Protein AF-0000000067825046 (afdb_homodimer)

Sequence (2154 aa):
MVASDDSVNEFTPQAIYGTEKEALDESQYNVYDDKKDDSGIEKPEPKSNLWRKAYSFFYPDWILKHTSRSDLKLVLQTWVQVWSTIFLCIVPRTDEWLGIACFLFQIMGFIMANGGLSVVINVSLAFMCSFYVCVAWLFIVVASAISAHLRGWPTQESVARSLIADGICTSENVSKCYQEQVTDGRFLDTRCTVIWVFAGLIAFTAFGMTRRYHPLMRLPFVAGAITTVIMTVNFVTLPTFIGAEVSMVIIKPFLLAFVFKIVCAFVVFPFTSSHTYLKAIIGIHDSLAATCEKNANFFKTIKPSLDNFNNHNQLASDVQASRVKLGPSEMFLISSRWEVSFSRFDTGDLAEIRSKIKPLLTVLAGFKYLYDLLDERKDVARDAYAPLKRKGSLSNQSFSDSHNKLLASFRHTYAKVGVFETQMRVQKLKDHFKETGKAISLHDLDVICSFMKEHYGEFLEEVPKTLKAVSAWLKAANSFRTYSLLRWSKHVNEQKKQNENLLHHVKKLRAEVQKLDEANETIKSLANRFDGEEQKLCLVSQSSLVVFFCKEIAQQIFSLCSVLSDLDETRPTPKVITMFSSTRHDKRVTINRDMYNDDPVGNAEGSSPNIVRHRDPDVLDPENLYQVVVINLFSFYRNLYESENLWFWVRSSMLLQFCCFPYYFRPSTGFFTRHRLLWLPITCAVSISEYTAETVYSFLSKIIYSFIGCLAGMIGWYISTGSGNGNPYGYAIVTAVIYFLTAYYRQFAVHITKVPGIMVSVTPVLVLGTSWSDSRSSFPSNIGVGWRVAVTRFVSVVIGLFVSLLASSFPKPRSSKVAVRMILSGVLESSNDMFSKISEFALKRIENSNIHIKVRHDEASDKMRSLLISLANARAMMNFIRYETAWTGNWPTETYRTLQTLVNDLIQLYYLIYISINQVQDTKEWMPIILDRLGWTNADLVAEVLALTGMSAGALRRKSPMPKITNANLTAKHFESVSEQWGVSSATLNERFYDEVESSSIRSDENHDDCAITQRHGKTVNYQKLLSHDGQINIVCLLLMHLAYQKIDDIVITVKSLVGEKYDVSEELFELRKWERMVASDDSVNEFTPQAIYGTEKEALDESQYNVYDDKKDDSGIEKPEPKSNLWRKAYSFFYPDWILKHTSRSDLKLVLQTWVQVWSTIFLCIVPRTDEWLGIACFLFQIMGFIMANGGLSVVINVSLAFMCSFYVCVAWLFIVVASAISAHLRGWPTQESVARSLIADGICTSENVSKCYQEQVTDGRFLDTRCTVIWVFAGLIAFTAFGMTRRYHPLMRLPFVAGAITTVIMTVNFVTLPTFIGAEVSMVIIKPFLLAFVFKIVCAFVVFPFTSSHTYLKAIIGIHDSLAATCEKNANFFKTIKPSLDNFNNHNQLASDVQASRVKLGPSEMFLISSRWEVSFSRFDTGDLAEIRSKIKPLLTVLAGFKYLYDLLDERKDVARDAYAPLKRKGSLSNQSFSDSHNKLLASFRHTYAKVGVFETQMRVQKLKDHFKETGKAISLHDLDVICSFMKEHYGEFLEEVPKTLKAVSAWLKAANSFRTYSLLRWSKHVNEQKKQNENLLHHVKKLRAEVQKLDEANETIKSLANRFDGEEQKLCLVSQSSLVVFFCKEIAQQIFSLCSVLSDLDETRPTPKVITMFSSTRHDKRVTINRDMYNDDPVGNAEGSSPNIVRHRDPDVLDPENLYQVVVINLFSFYRNLYESENLWFWVRSSMLLQFCCFPYYFRPSTGFFTRHRLLWLPITCAVSISEYTAETVYSFLSKIIYSFIGCLAGMIGWYISTGSGNGNPYGYAIVTAVIYFLTAYYRQFAVHITKVPGIMVSVTPVLVLGTSWSDSRSSFPSNIGVGWRVAVTRFVSVVIGLFVSLLASSFPKPRSSKVAVRMILSGVLESSNDMFSKISEFALKRIENSNIHIKVRHDEASDKMRSLLISLANARAMMNFIRYETAWTGNWPTETYRTLQTLVNDLIQLYYLIYISINQVQDTKEWMPIILDRLGWTNADLVAEVLALTGMSAGALRRKSPMPKITNANLTAKHFESVSEQWGVSSATLNERFYDEVESSSIRSDENHDDCAITQRHGKTVNYQKLLSHDGQINIVCLLLMHLAYQKIDDIVITVKSLVGEKYDVSEELFELRKWER

Radius of gyration: 43.3 Å; Cα contacts (8 Å, |Δi|>4): 2712; chains: 2; bounding box: 131×111×86 Å

InterPro domains:
  IPR018820 Brefeldin A sensitivity protein-related, domain of unknown function DUF2421 [PF10334] (815-1063)
  IPR018823 Putative ER transporter, 6TM, N-terminal [PF10337] (57-520)
  IPR049453 Integral membrane bound transporter domain [PF13515] (672-806)

Secondary structure (DSSP, 8-state):
-----GGGGTT----S----------S-S----S-----SS-PPPP---HHHHHHHHHS-HHHHT--SHHHHHHHHHHHHHHHHHHHHHHSHHHHHHH-TTTHHHHHHHHHT--TTS-HHHHHHHHHHHHHHHHHHHHHHHHHHHHHHHHHT---HHHHHHHHHHHTSS-STTHHHHHHHHHHTTTT--HHHHHHHHHHHHHHHHHHHHGGGT-GGGHHHHHHHHHHHHHHHHHHTT--S---HHHHHHHHHHHHHHHHHHHHHHHHSS---HHHHHHHHHHHHHHHHHHHHHHHHHHHHT--TTSGGGGGGHHHHHHHHHHHHTHHHHHHHHHHGGG--EEES--HHHHHHHHHHHHHHHHHHHTHHHHHHHHHHHHHHHTT--THHHHTTS-----------HHHHHH---PPP-SHHHHHHHHHHHHHHHHTSSSPPPHHHHHHHHHHHHHHHHHHHHHHHHHHHHHHHHHHHHHHSSGGGGGGHHHHHHHHHHHHHHHHHHHHHHHHHHHHHHHHHHHHHHHHTT-S-HHHHHHHHHHHHHHHHHHHHHHHHHHHHHHHHHHHHHH-SS-EEE-TTS--SS-------GGGG-S-TTTT--SS---SS-B--TT-PPP-SHHHHHHHHHHHHHHHHHS-HHHHHHHHHHHHHHHHTGGGTSHHHHHHHHHTTTTHHHHHHHHH--SSHHHHHHHHHHHHHHHHHHHHHHHHHHHHHHTTSS--HHHHHHHHHHHHHHHHHHHHH---SSSHHHHHHHHHHHHHHHHHHHHHH---TT---STHHHHHHHHHHHHHHHHHHHHHHHSSS---HHHHHHHHHHHHHHHHHHHHHHHHHHHHHHHH-TT----SSS-HHHHHHHHHHHHHHHHHHHHTTGGGS--SS----HHHHHHHHHHHHHHHHHHHHHHHHHHT-S-HHHHHHHHHHHHT-S-HHHHHHHHHHHHHHHHHHHHTPPEESS----HHHHHHHHHHHHHT-SS--SS---B------S----S--SSHHHHGGGGPPB-HHHHSSHHHHHHHHHHHHHHHHHHHHHHHHHHHHHHHBEE----THHHHT--TT-/-----GGGGGG----S----------S-S----------SS-PPPP---HHHHHHHHHS-HHHHT--SHHHHHHHHHHHHHHHHHHHHHHSHHHHHHH-TTTHHHHHHHHHT--TTS-HHHHHHHHHHHHHHHHHHHHHHHHHHHHHHHHHT---HHHHHHHHHHTTSS-STTHHHHHHHHHHTTTT--HHHHHHHHHHHHHHHHHHHHGGGT-GGGHHHHHHHHHHHHHHHHHHTT--S---HHHHHHHHHHHHHHHHHHHHHHHHSS---HHHHHHHHHHHHHHHHHHHHHHHHHHHHT--TTSGGGGGGHHHHHHHHHHHHTHHHHHHHHHHGGG--EEES--HHHHHHHHHHHHHHHHHHHTHHHHHHHHHHHHHHHTT--THHHHHH-------TT---HHHHHH---PPP-SHHHHHHHHHHHHHHHHTSSSPPPHHHHHHHHHHHHHHHHHHHHHHHHHHHHHHHHHHHHHHSSGGGGGGHHHHHHHHHHHHHHHHHHHHHHHHHHHHHHTHHHHHHHHHTT-S-HHHHHHHHHHHHHHHHHHHHHHHHHHHHHHHHHHHHHH-SS-EEE-TTS--SS-------GGGG-S-TTTT--SS---S--B--TT-PPP-SHHHHHHHHHHHHHHHHHS-HHHHHHHHHHHHHHHHTGGGGSHHHHHHHHHTTTTHHHHHHHHT--SSHHHHHHHHHHHHHHHHHHHHHHHHHHHHHHTTSS--HHHHHHHHHHHHHHHHHHHHH---SSSHHHHHHHHHHHHHHHHHHHHHH---TT---STHHHHHHHHHHHHHHHHHHHHHHHSSS---HHHHHHHHHHHHHHHHHHHHHHHHHHHHHHHH-TT----SSS-HHHHHHHHHHHHHHHHHHHHTTGGGS--SS----HHHHHHHHHHHHHHHHHHHHHHHHHHT-S-HHHHHHHHHHHTT-S-HHHHHHHHHHHHHHHHHHHHTPPEESS----HHHHHHHHHHHHHT-SS--SS---B------S----S--SSHHHHGGGGPPB-HHHHSSHHHHHHHHHHHHHHHHHHHHHHHHHHHHHHHBEE----THHHHT--TT-

Organism: Candidozyma auris (NCBI:txid498019)

Structure (mmCIF, N/CA/C/O backbone):
data_AF-0000000067825046-model_v1
#
loop_
_entity.id
_entity.type
_entity.pdbx_description
1 polymer 'ER transporter 6TM N-terminal domain-containing protein'
#
loop_
_atom_site.group_PDB
_atom_site.id
_atom_site.type_symbol
_atom_site.label_atom_id
_atom_site.label_alt_id
_atom_site.label_comp_id
_atom_site.label_asym_id
_atom_site.label_entity_id
_atom_site.label_seq_id
_atom_site.pdbx_PDB_ins_code
_atom_site.Cartn_x
_atom_site.Cartn_y
_atom_site.Cartn_z
_atom_site.occupancy
_atom_site.B_iso_or_equiv
_atom_site.auth_seq_id
_atom_site.auth_comp_id
_atom_site.auth_asym_id
_atom_site.auth_atom_id
_atom_site.pdbx_PDB_model_num
ATOM 1 N N . MET A 1 1 ? -15.859 47.656 -21.734 1 18 1 MET A N 1
ATOM 2 C CA . MET A 1 1 ? -15.383 46.406 -21.156 1 18 1 MET A CA 1
ATOM 3 C C . MET A 1 1 ? -14.867 46.625 -19.75 1 18 1 MET A C 1
ATOM 5 O O . MET A 1 1 ? -13.781 47.156 -19.547 1 18 1 MET A O 1
ATOM 9 N N . VAL A 1 2 ? -15.75 46.875 -18.641 1 19.94 2 VAL A N 1
ATOM 10 C CA . VAL A 1 2 ? -15.672 47.438 -17.297 1 19.94 2 VAL A CA 1
ATOM 11 C C . VAL A 1 2 ? -15.008 46.438 -16.359 1 19.94 2 VAL A C 1
ATOM 13 O O . VAL A 1 2 ? -15.523 45.312 -16.156 1 19.94 2 VAL A O 1
ATOM 16 N N . ALA A 1 3 ? -13.562 46.375 -16.266 1 20.47 3 ALA A N 1
ATOM 17 C CA . ALA A 1 3 ? -12.5 45.562 -15.664 1 20.47 3 ALA A CA 1
ATOM 18 C C . ALA A 1 3 ? -12.727 45.375 -14.164 1 20.47 3 ALA A C 1
ATOM 20 O O . ALA A 1 3 ? -12.664 46.375 -13.414 1 20.47 3 ALA A O 1
ATOM 21 N N . SER A 1 4 ? -13.641 44.438 -13.789 1 22.12 4 SER A N 1
ATOM 22 C CA . SER A 1 4 ? -14.172 44.25 -12.445 1 22.12 4 SER A CA 1
ATOM 23 C C . SER A 1 4 ? -13.062 43.875 -11.461 1 22.12 4 SER A C 1
ATOM 25 O O . SER A 1 4 ? -12.305 42.938 -11.688 1 22.12 4 SER A O 1
ATOM 27 N N . ASP A 1 5 ? -12.508 44.781 -10.633 1 21.42 5 ASP A N 1
ATOM 28 C CA . ASP A 1 5 ? -11.461 45.031 -9.648 1 21.42 5 ASP A CA 1
ATOM 29 C C . ASP A 1 5 ? -11.555 44.062 -8.484 1 21.42 5 ASP A C 1
ATOM 31 O O . ASP A 1 5 ? -10.828 44.188 -7.5 1 21.42 5 ASP A O 1
ATOM 35 N N . ASP A 1 6 ? -12.656 43.25 -8.352 1 24.12 6 ASP A N 1
ATOM 36 C CA . ASP A 1 6 ? -12.938 42.656 -7.055 1 24.12 6 ASP A CA 1
ATOM 37 C C . ASP A 1 6 ? -12.039 41.438 -6.801 1 24.12 6 ASP A C 1
ATOM 39 O O . ASP A 1 6 ? -12.055 40.875 -5.707 1 24.12 6 ASP A O 1
ATOM 43 N N . SER A 1 7 ? -11.539 40.719 -7.797 1 23.55 7 SER A N 1
ATOM 44 C CA . SER A 1 7 ? -11.031 39.375 -7.555 1 23.55 7 SER A CA 1
ATOM 45 C C . SER A 1 7 ? -9.68 39.406 -6.84 1 23.55 7 SER A C 1
ATOM 47 O O . SER A 1 7 ? -9.094 38.375 -6.555 1 23.55 7 SER A O 1
ATOM 49 N N . VAL A 1 8 ? -8.953 40.531 -6.91 1 23.2 8 VAL A N 1
ATOM 50 C CA . VAL A 1 8 ? -7.531 40.469 -6.586 1 23.2 8 VAL A CA 1
ATOM 51 C C . VAL A 1 8 ? -7.352 40.344 -5.078 1 23.2 8 VAL A C 1
ATOM 53 O O . VAL A 1 8 ? -6.227 40.188 -4.594 1 23.2 8 VAL A O 1
ATOM 56 N N . ASN A 1 9 ? -8.359 40.781 -4.266 1 23.2 9 ASN A N 1
ATOM 57 C CA . ASN A 1 9 ? -7.957 41.062 -2.893 1 23.2 9 ASN A CA 1
ATOM 58 C C . ASN A 1 9 ? -7.746 39.781 -2.088 1 23.2 9 ASN A C 1
ATOM 60 O O . ASN A 1 9 ? -7.621 39.844 -0.862 1 23.2 9 ASN A O 1
ATOM 64 N N . GLU A 1 10 ? -8.031 38.656 -2.705 1 23.16 10 GLU A N 1
ATOM 65 C CA . GLU A 1 10 ? -8.258 37.594 -1.725 1 23.16 10 GLU A CA 1
ATOM 66 C C . GLU A 1 10 ? -6.949 37.125 -1.092 1 23.16 10 GLU A C 1
ATOM 68 O O . GLU A 1 10 ? -6.934 36.688 0.056 1 23.16 10 GLU A O 1
ATOM 73 N N . PHE A 1 11 ? -5.844 37 -1.888 1 23.14 11 PHE A N 1
ATOM 74 C CA . PHE A 1 11 ? -4.902 36 -1.382 1 23.14 11 PHE A CA 1
ATOM 75 C C . PHE A 1 11 ? -3.953 36.625 -0.363 1 23.14 11 PHE A C 1
ATOM 77 O O . PHE A 1 11 ? -2.873 36.094 -0.105 1 23.14 11 PHE A O 1
ATOM 84 N N . THR A 1 12 ? -4.211 37.906 0.02 1 21.86 12 THR A N 1
ATOM 85 C CA . THR A 1 12 ? -3.066 38.375 0.793 1 21.86 12 THR A CA 1
ATOM 86 C C . THR A 1 12 ? -2.926 37.594 2.088 1 21.86 12 THR A C 1
ATOM 88 O O . THR A 1 12 ? -3.906 37.375 2.809 1 21.86 12 THR A O 1
ATOM 91 N N . PRO A 1 13 ? -1.894 36.812 2.191 1 23.33 13 PRO A N 1
ATOM 92 C CA . PRO A 1 13 ? -1.661 36.031 3.41 1 23.33 13 PRO A CA 1
ATOM 93 C C . PRO A 1 13 ? -1.636 36.906 4.668 1 23.33 13 PRO A C 1
ATOM 95 O O . PRO A 1 13 ? -0.717 37.688 4.848 1 23.33 13 PRO A O 1
ATOM 98 N N . GLN A 1 14 ? -2.686 37.625 5.07 1 24.77 14 GLN A N 1
ATOM 99 C CA . GLN A 1 14 ? -2.832 38.5 6.23 1 24.77 14 GLN A CA 1
ATOM 100 C C . GLN A 1 14 ? -2.523 37.75 7.523 1 24.77 14 GLN A C 1
ATOM 102 O O . GLN A 1 14 ? -3.35 37 8.016 1 24.77 14 GLN A O 1
ATOM 107 N N . ALA A 1 15 ? -1.364 37.281 7.711 1 24.45 15 ALA A N 1
ATOM 108 C CA . ALA A 1 15 ? -1.246 36.531 8.953 1 24.45 15 ALA A CA 1
ATOM 109 C C . ALA A 1 15 ? -1.831 37.312 10.125 1 24.45 15 ALA A C 1
ATOM 111 O O . ALA A 1 15 ? -2.719 36.812 10.828 1 24.45 15 ALA A O 1
ATOM 112 N N . ILE A 1 16 ? -0.792 37.938 11.148 1 24.08 16 ILE A N 1
ATOM 113 C CA . ILE A 1 16 ? -1.169 38.062 12.555 1 24.08 16 ILE A CA 1
ATOM 114 C C . ILE A 1 16 ? -2.246 39.125 12.703 1 24.08 16 ILE A C 1
ATOM 116 O O . ILE A 1 16 ? -3.309 38.875 13.273 1 24.08 16 ILE A O 1
ATOM 120 N N . TYR A 1 17 ? -1.862 40.438 13.523 1 24.53 17 TYR A N 1
ATOM 121 C CA . TYR A 1 17 ? -2.688 41.406 14.25 1 24.53 17 TYR A CA 1
ATOM 122 C C . TYR A 1 17 ? -3.27 42.438 13.297 1 24.53 17 TYR A C 1
ATOM 124 O O . TYR A 1 17 ? -3.814 43.469 13.742 1 24.53 17 TYR A O 1
ATOM 132 N N . GLY A 1 18 ? -2.971 42.625 12.086 1 23.67 18 GLY A N 1
ATOM 133 C CA . GLY A 1 18 ? -3.322 43.938 11.539 1 23.67 18 GLY A CA 1
ATOM 134 C C . GLY A 1 18 ? -4.809 44.219 11.602 1 23.67 18 GLY A C 1
ATOM 135 O O . GLY A 1 18 ? -5.633 43.344 11.336 1 23.67 18 GLY A O 1
ATOM 136 N N . THR A 1 19 ? -5.16 45.281 12.5 1 24.69 19 THR A N 1
ATOM 137 C CA . THR A 1 19 ? -6.488 45.875 12.648 1 24.69 19 THR A CA 1
ATOM 138 C C . THR A 1 19 ? -7.039 46.312 11.297 1 24.69 19 THR A C 1
ATOM 140 O O . THR A 1 19 ? -6.613 47.344 10.75 1 24.69 19 THR A O 1
ATOM 143 N N . GLU A 1 20 ? -6.949 45.75 10.273 1 26.86 20 GLU A N 1
ATOM 144 C CA . GLU A 1 20 ? -7.562 46.375 9.102 1 26.86 20 GLU A CA 1
ATOM 145 C C . GLU A 1 20 ? -8.984 46.844 9.406 1 26.86 20 GLU A C 1
ATOM 147 O O . GLU A 1 20 ? -9.812 46.062 9.867 1 26.86 20 GLU A O 1
ATOM 152 N N . LYS A 1 21 ? -9.102 48.219 9.617 1 29.97 21 LYS A N 1
ATOM 153 C CA . LYS A 1 21 ? -10.398 48.875 9.641 1 29.97 21 LYS A CA 1
ATOM 154 C C . LYS A 1 21 ? -11.25 48.469 8.445 1 29.97 21 LYS A C 1
ATOM 156 O O . LYS A 1 21 ? -10.914 48.781 7.301 1 29.97 21 LYS A O 1
ATOM 161 N N . GLU A 1 22 ? -11.703 47.406 8.453 1 28.17 22 GLU A N 1
ATOM 162 C CA . GLU A 1 22 ? -12.727 47.125 7.457 1 28.17 22 GLU A CA 1
ATOM 163 C C . GLU A 1 22 ? -13.766 48.25 7.422 1 28.17 22 GLU A C 1
ATOM 165 O O . GLU A 1 22 ? -14.43 48.531 8.43 1 28.17 22 GLU A O 1
ATOM 170 N N . ALA A 1 23 ? -13.484 49.375 6.766 1 27.06 23 ALA A N 1
ATOM 171 C CA . ALA A 1 23 ? -14.617 50.25 6.473 1 27.06 23 ALA A CA 1
ATOM 172 C C . ALA A 1 23 ? -15.867 49.438 6.152 1 27.06 23 ALA A C 1
ATOM 174 O O . ALA A 1 23 ? -15.812 48.5 5.352 1 27.06 23 ALA A O 1
ATOM 175 N N . LEU A 1 24 ? -16.672 49.469 7.082 1 26.86 24 LEU A N 1
ATOM 176 C CA . LEU A 1 24 ? -18.047 49 7.004 1 26.86 24 LEU A CA 1
ATOM 177 C C . LEU A 1 24 ? -18.719 49.5 5.719 1 26.86 24 LEU A C 1
ATOM 179 O O . LEU A 1 24 ? -19.047 50.656 5.59 1 26.86 24 LEU A O 1
ATOM 183 N N . ASP A 1 25 ? -18.109 49.281 4.551 1 25.67 25 ASP A N 1
ATOM 184 C CA . ASP A 1 25 ? -19.031 49.656 3.479 1 25.67 25 ASP A CA 1
ATOM 185 C C . ASP A 1 25 ? -20.453 49.188 3.812 1 25.67 25 ASP A C 1
ATOM 187 O O . ASP A 1 25 ? -20.703 48 4.008 1 25.67 25 ASP A O 1
ATOM 191 N N . GLU A 1 26 ? -21.281 49.938 4.477 1 26.14 26 GLU A N 1
ATOM 192 C CA . GLU A 1 26 ? -22.703 49.938 4.785 1 26.14 26 GLU A CA 1
ATOM 193 C C . GLU A 1 26 ? -23.531 49.438 3.604 1 26.14 26 GLU A C 1
ATOM 195 O O . GLU A 1 26 ? -24.75 49.344 3.691 1 26.14 26 GLU A O 1
ATOM 200 N N . SER A 1 27 ? -23.094 49.938 2.365 1 25.41 27 SER A N 1
ATOM 201 C CA . SER A 1 27 ? -24.094 49.719 1.336 1 25.41 27 SER A CA 1
ATOM 202 C C . SER A 1 27 ? -24.625 48.281 1.356 1 25.41 27 SER A C 1
ATOM 204 O O . SER A 1 27 ? -24.031 47.438 1.998 1 25.41 27 SER A O 1
ATOM 206 N N . GLN A 1 28 ? -25.078 47.781 -0.028 1 26.53 28 GLN A N 1
ATOM 207 C CA . GLN A 1 28 ? -26 46.781 -0.54 1 26.53 28 GLN A CA 1
ATOM 208 C C . GLN A 1 28 ? -25.531 45.375 -0.178 1 26.53 28 GLN A C 1
ATOM 210 O O . GLN A 1 28 ? -24.484 44.906 -0.645 1 26.53 28 GLN A O 1
ATOM 215 N N . TYR A 1 29 ? -25.625 44.812 0.942 1 26.77 29 TYR A N 1
ATOM 216 C CA . TYR A 1 29 ? -25.828 43.438 1.443 1 26.77 29 TYR A CA 1
ATOM 217 C C . TYR A 1 29 ? -26.359 42.531 0.345 1 26.77 29 TYR A C 1
ATOM 219 O O . TYR A 1 29 ? -26.219 41.312 0.428 1 26.77 29 TYR A O 1
ATOM 227 N N . ASN A 1 30 ? -27.516 42.969 -0.264 1 27.66 30 ASN A N 1
ATOM 228 C CA . ASN A 1 30 ? -28.359 42.125 -1.122 1 27.66 30 ASN A CA 1
ATOM 229 C C . ASN A 1 30 ? -27.625 41.688 -2.383 1 27.66 30 ASN A C 1
ATOM 231 O O . ASN A 1 30 ? -28.234 41.25 -3.352 1 27.66 30 ASN A O 1
ATOM 235 N N . VAL A 1 31 ? -26.719 42.469 -2.895 1 27.55 31 VAL A N 1
ATOM 236 C CA . VAL A 1 31 ? -26.484 42.312 -4.332 1 27.55 31 VAL A CA 1
ATOM 237 C C . VAL A 1 31 ? -25.938 40.938 -4.645 1 27.55 31 VAL A C 1
ATOM 239 O O . VAL A 1 31 ? -24.875 40.562 -4.141 1 27.55 31 VAL A O 1
ATOM 242 N N . TYR A 1 32 ? -26.875 40.125 -5.141 1 28.47 32 TYR A N 1
ATOM 243 C CA . TYR A 1 32 ? -26.891 38.844 -5.844 1 28.47 32 TYR A CA 1
ATOM 244 C C . TYR A 1 32 ? -25.781 38.812 -6.895 1 28.47 32 TYR A C 1
ATOM 246 O O . TYR A 1 32 ? -25.969 39.281 -8.016 1 28.47 32 TYR A O 1
ATOM 254 N N . ASP A 1 33 ? -24.688 39.562 -6.824 1 28.72 33 ASP A N 1
ATOM 255 C CA . ASP A 1 33 ? -24.031 39.5 -8.125 1 28.72 33 ASP A CA 1
ATOM 256 C C . ASP A 1 33 ? -24.078 38.094 -8.703 1 28.72 33 ASP A C 1
ATOM 258 O O . ASP A 1 33 ? -24.391 37.125 -7.984 1 28.72 33 ASP A O 1
ATOM 262 N N . ASP A 1 34 ? -23.156 37.906 -9.891 1 29.62 34 ASP A N 1
ATOM 263 C CA . ASP A 1 34 ? -23.172 36.938 -10.984 1 29.62 34 ASP A CA 1
ATOM 264 C C . ASP A 1 34 ? -23.078 35.5 -10.453 1 29.62 34 ASP A C 1
ATOM 266 O O . ASP A 1 34 ? -22.5 35.25 -9.398 1 29.62 34 ASP A O 1
ATOM 270 N N . LYS A 1 35 ? -23.906 34.656 -11.016 1 32.5 35 LYS A N 1
ATOM 271 C CA . LYS A 1 35 ? -23.984 33.219 -11.055 1 32.5 35 LYS A CA 1
ATOM 272 C C . LYS A 1 35 ? -22.609 32.562 -10.906 1 32.5 35 LYS A C 1
ATOM 274 O O . LYS A 1 35 ? -21.797 32.625 -11.82 1 32.5 35 LYS A O 1
ATOM 279 N N . LYS A 1 36 ? -21.969 32.75 -9.875 1 35.94 36 LYS A N 1
ATOM 280 C CA . LYS A 1 36 ? -20.844 31.812 -9.875 1 35.94 36 LYS A CA 1
ATOM 281 C C . LYS A 1 36 ? -21.281 30.438 -10.383 1 35.94 36 LYS A C 1
ATOM 283 O O . LYS A 1 36 ? -22.188 29.828 -9.828 1 35.94 36 LYS A O 1
ATOM 288 N N . ASP A 1 37 ? -21.344 30.266 -11.625 1 33.66 37 ASP A N 1
ATOM 289 C CA . ASP A 1 37 ? -21.562 28.984 -12.266 1 33.66 37 ASP A CA 1
ATOM 290 C C . ASP A 1 37 ? -20.828 27.859 -11.523 1 33.66 37 ASP A C 1
ATOM 292 O O . ASP A 1 37 ? -19.609 27.781 -11.562 1 33.66 37 ASP A O 1
ATOM 296 N N . ASP A 1 38 ? -21.062 27.656 -10.344 1 38.75 38 ASP A N 1
ATOM 297 C CA . ASP A 1 38 ? -20.594 26.5 -9.578 1 38.75 38 ASP A CA 1
ATOM 298 C C . ASP A 1 38 ? -20.609 25.234 -10.422 1 38.75 38 ASP A C 1
ATOM 300 O O . ASP A 1 38 ? -21.375 24.312 -10.156 1 38.75 38 ASP A O 1
ATOM 304 N N . SER A 1 39 ? -20.484 25.406 -11.664 1 36.25 39 SER A N 1
ATOM 305 C CA . SER A 1 39 ? -20.422 24.125 -12.383 1 36.25 39 SER A CA 1
ATOM 306 C C . SER A 1 39 ? -19.297 23.25 -11.859 1 36.25 39 SER A C 1
ATOM 308 O O . SER A 1 39 ? -18.25 23.75 -11.453 1 36.25 39 SER A O 1
ATOM 310 N N . GLY A 1 40 ? -19.531 22.406 -10.914 1 41.72 40 GLY A N 1
ATOM 311 C CA . GLY A 1 40 ? -18.688 21.312 -10.438 1 41.72 40 GLY A CA 1
ATOM 312 C C . GLY A 1 40 ? -17.469 21.094 -11.305 1 41.72 40 GLY A C 1
ATOM 313 O O . GLY A 1 40 ? -16.812 20.062 -11.203 1 41.72 40 GLY A O 1
ATOM 314 N N . ILE A 1 41 ? -17.391 21.922 -12.383 1 47.41 41 ILE A N 1
ATOM 315 C CA . ILE A 1 41 ? -16.281 21.703 -13.305 1 47.41 41 ILE A CA 1
ATOM 316 C C . ILE A 1 41 ? -15.039 22.422 -12.797 1 47.41 41 ILE A C 1
ATOM 318 O O . ILE A 1 41 ? -15.133 23.531 -12.273 1 47.41 41 ILE A O 1
ATOM 322 N N . GLU A 1 42 ? -14.008 21.625 -12.664 1 55.38 42 GLU A N 1
ATOM 323 C CA . GLU A 1 42 ? -12.711 22.234 -12.383 1 55.38 42 GLU A CA 1
ATOM 324 C C . GLU A 1 42 ? -12.492 23.5 -13.219 1 55.38 42 GLU A C 1
ATOM 326 O O . GLU A 1 42 ? -12.547 23.438 -14.453 1 55.38 42 GLU A O 1
ATOM 331 N N . LYS A 1 43 ? -12.711 24.766 -12.719 1 54.12 43 LYS A N 1
ATOM 332 C CA . LYS A 1 43 ? -12.523 26.016 -13.445 1 54.12 43 LYS A CA 1
ATOM 333 C C . LYS A 1 43 ? -11.039 26.312 -13.664 1 54.12 43 LYS A C 1
ATOM 335 O O . LYS A 1 43 ? -10.211 26 -12.82 1 54.12 43 LYS A O 1
ATOM 340 N N . PRO A 1 44 ? -10.664 26.531 -14.945 1 54.56 44 PRO A N 1
ATOM 341 C CA . PRO A 1 44 ? -9.273 26.922 -15.164 1 54.56 44 PRO A CA 1
ATOM 342 C C . PRO A 1 44 ? -8.859 28.125 -14.32 1 54.56 44 PRO A C 1
ATOM 344 O O . PRO A 1 44 ? -9.688 29 -14.047 1 54.56 44 PRO A O 1
ATOM 347 N N . GLU A 1 45 ? -7.801 28.062 -13.625 1 55.06 45 GLU A N 1
ATOM 348 C CA . GLU A 1 45 ? -7.309 29.172 -12.805 1 55.06 45 GLU A CA 1
ATOM 349 C C . GLU A 1 45 ? -7.242 30.469 -13.609 1 55.06 45 GLU A C 1
ATOM 351 O O . GLU A 1 45 ? -6.75 30.469 -14.742 1 55.06 45 GLU A O 1
ATOM 356 N N . PRO A 1 46 ? -7.977 31.438 -13.219 1 52.75 46 PRO A N 1
ATOM 357 C CA . PRO A 1 46 ? -7.891 32.688 -13.984 1 52.75 46 PRO A CA 1
ATOM 358 C C . PRO A 1 46 ? -6.453 33.156 -14.156 1 52.75 46 PRO A C 1
ATOM 360 O O . PRO A 1 46 ? -5.664 33.125 -13.211 1 52.75 46 PRO A O 1
ATOM 363 N N . LYS A 1 47 ? -5.902 33.406 -15.297 1 56.47 47 LYS A N 1
ATOM 364 C CA . LYS A 1 47 ? -4.566 33.906 -15.586 1 56.47 47 LYS A CA 1
ATOM 365 C C . LYS A 1 47 ? -4.434 35.375 -15.188 1 56.47 47 LYS A C 1
ATOM 367 O O . LYS A 1 47 ? -5.191 36.219 -15.656 1 56.47 47 LYS A O 1
ATOM 372 N N . SER A 1 48 ? -3.889 35.594 -14.047 1 61.28 48 SER A N 1
ATOM 373 C CA . SER A 1 48 ? -3.67 37 -13.633 1 61.28 48 SER A CA 1
ATOM 374 C C . SER A 1 48 ? -2.635 37.656 -14.523 1 61.28 48 SER A C 1
ATOM 376 O O . SER A 1 48 ? -1.739 37 -15.062 1 61.28 48 SER A O 1
ATOM 378 N N . ASN A 1 49 ? -2.848 38.969 -14.945 1 69.19 49 ASN A N 1
ATOM 379 C CA . ASN A 1 49 ? -1.942 39.781 -15.758 1 69.19 49 ASN A CA 1
ATOM 380 C C . ASN A 1 49 ? -0.566 39.906 -15.109 1 69.19 49 ASN A C 1
ATOM 382 O O . ASN A 1 49 ? -0.46 40.062 -13.891 1 69.19 49 ASN A O 1
ATOM 386 N N . LEU A 1 50 ? 0.448 39.531 -15.688 1 74.19 50 LEU A N 1
ATOM 387 C CA . LEU A 1 50 ? 1.837 39.531 -15.242 1 74.19 50 LEU A CA 1
ATOM 388 C C . LEU A 1 50 ? 2.213 40.875 -14.617 1 74.19 50 LEU A C 1
ATOM 390 O O . LEU A 1 50 ? 2.959 40.938 -13.641 1 74.19 50 LEU A O 1
ATOM 394 N N . TRP A 1 51 ? 1.677 41.969 -15.281 1 68.5 51 TRP A N 1
ATOM 395 C CA . TRP A 1 51 ? 2.053 43.281 -14.789 1 68.5 51 TRP A CA 1
ATOM 396 C C . TRP A 1 51 ? 1.447 43.562 -13.406 1 68.5 51 TRP A C 1
ATOM 398 O O . TRP A 1 51 ? 2.09 44.156 -12.547 1 68.5 51 TRP A O 1
ATOM 408 N N . ARG A 1 52 ? 0.39 43.125 -13.195 1 70.88 52 ARG A N 1
ATOM 409 C CA . ARG A 1 52 ? -0.24 43.312 -11.891 1 70.88 52 ARG A CA 1
ATOM 410 C C . ARG A 1 52 ? 0.435 42.438 -10.828 1 70.88 52 ARG A C 1
ATOM 412 O O . ARG A 1 52 ? 0.59 42.875 -9.68 1 70.88 52 ARG A O 1
ATOM 419 N N . LYS A 1 53 ? 0.833 41.406 -11.32 1 74.19 53 LYS A N 1
ATOM 420 C CA . LYS A 1 53 ? 1.57 40.531 -10.398 1 74.19 53 LYS A CA 1
ATOM 421 C C . LYS A 1 53 ? 2.924 41.156 -10.039 1 74.19 53 LYS A C 1
ATOM 423 O O . LYS A 1 53 ? 3.348 41.094 -8.883 1 74.19 53 LYS A O 1
ATOM 428 N N . ALA A 1 54 ? 3.508 41.75 -11.07 1 72.5 54 ALA A N 1
ATOM 429 C CA . ALA A 1 54 ? 4.793 42.406 -10.828 1 72.5 54 ALA A CA 1
ATOM 430 C C . ALA A 1 54 ? 4.633 43.625 -9.945 1 72.5 54 ALA A C 1
ATOM 432 O O . ALA A 1 54 ? 5.449 43.844 -9.047 1 72.5 54 ALA A O 1
ATOM 433 N N . TYR A 1 55 ? 3.613 44.375 -10.18 1 72.31 55 TYR A N 1
ATOM 434 C CA . TYR A 1 55 ? 3.363 45.562 -9.352 1 72.31 55 TYR A CA 1
ATOM 435 C C . TYR A 1 55 ? 3.096 45.156 -7.906 1 72.31 55 TYR A C 1
ATOM 437 O O . TYR A 1 55 ? 3.605 45.781 -6.977 1 72.31 55 TYR A O 1
ATOM 445 N N . SER A 1 56 ? 2.416 44.188 -7.746 1 74 56 SER A N 1
ATOM 446 C CA . SER A 1 56 ? 2.104 43.75 -6.391 1 74 56 SER A CA 1
ATOM 447 C C . SER A 1 56 ? 3.34 43.188 -5.695 1 74 56 SER A C 1
ATOM 449 O O . SER A 1 56 ? 3.453 43.25 -4.469 1 74 56 SER A O 1
ATOM 451 N N . PHE A 1 57 ? 4.172 42.812 -6.52 1 71.88 57 PHE A N 1
ATOM 452 C CA . PHE A 1 57 ? 5.402 42.25 -5.969 1 71.88 57 PHE A CA 1
ATOM 453 C C . PHE A 1 57 ? 6.336 43.344 -5.492 1 71.88 57 PHE A C 1
ATOM 455 O O . PHE A 1 57 ? 6.973 43.219 -4.445 1 71.88 57 PHE A O 1
ATOM 462 N N . PHE A 1 58 ? 6.301 44.5 -6.25 1 73.94 58 PHE A N 1
ATOM 463 C CA . PHE A 1 58 ? 7.285 45.531 -5.949 1 73.94 58 PHE A CA 1
ATOM 464 C C . PHE A 1 58 ? 6.688 46.594 -5.043 1 73.94 58 PHE A C 1
ATOM 466 O O . PHE A 1 58 ? 7.418 47.375 -4.434 1 73.94 58 PHE A O 1
ATOM 473 N N . TYR A 1 59 ? 5.375 46.594 -4.879 1 78.06 59 TYR A N 1
ATOM 474 C CA . TYR A 1 59 ? 4.773 47.594 -4 1 78.06 59 TYR A CA 1
ATOM 475 C C . TYR A 1 59 ? 5.109 47.312 -2.541 1 78.06 59 TYR A C 1
ATOM 477 O O . TYR A 1 59 ? 4.91 46.188 -2.059 1 78.06 59 TYR A O 1
ATOM 485 N N . PRO A 1 60 ? 5.785 48.281 -1.864 1 81.94 60 PRO A N 1
ATOM 486 C CA . PRO A 1 60 ? 6.266 48 -0.505 1 81.94 60 PRO A CA 1
ATOM 487 C C . PRO A 1 60 ? 5.148 48.062 0.537 1 81.94 60 PRO A C 1
ATOM 489 O O . PRO A 1 60 ? 5.191 48.875 1.454 1 81.94 60 PRO A O 1
ATOM 492 N N . ASP A 1 61 ? 4.324 47.219 0.474 1 82.5 61 ASP A N 1
ATOM 493 C CA . ASP A 1 61 ? 3.24 47.094 1.444 1 82.5 61 ASP A CA 1
ATOM 494 C C . ASP A 1 61 ? 3.768 46.688 2.814 1 82.5 61 ASP A C 1
ATOM 496 O O . ASP A 1 61 ? 3.17 47 3.842 1 82.5 61 ASP A O 1
ATOM 500 N N . TRP A 1 62 ? 4.945 46.188 2.764 1 86.06 62 TRP A N 1
ATOM 501 C CA . TRP A 1 62 ? 5.508 45.656 3.998 1 86.06 62 TRP A CA 1
ATOM 502 C C . TRP A 1 62 ? 6 46.781 4.906 1 86.06 62 TRP A C 1
ATOM 504 O O . TRP A 1 62 ? 6.105 46.625 6.121 1 86.06 62 TRP A O 1
ATOM 514 N N . ILE A 1 63 ? 6.16 47.969 4.375 1 87.38 63 ILE A N 1
ATOM 515 C CA . ILE A 1 63 ? 6.598 49.094 5.199 1 87.38 63 ILE A CA 1
ATOM 516 C C . ILE A 1 63 ? 5.461 50.094 5.336 1 87.38 63 ILE A C 1
ATOM 518 O O . ILE A 1 63 ? 5.23 50.625 6.418 1 87.38 63 ILE A O 1
ATOM 522 N N . LEU A 1 64 ? 4.656 50.25 4.34 1 86.81 64 LEU A N 1
ATOM 523 C CA . LEU A 1 64 ? 3.676 51.312 4.301 1 86.81 64 LEU A CA 1
ATOM 524 C C . LEU A 1 64 ? 2.455 50.969 5.148 1 86.81 64 LEU A C 1
ATOM 526 O O . LEU A 1 64 ? 1.839 51.844 5.742 1 86.81 64 LEU A O 1
ATOM 530 N N . LYS A 1 65 ? 2.225 49.781 5.234 1 86.44 65 LYS A N 1
ATOM 531 C CA . LYS A 1 65 ? 1.037 49.406 5.988 1 86.44 65 LYS A CA 1
ATOM 532 C C . LYS A 1 65 ? 1.385 49.094 7.449 1 86.44 65 LYS A C 1
ATOM 534 O O . LYS A 1 65 ? 0.493 48.938 8.281 1 86.44 65 LYS A O 1
ATOM 539 N N . HIS A 1 66 ? 2.621 49.094 7.801 1 88.56 66 HIS A N 1
ATOM 540 C CA . HIS A 1 66 ? 3.033 48.719 9.148 1 88.56 66 HIS A CA 1
ATOM 541 C C . HIS A 1 66 ? 3.871 49.812 9.789 1 88.56 66 HIS A C 1
ATOM 543 O O . HIS A 1 66 ? 5.027 49.594 10.148 1 88.56 66 HIS A O 1
ATOM 549 N N . THR A 1 67 ? 3.285 50.969 9.922 1 88.62 67 THR A N 1
ATOM 550 C CA . THR A 1 67 ? 3.992 52.094 10.508 1 88.62 67 THR A CA 1
ATOM 551 C C . THR A 1 67 ? 3.504 52.375 11.93 1 88.62 67 THR A C 1
ATOM 553 O O . THR A 1 67 ? 3.902 53.344 12.555 1 88.62 67 THR A O 1
ATOM 556 N N . SER A 1 68 ? 2.861 51.469 12.508 1 89.75 68 SER A N 1
ATOM 557 C CA . SER A 1 68 ? 2.352 51.625 13.859 1 89.75 68 SER A CA 1
ATOM 558 C C . SER A 1 68 ? 3.455 51.438 14.898 1 89.75 68 SER A C 1
ATOM 560 O O . SER A 1 68 ? 4.496 50.844 14.594 1 89.75 68 SER A O 1
ATOM 562 N N . ARG A 1 69 ? 3.24 51.906 16.094 1 90.06 69 ARG A N 1
ATOM 563 C CA . ARG A 1 69 ? 4.215 51.812 17.188 1 90.06 69 ARG A CA 1
ATOM 564 C C . ARG A 1 69 ? 4.477 50.344 17.562 1 90.06 69 ARG A C 1
ATOM 566 O O . ARG A 1 69 ? 5.613 49.969 17.859 1 90.06 69 ARG A O 1
ATOM 573 N N . SER A 1 70 ? 3.467 49.656 17.562 1 87.19 70 SER A N 1
ATOM 574 C CA . SER A 1 70 ? 3.643 48.25 17.922 1 87.19 70 SER A CA 1
ATOM 575 C C . SER A 1 70 ? 4.473 47.5 16.875 1 87.19 70 SER A C 1
ATOM 577 O O . SER A 1 70 ? 5.285 46.656 17.219 1 87.19 70 SER A O 1
ATOM 579 N N . ASP A 1 71 ? 4.266 47.875 15.656 1 91.31 71 ASP A N 1
ATOM 580 C CA . ASP A 1 71 ? 5.039 47.25 14.586 1 91.31 71 ASP A CA 1
ATOM 581 C C . ASP A 1 71 ? 6.5 47.688 14.641 1 91.31 71 ASP A C 1
ATOM 583 O O . ASP A 1 71 ? 7.402 46.875 14.398 1 91.31 71 ASP A O 1
ATOM 587 N N . LEU A 1 72 ? 6.691 48.875 14.984 1 92.38 72 LEU A N 1
ATOM 588 C CA . LEU A 1 72 ? 8.055 49.375 15.07 1 92.38 72 LEU A CA 1
ATOM 589 C C . LEU A 1 72 ? 8.812 48.719 16.219 1 92.38 72 LEU A C 1
ATOM 591 O O . LEU A 1 72 ? 10.016 48.5 16.109 1 92.38 72 LEU A O 1
ATOM 595 N N . LYS A 1 73 ? 8.117 48.469 17.281 1 91.38 73 LYS A N 1
ATOM 596 C CA . LYS A 1 73 ? 8.766 47.812 18.406 1 91.38 73 LYS A CA 1
ATOM 597 C C . LYS A 1 73 ? 9.242 46.406 18.016 1 91.38 73 LYS A C 1
ATOM 599 O O . LYS A 1 73 ? 10.32 45.969 18.438 1 91.38 73 LYS A O 1
ATOM 604 N N . LEU A 1 74 ? 8.461 45.812 17.281 1 91.69 74 LEU A N 1
ATOM 605 C CA . LEU A 1 74 ? 8.828 44.469 16.844 1 91.69 74 LEU A CA 1
ATOM 606 C C . LEU A 1 74 ? 10.047 44.5 15.922 1 91.69 74 LEU A C 1
ATOM 608 O O . LEU A 1 74 ? 10.922 43.625 16.016 1 91.69 74 LEU A O 1
ATOM 612 N N . VAL A 1 75 ? 10.07 45.469 15.062 1 94 75 VAL A N 1
ATOM 613 C CA . VAL A 1 75 ? 11.188 45.594 14.125 1 94 75 VAL A CA 1
ATOM 614 C C . VAL A 1 75 ? 12.445 46 14.883 1 94 75 VAL A C 1
ATOM 616 O O . VAL A 1 75 ? 13.539 45.531 14.578 1 94 75 VAL A O 1
ATOM 619 N N . LEU A 1 76 ? 12.328 46.812 15.906 1 94.56 76 LEU A N 1
ATOM 620 C CA . LEU A 1 76 ? 13.469 47.312 16.672 1 94.56 76 LEU A CA 1
ATOM 621 C C . LEU A 1 76 ? 14.117 46.188 17.469 1 94.56 76 LEU A C 1
ATOM 623 O O . LEU A 1 76 ? 15.328 46.219 17.703 1 94.56 76 LEU A O 1
ATOM 627 N N . GLN A 1 77 ? 13.391 45.281 17.859 1 94.69 77 GLN A N 1
ATOM 628 C CA . GLN A 1 77 ? 13.969 44.156 18.578 1 94.69 77 GLN A CA 1
ATOM 629 C C . GLN A 1 77 ? 14.992 43.406 17.719 1 94.69 77 GLN A C 1
ATOM 631 O O . GLN A 1 77 ? 16.094 43.125 18.188 1 94.69 77 GLN A O 1
ATOM 636 N N . THR A 1 78 ? 14.617 43.156 16.484 1 94.44 78 THR A N 1
ATOM 637 C CA . THR A 1 78 ? 15.531 42.469 15.586 1 94.44 78 THR A CA 1
ATOM 638 C C . THR A 1 78 ? 16.656 43.375 15.125 1 94.44 78 THR A C 1
ATOM 640 O O . THR A 1 78 ? 17.812 42.969 15.039 1 94.44 78 THR A O 1
ATOM 643 N N . TRP A 1 79 ? 16.328 44.625 14.883 1 95.88 79 TRP A N 1
ATOM 644 C CA . TRP A 1 79 ? 17.312 45.594 14.391 1 95.88 79 TRP A CA 1
ATOM 645 C C . TRP A 1 79 ? 18.406 45.844 15.43 1 95.88 79 TRP A C 1
ATOM 647 O O . TRP A 1 79 ? 19.594 45.844 15.094 1 95.88 79 TRP A O 1
ATOM 657 N N . VAL A 1 80 ? 18.047 46 16.672 1 95.56 80 VAL A N 1
ATOM 658 C CA . VAL A 1 80 ? 19.016 46.281 17.719 1 95.56 80 VAL A CA 1
ATOM 659 C C . VAL A 1 80 ? 19.875 45.031 17.953 1 95.56 80 VAL A C 1
ATOM 661 O O . VAL A 1 80 ? 21.078 45.125 18.219 1 95.56 80 VAL A O 1
ATOM 664 N N . GLN A 1 81 ? 19.266 43.906 17.891 1 95.25 81 GLN A N 1
ATOM 665 C CA . GLN A 1 81 ? 20 42.688 18.078 1 95.25 81 GLN A CA 1
ATOM 666 C C . GLN A 1 81 ? 21.125 42.531 17.062 1 95.25 81 GLN A C 1
ATOM 668 O O . GLN A 1 81 ? 22.25 42.156 17.406 1 95.25 81 GLN A O 1
ATOM 673 N N . VAL A 1 82 ? 20.859 42.875 15.789 1 94.94 82 VAL A N 1
ATOM 674 C CA . VAL A 1 82 ? 21.812 42.562 14.727 1 94.94 82 VAL A CA 1
ATOM 675 C C . VAL A 1 82 ? 22.75 43.781 14.539 1 94.94 82 VAL A C 1
ATOM 677 O O . VAL A 1 82 ? 23.969 43.594 14.414 1 94.94 82 VAL A O 1
ATOM 680 N N . TRP A 1 83 ? 22.203 44.969 14.594 1 94.75 83 TRP A N 1
ATOM 681 C CA . TRP A 1 83 ? 23.031 46.156 14.297 1 94.75 83 TRP A CA 1
ATOM 682 C C . TRP A 1 83 ? 24.031 46.406 15.414 1 94.75 83 TRP A C 1
ATOM 684 O O . TRP A 1 83 ? 25.141 46.875 15.164 1 94.75 83 TRP A O 1
ATOM 694 N N . SER A 1 84 ? 23.75 46.062 16.656 1 92.44 84 SER A N 1
ATOM 695 C CA . SER A 1 84 ? 24.688 46.25 17.75 1 92.44 84 SER A CA 1
ATOM 696 C C . SER A 1 84 ? 25.953 45.406 17.547 1 92.44 84 SER A C 1
ATOM 698 O O . SER A 1 84 ? 27.031 45.75 18.047 1 92.44 84 SER A O 1
ATOM 700 N N . THR A 1 85 ? 25.812 44.406 16.812 1 91.94 85 THR A N 1
ATOM 701 C CA . THR A 1 85 ? 26.953 43.531 16.594 1 91.94 85 THR A CA 1
ATOM 702 C C . THR A 1 85 ? 27.938 44.156 15.609 1 91.94 85 THR A C 1
ATOM 704 O O . THR A 1 85 ? 29.109 43.781 15.562 1 91.94 85 THR A O 1
ATOM 707 N N . ILE A 1 86 ? 27.516 45.125 14.812 1 92.12 86 ILE A N 1
ATOM 708 C CA . ILE A 1 86 ? 28.375 45.812 13.852 1 92.12 86 ILE A CA 1
ATOM 709 C C . ILE A 1 86 ? 29.422 46.625 14.602 1 92.12 86 ILE A C 1
ATOM 711 O O . ILE A 1 86 ? 30.562 46.75 14.156 1 92.12 86 ILE A O 1
ATOM 715 N N . PHE A 1 87 ? 29.094 47.062 15.758 1 90.19 87 PHE A N 1
ATOM 716 C CA . PHE A 1 87 ? 30.031 47.812 16.562 1 90.19 87 PHE A CA 1
ATOM 717 C C . PHE A 1 87 ? 31.188 46.938 17.031 1 90.19 87 PHE A C 1
ATOM 719 O O . PHE A 1 87 ? 32.344 47.406 17.078 1 90.19 87 PHE A O 1
ATOM 726 N N . LEU A 1 88 ? 30.812 45.75 17.312 1 88.56 88 LEU A N 1
ATOM 727 C CA . LEU A 1 88 ? 31.859 44.812 17.766 1 88.56 88 LEU A CA 1
ATOM 728 C C . LEU A 1 88 ? 32.781 44.438 16.625 1 88.56 88 LEU A C 1
ATOM 730 O O . LEU A 1 88 ? 33.938 44.062 16.828 1 88.56 88 LEU A O 1
ATOM 734 N N . CYS A 1 89 ? 32.281 44.562 15.391 1 87.81 89 CYS A N 1
ATOM 735 C CA . CYS A 1 89 ? 33.094 44.156 14.234 1 87.81 89 CYS A CA 1
ATOM 736 C C . CYS A 1 89 ? 33.938 45.312 13.742 1 87.81 89 CYS A C 1
ATOM 738 O O . CYS A 1 89 ? 34.969 45.094 13.086 1 87.81 89 CYS A O 1
ATOM 740 N N . ILE A 1 90 ? 33.594 46.594 14.008 1 86.94 90 ILE A N 1
ATOM 741 C CA . ILE A 1 90 ? 34.312 47.75 13.461 1 86.94 90 ILE A CA 1
ATOM 742 C C . ILE A 1 90 ? 35.438 48.156 14.406 1 86.94 90 ILE A C 1
ATOM 744 O O . ILE A 1 90 ? 36.469 48.625 13.961 1 86.94 90 ILE A O 1
ATOM 748 N N . VAL A 1 91 ? 35.312 47.844 15.688 1 88.88 91 VAL A N 1
ATOM 749 C CA . VAL A 1 91 ? 36.344 48.188 16.641 1 88.88 91 VAL A CA 1
ATOM 750 C C . VAL A 1 91 ? 37.531 47.219 16.516 1 88.88 91 VAL A C 1
ATOM 752 O O . VAL A 1 91 ? 37.375 46 16.594 1 88.88 91 VAL A O 1
ATOM 755 N N . PRO A 1 92 ? 38.75 47.719 16.266 1 86.06 92 PRO A N 1
ATOM 756 C CA . PRO A 1 92 ? 39.906 46.906 15.938 1 86.06 92 PRO A CA 1
ATOM 757 C C . PRO A 1 92 ? 40.25 45.906 17.047 1 86.06 92 PRO A C 1
ATOM 759 O O . PRO A 1 92 ? 40.594 44.75 16.766 1 86.06 92 PRO A O 1
ATOM 762 N N . ARG A 1 93 ? 40.125 46.25 18.312 1 89.38 93 ARG A N 1
ATOM 763 C CA . ARG A 1 93 ? 40.469 45.312 19.391 1 89.38 93 ARG A CA 1
ATOM 764 C C . ARG A 1 93 ? 39.531 44.125 19.422 1 89.38 93 ARG A C 1
ATOM 766 O O . ARG A 1 93 ? 39.938 43 19.594 1 89.38 93 ARG A O 1
ATOM 773 N N . THR A 1 94 ? 38.281 44.406 19.297 1 87.94 94 THR A N 1
ATOM 774 C CA . THR A 1 94 ? 37.281 43.344 19.328 1 87.94 94 THR A CA 1
ATOM 775 C C . THR A 1 94 ? 37.281 42.562 18.016 1 87.94 94 THR A C 1
ATOM 777 O O . THR A 1 94 ? 37.031 41.344 18 1 87.94 94 THR A O 1
ATOM 780 N N . ASP A 1 95 ? 37.594 43.219 16.984 1 85.31 95 ASP A N 1
ATOM 781 C CA . ASP A 1 95 ? 37.688 42.562 15.68 1 85.31 95 ASP A CA 1
ATOM 782 C C . ASP A 1 95 ? 38.781 41.5 15.656 1 85.31 95 ASP A C 1
ATOM 784 O O . ASP A 1 95 ? 38.625 40.438 15.102 1 85.31 95 ASP A O 1
ATOM 788 N N . GLU A 1 96 ? 39.906 41.906 16.281 1 83 96 GLU A N 1
ATOM 789 C CA . GLU A 1 96 ? 41.031 40.969 16.344 1 83 96 GLU A CA 1
ATOM 790 C C . GLU A 1 96 ? 40.719 39.781 17.25 1 83 96 GLU A C 1
ATOM 792 O O . GLU A 1 96 ? 41.125 38.656 16.984 1 83 96 GLU A O 1
ATOM 797 N N . TRP A 1 97 ? 39.844 40.125 18.203 1 86.31 97 TRP A N 1
ATOM 798 C CA . TRP A 1 97 ? 39.438 39.062 19.109 1 86.31 97 TRP A CA 1
ATOM 799 C C . TRP A 1 97 ? 38.438 38.094 18.453 1 86.31 97 TRP A C 1
ATOM 801 O O . TRP A 1 97 ? 38.5 36.906 18.672 1 86.31 97 TRP A O 1
ATOM 811 N N . LEU A 1 98 ? 37.594 38.5 17.672 1 85.25 98 LEU A N 1
ATOM 812 C CA . LEU A 1 98 ? 36.562 37.688 17 1 85.25 98 LEU A CA 1
ATOM 813 C C . LEU A 1 98 ? 37.156 36.938 15.805 1 85.25 98 LEU A C 1
ATOM 815 O O . LEU A 1 98 ? 36.75 35.812 15.508 1 85.25 98 LEU A O 1
ATOM 819 N N . GLY A 1 99 ? 38.094 37.562 15.25 1 77.44 99 GLY A N 1
ATOM 820 C CA . GLY A 1 99 ? 38.719 36.906 14.125 1 77.44 99 GLY A CA 1
ATOM 821 C C . GLY A 1 99 ? 38.188 37.344 12.781 1 77.44 99 GLY A C 1
ATOM 822 O O . GLY A 1 99 ? 37.406 38.281 12.703 1 77.44 99 GLY A O 1
ATOM 823 N N . ILE A 1 100 ? 38.375 36.5 11.758 1 75.38 100 ILE A N 1
ATOM 824 C CA . ILE A 1 100 ? 38.125 36.875 10.367 1 75.38 100 ILE A CA 1
ATOM 825 C C . ILE A 1 100 ? 36.656 36.625 10.031 1 75.38 100 ILE A C 1
ATOM 827 O O . ILE A 1 100 ? 36.125 37.25 9.109 1 75.38 100 ILE A O 1
ATOM 831 N N . ALA A 1 101 ? 35.969 35.906 10.789 1 81.94 101 ALA A N 1
ATOM 832 C CA . ALA A 1 101 ? 34.562 35.562 10.453 1 81.94 101 ALA A CA 1
ATOM 833 C C . ALA A 1 101 ? 33.594 36.281 11.391 1 81.94 101 ALA A C 1
ATOM 835 O O . ALA A 1 101 ? 32.625 35.688 11.844 1 81.94 101 ALA A O 1
ATOM 836 N N . CYS A 1 102 ? 33.75 37.562 11.602 1 86 102 CYS A N 1
ATOM 837 C CA . CYS A 1 102 ? 32.906 38.312 12.5 1 86 102 CYS A CA 1
ATOM 838 C C . CYS A 1 102 ? 31.5 38.469 11.914 1 86 102 CYS A C 1
ATOM 840 O O . CYS A 1 102 ? 30.531 38.656 12.648 1 86 102 CYS A O 1
ATOM 842 N N . PHE A 1 103 ? 31.406 38.375 10.578 1 88.5 103 PHE A N 1
ATOM 843 C CA . PHE A 1 103 ? 30.125 38.562 9.93 1 88.5 103 PHE A CA 1
ATOM 844 C C . PHE A 1 103 ? 29.172 37.406 10.25 1 88.5 103 PHE A C 1
ATOM 846 O O . PHE A 1 103 ? 27.969 37.531 10.055 1 88.5 103 PHE A O 1
ATOM 853 N N . LEU A 1 104 ? 29.625 36.281 10.742 1 90.06 104 LEU A N 1
ATOM 854 C CA . LEU A 1 104 ? 28.781 35.156 11.125 1 90.06 104 LEU A CA 1
ATOM 855 C C . LEU A 1 104 ? 27.875 35.531 12.289 1 90.06 104 LEU A C 1
ATOM 857 O O . LEU A 1 104 ? 26.797 34.969 12.445 1 90.06 104 LEU A O 1
ATOM 861 N N . PHE A 1 105 ? 28.375 36.562 13 1 91.56 105 PHE A N 1
ATOM 862 C CA . PHE A 1 105 ? 27.578 37.094 14.094 1 91.56 105 PHE A CA 1
ATOM 863 C C . PHE A 1 105 ? 26.266 37.688 13.586 1 91.56 105 PHE A C 1
ATOM 865 O O . PHE A 1 105 ? 25.203 37.375 14.117 1 91.56 105 PHE A O 1
ATOM 872 N N . GLN A 1 106 ? 26.344 38.375 12.555 1 92.94 106 GLN A N 1
ATOM 873 C CA . GLN A 1 106 ? 25.172 39.031 11.984 1 92.94 106 GLN A CA 1
ATOM 874 C C . GLN A 1 106 ? 24.297 38.031 11.219 1 92.94 106 GLN A C 1
ATOM 876 O O . GLN A 1 106 ? 23.078 38.125 11.242 1 92.94 106 GLN A O 1
ATOM 881 N N . ILE A 1 107 ? 24.891 37.062 10.562 1 93.31 107 ILE A N 1
ATOM 882 C CA . ILE A 1 107 ? 24.141 36.062 9.812 1 93.31 107 ILE A CA 1
ATOM 883 C C . ILE A 1 107 ? 23.25 35.25 10.766 1 93.31 107 ILE A C 1
ATOM 885 O O . ILE A 1 107 ? 22.047 35.094 10.523 1 93.31 107 ILE A O 1
ATOM 889 N N . MET A 1 108 ? 23.781 34.812 11.805 1 92.81 108 MET A N 1
ATOM 890 C CA . MET A 1 108 ? 23.016 34.031 12.766 1 92.81 108 MET A CA 1
ATOM 891 C C . MET A 1 108 ? 21.969 34.906 13.469 1 92.81 108 MET A C 1
ATOM 893 O O . MET A 1 108 ? 20.906 34.438 13.859 1 92.81 108 MET A O 1
ATOM 897 N N . GLY A 1 109 ? 22.266 36.188 13.57 1 92.31 109 GLY A N 1
ATOM 898 C CA . GLY A 1 109 ? 21.312 37.094 14.156 1 92.31 109 GLY A CA 1
ATOM 899 C C . GLY A 1 109 ? 20.047 37.25 13.328 1 92.31 109 GLY A C 1
ATOM 900 O O . GLY A 1 109 ? 18.938 37.281 13.875 1 92.31 109 GLY A O 1
ATOM 901 N N . PHE A 1 110 ? 20.25 37.25 12.055 1 93.06 110 PHE A N 1
ATOM 902 C CA . PHE A 1 110 ? 19.094 37.406 11.188 1 93.06 110 PHE A CA 1
ATOM 903 C C . PHE A 1 110 ? 18.359 36.062 11.023 1 93.06 110 PHE A C 1
ATOM 905 O O . PHE A 1 110 ? 17.141 36.062 10.836 1 93.06 110 PHE A O 1
ATOM 912 N N . ILE A 1 111 ? 19.078 34.969 11.07 1 92.19 111 ILE A N 1
ATOM 913 C CA . ILE A 1 111 ? 18.422 33.688 10.977 1 92.19 111 ILE A CA 1
ATOM 914 C C . ILE A 1 111 ? 17.578 33.438 12.219 1 92.19 111 ILE A C 1
ATOM 916 O O . ILE A 1 111 ? 16.438 32.969 12.125 1 92.19 111 ILE A O 1
ATOM 920 N N . MET A 1 112 ? 18.156 33.812 13.344 1 93.06 112 MET A N 1
ATOM 921 C CA . MET A 1 112 ? 17.453 33.656 14.609 1 93.06 112 MET A CA 1
ATOM 922 C C . MET A 1 112 ? 16.984 35 15.148 1 93.06 112 MET A C 1
ATOM 924 O O . MET A 1 112 ? 17.422 35.438 16.234 1 93.06 112 MET A O 1
ATOM 928 N N . ALA A 1 113 ? 16 35.5 14.484 1 92.69 113 ALA A N 1
ATOM 929 C CA . ALA A 1 113 ? 15.539 36.812 14.836 1 92.69 113 ALA A CA 1
ATOM 930 C C . ALA A 1 113 ? 14.695 36.781 16.109 1 92.69 113 ALA A C 1
ATOM 932 O O . ALA A 1 113 ? 13.969 35.812 16.359 1 92.69 113 ALA A O 1
ATOM 933 N N . ASN A 1 114 ? 14.789 37.812 16.859 1 93.06 114 ASN A N 1
ATOM 934 C CA . ASN A 1 114 ? 14.047 37.938 18.109 1 93.06 114 ASN A CA 1
ATOM 935 C C . ASN A 1 114 ? 12.633 38.469 17.875 1 93.06 114 ASN A C 1
ATOM 937 O O . ASN A 1 114 ? 11.727 38.188 18.641 1 93.06 114 ASN A O 1
ATOM 941 N N . GLY A 1 115 ? 12.508 39.125 16.812 1 88.75 115 GLY A N 1
ATOM 942 C CA . GLY A 1 115 ? 11.234 39.812 16.609 1 88.75 115 GLY A CA 1
ATOM 943 C C . GLY A 1 115 ? 10.07 38.844 16.469 1 88.75 115 GLY A C 1
ATOM 944 O O . GLY A 1 115 ? 10.141 37.875 15.719 1 88.75 115 GLY A O 1
ATOM 945 N N . GLY A 1 116 ? 9.031 39.125 17.312 1 85.31 116 GLY A N 1
ATOM 946 C CA . GLY A 1 116 ? 7.777 38.375 17.203 1 85.31 116 GLY A CA 1
ATOM 947 C C . GLY A 1 116 ? 7.707 37.188 18.125 1 85.31 116 GLY A C 1
ATOM 948 O O . GLY A 1 116 ? 6.66 36.531 18.234 1 85.31 116 GLY A O 1
ATOM 949 N N . LEU A 1 117 ? 8.766 36.812 18.766 1 91.69 117 LEU A N 1
ATOM 950 C CA . LEU A 1 117 ? 8.781 35.688 19.688 1 91.69 117 LEU A CA 1
ATOM 951 C C . LEU A 1 117 ? 8.906 36.125 21.125 1 91.69 117 LEU A C 1
ATOM 953 O O . LEU A 1 117 ? 9.438 37.219 21.391 1 91.69 117 LEU A O 1
ATOM 957 N N . SER A 1 118 ? 8.422 35.375 22.016 1 93.44 118 SER A N 1
ATOM 958 C CA . SER A 1 118 ? 8.469 35.688 23.438 1 93.44 118 SER A CA 1
ATOM 959 C C . SER A 1 118 ? 9.859 35.438 24.016 1 93.44 118 SER A C 1
ATOM 961 O O . SER A 1 118 ? 10.695 34.812 23.375 1 93.44 118 SER A O 1
ATOM 963 N N . VAL A 1 119 ? 10.07 35.969 25.203 1 94.38 119 VAL A N 1
ATOM 964 C CA . VAL A 1 119 ? 11.367 35.844 25.859 1 94.38 119 VAL A CA 1
ATOM 965 C C . VAL A 1 119 ? 11.688 34.375 26.094 1 94.38 119 VAL A C 1
ATOM 967 O O . VAL A 1 119 ? 12.805 33.938 25.828 1 94.38 119 VAL A O 1
ATOM 970 N N . VAL A 1 120 ? 10.742 33.656 26.516 1 93.56 120 VAL A N 1
ATOM 971 C CA . VAL A 1 120 ? 10.992 32.25 26.844 1 93.56 120 VAL A CA 1
ATOM 972 C C . VAL A 1 120 ? 11.281 31.469 25.562 1 93.56 120 VAL A C 1
ATOM 974 O O . VAL A 1 120 ? 12.156 30.594 25.547 1 93.56 120 VAL A O 1
ATOM 977 N N . ILE A 1 121 ? 10.594 31.719 24.5 1 93.31 121 ILE A N 1
ATOM 978 C CA . ILE A 1 121 ? 10.82 31.016 23.234 1 93.31 121 ILE A CA 1
ATOM 979 C C . ILE A 1 121 ? 12.188 31.406 22.672 1 93.31 121 ILE A C 1
ATOM 981 O O . ILE A 1 121 ? 12.914 30.547 22.156 1 93.31 121 ILE A O 1
ATOM 985 N N . ASN A 1 122 ? 12.562 32.656 22.781 1 95.5 122 ASN A N 1
ATOM 986 C CA . ASN A 1 122 ? 13.867 33.094 22.297 1 95.5 122 ASN A CA 1
ATOM 987 C C . ASN A 1 122 ? 15 32.438 23.094 1 95.5 122 ASN A C 1
ATOM 989 O O . ASN A 1 122 ? 16.016 32.031 22.5 1 95.5 122 ASN A O 1
ATOM 993 N N . VAL A 1 123 ? 14.828 32.344 24.359 1 94.75 123 VAL A N 1
ATOM 994 C CA . VAL A 1 123 ? 15.859 31.734 25.203 1 94.75 123 VAL A CA 1
ATOM 995 C C . VAL A 1 123 ? 15.953 30.25 24.891 1 94.75 123 VAL A C 1
ATOM 997 O O . VAL A 1 123 ? 17.047 29.703 24.766 1 94.75 123 VAL A O 1
ATOM 1000 N N . SER A 1 124 ? 14.852 29.625 24.812 1 93.56 124 SER A N 1
ATOM 1001 C CA . SER A 1 124 ? 14.859 28.203 24.516 1 93.56 124 SER A CA 1
ATOM 1002 C C . SER A 1 124 ? 15.453 27.922 23.141 1 93.56 124 SER A C 1
ATOM 1004 O O . SER A 1 124 ? 16.203 26.953 22.969 1 93.56 124 SER A O 1
ATOM 1006 N N . LEU A 1 125 ? 15.117 28.703 22.188 1 94.38 125 LEU A N 1
ATOM 1007 C CA . LEU A 1 125 ? 15.656 28.531 20.844 1 94.38 125 LEU A CA 1
ATOM 1008 C C . LEU A 1 125 ? 17.156 28.781 20.828 1 94.38 125 LEU A C 1
ATOM 1010 O O . LEU A 1 125 ? 17.906 28.078 20.141 1 94.38 125 LEU A O 1
ATOM 1014 N N . ALA A 1 126 ? 17.609 29.781 21.516 1 96 126 ALA A N 1
ATOM 1015 C CA . ALA A 1 126 ? 19.047 30.062 21.578 1 96 126 ALA A CA 1
ATOM 1016 C C . ALA A 1 126 ? 19.797 28.906 22.234 1 96 126 ALA A C 1
ATOM 1018 O O . ALA A 1 126 ? 20.891 28.547 21.781 1 96 126 ALA A O 1
ATOM 1019 N N . PHE A 1 127 ? 19.234 28.375 23.188 1 95.25 127 PHE A N 1
ATOM 1020 C CA . PHE A 1 127 ? 19.859 27.25 23.859 1 95.25 127 PHE A CA 1
ATOM 1021 C C . PHE A 1 127 ? 19.906 26.031 22.953 1 95.25 127 PHE A C 1
ATOM 1023 O O . PHE A 1 127 ? 20.922 25.312 22.906 1 95.25 127 PHE A O 1
ATOM 1030 N N . MET A 1 128 ? 18.875 25.734 22.266 1 95.31 128 MET A N 1
ATOM 1031 C CA . MET A 1 128 ? 18.859 24.594 21.359 1 95.31 128 MET A CA 1
ATOM 1032 C C . MET A 1 128 ? 19.828 24.797 20.203 1 95.31 128 MET A C 1
ATOM 1034 O O . MET A 1 128 ? 20.484 23.859 19.766 1 95.31 128 MET A O 1
ATOM 1038 N N . CYS A 1 129 ? 19.844 25.969 19.688 1 95.69 129 CYS A N 1
ATOM 1039 C CA . CYS A 1 129 ? 20.797 26.25 18.609 1 95.69 129 CYS A CA 1
ATOM 1040 C C . CYS A 1 129 ? 22.234 26.094 19.094 1 95.69 129 CYS A C 1
ATOM 1042 O O . CYS A 1 129 ? 23.062 25.531 18.391 1 95.69 129 CYS A O 1
ATOM 1044 N N . SER A 1 130 ? 22.547 26.562 20.359 1 95.81 130 SER A N 1
ATOM 1045 C CA . SER A 1 130 ? 23.875 26.406 20.938 1 95.81 130 SER A CA 1
ATOM 1046 C C . SER A 1 130 ? 24.219 24.922 21.125 1 95.81 130 SER A C 1
ATOM 1048 O O . SER A 1 130 ? 25.344 24.516 20.875 1 95.81 130 SER A O 1
ATOM 1050 N N . PHE A 1 131 ? 23.234 24.25 21.453 1 95.5 131 PHE A N 1
ATOM 1051 C CA . PHE A 1 131 ? 23.438 22.812 21.641 1 95.5 131 PHE A CA 1
ATOM 1052 C C . PHE A 1 131 ? 23.766 22.141 20.312 1 95.5 131 PHE A C 1
ATOM 1054 O O . PHE A 1 131 ? 24.688 21.312 20.234 1 95.5 131 PHE A O 1
ATOM 1061 N N . TYR A 1 132 ? 23.109 22.438 19.25 1 95.88 132 TYR A N 1
ATOM 1062 C CA . TYR A 1 132 ? 23.359 21.828 17.953 1 95.88 132 TYR A CA 1
ATOM 1063 C C . TYR A 1 132 ? 24.734 22.234 17.422 1 95.88 132 TYR A C 1
ATOM 1065 O O . TYR A 1 132 ? 25.438 21.406 16.828 1 95.88 132 TYR A O 1
ATOM 1073 N N . VAL A 1 133 ? 25.125 23.422 17.656 1 95.19 133 VAL A N 1
ATOM 1074 C CA . VAL A 1 133 ? 26.438 23.891 17.219 1 95.19 133 VAL A CA 1
ATOM 1075 C C . VAL A 1 133 ? 27.531 23.156 17.969 1 95.19 133 VAL A C 1
ATOM 1077 O O . VAL A 1 133 ? 28.531 22.734 17.391 1 95.19 133 VAL A O 1
ATOM 1080 N N . CYS A 1 134 ? 27.266 22.938 19.25 1 94.56 134 CYS A N 1
ATOM 1081 C CA . CYS A 1 134 ? 28.25 22.219 20.062 1 94.56 134 CYS A CA 1
ATOM 1082 C C . CYS A 1 134 ? 28.328 20.75 19.641 1 94.56 134 CYS A C 1
ATOM 1084 O O . CYS A 1 134 ? 29.422 20.172 19.641 1 94.56 134 CYS A O 1
ATOM 1086 N N . VAL A 1 135 ? 27.266 20.219 19.281 1 95.19 135 VAL A N 1
ATOM 1087 C CA . VAL A 1 135 ? 27.266 18.828 18.844 1 95.19 135 VAL A CA 1
ATOM 1088 C C . VAL A 1 135 ? 27.969 18.719 17.484 1 95.19 135 VAL A C 1
ATOM 1090 O O . VAL A 1 135 ? 28.703 17.766 17.25 1 95.19 135 VAL A O 1
ATOM 1093 N N . ALA A 1 136 ? 27.703 19.656 16.609 1 95.06 136 ALA A N 1
ATOM 1094 C CA . ALA A 1 136 ? 28.406 19.672 15.336 1 95.06 136 ALA A CA 1
ATOM 1095 C C . ALA A 1 136 ? 29.922 19.781 15.555 1 95.06 136 ALA A C 1
ATOM 1097 O O . ALA A 1 136 ? 30.703 19.094 14.898 1 95.06 136 ALA A O 1
ATOM 1098 N N . TRP A 1 137 ? 30.312 20.594 16.516 1 93.19 137 TRP A N 1
ATOM 1099 C CA . TRP A 1 137 ? 31.719 20.766 16.875 1 93.19 137 TRP A CA 1
ATOM 1100 C C . TRP A 1 137 ? 32.312 19.469 17.422 1 93.19 137 TRP A C 1
ATOM 1102 O O . TRP A 1 137 ? 33.438 19.109 17.094 1 93.19 137 TRP A O 1
ATOM 1112 N N . LEU A 1 138 ? 31.516 18.75 18.125 1 93.5 138 LEU A N 1
ATOM 1113 C CA . LEU A 1 138 ? 31.953 17.484 18.688 1 93.5 138 LEU A CA 1
ATOM 1114 C C . LEU A 1 138 ? 32.219 16.453 17.594 1 93.5 138 LEU A C 1
ATOM 1116 O O . LEU A 1 138 ? 33.219 15.742 17.609 1 93.5 138 LEU A O 1
ATOM 1120 N N . PHE A 1 139 ? 31.375 16.359 16.609 1 94 139 PHE A N 1
ATOM 1121 C CA . PHE A 1 139 ? 31.562 15.406 15.508 1 94 139 PHE A CA 1
ATOM 1122 C C . PHE A 1 139 ? 32.844 15.719 14.727 1 94 139 PHE A C 1
ATOM 1124 O O . PHE A 1 139 ? 33.562 14.805 14.328 1 94 139 PHE A O 1
ATOM 1131 N N . ILE A 1 140 ? 33.125 16.953 14.578 1 90.25 140 ILE A N 1
ATOM 1132 C CA . ILE A 1 140 ? 34.281 17.359 13.781 1 90.25 140 ILE A CA 1
ATOM 1133 C C . ILE A 1 140 ? 35.562 17.125 14.57 1 90.25 140 ILE A C 1
ATOM 1135 O O . ILE A 1 140 ? 36.562 16.703 14.016 1 90.25 140 ILE A O 1
ATOM 1139 N N . VAL A 1 141 ? 35.5 17.344 15.883 1 91.44 141 VAL A N 1
ATOM 1140 C CA . VAL A 1 141 ? 36.688 17.125 16.734 1 91.44 141 VAL A CA 1
ATOM 1141 C C . VAL A 1 141 ? 37 15.633 16.781 1 91.44 141 VAL A C 1
ATOM 1143 O O . VAL A 1 141 ? 38.188 15.25 16.719 1 91.44 141 VAL A O 1
ATOM 1146 N N . VAL A 1 142 ? 36 14.875 16.828 1 92.62 142 VAL A N 1
ATOM 1147 C CA . VAL A 1 142 ? 36.188 13.43 16.859 1 92.62 142 VAL A CA 1
ATOM 1148 C C . VAL A 1 142 ? 36.75 12.969 15.516 1 92.62 142 VAL A C 1
ATOM 1150 O O . VAL A 1 142 ? 37.656 12.125 15.461 1 92.62 142 VAL A O 1
ATOM 1153 N N . ALA A 1 143 ? 36.312 13.492 14.422 1 93.81 143 ALA A N 1
ATOM 1154 C CA . ALA A 1 143 ? 36.812 13.148 13.102 1 93.81 143 ALA A CA 1
ATOM 1155 C C . ALA A 1 143 ? 38.281 13.578 12.945 1 93.81 143 ALA A C 1
ATOM 1157 O O . ALA A 1 143 ? 39.094 12.844 12.383 1 93.81 143 ALA A O 1
ATOM 1158 N N . SER A 1 144 ? 38.656 14.742 13.523 1 92.19 144 SER A N 1
ATOM 1159 C CA . SER A 1 144 ? 40.031 15.234 13.477 1 92.19 144 SER A CA 1
ATOM 1160 C C . SER A 1 144 ? 40.969 14.383 14.344 1 92.19 144 SER A C 1
ATOM 1162 O O . SER A 1 144 ? 42.094 14.125 13.977 1 92.19 144 SER A O 1
ATOM 1164 N N . ALA A 1 145 ? 40.406 13.906 15.43 1 92.38 145 ALA A N 1
ATOM 1165 C CA . ALA A 1 145 ? 41.219 13.07 16.312 1 92.38 145 ALA A CA 1
ATOM 1166 C C . ALA A 1 145 ? 41.469 11.703 15.688 1 92.38 145 ALA A C 1
ATOM 1168 O O . ALA A 1 145 ? 42.594 11.188 15.781 1 92.38 145 ALA A O 1
ATOM 1169 N N . ILE A 1 146 ? 40.531 11.188 15 1 94.12 146 ILE A N 1
ATOM 1170 C CA . ILE A 1 146 ? 40.688 9.898 14.352 1 94.12 146 ILE A CA 1
ATOM 1171 C C . ILE A 1 146 ? 41.656 10.031 13.172 1 94.12 146 ILE A C 1
ATOM 1173 O O . ILE A 1 146 ? 42.531 9.18 12.969 1 94.12 146 ILE A O 1
ATOM 1177 N N . SER A 1 147 ? 41.594 11.094 12.43 1 92.62 147 SER A N 1
ATOM 1178 C CA . SER A 1 147 ? 42.5 11.336 11.297 1 92.62 147 SER A CA 1
ATOM 1179 C C . SER A 1 147 ? 43.906 11.586 11.75 1 92.62 147 SER A C 1
ATOM 1181 O O . SER A 1 147 ? 44.875 11.133 11.109 1 92.62 147 SER A O 1
ATOM 1183 N N . ALA A 1 148 ? 44.094 12.336 12.844 1 90.12 148 ALA A N 1
ATOM 1184 C CA . ALA A 1 148 ? 45.438 12.602 13.375 1 90.12 148 ALA A CA 1
ATOM 1185 C C . ALA A 1 148 ? 46.094 11.32 13.891 1 90.12 148 ALA A C 1
ATOM 1187 O O . ALA A 1 148 ? 47.281 11.117 13.734 1 90.12 148 ALA A O 1
ATOM 1188 N N . HIS A 1 149 ? 45.25 10.469 14.422 1 91.94 149 HIS A N 1
ATOM 1189 C CA . HIS A 1 149 ? 45.75 9.195 14.898 1 91.94 149 HIS A CA 1
ATOM 1190 C C . HIS A 1 149 ? 46.219 8.32 13.742 1 91.94 149 HIS A C 1
ATOM 1192 O O . HIS A 1 149 ? 47.25 7.629 13.836 1 91.94 149 HIS A O 1
ATOM 1198 N N . LEU A 1 150 ? 45.531 8.414 12.664 1 90.25 150 LEU A N 1
ATOM 1199 C CA . LEU A 1 150 ? 45.875 7.609 11.5 1 90.25 150 LEU A CA 1
ATOM 1200 C C . LEU A 1 150 ? 47.156 8.117 10.859 1 90.25 150 LEU A C 1
ATOM 1202 O O . LEU A 1 150 ? 47.906 7.332 10.273 1 90.25 150 LEU A O 1
ATOM 1206 N N . ARG A 1 151 ? 47.5 9.445 10.992 1 88.69 151 ARG A N 1
ATOM 1207 C CA . ARG A 1 151 ? 48.719 10.047 10.43 1 88.69 151 ARG A CA 1
ATOM 1208 C C . ARG A 1 151 ? 49.875 10.008 11.422 1 88.69 151 ARG A C 1
ATOM 1210 O O . ARG A 1 151 ? 51 10.391 11.094 1 88.69 151 ARG A O 1
ATOM 1217 N N . GLY A 1 152 ? 49.719 9.516 12.594 1 88.5 152 GLY A N 1
ATOM 1218 C CA . GLY A 1 152 ? 50.75 9.438 13.602 1 88.5 152 GLY A CA 1
ATOM 1219 C C . GLY A 1 152 ? 50.906 10.719 14.414 1 88.5 152 GLY A C 1
ATOM 1220 O O . GLY A 1 152 ? 52 11.078 14.82 1 88.5 152 GLY A O 1
ATOM 1221 N N . TRP A 1 153 ? 49.906 11.609 14.594 1 88.25 153 TRP A N 1
ATOM 1222 C CA . TRP A 1 153 ? 49.844 12.844 15.375 1 88.25 153 TRP A CA 1
ATOM 1223 C C . TRP A 1 153 ? 50.969 13.797 14.961 1 88.25 153 TRP A C 1
ATOM 1225 O O . TRP A 1 153 ? 51.781 14.188 15.781 1 88.25 153 TRP A O 1
ATOM 1235 N N . PRO A 1 154 ? 50.906 14.172 13.781 1 88.69 154 PRO A N 1
ATOM 1236 C CA . PRO A 1 154 ? 51.938 15.125 13.344 1 88.69 154 PRO A CA 1
ATOM 1237 C C . PRO A 1 154 ? 51.75 16.516 13.961 1 88.69 154 PRO A C 1
ATOM 1239 O O . PRO A 1 154 ? 50.625 16.953 14.18 1 88.69 154 PRO A O 1
ATOM 1242 N N . THR A 1 155 ? 52.906 17.172 14.312 1 84.81 155 THR A N 1
ATOM 1243 C CA . THR A 1 155 ? 52.844 18.562 14.781 1 84.81 155 THR A CA 1
ATOM 1244 C C . THR A 1 155 ? 53.125 19.516 13.633 1 84.81 155 THR A C 1
ATOM 1246 O O . THR A 1 155 ? 53.625 19.125 12.578 1 84.81 155 THR A O 1
ATOM 1249 N N . GLN A 1 156 ? 52.719 20.766 13.75 1 85 156 GLN A N 1
ATOM 1250 C CA . GLN A 1 156 ? 52.938 21.766 12.711 1 85 156 GLN A CA 1
ATOM 1251 C C . GLN A 1 156 ? 54.438 21.922 12.398 1 85 156 GLN A C 1
ATOM 1253 O O . GLN A 1 156 ? 54.812 22.109 11.242 1 85 156 GLN A O 1
ATOM 1258 N N . GLU A 1 157 ? 55.25 21.719 13.336 1 83.94 157 GLU A N 1
ATOM 1259 C CA . GLU A 1 157 ? 56.719 21.859 13.164 1 83.94 157 GLU A CA 1
ATOM 1260 C C . GLU A 1 157 ? 57.281 20.688 12.391 1 83.94 157 GLU A C 1
ATOM 1262 O O . GLU A 1 157 ? 58.156 20.859 11.531 1 83.94 157 GLU A O 1
ATOM 1267 N N . SER A 1 158 ? 56.688 19.625 12.758 1 87.62 158 SER A N 1
ATOM 1268 C CA . SER A 1 158 ? 57.188 18.453 12.062 1 87.62 158 SER A CA 1
ATOM 1269 C C . SER A 1 158 ? 56.812 18.484 10.578 1 87.62 158 SER A C 1
ATOM 1271 O O . SER A 1 158 ? 57.594 18.078 9.727 1 87.62 158 SER A O 1
ATOM 1273 N N . VAL A 1 159 ? 55.656 19.031 10.305 1 88.31 159 VAL A N 1
ATOM 1274 C CA . VAL A 1 159 ? 55.219 19.094 8.922 1 88.31 159 VAL A CA 1
ATOM 1275 C C . VAL A 1 159 ? 56 20.172 8.172 1 88.31 159 VAL A C 1
ATOM 1277 O O . VAL A 1 159 ? 56.375 19.969 7.016 1 88.31 159 VAL A O 1
ATOM 1280 N N . ALA A 1 160 ? 56.312 21.234 8.828 1 87.38 160 ALA A N 1
ATOM 1281 C CA . ALA A 1 160 ? 57.125 22.297 8.227 1 87.38 160 ALA A CA 1
ATOM 1282 C C . ALA A 1 160 ? 58.531 21.828 7.93 1 87.38 160 ALA A C 1
ATOM 1284 O O . ALA A 1 160 ? 59.094 22.156 6.883 1 87.38 160 ALA A O 1
ATOM 1285 N N . ARG A 1 161 ? 59.094 21.016 8.789 1 86.38 161 ARG A N 1
ATOM 1286 C CA . ARG A 1 161 ? 60.438 20.484 8.594 1 86.38 161 ARG A CA 1
ATOM 1287 C C . ARG A 1 161 ? 60.469 19.531 7.414 1 86.38 161 ARG A C 1
ATOM 1289 O O . ARG A 1 161 ? 61.469 19.516 6.66 1 86.38 161 ARG A O 1
ATOM 1296 N N . SER A 1 162 ? 59.344 18.844 7.344 1 87.31 162 SER A N 1
ATOM 1297 C CA . SER A 1 162 ? 59.312 17.906 6.234 1 87.31 162 SER A CA 1
ATOM 1298 C C . SER A 1 162 ? 59.156 18.641 4.898 1 87.31 162 SER A C 1
ATOM 1300 O O . SER A 1 162 ? 59.719 18.203 3.891 1 87.31 162 SER A O 1
ATOM 1302 N N . LEU A 1 163 ? 58.562 19.797 4.836 1 89.81 163 LEU A N 1
ATOM 1303 C CA . LEU A 1 163 ? 58.406 20.562 3.609 1 89.81 163 LEU A CA 1
ATOM 1304 C C . LEU A 1 163 ? 59.688 21.25 3.205 1 89.81 163 LEU A C 1
ATOM 1306 O O . LEU A 1 163 ? 60 21.375 2.016 1 89.81 163 LEU A O 1
ATOM 1310 N N . ILE A 1 164 ? 60.406 21.547 4.195 1 89.88 164 ILE A N 1
ATOM 1311 C CA . ILE A 1 164 ? 61.719 22.156 3.934 1 89.88 164 ILE A CA 1
ATOM 1312 C C . ILE A 1 164 ? 62.688 21.094 3.416 1 89.88 164 ILE A C 1
ATOM 1314 O O . ILE A 1 164 ? 63.438 21.328 2.475 1 89.88 164 ILE A O 1
ATOM 1318 N N . ALA A 1 165 ? 62.531 19.984 3.947 1 86.56 165 ALA A N 1
ATOM 1319 C CA . ALA A 1 165 ? 63.406 18.891 3.545 1 86.56 165 ALA A CA 1
ATOM 1320 C C . ALA A 1 165 ? 63.125 18.438 2.121 1 86.56 165 ALA A C 1
ATOM 1322 O O . ALA A 1 165 ? 64 18.031 1.383 1 86.56 165 ALA A O 1
ATOM 1323 N N . ASP A 1 166 ? 61.812 18.641 1.759 1 83.81 166 ASP A N 1
ATOM 1324 C CA . ASP A 1 166 ? 61.375 18.234 0.42 1 83.81 166 ASP A CA 1
ATOM 1325 C C . ASP A 1 166 ? 61.719 19.312 -0.609 1 83.81 166 ASP A C 1
ATOM 1327 O O . ASP A 1 166 ? 61.594 19.094 -1.814 1 83.81 166 ASP A O 1
ATOM 1331 N N . GLY A 1 167 ? 62.156 20.547 -0.206 1 79.25 167 GLY A N 1
ATOM 1332 C CA . GLY A 1 167 ? 62.594 21.625 -1.084 1 79.25 167 GLY A CA 1
ATOM 1333 C C . GLY A 1 167 ? 61.438 22.469 -1.578 1 79.25 167 GLY A C 1
ATOM 1334 O O . GLY A 1 167 ? 61.594 23.234 -2.539 1 79.25 167 GLY A O 1
ATOM 1335 N N . ILE A 1 168 ? 60.281 22.297 -1.038 1 83.81 168 ILE A N 1
ATOM 1336 C CA . ILE A 1 168 ? 59.125 23.047 -1.511 1 83.81 168 ILE A CA 1
ATOM 1337 C C . ILE A 1 168 ? 59.094 24.422 -0.847 1 83.81 168 ILE A C 1
ATOM 1339 O O . ILE A 1 168 ? 58.781 25.422 -1.499 1 83.81 168 ILE A O 1
ATOM 1343 N N . CYS A 1 169 ? 59.344 24.406 0.497 1 85.94 169 CYS A N 1
ATOM 1344 C CA . CYS A 1 169 ? 59.312 25.672 1.241 1 85.94 169 CYS A CA 1
ATOM 1345 C C . CYS A 1 169 ? 60.719 26.031 1.727 1 85.94 169 CYS A C 1
ATOM 1347 O O . CYS A 1 169 ? 61.594 25.188 1.812 1 85.94 169 CYS A O 1
ATOM 1349 N N . THR A 1 170 ? 61.031 27.391 1.762 1 85.06 170 THR A N 1
ATOM 1350 C CA . THR A 1 170 ? 62.281 27.891 2.312 1 85.06 170 THR A CA 1
ATOM 1351 C C . THR A 1 170 ? 62.125 28.297 3.77 1 85.06 170 THR A C 1
ATOM 1353 O O . THR A 1 170 ? 61 28.484 4.242 1 85.06 170 THR A O 1
ATOM 1356 N N . SER A 1 171 ? 63.188 28.469 4.598 1 81.38 171 SER A N 1
ATOM 1357 C CA . SER A 1 171 ? 63.156 28.781 6.02 1 81.38 171 SER A CA 1
ATOM 1358 C C . SER A 1 171 ? 62.562 30.188 6.25 1 81.38 171 SER A C 1
ATOM 1360 O O . SER A 1 171 ? 61.969 30.453 7.293 1 81.38 171 SER A O 1
ATOM 1362 N N . GLU A 1 172 ? 62.625 31.125 5.293 1 78.88 172 GLU A N 1
ATOM 1363 C CA . GLU A 1 172 ? 62.188 32.5 5.473 1 78.88 172 GLU A CA 1
ATOM 1364 C C . GLU A 1 172 ? 60.656 32.625 5.227 1 78.88 172 GLU A C 1
ATOM 1366 O O . GLU A 1 172 ? 60 33.375 5.895 1 78.88 172 GLU A O 1
ATOM 1371 N N . ASN A 1 173 ? 60.156 31.797 4.359 1 83.12 173 ASN A N 1
ATOM 1372 C CA . ASN A 1 173 ? 58.75 31.922 3.973 1 83.12 173 ASN A CA 1
ATOM 1373 C C . ASN A 1 173 ? 57.938 30.672 4.371 1 83.12 173 ASN A C 1
ATOM 1375 O O . ASN A 1 173 ? 57 30.297 3.684 1 83.12 173 ASN A O 1
ATOM 1379 N N . VAL A 1 174 ? 58.219 30.156 5.523 1 86.25 174 VAL A N 1
ATOM 1380 C CA . VAL A 1 174 ? 57.656 28.844 5.879 1 86.25 174 VAL A CA 1
ATOM 1381 C C . VAL A 1 174 ? 56.188 28.984 6.211 1 86.25 174 VAL A C 1
ATOM 1383 O O . VAL A 1 174 ? 55.375 28.141 5.84 1 86.25 174 VAL A O 1
ATOM 1386 N N . SER A 1 175 ? 55.781 30.031 6.844 1 82.56 175 SER A N 1
ATOM 1387 C CA . SER A 1 175 ? 54.375 30.156 7.27 1 82.56 175 SER A CA 1
ATOM 1388 C C . SER A 1 175 ? 53.469 30.359 6.074 1 82.56 175 SER A C 1
ATOM 1390 O O . SER A 1 175 ? 52.406 29.719 5.98 1 82.56 175 SER A O 1
ATOM 1392 N N . LYS A 1 176 ? 53.812 31.141 5.156 1 83.12 176 LYS A N 1
ATOM 1393 C CA . LYS A 1 176 ? 53 31.391 3.971 1 83.12 176 LYS A CA 1
ATOM 1394 C C . LYS A 1 176 ? 53 30.188 3.041 1 83.12 176 LYS A C 1
ATOM 1396 O O . LYS A 1 176 ? 51.969 29.828 2.463 1 83.12 176 LYS A O 1
ATOM 1401 N N . CYS A 1 177 ? 54.125 29.656 2.953 1 85.31 177 CYS A N 1
ATOM 1402 C CA . CYS A 1 177 ? 54.219 28.469 2.102 1 85.31 177 CYS A CA 1
ATOM 1403 C C . CYS A 1 177 ? 53.406 27.312 2.668 1 85.31 177 CYS A C 1
ATOM 1405 O O . CYS A 1 177 ? 52.75 26.594 1.92 1 85.31 177 CYS A O 1
ATOM 1407 N N . TYR A 1 178 ? 53.438 27.234 3.977 1 85.25 178 TYR A N 1
ATOM 1408 C CA . TYR A 1 178 ? 52.656 26.203 4.633 1 85.25 178 TYR A CA 1
ATOM 1409 C C . TYR A 1 178 ? 51.156 26.391 4.359 1 85.25 178 TYR A C 1
ATOM 1411 O O . TYR A 1 178 ? 50.469 25.438 4.02 1 85.25 178 TYR A O 1
ATOM 1419 N N . GLN A 1 179 ? 50.656 27.516 4.418 1 83.62 179 GLN A N 1
ATOM 1420 C CA . GLN A 1 179 ? 49.25 27.781 4.207 1 83.62 179 GLN A CA 1
ATOM 1421 C C . GLN A 1 179 ? 48.844 27.547 2.75 1 83.62 179 GLN A C 1
ATOM 1423 O O . GLN A 1 179 ? 47.75 27.078 2.467 1 83.62 179 GLN A O 1
ATOM 1428 N N . GLU A 1 180 ? 49.688 27.781 1.887 1 85 180 GLU A N 1
ATOM 1429 C CA . GLU A 1 180 ? 49.406 27.562 0.472 1 85 180 GLU A CA 1
ATOM 1430 C C . GLU A 1 180 ? 49.344 26.062 0.141 1 85 180 GLU A C 1
ATOM 1432 O O . GLU A 1 180 ? 48.5 25.641 -0.655 1 85 180 GLU A O 1
ATOM 1437 N N . GLN A 1 181 ? 50.188 25.359 0.802 1 87.69 181 GLN A N 1
ATOM 1438 C CA . GLN A 1 181 ? 50.188 23.938 0.535 1 87.69 181 GLN A CA 1
ATOM 1439 C C . GLN A 1 181 ? 48.969 23.25 1.166 1 87.69 181 GLN A C 1
ATOM 1441 O O . GLN A 1 181 ? 48.469 22.266 0.627 1 87.69 181 GLN A O 1
ATOM 1446 N N . VAL A 1 182 ? 48.562 23.719 2.242 1 86.75 182 VAL A N 1
ATOM 1447 C CA . VAL A 1 182 ? 47.375 23.172 2.885 1 86.75 182 VAL A CA 1
ATOM 1448 C C . VAL A 1 182 ? 46.125 23.484 2.041 1 86.75 182 VAL A C 1
ATOM 1450 O O . VAL A 1 182 ? 45.25 22.641 1.879 1 86.75 182 VAL A O 1
ATOM 1453 N N . THR A 1 183 ? 46.125 24.641 1.475 1 87.5 183 THR A N 1
ATOM 1454 C CA . THR A 1 183 ? 45 25.062 0.663 1 87.5 183 THR A CA 1
ATOM 1455 C C . THR A 1 183 ? 44.969 24.281 -0.651 1 87.5 183 THR A C 1
ATOM 1457 O O . THR A 1 183 ? 43.875 24.031 -1.197 1 87.5 183 THR A O 1
ATOM 1460 N N . ASP A 1 184 ? 46.125 23.844 -1.104 1 87.56 184 ASP A N 1
ATOM 1461 C CA . ASP A 1 184 ? 46.188 23.094 -2.352 1 87.56 184 ASP A CA 1
ATOM 1462 C C . ASP A 1 184 ? 45.938 21.609 -2.104 1 87.56 184 ASP A C 1
ATOM 1464 O O . ASP A 1 184 ? 45.781 20.828 -3.051 1 87.56 184 ASP A O 1
ATOM 1468 N N . GLY A 1 185 ? 45.719 21.219 -0.927 1 88.38 185 GLY A N 1
ATOM 1469 C CA . GLY A 1 185 ? 45.312 19.859 -0.599 1 88.38 185 GLY A CA 1
ATOM 1470 C C . GLY A 1 185 ? 46.469 18.875 -0.681 1 88.38 185 GLY A C 1
ATOM 1471 O O . GLY A 1 185 ? 46.281 17.703 -1.021 1 88.38 185 GLY A O 1
ATOM 1472 N N . ARG A 1 186 ? 47.688 19.219 -0.485 1 86.12 186 ARG A N 1
ATOM 1473 C CA . ARG A 1 186 ? 48.844 18.328 -0.572 1 86.12 186 ARG A CA 1
ATOM 1474 C C . ARG A 1 186 ? 48.719 17.203 0.444 1 86.12 186 ARG A C 1
ATOM 1476 O O . ARG A 1 186 ? 49.156 16.078 0.178 1 86.12 186 ARG A O 1
ATOM 1483 N N . PHE A 1 187 ? 48.062 17.469 1.506 1 87.19 187 PHE A N 1
ATOM 1484 C CA . PHE A 1 187 ? 48.062 16.5 2.596 1 87.19 187 PHE A CA 1
ATOM 1485 C C . PHE A 1 187 ? 46.75 15.734 2.617 1 87.19 187 PHE A C 1
ATOM 1487 O O . PHE A 1 187 ? 46.406 15.078 3.609 1 87.19 187 PHE A O 1
ATOM 1494 N N . LEU A 1 188 ? 46 15.812 1.628 1 88.62 188 LEU A N 1
ATOM 1495 C CA . LEU A 1 188 ? 44.75 15.055 1.559 1 88.62 188 LEU A CA 1
ATOM 1496 C C . LEU A 1 188 ? 45.031 13.578 1.328 1 88.62 188 LEU A C 1
ATOM 1498 O O . LEU A 1 188 ? 45.812 13.219 0.439 1 88.62 188 LEU A O 1
ATOM 1502 N N . ASP A 1 189 ? 44.562 12.742 2.346 1 85.5 189 ASP A N 1
ATOM 1503 C CA . ASP A 1 189 ? 44.625 11.289 2.268 1 85.5 189 ASP A CA 1
ATOM 1504 C C . ASP A 1 189 ? 43.219 10.68 2.143 1 85.5 189 ASP A C 1
ATOM 1506 O O . ASP A 1 189 ? 42.281 11.117 2.814 1 85.5 189 ASP A O 1
ATOM 1510 N N . THR A 1 190 ? 43.031 9.742 1.309 1 79.56 190 THR A N 1
ATOM 1511 C CA . THR A 1 190 ? 41.75 9.141 1.031 1 79.56 190 THR A CA 1
ATOM 1512 C C . THR A 1 190 ? 41.156 8.523 2.295 1 79.56 190 THR A C 1
ATOM 1514 O O . THR A 1 190 ? 39.938 8.625 2.535 1 79.56 190 THR A O 1
ATOM 1517 N N . ARG A 1 191 ? 41.969 7.824 3.189 1 81.81 191 ARG A N 1
ATOM 1518 C CA . ARG A 1 191 ? 41.469 7.199 4.414 1 81.81 191 ARG A CA 1
ATOM 1519 C C . ARG A 1 191 ? 40.938 8.25 5.383 1 81.81 191 ARG A C 1
ATOM 1521 O O . ARG A 1 191 ? 39.906 8.031 6.027 1 81.81 191 ARG A O 1
ATOM 1528 N N . CYS A 1 192 ? 41.625 9.328 5.398 1 88.25 192 CYS A N 1
ATOM 1529 C CA . CYS A 1 192 ? 41.188 10.391 6.301 1 88.25 192 CYS A CA 1
ATOM 1530 C C . CYS A 1 192 ? 39.969 11.109 5.746 1 88.25 192 CYS A C 1
ATOM 1532 O O . CYS A 1 192 ? 39.062 11.453 6.5 1 88.25 192 CYS A O 1
ATOM 1534 N N . THR A 1 193 ? 39.906 11.273 4.469 1 89.88 193 THR A N 1
ATOM 1535 C CA . THR A 1 193 ? 38.781 11.961 3.854 1 89.88 193 THR A CA 1
ATOM 1536 C C . THR A 1 193 ? 37.5 11.156 4.043 1 89.88 193 THR A C 1
ATOM 1538 O O . THR A 1 193 ? 36.438 11.734 4.266 1 89.88 193 THR A O 1
ATOM 1541 N N . VAL A 1 194 ? 37.562 9.844 4 1 88.69 194 VAL A N 1
ATOM 1542 C CA . VAL A 1 194 ? 36.406 9.008 4.172 1 88.69 194 VAL A CA 1
ATOM 1543 C C . VAL A 1 194 ? 35.844 9.172 5.582 1 88.69 194 VAL A C 1
ATOM 1545 O O . VAL A 1 194 ? 34.625 9.18 5.785 1 88.69 194 VAL A O 1
ATOM 1548 N N . ILE A 1 195 ? 36.656 9.375 6.488 1 92.69 195 ILE A N 1
ATOM 1549 C CA . ILE A 1 195 ? 36.188 9.555 7.867 1 92.69 195 ILE A CA 1
ATOM 1550 C C . ILE A 1 195 ? 35.469 10.891 8 1 92.69 195 ILE A C 1
ATOM 1552 O O . ILE A 1 195 ? 34.438 10.977 8.672 1 92.69 195 ILE A O 1
ATOM 1556 N N . TRP A 1 196 ? 35.969 11.883 7.355 1 92.94 196 TRP A N 1
ATOM 1557 C CA . TRP A 1 196 ? 35.344 13.188 7.387 1 92.94 196 TRP A CA 1
ATOM 1558 C C . TRP A 1 196 ? 33.969 13.133 6.688 1 92.94 196 TRP A C 1
ATOM 1560 O O . TRP A 1 196 ? 33 13.75 7.148 1 92.94 196 TRP A O 1
ATOM 1570 N N . VAL A 1 197 ? 33.938 12.398 5.688 1 93.5 197 VAL A N 1
ATOM 1571 C CA . VAL A 1 197 ? 32.688 12.266 4.961 1 93.5 197 VAL A CA 1
ATOM 1572 C C . VAL A 1 197 ? 31.672 11.539 5.828 1 93.5 197 VAL A C 1
ATOM 1574 O O . VAL A 1 197 ? 30.516 11.961 5.922 1 93.5 197 VAL A O 1
ATOM 1577 N N . PHE A 1 198 ? 32.094 10.539 6.523 1 93.19 198 PHE A N 1
ATOM 1578 C CA . PHE A 1 198 ? 31.172 9.789 7.367 1 93.19 198 PHE A CA 1
ATOM 1579 C C . PHE A 1 198 ? 30.734 10.617 8.57 1 93.19 198 PHE A C 1
ATOM 1581 O O . PHE A 1 198 ? 29.594 10.531 9.016 1 93.19 198 PHE A O 1
ATOM 1588 N N . ALA A 1 199 ? 31.609 11.391 9.078 1 94.56 199 ALA A N 1
ATOM 1589 C CA . ALA A 1 199 ? 31.234 12.273 10.18 1 94.56 199 ALA A CA 1
ATOM 1590 C C . ALA A 1 199 ? 30.219 13.312 9.727 1 94.56 199 ALA A C 1
ATOM 1592 O O . ALA A 1 199 ? 29.25 13.602 10.445 1 94.56 199 ALA A O 1
ATOM 1593 N N . GLY A 1 200 ? 30.453 13.82 8.586 1 93.38 200 GLY A N 1
ATOM 1594 C CA . GLY A 1 200 ? 29.484 14.773 8.047 1 93.38 200 GLY A CA 1
ATOM 1595 C C . GLY A 1 200 ? 28.141 14.148 7.73 1 93.38 200 GLY A C 1
ATOM 1596 O O . GLY A 1 200 ? 27.094 14.758 7.969 1 93.38 200 GLY A O 1
ATOM 1597 N N . LEU A 1 201 ? 28.219 12.961 7.273 1 94.44 201 LEU A N 1
ATOM 1598 C CA . LEU A 1 201 ? 26.984 12.25 6.938 1 94.44 201 LEU A CA 1
ATOM 1599 C C . LEU A 1 201 ? 26.172 11.953 8.188 1 94.44 201 LEU A C 1
ATOM 1601 O O . LEU A 1 201 ? 24.953 12.18 8.211 1 94.44 201 LEU A O 1
ATOM 1605 N N . ILE A 1 202 ? 26.797 11.562 9.242 1 94.19 202 ILE A N 1
ATOM 1606 C CA . ILE A 1 202 ? 26.094 11.195 10.469 1 94.19 202 ILE A CA 1
ATOM 1607 C C . ILE A 1 202 ? 25.562 12.453 11.156 1 94.19 202 ILE A C 1
ATOM 1609 O O . ILE A 1 202 ? 24.422 12.477 11.641 1 94.19 202 ILE A O 1
ATOM 1613 N N . ALA A 1 203 ? 26.328 13.445 11.141 1 95.06 203 ALA A N 1
ATOM 1614 C CA . ALA A 1 203 ? 25.906 14.68 11.805 1 95.06 203 ALA A CA 1
ATOM 1615 C C . ALA A 1 203 ? 24.703 15.289 11.102 1 95.06 203 ALA A C 1
ATOM 1617 O O . ALA A 1 203 ? 23.688 15.609 11.742 1 95.06 203 ALA A O 1
ATOM 1618 N N . PHE A 1 204 ? 24.766 15.383 9.836 1 94.75 204 PHE A N 1
ATOM 1619 C CA . PHE A 1 204 ? 23.688 16 9.078 1 94.75 204 PHE A CA 1
ATOM 1620 C C . PHE A 1 204 ? 22.422 15.164 9.156 1 94.75 204 PHE A C 1
ATOM 1622 O O . PHE A 1 204 ? 21.312 15.703 9.266 1 94.75 204 PHE A O 1
ATOM 1629 N N . THR A 1 205 ? 22.531 13.82 9.102 1 92.88 205 THR A N 1
ATOM 1630 C CA . THR A 1 205 ? 21.375 12.945 9.203 1 92.88 205 THR A CA 1
ATOM 1631 C C . THR A 1 205 ? 20.75 13.023 10.594 1 92.88 205 THR A C 1
ATOM 1633 O O . THR A 1 205 ? 19.531 13.039 10.734 1 92.88 205 THR A O 1
ATOM 1636 N N . ALA A 1 206 ? 21.594 13.133 11.586 1 92.25 206 ALA A N 1
ATOM 1637 C CA . ALA A 1 206 ? 21.078 13.234 12.945 1 92.25 206 ALA A CA 1
ATOM 1638 C C . ALA A 1 206 ? 20.297 14.531 13.148 1 92.25 206 ALA A C 1
ATOM 1640 O O . ALA A 1 206 ? 19.234 14.531 13.773 1 92.25 206 ALA A O 1
ATOM 1641 N N . PHE A 1 207 ? 20.781 15.602 12.586 1 93.94 207 PHE A N 1
ATOM 1642 C CA . PHE A 1 207 ? 20.094 16.875 12.711 1 93.94 207 PHE A CA 1
ATOM 1643 C C . PHE A 1 207 ? 18.797 16.875 11.914 1 93.94 207 PHE A C 1
ATOM 1645 O O . PHE A 1 207 ? 17.781 17.422 12.359 1 93.94 207 PHE A O 1
ATOM 1652 N N . GLY A 1 208 ? 18.828 16.234 10.797 1 89 208 GLY A N 1
ATOM 1653 C CA . GLY A 1 208 ? 17.641 16.172 9.969 1 89 208 GLY A CA 1
ATOM 1654 C C . GLY A 1 208 ? 16.531 15.336 10.578 1 89 208 GLY A C 1
ATOM 1655 O O . GLY A 1 208 ? 15.352 15.695 10.5 1 89 208 GLY A O 1
ATOM 1656 N N . MET A 1 209 ? 16.797 14.305 11.234 1 87.38 209 MET A N 1
ATOM 1657 C CA . MET A 1 209 ? 15.812 13.414 11.82 1 87.38 209 MET A CA 1
ATOM 1658 C C . MET A 1 209 ? 15.094 14.094 12.984 1 87.38 209 MET A C 1
ATOM 1660 O O . MET A 1 209 ? 13.938 13.781 13.266 1 87.38 209 MET A O 1
ATOM 1664 N N . THR A 1 210 ? 15.641 15.031 13.641 1 84.88 210 THR A N 1
ATOM 1665 C CA . THR A 1 210 ? 15.047 15.68 14.805 1 84.88 210 THR A CA 1
ATOM 1666 C C . THR A 1 210 ? 14.141 16.828 14.375 1 84.88 210 THR A C 1
ATOM 1668 O O . THR A 1 210 ? 13.391 17.375 15.188 1 84.88 210 THR A O 1
ATOM 1671 N N . ARG A 1 211 ? 14.07 17.109 13.117 1 81.5 211 ARG A N 1
ATOM 1672 C CA . ARG A 1 211 ? 13.258 18.219 12.617 1 81.5 211 ARG A CA 1
ATOM 1673 C C . ARG A 1 211 ? 11.773 17.906 12.758 1 81.5 211 ARG A C 1
ATOM 1675 O O . ARG A 1 211 ? 10.953 18.828 12.867 1 81.5 211 ARG A O 1
ATOM 1682 N N . ARG A 1 212 ? 11.414 16.641 12.773 1 73.25 212 ARG A N 1
ATOM 1683 C CA . ARG A 1 212 ? 10.008 16.25 12.766 1 73.25 212 ARG A CA 1
ATOM 1684 C C . ARG A 1 212 ? 9.398 16.359 14.156 1 73.25 212 ARG A C 1
ATOM 1686 O O . ARG A 1 212 ? 8.172 16.344 14.305 1 73.25 212 ARG A O 1
ATOM 1693 N N . TYR A 1 213 ? 10.141 16.625 15.172 1 73.31 213 TYR A N 1
ATOM 1694 C CA . TYR A 1 213 ? 9.609 16.641 16.531 1 73.31 213 TYR A CA 1
ATOM 1695 C C . TYR A 1 213 ? 8.836 17.922 16.797 1 73.31 213 TYR A C 1
ATOM 1697 O O . TYR A 1 213 ? 7.801 17.906 17.469 1 73.31 213 TYR A O 1
ATOM 1705 N N . HIS A 1 214 ? 9.375 19.016 16.281 1 75.44 214 HIS A N 1
ATOM 1706 C CA . HIS A 1 214 ? 8.75 20.328 16.469 1 75.44 214 HIS A CA 1
ATOM 1707 C C . HIS A 1 214 ? 9.047 21.25 15.297 1 75.44 214 HIS A C 1
ATOM 1709 O O . HIS A 1 214 ? 10.148 21.219 14.742 1 75.44 214 HIS A O 1
ATOM 1715 N N . PRO A 1 215 ? 8.102 22 14.922 1 74.88 215 PRO A N 1
ATOM 1716 C CA . PRO A 1 215 ? 8.336 22.906 13.789 1 74.88 215 PRO A CA 1
ATOM 1717 C C . PRO A 1 215 ? 9.43 23.938 14.078 1 74.88 215 PRO A C 1
ATOM 1719 O O . PRO A 1 215 ? 10.086 24.406 13.148 1 74.88 215 PRO A O 1
ATOM 1722 N N . LEU A 1 216 ? 9.758 24.234 15.297 1 81.88 216 LEU A N 1
ATOM 1723 C CA . LEU A 1 216 ? 10.789 25.219 15.625 1 81.88 216 LEU A CA 1
ATOM 1724 C C . LEU A 1 216 ? 12.18 24.594 15.539 1 81.88 216 LEU A C 1
ATOM 1726 O O . LEU A 1 216 ? 13.18 25.312 15.578 1 81.88 216 LEU A O 1
ATOM 1730 N N . MET A 1 217 ? 12.156 23.391 15.32 1 87.62 217 MET A N 1
ATOM 1731 C CA . MET A 1 217 ? 13.445 22.703 15.273 1 87.62 217 MET A CA 1
ATOM 1732 C C . MET A 1 217 ? 14.141 22.938 13.938 1 87.62 217 MET A C 1
ATOM 1734 O O . MET A 1 217 ? 15.289 22.531 13.75 1 87.62 217 MET A O 1
ATOM 1738 N N . ARG A 1 218 ? 13.547 23.719 13.086 1 88.88 218 ARG A N 1
ATOM 1739 C CA . ARG A 1 218 ? 14.18 24.031 11.812 1 88.88 218 ARG A CA 1
ATOM 1740 C C . ARG A 1 218 ? 15.359 24.984 12.008 1 88.88 218 ARG A C 1
ATOM 1742 O O . ARG A 1 218 ? 16.375 24.875 11.32 1 88.88 218 ARG A O 1
ATOM 1749 N N . LEU A 1 219 ? 15.273 25.844 12.953 1 92.12 219 LEU A N 1
ATOM 1750 C CA . LEU A 1 219 ? 16.328 26.828 13.172 1 92.12 219 LEU A CA 1
ATOM 1751 C C . LEU A 1 219 ? 17.578 26.172 13.758 1 92.12 219 LEU A C 1
ATOM 1753 O O . LEU A 1 219 ? 18.688 26.375 13.273 1 92.12 219 LEU A O 1
ATOM 1757 N N . PRO A 1 220 ? 17.344 25.312 14.758 1 93.88 220 PRO A N 1
ATOM 1758 C CA . PRO A 1 220 ? 18.531 24.578 15.211 1 93.88 220 PRO A CA 1
ATOM 1759 C C . PRO A 1 220 ? 19.125 23.688 14.125 1 93.88 220 PRO A C 1
ATOM 1761 O O . PRO A 1 220 ? 20.344 23.484 14.078 1 93.88 220 PRO A O 1
ATOM 1764 N N . PHE A 1 221 ? 18.344 23.219 13.281 1 93.75 221 PHE A N 1
ATOM 1765 C CA . PHE A 1 221 ? 18.828 22.422 12.164 1 93.75 221 PHE A CA 1
ATOM 1766 C C . PHE A 1 221 ? 19.719 23.266 11.25 1 93.75 221 PHE A C 1
ATOM 1768 O O . PHE A 1 221 ? 20.781 22.812 10.828 1 93.75 221 PHE A O 1
ATOM 1775 N N . VAL A 1 222 ? 19.266 24.422 10.984 1 93.12 222 VAL A N 1
ATOM 1776 C CA . VAL A 1 222 ? 20.031 25.281 10.094 1 93.12 222 VAL A CA 1
ATOM 1777 C C . VAL A 1 222 ? 21.375 25.656 10.742 1 93.12 222 VAL A C 1
ATOM 1779 O O . VAL A 1 222 ? 22.422 25.609 10.094 1 93.12 222 VAL A O 1
ATOM 1782 N N . ALA A 1 223 ? 21.375 25.938 12.023 1 94.31 223 ALA A N 1
ATOM 1783 C CA . ALA A 1 223 ? 22.609 26.297 12.727 1 94.31 223 ALA A CA 1
ATOM 1784 C C . ALA A 1 223 ? 23.578 25.125 12.758 1 94.31 223 ALA A C 1
ATOM 1786 O O . ALA A 1 223 ? 24.781 25.312 12.508 1 94.31 223 ALA A O 1
ATOM 1787 N N . GLY A 1 224 ? 23.047 24.016 13.055 1 93.69 224 GLY A N 1
ATOM 1788 C CA . GLY A 1 224 ? 23.906 22.844 13.078 1 93.69 224 GLY A CA 1
ATOM 1789 C C . GLY A 1 224 ? 24.438 22.469 11.711 1 93.69 224 GLY A C 1
ATOM 1790 O O . GLY A 1 224 ? 25.594 22.078 11.578 1 93.69 224 GLY A O 1
ATOM 1791 N N . ALA A 1 225 ? 23.656 22.609 10.695 1 94.06 225 ALA A N 1
ATOM 1792 C CA . ALA A 1 225 ? 24.047 22.25 9.336 1 94.06 225 ALA A CA 1
ATOM 1793 C C . ALA A 1 225 ? 25.125 23.203 8.828 1 94.06 225 ALA A C 1
ATOM 1795 O O . ALA A 1 225 ? 26.109 22.781 8.219 1 94.06 225 ALA A O 1
ATOM 1796 N N . ILE A 1 226 ? 24.984 24.469 9.102 1 94.06 226 ILE A N 1
ATOM 1797 C CA . ILE A 1 226 ? 25.969 25.469 8.656 1 94.06 226 ILE A CA 1
ATOM 1798 C C . ILE A 1 226 ? 27.312 25.203 9.336 1 94.06 226 ILE A C 1
ATOM 1800 O O . ILE A 1 226 ? 28.359 25.203 8.688 1 94.06 226 ILE A O 1
ATOM 1804 N N . THR A 1 227 ? 27.266 24.891 10.586 1 93.88 227 THR A N 1
ATOM 1805 C CA . THR A 1 227 ? 28.5 24.656 11.336 1 93.88 227 THR A CA 1
ATOM 1806 C C . THR A 1 227 ? 29.203 23.391 10.836 1 93.88 227 THR A C 1
ATOM 1808 O O . THR A 1 227 ? 30.422 23.375 10.68 1 93.88 227 THR A O 1
ATOM 1811 N N . THR A 1 228 ? 28.438 22.422 10.562 1 93.88 228 THR A N 1
ATOM 1812 C CA . THR A 1 228 ? 29.016 21.172 10.094 1 93.88 228 THR A CA 1
ATOM 1813 C C . THR A 1 228 ? 29.688 21.375 8.742 1 93.88 228 THR A C 1
ATOM 1815 O O . THR A 1 228 ? 30.797 20.875 8.523 1 93.88 228 THR A O 1
ATOM 1818 N N . VAL A 1 229 ? 29.125 22.141 7.879 1 95.06 229 VAL A N 1
ATOM 1819 C CA . VAL A 1 229 ? 29.672 22.328 6.535 1 95.06 229 VAL A CA 1
ATOM 1820 C C . VAL A 1 229 ? 30.906 23.219 6.594 1 95.06 229 VAL A C 1
ATOM 1822 O O . VAL A 1 229 ? 31.938 22.891 6.004 1 95.06 229 VAL A O 1
ATOM 1825 N N . ILE A 1 230 ? 30.828 24.297 7.367 1 92.62 230 ILE A N 1
ATOM 1826 C CA . ILE A 1 230 ? 31.938 25.234 7.438 1 92.62 230 ILE A CA 1
ATOM 1827 C C . ILE A 1 230 ? 33.156 24.531 8.039 1 92.62 230 ILE A C 1
ATOM 1829 O O . ILE A 1 230 ? 34.281 24.641 7.516 1 92.62 230 ILE A O 1
ATOM 1833 N N . MET A 1 231 ? 32.938 23.766 8.969 1 92.38 231 MET A N 1
ATOM 1834 C CA . MET A 1 231 ? 34.062 23.125 9.656 1 92.38 231 MET A CA 1
ATOM 1835 C C . MET A 1 231 ? 34.625 21.969 8.828 1 92.38 231 MET A C 1
ATOM 1837 O O . MET A 1 231 ? 35.812 21.766 8.781 1 92.38 231 MET A O 1
ATOM 1841 N N . THR A 1 232 ? 33.812 21.266 8.18 1 91.94 232 THR A N 1
ATOM 1842 C CA . THR A 1 232 ? 34.281 20.156 7.371 1 91.94 232 THR A CA 1
ATOM 1843 C C . THR A 1 232 ? 35.094 20.641 6.188 1 91.94 232 THR A C 1
ATOM 1845 O O . THR A 1 232 ? 36.188 20.141 5.934 1 91.94 232 THR A O 1
ATOM 1848 N N . VAL A 1 233 ? 34.656 21.672 5.551 1 90.31 233 VAL A N 1
ATOM 1849 C CA . VAL A 1 233 ? 35.312 22.156 4.336 1 90.31 233 VAL A CA 1
ATOM 1850 C C . VAL A 1 233 ? 36.625 22.844 4.695 1 90.31 233 VAL A C 1
ATOM 1852 O O . VAL A 1 233 ? 37.594 22.734 3.959 1 90.31 233 VAL A O 1
ATOM 1855 N N . ASN A 1 234 ? 36.688 23.484 5.824 1 87.44 234 ASN A N 1
ATOM 1856 C CA . ASN A 1 234 ? 37.875 24.25 6.184 1 87.44 234 ASN A CA 1
ATOM 1857 C C . ASN A 1 234 ? 38.906 23.359 6.852 1 87.44 234 ASN A C 1
ATOM 1859 O O . ASN A 1 234 ? 40.125 23.625 6.75 1 87.44 234 ASN A O 1
ATOM 1863 N N . PHE A 1 235 ? 38.531 22.281 7.434 1 89.69 235 PHE A N 1
ATOM 1864 C CA . PHE A 1 235 ? 39.5 21.562 8.266 1 89.69 235 PHE A CA 1
ATOM 1865 C C . PHE A 1 235 ? 39.875 20.219 7.645 1 89.69 235 PHE A C 1
ATOM 1867 O O . PHE A 1 235 ? 40.781 19.547 8.086 1 89.69 235 PHE A O 1
ATOM 1874 N N . VAL A 1 236 ? 39.219 19.797 6.621 1 90.31 236 VAL A N 1
ATOM 1875 C CA . VAL A 1 236 ? 39.469 18.5 6.02 1 90.31 236 VAL A CA 1
ATOM 1876 C C . VAL A 1 236 ? 40.906 18.469 5.438 1 90.31 236 VAL A C 1
ATOM 1878 O O . VAL A 1 236 ? 41.531 17.422 5.418 1 90.31 236 VAL A O 1
ATOM 1881 N N . THR A 1 237 ? 41.5 19.641 5.059 1 89 237 THR A N 1
ATOM 1882 C CA . THR A 1 237 ? 42.812 19.703 4.395 1 89 237 THR A CA 1
ATOM 1883 C C . THR A 1 237 ? 43.938 19.828 5.414 1 89 237 THR A C 1
ATOM 1885 O O . THR A 1 237 ? 45.094 19.719 5.062 1 89 237 THR A O 1
ATOM 1888 N N . LEU A 1 238 ? 43.562 20.031 6.648 1 87.69 238 LEU A N 1
ATOM 1889 C CA . LEU A 1 238 ? 44.594 20.234 7.668 1 87.69 238 LEU A CA 1
ATOM 1890 C C . LEU A 1 238 ? 45.188 18.891 8.109 1 87.69 238 LEU A C 1
ATOM 1892 O O . LEU A 1 238 ? 44.438 17.969 8.453 1 87.69 238 LEU A O 1
ATOM 1896 N N . PRO A 1 239 ? 46.469 18.812 8.07 1 87.75 239 PRO A N 1
ATOM 1897 C CA . PRO A 1 239 ? 47.094 17.547 8.484 1 87.75 239 PRO A CA 1
ATOM 1898 C C . PRO A 1 239 ? 47.188 17.406 10 1 87.75 239 PRO A C 1
ATOM 1900 O O . PRO A 1 239 ? 47.375 16.297 10.5 1 87.75 239 PRO A O 1
ATOM 1903 N N . THR A 1 240 ? 47.094 18.531 10.75 1 86.25 240 THR A N 1
ATOM 1904 C CA . THR A 1 240 ? 47.25 18.5 12.195 1 86.25 240 THR A CA 1
ATOM 1905 C C . THR A 1 240 ? 45.906 18.438 12.914 1 86.25 240 THR A C 1
ATOM 1907 O O . THR A 1 240 ? 44.875 18.688 12.305 1 86.25 240 THR A O 1
ATOM 1910 N N . PHE A 1 241 ? 46 18 14.156 1 88.31 241 PHE A N 1
ATOM 1911 C CA . PHE A 1 241 ? 44.812 17.984 15.008 1 88.31 241 PHE A CA 1
ATOM 1912 C C . PHE A 1 241 ? 44.281 19.391 15.25 1 88.31 241 PHE A C 1
ATOM 1914 O O . PHE A 1 241 ? 45.094 20.312 15.508 1 88.31 241 PHE A O 1
ATOM 1921 N N . ILE A 1 242 ? 43.062 19.5 14.992 1 75.62 242 ILE A N 1
ATOM 1922 C CA . ILE A 1 242 ? 42.406 20.812 15.156 1 75.62 242 ILE A CA 1
ATOM 1923 C C . ILE A 1 242 ? 42.125 21.047 16.641 1 75.62 242 ILE A C 1
ATOM 1925 O O . ILE A 1 242 ? 41.281 20.375 17.234 1 75.62 242 ILE A O 1
ATOM 1929 N N . GLY A 1 243 ? 43 21.797 17.297 1 69.69 243 GLY A N 1
ATOM 1930 C CA . GLY A 1 243 ? 42.781 22.125 18.688 1 69.69 243 GLY A CA 1
ATOM 1931 C C . GLY A 1 243 ? 41.594 23.031 18.906 1 69.69 243 GLY A C 1
ATOM 1932 O O . GLY A 1 243 ? 40.938 23.453 17.938 1 69.69 243 GLY A O 1
ATOM 1933 N N . ALA A 1 244 ? 41.188 23.281 20.031 1 75.5 244 ALA A N 1
ATOM 1934 C CA . ALA A 1 244 ? 40.094 24.156 20.453 1 75.5 244 ALA A CA 1
ATOM 1935 C C . ALA A 1 244 ? 40.312 25.594 19.984 1 75.5 244 ALA A C 1
ATOM 1937 O O . ALA A 1 244 ? 39.375 26.281 19.625 1 75.5 244 ALA A O 1
ATOM 1938 N N . GLU A 1 245 ? 41.562 26.016 19.703 1 76.38 245 GLU A N 1
ATOM 1939 C CA . GLU A 1 245 ? 41.844 27.406 19.375 1 76.38 245 GLU A CA 1
ATOM 1940 C C . GLU A 1 245 ? 41.5 27.703 17.906 1 76.38 245 GLU A C 1
ATOM 1942 O O . GLU A 1 245 ? 40.969 28.766 17.594 1 76.38 245 GLU A O 1
ATOM 1947 N N . VAL A 1 246 ? 41.719 26.75 17.141 1 76.56 246 VAL A N 1
ATOM 1948 C CA . VAL A 1 246 ? 41.438 26.969 15.727 1 76.56 246 VAL A CA 1
ATOM 1949 C C . VAL A 1 246 ? 39.938 26.922 15.469 1 76.56 246 VAL A C 1
ATOM 1951 O O . VAL A 1 246 ? 39.406 27.703 14.664 1 76.56 246 VAL A O 1
ATOM 1954 N N . SER A 1 247 ? 39.281 26.141 16.172 1 84.12 247 SER A N 1
ATOM 1955 C CA . SER A 1 247 ? 37.844 26 15.969 1 84.12 247 SER A CA 1
ATOM 1956 C C . SER A 1 247 ? 37.062 27.188 16.562 1 84.12 247 SER A C 1
ATOM 1958 O O . SER A 1 247 ? 35.969 27.5 16.141 1 84.12 247 SER A O 1
ATOM 1960 N N . MET A 1 248 ? 37.719 27.938 17.469 1 86.06 248 MET A N 1
ATOM 1961 C CA . MET A 1 248 ? 37.062 29.031 18.172 1 86.06 248 MET A CA 1
ATOM 1962 C C . MET A 1 248 ? 36.875 30.234 17.25 1 86.06 248 MET A C 1
ATOM 1964 O O . MET A 1 248 ? 36.031 31.078 17.5 1 86.06 248 MET A O 1
ATOM 1968 N N . VAL A 1 249 ? 37.562 30.188 16.156 1 81.5 249 VAL A N 1
ATOM 1969 C CA . VAL A 1 249 ? 37.375 31.281 15.203 1 81.5 249 VAL A CA 1
ATOM 1970 C C . VAL A 1 249 ? 35.969 31.234 14.625 1 81.5 249 VAL A C 1
ATOM 1972 O O . VAL A 1 249 ? 35.375 32.281 14.336 1 81.5 249 VAL A O 1
ATOM 1975 N N . ILE A 1 250 ? 35.406 30.078 14.578 1 86.12 250 ILE A N 1
ATOM 1976 C CA . ILE A 1 250 ? 34.094 29.906 13.984 1 86.12 250 ILE A CA 1
ATOM 1977 C C . ILE A 1 250 ? 33.031 29.797 15.094 1 86.12 250 ILE A C 1
ATOM 1979 O O . ILE A 1 250 ? 31.938 30.359 14.984 1 86.12 250 ILE A O 1
ATOM 1983 N N . ILE A 1 251 ? 33.281 29.234 16.219 1 90.12 251 ILE A N 1
ATOM 1984 C CA . ILE A 1 251 ? 32.312 28.922 17.266 1 90.12 251 ILE A CA 1
ATOM 1985 C C . ILE A 1 251 ? 32.031 30.156 18.109 1 90.12 251 ILE A C 1
ATOM 1987 O O . ILE A 1 251 ? 30.906 30.375 18.547 1 90.12 251 ILE A O 1
ATOM 1991 N N . LYS A 1 252 ? 33.031 31.062 18.234 1 90.5 252 LYS A N 1
ATOM 1992 C CA . LYS A 1 252 ? 32.875 32.25 19.078 1 90.5 252 LYS A CA 1
ATOM 1993 C C . LYS A 1 252 ? 31.812 33.188 18.531 1 90.5 252 LYS A C 1
ATOM 1995 O O . LYS A 1 252 ? 30.891 33.562 19.25 1 90.5 252 LYS A O 1
ATOM 2000 N N . PRO A 1 253 ? 31.922 33.406 17.266 1 90.56 253 PRO A N 1
ATOM 2001 C CA . PRO A 1 253 ? 30.859 34.281 16.766 1 90.56 253 PRO A CA 1
ATOM 2002 C C . PRO A 1 253 ? 29.484 33.625 16.844 1 90.56 253 PRO A C 1
ATOM 2004 O O . PRO A 1 253 ? 28.469 34.312 17.062 1 90.56 253 PRO A O 1
ATOM 2007 N N . PHE A 1 254 ? 29.359 32.406 16.688 1 92.06 254 PHE A N 1
ATOM 2008 C CA . PHE A 1 254 ? 28.078 31.703 16.766 1 92.06 254 PHE A CA 1
ATOM 2009 C C . PHE A 1 254 ? 27.531 31.766 18.188 1 92.06 254 PHE A C 1
ATOM 2011 O O . PHE A 1 254 ? 26.375 32.156 18.391 1 92.06 254 PHE A O 1
ATOM 2018 N N . LEU A 1 255 ? 28.312 31.469 19.125 1 92.06 255 LEU A N 1
ATOM 2019 C CA . LEU A 1 255 ? 27.859 31.438 20.516 1 92.06 255 LEU A CA 1
ATOM 2020 C C . LEU A 1 255 ? 27.547 32.844 21.016 1 92.06 255 LEU A C 1
ATOM 2022 O O . LEU A 1 255 ? 26.609 33.031 21.797 1 92.06 255 LEU A O 1
ATOM 2026 N N . LEU A 1 256 ? 28.25 33.812 20.516 1 92.69 256 LEU A N 1
ATOM 2027 C CA . LEU A 1 256 ? 27.984 35.188 20.906 1 92.69 256 LEU A CA 1
ATOM 2028 C C . LEU A 1 256 ? 26.688 35.688 20.297 1 92.69 256 LEU A C 1
ATOM 2030 O O . LEU A 1 256 ? 25.969 36.469 20.906 1 92.69 256 LEU A O 1
ATOM 2034 N N . ALA A 1 257 ? 26.5 35.219 19.141 1 94.06 257 ALA A N 1
ATOM 2035 C CA . ALA A 1 257 ? 25.234 35.594 18.531 1 94.06 257 ALA A CA 1
ATOM 2036 C C . ALA A 1 257 ? 24.062 35.094 19.359 1 94.06 257 ALA A C 1
ATOM 2038 O O . ALA A 1 257 ? 23.047 35.781 19.5 1 94.06 257 ALA A O 1
ATOM 2039 N N . PHE A 1 258 ? 24.188 33.938 19.969 1 95.31 258 PHE A N 1
ATOM 2040 C CA . PHE A 1 258 ? 23.109 33.344 20.766 1 95.31 258 PHE A CA 1
ATOM 2041 C C . PHE A 1 258 ? 23 34.062 22.109 1 95.31 258 PHE A C 1
ATOM 2043 O O . PHE A 1 258 ? 21.906 34.25 22.641 1 95.31 258 PHE A O 1
ATOM 2050 N N . VAL A 1 259 ? 24.078 34.5 22.609 1 94.31 259 VAL A N 1
ATOM 2051 C CA . VAL A 1 259 ? 24.062 35.25 23.859 1 94.31 259 VAL A CA 1
ATOM 2052 C C . VAL A 1 259 ? 23.391 36.625 23.625 1 94.31 259 VAL A C 1
ATOM 2054 O O . VAL A 1 259 ? 22.594 37.062 24.453 1 94.31 259 VAL A O 1
ATOM 2057 N N . PHE A 1 260 ? 23.672 37.188 22.5 1 94.12 260 PHE A N 1
ATOM 2058 C CA . PHE A 1 260 ? 23.047 38.469 22.188 1 94.12 260 PHE A CA 1
ATOM 2059 C C . PHE A 1 260 ? 21.547 38.312 21.984 1 94.12 260 PHE A C 1
ATOM 2061 O O . PHE A 1 260 ? 20.766 39.219 22.297 1 94.12 260 PHE A O 1
ATOM 2068 N N . LYS A 1 261 ? 21.203 37.188 21.453 1 95.81 261 LYS A N 1
ATOM 2069 C CA . LYS A 1 261 ? 19.781 36.938 21.297 1 95.81 261 LYS A CA 1
ATOM 2070 C C . LYS A 1 261 ? 19.094 36.844 22.656 1 95.81 261 LYS A C 1
ATOM 2072 O O . LYS A 1 261 ? 18 37.406 22.844 1 95.81 261 LYS A O 1
ATOM 2077 N N . ILE A 1 262 ? 19.75 36.281 23.625 1 95.56 262 ILE A N 1
ATOM 2078 C CA . ILE A 1 262 ? 19.172 36.156 24.953 1 95.56 262 ILE A CA 1
ATOM 2079 C C . ILE A 1 262 ? 19.141 37.531 25.641 1 95.56 262 ILE A C 1
ATOM 2081 O O . ILE A 1 262 ? 18.109 37.906 26.203 1 95.56 262 ILE A O 1
ATOM 2085 N N . VAL A 1 263 ? 20.141 38.312 25.469 1 95.12 263 VAL A N 1
ATOM 2086 C CA . VAL A 1 263 ? 20.234 39.625 26.141 1 95.12 263 VAL A CA 1
ATOM 2087 C C . VAL A 1 263 ? 19.234 40.594 25.531 1 95.12 263 VAL A C 1
ATOM 2089 O O . VAL A 1 263 ? 18.531 41.312 26.25 1 95.12 263 VAL A O 1
ATOM 2092 N N . CYS A 1 264 ? 19.172 40.562 24.281 1 94.62 264 CYS A N 1
ATOM 2093 C CA . CYS A 1 264 ? 18.25 41.469 23.625 1 94.62 264 CYS A CA 1
ATOM 2094 C C . CYS A 1 264 ? 16.797 41.094 23.891 1 94.62 264 CYS A C 1
ATOM 2096 O O . CYS A 1 264 ? 15.922 41.938 23.969 1 94.62 264 CYS A O 1
ATOM 2098 N N . ALA A 1 265 ? 16.547 39.844 24.062 1 94.94 265 ALA A N 1
ATOM 2099 C CA . ALA A 1 265 ? 15.195 39.406 24.375 1 94.94 265 ALA A CA 1
ATOM 2100 C C . ALA A 1 265 ? 14.758 39.906 25.75 1 94.94 265 ALA A C 1
ATOM 2102 O O . ALA A 1 265 ? 13.578 40.219 25.953 1 94.94 265 ALA A O 1
ATOM 2103 N N . PHE A 1 266 ? 15.742 40.156 26.656 1 93.25 266 PHE A N 1
ATOM 2104 C CA . PHE A 1 266 ? 15.422 40.594 28 1 93.25 266 PHE A CA 1
ATOM 2105 C C . PHE A 1 266 ? 15.406 42.125 28.078 1 93.25 266 PHE A C 1
ATOM 2107 O O . PHE A 1 266 ? 14.672 42.688 28.875 1 93.25 266 PHE A O 1
ATOM 2114 N N . VAL A 1 267 ? 16.078 42.75 27.141 1 93.44 267 VAL A N 1
ATOM 2115 C CA . VAL A 1 267 ? 16.328 44.188 27.344 1 93.44 267 VAL A CA 1
ATOM 2116 C C . VAL A 1 267 ? 15.484 45 26.375 1 93.44 267 VAL A C 1
ATOM 2118 O O . VAL A 1 267 ? 14.969 46.062 26.734 1 93.44 267 VAL A O 1
ATOM 2121 N N . VAL A 1 268 ? 15.336 44.469 25.172 1 95.12 268 VAL A N 1
ATOM 2122 C CA . VAL A 1 268 ? 14.68 45.281 24.141 1 95.12 268 VAL A CA 1
ATOM 2123 C C . VAL A 1 268 ? 13.195 44.938 24.078 1 95.12 268 VAL A C 1
ATOM 2125 O O . VAL A 1 268 ? 12.805 44 23.375 1 95.12 268 VAL A O 1
ATOM 2128 N N . PHE A 1 269 ? 12.422 45.656 24.562 1 91.69 269 PHE A N 1
ATOM 2129 C CA . PHE A 1 269 ? 10.969 45.562 24.594 1 91.69 269 PHE A CA 1
ATOM 2130 C C . PHE A 1 269 ? 10.531 44.125 24.828 1 91.69 269 PHE A C 1
ATOM 2132 O O . PHE A 1 269 ? 9.922 43.5 23.953 1 91.69 269 PHE A O 1
ATOM 2139 N N . PRO A 1 270 ? 10.727 43.562 25.953 1 91.31 270 PRO A N 1
ATOM 2140 C CA . PRO A 1 270 ? 10.352 42.188 26.266 1 91.31 270 PRO A CA 1
ATOM 2141 C C . PRO A 1 270 ? 8.844 42 26.391 1 91.31 270 PRO A C 1
ATOM 2143 O O . PRO A 1 270 ? 8.133 42.938 26.766 1 91.31 270 PRO A O 1
ATOM 2146 N N . PHE A 1 271 ? 8.391 40.875 25.859 1 91.5 271 PHE A N 1
ATOM 2147 C CA . PHE A 1 271 ? 7.008 40.5 26.109 1 91.5 271 PHE A CA 1
ATOM 2148 C C . PHE A 1 271 ? 6.91 39.031 26.469 1 91.5 271 PHE A C 1
ATOM 2150 O O . PHE A 1 271 ? 7.809 38.25 26.156 1 91.5 271 PHE A O 1
ATOM 2157 N N . THR A 1 272 ? 5.863 38.656 27.172 1 92.44 272 THR A N 1
ATOM 2158 C CA . THR A 1 272 ? 5.688 37.281 27.625 1 92.44 272 THR A CA 1
ATOM 2159 C C . THR A 1 272 ? 4.766 36.531 26.688 1 92.44 272 THR A C 1
ATOM 2161 O O . THR A 1 272 ? 4.117 37.125 25.828 1 92.44 272 THR A O 1
ATOM 2164 N N . SER A 1 273 ? 4.816 35.219 26.812 1 93.12 273 SER A N 1
ATOM 2165 C CA . SER A 1 273 ? 3.951 34.344 26.016 1 93.12 273 SER A CA 1
ATOM 2166 C C . SER A 1 273 ? 2.492 34.5 26.438 1 93.12 273 SER A C 1
ATOM 2168 O O . SER A 1 273 ? 1.592 34.406 25.594 1 93.12 273 SER A O 1
ATOM 2170 N N . SER A 1 274 ? 2.227 34.719 27.656 1 93.06 274 SER A N 1
ATOM 2171 C CA . SER A 1 274 ? 0.858 34.938 28.125 1 93.06 274 SER A CA 1
ATOM 2172 C C . SER A 1 274 ? 0.248 36.188 27.516 1 93.06 274 SER A C 1
ATOM 2174 O O . SER A 1 274 ? -0.936 36.219 27.172 1 93.06 274 SER A O 1
ATOM 2176 N N . HIS A 1 275 ? 1.071 37.156 27.406 1 92.56 275 HIS A N 1
ATOM 2177 C CA . HIS A 1 275 ? 0.598 38.406 26.828 1 92.56 275 HIS A CA 1
ATOM 2178 C C . HIS A 1 275 ? 0.207 38.219 25.359 1 92.56 275 HIS A C 1
ATOM 2180 O O . HIS A 1 275 ? -0.855 38.688 24.938 1 92.56 275 HIS A O 1
ATOM 2186 N N . THR A 1 276 ? 1.047 37.594 24.656 1 92.31 276 THR A N 1
ATOM 2187 C CA . THR A 1 276 ? 0.786 37.406 23.234 1 92.31 276 THR A CA 1
ATOM 2188 C C . THR A 1 276 ? -0.378 36.438 23.031 1 92.31 276 THR A C 1
ATOM 2190 O O . THR A 1 276 ? -1.153 36.594 22.078 1 92.31 276 THR A O 1
ATOM 2193 N N . TYR A 1 277 ? -0.488 35.438 23.797 1 92.94 277 TYR A N 1
ATOM 2194 C CA . TYR A 1 277 ? -1.612 34.531 23.703 1 92.94 277 TYR A CA 1
ATOM 2195 C C . TYR A 1 277 ? -2.934 35.25 23.922 1 92.94 277 TYR A C 1
ATOM 2197 O O . TYR A 1 277 ? -3.896 35.031 23.188 1 92.94 277 TYR A O 1
ATOM 2205 N N . LEU A 1 278 ? -2.959 36.094 24.922 1 93.88 278 LEU A N 1
ATOM 2206 C CA . LEU A 1 278 ? -4.184 36.844 25.219 1 93.88 278 LEU A CA 1
ATOM 2207 C C . LEU A 1 278 ? -4.5 37.844 24.125 1 93.88 278 LEU A C 1
ATOM 2209 O O . LEU A 1 278 ? -5.672 38.094 23.812 1 93.88 278 LEU A O 1
ATOM 2213 N N . LYS A 1 279 ? -3.473 38.375 23.594 1 91.81 279 LYS A N 1
ATOM 2214 C CA . LYS A 1 279 ? -3.701 39.281 22.469 1 91.81 279 LYS A CA 1
ATOM 2215 C C . LYS A 1 279 ? -4.336 38.531 21.297 1 91.81 279 LYS A C 1
ATOM 2217 O O . LYS A 1 279 ? -5.211 39.062 20.609 1 91.81 279 LYS A O 1
ATOM 2222 N N . ALA A 1 280 ? -3.891 37.344 21.125 1 91.62 280 ALA A N 1
ATOM 2223 C CA . ALA A 1 280 ? -4.465 36.531 20.078 1 91.62 280 ALA A CA 1
ATOM 2224 C C . ALA A 1 280 ? -5.91 36.156 20.391 1 91.62 280 ALA A C 1
ATOM 2226 O O . ALA A 1 280 ? -6.77 36.156 19.5 1 91.62 280 ALA A O 1
ATOM 2227 N N . ILE A 1 281 ? -6.191 35.844 21.594 1 93.5 281 ILE A N 1
ATOM 2228 C CA . ILE A 1 281 ? -7.539 35.469 22 1 93.5 281 ILE A CA 1
ATOM 2229 C C . ILE A 1 281 ? -8.477 36.656 21.844 1 93.5 281 ILE A C 1
ATOM 2231 O O . ILE A 1 281 ? -9.641 36.5 21.469 1 93.5 281 ILE A O 1
ATOM 2235 N N . ILE A 1 282 ? -7.977 37.844 22.125 1 94 282 ILE A N 1
ATOM 2236 C CA . ILE A 1 282 ? -8.758 39.062 21.938 1 94 282 ILE A CA 1
ATOM 2237 C C . ILE A 1 282 ? -9.094 39.219 20.453 1 94 282 ILE A C 1
ATOM 2239 O O . ILE A 1 282 ? -10.242 39.531 20.109 1 94 282 ILE A O 1
ATOM 2243 N N . GLY A 1 283 ? -8.117 38.938 19.672 1 89.94 283 GLY A N 1
ATOM 2244 C CA . GLY A 1 283 ? -8.367 39 18.234 1 89.94 283 GLY A CA 1
ATOM 2245 C C . GLY A 1 283 ? -9.398 38 17.766 1 89.94 283 GLY A C 1
ATOM 2246 O O . GLY A 1 283 ? -10.211 38.281 16.891 1 89.94 283 GLY A O 1
ATOM 2247 N N . ILE A 1 284 ? -9.438 36.844 18.328 1 91.38 284 ILE A N 1
ATOM 2248 C CA . ILE A 1 284 ? -10.391 35.781 17.969 1 91.38 284 ILE A CA 1
ATOM 2249 C C . ILE A 1 284 ? -11.789 36.188 18.438 1 91.38 284 ILE A C 1
ATOM 2251 O O . ILE A 1 284 ? -12.766 36 17.703 1 91.38 284 ILE A O 1
ATOM 2255 N N . HIS A 1 285 ? -11.891 36.781 19.609 1 93.31 285 HIS A N 1
ATOM 2256 C CA . HIS A 1 285 ? -13.195 37.219 20.109 1 93.31 285 HIS A CA 1
ATOM 2257 C C . HIS A 1 285 ? -13.75 38.375 19.297 1 93.31 285 HIS A C 1
ATOM 2259 O O . HIS A 1 285 ? -14.961 38.469 19.094 1 93.31 285 HIS A O 1
ATOM 2265 N N . ASP A 1 286 ? -12.898 39.188 18.828 1 92.31 286 ASP A N 1
ATOM 2266 C CA . ASP A 1 286 ? -13.344 40.281 17.969 1 92.31 286 ASP A CA 1
ATOM 2267 C C . ASP A 1 286 ? -13.844 39.75 16.625 1 92.31 286 ASP A C 1
ATOM 2269 O O . ASP A 1 286 ? -14.859 40.219 16.109 1 92.31 286 ASP A O 1
ATOM 2273 N N . SER A 1 287 ? -13.125 38.875 16.172 1 90.44 287 SER A N 1
ATOM 2274 C CA . SER A 1 287 ? -13.555 38.281 14.906 1 90.44 287 SER A CA 1
ATOM 2275 C C . SER A 1 287 ? -14.844 37.5 15.078 1 90.44 287 SER A C 1
ATOM 2277 O O . SER A 1 287 ? -15.711 37.531 14.195 1 90.44 287 SER A O 1
ATOM 2279 N N . LEU A 1 288 ? -14.969 36.844 16.156 1 92.5 288 LEU A N 1
ATOM 2280 C CA . LEU A 1 288 ? -16.188 36.094 16.438 1 92.5 288 LEU A CA 1
ATOM 2281 C C . LEU A 1 288 ? -17.375 37.031 16.609 1 92.5 288 LEU A C 1
ATOM 2283 O O . LEU A 1 288 ? -18.484 36.719 16.172 1 92.5 288 LEU A O 1
ATOM 2287 N N . ALA A 1 289 ? -17.141 38.094 17.281 1 94.19 289 ALA A N 1
ATOM 2288 C CA . ALA A 1 289 ? -18.219 39.094 17.453 1 94.19 289 ALA A CA 1
ATOM 2289 C C . ALA A 1 289 ? -18.672 39.656 16.109 1 94.19 289 ALA A C 1
ATOM 2291 O O . ALA A 1 289 ? -19.875 39.812 15.875 1 94.19 289 ALA A O 1
ATOM 2292 N N . ALA A 1 290 ? -17.75 39.844 15.258 1 92.25 290 ALA A N 1
ATOM 2293 C CA . ALA A 1 290 ? -18.094 40.344 13.922 1 92.25 290 ALA A CA 1
ATOM 2294 C C . ALA A 1 290 ? -18.859 39.281 13.133 1 92.25 290 ALA A C 1
ATOM 2296 O O . ALA A 1 290 ? -19.812 39.625 12.414 1 92.25 290 ALA A O 1
ATOM 2297 N N . THR A 1 291 ? -18.469 38.094 13.219 1 92 291 THR A N 1
ATOM 2298 C CA . THR A 1 291 ? -19.156 37 12.531 1 92 291 THR A CA 1
ATOM 2299 C C . THR A 1 291 ? -20.562 36.812 13.07 1 92 291 THR A C 1
ATOM 2301 O O . THR A 1 291 ? -21.5 36.562 12.305 1 92 291 THR A O 1
ATOM 2304 N N . CYS A 1 292 ? -20.688 36.875 14.391 1 93.81 292 CYS A N 1
ATOM 2305 C CA . CYS A 1 292 ? -22 36.719 15 1 93.81 292 CYS A CA 1
ATOM 2306 C C . CYS A 1 292 ? -22.922 37.906 14.609 1 93.81 292 CYS A C 1
ATOM 2308 O O . CYS A 1 292 ? -24.125 37.719 14.461 1 93.81 292 CYS A O 1
ATOM 2310 N N . GLU A 1 293 ? -22.344 39.094 14.414 1 93.25 293 GLU A N 1
ATOM 2311 C CA . GLU A 1 293 ? -23.125 40.25 13.961 1 93.25 293 GLU A CA 1
ATOM 2312 C C . GLU A 1 293 ? -23.625 40.031 12.523 1 93.25 293 GLU A C 1
ATOM 2314 O O . GLU A 1 293 ? -24.766 40.344 12.211 1 93.25 293 GLU A O 1
ATOM 2319 N N . LYS A 1 294 ? -22.797 39.5 11.75 1 90.5 294 LYS A N 1
ATOM 2320 C CA . LYS A 1 294 ? -23.203 39.219 10.383 1 90.5 294 LYS A CA 1
ATOM 2321 C C . LYS A 1 294 ? -24.266 38.125 10.352 1 90.5 294 LYS A C 1
ATOM 2323 O O . LYS A 1 294 ? -25.203 38.188 9.562 1 90.5 294 LYS A O 1
ATOM 2328 N N . ASN A 1 295 ? -24.078 37.156 11.156 1 91.38 295 ASN A N 1
ATOM 2329 C CA . ASN A 1 295 ? -25.062 36.094 11.227 1 91.38 295 ASN A CA 1
ATOM 2330 C C . ASN A 1 295 ? -26.406 36.594 11.727 1 91.38 295 ASN A C 1
ATOM 2332 O O . ASN A 1 295 ? -27.453 36.125 11.266 1 91.38 295 ASN A O 1
ATOM 2336 N N . ALA A 1 296 ? -26.375 37.469 12.75 1 91.75 296 ALA A N 1
ATOM 2337 C CA . ALA A 1 296 ? -27.609 38.062 13.273 1 91.75 296 ALA A CA 1
ATOM 2338 C C . ALA A 1 296 ? -28.344 38.844 12.203 1 91.75 296 ALA A C 1
ATOM 2340 O O . ALA A 1 296 ? -29.562 38.781 12.086 1 91.75 296 ALA A O 1
ATOM 2341 N N . ASN A 1 297 ? -27.609 39.562 11.406 1 89.06 297 ASN A N 1
ATOM 2342 C CA . ASN A 1 297 ? -28.219 40.344 10.32 1 89.06 297 ASN A CA 1
ATOM 2343 C C . ASN A 1 297 ? -28.781 39.406 9.234 1 89.06 297 ASN A C 1
ATOM 2345 O O . ASN A 1 297 ? -29.828 39.688 8.664 1 89.06 297 ASN A O 1
ATOM 2349 N N . PHE A 1 298 ? -28.125 38.406 8.977 1 90.12 298 PHE A N 1
ATOM 2350 C CA . PHE A 1 298 ? -28.609 37.438 8 1 90.12 298 PHE A CA 1
ATOM 2351 C C . PHE A 1 298 ? -29.875 36.75 8.5 1 90.12 298 PHE A C 1
ATOM 2353 O O . PHE A 1 298 ? -30.828 36.562 7.742 1 90.12 298 PHE A O 1
ATOM 2360 N N . PHE A 1 299 ? -29.844 36.344 9.727 1 90.69 299 PHE A N 1
ATOM 2361 C CA . PHE A 1 299 ? -30.984 35.656 10.312 1 90.69 299 PHE A CA 1
ATOM 2362 C C . PHE A 1 299 ? -32.219 36.562 10.297 1 90.69 299 PHE A C 1
ATOM 2364 O O . PHE A 1 299 ? -33.344 36.094 10.07 1 90.69 299 PHE A O 1
ATOM 2371 N N . LYS A 1 300 ? -32.094 37.812 10.422 1 87.44 300 LYS A N 1
ATOM 2372 C CA . LYS A 1 300 ? -33.219 38.75 10.461 1 87.44 300 LYS A CA 1
ATOM 2373 C C . LYS A 1 300 ? -33.812 38.969 9.07 1 87.44 300 LYS A C 1
ATOM 2375 O O . LYS A 1 300 ? -34.969 39.344 8.938 1 87.44 300 LYS A O 1
ATOM 2380 N N . THR A 1 301 ? -33 38.656 8.062 1 86.12 301 THR A N 1
ATOM 2381 C CA . THR A 1 301 ? -33.5 38.875 6.703 1 86.12 301 THR A CA 1
ATOM 2382 C C . THR A 1 301 ? -33.688 37.531 5.988 1 86.12 301 THR A C 1
ATOM 2384 O O . THR A 1 301 ? -33.781 37.5 4.758 1 86.12 301 THR A O 1
ATOM 2387 N N . ILE A 1 302 ? -33.812 36.469 6.691 1 87.69 302 ILE A N 1
ATOM 2388 C CA . ILE A 1 302 ? -33.844 35.156 6.102 1 87.69 302 ILE A CA 1
ATOM 2389 C C . ILE A 1 302 ? -35.156 34.938 5.352 1 87.69 302 ILE A C 1
ATOM 2391 O O . ILE A 1 302 ? -36.219 35.125 5.926 1 87.69 302 ILE A O 1
ATOM 2395 N N . LYS A 1 303 ? -35.094 34.75 4.051 1 87.06 303 LYS A N 1
ATOM 2396 C CA . LYS A 1 303 ? -36.188 34.344 3.18 1 87.06 303 LYS A CA 1
ATOM 2397 C C . LYS A 1 303 ? -35.75 33.312 2.158 1 87.06 303 LYS A C 1
ATOM 2399 O O . LYS A 1 303 ? -35.219 33.656 1.102 1 87.06 303 LYS A O 1
ATOM 2404 N N . PRO A 1 304 ? -36.094 32.062 2.477 1 86.56 304 PRO A N 1
ATOM 2405 C CA . PRO A 1 304 ? -35.625 30.969 1.614 1 86.56 304 PRO A CA 1
ATOM 2406 C C . PRO A 1 304 ? -36.094 31.094 0.173 1 86.56 304 PRO A C 1
ATOM 2408 O O . PRO A 1 304 ? -35.469 30.594 -0.749 1 86.56 304 PRO A O 1
ATOM 2411 N N . SER A 1 305 ? -37.156 31.766 -0.118 1 82 305 SER A N 1
ATOM 2412 C CA . SER A 1 305 ? -37.688 31.891 -1.469 1 82 305 SER A CA 1
ATOM 2413 C C . SER A 1 305 ? -36.844 32.812 -2.314 1 82 305 SER A C 1
ATOM 2415 O O . SER A 1 305 ? -36.844 32.75 -3.545 1 82 305 SER A O 1
ATOM 2417 N N . LEU A 1 306 ? -36 33.594 -1.642 1 81.5 306 LEU A N 1
ATOM 2418 C CA . LEU A 1 306 ? -35.188 34.562 -2.361 1 81.5 306 LEU A CA 1
ATOM 2419 C C . LEU A 1 306 ? -33.812 33.969 -2.648 1 81.5 306 LEU A C 1
ATOM 2421 O O . LEU A 1 306 ? -33.312 33.094 -1.925 1 81.5 306 LEU A O 1
ATOM 2425 N N . ASP A 1 307 ? -33.188 34.406 -3.695 1 74.06 307 ASP A N 1
ATOM 2426 C CA . ASP A 1 307 ? -31.891 33.938 -4.121 1 74.06 307 ASP A CA 1
ATOM 2427 C C . ASP A 1 307 ? -30.797 34.344 -3.133 1 74.06 307 ASP A C 1
ATOM 2429 O O . ASP A 1 307 ? -29.734 33.75 -3.072 1 74.06 307 ASP A O 1
ATOM 2433 N N . ASN A 1 308 ? -31.031 35.344 -2.33 1 77 308 ASN A N 1
ATOM 2434 C CA . ASN A 1 308 ? -30.047 35.844 -1.365 1 77 308 ASN A CA 1
ATOM 2435 C C . ASN A 1 308 ? -29.844 34.812 -0.239 1 77 308 ASN A C 1
ATOM 2437 O O . ASN A 1 308 ? -28.875 34.938 0.525 1 77 308 ASN A O 1
ATOM 2441 N N . PHE A 1 309 ? -30.641 33.844 -0.207 1 81.56 309 PHE A N 1
ATOM 2442 C CA . PHE A 1 309 ? -30.516 32.844 0.83 1 81.56 309 PHE A CA 1
ATOM 2443 C C . PHE A 1 309 ? -29.25 32 0.629 1 81.56 309 PHE A C 1
ATOM 2445 O O . PHE A 1 309 ? -28.688 31.484 1.591 1 81.56 309 PHE A O 1
ATOM 2452 N N . ASN A 1 310 ? -28.672 32 -0.53 1 76.19 310 ASN A N 1
ATOM 2453 C CA . ASN A 1 310 ? -27.484 31.188 -0.814 1 76.19 310 ASN A CA 1
ATOM 2454 C C . ASN A 1 310 ? -26.219 31.812 -0.213 1 76.19 310 ASN A C 1
ATOM 2456 O O . ASN A 1 310 ? -25.188 31.156 -0.117 1 76.19 310 ASN A O 1
ATOM 2460 N N . ASN A 1 311 ? -26.281 32.938 0.449 1 77.62 311 ASN A N 1
ATOM 2461 C CA . ASN A 1 311 ? -25.125 33.625 1.056 1 77.62 311 ASN A CA 1
ATOM 2462 C C . ASN A 1 311 ? -24.797 33.031 2.424 1 77.62 311 ASN A C 1
ATOM 2464 O O . ASN A 1 311 ? -23.812 33.406 3.051 1 77.62 311 ASN A O 1
ATOM 2468 N N . HIS A 1 312 ? -25.562 32.062 2.816 1 81.12 312 HIS A N 1
ATOM 2469 C CA . HIS A 1 312 ? -25.297 31.422 4.105 1 81.12 312 HIS A CA 1
ATOM 2470 C C . HIS A 1 312 ? -23.984 30.656 4.07 1 81.12 312 HIS A C 1
ATOM 2472 O O . HIS A 1 312 ? -23.391 30.375 5.117 1 81.12 312 HIS A O 1
ATOM 2478 N N . ASN A 1 313 ? -23.469 30.438 2.842 1 78 313 ASN A N 1
ATOM 2479 C CA . ASN A 1 313 ? -22.234 29.672 2.713 1 78 313 ASN A CA 1
ATOM 2480 C C . ASN A 1 313 ? -21.031 30.484 3.186 1 78 313 ASN A C 1
ATOM 2482 O O . ASN A 1 313 ? -20 29.922 3.531 1 78 313 ASN A O 1
ATOM 2486 N N . GLN A 1 314 ? -21.109 31.734 3.359 1 80.06 314 GLN A N 1
ATOM 2487 C CA . GLN A 1 314 ? -20.016 32.594 3.805 1 80.06 314 GLN A CA 1
ATOM 2488 C C . GLN A 1 314 ? -19.781 32.469 5.309 1 80.06 314 GLN A C 1
ATOM 2490 O O . GLN A 1 314 ? -18.688 32.688 5.801 1 80.06 314 GLN A O 1
ATOM 2495 N N . LEU A 1 315 ? -20.828 32.031 6.016 1 85.56 315 LEU A N 1
ATOM 2496 C CA . LEU A 1 315 ? -20.703 31.859 7.457 1 85.56 315 LEU A CA 1
ATOM 2497 C C . LEU A 1 315 ? -19.672 30.781 7.777 1 85.56 315 LEU A C 1
ATOM 2499 O O . LEU A 1 315 ? -18.844 30.953 8.672 1 85.56 315 LEU A O 1
ATOM 2503 N N . ALA A 1 316 ? -19.75 29.781 6.961 1 78.25 316 ALA 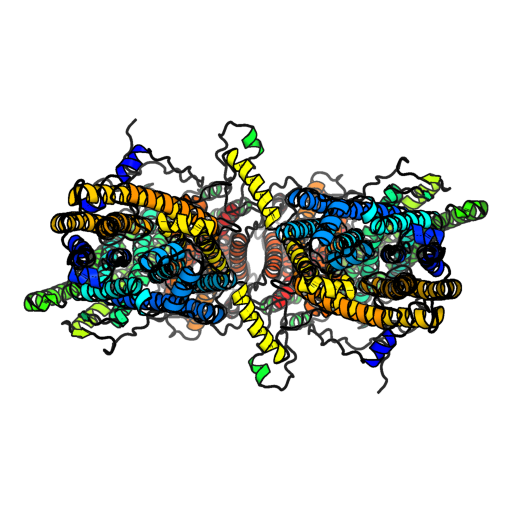A N 1
ATOM 2504 C CA . ALA A 1 316 ? -18.812 28.688 7.199 1 78.25 316 ALA A CA 1
ATOM 2505 C C . ALA A 1 316 ? -17.375 29.125 6.957 1 78.25 316 ALA A C 1
ATOM 2507 O O . ALA A 1 316 ? -16.453 28.734 7.691 1 78.25 316 ALA A O 1
ATOM 2508 N N . SER A 1 317 ? -17.172 29.922 6.055 1 77.19 317 SER A N 1
ATOM 2509 C CA . SER A 1 317 ? -15.82 30.391 5.73 1 77.19 317 SER A CA 1
ATOM 2510 C C . SER A 1 317 ? -15.297 31.344 6.801 1 77.19 317 SER A C 1
ATOM 2512 O O . SER A 1 317 ? -14.109 31.312 7.133 1 77.19 317 SER A O 1
ATOM 2514 N N . ASP A 1 318 ? -16.141 32.156 7.371 1 83.31 318 ASP A N 1
ATOM 2515 C CA . ASP A 1 318 ? -15.719 33.094 8.414 1 83.31 318 ASP A CA 1
ATOM 2516 C C . ASP A 1 318 ? -15.359 32.344 9.703 1 83.31 318 ASP A C 1
ATOM 2518 O O . ASP A 1 318 ? -14.391 32.719 10.375 1 83.31 318 ASP A O 1
ATOM 2522 N N . VAL A 1 319 ? -16.141 31.438 10.031 1 84 319 VAL A N 1
ATOM 2523 C CA . VAL A 1 319 ? -15.867 30.688 11.25 1 84 319 VAL A CA 1
ATOM 2524 C C . VAL A 1 319 ? -14.578 29.875 11.078 1 84 319 VAL A C 1
ATOM 2526 O O . VAL A 1 319 ? -13.773 29.766 12.016 1 84 319 VAL A O 1
ATOM 2529 N N . GLN A 1 320 ? -14.43 29.391 9.906 1 77.06 320 GLN A N 1
ATOM 2530 C CA . GLN A 1 320 ? -13.219 28.625 9.656 1 77.06 320 GLN A CA 1
ATOM 2531 C C . GLN A 1 320 ? -11.977 29.516 9.703 1 77.06 320 GLN A C 1
ATOM 2533 O O . GLN A 1 320 ? -10.914 29.078 10.141 1 77.06 320 GLN A O 1
ATOM 2538 N N . ALA A 1 321 ? -12.109 30.719 9.273 1 75.56 321 ALA A N 1
ATOM 2539 C CA . ALA A 1 321 ? -10.992 31.656 9.328 1 75.56 321 ALA A CA 1
ATOM 2540 C C . ALA A 1 321 ? -10.586 31.938 10.766 1 75.56 321 ALA A C 1
ATOM 2542 O O . ALA A 1 321 ? -9.398 32.125 11.062 1 75.56 321 ALA A O 1
ATOM 2543 N N . SER A 1 322 ? -11.547 32 11.656 1 81.12 322 SER A N 1
ATOM 2544 C CA . SER A 1 322 ? -11.258 32.219 13.07 1 81.12 322 SER A CA 1
ATOM 2545 C C . SER A 1 322 ? -10.641 30.969 13.711 1 81.12 322 SER A C 1
ATOM 2547 O O . SER A 1 322 ? -9.797 31.078 14.594 1 81.12 322 SER A O 1
ATOM 2549 N N . ARG A 1 323 ? -10.953 29.875 13.195 1 79.19 323 ARG A N 1
ATOM 2550 C CA . ARG A 1 323 ? -10.438 28.625 13.734 1 79.19 323 ARG A CA 1
ATOM 2551 C C . ARG A 1 323 ? -8.969 28.438 13.367 1 79.19 323 ARG A C 1
ATOM 2553 O O . ARG A 1 323 ? -8.195 27.906 14.164 1 79.19 323 ARG A O 1
ATOM 2560 N N . VAL A 1 324 ? -8.641 28.828 12.219 1 72.94 324 VAL A N 1
ATOM 2561 C CA . VAL A 1 324 ? -7.273 28.656 11.734 1 72.94 324 VAL A CA 1
ATOM 2562 C C . VAL A 1 324 ? -6.32 29.516 12.562 1 72.94 324 VAL A C 1
ATOM 2564 O O . VAL A 1 324 ? -5.16 29.141 12.766 1 72.94 324 VAL A O 1
ATOM 2567 N N . LYS A 1 325 ? -6.781 30.562 13.164 1 75.19 325 LYS A N 1
ATOM 2568 C CA . LYS A 1 325 ? -5.945 31.453 13.969 1 75.19 325 LYS A CA 1
ATOM 2569 C C . LYS A 1 325 ? -5.609 30.812 15.312 1 75.19 325 LYS A C 1
ATOM 2571 O O . LYS A 1 325 ? -4.641 31.203 15.969 1 75.19 325 LYS A O 1
ATOM 2576 N N . LEU A 1 326 ? -6.297 29.828 15.688 1 78.62 326 LEU A N 1
ATOM 2577 C CA . LEU A 1 326 ? -6.062 29.156 16.969 1 78.62 326 LEU A CA 1
ATOM 2578 C C . LEU A 1 326 ? -4.836 28.266 16.891 1 78.62 326 LEU A C 1
ATOM 2580 O O . LEU A 1 326 ? -4.145 28.062 17.891 1 78.62 326 LEU A O 1
ATOM 2584 N N . GLY A 1 327 ? -4.473 27.781 15.773 1 74.69 327 GLY A N 1
ATOM 2585 C CA . GLY A 1 327 ? -3.361 26.859 15.641 1 74.69 327 GLY A CA 1
ATOM 2586 C C . GLY A 1 327 ? -2.027 27.453 16.047 1 74.69 327 GLY A C 1
ATOM 2587 O O . GLY A 1 327 ? -1.415 27.016 17.016 1 74.69 327 GLY A O 1
ATOM 2588 N N . PRO A 1 328 ? -1.674 28.562 15.469 1 74.81 328 PRO A N 1
ATOM 2589 C CA . PRO A 1 328 ? -0.383 29.156 15.828 1 74.81 328 PRO A CA 1
ATOM 2590 C C . PRO A 1 328 ? -0.366 29.719 17.234 1 74.81 328 PRO A C 1
ATOM 2592 O O . PRO A 1 328 ? 0.698 29.828 17.859 1 74.81 328 PRO A O 1
ATOM 2595 N N . SER A 1 329 ? -1.502 30.062 17.875 1 85.12 329 SER A N 1
ATOM 2596 C CA . SER A 1 329 ? -1.56 30.625 19.219 1 85.12 329 SER A CA 1
ATOM 2597 C C . SER A 1 329 ? -1.326 29.562 20.281 1 85.12 329 SER A C 1
ATOM 2599 O O . SER A 1 329 ? -0.965 29.891 21.422 1 85.12 329 SER A O 1
ATOM 2601 N N . GLU A 1 330 ? -1.367 28.375 19.891 1 82.69 330 GLU A N 1
ATOM 2602 C CA . GLU A 1 330 ? -1.18 27.297 20.859 1 82.69 330 GLU A CA 1
ATOM 2603 C C . GLU A 1 330 ? 0.282 27.188 21.281 1 82.69 330 GLU A C 1
ATOM 2605 O O . GLU A 1 330 ? 0.579 26.781 22.406 1 82.69 330 GLU A O 1
ATOM 2610 N N . MET A 1 331 ? 1.124 27.656 20.453 1 83.44 331 MET A N 1
ATOM 2611 C CA . MET A 1 331 ? 2.541 27.594 20.812 1 83.44 331 MET A CA 1
ATOM 2612 C C . MET A 1 331 ? 2.85 28.547 21.969 1 83.44 331 MET A C 1
ATOM 2614 O O . MET A 1 331 ? 3.668 28.219 22.828 1 83.44 331 MET A O 1
ATOM 2618 N N . PHE A 1 332 ? 2.176 29.578 22 1 89.31 332 PHE A N 1
ATOM 2619 C CA . PHE A 1 332 ? 2.393 30.547 23.078 1 89.31 332 PHE A CA 1
ATOM 2620 C C . PHE A 1 332 ? 1.774 30.047 24.375 1 89.31 332 PHE A C 1
ATOM 2622 O O . PHE A 1 332 ? 2.297 30.312 25.469 1 89.31 332 PHE A O 1
ATOM 2629 N N . LEU A 1 333 ? 0.752 29.312 24.234 1 89.5 333 LEU A N 1
ATOM 2630 C CA . LEU A 1 333 ? 0.136 28.766 25.422 1 89.5 333 LEU A CA 1
ATOM 2631 C C . LEU A 1 333 ? 1.024 27.688 26.047 1 89.5 333 LEU A C 1
ATOM 2633 O O . LEU A 1 333 ? 1.187 27.641 27.266 1 89.5 333 LEU A O 1
ATOM 2637 N N . ILE A 1 334 ? 1.634 26.906 25.297 1 85.06 334 ILE A N 1
ATOM 2638 C CA . ILE A 1 334 ? 2.492 25.844 25.797 1 85.06 334 ILE A CA 1
ATOM 2639 C C . ILE A 1 334 ? 3.727 26.438 26.469 1 85.06 334 ILE A C 1
ATOM 2641 O O . ILE A 1 334 ? 4.16 25.953 27.516 1 85.06 334 ILE A O 1
ATOM 2645 N N . SER A 1 335 ? 4.18 27.469 25.906 1 89.31 335 SER A N 1
ATOM 2646 C CA . SER A 1 335 ? 5.406 28.062 26.438 1 89.31 335 SER A CA 1
ATOM 2647 C C . SER A 1 335 ? 5.129 28.875 27.688 1 89.31 335 SER A C 1
ATOM 2649 O O . SER A 1 335 ? 6.047 29.172 28.453 1 89.31 335 SER A O 1
ATOM 2651 N N . SER A 1 336 ? 3.885 29.219 27.938 1 90.19 336 SER A N 1
ATOM 2652 C CA . SER A 1 336 ? 3.547 30.031 29.109 1 90.19 336 SER A CA 1
ATOM 2653 C C . SER A 1 336 ? 3.758 29.25 30.391 1 90.19 336 SER A C 1
ATOM 2655 O O . SER A 1 336 ? 3.896 29.844 31.469 1 90.19 336 SER A O 1
ATOM 2657 N N . ARG A 1 337 ? 3.928 27.984 30.344 1 88.25 337 ARG A N 1
ATOM 2658 C CA . ARG A 1 337 ? 4.141 27.156 31.516 1 88.25 337 ARG A CA 1
ATOM 2659 C C . ARG A 1 337 ? 5.535 27.375 32.094 1 88.25 337 ARG A C 1
ATOM 2661 O O . ARG A 1 337 ? 5.75 27.203 33.312 1 88.25 337 ARG A O 1
ATOM 2668 N N . TRP A 1 338 ? 6.352 27.938 31.25 1 87.88 338 TRP A N 1
ATOM 2669 C CA . TRP A 1 338 ? 7.742 28.031 31.688 1 87.88 338 TRP A CA 1
ATOM 2670 C C . TRP A 1 338 ? 8.164 29.484 31.859 1 87.88 338 TRP A C 1
ATOM 2672 O O . TRP A 1 338 ? 9.344 29.766 32.094 1 87.88 338 TRP A O 1
ATOM 2682 N N . GLU A 1 339 ? 7.164 30.359 31.844 1 90.5 339 GLU A N 1
ATOM 2683 C CA . GLU A 1 339 ? 7.551 31.766 31.891 1 90.5 339 GLU A CA 1
ATOM 2684 C C . GLU A 1 339 ? 7.293 32.375 33.281 1 90.5 339 GLU A C 1
ATOM 2686 O O . GLU A 1 339 ? 6.574 31.797 34.094 1 90.5 339 GLU A O 1
ATOM 2691 N N . VAL A 1 340 ? 8.031 33.5 33.562 1 87.94 340 VAL A N 1
ATOM 2692 C CA . VAL A 1 340 ? 7.758 34.344 34.688 1 87.94 340 VAL A CA 1
ATOM 2693 C C . VAL A 1 340 ? 6.996 35.594 34.25 1 87.94 340 VAL A C 1
ATOM 2695 O O . VAL A 1 340 ? 7.457 36.312 33.344 1 87.94 340 VAL A O 1
ATOM 2698 N N . SER A 1 341 ? 5.801 35.656 34.75 1 90.12 341 SER A N 1
ATOM 2699 C CA . SER A 1 341 ? 4.984 36.75 34.281 1 90.12 341 SER A CA 1
ATOM 2700 C C . SER A 1 341 ? 4.316 37.5 35.438 1 90.12 341 SER A C 1
ATOM 2702 O O . SER A 1 341 ? 4.105 36.906 36.5 1 90.12 341 SER A O 1
ATOM 2704 N N . PHE A 1 342 ? 4.23 38.781 35.156 1 91.88 342 PHE A N 1
ATOM 2705 C CA . PHE A 1 342 ? 3.418 39.625 36.031 1 91.88 342 PHE A CA 1
ATOM 2706 C C . PHE A 1 342 ? 2.043 39.875 35.438 1 91.88 342 PHE A C 1
ATOM 2708 O O . PHE A 1 342 ? 1.896 40.719 34.531 1 91.88 342 PHE A O 1
ATOM 2715 N N . SER A 1 343 ? 1.126 39.031 35.781 1 91.12 343 SER A N 1
ATOM 2716 C CA . SER A 1 343 ? -0.205 39.062 35.188 1 91.12 343 SER A CA 1
ATOM 2717 C C . SER A 1 343 ? -1.262 38.562 36.156 1 91.12 343 SER A C 1
ATOM 2719 O O . SER A 1 343 ? -0.931 38.062 37.219 1 91.12 343 SER A O 1
ATOM 2721 N N . ARG A 1 344 ? -2.428 38.812 35.75 1 91.5 344 ARG A N 1
ATOM 2722 C CA . ARG A 1 344 ? -3.564 38.312 36.5 1 91.5 344 ARG A CA 1
ATOM 2723 C C . ARG A 1 344 ? -3.863 36.844 36.156 1 91.5 344 ARG A C 1
ATOM 2725 O O . ARG A 1 344 ? -4.586 36.156 36.875 1 91.5 344 ARG A O 1
ATOM 2732 N N . PHE A 1 345 ? -3.221 36.406 35.062 1 91.62 345 PHE A N 1
ATOM 2733 C CA . PHE A 1 345 ? -3.545 35.094 34.531 1 91.62 345 PHE A CA 1
ATOM 2734 C C . PHE A 1 345 ? -2.416 34.094 34.812 1 91.62 345 PHE A C 1
ATOM 2736 O O . PHE A 1 345 ? -1.245 34.406 34.594 1 91.62 345 PHE A O 1
ATOM 2743 N N . ASP A 1 346 ? -2.834 32.969 35.344 1 89.56 346 ASP A N 1
ATOM 2744 C CA . ASP A 1 346 ? -1.902 31.844 35.375 1 89.56 346 ASP A CA 1
ATOM 2745 C C . ASP A 1 346 ? -2.047 30.938 34.156 1 89.56 346 ASP A C 1
ATOM 2747 O O . ASP A 1 346 ? -2.988 31.094 33.375 1 89.56 346 ASP A O 1
ATOM 2751 N N . THR A 1 347 ? -1.117 30.094 34 1 89.69 347 THR A N 1
ATOM 2752 C CA . THR A 1 347 ? -1.15 29.219 32.812 1 89.69 347 THR A CA 1
ATOM 2753 C C . THR A 1 347 ? -2.375 28.312 32.875 1 89.69 347 THR A C 1
ATOM 2755 O O . THR A 1 347 ? -2.91 27.922 31.828 1 89.69 347 THR A O 1
ATOM 2758 N N . GLY A 1 348 ? -2.764 27.891 33.969 1 87.69 348 GLY A N 1
ATOM 2759 C CA . GLY A 1 348 ? -3.971 27.094 34.094 1 87.69 348 GLY A CA 1
ATOM 2760 C C . GLY A 1 348 ? -5.227 27.844 33.719 1 87.69 348 GLY A C 1
ATOM 2761 O O . GLY A 1 348 ? -6.137 27.266 33.094 1 87.69 348 GLY A O 1
ATOM 2762 N N . ASP A 1 349 ? -5.297 29.156 34 1 91.25 349 ASP A N 1
ATOM 2763 C CA . ASP A 1 349 ? -6.438 29.969 33.625 1 91.25 349 ASP A CA 1
ATOM 2764 C C . ASP A 1 349 ? -6.5 30.109 32.094 1 91.25 349 ASP A C 1
ATOM 2766 O O . ASP A 1 349 ? -7.586 30.094 31.516 1 91.25 349 ASP A O 1
ATOM 2770 N N . LEU A 1 350 ? -5.375 30.297 31.562 1 91.56 350 LEU A N 1
ATOM 2771 C CA . LEU A 1 350 ? -5.336 30.438 30.109 1 91.56 350 LEU A CA 1
ATOM 2772 C C . LEU A 1 350 ? -5.781 29.141 29.422 1 91.56 350 LEU A C 1
ATOM 2774 O O . LEU A 1 350 ? -6.469 29.188 28.406 1 91.56 350 LEU A O 1
ATOM 2778 N N . ALA A 1 351 ? -5.352 28.047 30 1 88.5 351 ALA A N 1
ATOM 2779 C CA . ALA A 1 351 ? -5.77 26.766 29.453 1 88.5 351 ALA A CA 1
ATOM 2780 C C . ALA A 1 351 ? -7.273 26.562 29.594 1 88.5 351 ALA A C 1
ATOM 2782 O O . ALA A 1 351 ? -7.914 25.953 28.734 1 88.5 351 ALA A O 1
ATOM 2783 N N . GLU A 1 352 ? -7.824 27.062 30.609 1 89.31 352 GLU A N 1
ATOM 2784 C CA . GLU A 1 352 ? -9.266 26.984 30.828 1 89.31 352 GLU A CA 1
ATOM 2785 C C . GLU A 1 352 ? -10.023 27.859 29.828 1 89.31 352 GLU A C 1
ATOM 2787 O O . GLU A 1 352 ? -11.086 27.469 29.328 1 89.31 352 GLU A O 1
ATOM 2792 N N . ILE A 1 353 ? -9.508 28.984 29.547 1 90 353 ILE A N 1
ATOM 2793 C CA . ILE A 1 353 ? -10.117 29.859 28.562 1 90 353 ILE A CA 1
ATOM 2794 C C . ILE A 1 353 ? -10.078 29.188 27.188 1 90 353 ILE A C 1
ATOM 2796 O O . ILE A 1 353 ? -11.055 29.25 26.438 1 90 353 ILE A O 1
ATOM 2800 N N . ARG A 1 354 ? -9.023 28.578 26.938 1 87.5 354 ARG A N 1
ATOM 2801 C CA . ARG A 1 354 ? -8.883 27.859 25.672 1 87.5 354 ARG A CA 1
ATOM 2802 C C . ARG A 1 354 ? -9.945 26.766 25.547 1 87.5 354 ARG A C 1
ATOM 2804 O O . ARG A 1 354 ? -10.531 26.578 24.484 1 87.5 354 ARG A O 1
ATOM 2811 N N . SER A 1 355 ? -10.188 26.016 26.594 1 84.56 355 SER A N 1
ATOM 2812 C CA . SER A 1 355 ? -11.125 24.891 26.594 1 84.56 355 SER A CA 1
ATOM 2813 C C . SER A 1 355 ? -12.562 25.375 26.391 1 84.56 355 SER A C 1
ATOM 2815 O O . SER A 1 355 ? -13.43 24.609 25.969 1 84.56 355 SER A O 1
ATOM 2817 N N . LYS A 1 356 ? -12.766 26.672 26.641 1 88.62 356 LYS A N 1
ATOM 2818 C CA . LYS A 1 356 ? -14.117 27.203 26.5 1 88.62 356 LYS A CA 1
ATOM 2819 C C . LYS A 1 356 ? -14.32 27.844 25.125 1 88.62 356 LYS A C 1
ATOM 2821 O O . LYS A 1 356 ? -15.438 27.891 24.625 1 88.62 356 LYS A O 1
ATOM 2826 N N . ILE A 1 357 ? -13.32 28.266 24.531 1 88.62 357 ILE A N 1
ATOM 2827 C CA . ILE A 1 357 ? -13.43 28.938 23.234 1 88.62 357 ILE A CA 1
ATOM 2828 C C . ILE A 1 357 ? -13.617 27.906 22.125 1 88.62 357 ILE A C 1
ATOM 2830 O O . ILE A 1 357 ? -14.336 28.156 21.156 1 88.62 357 ILE A O 1
ATOM 2834 N N . LYS A 1 358 ? -13.062 26.781 22.234 1 83.25 358 LYS A N 1
ATOM 2835 C CA . LYS A 1 358 ? -13.086 25.781 21.172 1 83.25 358 LYS A CA 1
ATOM 2836 C C . LYS A 1 358 ? -14.5 25.266 20.938 1 83.25 358 LYS A C 1
ATOM 2838 O O . LYS A 1 358 ? -14.984 25.234 19.812 1 83.25 358 LYS A O 1
ATOM 2843 N N . PRO A 1 359 ? -15.203 24.859 21.984 1 85.44 359 PRO A N 1
ATOM 2844 C CA . PRO A 1 359 ? -16.578 24.438 21.734 1 85.44 359 PRO A CA 1
ATOM 2845 C C . PRO A 1 359 ? -17.469 25.562 21.234 1 85.44 359 PRO A C 1
ATOM 2847 O O . PRO A 1 359 ? -18.406 25.312 20.469 1 85.44 359 PRO A O 1
ATOM 2850 N N . LEU A 1 360 ? -17.141 26.781 21.625 1 90 360 LEU A N 1
ATOM 2851 C CA . LEU A 1 360 ? -17.922 27.922 21.156 1 90 360 LEU A CA 1
ATOM 2852 C C . LEU A 1 360 ? -17.797 28.078 19.641 1 90 360 LEU A C 1
ATOM 2854 O O . LEU A 1 360 ? -18.797 28.312 18.953 1 90 360 LEU A O 1
ATOM 2858 N N . LEU A 1 361 ? -16.656 27.891 19.156 1 88.25 361 LEU A N 1
ATOM 2859 C CA . LEU A 1 361 ? -16.438 27.984 17.719 1 88.25 361 LEU A CA 1
ATOM 2860 C C . LEU A 1 361 ? -17.188 26.875 16.984 1 88.25 361 LEU A C 1
ATOM 2862 O O . LEU A 1 361 ? -17.75 27.109 15.914 1 88.25 361 LEU A O 1
ATOM 2866 N N . THR A 1 362 ? -17.219 25.734 17.531 1 85.69 362 THR A N 1
ATOM 2867 C CA . THR A 1 362 ? -17.859 24.594 16.875 1 85.69 362 THR A CA 1
ATOM 2868 C C . THR A 1 362 ? -19.375 24.75 16.891 1 85.69 362 THR A C 1
ATOM 2870 O O . THR A 1 362 ? -20.047 24.422 15.914 1 85.69 362 THR A O 1
ATOM 2873 N N . VAL A 1 363 ? -19.891 25.234 17.922 1 90.25 363 VAL A N 1
ATOM 2874 C CA . VAL A 1 363 ? -21.328 25.391 18.031 1 90.25 363 VAL A CA 1
ATOM 2875 C C . VAL A 1 363 ? -21.781 26.531 17.125 1 90.25 363 VAL A C 1
ATOM 2877 O O . VAL A 1 363 ? -22.859 26.453 16.516 1 90.25 363 VAL A O 1
ATOM 2880 N N . LEU A 1 364 ? -21.016 27.516 17.016 1 90.62 364 LEU A N 1
ATOM 2881 C CA . LEU A 1 364 ? -21.344 28.609 16.109 1 90.62 364 LEU A CA 1
ATOM 2882 C C . LEU A 1 364 ? -21.328 28.141 14.656 1 90.62 364 LEU A C 1
ATOM 2884 O O . LEU A 1 364 ? -22.125 28.594 13.836 1 90.62 364 LEU A O 1
ATOM 2888 N N . ALA A 1 365 ? -20.469 27.266 14.414 1 88.81 365 ALA A N 1
ATOM 2889 C CA . ALA A 1 365 ? -20.422 26.688 13.07 1 88.81 365 ALA A CA 1
ATOM 2890 C C . ALA A 1 365 ? -21.672 25.844 12.797 1 88.81 365 ALA A C 1
ATOM 2892 O O . ALA A 1 365 ? -22.031 25.594 11.641 1 88.81 365 ALA A O 1
ATOM 2893 N N . GLY A 1 366 ? -22.328 25.484 13.812 1 89.5 366 GLY A N 1
ATOM 2894 C CA . GLY A 1 366 ? -23.531 24.688 13.68 1 89.5 366 GLY A CA 1
ATOM 2895 C C . GLY A 1 366 ? -24.656 25.406 12.969 1 89.5 366 GLY A C 1
ATOM 2896 O O . GLY A 1 366 ? -25.516 24.766 12.359 1 89.5 366 GLY A O 1
ATOM 2897 N N . PHE A 1 367 ? -24.656 26.719 12.891 1 90.94 367 PHE A N 1
ATOM 2898 C CA . PHE A 1 367 ? -25.703 27.453 12.203 1 90.94 367 PHE A CA 1
ATOM 2899 C C . PHE A 1 367 ? -25.656 27.188 10.703 1 90.94 367 PHE A C 1
ATOM 2901 O O . PHE A 1 367 ? -26.672 27.312 10.016 1 90.94 367 PHE A O 1
ATOM 2908 N N . LYS A 1 368 ? -24.531 26.828 10.289 1 91.75 368 LYS A N 1
ATOM 2909 C CA . LYS A 1 368 ? -24.453 26.422 8.883 1 91.75 368 LYS A CA 1
ATOM 2910 C C . LYS A 1 368 ? -25.391 25.25 8.602 1 91.75 368 LYS A C 1
ATOM 2912 O O . LYS A 1 368 ? -26.016 25.203 7.547 1 91.75 368 LYS A O 1
ATOM 2917 N N . TYR A 1 369 ? -25.516 24.391 9.492 1 93.5 369 TYR A N 1
ATOM 2918 C CA . TYR A 1 369 ? -26.328 23.203 9.289 1 93.5 369 TYR A CA 1
ATOM 2919 C C . TYR A 1 369 ? -27.812 23.531 9.391 1 93.5 369 TYR A C 1
ATOM 2921 O O . TYR A 1 369 ? -28.641 22.859 8.781 1 93.5 369 TYR A O 1
ATOM 2929 N N . LEU A 1 370 ? -28.125 24.578 10.164 1 92.94 370 LEU A N 1
ATOM 2930 C CA . LEU A 1 370 ? -29.484 25.078 10.172 1 92.94 370 LEU A CA 1
ATOM 2931 C C . LEU A 1 370 ? -29.891 25.578 8.781 1 92.94 370 LEU A C 1
ATOM 2933 O O . LEU A 1 370 ? -30.969 25.234 8.289 1 92.94 370 LEU A O 1
ATOM 2937 N N . TYR A 1 371 ? -29 26.25 8.156 1 91.75 371 TYR A N 1
ATOM 2938 C CA . TYR A 1 371 ? -29.281 26.797 6.84 1 91.75 371 TYR A CA 1
ATOM 2939 C C . TYR A 1 371 ? -29.25 25.719 5.77 1 91.75 371 TYR A C 1
ATOM 2941 O O . TYR A 1 371 ? -29.984 25.781 4.793 1 91.75 371 TYR A O 1
ATOM 2949 N N . ASP A 1 372 ? -28.391 24.719 5.973 1 90.25 372 ASP A N 1
ATOM 2950 C CA . ASP A 1 372 ? -28.359 23.594 5.039 1 90.25 372 ASP A CA 1
ATOM 2951 C C . ASP A 1 372 ? -29.672 22.828 5.051 1 90.25 372 ASP A C 1
ATOM 2953 O O . ASP A 1 372 ? -30.141 22.359 4.008 1 90.25 372 ASP A O 1
ATOM 2957 N N . LEU A 1 373 ? -30.172 22.656 6.176 1 91.31 373 LEU A N 1
ATOM 2958 C CA . LEU A 1 373 ? -31.438 21.938 6.305 1 91.31 373 LEU A CA 1
ATOM 2959 C C . LEU A 1 373 ? -32.562 22.719 5.656 1 91.31 373 LEU A C 1
ATOM 2961 O O . LEU A 1 373 ? -33.469 22.141 5.031 1 91.31 373 LEU A O 1
ATOM 2965 N N . LEU A 1 374 ? -32.562 24.062 5.812 1 90.06 374 LEU A N 1
ATOM 2966 C CA . LEU A 1 374 ? -33.562 24.891 5.172 1 90.06 374 LEU A CA 1
ATOM 2967 C C . LEU A 1 374 ? -33.406 24.844 3.654 1 90.06 374 LEU A C 1
ATOM 2969 O O . LEU A 1 374 ? -34.406 24.906 2.93 1 90.06 374 LEU A O 1
ATOM 2973 N N . ASP A 1 375 ? -32.219 24.766 3.279 1 86.56 375 ASP A N 1
ATOM 2974 C CA . ASP A 1 375 ? -31.969 24.656 1.847 1 86.56 375 ASP A CA 1
ATOM 2975 C C . ASP A 1 375 ? -32.5 23.328 1.289 1 86.56 375 ASP A C 1
ATOM 2977 O O . ASP A 1 375 ? -33 23.281 0.165 1 86.56 375 ASP A O 1
ATOM 2981 N N . GLU A 1 376 ? -32.312 22.281 1.994 1 83.69 376 GLU A N 1
ATOM 2982 C CA . GLU A 1 376 ? -32.844 20.984 1.569 1 83.69 376 GLU A CA 1
ATOM 2983 C C . GLU A 1 376 ? -34.375 21.016 1.507 1 83.69 376 GLU A C 1
ATOM 2985 O O . GLU A 1 376 ? -34.969 20.438 0.594 1 83.69 376 GLU A O 1
ATOM 2990 N N . ARG A 1 377 ? -35 21.625 2.482 1 84.81 377 ARG A N 1
ATOM 2991 C CA . ARG A 1 377 ? -36.438 21.734 2.5 1 84.81 377 ARG A CA 1
ATOM 2992 C C . ARG A 1 377 ? -36.938 22.594 1.346 1 84.81 377 ARG A C 1
ATOM 2994 O O . ARG A 1 377 ? -38.031 22.344 0.798 1 84.81 377 ARG A O 1
ATOM 3001 N N . LYS A 1 378 ? -36.156 23.625 1.03 1 84.56 378 LYS A N 1
ATOM 3002 C CA . LYS A 1 378 ? -36.469 24.438 -0.136 1 84.56 378 LYS A CA 1
ATOM 3003 C C . LYS A 1 378 ? -36.469 23.609 -1.416 1 84.56 378 LYS A C 1
ATOM 3005 O O . LYS A 1 378 ? -37.344 23.75 -2.268 1 84.56 378 LYS A O 1
ATOM 3010 N N . ASP A 1 379 ? -35.5 22.75 -1.498 1 79.31 379 ASP A N 1
ATOM 3011 C CA . ASP A 1 379 ? -35.375 21.891 -2.682 1 79.31 379 ASP A CA 1
ATOM 3012 C C . ASP A 1 379 ? -36.531 20.891 -2.75 1 79.31 379 ASP A C 1
ATOM 3014 O O . ASP A 1 379 ? -37 20.562 -3.838 1 79.31 379 ASP A O 1
ATOM 3018 N N . VAL A 1 380 ? -36.906 20.375 -1.656 1 77 380 VAL A N 1
ATOM 3019 C CA . VAL A 1 380 ? -38.031 19.453 -1.61 1 77 380 VAL A CA 1
ATOM 3020 C C . VAL A 1 380 ? -39.312 20.172 -1.997 1 77 380 VAL A C 1
ATOM 3022 O O . VAL A 1 380 ? -40.156 19.609 -2.707 1 77 380 VAL A O 1
ATOM 3025 N N . ALA A 1 381 ? -39.438 21.438 -1.552 1 77.62 381 ALA A N 1
ATOM 3026 C CA . ALA A 1 381 ? -40.625 22.219 -1.85 1 77.62 381 ALA A CA 1
ATOM 3027 C C . ALA A 1 381 ? -40.719 22.562 -3.336 1 77.62 381 ALA A C 1
ATOM 3029 O O . ALA A 1 381 ? -41.781 22.641 -3.906 1 77.62 381 ALA A O 1
ATOM 3030 N N . ARG A 1 382 ? -39.594 22.75 -3.955 1 76.44 382 ARG A N 1
ATOM 3031 C CA . ARG A 1 382 ? -39.531 23.078 -5.379 1 76.44 382 ARG A CA 1
ATOM 3032 C C . ARG A 1 382 ? -39.531 21.812 -6.227 1 76.44 382 ARG A C 1
ATOM 3034 O O . ARG A 1 382 ? -39.562 21.875 -7.457 1 76.44 382 ARG A O 1
ATOM 3041 N N . ASP A 1 383 ? -39.688 20.594 -5.707 1 68.5 383 ASP A N 1
ATOM 3042 C CA . ASP A 1 383 ? -39.562 19.312 -6.406 1 68.5 383 ASP A CA 1
ATOM 3043 C C . ASP A 1 383 ? -38.312 19.25 -7.25 1 68.5 383 ASP A C 1
ATOM 3045 O O . ASP A 1 383 ? -38.312 18.75 -8.375 1 68.5 383 ASP A O 1
ATOM 3049 N N . ALA A 1 384 ? -37.406 20.094 -6.945 1 61.19 384 ALA A N 1
ATOM 3050 C CA . ALA A 1 384 ? -36.125 20.109 -7.668 1 61.19 384 ALA A CA 1
ATOM 3051 C C . ALA A 1 384 ? -35.125 19.156 -7.039 1 61.19 384 ALA A C 1
ATOM 3053 O O . ALA A 1 384 ? -34.281 19.562 -6.242 1 61.19 384 ALA A O 1
ATOM 3054 N N . TYR A 1 385 ? -35.562 17.906 -7.078 1 56.56 385 TYR A N 1
ATOM 3055 C CA . TYR A 1 385 ? -34.594 16.953 -6.559 1 56.56 385 TYR A CA 1
ATOM 3056 C C . TYR A 1 385 ? -33.344 16.875 -7.453 1 56.56 385 TYR A C 1
ATOM 3058 O O . TYR A 1 385 ? -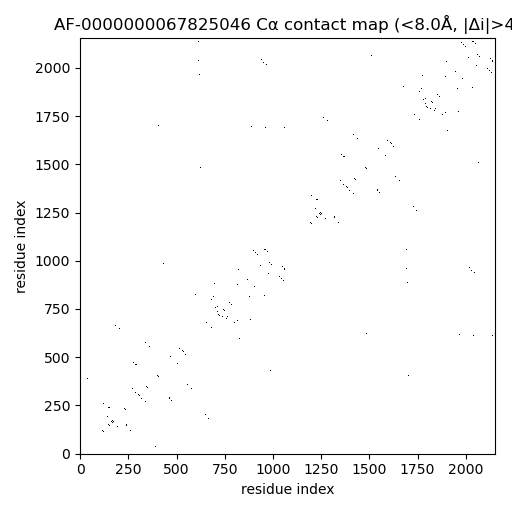32.406 16.125 -7.176 1 56.56 385 TYR A O 1
ATOM 3066 N N . ALA A 1 386 ? -33.375 17.641 -8.688 1 47 386 ALA A N 1
ATOM 3067 C CA . ALA A 1 386 ? -32.5 17.578 -9.844 1 47 386 ALA A CA 1
ATOM 3068 C C . ALA A 1 386 ? -31.062 17.953 -9.469 1 47 386 ALA A C 1
ATOM 3070 O O . ALA A 1 386 ? -30.125 17.578 -10.156 1 47 386 ALA A O 1
ATOM 3071 N N . PRO A 1 387 ? -30.938 18.938 -8.688 1 45.22 387 PRO A N 1
ATOM 3072 C CA . PRO A 1 387 ? -29.562 19.438 -8.766 1 45.22 387 PRO A CA 1
ATOM 3073 C C . PRO A 1 387 ? -28.531 18.375 -8.43 1 45.22 387 PRO A C 1
ATOM 3075 O O . PRO A 1 387 ? -27.328 18.609 -8.602 1 45.22 387 PRO A O 1
ATOM 3078 N N . LEU A 1 388 ? -28.969 17.562 -7.691 1 45.72 388 LEU A N 1
ATOM 3079 C CA . LEU A 1 388 ? -28.078 16.469 -7.309 1 45.72 388 LEU A CA 1
ATOM 3080 C C . LEU A 1 388 ? -27.531 15.758 -8.539 1 45.72 388 LEU A C 1
ATOM 3082 O O . LEU A 1 388 ? -26.516 15.07 -8.461 1 45.72 388 LEU A O 1
ATOM 3086 N N . LYS A 1 389 ? -28.5 15.672 -9.625 1 40.94 389 LYS A N 1
ATOM 3087 C CA . LYS A 1 389 ? -28.219 14.984 -10.883 1 40.94 389 LYS A CA 1
ATOM 3088 C C . LYS A 1 389 ? -26.891 15.461 -11.492 1 40.94 389 LYS A C 1
ATOM 3090 O O . LYS A 1 389 ? -26.156 14.672 -12.078 1 40.94 389 LYS A O 1
ATOM 3095 N N . ARG A 1 390 ? -26.906 16.844 -11.508 1 39.28 390 ARG A N 1
ATOM 3096 C CA . ARG A 1 390 ? -25.859 17.359 -12.375 1 39.28 390 ARG A CA 1
ATOM 3097 C C . ARG A 1 390 ? -24.484 17.188 -11.742 1 39.28 390 ARG A C 1
ATOM 3099 O O . ARG A 1 390 ? -23.453 17.422 -12.383 1 39.28 390 ARG A O 1
ATOM 3106 N N . LYS A 1 391 ? -24.484 17.188 -10.547 1 42.97 391 LYS A N 1
ATOM 3107 C CA . LYS A 1 391 ? -23.172 17.047 -9.906 1 42.97 391 LYS A CA 1
ATOM 3108 C C . LYS A 1 391 ? -22.609 15.648 -10.133 1 42.97 391 LYS A C 1
ATOM 3110 O O . LYS A 1 391 ? -21.453 15.383 -9.781 1 42.97 391 LYS A O 1
ATOM 3115 N N . GLY A 1 392 ? -23.469 14.664 -10.164 1 42.09 392 GLY A N 1
ATOM 3116 C CA . GLY A 1 392 ? -23.094 13.266 -10.227 1 42.09 392 GLY A CA 1
ATOM 3117 C C . GLY A 1 392 ? -22.078 12.969 -11.312 1 42.09 392 GLY A C 1
ATOM 3118 O O . GLY A 1 392 ? -21.141 12.195 -11.102 1 42.09 392 GLY A O 1
ATOM 3119 N N . SER A 1 393 ? -22.625 13.016 -12.578 1 44.97 393 SER A N 1
ATOM 3120 C CA . SER A 1 393 ? -21.734 12.516 -13.625 1 44.97 393 SER A CA 1
ATOM 3121 C C . SER A 1 393 ? -20.469 13.359 -13.711 1 44.97 393 SER A C 1
ATOM 3123 O O . SER A 1 393 ? -20.5 14.516 -14.141 1 44.97 393 SER A O 1
ATOM 3125 N N . LEU A 1 394 ? -19.781 13.43 -12.703 1 47.97 394 LEU A N 1
ATOM 3126 C CA . LEU A 1 394 ? -18.531 14.172 -12.758 1 47.97 394 LEU A CA 1
ATOM 3127 C C . LEU A 1 394 ? -17.703 13.75 -13.969 1 47.97 394 LEU A C 1
ATOM 3129 O O . LEU A 1 394 ? -17.156 12.656 -14 1 47.97 394 LEU A O 1
ATOM 3133 N N . SER A 1 395 ? -18.312 13.867 -15.141 1 47.47 395 SER A N 1
ATOM 3134 C CA . SER A 1 395 ? -17.391 13.742 -16.266 1 47.47 395 SER A CA 1
ATOM 3135 C C . SER A 1 395 ? -16.297 14.812 -16.203 1 47.47 395 SER A C 1
ATOM 3137 O O . SER A 1 395 ? -16.594 15.984 -15.961 1 47.47 395 SER A O 1
ATOM 3139 N N . ASN A 1 396 ? -15.305 14.609 -15.641 1 45.94 396 ASN A N 1
ATOM 3140 C CA . ASN A 1 396 ? -14.266 15.609 -15.859 1 45.94 396 ASN A CA 1
ATOM 3141 C C . ASN A 1 396 ? -14.117 15.945 -17.344 1 45.94 396 ASN A C 1
ATOM 3143 O O . ASN A 1 396 ? -13.547 15.164 -18.109 1 45.94 396 ASN A O 1
ATOM 3147 N N . GLN A 1 397 ? -15.164 16.406 -18.062 1 42.03 397 GLN A N 1
ATOM 3148 C CA . GLN A 1 397 ? -14.867 16.875 -19.406 1 42.03 397 GLN A CA 1
ATOM 3149 C C . GLN A 1 397 ? -13.586 17.719 -19.422 1 42.03 397 GLN A C 1
ATOM 3151 O O . GLN A 1 397 ? -13.531 18.781 -18.812 1 42.03 397 GLN A O 1
ATOM 3156 N N . SER A 1 398 ? -12.586 17.094 -19.281 1 43.44 398 SER A N 1
ATOM 3157 C CA . SER A 1 398 ? -11.461 17.938 -19.672 1 43.44 398 SER A CA 1
ATOM 3158 C C . SER A 1 398 ? -11.797 18.797 -20.875 1 43.44 398 SER A C 1
ATOM 3160 O O . SER A 1 398 ? -12.539 18.359 -21.766 1 43.44 398 SER A O 1
ATOM 3162 N N . PHE A 1 399 ? -11.812 20.125 -20.734 1 40.06 399 PHE A N 1
ATOM 3163 C CA . PHE A 1 399 ? -11.945 21.172 -21.734 1 40.06 399 PHE A CA 1
ATOM 3164 C C . PHE A 1 399 ? -11.32 20.734 -23.062 1 40.06 399 PHE A C 1
ATOM 3166 O O . PHE A 1 399 ? -10.094 20.781 -23.219 1 40.06 399 PHE A O 1
ATOM 3173 N N . SER A 1 400 ? -11.672 19.656 -23.578 1 41.38 400 SER A N 1
ATOM 3174 C CA . SER A 1 400 ? -11.102 19.312 -24.875 1 41.38 400 SER A CA 1
ATOM 3175 C C . SER A 1 400 ? -11.32 20.422 -25.906 1 41.38 400 SER A C 1
ATOM 3177 O O . SER A 1 400 ? -12.109 20.266 -26.828 1 41.38 400 SER A O 1
ATOM 3179 N N . ASP A 1 401 ? -11.734 21.547 -25.578 1 41.19 401 ASP A N 1
ATOM 3180 C CA . ASP A 1 401 ? -11.75 22.344 -26.797 1 41.19 401 ASP A CA 1
ATOM 3181 C C . ASP A 1 401 ? -10.391 22.297 -27.484 1 41.19 401 ASP A C 1
ATOM 3183 O O . ASP A 1 401 ? -10.07 23.188 -28.297 1 41.19 401 ASP A O 1
ATOM 3187 N N . SER A 1 402 ? -9.438 21.656 -26.875 1 43.16 402 SER A N 1
ATOM 3188 C CA . SER A 1 402 ? -8.266 21.906 -27.703 1 43.16 402 SER A CA 1
ATOM 3189 C C . SER A 1 402 ? -8.391 21.203 -29.062 1 43.16 402 SER A C 1
ATOM 3191 O O . SER A 1 402 ? -8.766 20.031 -29.109 1 43.16 402 SER A O 1
ATOM 3193 N N . HIS A 1 403 ? -8.578 21.875 -30.031 1 46.31 403 HIS A N 1
ATOM 3194 C CA . HIS A 1 403 ? -8.617 21.656 -31.469 1 46.31 403 HIS A CA 1
ATOM 3195 C C . HIS A 1 403 ? -7.543 20.656 -31.906 1 46.31 403 HIS A C 1
ATOM 3197 O O . HIS A 1 403 ? -7.422 20.344 -33.094 1 46.31 403 HIS A O 1
ATOM 3203 N N . ASN A 1 404 ? -6.574 20.344 -31.062 1 48.09 404 ASN A N 1
ATOM 3204 C CA . ASN A 1 404 ? -5.598 19.484 -31.734 1 48.09 404 ASN A CA 1
ATOM 3205 C C . ASN A 1 404 ? -6.023 18.031 -31.688 1 48.09 404 ASN A C 1
ATOM 3207 O O . ASN A 1 404 ? -6.297 17.484 -30.609 1 48.09 404 ASN A O 1
ATOM 3211 N N . LYS A 1 405 ? -6.391 17.422 -32.719 1 54.88 405 LYS A N 1
ATOM 3212 C CA . LYS A 1 405 ? -6.867 16.078 -33 1 54.88 405 LYS A CA 1
ATOM 3213 C C . LYS A 1 405 ? -5.992 15.031 -32.312 1 54.88 405 LYS A C 1
ATOM 3215 O O . LYS A 1 405 ? -6.488 14 -31.859 1 54.88 405 LYS A O 1
ATOM 3220 N N . LEU A 1 406 ? -4.734 15.25 -32.281 1 57.84 406 LEU A N 1
ATOM 3221 C CA . LEU A 1 406 ? -3.846 14.258 -31.672 1 57.84 406 LEU A CA 1
ATOM 3222 C C . LEU A 1 406 ? -4.066 14.164 -30.172 1 57.84 406 LEU A C 1
ATOM 3224 O O . LEU A 1 406 ? -4.062 13.07 -29.594 1 57.84 406 LEU A O 1
ATOM 3228 N N . LEU A 1 407 ? -4.246 15.219 -29.594 1 60.75 407 LEU A N 1
ATOM 3229 C CA . LEU A 1 407 ? -4.465 15.25 -28.156 1 60.75 407 LEU A CA 1
ATOM 3230 C C . LEU A 1 407 ? -5.82 14.648 -27.797 1 60.75 407 LEU A C 1
ATOM 3232 O O . LEU A 1 407 ? -5.98 14.055 -26.734 1 60.75 407 LEU A O 1
ATOM 3236 N N . ALA A 1 408 ? -6.688 14.812 -28.719 1 59.06 408 ALA A N 1
ATOM 3237 C CA . ALA A 1 408 ? -8.023 14.266 -28.484 1 59.06 408 ALA A CA 1
ATOM 3238 C C . ALA A 1 408 ? -7.98 12.742 -28.422 1 59.06 408 ALA A C 1
ATOM 3240 O O . ALA A 1 408 ? -8.789 12.117 -27.719 1 59.06 408 ALA A O 1
ATOM 3241 N N . SER A 1 409 ? -7.02 12.195 -29.219 1 55.84 409 SER A N 1
ATOM 3242 C CA . SER A 1 409 ? -6.945 10.734 -29.234 1 55.84 409 SER A CA 1
ATOM 3243 C C . SER A 1 409 ? -6.383 10.188 -27.922 1 55.84 409 SER A C 1
ATOM 3245 O O . SER A 1 409 ? -6.652 9.047 -27.562 1 55.84 409 SER A O 1
ATOM 3247 N N . PHE A 1 410 ? -5.621 11.078 -27.344 1 57.03 410 PHE A N 1
ATOM 3248 C CA . PHE A 1 410 ? -5.02 10.594 -26.109 1 57.03 410 PHE A CA 1
ATOM 3249 C C . PHE A 1 410 ? -5.906 10.922 -24.906 1 57.03 410 PHE A C 1
ATOM 3251 O O . PHE A 1 410 ? -5.703 10.391 -23.812 1 57.03 410 PHE A O 1
ATOM 3258 N N . ARG A 1 411 ? -6.809 11.688 -25.281 1 56.41 411 ARG A N 1
ATOM 3259 C CA . ARG A 1 411 ? -7.672 12.086 -24.188 1 56.41 411 ARG A CA 1
ATOM 3260 C C . ARG A 1 411 ? -8.734 11.031 -23.906 1 56.41 411 ARG A C 1
ATOM 3262 O O . ARG A 1 411 ? -9.43 10.586 -24.828 1 56.41 411 ARG A O 1
ATOM 3269 N N . HIS A 1 412 ? -8.586 10.391 -22.922 1 55.75 412 HIS A N 1
ATOM 3270 C CA . HIS A 1 412 ? -9.617 9.461 -22.484 1 55.75 412 HIS A CA 1
ATOM 3271 C C . HIS A 1 412 ? -10.773 10.188 -21.812 1 55.75 412 HIS A C 1
ATOM 3273 O O . HIS A 1 412 ? -10.547 11.055 -20.953 1 55.75 412 HIS A O 1
ATOM 3279 N N . THR A 1 413 ? -11.898 10.523 -22.531 1 57.97 413 THR A N 1
ATOM 3280 C CA . THR A 1 413 ? -13.086 11.039 -21.859 1 57.97 413 THR A CA 1
ATOM 3281 C C . THR A 1 413 ? -13.508 10.102 -20.719 1 57.97 413 THR A C 1
ATOM 3283 O O . THR A 1 413 ? -13.695 8.906 -20.938 1 57.97 413 THR A O 1
ATOM 3286 N N . TYR A 1 414 ? -13.258 10.672 -19.5 1 65.62 414 TYR A N 1
ATOM 3287 C CA . TYR A 1 414 ? -13.68 9.844 -18.375 1 65.62 414 TYR A CA 1
ATOM 3288 C C . TYR A 1 414 ? -15.195 9.648 -18.375 1 65.62 414 TYR A C 1
ATOM 3290 O O . TYR A 1 414 ? -15.945 10.578 -18.688 1 65.62 414 TYR A O 1
ATOM 3298 N N . ALA A 1 415 ? -15.609 8.445 -18.297 1 70.06 415 ALA A N 1
ATOM 3299 C CA . ALA A 1 415 ? -17.031 8.109 -18.156 1 70.06 415 ALA A CA 1
ATOM 3300 C C . ALA A 1 415 ? -17.625 8.734 -16.891 1 70.06 415 ALA A C 1
ATOM 3302 O O . ALA A 1 415 ? -16.891 9.055 -15.953 1 70.06 415 ALA A O 1
ATOM 3303 N N . LYS A 1 416 ? -18.906 9.141 -16.891 1 75.94 416 LYS A N 1
ATOM 3304 C CA . LYS A 1 416 ? -19.625 9.633 -15.727 1 75.94 416 LYS A CA 1
ATOM 3305 C C . LYS A 1 416 ? -19.578 8.625 -14.586 1 75.94 416 LYS A C 1
ATOM 3307 O O . LYS A 1 416 ? -19.641 7.414 -14.82 1 75.94 416 LYS A O 1
ATOM 3312 N N . VAL A 1 417 ? -19.281 9.141 -13.422 1 83.5 417 VAL A N 1
ATOM 3313 C CA . VAL A 1 417 ? -19.188 8.273 -12.25 1 83.5 417 VAL A CA 1
ATOM 3314 C C . VAL A 1 417 ? -20.328 8.578 -11.289 1 83.5 417 VAL A C 1
ATOM 3316 O O . VAL A 1 417 ? -20.922 9.656 -11.328 1 83.5 417 VAL A O 1
ATOM 3319 N N . GLY A 1 418 ? -20.812 7.691 -10.445 1 81.31 418 GLY A N 1
ATOM 3320 C CA . GLY A 1 418 ? -21.844 7.84 -9.43 1 81.31 418 GLY A CA 1
ATOM 3321 C C . GLY A 1 418 ? -23.234 8.023 -10.016 1 81.31 418 GLY A C 1
ATOM 3322 O O . GLY A 1 418 ? -24.078 8.695 -9.422 1 81.31 418 GLY A O 1
ATOM 3323 N N . VAL A 1 419 ? -23.422 7.512 -11.219 1 80.94 419 VAL A N 1
ATOM 3324 C CA . VAL A 1 419 ? -24.719 7.691 -11.883 1 80.94 419 VAL A CA 1
ATOM 3325 C C . VAL A 1 419 ? -25.766 6.805 -11.219 1 80.94 419 VAL A C 1
ATOM 3327 O O . VAL A 1 419 ? -26.891 7.25 -10.961 1 80.94 419 VAL A O 1
ATOM 3330 N N . PHE A 1 420 ? -25.438 5.656 -10.844 1 84 420 PHE A N 1
ATOM 3331 C CA . PHE A 1 420 ? -26.375 4.727 -10.227 1 84 420 PHE A CA 1
ATOM 3332 C C . PHE A 1 420 ? -26.828 5.238 -8.859 1 84 420 PHE A C 1
ATOM 3334 O O . PHE A 1 420 ? -28.031 5.238 -8.555 1 84 420 PHE A O 1
ATOM 3341 N N . GLU A 1 421 ? -25.922 5.684 -8.109 1 86.44 421 GLU A N 1
ATOM 3342 C CA . GLU A 1 421 ? -26.25 6.141 -6.762 1 86.44 421 GLU A CA 1
ATOM 3343 C C . GLU A 1 421 ? -27.125 7.395 -6.797 1 86.44 421 GLU A C 1
ATOM 3345 O O . GLU A 1 421 ? -28.047 7.531 -6.004 1 86.44 421 GLU A O 1
ATOM 3350 N N . THR A 1 422 ? -26.781 8.25 -7.703 1 81.5 422 THR A N 1
ATOM 3351 C CA . THR A 1 422 ? -27.562 9.477 -7.801 1 81.5 422 THR A CA 1
ATOM 3352 C C . THR A 1 422 ? -28.969 9.195 -8.305 1 81.5 422 THR A C 1
ATOM 3354 O O . THR A 1 422 ? -29.953 9.773 -7.816 1 81.5 422 THR A O 1
ATOM 3357 N N . GLN A 1 423 ? -29.078 8.242 -9.227 1 81.06 423 GLN A N 1
ATOM 3358 C CA . GLN A 1 423 ? -30.391 7.887 -9.742 1 81.06 423 GLN A CA 1
ATOM 3359 C C . GLN A 1 423 ? -31.219 7.16 -8.68 1 81.06 423 GLN A C 1
ATOM 3361 O O . GLN A 1 423 ? -32.406 7.414 -8.539 1 81.06 423 GLN A O 1
ATOM 3366 N N . MET A 1 424 ? -30.562 6.34 -7.945 1 82.25 424 MET A N 1
ATOM 3367 C CA . MET A 1 424 ? -31.266 5.609 -6.895 1 82.25 424 MET A CA 1
ATOM 3368 C C . MET A 1 424 ? -31.703 6.555 -5.781 1 82.25 424 MET A C 1
ATOM 3370 O O . MET A 1 424 ? -32.781 6.395 -5.223 1 82.25 424 MET A O 1
ATOM 3374 N N . ARG A 1 425 ? -30.922 7.516 -5.504 1 78.75 425 ARG A N 1
ATOM 3375 C CA . ARG A 1 425 ? -31.25 8.492 -4.465 1 78.75 425 ARG A CA 1
ATOM 3376 C C . ARG A 1 425 ? -32.438 9.352 -4.883 1 78.75 425 ARG A C 1
ATOM 3378 O O . ARG A 1 425 ? -33.375 9.578 -4.094 1 78.75 425 ARG A O 1
ATOM 3385 N N . VAL A 1 426 ? -32.438 9.75 -6.133 1 75.75 426 VAL A N 1
ATOM 3386 C CA . VAL A 1 426 ? -33.5 10.594 -6.629 1 75.75 426 VAL A CA 1
ATOM 3387 C C . VAL A 1 426 ? -34.812 9.781 -6.695 1 75.75 426 VAL A C 1
ATOM 3389 O O . VAL A 1 426 ? -35.875 10.266 -6.297 1 75.75 426 VAL A O 1
ATOM 3392 N N . GLN A 1 427 ? -34.688 8.578 -7.062 1 76.5 427 GLN A N 1
ATOM 3393 C CA . GLN A 1 427 ? -35.875 7.742 -7.172 1 76.5 427 GLN A CA 1
ATOM 3394 C C . GLN A 1 427 ? -36.438 7.418 -5.797 1 76.5 427 GLN A C 1
ATOM 3396 O O . GLN A 1 427 ? -37.656 7.496 -5.586 1 76.5 427 GLN A O 1
ATOM 3401 N N . LYS A 1 428 ? -35.594 7.086 -4.875 1 76.62 428 LYS A N 1
ATOM 3402 C CA . LYS A 1 428 ? -36.062 6.746 -3.533 1 76.62 428 LYS A CA 1
ATOM 3403 C C . LYS A 1 428 ? -36.625 7.969 -2.826 1 76.62 428 LYS A C 1
ATOM 3405 O O . LYS A 1 428 ? -37.594 7.859 -2.074 1 76.62 428 LYS A O 1
ATOM 3410 N N . LEU A 1 429 ? -36.031 9.125 -3.094 1 72.19 429 LEU A N 1
ATOM 3411 C CA . LEU A 1 429 ? -36.531 10.352 -2.479 1 72.19 429 LEU A CA 1
ATOM 3412 C C . LEU A 1 429 ? -37.875 10.758 -3.096 1 72.19 429 LEU A C 1
ATOM 3414 O O . LEU A 1 429 ? -38.781 11.234 -2.393 1 72.19 429 LEU A O 1
ATOM 3418 N N . LYS A 1 430 ? -38.031 10.539 -4.406 1 70.5 430 LYS A N 1
ATOM 3419 C CA . LYS A 1 430 ? -39.281 10.82 -5.066 1 70.5 430 LYS A CA 1
ATOM 3420 C C . LYS A 1 430 ? -40.406 9.891 -4.57 1 70.5 430 LYS A C 1
ATOM 3422 O O . LYS A 1 430 ? -41.531 10.32 -4.34 1 70.5 430 LYS A O 1
ATOM 3427 N N . ASP A 1 431 ? -40 8.688 -4.418 1 70.38 431 ASP A N 1
ATOM 3428 C CA . ASP A 1 431 ? -40.969 7.711 -3.957 1 70.38 431 ASP A CA 1
ATOM 3429 C C . ASP A 1 431 ? -41.438 8.016 -2.527 1 70.38 431 ASP A C 1
ATOM 3431 O O . ASP A 1 431 ? -42.594 7.84 -2.191 1 70.38 431 ASP A O 1
ATOM 3435 N N . HIS A 1 432 ? -40.5 8.461 -1.806 1 67.12 432 HIS A N 1
ATOM 3436 C CA . HIS A 1 432 ? -40.844 8.719 -0.406 1 67.12 432 HIS A CA 1
ATOM 3437 C C . HIS A 1 432 ? -41.625 10.008 -0.253 1 67.12 432 HIS A C 1
ATOM 3439 O O . HIS A 1 432 ? -42.5 10.102 0.608 1 67.12 432 HIS A O 1
ATOM 3445 N N . PHE A 1 433 ? -41.438 11.016 -1.134 1 62.59 433 PHE A N 1
ATOM 3446 C CA . PHE A 1 433 ? -42.094 12.297 -0.947 1 62.59 433 PHE A CA 1
ATOM 3447 C C . PHE A 1 433 ? -43.375 12.359 -1.763 1 62.59 433 PHE A C 1
ATOM 3449 O O . PHE A 1 433 ? -44.281 13.141 -1.447 1 62.59 433 PHE A O 1
ATOM 3456 N N . LYS A 1 434 ? -43.656 11.664 -2.883 1 58.16 434 LYS A N 1
ATOM 3457 C CA . LYS A 1 434 ? -44.906 11.664 -3.668 1 58.16 434 LYS A CA 1
ATOM 3458 C C . LYS A 1 434 ? -46.094 11.148 -2.848 1 58.16 434 LYS A C 1
ATOM 3460 O O . LYS A 1 434 ? -47.219 11.602 -3.02 1 58.16 434 LYS A O 1
ATOM 3465 N N . GLU A 1 435 ? -45.875 10.078 -2.123 1 52.94 435 GLU A N 1
ATOM 3466 C CA . GLU A 1 435 ? -47.031 9.492 -1.438 1 52.94 435 GLU A CA 1
ATOM 3467 C C . GLU A 1 435 ? -47.625 10.461 -0.418 1 52.94 435 GLU A C 1
ATOM 3469 O O . GLU A 1 435 ? -48.75 10.273 0.055 1 52.94 435 GLU A O 1
ATOM 3474 N N . THR A 1 436 ? -46.844 11.438 -0.024 1 50.38 436 THR A N 1
ATOM 3475 C CA . THR A 1 436 ? -47.406 12.312 0.998 1 50.38 436 THR A CA 1
ATOM 3476 C C . THR A 1 436 ? -48.281 13.398 0.361 1 50.38 436 THR A C 1
ATOM 3478 O O . THR A 1 436 ? -47.844 14.039 -0.609 1 50.38 436 THR A O 1
ATOM 3481 N N . GLY A 1 437 ? -49.469 13.266 0.192 1 48.44 437 GLY A N 1
ATOM 3482 C CA . GLY A 1 437 ? -50.375 14.32 -0.207 1 48.44 437 GLY A CA 1
ATOM 3483 C C . GLY A 1 437 ? -49.75 15.711 -0.107 1 48.44 437 GLY A C 1
ATOM 3484 O O . GLY A 1 437 ? -49.531 16.359 -1.124 1 48.44 437 GLY A O 1
ATOM 3485 N N . LYS A 1 438 ? -50.031 16.531 1.13 1 56.62 438 LYS A N 1
ATOM 3486 C CA . LYS A 1 438 ? -49.906 17.969 1.288 1 56.62 438 LYS A CA 1
ATOM 3487 C C . LYS A 1 438 ? -48.469 18.359 1.625 1 56.62 438 LYS A C 1
ATOM 3489 O O . LYS A 1 438 ? -48.062 18.375 2.797 1 56.62 438 LYS A O 1
ATOM 3494 N N . ALA A 1 439 ? -47.375 18.281 0.74 1 64.56 439 ALA A N 1
ATOM 3495 C CA . ALA A 1 439 ? -46 18.688 0.848 1 64.56 439 ALA A CA 1
ATOM 3496 C C . ALA A 1 439 ? -45.875 20.156 1.236 1 64.56 439 ALA A C 1
ATOM 3498 O O . ALA A 1 439 ? -46.812 20.938 1.027 1 64.56 439 ALA A O 1
ATOM 3499 N N . ILE A 1 440 ? -44.844 20.547 2.127 1 76.69 440 ILE A N 1
ATOM 3500 C CA . ILE A 1 440 ? -44.562 21.922 2.562 1 76.69 440 ILE A CA 1
ATOM 3501 C C . ILE A 1 440 ? -44.25 22.797 1.348 1 76.69 440 ILE A C 1
ATOM 3503 O O . ILE A 1 440 ? -43.469 22.422 0.482 1 76.69 440 ILE A O 1
ATOM 3507 N N . SER A 1 441 ? -45.031 23.906 1.17 1 80.5 441 SER A N 1
ATOM 3508 C CA . SER A 1 441 ? -44.812 24.844 0.076 1 80.5 441 SER A CA 1
ATOM 3509 C C . SER A 1 441 ? -43.75 25.875 0.438 1 80.5 441 SER A C 1
ATOM 3511 O O . SER A 1 441 ? -43.344 25.969 1.597 1 80.5 441 SER A O 1
ATOM 3513 N N . LEU A 1 442 ? -43.25 26.625 -0.542 1 86.12 442 LEU A N 1
ATOM 3514 C CA . LEU A 1 442 ? -42.25 27.672 -0.338 1 86.12 442 LEU A CA 1
ATOM 3515 C C . LEU A 1 442 ? -42.812 28.797 0.522 1 86.12 442 LEU A C 1
ATOM 3517 O O . LEU A 1 442 ? -42.062 29.422 1.298 1 86.12 442 LEU A O 1
ATOM 3521 N N . HIS A 1 443 ? -44.031 29.047 0.371 1 84.69 443 HIS A N 1
ATOM 3522 C CA . HIS A 1 443 ? -44.688 30.094 1.165 1 84.69 443 HIS A CA 1
ATOM 3523 C C . HIS A 1 443 ? -44.75 29.703 2.637 1 84.69 443 HIS A C 1
ATOM 3525 O O . HIS A 1 443 ? -44.594 30.547 3.518 1 84.69 443 HIS A O 1
ATOM 3531 N N . ASP A 1 444 ? -45 28.484 2.873 1 85 444 ASP A N 1
ATOM 3532 C CA . ASP A 1 444 ? -45.031 28 4.254 1 85 444 ASP A CA 1
ATOM 3533 C C . ASP A 1 444 ? -43.656 28.141 4.914 1 85 444 ASP A C 1
ATOM 3535 O O . ASP A 1 444 ? -43.562 28.453 6.105 1 85 444 ASP A O 1
ATOM 3539 N N . LEU A 1 445 ? -42.688 27.922 4.152 1 89.38 445 LEU A N 1
ATOM 3540 C CA . LEU A 1 445 ? -41.312 28.031 4.699 1 89.38 445 LEU A CA 1
ATOM 3541 C C . LEU A 1 445 ? -41 29.469 5.043 1 89.38 445 LEU A C 1
ATOM 3543 O O . LEU A 1 445 ? -40.312 29.734 6.027 1 89.38 445 LEU A O 1
ATOM 3547 N N . ASP A 1 446 ? -41.469 30.406 4.277 1 89.31 446 ASP A N 1
ATOM 3548 C CA . ASP A 1 446 ? -41.219 31.812 4.562 1 89.31 446 ASP A CA 1
ATOM 3549 C C . ASP A 1 446 ? -41.969 32.25 5.824 1 89.31 446 ASP A C 1
ATOM 3551 O O . ASP A 1 446 ? -41.469 33.062 6.598 1 89.31 446 ASP A O 1
ATOM 3555 N N . VAL A 1 447 ? -43.156 31.734 6.031 1 87.81 447 VAL A N 1
ATOM 3556 C CA . VAL A 1 447 ? -43.938 32.062 7.227 1 87.81 447 VAL A CA 1
ATOM 3557 C C . VAL A 1 447 ? -43.219 31.5 8.461 1 87.81 447 VAL A C 1
ATOM 3559 O O . VAL A 1 447 ? -43.156 32.156 9.5 1 87.81 447 VAL A O 1
ATOM 3562 N N . ILE A 1 448 ? -42.719 30.312 8.32 1 88.88 448 ILE A N 1
ATOM 3563 C CA . ILE A 1 448 ? -42 29.703 9.43 1 88.88 448 ILE A CA 1
ATOM 3564 C C . ILE A 1 448 ? -40.75 30.516 9.766 1 88.88 448 ILE A C 1
ATOM 3566 O O . ILE A 1 448 ? -40.469 30.766 10.938 1 88.88 448 ILE A O 1
ATOM 3570 N N . CYS A 1 449 ? -40.062 30.984 8.789 1 90.75 449 CYS A N 1
ATOM 3571 C CA . CYS A 1 449 ? -38.844 31.766 9.008 1 90.75 449 CYS A CA 1
ATOM 3572 C C . CYS A 1 449 ? -39.188 33.125 9.594 1 90.75 449 CYS A C 1
ATOM 3574 O O . CYS A 1 449 ? -38.438 33.656 10.406 1 90.75 449 CYS A O 1
ATOM 3576 N N . SER A 1 450 ? -40.312 33.688 9.211 1 88.94 450 SER A N 1
ATOM 3577 C CA . SER A 1 450 ? -40.719 34.969 9.773 1 88.94 450 SER A CA 1
ATOM 3578 C C . SER A 1 450 ? -41.031 34.844 11.258 1 88.94 450 SER A C 1
ATOM 3580 O O . SER A 1 450 ? -40.719 35.75 12.047 1 88.94 450 SER A O 1
ATOM 3582 N N . PHE A 1 451 ? -41.531 33.719 11.609 1 86.62 451 PHE A N 1
ATOM 3583 C CA . PHE A 1 451 ? -41.812 33.469 13.023 1 86.62 451 PHE A CA 1
ATOM 3584 C C . PHE A 1 451 ? -40.5 33.344 13.797 1 86.62 451 PHE A C 1
ATOM 3586 O O . PHE A 1 451 ? -40.375 33.875 14.898 1 86.62 451 PHE A O 1
ATOM 3593 N N . MET A 1 452 ? -39.688 32.625 13.242 1 88.69 452 MET A N 1
ATOM 3594 C CA . MET A 1 452 ? -38.406 32.406 13.914 1 88.69 452 MET A CA 1
ATOM 3595 C C . MET A 1 452 ? -37.656 33.75 14.086 1 88.69 452 MET A C 1
ATOM 3597 O O . MET A 1 452 ? -37.062 33.969 15.133 1 88.69 452 MET A O 1
ATOM 3601 N N . LYS A 1 453 ? -37.75 34.625 13.141 1 88.69 453 LYS A N 1
ATOM 3602 C CA . LYS A 1 453 ? -37.094 35.938 13.203 1 88.69 453 LYS A CA 1
ATOM 3603 C C . LYS A 1 453 ? -37.656 36.781 14.336 1 88.69 453 LYS A C 1
ATOM 3605 O O . LYS A 1 453 ? -36.906 37.469 15.047 1 88.69 453 LYS A O 1
ATOM 3610 N N . GLU A 1 454 ? -38.844 36.688 14.484 1 84.62 454 GLU A N 1
ATOM 3611 C CA . GLU A 1 454 ? -39.531 37.531 15.453 1 84.62 454 GLU A CA 1
ATOM 3612 C C . GLU A 1 454 ? -39.281 37.062 16.891 1 84.62 454 GLU A C 1
ATOM 3614 O O . GLU A 1 454 ? -39.156 37.875 17.797 1 84.62 454 GLU A O 1
ATOM 3619 N N . HIS A 1 455 ? -39.062 35.812 17.047 1 84 455 HIS A N 1
ATOM 3620 C CA . HIS A 1 455 ? -39 35.281 18.406 1 84 455 HIS A CA 1
ATOM 3621 C C . HIS A 1 455 ? -37.562 35.062 18.828 1 84 455 HIS A C 1
ATOM 3623 O O . HIS A 1 455 ? -37.25 35.062 20.016 1 84 455 HIS A O 1
ATOM 3629 N N . TYR A 1 456 ? -36.719 34.75 17.922 1 88.19 456 TYR A N 1
ATOM 3630 C CA . TYR A 1 456 ? -35.375 34.375 18.297 1 88.19 456 TYR A CA 1
ATOM 3631 C C . TYR A 1 456 ? -34.375 35.438 17.859 1 88.19 456 TYR A C 1
ATOM 3633 O O . TYR A 1 456 ? -33.188 35.344 18.172 1 88.19 456 TYR A O 1
ATOM 3641 N N . GLY A 1 457 ? -34.656 36.469 17.188 1 88.19 457 GLY A N 1
ATOM 3642 C CA . GLY A 1 457 ? -33.781 37.5 16.641 1 88.19 457 GLY A CA 1
ATOM 3643 C C . GLY A 1 457 ? -33.125 38.344 17.703 1 88.19 457 GLY A C 1
ATOM 3644 O O . GLY A 1 457 ? -31.953 38.75 17.562 1 88.19 457 GLY A O 1
ATOM 3645 N N . GLU A 1 458 ? -33.75 38.531 18.859 1 89.56 458 GLU A N 1
ATOM 3646 C CA . GLU A 1 458 ? -33.219 39.375 19.906 1 89.56 458 GLU A CA 1
ATOM 3647 C C . GLU A 1 458 ? -32.031 38.688 20.594 1 89.56 458 GLU A C 1
ATOM 3649 O O . GLU A 1 458 ? -31.062 39.344 20.984 1 89.56 458 GLU A O 1
ATOM 3654 N N . PHE A 1 459 ? -32.156 37.469 20.797 1 93.06 459 PHE A N 1
ATOM 3655 C CA . PHE A 1 459 ? -31.031 36.719 21.375 1 93.06 459 PHE A CA 1
ATOM 3656 C C . PHE A 1 459 ? -29.781 36.844 20.5 1 93.06 459 PHE A C 1
ATOM 3658 O O . PHE A 1 459 ? -28.688 37.094 21 1 93.06 459 PHE A O 1
ATOM 3665 N N . LEU A 1 460 ? -29.953 36.719 19.172 1 93.88 460 LEU A N 1
ATOM 3666 C CA . LEU A 1 460 ? -28.828 36.75 18.234 1 93.88 460 LEU A CA 1
ATOM 3667 C C . LEU A 1 460 ? -28.219 38.156 18.156 1 93.88 460 LEU A C 1
ATOM 3669 O O . LEU A 1 460 ? -27.047 38.281 17.812 1 93.88 460 LEU A O 1
ATOM 3673 N N . GLU A 1 461 ? -28.922 39.125 18.578 1 92.44 461 GLU A N 1
ATOM 3674 C CA . GLU A 1 461 ? -28.391 40.5 18.594 1 92.44 461 GLU A CA 1
ATOM 3675 C C . GLU A 1 461 ? -27.594 40.75 19.859 1 92.44 461 GLU A C 1
ATOM 3677 O O . GLU A 1 461 ? -26.672 41.562 19.859 1 92.44 461 GLU A O 1
ATOM 3682 N N . GLU A 1 462 ? -27.922 40.031 20.906 1 94.56 462 GLU A N 1
ATOM 3683 C CA . GLU A 1 462 ? -27.25 40.281 22.172 1 94.56 462 GLU A CA 1
ATOM 3684 C C . GLU A 1 462 ? -25.938 39.5 22.25 1 94.56 462 GLU A C 1
ATOM 3686 O O . GLU A 1 462 ? -25.031 39.875 23 1 94.56 462 GLU A O 1
ATOM 3691 N N . VAL A 1 463 ? -25.797 38.5 21.484 1 95.5 463 VAL A N 1
ATOM 3692 C CA . VAL A 1 463 ? -24.609 37.656 21.547 1 95.5 463 VAL A CA 1
ATOM 3693 C C . VAL A 1 463 ? -23.375 38.438 21.125 1 95.5 463 VAL A C 1
ATOM 3695 O O . VAL A 1 463 ? -22.375 38.469 21.844 1 95.5 463 VAL A O 1
ATOM 3698 N N . PRO A 1 464 ? -23.422 39.156 19.953 1 95.38 464 PRO A N 1
ATOM 3699 C CA . PRO A 1 464 ? -22.234 39.938 19.578 1 95.38 464 PRO A CA 1
ATOM 3700 C C . PRO A 1 464 ? -21.906 41.031 20.578 1 95.38 464 PRO A C 1
ATOM 3702 O O . PRO A 1 464 ? -20.734 41.344 20.812 1 95.38 464 PRO A O 1
ATOM 3705 N N . LYS A 1 465 ? -22.844 41.562 21.297 1 95.12 465 LYS A N 1
ATOM 3706 C CA . LYS A 1 465 ? -22.594 42.594 22.312 1 95.12 465 LYS A CA 1
ATOM 3707 C C . LYS A 1 465 ? -21.906 42 23.531 1 95.12 465 LYS A C 1
ATOM 3709 O O . LYS A 1 465 ? -21 42.625 24.109 1 95.12 465 LYS A O 1
ATOM 3714 N N . THR A 1 466 ? -22.328 40.875 23.891 1 96.19 466 THR A N 1
ATOM 3715 C CA . THR A 1 466 ? -21.688 40.188 25.016 1 96.19 466 THR A CA 1
ATOM 3716 C C . THR A 1 466 ? -20.25 39.812 24.672 1 96.19 466 THR A C 1
ATOM 3718 O O . THR A 1 466 ? -19.359 39.906 25.5 1 96.19 466 THR A O 1
ATOM 3721 N N . LEU A 1 467 ? -20.062 39.344 23.469 1 95.88 467 LEU A N 1
ATOM 3722 C CA . LEU A 1 467 ? -18.719 38.969 23.047 1 95.88 467 LEU A CA 1
ATOM 3723 C C . LEU A 1 467 ? -17.812 40.188 22.984 1 95.88 467 LEU A C 1
ATOM 3725 O O . LEU A 1 467 ? -16.609 40.094 23.297 1 95.88 467 LEU A O 1
ATOM 3729 N N . LYS A 1 468 ? -18.312 41.312 22.578 1 95.81 468 LYS A N 1
ATOM 3730 C CA . LYS A 1 468 ? -17.531 42.531 22.594 1 95.81 468 LYS A CA 1
ATOM 3731 C C . LYS A 1 468 ? -17.188 42.969 24.031 1 95.81 468 LYS A C 1
ATOM 3733 O O . LYS A 1 468 ? -16.094 43.5 24.281 1 95.81 468 LYS A O 1
ATOM 3738 N N . ALA A 1 469 ? -18.109 42.688 24.938 1 96.5 469 ALA A N 1
ATOM 3739 C CA . ALA A 1 469 ? -17.828 42.938 26.344 1 96.5 469 ALA A CA 1
ATOM 3740 C C . ALA A 1 469 ? -16.719 42.031 26.875 1 96.5 469 ALA A C 1
ATOM 3742 O O . ALA A 1 469 ? -15.875 42.469 27.672 1 96.5 469 ALA A O 1
ATOM 3743 N N . VAL A 1 470 ? -16.75 40.812 26.469 1 96.31 470 VAL A N 1
ATOM 3744 C CA . VAL A 1 470 ? -15.695 39.875 26.859 1 96.31 470 VAL A CA 1
ATOM 3745 C C . VAL A 1 470 ? -14.352 40.344 26.312 1 96.31 470 VAL A C 1
ATOM 3747 O O . VAL A 1 470 ? -13.336 40.312 27 1 96.31 470 VAL A O 1
ATOM 3750 N N . SER A 1 471 ? -14.383 40.781 25.031 1 95.81 471 SER A N 1
ATOM 3751 C CA . SER A 1 471 ? -13.156 41.281 24.422 1 95.81 471 SER A CA 1
ATOM 3752 C C . SER A 1 471 ? -12.625 42.5 25.141 1 95.81 471 SER A C 1
ATOM 3754 O O . SER A 1 471 ? -11.422 42.656 25.359 1 95.81 471 SER A O 1
ATOM 3756 N N . ALA A 1 472 ? -13.484 43.375 25.562 1 95.88 472 ALA A N 1
ATOM 3757 C CA . ALA A 1 472 ? -13.078 44.562 26.297 1 95.88 472 ALA A CA 1
ATOM 3758 C C . ALA A 1 472 ? -12.516 44.188 27.672 1 95.88 472 ALA A C 1
ATOM 3760 O O . ALA A 1 472 ? -11.547 44.812 28.125 1 95.88 472 ALA A O 1
ATOM 3761 N N . TRP A 1 473 ? -13.141 43.281 28.297 1 96.19 473 TRP A N 1
ATOM 3762 C CA . TRP A 1 473 ? -12.648 42.812 29.578 1 96.19 473 TRP A CA 1
ATOM 3763 C C . TRP A 1 473 ? -11.242 42.219 29.438 1 96.19 473 TRP A C 1
ATOM 3765 O O . TRP A 1 473 ? -10.352 42.531 30.234 1 96.19 473 TRP A O 1
ATOM 3775 N N . LEU A 1 474 ? -11.031 41.406 28.438 1 95.94 474 LEU A N 1
ATOM 3776 C CA . LEU A 1 474 ? -9.734 40.781 28.219 1 95.94 474 LEU A CA 1
ATOM 3777 C C . LEU A 1 474 ? -8.68 41.844 27.844 1 95.94 474 LEU A C 1
ATOM 3779 O O . LEU A 1 474 ? -7.52 41.719 28.25 1 95.94 474 LEU A O 1
ATOM 3783 N N . LYS A 1 475 ? -9.086 42.812 27.047 1 94.81 475 LYS A N 1
ATOM 3784 C CA . LYS A 1 475 ? -8.164 43.875 26.688 1 94.81 475 LYS A CA 1
ATOM 3785 C C . LYS A 1 475 ? -7.699 44.656 27.922 1 94.81 475 LYS A C 1
ATOM 3787 O O . LYS A 1 475 ? -6.516 44.969 28.047 1 94.81 475 LYS A O 1
ATOM 3792 N N . ALA A 1 476 ? -8.57 44.906 28.828 1 94.25 476 ALA A N 1
ATOM 3793 C CA . ALA A 1 476 ? -8.234 45.594 30.062 1 94.25 476 ALA A CA 1
ATOM 3794 C C . ALA A 1 476 ? -7.328 44.75 30.953 1 94.25 476 ALA A C 1
ATOM 3796 O O . ALA A 1 476 ? -6.387 45.25 31.562 1 94.25 476 ALA A O 1
ATOM 3797 N N . ALA A 1 477 ? -7.641 43.531 31.031 1 93.94 477 ALA A N 1
ATOM 3798 C CA . ALA A 1 477 ? -6.832 42.625 31.844 1 93.94 477 ALA A CA 1
ATOM 3799 C C . ALA A 1 477 ? -5.434 42.438 31.25 1 93.94 477 ALA A C 1
ATOM 3801 O O . ALA A 1 477 ? -4.457 42.312 31.984 1 93.94 477 ALA A O 1
ATOM 3802 N N . ASN A 1 478 ? -5.355 42.469 29.969 1 93.56 478 ASN A N 1
ATOM 3803 C CA . ASN A 1 478 ? -4.062 42.281 29.328 1 93.56 478 ASN A CA 1
ATOM 3804 C C . ASN A 1 478 ? -3.211 43.562 29.406 1 93.56 478 ASN A C 1
ATOM 3806 O O . ASN A 1 478 ? -1.984 43.5 29.297 1 93.56 478 ASN A O 1
ATOM 3810 N N . SER A 1 479 ? -3.838 44.656 29.547 1 90.62 479 SER A N 1
ATOM 3811 C CA . SER A 1 479 ? -3.092 45.906 29.672 1 90.62 479 SER A CA 1
ATOM 3812 C C . SER A 1 479 ? -2.656 46.125 31.109 1 90.62 479 SER A C 1
ATOM 3814 O O . SER A 1 479 ? -1.752 46.938 31.375 1 90.62 479 SER A O 1
ATOM 3816 N N . PHE A 1 480 ? -3.211 45.438 32.062 1 92.56 480 PHE A N 1
ATOM 3817 C CA . PHE A 1 480 ? -2.879 45.531 33.469 1 92.56 480 PHE A CA 1
ATOM 3818 C C . PHE A 1 480 ? -1.678 44.656 33.812 1 92.56 480 PHE A C 1
ATOM 3820 O O . PHE A 1 480 ? -1.823 43.594 34.438 1 92.56 480 PHE A O 1
ATOM 3827 N N . ARG A 1 481 ? -0.56 45.062 33.375 1 91.5 481 ARG A N 1
ATOM 3828 C CA . ARG A 1 481 ? 0.645 44.25 33.594 1 91.5 481 ARG A CA 1
ATOM 3829 C C . ARG A 1 481 ? 1.751 45.094 34.219 1 91.5 481 ARG A C 1
ATOM 3831 O O . ARG A 1 481 ? 1.481 45.969 35.031 1 91.5 481 ARG A O 1
ATOM 3838 N N . THR A 1 482 ? 2.979 44.875 33.844 1 84.94 482 THR A N 1
ATOM 3839 C CA . THR A 1 482 ? 4.117 45.469 34.531 1 84.94 482 THR A CA 1
ATOM 3840 C C . THR A 1 482 ? 4.133 47 34.344 1 84.94 482 THR A C 1
ATOM 3842 O O . THR A 1 482 ? 4.438 47.75 35.281 1 84.94 482 THR A O 1
ATOM 3845 N N . TYR A 1 483 ? 3.75 47.5 33.188 1 82.06 483 TYR A N 1
ATOM 3846 C CA . TYR A 1 483 ? 3.832 48.906 32.906 1 82.06 483 TYR A CA 1
ATOM 3847 C C . TYR A 1 483 ? 2.719 49.688 33.625 1 82.06 483 TYR A C 1
ATOM 3849 O O . TYR A 1 483 ? 2.75 50.906 33.719 1 82.06 483 TYR A O 1
ATOM 3857 N N . SER A 1 484 ? 1.852 48.938 34.219 1 84.5 484 SER A N 1
ATOM 3858 C CA . SER A 1 484 ? 0.732 49.562 34.906 1 84.5 484 SER A CA 1
ATOM 3859 C C . SER A 1 484 ? 1.14 50.031 36.312 1 84.5 484 SER A C 1
ATOM 3861 O O . SER A 1 484 ? 0.415 50.781 36.969 1 84.5 484 SER A O 1
ATOM 3863 N N . LEU A 1 485 ? 2.291 49.688 36.719 1 86.06 485 LEU A N 1
ATOM 3864 C CA . LEU A 1 485 ? 2.76 50.094 38.031 1 86.06 485 LEU A CA 1
ATOM 3865 C C . LEU A 1 485 ? 2.898 51.625 38.094 1 86.06 485 LEU A C 1
ATOM 3867 O O . LEU A 1 485 ? 2.803 52.219 39.188 1 86.06 485 LEU A O 1
ATOM 3871 N N . LEU A 1 486 ? 3.062 52.344 36.969 1 87.06 486 LEU A N 1
ATOM 3872 C CA . LEU A 1 486 ? 3.182 53.781 36.875 1 87.06 486 LEU A CA 1
ATOM 3873 C C . LEU A 1 486 ? 1.821 54.438 37.062 1 87.06 486 LEU A C 1
ATOM 3875 O O . LEU A 1 486 ? 1.737 55.594 37.5 1 87.06 486 LEU A O 1
ATOM 3879 N N . ARG A 1 487 ? 0.723 53.844 36.688 1 92 487 ARG A N 1
ATOM 3880 C CA . ARG A 1 487 ? -0.649 54.344 36.75 1 92 487 ARG A CA 1
ATOM 3881 C C . ARG A 1 487 ? -1.569 53.281 37.375 1 92 487 ARG A C 1
ATOM 3883 O O . ARG A 1 487 ? -2.57 52.906 36.75 1 92 487 ARG A O 1
ATOM 3890 N N . TRP A 1 488 ? -1.326 52.906 38.5 1 90.38 488 TRP A N 1
ATOM 3891 C CA . TRP A 1 488 ? -1.971 51.781 39.156 1 90.38 488 TRP A CA 1
ATOM 3892 C C . TRP A 1 488 ? -3.455 52.062 39.375 1 90.38 488 TRP A C 1
ATOM 3894 O O . TRP A 1 488 ? -4.297 51.188 39.125 1 90.38 488 TRP A O 1
ATOM 3904 N N . SER A 1 489 ? -3.891 53.312 39.781 1 90.06 489 SER A N 1
ATOM 3905 C CA . SER A 1 489 ? -5.273 53.625 40.125 1 90.06 489 SER A CA 1
ATOM 3906 C C . SER A 1 489 ? -6.156 53.625 38.875 1 90.06 489 SER A C 1
ATOM 3908 O O . SER A 1 489 ? -7.32 53.219 38.938 1 90.06 489 SER A O 1
ATOM 3910 N N . LYS A 1 490 ? -5.609 53.969 37.75 1 91.88 490 LYS A N 1
ATOM 3911 C CA . LYS A 1 490 ? -6.371 53.969 36.5 1 91.88 490 LYS A CA 1
ATOM 3912 C C . LYS A 1 490 ? -6.727 52.562 36.031 1 91.88 490 LYS A C 1
ATOM 3914 O O . LYS A 1 490 ? -7.84 52.312 35.562 1 91.88 490 LYS A O 1
ATOM 3919 N N . HIS A 1 491 ? -5.785 51.719 36.219 1 93.06 491 HIS A N 1
ATOM 3920 C CA . HIS A 1 491 ? -6.023 50.344 35.812 1 93.06 491 HIS A CA 1
ATOM 3921 C C . HIS A 1 491 ? -6.973 49.625 36.75 1 93.06 491 HIS A C 1
ATOM 3923 O O . HIS A 1 491 ? -7.75 48.75 36.312 1 93.06 491 HIS A O 1
ATOM 3929 N N . VAL A 1 492 ? -6.941 49.906 37.969 1 93.44 492 VAL A N 1
ATOM 3930 C CA . VAL A 1 492 ? -7.863 49.312 38.938 1 93.44 492 VAL A CA 1
ATOM 3931 C C . VAL A 1 492 ? -9.289 49.812 38.656 1 93.44 492 VAL A C 1
ATOM 3933 O O . VAL A 1 492 ? -10.234 49.031 38.719 1 93.44 492 VAL A O 1
ATOM 3936 N N . ASN A 1 493 ? -9.438 51.125 38.281 1 93 493 ASN A N 1
ATOM 3937 C CA . ASN A 1 493 ? -10.758 51.656 37.969 1 93 493 ASN A CA 1
ATOM 3938 C C . ASN A 1 493 ? -11.305 51.062 36.656 1 93 493 ASN A C 1
ATOM 3940 O O . ASN A 1 493 ? -12.508 50.844 36.531 1 93 493 ASN A O 1
ATOM 3944 N N . GLU A 1 494 ? -10.438 50.938 35.781 1 93.94 494 GLU A N 1
ATOM 3945 C CA . GLU A 1 494 ? -10.852 50.312 34.5 1 93.94 494 GLU A CA 1
ATOM 3946 C C . GLU A 1 494 ? -11.289 48.875 34.719 1 93.94 494 GLU A C 1
ATOM 3948 O O . GLU A 1 494 ? -12.219 48.406 34.062 1 93.94 494 GLU A O 1
ATOM 3953 N N . GLN A 1 495 ? -10.57 48.125 35.531 1 93.5 495 GLN A N 1
ATOM 3954 C CA . GLN A 1 495 ? -10.945 46.75 35.844 1 93.5 495 GLN A CA 1
ATOM 3955 C C . GLN A 1 495 ? -12.344 46.688 36.469 1 93.5 495 GLN A C 1
ATOM 3957 O O . GLN A 1 495 ? -13.141 45.844 36.094 1 93.5 495 GLN A O 1
ATOM 3962 N N . LYS A 1 496 ? -12.719 47.594 37.312 1 93.5 496 LYS A N 1
ATOM 3963 C CA . LYS A 1 496 ? -14.031 47.594 37.938 1 93.5 496 LYS A CA 1
ATOM 3964 C C . LYS A 1 496 ? -15.125 48 36.969 1 93.5 496 LYS A C 1
ATOM 3966 O O . LYS A 1 496 ? -16.219 47.438 36.969 1 93.5 496 LYS A O 1
ATOM 3971 N N . LYS A 1 497 ? -14.773 48.906 36.125 1 94.5 497 LYS A N 1
ATOM 3972 C CA . LYS A 1 497 ? -15.727 49.344 35.094 1 94.5 497 LYS A CA 1
ATOM 3973 C C . LYS A 1 497 ? -16.062 48.219 34.125 1 94.5 497 LYS A C 1
ATOM 3975 O O . LYS A 1 497 ? -17.219 48.031 33.781 1 94.5 497 LYS A O 1
ATOM 3980 N N . GLN A 1 498 ? -15.039 47.562 33.75 1 95 498 GLN A N 1
ATOM 3981 C CA . GLN A 1 498 ? -15.266 46.469 32.781 1 95 498 GLN A CA 1
ATOM 3982 C C . GLN A 1 498 ? -15.953 45.281 33.438 1 95 498 GLN A C 1
ATOM 3984 O O . GLN A 1 498 ? -16.703 44.562 32.781 1 95 498 GLN A O 1
ATOM 3989 N N . ASN A 1 499 ? -15.688 45.062 34.688 1 94.56 499 ASN A N 1
ATOM 3990 C CA . ASN A 1 499 ? -16.422 44.031 35.406 1 94.56 499 ASN A CA 1
ATOM 3991 C C . ASN A 1 499 ? -17.906 44.344 35.5 1 94.56 499 ASN A C 1
ATOM 3993 O O . ASN A 1 499 ? -18.734 43.438 35.312 1 94.56 499 ASN A O 1
ATOM 3997 N N . GLU A 1 500 ? -18.25 45.594 35.688 1 94.56 500 GLU A N 1
ATOM 3998 C CA . GLU A 1 500 ? -19.656 46 35.75 1 94.56 500 GLU A CA 1
ATOM 3999 C C . GLU A 1 500 ? -20.297 45.875 34.344 1 94.56 500 GLU A C 1
ATOM 4001 O O . GLU A 1 500 ? -21.453 45.469 34.25 1 94.56 500 GLU A O 1
ATOM 4006 N N . ASN A 1 501 ? -19.578 46.25 33.406 1 95.12 501 ASN A N 1
ATOM 4007 C CA . ASN A 1 501 ? -20.078 46.125 32.031 1 95.12 501 ASN A CA 1
ATOM 4008 C C . ASN A 1 501 ? -20.328 44.688 31.641 1 95.12 501 ASN A C 1
ATOM 4010 O O . ASN A 1 501 ? -21.344 44.375 31 1 95.12 501 ASN A O 1
ATOM 4014 N N . LEU A 1 502 ? -19.406 43.781 31.969 1 96.31 502 LEU A N 1
ATOM 4015 C CA . LEU A 1 502 ? -19.562 42.375 31.672 1 96.31 502 LEU A CA 1
ATOM 4016 C C . LEU A 1 502 ? -20.766 41.781 32.375 1 96.31 502 LEU A C 1
ATOM 4018 O O . LEU A 1 502 ? -21.562 41.062 31.797 1 96.31 502 LEU A O 1
ATOM 4022 N N . LEU A 1 503 ? -20.938 42.125 33.656 1 95.31 503 LEU A N 1
ATOM 4023 C CA . LEU A 1 503 ? -22.047 41.594 34.438 1 95.31 503 LEU A CA 1
ATOM 4024 C C . LEU A 1 503 ? -23.375 42.125 33.875 1 95.31 503 LEU A C 1
ATOM 4026 O O . LEU A 1 503 ? -24.391 41.406 33.906 1 95.31 503 LEU A O 1
ATOM 4030 N N . HIS A 1 504 ? -23.375 43.312 33.312 1 95 504 HIS A N 1
ATOM 4031 C CA . HIS A 1 504 ? -24.578 43.875 32.719 1 95 504 HIS A CA 1
ATOM 4032 C C . HIS A 1 504 ? -25 43.094 31.5 1 95 504 HIS A C 1
ATOM 4034 O O . HIS A 1 504 ? -26.172 42.719 31.359 1 95 504 HIS A O 1
ATOM 4040 N N . HIS A 1 505 ? -24.078 42.812 30.656 1 95.44 505 HIS A N 1
ATOM 4041 C CA . HIS A 1 505 ? -24.422 42.094 29.438 1 95.44 505 HIS A CA 1
ATOM 4042 C C . HIS A 1 505 ? -24.719 40.625 29.734 1 95.44 505 HIS A C 1
ATOM 4044 O O . HIS A 1 505 ? -25.547 40 29.047 1 95.44 505 HIS A O 1
ATOM 4050 N N . VAL A 1 506 ? -24.062 40.031 30.703 1 96.44 506 VAL A N 1
ATOM 4051 C CA . VAL A 1 506 ? -24.359 38.656 31.094 1 96.44 506 VAL A CA 1
ATOM 4052 C C . VAL A 1 506 ? -25.781 38.562 31.641 1 96.44 506 VAL A C 1
ATOM 4054 O O . VAL A 1 506 ? -26.5 37.625 31.344 1 96.44 506 VAL A O 1
ATOM 4057 N N . LYS A 1 507 ? -26.203 39.562 32.375 1 95.44 507 LYS A N 1
ATOM 4058 C CA . LYS A 1 507 ? -27.562 39.594 32.906 1 95.44 507 LYS A CA 1
ATOM 4059 C C . LYS A 1 507 ? -28.578 39.719 31.781 1 95.44 507 LYS A C 1
ATOM 4061 O O . LYS A 1 507 ? -29.625 39.094 31.797 1 95.44 507 LYS A O 1
ATOM 4066 N N . LYS A 1 508 ? -28.266 40.531 30.828 1 95.25 508 LYS A N 1
ATOM 4067 C CA . LYS A 1 508 ? -29.172 40.688 29.688 1 95.25 508 LYS A CA 1
ATOM 4068 C C . LYS A 1 508 ? -29.25 39.406 28.875 1 95.25 508 LYS A C 1
ATOM 4070 O O . LYS A 1 508 ? -30.328 39.031 28.391 1 95.25 508 LYS A O 1
ATOM 4075 N N . LEU A 1 509 ? -28.125 38.812 28.688 1 95.88 509 LEU A N 1
ATOM 4076 C CA . LEU A 1 509 ? -28.109 37.562 27.938 1 95.88 509 LEU A CA 1
ATOM 4077 C C . LEU A 1 509 ? -28.891 36.469 28.688 1 95.88 509 LEU A C 1
ATOM 4079 O O . LEU A 1 509 ? -29.578 35.656 28.078 1 95.88 509 LEU A O 1
ATOM 4083 N N . ARG A 1 510 ? -28.734 36.406 29.984 1 95.5 510 ARG A N 1
ATOM 4084 C CA . ARG A 1 510 ? -29.484 35.469 30.797 1 95.5 510 ARG A CA 1
ATOM 4085 C C . ARG A 1 510 ? -30.984 35.688 30.672 1 95.5 510 ARG A C 1
ATOM 4087 O O . ARG A 1 510 ? -31.766 34.75 30.656 1 95.5 510 ARG A O 1
ATOM 4094 N N . ALA A 1 511 ? -31.406 36.938 30.562 1 94.12 511 ALA A N 1
ATOM 4095 C CA . ALA A 1 511 ? -32.812 37.281 30.375 1 94.12 511 ALA A CA 1
ATOM 4096 C C . ALA A 1 511 ? -33.312 36.781 29.016 1 94.12 511 ALA A C 1
ATOM 4098 O O . ALA A 1 511 ? -34.438 36.312 28.906 1 94.12 511 ALA A O 1
ATOM 4099 N N . GLU A 1 512 ? -32.469 36.938 28.031 1 93.94 512 GLU A N 1
ATOM 4100 C CA . GLU A 1 512 ? -32.844 36.438 26.703 1 93.94 512 GLU A CA 1
ATOM 4101 C C . GLU A 1 512 ? -32.938 34.938 26.688 1 93.94 512 GLU A C 1
ATOM 4103 O O . GLU A 1 512 ? -33.75 34.344 25.969 1 93.94 512 GLU A O 1
ATOM 4108 N N . VAL A 1 513 ? -32.094 34.25 27.375 1 94.25 513 VAL A N 1
ATOM 4109 C CA . VAL A 1 513 ? -32.125 32.781 27.438 1 94.25 513 VAL A CA 1
ATOM 4110 C C . VAL A 1 513 ? -33.406 32.312 28.125 1 94.25 513 VAL A C 1
ATOM 4112 O O . VAL A 1 513 ? -34 31.312 27.75 1 94.25 513 VAL A O 1
ATOM 4115 N N . GLN A 1 514 ? -33.875 33.031 29.125 1 90.56 514 GLN A N 1
ATOM 4116 C CA . GLN A 1 514 ? -35.094 32.688 29.812 1 90.56 514 GLN A CA 1
ATOM 4117 C C . GLN A 1 514 ? -36.312 32.875 28.906 1 90.56 514 GLN A C 1
ATOM 4119 O O . GLN A 1 514 ? -37.281 32.094 28.969 1 90.56 514 GLN A O 1
ATOM 4124 N N . LYS A 1 515 ? -36.188 33.812 27.984 1 89.06 515 LYS A N 1
ATOM 4125 C CA . LYS A 1 515 ? -37.25 33.969 27 1 89.06 515 LYS A CA 1
ATOM 4126 C C . LYS A 1 515 ? -37.312 32.781 26.047 1 89.06 515 LYS A C 1
ATOM 4128 O O . LYS A 1 515 ? -38.406 32.406 25.578 1 89.06 515 LYS A O 1
ATOM 4133 N N . LEU A 1 516 ? -36.219 32.25 25.781 1 89 516 LEU A N 1
ATOM 4134 C CA . LEU A 1 516 ? -36.156 31.094 24.891 1 89 516 LEU A CA 1
ATOM 4135 C C . LEU A 1 516 ? -36.812 29.891 25.547 1 89 516 LEU A C 1
ATOM 4137 O O . LEU A 1 516 ? -37.406 29.047 24.875 1 89 516 LEU A O 1
ATOM 4141 N N . ASP A 1 517 ? -36.688 29.781 26.859 1 82 517 ASP A N 1
ATOM 4142 C CA . ASP A 1 517 ? -37.312 28.672 27.562 1 82 517 ASP A CA 1
ATOM 4143 C C . ASP A 1 517 ? -38.844 28.781 27.562 1 82 517 ASP A C 1
ATOM 4145 O O . ASP A 1 517 ? -39.531 27.781 27.562 1 82 517 ASP A O 1
ATOM 4149 N N . GLU A 1 518 ? -39.344 30 27.406 1 80.94 518 GLU A N 1
ATOM 4150 C CA . GLU A 1 518 ? -40.781 30.234 27.406 1 80.94 518 GLU A CA 1
ATOM 4151 C C . GLU A 1 518 ? -41.344 30.172 25.984 1 80.94 518 GLU A C 1
ATOM 4153 O O . GLU A 1 518 ? -42.562 30.188 25.797 1 80.94 518 GLU A O 1
ATOM 4158 N N . ALA A 1 519 ? -40.438 30.031 25.094 1 81.81 519 ALA A N 1
ATOM 4159 C CA . ALA A 1 519 ? -40.844 30.016 23.688 1 81.81 519 ALA A CA 1
ATOM 4160 C C . ALA A 1 519 ? -41.625 28.766 23.344 1 81.81 519 ALA A C 1
ATOM 4162 O O . ALA A 1 519 ? -42.344 28.719 22.359 1 81.81 519 ALA A O 1
ATOM 4163 N N . ASN A 1 520 ? -41.562 27.75 24.234 1 83.56 520 ASN A N 1
ATOM 4164 C CA . ASN A 1 520 ? -42.281 26.516 23.953 1 83.56 520 ASN A CA 1
ATOM 4165 C C . ASN A 1 520 ? -43.781 26.734 23.859 1 83.56 520 ASN A C 1
ATOM 4167 O O . ASN A 1 520 ? -44.469 26.141 23.016 1 83.56 520 ASN A O 1
ATOM 4171 N N . GLU A 1 521 ? -44.281 27.625 24.641 1 81.62 521 GLU A N 1
ATOM 4172 C CA . GLU A 1 521 ? -45.719 27.906 24.609 1 81.62 521 GLU A CA 1
ATOM 4173 C C . GLU A 1 521 ? -46.094 28.672 23.344 1 81.62 521 GLU A C 1
ATOM 4175 O O . GLU A 1 521 ? -47.156 28.453 22.766 1 81.62 521 GLU A O 1
ATOM 4180 N N . THR A 1 522 ? -45.219 29.422 22.953 1 82.88 522 THR A N 1
ATOM 4181 C CA . THR A 1 522 ? -45.469 30.172 21.734 1 82.88 522 THR A CA 1
ATOM 4182 C C . THR A 1 522 ? -45.406 29.25 20.516 1 82.88 522 THR A C 1
ATOM 4184 O O . THR A 1 522 ? -46.188 29.406 19.562 1 82.88 522 THR A O 1
ATOM 4187 N N . ILE A 1 523 ? -44.5 28.359 20.531 1 87.12 523 ILE A N 1
ATOM 4188 C CA . ILE A 1 523 ? -44.375 27.406 19.422 1 87.12 523 ILE A CA 1
ATOM 4189 C C . ILE A 1 523 ? -45.656 26.578 19.312 1 87.12 523 ILE A C 1
ATOM 4191 O O . ILE A 1 523 ? -46.156 26.328 18.219 1 87.12 523 ILE A O 1
ATOM 4195 N N . LYS A 1 524 ? -46.125 26.156 20.469 1 83.69 524 LYS A N 1
ATOM 4196 C CA . LYS A 1 524 ? -47.375 25.375 20.5 1 83.69 524 LYS A CA 1
ATOM 4197 C C . LYS A 1 524 ? -48.531 26.172 19.953 1 83.69 524 LYS A C 1
ATOM 4199 O O . LYS A 1 524 ? -49.344 25.672 19.156 1 83.69 524 LYS A O 1
ATOM 4204 N N . SER A 1 525 ? -48.656 27.391 20.359 1 81.56 525 SER A N 1
ATOM 4205 C CA . SER A 1 525 ? -49.75 28.25 19.938 1 81.56 525 SER A CA 1
ATOM 4206 C C . SER A 1 525 ? -49.688 28.531 18.438 1 81.56 525 SER A C 1
ATOM 4208 O O . SER A 1 525 ? -50.719 28.578 17.766 1 81.56 525 SER A O 1
ATOM 4210 N N . LEU A 1 526 ? -48.562 28.688 17.953 1 79.94 526 LEU A N 1
ATOM 4211 C CA . LEU A 1 526 ? -48.375 28.953 16.531 1 79.94 526 LEU A CA 1
ATOM 4212 C C . LEU A 1 526 ? -48.625 27.703 15.695 1 79.94 526 LEU A C 1
ATOM 4214 O O . LEU A 1 526 ? -49.156 27.781 14.586 1 79.94 526 LEU A O 1
ATOM 4218 N N . ALA A 1 527 ? -48.062 26.641 16.234 1 82.94 527 ALA A N 1
ATOM 4219 C CA . ALA A 1 527 ? -48.25 25.375 15.531 1 82.94 527 ALA A CA 1
ATOM 4220 C C . ALA A 1 527 ? -49.719 25.078 15.32 1 82.94 527 ALA A C 1
ATOM 4222 O O . ALA A 1 527 ? -50.125 24.531 14.289 1 82.94 527 ALA A O 1
ATOM 4223 N N . ASN A 1 528 ? -50.531 25.531 16.234 1 78.38 528 ASN A N 1
ATOM 4224 C CA . ASN A 1 528 ? -51.969 25.266 16.141 1 78.38 528 ASN A CA 1
ATOM 4225 C C . ASN A 1 528 ? -52.656 26.156 15.117 1 78.38 528 ASN A C 1
ATOM 4227 O O . ASN A 1 528 ? -53.781 25.875 14.688 1 78.38 528 ASN A O 1
ATOM 4231 N N . ARG A 1 529 ? -51.938 27.109 14.602 1 76.62 529 ARG A N 1
ATOM 4232 C CA . ARG A 1 529 ? -52.5 28.016 13.594 1 76.62 529 ARG A CA 1
ATOM 4233 C C . ARG A 1 529 ? -52.406 27.391 12.203 1 76.62 529 ARG A C 1
ATOM 4235 O O . ARG A 1 529 ? -53.125 27.797 11.289 1 76.62 529 ARG A O 1
ATOM 4242 N N . PHE A 1 530 ? -51.531 26.516 12.156 1 79.88 530 PHE A N 1
ATOM 4243 C CA . PHE A 1 530 ? -51.344 25.859 10.867 1 79.88 530 PHE A CA 1
ATOM 4244 C C . PHE A 1 530 ? -52.344 24.719 10.711 1 79.88 530 PHE A C 1
ATOM 4246 O O . PHE A 1 530 ? -52.719 24.062 11.688 1 79.88 530 PHE A O 1
ATOM 4253 N N . ASP A 1 531 ? -52.844 24.516 9.5 1 71.88 531 ASP A N 1
ATOM 4254 C CA . ASP A 1 531 ? -53.812 23.453 9.227 1 71.88 531 ASP A CA 1
ATOM 4255 C C . ASP A 1 531 ? -53.094 22.141 8.914 1 71.88 531 ASP A C 1
ATOM 4257 O O . ASP A 1 531 ? -53.531 21.078 9.344 1 71.88 531 ASP A O 1
ATOM 4261 N N . GLY A 1 532 ? -51.938 22.25 8.242 1 75.81 532 GLY A N 1
ATOM 4262 C CA . GLY A 1 532 ? -51.281 21.016 7.836 1 75.81 532 GLY A CA 1
ATOM 4263 C C . GLY A 1 532 ? -50.375 20.453 8.906 1 75.81 532 GLY A C 1
ATOM 4264 O O . GLY A 1 532 ? -49.719 21.188 9.641 1 75.81 532 GLY A O 1
ATOM 4265 N N . GLU A 1 533 ? -50.375 19.125 9.094 1 79.25 533 GLU A N 1
ATOM 4266 C CA . GLU A 1 533 ? -49.531 18.453 10.086 1 79.25 533 GLU A CA 1
ATOM 4267 C C . GLU A 1 533 ? -48.031 18.625 9.758 1 79.25 533 GLU A C 1
ATOM 4269 O O . GLU A 1 533 ? -47.219 18.828 10.664 1 79.25 533 GLU A O 1
ATOM 4274 N N . GLU A 1 534 ? -47.75 18.547 8.484 1 81.06 534 GLU A N 1
ATOM 4275 C CA . GLU A 1 534 ? -46.375 18.672 8.102 1 81.06 534 GLU A CA 1
ATOM 4276 C C . GLU A 1 534 ? -45.844 20.078 8.359 1 81.06 534 GLU A C 1
ATOM 4278 O O . GLU A 1 534 ? -44.688 20.266 8.703 1 81.06 534 GLU A O 1
ATOM 4283 N N . GLN A 1 535 ? -46.656 21.078 8.227 1 83.38 535 GLN A N 1
ATOM 4284 C CA . GLN A 1 535 ? -46.25 22.453 8.508 1 83.38 535 GLN A CA 1
ATOM 4285 C C . GLN A 1 535 ? -46.031 22.656 10.008 1 83.38 535 GLN A C 1
ATOM 4287 O O . GLN A 1 535 ? -45.062 23.328 10.406 1 83.38 535 GLN A O 1
ATOM 4292 N N . LYS A 1 536 ? -46.906 22.031 10.766 1 85.44 536 LYS A N 1
ATOM 4293 C CA . LYS A 1 536 ? -46.75 22.109 12.219 1 85.44 536 LYS A CA 1
ATOM 4294 C C . LYS A 1 536 ? -45.438 21.484 12.68 1 85.44 536 LYS A C 1
ATOM 4296 O O . LYS A 1 536 ? -44.719 22.078 13.469 1 85.44 536 LYS A O 1
ATOM 4301 N N . LEU A 1 537 ? -45.188 20.359 12.133 1 86.88 537 LEU A N 1
ATOM 4302 C CA . LEU A 1 537 ? -44.031 19.594 12.57 1 86.88 537 LEU A CA 1
ATOM 4303 C C . LEU A 1 537 ? -42.75 20.234 12.031 1 86.88 537 LEU A C 1
ATOM 4305 O O . LEU A 1 537 ? -41.688 20.188 12.68 1 86.88 537 LEU A O 1
ATOM 4309 N N . CYS A 1 538 ? -42.812 20.828 10.906 1 88.75 538 CYS A N 1
ATOM 4310 C CA . CYS A 1 538 ? -41.656 21.531 10.367 1 88.75 538 CYS A CA 1
ATOM 4311 C C . CYS A 1 538 ? -41.281 22.734 11.234 1 88.75 538 CYS A C 1
ATOM 4313 O O . CYS A 1 538 ? -40.125 23 11.484 1 88.75 538 CYS A O 1
ATOM 4315 N N . LEU A 1 539 ? -42.281 23.453 11.664 1 89.31 539 LEU A N 1
ATOM 4316 C CA . LEU A 1 539 ? -42.062 24.594 12.555 1 89.31 539 LEU A CA 1
ATOM 4317 C C . LEU A 1 539 ? -41.438 24.125 13.867 1 89.31 539 LEU A C 1
ATOM 4319 O O . LEU A 1 539 ? -40.5 24.75 14.367 1 89.31 539 LEU A O 1
ATOM 4323 N N . VAL A 1 540 ? -41.875 23.031 14.375 1 90 540 VAL A N 1
ATOM 4324 C CA . VAL A 1 540 ? -41.344 22.5 15.625 1 90 540 VAL A CA 1
ATOM 4325 C C . VAL A 1 540 ? -39.906 22.047 15.43 1 90 540 VAL A C 1
ATOM 4327 O O . VAL A 1 540 ? -39.062 22.312 16.266 1 90 540 VAL A O 1
ATOM 4330 N N . SER A 1 541 ? -39.688 21.344 14.367 1 91.69 541 SER A N 1
ATOM 4331 C CA . SER A 1 541 ? -38.344 20.812 14.117 1 91.69 541 SER A CA 1
ATOM 4332 C C . SER A 1 541 ? -37.344 21.938 13.906 1 91.69 541 SER A C 1
ATOM 4334 O O . SER A 1 541 ? -36.281 21.938 14.508 1 91.69 541 SER A O 1
ATOM 4336 N N . GLN A 1 542 ? -37.625 22.922 13.156 1 91.31 542 GLN A N 1
ATOM 4337 C CA . GLN A 1 542 ? -36.719 24.016 12.875 1 91.31 542 GLN A CA 1
ATOM 4338 C C . GLN A 1 542 ? -36.531 24.906 14.102 1 91.31 542 GLN A C 1
ATOM 4340 O O . GLN A 1 542 ? -35.438 25.406 14.359 1 91.31 542 GLN A O 1
ATOM 4345 N N . SER A 1 543 ? -37.562 25.141 14.789 1 91.44 543 SER A N 1
ATOM 4346 C CA . SER A 1 543 ? -37.469 25.953 15.992 1 91.44 543 SER A CA 1
ATOM 4347 C C . SER A 1 543 ? -36.656 25.25 17.078 1 91.44 543 SER A C 1
ATOM 4349 O O . SER A 1 543 ? -35.875 25.891 17.797 1 91.44 543 SER A O 1
ATOM 4351 N N . SER A 1 544 ? -36.875 23.938 17.156 1 92.12 544 SER A N 1
ATOM 4352 C CA . SER A 1 544 ? -36.094 23.203 18.141 1 92.12 544 SER A CA 1
ATOM 4353 C C . SER A 1 544 ? -34.594 23.25 17.812 1 92.12 544 SER A C 1
ATOM 4355 O O . SER A 1 544 ? -33.75 23.297 18.719 1 92.12 544 SER A O 1
ATOM 4357 N N . LEU A 1 545 ? -34.281 23.219 16.609 1 93.81 545 LEU A N 1
ATOM 4358 C CA . LEU A 1 545 ? -32.875 23.281 16.203 1 93.81 545 LEU A CA 1
ATOM 4359 C C . LEU A 1 545 ? -32.281 24.656 16.5 1 93.81 545 LEU A C 1
ATOM 4361 O O . LEU A 1 545 ? -31.156 24.75 17.016 1 93.81 545 LEU A O 1
ATOM 4365 N N . VAL A 1 546 ? -32.938 25.75 16.234 1 93.19 546 VAL A N 1
ATOM 4366 C CA . VAL A 1 546 ? -32.469 27.109 16.516 1 93.19 546 VAL A CA 1
ATOM 4367 C C . VAL A 1 546 ? -32.312 27.312 18.016 1 93.19 546 VAL A C 1
ATOM 4369 O O . VAL A 1 546 ? -31.312 27.859 18.484 1 93.19 546 VAL A O 1
ATOM 4372 N N . VAL A 1 547 ? -33.312 26.844 18.75 1 92.69 547 VAL A N 1
ATOM 4373 C CA . VAL A 1 547 ? -33.25 27 20.188 1 92.69 547 VAL A CA 1
ATOM 4374 C C . VAL A 1 547 ? -32.094 26.234 20.766 1 92.69 547 VAL A C 1
ATOM 4376 O O . VAL A 1 547 ? -31.422 26.703 21.688 1 92.69 547 VAL A O 1
ATOM 4379 N N . PHE A 1 548 ? -31.875 25.125 20.188 1 92.88 548 PHE A N 1
ATOM 4380 C CA . PHE A 1 548 ? -30.734 24.328 20.641 1 92.88 548 PHE A CA 1
ATOM 4381 C C . PHE A 1 548 ? -29.422 25.078 20.438 1 92.88 548 PHE A C 1
ATOM 4383 O O . PHE A 1 548 ? -28.609 25.172 21.344 1 92.88 548 PHE A O 1
ATOM 4390 N N . PHE A 1 549 ? -29.188 25.578 19.281 1 94 549 PHE A N 1
ATOM 4391 C CA . PHE A 1 549 ? -27.938 26.297 18.984 1 94 549 PHE A CA 1
ATOM 4392 C C . PHE A 1 549 ? -27.828 27.562 19.828 1 94 549 PHE A C 1
ATOM 4394 O O . PHE A 1 549 ? -26.75 27.891 20.328 1 94 549 PHE A O 1
ATOM 4401 N N . CYS A 1 550 ? -28.891 28.234 20.031 1 93.62 550 CYS A N 1
ATOM 4402 C CA . CYS A 1 550 ? -28.875 29.453 20.844 1 93.62 550 CYS A CA 1
ATOM 4403 C C . CYS A 1 550 ? -28.547 29.125 22.297 1 93.62 550 CYS A C 1
ATOM 4405 O O . CYS A 1 550 ? -27.703 29.781 22.906 1 93.62 550 CYS A O 1
ATOM 4407 N N . LYS A 1 551 ? -29.141 28.094 22.797 1 93 551 LYS A N 1
ATOM 4408 C CA . LYS A 1 551 ? -28.891 27.734 24.188 1 93 551 LYS A CA 1
ATOM 4409 C C . LYS A 1 551 ? -27.453 27.234 24.375 1 93 551 LYS A C 1
ATOM 4411 O O . LYS A 1 551 ? -26.828 27.531 25.391 1 93 551 LYS A O 1
ATOM 4416 N N . GLU A 1 552 ? -27.016 26.5 23.422 1 93.19 552 GLU A N 1
ATOM 4417 C CA . GLU A 1 552 ? -25.656 26 23.531 1 93.19 552 GLU A CA 1
ATOM 4418 C C . GLU A 1 552 ? -24.641 27.125 23.438 1 93.19 552 GLU A C 1
ATOM 4420 O O . GLU A 1 552 ? -23.609 27.109 24.109 1 93.19 552 GLU A O 1
ATOM 4425 N N . ILE A 1 553 ? -24.844 28.078 22.594 1 94.38 553 ILE A N 1
ATOM 4426 C CA . ILE A 1 553 ? -23.953 29.234 22.484 1 94.38 553 ILE A CA 1
ATOM 4427 C C . ILE A 1 553 ? -23.953 30.016 23.797 1 94.38 553 ILE A C 1
ATOM 4429 O O . ILE A 1 553 ? -22.906 30.406 24.297 1 94.38 553 ILE A O 1
ATOM 4433 N N . ALA A 1 554 ? -25.109 30.172 24.375 1 94.88 554 ALA A N 1
ATOM 4434 C CA . ALA A 1 554 ? -25.234 30.891 25.641 1 94.88 554 ALA A CA 1
ATOM 4435 C C . ALA A 1 554 ? -24.516 30.141 26.75 1 94.88 554 ALA A C 1
ATOM 4437 O O . ALA A 1 554 ? -23.797 30.75 27.562 1 94.88 554 ALA A O 1
ATOM 4438 N N . GLN A 1 555 ? -24.688 28.875 26.734 1 92.81 555 GLN A N 1
ATOM 4439 C CA . GLN A 1 555 ? -24.031 28.094 27.766 1 92.81 555 GLN A CA 1
ATOM 4440 C C . GLN A 1 555 ? -22.516 28.203 27.688 1 92.81 555 GLN A C 1
ATOM 4442 O O . GLN A 1 555 ? -21.828 28.297 28.703 1 92.81 555 GLN A O 1
ATOM 4447 N N . GLN A 1 556 ? -22.031 28.172 26.547 1 93 556 GLN A N 1
ATOM 4448 C CA . GLN A 1 556 ? -20.578 28.297 26.391 1 93 556 GLN A CA 1
ATOM 4449 C C . GLN A 1 556 ? -20.109 29.688 26.766 1 93 556 GLN A C 1
ATOM 4451 O O . GLN A 1 556 ? -19.047 29.844 27.375 1 93 556 GLN A O 1
ATOM 4456 N N . ILE A 1 557 ? -20.828 30.703 26.438 1 95.19 557 ILE A N 1
ATOM 4457 C CA . ILE A 1 557 ? -20.469 32.062 26.797 1 95.19 557 ILE A CA 1
ATOM 4458 C C . ILE A 1 557 ? -20.547 32.25 28.312 1 95.19 557 ILE A C 1
ATOM 4460 O O . ILE A 1 557 ? -19.688 32.906 28.922 1 95.19 557 ILE A O 1
ATOM 4464 N N . PHE A 1 558 ? -21.594 31.641 28.938 1 95.12 558 PHE A N 1
ATOM 4465 C CA . PHE A 1 558 ? -21.734 31.719 30.391 1 95.12 558 PHE A CA 1
ATOM 4466 C C . PHE A 1 558 ? -20.547 31.047 31.078 1 95.12 558 PHE A C 1
ATOM 4468 O O . PHE A 1 558 ? -20.031 31.547 32.062 1 95.12 558 PHE A O 1
ATOM 4475 N N . SER A 1 559 ? -20.203 29.938 30.547 1 92.62 559 SER A N 1
ATOM 4476 C CA . SER A 1 559 ? -19.062 29.234 31.125 1 92.62 559 SER A CA 1
ATOM 4477 C C . SER A 1 559 ? -17.781 30.062 31.016 1 92.62 559 SER A C 1
ATOM 4479 O O . SER A 1 559 ? -16.953 30.062 31.922 1 92.62 559 SER A O 1
ATOM 4481 N N . LEU A 1 560 ? -17.609 30.703 29.922 1 94.25 560 LEU A N 1
ATOM 4482 C CA . LEU A 1 560 ? -16.453 31.578 29.734 1 94.25 560 LEU A CA 1
ATOM 4483 C C . LEU A 1 560 ? -16.516 32.781 30.688 1 94.25 560 LEU A C 1
ATOM 4485 O O . LEU A 1 560 ? -15.516 33.125 31.328 1 94.25 560 LEU A O 1
ATOM 4489 N N . CYS A 1 561 ? -17.656 33.375 30.844 1 95.12 561 CYS A N 1
ATOM 4490 C CA . CYS A 1 561 ? -17.828 34.531 31.703 1 95.12 561 CYS A CA 1
ATOM 4491 C C . CYS A 1 561 ? -17.672 34.156 33.188 1 95.12 561 CYS A C 1
ATOM 4493 O O . CYS A 1 561 ? -17.172 34.938 33.969 1 95.12 561 CYS A O 1
ATOM 4495 N N . SER A 1 562 ? -18.031 32.938 33.469 1 93.06 562 SER A N 1
ATOM 4496 C CA . SER A 1 562 ? -17.828 32.5 34.844 1 93.06 562 SER A CA 1
ATOM 4497 C C . SER A 1 562 ? -16.344 32.406 35.188 1 93.06 562 SER A C 1
ATOM 4499 O O . SER A 1 562 ? -15.953 32.688 36.312 1 93.06 562 SER A O 1
ATOM 4501 N N . VAL A 1 563 ? -15.594 32.031 34.281 1 92.62 563 VAL A N 1
ATOM 4502 C CA . VAL A 1 563 ? -14.156 31.953 34.5 1 92.62 563 VAL A CA 1
ATOM 4503 C C . VAL A 1 563 ? -13.602 33.375 34.688 1 92.62 563 VAL A C 1
ATOM 4505 O O . VAL A 1 563 ? -12.75 33.594 35.562 1 92.62 563 VAL A O 1
ATOM 4508 N N . LEU A 1 564 ? -14.078 34.312 33.938 1 94.81 564 LEU A N 1
ATOM 4509 C CA . LEU A 1 564 ? -13.609 35.688 34.031 1 94.81 564 LEU A CA 1
ATOM 4510 C C . LEU A 1 564 ? -14.047 36.312 35.344 1 94.81 564 LEU A C 1
ATOM 4512 O O . LEU A 1 564 ? -13.266 37.031 35.969 1 94.81 564 LEU A O 1
ATOM 4516 N N . SER A 1 565 ? -15.266 36 35.75 1 92.75 565 SER A N 1
ATOM 4517 C CA . SER A 1 565 ? -15.766 36.531 37 1 92.75 565 SER A CA 1
ATOM 4518 C C . SER A 1 565 ? -15.031 35.938 38.188 1 92.75 565 SER A C 1
ATOM 4520 O O . SER A 1 565 ? -14.805 36.594 39.188 1 92.75 565 SER A O 1
ATOM 4522 N N . ASP A 1 566 ? -14.734 34.75 38.062 1 92 566 ASP A N 1
ATOM 4523 C CA . ASP A 1 566 ? -13.969 34.094 39.125 1 92 566 ASP A CA 1
ATOM 4524 C C . ASP A 1 566 ? -12.578 34.719 39.25 1 92 566 ASP A C 1
ATOM 4526 O O . ASP A 1 566 ? -12.055 34.844 40.375 1 92 566 ASP A O 1
ATOM 4530 N N . LEU A 1 567 ? -12.016 35.094 38.188 1 93.12 567 LEU A N 1
ATOM 4531 C CA . LEU A 1 567 ? -10.711 35.719 38.219 1 93.12 567 LEU A CA 1
ATOM 4532 C C . LEU A 1 567 ? -10.789 37.094 38.844 1 93.12 567 LEU A C 1
ATOM 4534 O O . LEU A 1 567 ? -9.836 37.562 39.5 1 93.12 567 LEU A O 1
ATOM 4538 N N . ASP A 1 568 ? -11.836 37.812 38.656 1 93.69 568 ASP A N 1
ATOM 4539 C CA . ASP A 1 568 ? -12.023 39.156 39.219 1 93.69 568 ASP A CA 1
ATOM 4540 C C . ASP A 1 568 ? -12.195 39.062 40.75 1 93.69 568 ASP A C 1
ATOM 4542 O O . ASP A 1 568 ? -11.844 40 41.469 1 93.69 568 ASP A O 1
ATOM 4546 N N . GLU A 1 569 ? -12.68 37.938 41.219 1 91 569 GLU A N 1
ATOM 4547 C CA . GLU A 1 569 ? -12.875 37.75 42.656 1 91 569 GLU A CA 1
ATOM 4548 C C . GLU A 1 569 ? -11.602 37.25 43.344 1 91 569 GLU A C 1
ATOM 4550 O O . GLU A 1 569 ? -11.234 37.719 44.406 1 91 569 GLU A O 1
ATOM 4555 N N . THR A 1 570 ? -10.867 36.375 42.688 1 90.12 570 THR A N 1
ATOM 4556 C CA . THR A 1 570 ? -9.711 35.75 43.312 1 90.12 570 THR A CA 1
ATOM 4557 C C . THR A 1 570 ? -8.453 36.594 43.125 1 90.12 570 THR A C 1
ATOM 4559 O O . THR A 1 570 ? -7.605 36.656 44.031 1 90.12 570 THR A O 1
ATOM 4562 N N . ARG A 1 571 ? -8.352 37.188 41.906 1 92 571 ARG A N 1
ATOM 4563 C CA . ARG A 1 571 ? -7.148 37.938 41.594 1 92 571 ARG A CA 1
ATOM 4564 C C . ARG A 1 571 ? -7.492 39.25 40.875 1 92 571 ARG A C 1
ATOM 4566 O O . ARG A 1 571 ? -7.156 39.438 39.688 1 92 571 ARG A O 1
ATOM 4573 N N . PRO A 1 572 ? -7.984 40.156 41.5 1 90.19 572 PRO A N 1
ATOM 4574 C CA . PRO A 1 572 ? -8.344 41.438 40.875 1 90.19 572 PRO A CA 1
ATOM 4575 C C . PRO A 1 572 ? -7.121 42.25 40.438 1 90.19 572 PRO A C 1
ATOM 4577 O O . PRO A 1 572 ? -7.219 43.062 39.531 1 90.19 572 PRO A O 1
ATOM 4580 N N . THR A 1 573 ? -5.938 42.062 41.094 1 90.94 573 THR A N 1
ATOM 4581 C CA . THR A 1 573 ? -4.695 42.719 40.75 1 90.94 573 THR A CA 1
ATOM 4582 C C . THR A 1 573 ? -3.637 41.719 40.312 1 90.94 573 THR A C 1
ATOM 4584 O O . THR A 1 573 ? -3.678 40.562 40.75 1 90.94 573 THR A O 1
ATOM 4587 N N . PRO A 1 574 ? -2.75 42.156 39.469 1 93.06 574 PRO A N 1
ATOM 4588 C CA . PRO A 1 574 ? -1.736 41.219 38.969 1 93.06 574 PRO A CA 1
ATOM 4589 C C . PRO A 1 574 ? -0.74 40.812 40.031 1 93.06 574 PRO A C 1
ATOM 4591 O O . PRO A 1 574 ? -0.484 41.562 40.969 1 93.06 574 PRO A O 1
ATOM 4594 N N . LYS A 1 575 ? -0.251 39.625 39.906 1 90.12 575 LYS A N 1
ATOM 4595 C CA . LYS A 1 575 ? 0.775 39.062 40.781 1 90.12 575 LYS A CA 1
ATOM 4596 C C . LYS A 1 575 ? 1.895 38.438 39.938 1 90.12 575 LYS A C 1
ATOM 4598 O O . LYS A 1 575 ? 1.741 38.219 38.75 1 90.12 575 LYS A O 1
ATOM 4603 N N . VAL A 1 576 ? 2.973 38.25 40.625 1 90.69 576 VAL A N 1
ATOM 4604 C CA . VAL A 1 576 ? 4.086 37.562 39.938 1 90.69 576 VAL A CA 1
ATOM 4605 C C . VAL A 1 576 ? 3.82 36.062 39.875 1 90.69 576 VAL A C 1
ATOM 4607 O O . VAL A 1 576 ? 3.617 35.406 40.906 1 90.69 576 VAL A O 1
ATOM 4610 N N . ILE A 1 577 ? 3.699 35.625 38.656 1 90.94 577 ILE A N 1
ATOM 4611 C CA . ILE A 1 577 ? 3.432 34.219 38.406 1 90.94 577 ILE A CA 1
ATOM 4612 C C . ILE A 1 577 ? 4.688 33.531 37.844 1 90.94 577 ILE A C 1
ATOM 4614 O O . ILE A 1 577 ? 5.285 34.031 36.906 1 90.94 577 ILE A O 1
ATOM 4618 N N . THR A 1 578 ? 5.062 32.5 38.531 1 88.25 578 THR A N 1
ATOM 4619 C CA . THR A 1 578 ? 6.215 31.703 38.094 1 88.25 578 THR A CA 1
ATOM 4620 C C . THR A 1 578 ? 5.809 30.266 37.75 1 88.25 578 THR A C 1
ATOM 4622 O O . THR A 1 578 ? 4.641 29.906 37.906 1 88.25 578 THR A O 1
ATOM 4625 N N . MET A 1 579 ? 6.785 29.469 37.281 1 83.69 579 MET A N 1
ATOM 4626 C CA . MET A 1 579 ? 6.559 28.062 36.938 1 83.69 579 MET A CA 1
ATOM 4627 C C . MET A 1 579 ? 6.195 27.25 38.156 1 83.69 579 MET A C 1
ATOM 4629 O O . MET A 1 579 ? 5.551 26.203 38.062 1 83.69 579 MET A O 1
ATOM 4633 N N . PHE A 1 580 ? 6.465 27.766 39.375 1 81.62 580 PHE A N 1
ATOM 4634 C CA . PHE A 1 580 ? 6.262 27.016 40.594 1 81.62 580 PHE A CA 1
ATOM 4635 C C . PHE A 1 580 ? 5.012 27.484 41.312 1 81.62 580 PHE A C 1
ATOM 4637 O O . PHE A 1 580 ? 4.613 26.891 42.344 1 81.62 580 PHE A O 1
ATOM 4644 N N . SER A 1 581 ? 4.414 28.469 40.75 1 84.56 581 SER A N 1
ATOM 4645 C CA . SER A 1 581 ? 3.223 28.984 41.406 1 84.56 581 SER A CA 1
ATOM 4646 C C . SER A 1 581 ? 2.072 28 41.344 1 84.56 581 SER A C 1
ATOM 4648 O O . SER A 1 581 ? 1.95 27.25 40.375 1 84.56 581 SER A O 1
ATOM 4650 N N . SER A 1 582 ? 1.366 27.797 42.406 1 79.62 582 SER A N 1
ATOM 4651 C CA . SER A 1 582 ? 0.214 26.906 42.469 1 79.62 582 SER A CA 1
ATOM 4652 C C . SER A 1 582 ? -0.915 27.406 41.562 1 79.62 582 SER A C 1
ATOM 4654 O O . SER A 1 582 ? -1.181 28.609 41.531 1 79.62 582 SER A O 1
ATOM 4656 N N . THR A 1 583 ? -1.414 26.547 40.75 1 80.38 583 THR A N 1
ATOM 4657 C CA . THR A 1 583 ? -2.475 26.906 39.844 1 80.38 583 THR A CA 1
ATOM 4658 C C . THR A 1 583 ? -3.803 26.281 40.25 1 80.38 583 THR A C 1
ATOM 4660 O O . THR A 1 583 ? -3.828 25.203 40.844 1 80.38 583 THR A O 1
ATOM 4663 N N . ARG A 1 584 ? -4.773 27.031 40.188 1 78.81 584 ARG A N 1
ATOM 4664 C CA . ARG A 1 584 ? -6.113 26.531 40.469 1 78.81 584 ARG A CA 1
ATOM 4665 C C . ARG A 1 584 ? -6.559 25.5 39.438 1 78.81 584 ARG A C 1
ATOM 4667 O O . ARG A 1 584 ? -7.215 24.516 39.781 1 78.81 584 ARG A O 1
ATOM 4674 N N . HIS A 1 585 ? -6.18 25.859 38.25 1 82.94 585 HIS A N 1
ATOM 4675 C CA . HIS A 1 585 ? -6.562 24.969 37.156 1 82.94 585 HIS A CA 1
ATOM 4676 C C . HIS A 1 585 ? -5.359 24.188 36.625 1 82.94 585 HIS A C 1
ATOM 4678 O O . HIS A 1 585 ? -4.219 24.625 36.812 1 82.94 585 HIS A O 1
ATOM 4684 N N . ASP A 1 586 ? -5.645 23 36 1 79.25 586 ASP A N 1
ATOM 4685 C CA . ASP A 1 586 ? -4.582 22.141 35.5 1 79.25 586 ASP A CA 1
ATOM 4686 C C . ASP A 1 586 ? -3.82 22.828 34.375 1 79.25 586 ASP A C 1
ATOM 4688 O O . ASP A 1 586 ? -4.426 23.422 33.469 1 79.25 586 ASP A O 1
ATOM 4692 N N . LYS A 1 587 ? -2.51 22.75 34.438 1 76.06 587 LYS A N 1
ATOM 4693 C CA . LYS A 1 587 ? -1.615 23.438 33.5 1 76.06 587 LYS A CA 1
ATOM 4694 C C . LYS A 1 587 ? -1.393 22.594 32.219 1 76.06 587 LYS A C 1
ATOM 4696 O O . LYS A 1 587 ? -0.92 23.125 31.219 1 76.06 587 LYS A O 1
ATOM 4701 N N . ARG A 1 588 ? -1.739 21.266 32.094 1 74.75 588 ARG A N 1
ATOM 4702 C CA . ARG A 1 588 ? -1.312 20.359 31.031 1 74.75 588 ARG A CA 1
ATOM 4703 C C . ARG A 1 588 ? -2.127 20.578 29.766 1 74.75 588 ARG A C 1
ATOM 4705 O O . ARG A 1 588 ? -3.359 20.578 29.812 1 74.75 588 ARG A O 1
ATOM 4712 N N . VAL A 1 589 ? -1.29 21.141 28.766 1 68.12 589 VAL A N 1
ATOM 4713 C CA . VAL A 1 589 ? -1.902 21.234 27.453 1 68.12 589 VAL A CA 1
ATOM 4714 C C . VAL A 1 589 ? -1.416 20.078 26.578 1 68.12 589 VAL A C 1
ATOM 4716 O O . VAL A 1 589 ? -0.21 19.906 26.391 1 68.12 589 VAL A O 1
ATOM 4719 N N . THR A 1 590 ? -2.238 19 26.328 1 60.16 590 THR A N 1
ATOM 4720 C CA . THR A 1 590 ? -1.846 17.812 25.578 1 60.16 590 THR A CA 1
ATOM 4721 C C . THR A 1 590 ? -1.879 18.062 24.078 1 60.16 590 THR A C 1
ATOM 4723 O O . THR A 1 590 ? -2.873 18.578 23.547 1 60.16 590 THR A O 1
ATOM 4726 N N . ILE A 1 591 ? -0.71 18.438 23.469 1 58.41 591 ILE A N 1
ATOM 4727 C CA . ILE A 1 591 ? -0.695 18.422 22.016 1 58.41 591 ILE A CA 1
ATOM 4728 C C . ILE A 1 591 ? -0.334 17.031 21.516 1 58.41 591 ILE A C 1
ATOM 4730 O O . ILE A 1 591 ? 0.654 16.438 21.953 1 58.41 591 ILE A O 1
ATOM 4734 N N . ASN A 1 592 ? -1.281 16.344 20.797 1 54.81 592 ASN A N 1
ATOM 4735 C CA . ASN A 1 592 ? -0.983 15.016 20.266 1 54.81 592 ASN A CA 1
ATOM 4736 C C . ASN A 1 592 ? 0.225 15.047 19.344 1 54.81 592 ASN A C 1
ATOM 4738 O O . ASN A 1 592 ? 0.331 15.922 18.484 1 54.81 592 ASN A O 1
ATOM 4742 N N . ARG A 1 593 ? 1.271 14.391 19.734 1 53.16 593 ARG A N 1
ATOM 4743 C CA . ARG A 1 593 ? 2.531 14.195 19.016 1 53.16 593 ARG A CA 1
ATOM 4744 C C . ARG A 1 593 ? 2.293 13.945 17.531 1 53.16 593 ARG A C 1
ATOM 4746 O O . ARG A 1 593 ? 3.129 14.297 16.703 1 53.16 593 ARG A O 1
ATOM 4753 N N . ASP A 1 594 ? 1.189 13.32 17.156 1 53.53 594 ASP A N 1
ATOM 4754 C CA . ASP A 1 594 ? 1.036 12.852 15.789 1 53.53 594 ASP A CA 1
ATOM 4755 C C . ASP A 1 594 ? 0.419 13.938 14.906 1 53.53 594 ASP A C 1
ATOM 4757 O O . ASP A 1 594 ? -0.054 13.648 13.805 1 53.53 594 ASP A O 1
ATOM 4761 N N . MET A 1 595 ? 0.431 15.133 15.453 1 52.78 595 MET A N 1
ATOM 4762 C CA . MET A 1 595 ? -0.246 16.203 14.742 1 52.78 595 MET A CA 1
ATOM 4763 C C . MET A 1 595 ? 0.413 16.469 13.391 1 52.78 595 MET A C 1
ATOM 4765 O O . MET A 1 595 ? -0.264 16.812 12.422 1 52.78 595 MET A O 1
ATOM 4769 N N . TYR A 1 596 ? 1.702 16.188 13.375 1 54.69 596 TYR A N 1
ATOM 4770 C CA . TYR A 1 596 ? 2.348 16.625 12.133 1 54.69 596 TYR A CA 1
ATOM 4771 C C . TYR A 1 596 ? 2.719 15.414 11.273 1 54.69 596 TYR A C 1
ATOM 4773 O O . TYR A 1 596 ? 3.463 15.547 10.297 1 54.69 596 TYR A O 1
ATOM 4781 N N . ASN A 1 597 ? 2.07 14.289 11.656 1 56.59 597 ASN A N 1
ATOM 4782 C CA . ASN A 1 597 ? 2.344 13.125 10.828 1 56.59 597 ASN A CA 1
ATOM 4783 C C . ASN A 1 597 ? 1.338 13.008 9.688 1 56.59 597 ASN A C 1
ATOM 4785 O O . ASN A 1 597 ? 0.157 13.312 9.859 1 56.59 597 ASN A O 1
ATOM 4789 N N . ASP A 1 598 ? 1.813 12.914 8.461 1 53.38 598 ASP A N 1
ATOM 4790 C CA . ASP A 1 598 ? 1.004 12.781 7.254 1 53.38 598 ASP A CA 1
ATOM 4791 C C . ASP A 1 598 ? 0.028 11.617 7.367 1 53.38 598 ASP A C 1
ATOM 4793 O O . ASP A 1 598 ? -1.025 11.617 6.727 1 53.38 598 ASP A O 1
ATOM 4797 N N . ASP A 1 599 ? 0.355 10.508 8 1 55 599 ASP A N 1
ATOM 4798 C CA . ASP A 1 599 ? -0.595 9.414 8.141 1 55 599 ASP A CA 1
ATOM 4799 C C . ASP A 1 599 ? -1.02 9.242 9.602 1 55 599 ASP A C 1
ATOM 4801 O O . ASP A 1 599 ? -0.363 8.523 10.359 1 55 599 ASP A O 1
ATOM 4805 N N . PRO A 1 600 ? -2.082 10.031 9.953 1 49.69 600 PRO A N 1
ATOM 4806 C CA . PRO A 1 600 ? -2.504 9.961 11.352 1 49.69 600 PRO A CA 1
ATOM 4807 C C . PRO A 1 600 ? -2.803 8.539 11.812 1 49.69 600 PRO A C 1
ATOM 4809 O O . PRO A 1 600 ? -2.799 8.258 13.008 1 49.69 600 PRO A O 1
ATOM 4812 N N . VAL A 1 601 ? -3.27 7.527 10.977 1 50.59 601 VAL A N 1
ATOM 4813 C CA . VAL A 1 601 ? -3.744 6.207 11.383 1 50.59 601 VAL A CA 1
ATOM 4814 C C . VAL A 1 601 ? -2.559 5.266 11.57 1 50.59 601 VAL A C 1
ATOM 4816 O O . VAL A 1 601 ? -2.588 4.379 12.43 1 50.59 601 VAL A O 1
ATOM 4819 N N . GLY A 1 602 ? -1.582 5.23 10.688 1 47.47 602 GLY A N 1
ATOM 4820 C CA . GLY A 1 602 ? -0.578 4.18 10.727 1 47.47 602 GLY A CA 1
ATOM 4821 C C . GLY A 1 602 ? 0.042 4 12.102 1 47.47 602 GLY A C 1
ATOM 4822 O O . GLY A 1 602 ? 0.46 2.898 12.453 1 47.47 602 GLY A O 1
ATOM 4823 N N . ASN A 1 603 ? 0.36 5.027 12.883 1 45.78 603 ASN A N 1
ATOM 4824 C CA . ASN A 1 603 ? 1.191 4.902 14.07 1 45.78 603 ASN A CA 1
ATOM 4825 C C . ASN A 1 603 ? 0.345 4.758 15.336 1 45.78 603 ASN A C 1
ATOM 4827 O O . ASN A 1 603 ? 0.868 4.82 16.453 1 45.78 603 ASN A O 1
ATOM 4831 N N . ALA A 1 604 ? -0.901 4.621 15.352 1 45.16 604 ALA A N 1
ATOM 4832 C CA . ALA A 1 604 ? -1.627 4.633 16.625 1 45.16 604 ALA A CA 1
ATOM 4833 C C . ALA A 1 604 ? -1.627 3.25 17.266 1 45.16 604 ALA A C 1
ATOM 4835 O O . ALA A 1 604 ? -2.646 2.557 17.266 1 45.16 604 ALA A O 1
ATOM 4836 N N . GLU A 1 605 ? -0.748 2.371 17.188 1 43.88 605 GLU A N 1
ATOM 4837 C CA . GLU A 1 605 ? -0.844 1.074 17.844 1 43.88 605 GLU A CA 1
ATOM 4838 C C . GLU A 1 605 ? -1.243 1.232 19.312 1 43.88 605 GLU A C 1
ATOM 4840 O O . GLU A 1 605 ? -1.603 0.255 19.969 1 43.88 605 GLU A O 1
ATOM 4845 N N . GLY A 1 606 ? -0.72 2.08 20.188 1 38.53 606 GLY A N 1
ATOM 4846 C CA . GLY A 1 606 ? -0.591 1.787 21.609 1 38.53 606 GLY A CA 1
ATOM 4847 C C . GLY A 1 606 ? -1.92 1.786 22.344 1 38.53 606 GLY A C 1
ATOM 4848 O O . GLY A 1 606 ? -1.987 1.418 23.516 1 38.53 606 GLY A O 1
ATOM 4849 N N . SER A 1 607 ? -2.732 2.77 22.297 1 40.91 607 SER A N 1
ATOM 4850 C CA . SER A 1 607 ? -3.227 3.111 23.625 1 40.91 607 SER A CA 1
ATOM 4851 C C . SER A 1 607 ? -4.258 2.098 24.109 1 40.91 607 SER A C 1
ATOM 4853 O O . SER A 1 607 ? -4.242 1.695 25.281 1 40.91 607 SER A O 1
ATOM 4855 N N . SER A 1 608 ? -5.574 2.232 23.688 1 43.19 608 SER A N 1
ATOM 4856 C CA . SER A 1 608 ? -6.645 1.834 24.594 1 43.19 608 SER A CA 1
ATOM 4857 C C . SER A 1 608 ? -6.855 0.323 24.578 1 43.19 608 SER A C 1
ATOM 4859 O O . SER A 1 608 ? -6.719 -0.311 23.531 1 43.19 608 SER A O 1
ATOM 4861 N N . PRO A 1 609 ? -6.809 -0.3 25.656 1 48.78 609 PRO A N 1
ATOM 4862 C CA . PRO A 1 609 ? -7.152 -1.713 25.844 1 48.78 609 PRO A CA 1
ATOM 4863 C C . PRO A 1 609 ? -8.383 -2.133 25.047 1 48.78 609 PRO A C 1
ATOM 4865 O O . PRO A 1 609 ? -9.484 -2.225 25.609 1 48.78 609 PRO A O 1
ATOM 4868 N N . ASN A 1 610 ? -8.438 -1.772 23.766 1 57.41 610 ASN A N 1
ATOM 4869 C CA . ASN A 1 610 ? -9.648 -2.113 23.031 1 57.41 610 ASN A CA 1
ATOM 4870 C C . ASN A 1 610 ? -9.766 -3.617 22.797 1 57.41 610 ASN A C 1
ATOM 4872 O O . ASN A 1 610 ? -8.75 -4.312 22.719 1 57.41 610 ASN A O 1
ATOM 4876 N N . ILE A 1 611 ? -10.898 -4.203 23.016 1 64.81 611 ILE A N 1
ATOM 4877 C CA . ILE A 1 611 ? -11.281 -5.594 22.797 1 64.81 611 ILE A CA 1
ATOM 4878 C C . ILE A 1 611 ? -10.914 -6.012 21.375 1 64.81 611 ILE A C 1
ATOM 4880 O O . ILE A 1 611 ? -10.406 -7.113 21.156 1 64.81 611 ILE A O 1
ATOM 4884 N N . VAL A 1 612 ? -11.031 -4.953 20.453 1 79.5 612 VAL A N 1
ATOM 4885 C CA . VAL A 1 612 ? -10.711 -5.273 19.062 1 79.5 612 VAL A CA 1
ATOM 4886 C C . VAL A 1 612 ? -9.258 -4.906 18.766 1 79.5 612 VAL A C 1
ATOM 4888 O O . VAL A 1 612 ? -8.781 -3.846 19.188 1 79.5 612 VAL A O 1
ATOM 4891 N N . ARG A 1 613 ? -8.5 -5.98 18.344 1 76.62 613 ARG A N 1
ATOM 4892 C CA . ARG A 1 613 ? -7.082 -5.746 18.078 1 76.62 613 ARG A CA 1
ATOM 4893 C C . ARG A 1 613 ? -6.711 -6.137 16.656 1 76.62 613 ARG A C 1
ATOM 4895 O O . ARG A 1 613 ? -7.32 -7.035 16.078 1 76.62 613 ARG A O 1
ATOM 4902 N N . HIS A 1 614 ? -5.762 -5.398 16.109 1 81.31 614 HIS A N 1
ATOM 4903 C CA . HIS A 1 614 ? -5.164 -5.719 14.82 1 81.31 614 HIS A CA 1
ATOM 4904 C C . HIS A 1 614 ? -4.281 -6.957 14.914 1 81.31 614 HIS A C 1
ATOM 4906 O O . HIS A 1 614 ? -3.59 -7.156 15.914 1 81.31 614 HIS A O 1
ATOM 4912 N N . ARG A 1 615 ? -4.441 -7.848 13.992 1 80.62 615 ARG A N 1
ATOM 4913 C CA . ARG A 1 615 ? -3.619 -9.047 13.914 1 80.62 615 ARG A CA 1
ATOM 4914 C C . ARG A 1 615 ? -2.73 -9.023 12.672 1 80.62 615 ARG A C 1
ATOM 4916 O O . ARG A 1 615 ? -3.133 -8.508 11.625 1 80.62 615 ARG A O 1
ATOM 4923 N N . ASP A 1 616 ? -1.496 -9.5 12.852 1 82.88 616 ASP A N 1
ATOM 4924 C CA . ASP A 1 616 ? -0.659 -9.703 11.672 1 82.88 616 ASP A CA 1
ATOM 4925 C C . ASP A 1 616 ? -0.988 -11.023 10.984 1 82.88 616 ASP A C 1
ATOM 4927 O O . ASP A 1 616 ? -0.81 -12.094 11.57 1 82.88 616 ASP A O 1
ATOM 4931 N N . PRO A 1 617 ? -1.48 -10.93 9.766 1 87.94 617 PRO A N 1
ATOM 4932 C CA . PRO A 1 617 ? -1.911 -12.156 9.078 1 87.94 617 PRO A CA 1
ATOM 4933 C C . PRO A 1 617 ? -0.749 -13.086 8.75 1 87.94 617 PRO A C 1
ATOM 4935 O O . PRO A 1 617 ? -0.961 -14.266 8.461 1 87.94 617 PRO A O 1
ATOM 4938 N N . ASP A 1 618 ? 0.472 -12.688 8.781 1 86.38 618 ASP A N 1
ATOM 4939 C CA . ASP A 1 618 ? 1.589 -13.508 8.328 1 86.38 618 ASP A CA 1
ATOM 4940 C C . ASP A 1 618 ? 2.268 -14.219 9.5 1 86.38 618 ASP A C 1
ATOM 4942 O O . ASP A 1 618 ? 3.113 -15.086 9.297 1 86.38 618 ASP A O 1
ATOM 4946 N N . VAL A 1 619 ? 1.945 -13.836 10.758 1 83.5 619 VAL A N 1
ATOM 4947 C CA . VAL A 1 619 ? 2.654 -14.422 11.898 1 83.5 619 VAL A CA 1
ATOM 4948 C C . VAL A 1 619 ? 1.687 -14.633 13.055 1 83.5 619 VAL A C 1
ATOM 4950 O O . VAL A 1 619 ? 0.831 -13.789 13.32 1 83.5 619 VAL A O 1
ATOM 4953 N N . LEU A 1 620 ? 1.743 -15.773 13.633 1 81.44 620 LEU A N 1
ATOM 4954 C CA . LEU A 1 620 ? 1.029 -16.047 14.875 1 81.44 620 LEU A CA 1
ATOM 4955 C C . LEU A 1 620 ? 1.794 -15.508 16.078 1 81.44 620 LEU A C 1
ATOM 4957 O O . LEU A 1 620 ? 2.92 -15.023 15.93 1 81.44 620 LEU A O 1
ATOM 4961 N N . ASP A 1 621 ? 1.228 -15.422 17.203 1 75.19 621 ASP A N 1
ATOM 4962 C CA . ASP A 1 621 ? 1.883 -14.922 18.406 1 75.19 621 ASP A CA 1
ATOM 4963 C C . ASP A 1 621 ? 3.123 -15.75 18.734 1 75.19 621 ASP A C 1
ATOM 4965 O O . ASP A 1 621 ? 3.168 -16.953 18.453 1 75.19 621 ASP A O 1
ATOM 4969 N N . PRO A 1 622 ? 4.113 -15.094 19.219 1 77.38 622 PRO A N 1
ATOM 4970 C CA . PRO A 1 622 ? 5.371 -15.781 19.531 1 77.38 622 PRO A CA 1
ATOM 4971 C C . PRO A 1 622 ? 5.211 -16.875 20.578 1 77.38 622 PRO A C 1
ATOM 4973 O O . PRO A 1 622 ? 4.43 -16.719 21.531 1 77.38 622 PRO A O 1
ATOM 4976 N N . GLU A 1 623 ? 5.77 -18.031 20.359 1 73.25 623 GLU A N 1
ATOM 4977 C CA . GLU A 1 623 ? 5.699 -19.188 21.25 1 73.25 623 GLU A CA 1
ATOM 4978 C C . GLU A 1 623 ? 6.883 -19.219 22.219 1 73.25 623 GLU A C 1
ATOM 4980 O O . GLU A 1 623 ? 6.762 -19.703 23.344 1 73.25 623 GLU A O 1
ATOM 4985 N N . ASN A 1 624 ? 8.07 -18.641 21.719 1 76.38 624 ASN A N 1
ATOM 4986 C CA . ASN A 1 624 ? 9.305 -18.734 22.5 1 76.38 624 ASN A CA 1
ATOM 4987 C C . ASN A 1 624 ? 9.891 -17.359 22.781 1 76.38 624 ASN A C 1
ATOM 4989 O O . ASN A 1 624 ? 9.492 -16.359 22.156 1 76.38 624 ASN A O 1
ATOM 4993 N N . LEU A 1 625 ? 10.719 -17.234 23.828 1 75 625 LEU A N 1
ATOM 4994 C CA . LEU A 1 625 ? 11.383 -15.992 24.203 1 75 625 LEU A CA 1
ATOM 4995 C C . LEU A 1 625 ? 12.281 -15.5 23.062 1 75 625 LEU A C 1
ATOM 4997 O O . LEU A 1 625 ? 12.438 -14.289 22.875 1 75 625 LEU A O 1
ATOM 5001 N N . TYR A 1 626 ? 12.852 -16.469 22.484 1 80.81 626 TYR A N 1
ATOM 5002 C CA . TYR A 1 626 ? 13.688 -16.094 21.344 1 80.81 626 TYR A CA 1
ATOM 5003 C C . TYR A 1 626 ? 12.891 -15.305 20.312 1 80.81 626 TYR A C 1
ATOM 5005 O O . TYR A 1 626 ? 13.367 -14.297 19.781 1 80.81 626 TYR A O 1
ATOM 5013 N N . GLN A 1 627 ? 11.719 -15.758 20.172 1 82.81 627 GLN A N 1
ATOM 5014 C CA . GLN A 1 627 ? 10.898 -15.094 19.172 1 82.81 627 GLN A CA 1
ATOM 5015 C C . GLN A 1 627 ? 10.484 -13.695 19.641 1 82.81 627 GLN A C 1
ATOM 5017 O O . GLN A 1 627 ? 10.336 -12.781 18.812 1 82.81 627 GLN A O 1
ATOM 5022 N N . VAL A 1 628 ? 10.414 -13.516 20.906 1 81.44 628 VAL A N 1
ATOM 5023 C CA . VAL A 1 628 ? 10.023 -12.203 21.422 1 81.44 628 VAL A CA 1
ATOM 5024 C C . VAL A 1 628 ? 11.172 -11.211 21.234 1 81.44 628 VAL A C 1
ATOM 5026 O O . VAL A 1 628 ? 10.953 -10.055 20.875 1 81.44 628 VAL A O 1
ATOM 5029 N N . VAL A 1 629 ? 12.336 -11.617 21.469 1 82.88 629 VAL A N 1
ATOM 5030 C CA . VAL A 1 629 ? 13.492 -10.75 21.297 1 82.88 629 VAL A CA 1
ATOM 5031 C C . VAL A 1 629 ? 13.68 -10.422 19.828 1 82.88 629 VAL A C 1
ATOM 5033 O O . VAL A 1 629 ? 13.992 -9.281 19.469 1 82.88 629 VAL A O 1
ATOM 5036 N N . VAL A 1 630 ? 13.438 -11.438 19.094 1 84.38 630 VAL A N 1
ATOM 5037 C CA . VAL A 1 630 ? 13.625 -11.234 17.656 1 84.38 630 VAL A CA 1
ATOM 5038 C C . VAL A 1 630 ? 12.547 -10.297 17.125 1 84.38 630 VAL A C 1
ATOM 5040 O O . VAL A 1 630 ? 12.805 -9.492 16.234 1 84.38 630 VAL A O 1
ATOM 5043 N N . ILE A 1 631 ? 11.398 -10.352 17.734 1 81.56 631 ILE A N 1
ATOM 5044 C CA . ILE A 1 631 ? 10.328 -9.461 17.312 1 81.56 631 ILE A CA 1
ATOM 5045 C C . ILE A 1 631 ? 10.703 -8.016 17.641 1 81.56 631 ILE A C 1
ATOM 5047 O O . ILE A 1 631 ? 10.484 -7.113 16.828 1 81.56 631 ILE A O 1
ATOM 5051 N N . ASN A 1 632 ? 11.281 -7.82 18.703 1 80.69 632 ASN A N 1
ATOM 5052 C CA . ASN A 1 632 ? 11.672 -6.465 19.078 1 80.69 632 ASN A CA 1
ATOM 5053 C C . ASN A 1 632 ? 12.836 -5.965 18.234 1 80.69 632 ASN A C 1
ATOM 5055 O O . ASN A 1 632 ? 12.891 -4.789 17.875 1 80.69 632 ASN A O 1
ATOM 5059 N N . LEU A 1 633 ? 13.664 -6.855 17.891 1 82.38 633 LEU A N 1
ATOM 5060 C CA . LEU A 1 633 ? 14.797 -6.48 17.047 1 82.38 633 LEU A CA 1
ATOM 5061 C C . LEU A 1 633 ? 14.336 -6.18 15.625 1 82.38 633 LEU A C 1
ATOM 5063 O O . LEU A 1 633 ? 14.797 -5.219 15.008 1 82.38 633 LEU A O 1
ATOM 5067 N N . PHE A 1 634 ? 13.453 -7.008 15.328 1 77.69 634 PHE A N 1
ATOM 5068 C CA . PHE A 1 634 ? 12.938 -6.793 13.984 1 77.69 634 PHE A CA 1
ATOM 5069 C C . PHE A 1 634 ? 12.055 -5.551 13.93 1 77.69 634 PHE A C 1
ATOM 5071 O O . PHE A 1 634 ? 12.023 -4.852 12.914 1 77.69 634 PHE A O 1
ATOM 5078 N N . SER A 1 635 ? 11.375 -5.355 14.953 1 78.62 635 SER A N 1
ATOM 5079 C CA . SER A 1 635 ? 10.57 -4.141 14.984 1 78.62 635 SER A CA 1
ATOM 5080 C C . SER A 1 635 ? 11.445 -2.893 14.984 1 78.62 635 SER A C 1
ATOM 5082 O O . SER A 1 635 ? 11.141 -1.907 14.312 1 78.62 635 SER A O 1
ATOM 5084 N N . PHE A 1 636 ? 12.547 -3.006 15.664 1 77.75 636 PHE A N 1
ATOM 5085 C CA . PHE A 1 636 ? 13.5 -1.907 15.688 1 77.75 636 PHE A CA 1
ATOM 5086 C C . PHE A 1 636 ? 14.141 -1.718 14.312 1 77.75 636 PHE A C 1
ATOM 5088 O O . PHE A 1 636 ? 14.25 -0.591 13.828 1 77.75 636 PHE A O 1
ATOM 5095 N N . TYR A 1 637 ? 14.5 -2.795 13.766 1 77.62 637 TYR A N 1
ATOM 5096 C CA . TYR A 1 637 ? 15.086 -2.758 12.43 1 77.62 637 TYR A CA 1
ATOM 5097 C C . TYR A 1 637 ? 14.086 -2.221 11.414 1 77.62 637 TYR A C 1
ATOM 5099 O O . TYR A 1 637 ? 14.438 -1.403 10.555 1 77.62 637 TYR A O 1
ATOM 5107 N N . ARG A 1 638 ? 12.906 -2.666 11.586 1 74.69 638 ARG A N 1
ATOM 5108 C CA . ARG A 1 638 ? 11.875 -2.24 10.648 1 74.69 638 ARG A CA 1
ATOM 5109 C C . ARG A 1 638 ? 11.555 -0.758 10.82 1 74.69 638 ARG A C 1
ATOM 5111 O O . ARG A 1 638 ? 11.391 -0.038 9.828 1 74.69 638 ARG A O 1
ATOM 5118 N N . ASN A 1 639 ? 11.539 -0.35 11.969 1 74.12 639 ASN A N 1
ATOM 5119 C CA . ASN A 1 639 ? 11.258 1.06 12.219 1 74.12 639 ASN A CA 1
ATOM 5120 C C . ASN A 1 639 ? 12.391 1.954 11.727 1 74.12 639 ASN A C 1
ATOM 5122 O O . ASN A 1 639 ? 12.156 3.078 11.281 1 74.12 639 ASN A O 1
ATOM 5126 N N . LEU A 1 640 ? 13.492 1.403 11.766 1 74.19 640 LEU A N 1
ATOM 5127 C CA . LEU A 1 640 ? 14.641 2.18 11.32 1 74.19 640 LEU A CA 1
ATOM 5128 C C . LEU A 1 640 ? 14.781 2.133 9.805 1 74.19 640 LEU A C 1
ATOM 5130 O O . LEU A 1 640 ? 14.93 3.172 9.156 1 74.19 640 LEU A O 1
ATOM 5134 N N . TYR A 1 641 ? 14.539 0.936 9.297 1 74.56 641 TYR A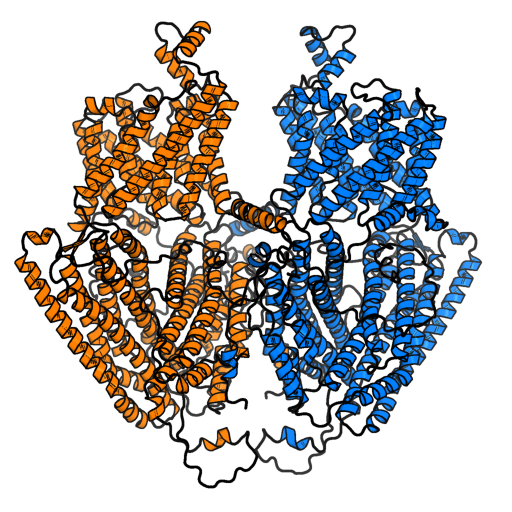 N 1
ATOM 5135 C CA . TYR A 1 641 ? 14.766 0.772 7.867 1 74.56 641 TYR A CA 1
ATOM 5136 C C . TYR A 1 641 ? 13.555 1.241 7.066 1 74.56 641 TYR A C 1
ATOM 5138 O O . TYR A 1 641 ? 13.703 1.742 5.949 1 74.56 641 TYR A O 1
ATOM 5146 N N . GLU A 1 642 ? 12.43 1.013 7.676 1 69.06 642 GLU A N 1
ATOM 5147 C CA . GLU A 1 642 ? 11.234 1.354 6.91 1 69.06 642 GLU A CA 1
ATOM 5148 C C . GLU A 1 642 ? 10.852 2.816 7.113 1 69.06 642 GLU A C 1
ATOM 5150 O O . GLU A 1 642 ? 9.922 3.314 6.473 1 69.06 642 GLU A O 1
ATOM 5155 N N . SER A 1 643 ? 11.688 3.525 7.855 1 76.12 643 SER A N 1
ATOM 5156 C CA . SER A 1 643 ? 11.359 4.934 8.039 1 76.12 643 SER A CA 1
ATOM 5157 C C . SER A 1 643 ? 11.734 5.754 6.805 1 76.12 643 SER A C 1
ATOM 5159 O O . SER A 1 643 ? 12.914 5.824 6.434 1 76.12 643 SER A O 1
ATOM 5161 N N . GLU A 1 644 ? 10.789 6.23 6.074 1 74.56 644 GLU A N 1
ATOM 5162 C CA . GLU A 1 644 ? 11.008 7.07 4.902 1 74.56 644 GLU A CA 1
ATOM 5163 C C . GLU A 1 644 ? 11.773 8.336 5.27 1 74.56 644 GLU A C 1
ATOM 5165 O O . GLU A 1 644 ? 12.516 8.883 4.449 1 74.56 644 GLU A O 1
ATOM 5170 N N . ASN A 1 645 ? 11.68 8.703 6.531 1 79.62 645 ASN A N 1
ATOM 5171 C CA . ASN A 1 645 ? 12.375 9.914 6.98 1 79.62 645 ASN A CA 1
ATOM 5172 C C . ASN A 1 645 ? 13.875 9.688 7.102 1 79.62 645 ASN A C 1
ATOM 5174 O O . ASN A 1 645 ? 14.672 10.547 6.73 1 79.62 645 ASN A O 1
ATOM 5178 N N . LEU A 1 646 ? 14.219 8.57 7.613 1 84.44 646 LEU A N 1
ATOM 5179 C CA . LEU A 1 646 ? 15.641 8.273 7.75 1 84.44 646 LEU A CA 1
ATOM 5180 C C . LEU A 1 646 ? 16.312 8.18 6.387 1 84.44 646 LEU A C 1
ATOM 5182 O O . LEU A 1 646 ? 17.375 8.766 6.172 1 84.44 646 LEU A O 1
ATOM 5186 N N . TRP A 1 647 ? 15.656 7.539 5.504 1 82.38 647 TRP A N 1
ATOM 5187 C CA . TRP A 1 647 ? 16.266 7.363 4.191 1 82.38 647 TRP A CA 1
ATOM 5188 C C . TRP A 1 647 ? 16.297 8.68 3.426 1 82.38 647 TRP A C 1
ATOM 5190 O O . TRP A 1 647 ? 17.203 8.922 2.623 1 82.38 647 TRP A O 1
ATOM 5200 N N . PHE A 1 648 ? 15.406 9.484 3.576 1 85.12 648 PHE A N 1
ATOM 5201 C CA . PHE A 1 648 ? 15.438 10.789 2.932 1 85.12 648 PHE A CA 1
ATOM 5202 C C . PHE A 1 648 ? 16.641 11.602 3.41 1 85.12 648 PHE A C 1
ATOM 5204 O O . PHE A 1 648 ? 17.359 12.203 2.602 1 85.12 648 PHE A O 1
ATOM 5211 N N . TRP A 1 649 ? 16.844 11.555 4.699 1 89.38 649 TRP A N 1
ATOM 5212 C CA . TRP A 1 649 ? 17.922 12.383 5.23 1 89.38 649 TRP A CA 1
ATOM 5213 C C . TRP A 1 649 ? 19.281 11.742 4.965 1 89.38 649 TRP A C 1
ATOM 5215 O O . TRP A 1 649 ? 20.297 12.445 4.832 1 89.38 649 TRP A O 1
ATOM 5225 N N . VAL A 1 650 ? 19.297 10.445 4.871 1 89 650 VAL A N 1
ATOM 5226 C CA . VAL A 1 650 ? 20.547 9.805 4.477 1 89 650 VAL A CA 1
ATOM 5227 C C . VAL A 1 650 ? 20.875 10.164 3.029 1 89 650 VAL A C 1
ATOM 5229 O O . VAL A 1 650 ? 22.016 10.5 2.713 1 89 650 VAL A O 1
ATOM 5232 N N . ARG A 1 651 ? 19.922 10.164 2.234 1 87.94 651 ARG A N 1
ATOM 5233 C CA . ARG A 1 651 ? 20.125 10.555 0.843 1 87.94 651 ARG A CA 1
ATOM 5234 C C . ARG A 1 651 ? 20.484 12.031 0.733 1 87.94 651 ARG A C 1
ATOM 5236 O O . ARG A 1 651 ? 21.328 12.414 -0.076 1 87.94 651 ARG A O 1
ATOM 5243 N N . SER A 1 652 ? 19.812 12.797 1.466 1 89.88 652 SER A N 1
ATOM 5244 C CA . SER A 1 652 ? 20.125 14.227 1.465 1 89.88 652 SER A CA 1
ATOM 5245 C C . SER A 1 652 ? 21.531 14.5 1.966 1 89.88 652 SER A C 1
ATOM 5247 O O . SER A 1 652 ? 22.219 15.398 1.468 1 89.88 652 SER A O 1
ATOM 5249 N N . SER A 1 653 ? 21.906 13.711 2.912 1 92.44 653 SER A N 1
ATOM 5250 C CA . SER A 1 653 ? 23.266 13.875 3.428 1 92.44 653 SER A CA 1
ATOM 5251 C C . SER A 1 653 ? 24.297 13.43 2.406 1 92.44 653 SER A C 1
ATOM 5253 O O . SER A 1 653 ? 25.375 14.031 2.293 1 92.44 653 SER A O 1
ATOM 5255 N N . MET A 1 654 ? 23.969 12.445 1.67 1 90.44 654 MET A N 1
ATOM 5256 C CA . MET A 1 654 ? 24.875 12.016 0.606 1 90.44 654 MET A CA 1
ATOM 5257 C C . MET A 1 654 ? 24.984 13.086 -0.478 1 90.44 654 MET A C 1
ATOM 5259 O O . MET A 1 654 ? 26.062 13.312 -1.021 1 90.44 654 MET A O 1
ATOM 5263 N N . LEU A 1 655 ? 23.953 13.703 -0.718 1 89.88 655 LEU A N 1
ATOM 5264 C CA . LEU A 1 655 ? 23.969 14.766 -1.717 1 89.88 655 LEU A CA 1
ATOM 5265 C C . LEU A 1 655 ? 24.734 15.984 -1.203 1 89.88 655 LEU A C 1
ATOM 5267 O O . LEU A 1 655 ? 25.391 16.672 -1.978 1 89.88 655 LEU A O 1
ATOM 5271 N N . LEU A 1 656 ? 24.594 16.219 0.04 1 92.69 656 LEU A N 1
ATOM 5272 C CA . LEU A 1 656 ? 25.391 17.297 0.631 1 92.69 656 LEU A CA 1
ATOM 5273 C C . LEU A 1 656 ? 26.875 16.984 0.514 1 92.69 656 LEU A C 1
ATOM 5275 O O . LEU A 1 656 ? 27.672 17.875 0.205 1 92.69 656 LEU A O 1
ATOM 5279 N N . GLN A 1 657 ? 27.156 15.75 0.702 1 91.44 657 GLN A N 1
ATOM 5280 C CA . GLN A 1 657 ? 28.562 15.375 0.579 1 91.44 657 GLN A CA 1
ATOM 5281 C C . GLN A 1 657 ? 29.031 15.445 -0.874 1 91.44 657 GLN A C 1
ATOM 5283 O O . GLN A 1 657 ? 30.203 15.719 -1.147 1 91.44 657 GLN A O 1
ATOM 5288 N N . PHE A 1 658 ? 28.062 15.305 -1.695 1 89.31 658 PHE A N 1
ATOM 5289 C CA . PHE A 1 658 ? 28.375 15.492 -3.105 1 89.31 658 PHE A CA 1
ATOM 5290 C C . PHE A 1 658 ? 28.688 16.953 -3.402 1 89.31 658 PHE A C 1
ATOM 5292 O O . PHE A 1 658 ? 29.547 17.25 -4.238 1 89.31 658 PHE A O 1
ATOM 5299 N N . CYS A 1 659 ? 28.031 17.812 -2.73 1 91.5 659 CYS A N 1
ATOM 5300 C CA . CYS A 1 659 ? 28.328 19.234 -2.891 1 91.5 659 CYS A CA 1
ATOM 5301 C C . CYS A 1 659 ? 29.672 19.594 -2.287 1 91.5 659 CYS A C 1
ATOM 5303 O O . CYS A 1 659 ? 30.312 20.562 -2.711 1 91.5 659 CYS A O 1
ATOM 5305 N N . CYS A 1 660 ? 30.141 18.766 -1.378 1 92.75 660 CYS A N 1
ATOM 5306 C CA . CYS A 1 660 ? 31.438 19 -0.738 1 92.75 660 CYS A CA 1
ATOM 5307 C C . CYS A 1 660 ? 32.531 18.25 -1.458 1 92.75 660 CYS A C 1
ATOM 5309 O O . CYS A 1 660 ? 33.719 18.391 -1.106 1 92.75 660 CYS A O 1
ATOM 5311 N N . PHE A 1 661 ? 32.25 17.594 -2.529 1 88.31 661 PHE A N 1
ATOM 5312 C CA . PHE A 1 661 ? 33.156 16.703 -3.217 1 88.31 661 PHE A CA 1
ATOM 5313 C C . PHE A 1 661 ? 34.375 17.453 -3.736 1 88.31 661 PHE A C 1
ATOM 5315 O O . PHE A 1 661 ? 35.5 16.969 -3.664 1 88.31 661 PHE A O 1
ATOM 5322 N N . PRO A 1 662 ? 34.156 18.719 -4.207 1 87.19 662 PRO A N 1
ATOM 5323 C CA . PRO A 1 662 ? 35.344 19.422 -4.734 1 87.19 662 PRO A CA 1
ATOM 5324 C C . PRO A 1 662 ? 36.375 19.734 -3.654 1 87.19 662 PRO A C 1
ATOM 5326 O O . PRO A 1 662 ? 37.531 19.938 -3.961 1 87.19 662 PRO A O 1
ATOM 5329 N N . TYR A 1 663 ? 36.031 19.656 -2.451 1 91.5 663 TYR A N 1
ATOM 5330 C CA . TYR A 1 663 ? 36.938 19.953 -1.358 1 91.5 663 TYR A CA 1
ATOM 5331 C C . TYR A 1 663 ? 37.688 18.703 -0.908 1 91.5 663 TYR A C 1
ATOM 5333 O O . TYR A 1 663 ? 38.656 18.781 -0.166 1 91.5 663 TYR A O 1
ATOM 5341 N N . TYR A 1 664 ? 37.25 17.547 -1.428 1 89.69 664 TYR A N 1
ATOM 5342 C CA . TYR A 1 664 ? 37.844 16.281 -0.978 1 89.69 664 TYR A CA 1
ATOM 5343 C C . TYR A 1 664 ? 38.906 15.812 -1.938 1 89.69 664 TYR A C 1
ATOM 5345 O O . TYR A 1 664 ? 39.656 14.859 -1.646 1 89.69 664 TYR A O 1
ATOM 5353 N N . PHE A 1 665 ? 39.125 16.625 -3.057 1 85.56 665 PHE A N 1
ATOM 5354 C CA . PHE A 1 665 ? 40.094 16.203 -4.051 1 85.56 665 PHE A CA 1
ATOM 5355 C C . PHE A 1 665 ? 41.188 17.25 -4.199 1 85.56 665 PHE A C 1
ATOM 5357 O O . PHE A 1 665 ? 40.906 18.453 -4.164 1 85.56 665 PHE A O 1
ATOM 5364 N N . ARG A 1 666 ? 42.438 16.828 -4.496 1 85.38 666 ARG A N 1
ATOM 5365 C CA . ARG A 1 666 ? 43.625 17.672 -4.539 1 85.38 666 ARG A CA 1
ATOM 5366 C C . ARG A 1 666 ? 43.562 18.641 -5.719 1 85.38 666 ARG A C 1
ATOM 5368 O O . ARG A 1 666 ? 43.781 19.844 -5.559 1 85.38 666 ARG A O 1
ATOM 5375 N N . PRO A 1 667 ? 43.031 18.188 -6.793 1 81.56 667 PRO A N 1
ATOM 5376 C CA . PRO A 1 667 ? 43.094 19.125 -7.918 1 81.56 667 PRO A CA 1
ATOM 5377 C C . PRO A 1 667 ? 42.031 20.219 -7.816 1 81.56 667 PRO A C 1
ATOM 5379 O O . PRO A 1 667 ? 42.156 21.297 -8.406 1 81.56 667 PRO A O 1
ATOM 5382 N N . SER A 1 668 ? 41 20.016 -7.148 1 87.06 668 SER A N 1
ATOM 5383 C CA . SER A 1 668 ? 39.875 20.969 -7.141 1 87.06 668 SER A CA 1
ATOM 5384 C C . SER A 1 668 ? 39.844 21.766 -5.844 1 87.06 668 SER A C 1
ATOM 5386 O O . SER A 1 668 ? 39.219 22.844 -5.785 1 87.06 668 SER A O 1
ATOM 5388 N N . THR A 1 669 ? 40.438 21.328 -4.828 1 89.88 669 THR A N 1
ATOM 5389 C CA . THR A 1 669 ? 40.344 21.969 -3.523 1 89.88 669 THR A CA 1
ATOM 5390 C C . THR A 1 669 ? 40.969 23.375 -3.562 1 89.88 669 THR A C 1
ATOM 5392 O O . THR A 1 669 ? 40.406 24.312 -2.971 1 89.88 669 THR A O 1
ATOM 5395 N N . GLY A 1 670 ? 42.094 23.547 -4.312 1 88.25 670 GLY A N 1
ATOM 5396 C CA . GLY A 1 670 ? 42.719 24.859 -4.402 1 88.25 670 GLY A CA 1
ATOM 5397 C C . GLY A 1 670 ? 41.875 25.891 -5.098 1 88.25 670 GLY A C 1
ATOM 5398 O O . GLY A 1 670 ? 41.75 27.016 -4.625 1 88.25 670 GLY A O 1
ATOM 5399 N N . PHE A 1 671 ? 41.156 25.5 -6.086 1 88.12 671 PHE A N 1
ATOM 5400 C CA . PHE A 1 671 ? 40.312 26.406 -6.84 1 88.12 671 PHE A CA 1
ATOM 5401 C C . PHE A 1 671 ? 39.094 26.812 -6.02 1 88.12 671 PHE A C 1
ATOM 5403 O O . PHE A 1 671 ? 38.719 27.984 -5.961 1 88.12 671 PHE A O 1
ATOM 5410 N N . PHE A 1 672 ? 38.5 25.922 -5.34 1 89.88 672 PHE A N 1
ATOM 5411 C CA . PHE A 1 672 ? 37.25 26.172 -4.602 1 89.88 672 PHE A CA 1
ATOM 5412 C C . PHE A 1 672 ? 37.531 27.016 -3.354 1 89.88 672 PHE A C 1
ATOM 5414 O O . PHE A 1 672 ? 36.719 27.812 -2.938 1 89.88 672 PHE A O 1
ATOM 5421 N N . THR A 1 673 ? 38.688 26.812 -2.783 1 87.88 673 THR A N 1
ATOM 5422 C CA . THR A 1 673 ? 39.062 27.609 -1.607 1 87.88 673 THR A CA 1
ATOM 5423 C C . THR A 1 673 ? 39.469 29.016 -2.01 1 87.88 673 THR A C 1
ATOM 5425 O O . THR A 1 673 ? 39.094 29.984 -1.346 1 87.88 673 THR A O 1
ATOM 5428 N N . ARG A 1 674 ? 40.188 29.156 -3.166 1 86.5 674 ARG A N 1
ATOM 5429 C CA . ARG A 1 674 ? 40.656 30.469 -3.605 1 86.5 674 ARG A CA 1
ATOM 5430 C C . ARG A 1 674 ? 39.469 31.344 -4.07 1 86.5 674 ARG A C 1
ATOM 5432 O O . ARG A 1 674 ? 39.5 32.562 -3.912 1 86.5 674 ARG A O 1
ATOM 5439 N N . HIS A 1 675 ? 38.375 30.672 -4.512 1 88.25 675 HIS A N 1
ATOM 5440 C CA . HIS A 1 675 ? 37.219 31.422 -4.98 1 88.25 675 HIS A CA 1
ATOM 5441 C C . HIS A 1 675 ? 36.094 31.391 -3.955 1 88.25 675 HIS A C 1
ATOM 5443 O O . HIS A 1 675 ? 34.969 31.797 -4.25 1 88.25 675 HIS A O 1
ATOM 5449 N N . ARG A 1 676 ? 36.312 31 -2.777 1 87.75 676 ARG A N 1
ATOM 5450 C CA . ARG A 1 676 ? 35.375 30.969 -1.657 1 87.75 676 ARG A CA 1
ATOM 5451 C C . ARG A 1 676 ? 34.031 30.391 -2.08 1 87.75 676 ARG A C 1
ATOM 5453 O O . ARG A 1 676 ? 32.969 31.031 -1.872 1 87.75 676 ARG A O 1
ATOM 5460 N N . LEU A 1 677 ? 34.031 29.266 -2.621 1 90.88 677 LEU A N 1
ATOM 5461 C CA . LEU A 1 677 ? 32.781 28.625 -3.059 1 90.88 677 LEU A CA 1
ATOM 5462 C C . LEU A 1 677 ? 32.188 27.766 -1.942 1 90.88 677 LEU A C 1
ATOM 5464 O O . LEU A 1 677 ? 31.5 26.781 -2.209 1 90.88 677 LEU A O 1
ATOM 5468 N N . LEU A 1 678 ? 32.469 28.219 -0.733 1 90.38 678 LEU A N 1
ATOM 5469 C CA . LEU A 1 678 ? 31.922 27.547 0.448 1 90.38 678 LEU A CA 1
ATOM 5470 C C . LEU A 1 678 ? 30.422 27.75 0.551 1 90.38 678 LEU A C 1
ATOM 5472 O O . LEU A 1 678 ? 29.719 26.953 1.183 1 90.38 678 LEU A O 1
ATOM 5476 N N . TRP A 1 679 ? 29.922 28.766 -0.054 1 93.31 679 TRP A N 1
ATOM 5477 C CA . TRP A 1 679 ? 28.5 29.078 0.033 1 93.31 679 TRP A CA 1
ATOM 5478 C C . TRP A 1 679 ? 27.656 28.062 -0.719 1 93.31 679 TRP A C 1
ATOM 5480 O O . TRP A 1 679 ? 26.453 27.922 -0.466 1 93.31 679 TRP A O 1
ATOM 5490 N N . LEU A 1 680 ? 28.281 27.328 -1.544 1 93.88 680 LEU A N 1
ATOM 5491 C CA . LEU A 1 680 ? 27.562 26.312 -2.324 1 93.88 680 LEU A CA 1
ATOM 5492 C C . LEU A 1 680 ? 27.094 25.172 -1.433 1 93.88 680 LEU A C 1
ATOM 5494 O O . LEU A 1 680 ? 25.891 24.891 -1.356 1 93.88 680 LEU A O 1
ATOM 5498 N N . PRO A 1 681 ? 27.969 24.531 -0.723 1 94.81 681 PRO A N 1
ATOM 5499 C CA . PRO A 1 681 ? 27.5 23.438 0.141 1 94.81 681 PRO A CA 1
ATOM 5500 C C . PRO A 1 681 ? 26.594 23.938 1.27 1 94.81 681 PRO A C 1
ATOM 5502 O O . PRO A 1 681 ? 25.703 23.219 1.721 1 94.81 681 PRO A O 1
ATOM 5505 N N . ILE A 1 682 ? 26.75 25.172 1.698 1 93.81 682 ILE A N 1
ATOM 5506 C CA . ILE A 1 682 ? 25.906 25.703 2.764 1 93.81 682 ILE A CA 1
ATOM 5507 C C . ILE A 1 682 ? 24.469 25.859 2.264 1 93.81 682 ILE A C 1
ATOM 5509 O O . ILE A 1 682 ? 23.531 25.453 2.943 1 93.81 682 ILE A O 1
ATOM 5513 N N . THR A 1 683 ? 24.375 26.469 1.143 1 92.94 683 THR A N 1
ATOM 5514 C CA . THR A 1 683 ? 23.047 26.656 0.58 1 92.94 683 THR A CA 1
ATOM 5515 C C . THR A 1 683 ? 22.391 25.328 0.275 1 92.94 683 THR A C 1
ATOM 5517 O O . THR A 1 683 ? 21.172 25.172 0.435 1 92.94 683 THR A O 1
ATOM 5520 N N . CYS A 1 684 ? 23.188 24.406 -0.142 1 92.5 684 CYS A N 1
ATOM 5521 C CA . CYS A 1 684 ? 22.656 23.078 -0.402 1 92.5 684 CYS A CA 1
ATOM 5522 C C . CYS A 1 684 ? 22.094 22.453 0.872 1 92.5 684 CYS A C 1
ATOM 5524 O O . CYS A 1 684 ? 20.984 21.906 0.863 1 92.5 684 CYS A O 1
ATOM 5526 N N . ALA A 1 685 ? 22.734 22.594 1.923 1 92.62 685 ALA A N 1
ATOM 5527 C CA . ALA A 1 685 ? 22.344 21.984 3.189 1 92.62 685 ALA A CA 1
ATOM 5528 C C . ALA A 1 685 ? 21.078 22.625 3.742 1 92.62 685 ALA A C 1
ATOM 5530 O O . ALA A 1 685 ? 20.172 21.922 4.223 1 92.62 685 ALA A O 1
ATOM 5531 N N . VAL A 1 686 ? 20.938 23.875 3.598 1 90.31 686 VAL A N 1
ATOM 5532 C CA . VAL A 1 686 ? 19.859 24.594 4.262 1 90.31 686 VAL A CA 1
ATOM 5533 C C . VAL A 1 686 ? 18.594 24.547 3.402 1 90.31 686 VAL A C 1
ATOM 5535 O O . VAL A 1 686 ? 17.484 24.703 3.91 1 90.31 686 VAL A O 1
ATOM 5538 N N . SER A 1 687 ? 18.781 24.25 2.174 1 89.94 687 SER A N 1
ATOM 5539 C CA . SER A 1 687 ? 17.641 24.328 1.267 1 89.94 687 SER A CA 1
ATOM 5540 C C . SER A 1 687 ? 16.984 22.969 1.067 1 89.94 687 SER A C 1
ATOM 5542 O O . SER A 1 687 ? 15.977 22.859 0.363 1 89.94 687 SER A O 1
ATOM 5544 N N . ILE A 1 688 ? 17.406 22 1.653 1 86.56 688 ILE A N 1
ATOM 5545 C CA . ILE A 1 688 ? 16.844 20.672 1.477 1 86.56 688 ILE A CA 1
ATOM 5546 C C . ILE A 1 688 ? 15.531 20.547 2.254 1 86.56 688 ILE A C 1
ATOM 5548 O O . ILE A 1 688 ? 15.477 20.891 3.439 1 86.56 688 ILE A O 1
ATOM 5552 N N . SER A 1 689 ? 14.477 20.312 1.493 1 81 689 SER A N 1
ATOM 5553 C CA . SER A 1 689 ? 13.172 20.062 2.109 1 81 689 SER A CA 1
ATOM 5554 C C . SER A 1 689 ? 12.594 18.734 1.639 1 81 689 SER A C 1
ATOM 5556 O O . SER A 1 689 ? 12.961 18.219 0.579 1 81 689 SER A O 1
ATOM 5558 N N . GLU A 1 690 ? 11.719 18.141 2.453 1 77.75 690 GLU A N 1
ATOM 5559 C CA . GLU A 1 690 ? 11.203 16.797 2.207 1 77.75 690 GLU A CA 1
ATOM 5560 C C . GLU A 1 690 ? 10.18 16.797 1.074 1 77.75 690 GLU A C 1
ATOM 5562 O O . GLU A 1 690 ? 10.148 15.867 0.261 1 77.75 690 GLU A O 1
ATOM 5567 N N . TYR A 1 691 ? 9.367 17.844 0.919 1 77.12 691 TYR A N 1
ATOM 5568 C CA . TYR A 1 691 ? 8.289 17.844 -0.062 1 77.12 691 TYR A CA 1
ATOM 5569 C C . TYR A 1 691 ? 8.672 18.641 -1.305 1 77.12 691 TYR A C 1
ATOM 5571 O O . TYR A 1 691 ? 9.266 19.719 -1.203 1 77.12 691 TYR A O 1
ATOM 5579 N N . THR A 1 692 ? 8.328 18.125 -2.43 1 80.75 692 THR A N 1
ATOM 5580 C CA . THR A 1 692 ? 8.758 18.703 -3.703 1 80.75 692 THR A CA 1
ATOM 5581 C C . THR A 1 692 ? 8.141 20.078 -3.918 1 80.75 692 THR A C 1
ATOM 5583 O O . THR A 1 692 ? 8.805 20.984 -4.438 1 80.75 692 THR A O 1
ATOM 5586 N N . ALA A 1 693 ? 6.855 20.234 -3.58 1 80.62 693 ALA A N 1
ATOM 5587 C CA . ALA A 1 693 ? 6.219 21.531 -3.793 1 80.62 693 ALA A CA 1
ATOM 5588 C C . ALA A 1 693 ? 6.891 22.625 -2.957 1 80.62 693 ALA A C 1
ATOM 5590 O O . ALA A 1 693 ? 7.121 23.734 -3.438 1 80.62 693 ALA A O 1
ATOM 5591 N N . GLU A 1 694 ? 7.242 22.297 -1.793 1 80.56 694 GLU A N 1
ATOM 5592 C CA . GLU A 1 694 ? 7.93 23.25 -0.916 1 80.56 694 GLU A CA 1
ATOM 5593 C C . GLU A 1 694 ? 9.344 23.531 -1.41 1 80.56 694 GLU A C 1
ATOM 5595 O O . GLU A 1 694 ? 9.836 24.656 -1.297 1 80.56 694 GLU A O 1
ATOM 5600 N N . THR A 1 695 ? 9.914 22.547 -1.997 1 84.19 695 THR A N 1
ATOM 5601 C CA . THR A 1 695 ? 11.281 22.703 -2.49 1 84.19 695 THR A CA 1
ATOM 5602 C C . THR A 1 695 ? 11.305 23.594 -3.73 1 84.19 695 THR A C 1
ATOM 5604 O O . THR A 1 695 ? 12.203 24.422 -3.889 1 84.19 695 THR A O 1
ATOM 5607 N N . VAL A 1 696 ? 10.32 23.484 -4.527 1 84.75 696 VAL A N 1
ATOM 5608 C CA . VAL A 1 696 ? 10.281 24.297 -5.738 1 84.75 696 VAL A CA 1
ATOM 5609 C C . VAL A 1 696 ? 9.977 25.75 -5.375 1 84.75 696 VAL A C 1
ATOM 5611 O O . VAL A 1 696 ? 10.57 26.672 -5.934 1 84.75 696 VAL A O 1
ATOM 5614 N N . TYR A 1 697 ? 9.109 25.891 -4.48 1 85.06 697 TYR A N 1
ATOM 5615 C CA . TYR A 1 697 ? 8.828 27.25 -4.012 1 85.06 697 TYR A CA 1
ATOM 5616 C C . TYR A 1 697 ? 10.07 27.875 -3.385 1 85.06 697 TYR A C 1
ATOM 5618 O O . TYR A 1 697 ? 10.398 29.031 -3.664 1 85.06 697 TYR A O 1
ATOM 5626 N N . SER A 1 698 ? 10.68 27.109 -2.57 1 86.25 698 SER A N 1
ATOM 5627 C CA . SER A 1 698 ? 11.875 27.609 -1.902 1 86.25 698 SER A CA 1
ATOM 5628 C C . SER A 1 698 ? 13 27.875 -2.9 1 86.25 698 SER A C 1
ATOM 5630 O O . SER A 1 698 ? 13.773 28.828 -2.74 1 86.25 698 SER A O 1
ATOM 5632 N N . PHE A 1 699 ? 13.055 27.094 -3.965 1 88.88 699 PHE A N 1
ATOM 5633 C CA . PHE A 1 699 ? 14.055 27.266 -5.008 1 88.88 699 PHE A CA 1
ATOM 5634 C C . PHE A 1 699 ? 13.852 28.594 -5.738 1 88.88 699 PHE A C 1
ATOM 5636 O O . PHE A 1 699 ? 14.781 29.391 -5.859 1 88.88 699 PHE A O 1
ATOM 5643 N N . LEU A 1 700 ? 12.633 28.859 -6.062 1 87 700 LEU A N 1
ATOM 5644 C CA . LEU A 1 700 ? 12.328 30.078 -6.805 1 87 700 LEU A CA 1
ATOM 5645 C C . LEU A 1 700 ? 12.469 31.297 -5.91 1 87 700 LEU A C 1
ATOM 5647 O O . LEU A 1 700 ? 12.992 32.344 -6.34 1 87 700 LEU A O 1
ATOM 5651 N N . SER A 1 701 ? 12.062 31.125 -4.75 1 89.62 701 SER A N 1
ATOM 5652 C CA . SER A 1 701 ? 12.141 32.25 -3.811 1 89.62 701 SER A CA 1
ATOM 5653 C C . SER A 1 701 ? 13.586 32.562 -3.447 1 89.62 701 SER A C 1
ATOM 5655 O O . SER A 1 701 ? 13.969 33.719 -3.396 1 89.62 701 SER A O 1
ATOM 5657 N N . LYS A 1 702 ? 14.359 31.562 -3.262 1 92.38 702 LYS A N 1
ATOM 5658 C CA . LYS A 1 702 ? 15.742 31.797 -2.873 1 92.38 702 LYS A CA 1
ATOM 5659 C C . LYS A 1 702 ? 16.531 32.438 -4.02 1 92.38 702 LYS A C 1
ATOM 5661 O O . LYS A 1 702 ? 17.453 33.219 -3.791 1 92.38 702 LYS A O 1
ATOM 5666 N N . ILE A 1 703 ? 16.188 32.062 -5.188 1 92.56 703 ILE A N 1
ATOM 5667 C CA . ILE A 1 703 ? 16.875 32.625 -6.332 1 92.56 703 ILE A CA 1
ATOM 5668 C C . ILE A 1 703 ? 16.531 34.125 -6.457 1 92.56 703 ILE A C 1
ATOM 5670 O O . ILE A 1 703 ? 17.406 34.969 -6.566 1 92.56 703 ILE A O 1
ATOM 5674 N N . ILE A 1 704 ? 15.305 34.438 -6.355 1 89.5 704 ILE A N 1
ATOM 5675 C CA . ILE A 1 704 ? 14.836 35.812 -6.543 1 89.5 704 ILE A CA 1
ATOM 5676 C C . ILE A 1 704 ? 15.312 36.688 -5.383 1 89.5 704 ILE A C 1
ATOM 5678 O O . ILE A 1 704 ? 15.859 37.75 -5.598 1 89.5 704 ILE A O 1
ATOM 5682 N N . TYR A 1 705 ? 15.203 36.188 -4.27 1 92.31 705 TYR A N 1
ATOM 5683 C CA . TYR A 1 705 ? 15.477 37.031 -3.115 1 92.31 705 TYR A CA 1
ATOM 5684 C C . TYR A 1 705 ? 16.969 37.062 -2.807 1 92.31 705 TYR A C 1
ATOM 5686 O O . TYR A 1 705 ? 17.453 38 -2.162 1 92.31 705 TYR A O 1
ATOM 5694 N N . SER A 1 706 ? 17.641 36.031 -3.189 1 93.81 706 SER A N 1
ATOM 5695 C CA . SER A 1 706 ? 19.094 36.156 -3.117 1 93.81 706 SER A CA 1
ATOM 5696 C C . SER A 1 706 ? 19.609 37.188 -4.113 1 93.81 706 SER A C 1
ATOM 5698 O O . SER A 1 706 ? 20.578 37.875 -3.83 1 93.81 706 SER A O 1
ATOM 5700 N N . PHE A 1 707 ? 18.969 37.219 -5.254 1 94.31 707 PHE A N 1
ATOM 5701 C CA . PHE A 1 707 ? 19.375 38.219 -6.242 1 94.31 707 PHE A CA 1
ATOM 5702 C C . PHE A 1 707 ? 19.141 39.625 -5.715 1 94.31 707 PHE A C 1
ATOM 5704 O O . PHE A 1 707 ? 20.016 40.5 -5.82 1 94.31 707 PHE A O 1
ATOM 5711 N N . ILE A 1 708 ? 18 39.812 -5.066 1 91.69 708 ILE A N 1
ATOM 5712 C CA . ILE A 1 708 ? 17.688 41.125 -4.488 1 91.69 708 ILE A CA 1
ATOM 5713 C C . ILE A 1 708 ? 18.625 41.406 -3.334 1 91.69 708 ILE A C 1
ATOM 5715 O O . ILE A 1 708 ? 19.078 42.562 -3.17 1 91.69 708 ILE A O 1
ATOM 5719 N N . GLY A 1 709 ? 18.938 40.469 -2.582 1 94.31 709 GLY A N 1
ATOM 5720 C CA . GLY A 1 709 ? 19.875 40.656 -1.485 1 94.31 709 GLY A CA 1
ATOM 5721 C C . GLY A 1 709 ? 21.281 41 -1.952 1 94.31 709 GLY A C 1
ATOM 5722 O O . GLY A 1 709 ? 21.938 41.844 -1.36 1 94.31 709 GLY A O 1
ATOM 5723 N N . CYS A 1 710 ? 21.672 40.312 -3 1 95.38 710 CYS A N 1
ATOM 5724 C CA . CYS A 1 710 ? 23 40.594 -3.553 1 95.38 710 CYS A CA 1
ATOM 5725 C C . CYS A 1 710 ? 23.062 42.031 -4.09 1 95.38 710 CYS A C 1
ATOM 5727 O O . CYS A 1 710 ? 24.047 42.719 -3.898 1 95.38 710 CYS A O 1
ATOM 5729 N N . LEU A 1 711 ? 21.984 42.438 -4.688 1 94 711 LEU A N 1
ATOM 5730 C CA . LEU A 1 711 ? 21.922 43.781 -5.215 1 94 711 LEU A CA 1
ATOM 5731 C C . LEU A 1 711 ? 21.953 44.812 -4.086 1 94 711 LEU A C 1
ATOM 5733 O O . LEU A 1 711 ? 22.656 45.812 -4.172 1 94 711 LEU A O 1
ATOM 5737 N N . ALA A 1 712 ? 21.266 44.531 -3.02 1 93.69 712 ALA A N 1
ATOM 5738 C CA . ALA A 1 712 ? 21.234 45.438 -1.867 1 93.69 712 ALA A CA 1
ATOM 5739 C C . ALA A 1 712 ? 22.594 45.5 -1.182 1 93.69 712 ALA A C 1
ATOM 5741 O O . ALA A 1 712 ? 23.031 46.562 -0.758 1 93.69 712 ALA A O 1
ATOM 5742 N N . GLY A 1 713 ? 23.219 44.406 -1.038 1 93.5 713 GLY A N 1
ATOM 5743 C CA . GLY A 1 713 ? 24.547 44.375 -0.443 1 93.5 713 GLY A CA 1
ATOM 5744 C C . GLY A 1 713 ? 25.578 45.094 -1.271 1 93.5 713 GLY A C 1
ATOM 5745 O O . GLY A 1 713 ? 26.422 45.812 -0.727 1 93.5 713 GLY A O 1
ATOM 5746 N N . MET A 1 714 ? 25.516 44.938 -2.602 1 92.62 714 MET A N 1
ATOM 5747 C CA . MET A 1 714 ? 26.453 45.594 -3.5 1 92.62 714 MET A CA 1
ATOM 5748 C C . MET A 1 714 ? 26.281 47.125 -3.461 1 92.62 714 MET A C 1
ATOM 5750 O O . MET A 1 714 ? 27.266 47.844 -3.369 1 92.62 714 MET A O 1
ATOM 5754 N N . ILE A 1 715 ? 25.047 47.531 -3.441 1 91.38 715 ILE A N 1
ATOM 5755 C CA . ILE A 1 715 ? 24.75 48.938 -3.383 1 91.38 715 ILE A CA 1
ATOM 5756 C C . ILE A 1 715 ? 25.219 49.5 -2.043 1 91.38 715 ILE A C 1
ATOM 5758 O O . ILE A 1 715 ? 25.781 50.594 -1.987 1 91.38 715 ILE A O 1
ATOM 5762 N N . GLY A 1 716 ? 24.969 48.812 -0.968 1 92.25 716 GLY A N 1
ATOM 5763 C CA . GLY A 1 716 ? 25.406 49.25 0.348 1 92.25 716 GLY A CA 1
ATOM 5764 C C . GLY A 1 716 ? 26.906 49.406 0.448 1 92.25 716 GLY A C 1
ATOM 5765 O O . GLY A 1 716 ? 27.406 50.312 1.095 1 92.25 716 GLY A O 1
ATOM 5766 N N . TRP A 1 717 ? 27.625 48.5 -0.215 1 91.88 717 TRP A N 1
ATOM 5767 C CA . TRP A 1 717 ? 29.078 48.531 -0.172 1 91.88 717 TRP A CA 1
ATOM 5768 C C . TRP A 1 717 ? 29.594 49.781 -0.893 1 91.88 717 TRP A C 1
ATOM 5770 O O . TRP A 1 717 ? 30.453 50.5 -0.364 1 91.88 717 TRP A O 1
ATOM 5780 N N . TYR A 1 718 ? 29.047 50.094 -2.084 1 89.62 718 TYR A N 1
ATOM 5781 C CA . TYR A 1 718 ? 29.562 51.188 -2.881 1 89.62 718 TYR A CA 1
ATOM 5782 C C . TYR A 1 718 ? 29.141 52.531 -2.281 1 89.62 718 TYR A C 1
ATOM 5784 O O . TYR A 1 718 ? 29.859 53.531 -2.424 1 89.62 718 TYR A O 1
ATOM 5792 N N . ILE A 1 719 ? 28.109 52.531 -1.501 1 88.31 719 ILE A N 1
ATOM 5793 C CA . ILE A 1 719 ? 27.703 53.75 -0.814 1 88.31 719 ILE A CA 1
ATOM 5794 C C . ILE A 1 719 ? 28.594 53.969 0.4 1 88.31 719 ILE A C 1
ATOM 5796 O O . ILE A 1 719 ? 28.969 55.094 0.698 1 88.31 719 ILE A O 1
ATOM 5800 N N . SER A 1 720 ? 28.891 53 1.202 1 84.12 720 SER A N 1
ATOM 5801 C CA . SER A 1 720 ? 29.641 53.094 2.451 1 84.12 720 SER A CA 1
ATOM 5802 C C . SER A 1 720 ? 31.125 53.375 2.191 1 84.12 720 SER A C 1
ATOM 5804 O O . SER A 1 720 ? 31.734 54.188 2.881 1 84.12 720 SER A O 1
ATOM 5806 N N . THR A 1 721 ? 31.891 52.562 1.367 1 75.75 721 THR A N 1
ATOM 5807 C CA . THR A 1 721 ? 33.344 52.594 1.29 1 75.75 721 THR A CA 1
ATOM 5808 C C . THR A 1 721 ? 33.781 53.188 -0.05 1 75.75 721 THR A C 1
ATOM 5810 O O . THR A 1 721 ? 35 53.312 -0.295 1 75.75 721 THR A O 1
ATOM 5813 N N . GLY A 1 722 ? 32.875 53.781 -0.82 1 61.06 722 GLY A N 1
ATOM 5814 C CA . GLY A 1 722 ? 33.281 54.281 -2.117 1 61.06 722 GLY A CA 1
ATOM 5815 C C . GLY A 1 722 ? 34.219 53.344 -2.861 1 61.06 722 GLY A C 1
ATOM 5816 O O . GLY A 1 722 ? 34.031 52.125 -2.807 1 61.06 722 GLY A O 1
ATOM 5817 N N . SER A 1 723 ? 35.281 53.688 -3.691 1 59.03 723 SER A N 1
ATOM 5818 C CA . SER A 1 723 ? 36.25 52.875 -4.465 1 59.03 723 SER A CA 1
ATOM 5819 C C . SER A 1 723 ? 37.375 52.375 -3.586 1 59.03 723 SER A C 1
ATOM 5821 O O . SER A 1 723 ? 38.188 51.562 -4.031 1 59.03 723 SER A O 1
ATOM 5823 N N . GLY A 1 724 ? 37.5 52.688 -2.096 1 57.72 724 GLY A N 1
ATOM 5824 C CA . GLY A 1 724 ? 38.75 52.438 -1.395 1 57.72 724 GLY A CA 1
ATOM 5825 C C . GLY A 1 724 ? 38.594 51.562 -0.163 1 57.72 724 GLY A C 1
ATOM 5826 O O . GLY A 1 724 ? 37.656 50.781 -0.077 1 57.72 724 GLY A O 1
ATOM 5827 N N . ASN A 1 725 ? 39.562 51.594 0.999 1 61.22 725 ASN A N 1
ATOM 5828 C CA . ASN A 1 725 ? 39.844 50.781 2.162 1 61.22 725 ASN A CA 1
ATOM 5829 C C . ASN A 1 725 ? 38.781 50.938 3.256 1 61.22 725 ASN A C 1
ATOM 5831 O O . ASN A 1 725 ? 39.125 51.031 4.438 1 61.22 725 ASN A O 1
ATOM 5835 N N . GLY A 1 726 ? 37.5 51.156 3.113 1 62.47 726 GLY A N 1
ATOM 5836 C CA . GLY A 1 726 ? 36.312 51 3.91 1 62.47 726 GLY A CA 1
ATOM 5837 C C . GLY A 1 726 ? 36.281 51.938 5.109 1 62.47 726 GLY A C 1
ATOM 5838 O O . GLY A 1 726 ? 37.219 52 5.887 1 62.47 726 GLY A O 1
ATOM 5839 N N . ASN A 1 727 ? 35.688 53.219 5.18 1 78.62 727 ASN A N 1
ATOM 5840 C CA . ASN A 1 727 ? 35.469 54.062 6.336 1 78.62 727 ASN A CA 1
ATOM 5841 C C . ASN A 1 727 ? 34.562 53.406 7.355 1 78.62 727 ASN A C 1
ATOM 5843 O O . ASN A 1 727 ? 33.406 53.031 7.031 1 78.62 727 ASN A O 1
ATOM 5847 N N . PRO A 1 728 ? 35.094 53.125 8.633 1 84.44 728 PRO A N 1
ATOM 5848 C CA . PRO A 1 728 ? 34.312 52.406 9.641 1 84.44 728 PRO A CA 1
ATOM 5849 C C . PRO A 1 728 ? 33 53.125 9.969 1 84.44 728 PRO A C 1
ATOM 5851 O O . PRO A 1 728 ? 31.969 52.5 10.219 1 84.44 728 PRO A O 1
ATOM 5854 N N . TYR A 1 729 ? 32.938 54.469 9.914 1 85.44 729 TYR A N 1
ATOM 5855 C CA . TYR A 1 729 ? 31.719 55.219 10.234 1 85.44 729 TYR A CA 1
ATOM 5856 C C . TYR A 1 729 ? 30.688 55.094 9.125 1 85.44 729 TYR A C 1
ATOM 5858 O O . TYR A 1 729 ? 29.5 54.938 9.383 1 85.44 729 TYR A O 1
ATOM 5866 N N . GLY A 1 730 ? 31.125 55.188 7.871 1 86.88 730 GLY A N 1
ATOM 5867 C CA . GLY A 1 730 ? 30.219 55 6.758 1 86.88 730 GLY A CA 1
ATOM 5868 C C . GLY A 1 730 ? 29.625 53.594 6.723 1 86.88 730 GLY A C 1
ATOM 5869 O O . GLY A 1 730 ? 28.438 53.438 6.422 1 86.88 730 GLY A O 1
ATOM 5870 N N . TYR A 1 731 ? 30.438 52.656 7.074 1 90.5 731 TYR A N 1
ATOM 5871 C CA . TYR A 1 731 ? 29.984 51.25 7.117 1 90.5 731 TYR A CA 1
ATOM 5872 C C . TYR A 1 731 ? 28.906 51.062 8.188 1 90.5 731 TYR A C 1
ATOM 5874 O O . TYR A 1 731 ? 27.922 50.375 7.965 1 90.5 731 TYR A O 1
ATOM 5882 N N . ALA A 1 732 ? 29.031 51.688 9.32 1 91.38 732 ALA A N 1
ATOM 5883 C CA . ALA A 1 732 ? 28.094 51.562 10.422 1 91.38 732 ALA A CA 1
ATOM 5884 C C . ALA A 1 732 ? 26.75 52.219 10.086 1 91.38 732 ALA A C 1
ATOM 5886 O O . ALA A 1 732 ? 25.688 51.688 10.414 1 91.38 732 ALA A O 1
ATOM 5887 N N . ILE A 1 733 ? 26.75 53.312 9.398 1 92.75 733 ILE A N 1
ATOM 5888 C CA . ILE A 1 733 ? 25.531 54.062 9.086 1 92.75 733 ILE A CA 1
ATOM 5889 C C . ILE A 1 733 ? 24.75 53.344 7.984 1 92.75 733 ILE A C 1
ATOM 5891 O O . ILE A 1 733 ? 23.531 53.188 8.062 1 92.75 733 ILE A O 1
ATOM 5895 N N . VAL A 1 734 ? 25.469 52.938 6.984 1 93.25 734 VAL A N 1
ATOM 5896 C CA . VAL A 1 734 ? 24.797 52.281 5.871 1 93.25 734 VAL A CA 1
ATOM 5897 C C . VAL A 1 734 ? 24.203 50.969 6.34 1 93.25 734 VAL A C 1
ATOM 5899 O O . VAL A 1 734 ? 23.094 50.594 5.953 1 93.25 734 VAL A O 1
ATOM 5902 N N . THR A 1 735 ? 24.938 50.219 7.117 1 93.81 735 THR A N 1
ATOM 5903 C CA . THR A 1 735 ? 24.422 48.969 7.625 1 93.81 735 THR A CA 1
ATOM 5904 C C . THR A 1 735 ? 23.219 49.219 8.539 1 93.81 735 THR A C 1
ATOM 5906 O O . THR A 1 735 ? 22.297 48.406 8.586 1 93.81 735 THR A O 1
ATOM 5909 N N . ALA A 1 736 ? 23.172 50.281 9.242 1 95.19 736 ALA A N 1
ATOM 5910 C CA . ALA A 1 736 ? 22.031 50.594 10.094 1 95.19 736 ALA A CA 1
ATOM 5911 C C . ALA A 1 736 ? 20.766 50.781 9.273 1 95.19 736 ALA A C 1
ATOM 5913 O O . ALA A 1 736 ? 19.703 50.281 9.641 1 95.19 736 ALA A O 1
ATOM 5914 N N . VAL A 1 737 ? 20.906 51.406 8.18 1 94.81 737 VAL A N 1
ATOM 5915 C CA . VAL A 1 737 ? 19.75 51.688 7.336 1 94.81 737 VAL A CA 1
ATOM 5916 C C . VAL A 1 737 ? 19.297 50.406 6.621 1 94.81 737 VAL A C 1
ATOM 5918 O O . VAL A 1 737 ? 18.109 50.094 6.617 1 94.81 737 VAL A O 1
ATOM 5921 N N . ILE A 1 738 ? 20.188 49.688 6.051 1 94.75 738 ILE A N 1
ATOM 5922 C CA . ILE A 1 738 ? 19.859 48.469 5.301 1 94.75 738 ILE A CA 1
ATOM 5923 C C . ILE A 1 738 ? 19.281 47.406 6.25 1 94.75 738 ILE A C 1
ATOM 5925 O O . ILE A 1 738 ? 18.297 46.75 5.93 1 94.75 738 ILE A O 1
ATOM 5929 N N . TYR A 1 739 ? 19.922 47.281 7.414 1 95.56 739 TYR A N 1
ATOM 5930 C CA . TYR A 1 739 ? 19.438 46.281 8.367 1 95.56 739 TYR A CA 1
ATOM 5931 C C . TYR A 1 739 ? 18.078 46.688 8.914 1 95.56 739 TYR A C 1
ATOM 5933 O O . TYR A 1 739 ? 17.266 45.812 9.234 1 95.56 739 TYR A O 1
ATOM 5941 N N . PHE A 1 740 ? 17.797 47.938 8.984 1 94.75 740 PHE A N 1
ATOM 5942 C CA . PHE A 1 740 ? 16.484 48.375 9.414 1 94.75 740 PHE A CA 1
ATOM 5943 C C . PHE A 1 740 ? 15.422 48.062 8.383 1 94.75 740 PHE A C 1
ATOM 5945 O O . PHE A 1 740 ? 14.352 47.531 8.727 1 94.75 740 PHE A O 1
ATOM 5952 N N . LEU A 1 741 ? 15.727 48.219 7.164 1 92.38 741 LEU A N 1
ATOM 5953 C CA . LEU A 1 741 ? 14.789 47.938 6.086 1 92.38 741 LEU A CA 1
ATOM 5954 C C . LEU A 1 741 ? 14.586 46.438 5.941 1 92.38 741 LEU A C 1
ATOM 5956 O O . LEU A 1 741 ? 13.469 45.969 5.688 1 92.38 741 LEU A O 1
ATOM 5960 N N . THR A 1 742 ? 15.633 45.75 6.082 1 92.69 742 THR A N 1
ATOM 5961 C CA . THR A 1 742 ? 15.523 44.281 5.957 1 92.69 742 THR A CA 1
ATOM 5962 C C . THR A 1 742 ? 14.758 43.688 7.141 1 92.69 742 THR A C 1
ATOM 5964 O O . THR A 1 742 ? 14.039 42.719 6.996 1 92.69 742 THR A O 1
ATOM 5967 N N . ALA A 1 743 ? 14.945 44.219 8.281 1 93.31 743 ALA A N 1
ATOM 5968 C CA . ALA A 1 743 ? 14.18 43.75 9.445 1 93.31 743 ALA A CA 1
ATOM 5969 C C . ALA A 1 743 ? 12.688 44 9.242 1 93.31 743 ALA A C 1
ATOM 5971 O O . ALA A 1 743 ? 11.859 43.188 9.641 1 93.31 743 ALA A O 1
ATOM 5972 N N . TYR A 1 744 ? 12.359 45.125 8.594 1 92.38 744 TYR A N 1
ATOM 5973 C CA . TYR A 1 744 ? 10.977 45.438 8.25 1 92.38 744 TYR A CA 1
ATOM 5974 C C . TYR A 1 744 ? 10.43 44.406 7.27 1 92.38 744 TYR A C 1
ATOM 5976 O O . TYR A 1 744 ? 9.305 43.906 7.434 1 92.38 744 TYR A O 1
ATOM 5984 N N . TYR A 1 745 ? 11.227 44.094 6.363 1 90.62 745 TYR A N 1
ATOM 5985 C CA . TYR A 1 745 ? 10.805 43.125 5.34 1 90.62 745 TYR A CA 1
ATOM 5986 C C . TYR A 1 745 ? 10.648 41.719 5.926 1 90.62 745 TYR A C 1
ATOM 5988 O O . TYR A 1 745 ? 9.695 41.031 5.598 1 90.62 745 TYR A O 1
ATOM 5996 N N . ARG A 1 746 ? 11.477 41.281 6.684 1 90.88 746 ARG A N 1
ATOM 5997 C CA . ARG A 1 746 ? 11.453 39.969 7.27 1 90.88 746 ARG A CA 1
ATOM 5998 C C . ARG A 1 746 ? 10.211 39.75 8.141 1 90.88 746 ARG A C 1
ATOM 6000 O O . ARG A 1 746 ? 9.625 38.688 8.148 1 90.88 746 ARG A O 1
ATOM 6007 N N . GLN A 1 747 ? 9.836 40.781 8.766 1 88.69 747 GLN A N 1
ATOM 6008 C CA . GLN A 1 747 ? 8.766 40.656 9.742 1 88.69 747 GLN A CA 1
ATOM 6009 C C . GLN A 1 747 ? 7.395 40.75 9.07 1 88.69 747 GLN A C 1
ATOM 6011 O O . GLN A 1 747 ? 6.465 40.031 9.438 1 88.69 747 GLN A O 1
ATOM 6016 N N . PHE A 1 748 ? 7.273 41.594 8.07 1 88.06 748 PHE A N 1
ATOM 6017 C CA . PHE A 1 748 ? 5.914 41.938 7.652 1 88.06 748 PHE A CA 1
ATOM 6018 C C . PHE A 1 748 ? 5.668 41.469 6.215 1 88.06 748 PHE A C 1
ATOM 6020 O O . PHE A 1 748 ? 4.527 41.5 5.742 1 88.06 748 PHE A O 1
ATOM 6027 N N . ALA A 1 749 ? 6.676 41.062 5.527 1 84.62 749 ALA A N 1
ATOM 6028 C CA . ALA A 1 749 ? 6.426 40.562 4.168 1 84.62 749 ALA A CA 1
ATOM 6029 C C . ALA A 1 749 ? 5.637 39.281 4.18 1 84.62 749 ALA A C 1
ATOM 6031 O O . ALA A 1 749 ? 5.871 38.406 5.023 1 84.62 749 ALA A O 1
ATOM 6032 N N . VAL A 1 750 ? 4.594 39.281 3.371 1 77.06 750 VAL A N 1
ATOM 6033 C CA . VAL A 1 750 ? 3.688 38.156 3.367 1 77.06 750 VAL A CA 1
ATOM 6034 C C . VAL A 1 750 ? 4.164 37.125 2.352 1 77.06 750 VAL A C 1
ATOM 6036 O O . VAL A 1 750 ? 4.141 37.375 1.144 1 77.06 750 VAL A O 1
ATOM 6039 N N . HIS A 1 751 ? 4.836 36.094 2.871 1 80.44 751 HIS A N 1
ATOM 6040 C CA . HIS A 1 751 ? 5.223 34.938 2.066 1 80.44 751 HIS A CA 1
ATOM 6041 C C . HIS A 1 751 ? 4.641 33.656 2.635 1 80.44 751 HIS A C 1
ATOM 6043 O O . HIS A 1 751 ? 4.16 33.656 3.771 1 80.44 751 HIS A O 1
ATOM 6049 N N . ILE A 1 752 ? 4.609 32.625 1.815 1 74.19 752 ILE A N 1
ATOM 6050 C CA . ILE A 1 752 ? 4.086 31.344 2.266 1 74.19 752 ILE A CA 1
ATOM 6051 C C . ILE A 1 752 ? 4.992 30.781 3.354 1 74.19 752 ILE A C 1
ATOM 6053 O O . ILE A 1 752 ? 4.508 30.219 4.34 1 74.19 752 ILE A O 1
ATOM 6057 N N . THR A 1 753 ? 6.281 30.953 3.076 1 78.5 753 THR A N 1
ATOM 6058 C CA . THR A 1 753 ? 7.25 30.5 4.074 1 78.5 753 THR A CA 1
ATOM 6059 C C . THR A 1 753 ? 8.141 31.656 4.516 1 78.5 753 THR A C 1
ATOM 6061 O O . THR A 1 753 ? 8.156 32.719 3.883 1 78.5 753 THR A O 1
ATOM 6064 N N . LYS A 1 754 ? 8.773 31.5 5.629 1 80.81 754 LYS A N 1
ATOM 6065 C CA . LYS A 1 754 ? 9.641 32.531 6.164 1 80.81 754 LYS A CA 1
ATOM 6066 C C . LYS A 1 754 ? 10.992 32.531 5.449 1 80.81 754 LYS A C 1
ATOM 6068 O O . LYS A 1 754 ? 11.797 33.469 5.633 1 80.81 754 LYS A O 1
ATOM 6073 N N . VAL A 1 755 ? 11.188 31.719 4.5 1 84.12 755 VAL A N 1
ATOM 6074 C CA . VAL A 1 755 ? 12.5 31.516 3.893 1 84.12 755 VAL A CA 1
ATOM 6075 C C . VAL A 1 755 ? 12.875 32.75 3.057 1 84.12 755 VAL A C 1
ATOM 6077 O O . VAL A 1 755 ? 14 33.25 3.16 1 84.12 755 VAL A O 1
ATOM 6080 N N . PRO A 1 756 ? 11.953 33.344 2.293 1 85.38 756 PRO A N 1
ATOM 6081 C CA . PRO A 1 756 ? 12.344 34.531 1.531 1 85.38 756 PRO A CA 1
ATOM 6082 C C . PRO A 1 756 ? 12.734 35.688 2.428 1 85.38 756 PRO A C 1
ATOM 6084 O O . PRO A 1 756 ? 13.672 36.438 2.109 1 85.38 756 PRO A O 1
ATOM 6087 N N . GLY A 1 757 ? 12.109 35.844 3.518 1 87.75 757 GLY A N 1
ATOM 6088 C CA . GLY A 1 757 ? 12.453 36.906 4.449 1 87.75 757 GLY A CA 1
ATOM 6089 C C . GLY A 1 757 ? 13.836 36.719 5.059 1 87.75 757 GLY A C 1
ATOM 6090 O O . GLY A 1 757 ? 14.555 37.719 5.258 1 87.75 757 GLY A O 1
ATOM 6091 N N . ILE A 1 758 ? 14.188 35.562 5.238 1 88.62 758 ILE A N 1
ATOM 6092 C CA . ILE A 1 758 ? 15.5 35.281 5.824 1 88.62 758 ILE A CA 1
ATOM 6093 C C . ILE A 1 758 ? 16.594 35.469 4.77 1 88.62 758 ILE A C 1
ATOM 6095 O O . ILE A 1 758 ? 17.656 36 5.066 1 88.62 758 ILE A O 1
ATOM 6099 N N . MET A 1 759 ? 16.266 35.125 3.576 1 89.69 759 MET A N 1
ATOM 6100 C CA . MET A 1 759 ? 17.281 35.219 2.523 1 89.69 759 MET A CA 1
ATOM 6101 C C . MET A 1 759 ? 17.578 36.656 2.154 1 89.69 759 MET A C 1
ATOM 6103 O O . MET A 1 759 ? 18.734 37 1.911 1 89.69 759 MET A O 1
ATOM 6107 N N . VAL A 1 760 ? 16.578 37.469 2.195 1 90.88 760 VAL A N 1
ATOM 6108 C CA . VAL A 1 760 ? 16.766 38.875 1.844 1 90.88 760 VAL A CA 1
ATOM 6109 C C . VAL A 1 760 ? 17.562 39.562 2.939 1 90.88 760 VAL A C 1
ATOM 6111 O O . VAL A 1 760 ? 18.219 40.594 2.686 1 90.88 760 VAL A O 1
ATOM 6114 N N . SER A 1 761 ? 17.594 39 4.066 1 93.06 761 SER A N 1
ATOM 6115 C CA . SER A 1 761 ? 18.312 39.625 5.18 1 93.06 761 SER A CA 1
ATOM 6116 C C . SER A 1 761 ? 19.734 39.062 5.277 1 93.06 761 SER A C 1
ATOM 6118 O O . SER A 1 761 ? 20.672 39.844 5.547 1 93.06 761 SER A O 1
ATOM 6120 N N . VAL A 1 762 ? 19.922 37.844 4.992 1 93.5 762 VAL A N 1
ATOM 6121 C CA . VAL A 1 762 ? 21.219 37.188 5.199 1 93.5 762 VAL A CA 1
ATOM 6122 C C . VAL A 1 762 ? 22.156 37.531 4.043 1 93.5 762 VAL A C 1
ATOM 6124 O O . VAL A 1 762 ? 23.359 37.688 4.246 1 93.5 762 VAL A O 1
ATOM 6127 N N . THR A 1 763 ? 21.656 37.688 2.877 1 95.06 763 THR A N 1
ATOM 6128 C CA . THR A 1 763 ? 22.5 37.844 1.697 1 95.06 763 THR A CA 1
ATOM 6129 C C . THR A 1 763 ? 23.203 39.188 1.71 1 95.06 763 THR A C 1
ATOM 6131 O O . THR A 1 763 ? 24.391 39.281 1.44 1 95.06 763 THR A O 1
ATOM 6134 N N . PRO A 1 764 ? 22.547 40.281 2.051 1 94.75 764 PRO A N 1
ATOM 6135 C CA . PRO A 1 764 ? 23.266 41.531 2.154 1 94.75 764 PRO A CA 1
ATOM 6136 C C . PRO A 1 764 ? 24.359 41.531 3.229 1 94.75 764 PRO A C 1
ATOM 6138 O O . PRO A 1 764 ? 25.406 42.125 3.064 1 94.75 764 PRO A O 1
ATOM 6141 N N . VAL A 1 765 ? 24.109 40.812 4.293 1 94.06 765 VAL A N 1
ATOM 6142 C CA . VAL A 1 765 ? 25.094 40.688 5.363 1 94.06 765 VAL A CA 1
ATOM 6143 C C . VAL A 1 765 ? 26.328 39.969 4.852 1 94.06 765 VAL A C 1
ATOM 6145 O O . VAL A 1 765 ? 27.453 40.344 5.172 1 94.06 765 VAL A O 1
ATOM 6148 N N . LEU A 1 766 ? 26.078 38.969 4.117 1 93.06 766 LEU A N 1
ATOM 6149 C CA . LEU A 1 766 ? 27.188 38.156 3.598 1 93.06 766 LEU A CA 1
ATOM 6150 C C . LEU A 1 766 ? 28.016 38.969 2.598 1 93.06 766 LEU A C 1
ATOM 6152 O O . LEU A 1 766 ? 29.234 38.906 2.6 1 93.06 766 LEU A O 1
ATOM 6156 N N . VAL A 1 767 ? 27.406 39.75 1.769 1 93.19 767 VAL A N 1
ATOM 6157 C CA . VAL A 1 767 ? 28.109 40.531 0.767 1 93.19 767 VAL A CA 1
ATOM 6158 C C . VAL A 1 767 ? 28.859 41.688 1.447 1 93.19 767 VAL A C 1
ATOM 6160 O O . VAL A 1 767 ? 30.047 41.875 1.192 1 93.19 767 VAL A O 1
ATOM 6163 N N . LEU A 1 768 ? 28.266 42.375 2.336 1 91.94 768 LEU A N 1
ATOM 6164 C CA . LEU A 1 768 ? 28.875 43.469 3.043 1 91.94 768 LEU A CA 1
ATOM 6165 C C . LEU A 1 768 ? 29.953 42.969 4.008 1 91.94 768 LEU A C 1
ATOM 6167 O O . LEU A 1 768 ? 31.047 43.562 4.078 1 91.94 768 LEU A O 1
ATOM 6171 N N . GLY A 1 769 ? 29.625 41.969 4.766 1 89.19 769 GLY A N 1
ATOM 6172 C CA . GLY A 1 769 ? 30.562 41.406 5.746 1 89.19 769 GLY A CA 1
ATOM 6173 C C . GLY A 1 769 ? 31.812 40.844 5.125 1 89.19 769 GLY A C 1
ATOM 6174 O O . GLY A 1 769 ? 32.906 41.062 5.625 1 89.19 769 GLY A O 1
ATOM 6175 N N . THR A 1 770 ? 31.625 40.062 4.051 1 88.94 770 THR A N 1
ATOM 6176 C CA . THR A 1 770 ? 32.781 39.5 3.371 1 88.94 770 THR A CA 1
ATOM 6177 C C . THR A 1 770 ? 33.625 40.594 2.711 1 88.94 770 THR A C 1
ATOM 6179 O O . THR A 1 770 ? 34.844 40.531 2.707 1 88.94 770 THR A O 1
ATOM 6182 N N . SER A 1 771 ? 33 41.562 2.156 1 88.5 771 SER A N 1
ATOM 6183 C CA . SER A 1 771 ? 33.719 42.688 1.553 1 88.5 771 SER A CA 1
ATOM 6184 C C . SER A 1 771 ? 34.5 43.469 2.602 1 88.5 771 SER A C 1
ATOM 6186 O O . SER A 1 771 ? 35.625 43.906 2.34 1 88.5 771 SER A O 1
ATOM 6188 N N . TRP A 1 772 ? 33.938 43.562 3.75 1 87.5 772 TRP A N 1
ATOM 6189 C CA . TRP A 1 772 ? 34.594 44.281 4.844 1 87.5 772 TRP A CA 1
ATOM 6190 C C . TRP A 1 772 ? 35.812 43.5 5.344 1 87.5 772 TRP A C 1
ATOM 6192 O O . TRP A 1 772 ? 36.906 44.031 5.535 1 87.5 772 TRP A O 1
ATOM 6202 N N . SER A 1 773 ? 35.656 42.219 5.523 1 83.94 773 SER A N 1
ATOM 6203 C CA . SER A 1 773 ? 36.75 41.375 6.035 1 83.94 773 SER A CA 1
ATOM 6204 C C . SER A 1 773 ? 37.875 41.219 5.012 1 83.94 773 SER A C 1
ATOM 6206 O O . SER A 1 773 ? 39.031 41.188 5.371 1 83.94 773 SER A O 1
ATOM 6208 N N . ASP A 1 774 ? 37.531 41.094 3.752 1 85.69 774 ASP A N 1
ATOM 6209 C CA . ASP A 1 774 ? 38.531 40.875 2.713 1 85.69 774 ASP A CA 1
ATOM 6210 C C . ASP A 1 774 ? 39.312 42.125 2.416 1 85.69 774 ASP A C 1
ATOM 6212 O O . ASP A 1 774 ? 40.438 42.094 1.948 1 85.69 774 ASP A O 1
ATOM 6216 N N . SER A 1 775 ? 38.781 43.25 2.68 1 82.12 775 SER A N 1
ATOM 6217 C CA . SER A 1 775 ? 39.5 44.531 2.471 1 82.12 775 SER A CA 1
ATOM 6218 C C . SER A 1 775 ? 40.562 44.719 3.539 1 82.12 775 SER A C 1
ATOM 6220 O O . SER A 1 775 ? 41.5 45.5 3.332 1 82.12 775 SER A O 1
ATOM 6222 N N . ARG A 1 776 ? 40.594 44.094 4.605 1 77.5 776 ARG A N 1
ATOM 6223 C CA . ARG A 1 776 ? 41.469 44.344 5.73 1 77.5 776 ARG A CA 1
ATOM 6224 C C . ARG A 1 776 ? 42.5 43.219 5.902 1 77.5 776 ARG A C 1
ATOM 6226 O O . ARG A 1 776 ? 43.562 43.406 6.5 1 77.5 776 ARG A O 1
ATOM 6233 N N . SER A 1 777 ? 42.125 42.062 5.535 1 72.62 777 SER A N 1
ATOM 6234 C CA . SER A 1 777 ? 43.031 40.938 5.793 1 72.62 777 SER A CA 1
ATOM 6235 C C . SER A 1 777 ? 43.406 40.219 4.504 1 72.62 777 SER A C 1
ATOM 6237 O O . SER A 1 777 ? 42.625 40.219 3.537 1 72.62 777 SER A O 1
ATOM 6239 N N . SER A 1 778 ? 44.719 39.844 4.445 1 67.31 778 SER A N 1
ATOM 6240 C CA . SER A 1 778 ? 45.188 39.125 3.285 1 67.31 778 SER A CA 1
ATOM 6241 C C . SER A 1 778 ? 45.094 37.594 3.508 1 67.31 778 SER A C 1
ATOM 6243 O O . SER A 1 778 ? 45.969 37 4.152 1 67.31 778 SER A O 1
ATOM 6245 N N . PHE A 1 779 ? 43.906 37.031 3.404 1 71.38 779 PHE A N 1
ATOM 6246 C CA . PHE A 1 779 ? 43.75 35.562 3.51 1 71.38 779 PHE A CA 1
ATOM 6247 C C . PHE A 1 779 ? 43.75 34.938 2.127 1 71.38 779 PHE A C 1
ATOM 6249 O O . PHE A 1 779 ? 43.438 35.594 1.133 1 71.38 779 PHE A O 1
ATOM 6256 N N . PRO A 1 780 ? 44.156 33.719 2.068 1 69.56 780 PRO A N 1
ATOM 6257 C CA . PRO A 1 780 ? 44.219 33.031 0.771 1 69.56 780 PRO A CA 1
ATOM 6258 C C . PRO A 1 780 ? 42.844 33 0.085 1 69.56 780 PRO A C 1
ATOM 6260 O O . PRO A 1 780 ? 42.781 32.906 -1.145 1 69.56 780 PRO A O 1
ATOM 6263 N N . SER A 1 781 ? 41.75 33.125 0.767 1 76.56 781 SER A N 1
ATOM 6264 C CA . SER A 1 781 ? 40.438 33.062 0.172 1 76.56 781 SER A CA 1
ATOM 6265 C C . SER A 1 781 ? 39.875 34.469 -0.083 1 76.56 781 SER A C 1
ATOM 6267 O O . SER A 1 781 ? 38.656 34.656 -0.047 1 76.56 781 SER A O 1
ATOM 6269 N N . ASN A 1 782 ? 40.688 35.406 -0.405 1 78.31 782 ASN A N 1
ATOM 6270 C CA . ASN A 1 782 ? 40.281 36.781 -0.626 1 78.31 782 ASN A CA 1
ATOM 6271 C C . ASN A 1 782 ? 39.75 37 -2.047 1 78.31 782 ASN A C 1
ATOM 6273 O O . ASN A 1 782 ? 40.5 36.781 -3.016 1 78.31 782 ASN A O 1
ATOM 6277 N N . ILE A 1 783 ? 38.469 37.188 -2.234 1 82.81 783 ILE A N 1
ATOM 6278 C CA . ILE A 1 783 ? 37.844 37.312 -3.551 1 82.81 783 ILE A CA 1
ATOM 6279 C C . ILE A 1 783 ? 37.688 38.781 -3.9 1 82.81 783 ILE A C 1
ATOM 6281 O O . ILE A 1 783 ? 37.219 39.125 -4.996 1 82.81 783 ILE A O 1
ATOM 6285 N N . GLY A 1 784 ? 37.969 39.594 -3.121 1 82.06 784 GLY A N 1
ATOM 6286 C CA . GLY A 1 784 ? 37.875 41.031 -3.434 1 82.06 784 GLY A CA 1
ATOM 6287 C C . GLY A 1 784 ? 36.719 41.719 -2.734 1 82.06 784 GLY A C 1
ATOM 6288 O O . GLY A 1 784 ? 36.344 41.344 -1.622 1 82.06 784 GLY A O 1
ATOM 6289 N N . VAL A 1 785 ? 36.25 42.875 -3.451 1 85.94 785 VAL A N 1
ATOM 6290 C CA . VAL A 1 785 ? 35.25 43.656 -2.754 1 85.94 785 VAL A CA 1
ATOM 6291 C C . VAL A 1 785 ? 34.125 44.031 -3.713 1 85.94 785 VAL A C 1
ATOM 6293 O O . VAL A 1 785 ? 34.312 44.031 -4.93 1 85.94 785 VAL A O 1
ATOM 6296 N N . GLY A 1 786 ? 32.812 44.062 -3.18 1 86.69 786 GLY A N 1
ATOM 6297 C CA . GLY A 1 786 ? 31.656 44.625 -3.852 1 86.69 786 GLY A CA 1
ATOM 6298 C C . GLY A 1 786 ? 31.062 43.688 -4.902 1 86.69 786 GLY A C 1
ATOM 6299 O O . GLY A 1 786 ? 30.484 42.656 -4.57 1 86.69 786 GLY A O 1
ATOM 6300 N N . TRP A 1 787 ? 31.406 43.906 -6.195 1 89.69 787 TRP A N 1
ATOM 6301 C CA . TRP A 1 787 ? 30.812 43.188 -7.328 1 89.69 787 TRP A CA 1
ATOM 6302 C C . TRP A 1 787 ? 31.281 41.75 -7.391 1 89.69 787 TRP A C 1
ATOM 6304 O O . TRP A 1 787 ? 30.484 40.844 -7.617 1 89.69 787 TRP A O 1
ATOM 6314 N N . ARG A 1 788 ? 32.469 41.438 -7.164 1 91 788 ARG A N 1
ATOM 6315 C CA . ARG A 1 788 ? 32.969 40.094 -7.25 1 91 788 ARG A CA 1
ATOM 6316 C C . ARG A 1 788 ? 32.406 39.188 -6.16 1 91 788 ARG A C 1
ATOM 6318 O O . ARG A 1 788 ? 32.094 38.031 -6.395 1 91 788 ARG A O 1
ATOM 6325 N N . VAL A 1 789 ? 32.219 39.781 -5.043 1 92 789 VAL A N 1
ATOM 6326 C CA . VAL A 1 789 ? 31.641 39 -3.943 1 92 789 VAL A CA 1
ATOM 6327 C C . VAL A 1 789 ? 30.172 38.688 -4.227 1 92 789 VAL A C 1
ATOM 6329 O O . VAL A 1 789 ? 29.719 37.594 -4.008 1 92 789 VAL A O 1
ATOM 6332 N N . ALA A 1 790 ? 29.438 39.656 -4.75 1 94.81 790 ALA A N 1
ATOM 6333 C CA . ALA A 1 790 ? 28.016 39.469 -5.031 1 94.81 790 ALA A CA 1
ATOM 6334 C C . ALA A 1 790 ? 27.797 38.438 -6.125 1 94.81 790 ALA A C 1
ATOM 6336 O O . ALA A 1 790 ? 26.891 37.594 -6.016 1 94.81 790 ALA A O 1
ATOM 6337 N N . VAL A 1 791 ? 28.578 38.469 -7.121 1 94.38 791 VAL A N 1
ATOM 6338 C CA . VAL A 1 791 ? 28.406 37.531 -8.234 1 94.38 791 VAL A CA 1
ATOM 6339 C C . VAL A 1 791 ? 28.812 36.125 -7.801 1 94.38 791 VAL A C 1
ATOM 6341 O O . VAL A 1 791 ? 28.141 35.156 -8.148 1 94.38 791 VAL A O 1
ATOM 6344 N N . THR A 1 792 ? 29.875 36.031 -7.059 1 93.44 792 THR A N 1
ATOM 6345 C CA . THR A 1 792 ? 30.297 34.719 -6.598 1 93.44 792 THR A CA 1
ATOM 6346 C C . THR A 1 792 ? 29.25 34.125 -5.672 1 93.44 792 THR A C 1
ATOM 6348 O O . THR A 1 792 ? 28.984 32.906 -5.742 1 93.44 792 THR A O 1
ATOM 6351 N N . ARG A 1 793 ? 28.703 34.906 -4.828 1 93.75 793 ARG A N 1
ATOM 6352 C CA . ARG A 1 793 ? 27.672 34.406 -3.926 1 93.75 793 ARG A CA 1
ATOM 6353 C C . ARG A 1 793 ? 26.438 33.969 -4.707 1 93.75 793 ARG A C 1
ATOM 6355 O O . ARG A 1 793 ? 25.891 32.906 -4.453 1 93.75 793 ARG A O 1
ATOM 6362 N N . PHE A 1 794 ? 26.078 34.781 -5.625 1 95 794 PHE A N 1
ATOM 6363 C CA . PHE A 1 794 ? 24.875 34.469 -6.383 1 95 794 PHE A CA 1
ATOM 6364 C C . PHE A 1 794 ? 25.047 33.188 -7.191 1 95 794 PHE A C 1
ATOM 6366 O O . PHE A 1 794 ? 24.172 32.312 -7.215 1 95 794 PHE A O 1
ATOM 6373 N N . VAL A 1 795 ? 26.125 33.031 -7.812 1 93.88 795 VAL A N 1
ATOM 6374 C CA . VAL A 1 795 ? 26.375 31.844 -8.633 1 93.88 795 VAL A CA 1
ATOM 6375 C C . VAL A 1 795 ? 26.469 30.609 -7.734 1 93.88 795 VAL A C 1
ATOM 6377 O O . VAL A 1 795 ? 25.953 29.531 -8.086 1 93.88 795 VAL A O 1
ATOM 6380 N N . SER A 1 796 ? 27.078 30.766 -6.629 1 93.62 796 SER A N 1
ATOM 6381 C CA . SER A 1 796 ? 27.203 29.656 -5.699 1 93.62 796 SER A CA 1
ATOM 6382 C C . SER A 1 796 ? 25.828 29.234 -5.164 1 93.62 796 SER A C 1
ATOM 6384 O O . SER A 1 796 ? 25.578 28.047 -4.984 1 93.62 796 SER A O 1
ATOM 6386 N N . VAL A 1 797 ? 25.078 30.172 -4.93 1 94.19 797 VAL A N 1
ATOM 6387 C CA . VAL A 1 797 ? 23.75 29.891 -4.406 1 94.19 797 VAL A CA 1
ATOM 6388 C C . VAL A 1 797 ? 22.922 29.156 -5.465 1 94.19 797 VAL A C 1
ATOM 6390 O O . VAL A 1 797 ? 22.234 28.188 -5.168 1 94.19 797 VAL A O 1
ATOM 6393 N N . VAL A 1 798 ? 23.031 29.594 -6.664 1 94.31 798 VAL A N 1
ATOM 6394 C CA . VAL A 1 798 ? 22.25 29 -7.746 1 94.31 798 VAL A CA 1
ATOM 6395 C C . VAL A 1 798 ? 22.688 27.547 -7.957 1 94.31 798 VAL A C 1
ATOM 6397 O O . VAL A 1 798 ? 21.844 26.656 -8.102 1 94.31 798 VAL A O 1
ATOM 6400 N N . ILE A 1 799 ? 23.875 27.25 -7.859 1 92.38 799 ILE A N 1
ATOM 6401 C CA . ILE A 1 799 ? 24.359 25.891 -8.055 1 92.38 799 ILE A CA 1
ATOM 6402 C C . ILE A 1 799 ? 23.969 25.016 -6.863 1 92.38 799 ILE A C 1
ATOM 6404 O O . ILE A 1 799 ? 23.531 23.875 -7.043 1 92.38 799 ILE A O 1
ATOM 6408 N N . GLY A 1 800 ? 24.172 25.609 -5.738 1 91.44 800 GLY A N 1
ATOM 6409 C CA . GLY A 1 800 ? 23.766 24.875 -4.559 1 91.44 800 GLY A CA 1
ATOM 6410 C C . GLY A 1 800 ? 22.281 24.531 -4.551 1 91.44 800 GLY A C 1
ATOM 6411 O O . GLY A 1 800 ? 21.891 23.438 -4.145 1 91.44 800 GLY A O 1
ATOM 6412 N N . LEU A 1 801 ? 21.484 25.422 -5.016 1 93 801 LEU A N 1
ATOM 6413 C CA . LEU A 1 801 ? 20.047 25.203 -5.066 1 93 801 LEU A CA 1
ATOM 6414 C C . LEU A 1 801 ? 19.688 24.141 -6.098 1 93 801 LEU A C 1
ATOM 6416 O O . LEU A 1 801 ? 18.75 23.359 -5.883 1 93 801 LEU A O 1
ATOM 6420 N N . PHE A 1 802 ? 20.406 24.109 -7.113 1 90.5 802 PHE A N 1
ATOM 6421 C CA . PHE A 1 802 ? 20.141 23.109 -8.133 1 90.5 802 PHE A CA 1
ATOM 6422 C C . PHE A 1 802 ? 20.438 21.703 -7.605 1 90.5 802 PHE A C 1
ATOM 6424 O O . PHE A 1 802 ? 19.703 20.766 -7.902 1 90.5 802 PHE A O 1
ATOM 6431 N N . VAL A 1 803 ? 21.391 21.578 -6.824 1 87.94 803 VAL A N 1
ATOM 6432 C CA . VAL A 1 803 ? 21.719 20.266 -6.25 1 87.94 803 VAL A CA 1
ATOM 6433 C C . VAL A 1 803 ? 20.672 19.891 -5.207 1 87.94 803 VAL A C 1
ATOM 6435 O O . VAL A 1 803 ? 20.281 18.719 -5.105 1 87.94 803 VAL A O 1
ATOM 6438 N N . SER A 1 804 ? 20.297 20.875 -4.465 1 88.62 804 SER A N 1
ATOM 6439 C CA . SER A 1 804 ? 19.266 20.609 -3.467 1 88.62 804 SER A CA 1
ATOM 6440 C C . SER A 1 804 ? 17.969 20.156 -4.125 1 88.62 804 SER A C 1
ATOM 6442 O O . SER A 1 804 ? 17.25 19.312 -3.592 1 88.62 804 SER A O 1
ATOM 6444 N N . LEU A 1 805 ? 17.641 20.75 -5.223 1 86.44 805 LEU A N 1
ATOM 6445 C CA . LEU A 1 805 ? 16.453 20.375 -5.957 1 86.44 805 LEU A CA 1
ATOM 6446 C C . LEU A 1 805 ? 16.531 18.922 -6.418 1 86.44 805 LEU A C 1
ATOM 6448 O O . LEU A 1 805 ? 15.516 18.203 -6.434 1 86.44 805 LEU A O 1
ATOM 6452 N N . LEU A 1 806 ? 17.672 18.438 -6.676 1 80.81 806 LEU A N 1
ATOM 6453 C CA . LEU A 1 806 ? 17.875 17.062 -7.109 1 80.81 806 LEU A CA 1
ATOM 6454 C C . LEU A 1 806 ? 17.672 16.094 -5.953 1 80.81 806 LEU A C 1
ATOM 6456 O O . LEU A 1 806 ? 17.203 14.969 -6.156 1 80.81 806 LEU A O 1
ATOM 6460 N N . ALA A 1 807 ? 17.969 16.547 -4.824 1 78.69 807 ALA A N 1
ATOM 6461 C CA . ALA A 1 807 ? 17.797 15.688 -3.652 1 78.69 807 ALA A CA 1
ATOM 6462 C C . ALA A 1 807 ? 16.328 15.414 -3.377 1 78.69 807 ALA A C 1
ATOM 6464 O O . ALA A 1 807 ? 15.961 14.328 -2.922 1 78.69 807 ALA A O 1
ATOM 6465 N N . SER A 1 808 ? 15.484 16.344 -3.619 1 78.69 808 SER A N 1
ATOM 6466 C CA . SER A 1 808 ? 14.07 16.188 -3.307 1 78.69 808 SER A CA 1
ATOM 6467 C C . SER A 1 808 ? 13.312 15.555 -4.473 1 78.69 808 SER A C 1
ATOM 6469 O O . SER A 1 808 ? 12.25 14.969 -4.281 1 78.69 808 SER A O 1
ATOM 6471 N N . SER A 1 809 ? 13.883 15.664 -5.688 1 74.88 809 SER A N 1
ATOM 6472 C CA . SER A 1 809 ? 13.164 15.203 -6.867 1 74.88 809 SER A CA 1
ATOM 6473 C C . SER A 1 809 ? 13.609 13.805 -7.273 1 74.88 809 SER A C 1
ATOM 6475 O O . SER A 1 809 ? 12.859 13.07 -7.922 1 74.88 809 SER A O 1
ATOM 6477 N N . PHE A 1 810 ? 14.852 13.367 -6.922 1 73.12 810 PHE A N 1
ATOM 6478 C CA . PHE A 1 810 ? 15.398 12.078 -7.352 1 73.12 810 PHE A CA 1
ATOM 6479 C C . PHE A 1 810 ? 15.797 11.234 -6.148 1 73.12 810 PHE A C 1
ATOM 6481 O O . PHE A 1 810 ? 16.297 11.758 -5.148 1 73.12 810 PHE A O 1
ATOM 6488 N N . PRO A 1 811 ? 15.453 9.953 -6.168 1 69.44 811 PRO A N 1
ATOM 6489 C CA . PRO A 1 811 ? 14.844 9.07 -7.16 1 69.44 811 PRO A CA 1
ATOM 6490 C C . PRO A 1 811 ? 13.328 8.961 -6.996 1 69.44 811 PRO A C 1
ATOM 6492 O O . PRO A 1 811 ? 12.617 8.672 -7.965 1 69.44 811 PRO A O 1
ATOM 6495 N N . LYS A 1 812 ? 12.875 9.094 -5.758 1 73.94 812 LYS A N 1
ATOM 6496 C CA . LYS A 1 812 ? 11.43 9.039 -5.527 1 73.94 812 LYS A CA 1
ATOM 6497 C C . LYS A 1 812 ? 10.922 10.32 -4.887 1 73.94 812 LYS A C 1
ATOM 6499 O O . LYS A 1 812 ? 11.125 10.547 -3.688 1 73.94 812 LYS A O 1
ATOM 6504 N N . PRO A 1 813 ? 10.336 11.156 -5.715 1 73.81 813 PRO A N 1
ATOM 6505 C CA . PRO A 1 813 ? 9.852 12.422 -5.148 1 73.81 813 PRO A CA 1
ATOM 6506 C C . PRO A 1 813 ? 8.648 12.227 -4.227 1 73.81 813 PRO A C 1
ATOM 6508 O O . PRO A 1 813 ? 7.797 11.375 -4.484 1 73.81 813 PRO A O 1
ATOM 6511 N N . ARG A 1 814 ? 8.727 12.844 -3.037 1 77.38 814 ARG A N 1
ATOM 6512 C CA . ARG A 1 814 ? 7.566 12.891 -2.15 1 77.38 814 ARG A CA 1
ATOM 6513 C C . ARG A 1 814 ? 6.645 14.047 -2.51 1 77.38 814 ARG A C 1
ATOM 6515 O O . ARG A 1 814 ? 6.914 15.195 -2.15 1 77.38 814 ARG A O 1
ATOM 6522 N N . SER A 1 815 ? 5.562 13.703 -3.152 1 80 815 SER A N 1
ATOM 6523 C CA . SER A 1 815 ? 4.652 14.727 -3.65 1 80 815 SER A CA 1
ATOM 6524 C C . SER A 1 815 ? 3.688 15.188 -2.561 1 80 815 SER A C 1
ATOM 6526 O O . SER A 1 815 ? 3.271 14.391 -1.717 1 80 815 SER A O 1
ATOM 6528 N N . SER A 1 816 ? 3.434 16.531 -2.488 1 83.06 816 SER A N 1
ATOM 6529 C CA . SER A 1 816 ? 2.438 17.094 -1.583 1 83.06 816 SER A CA 1
ATOM 6530 C C . SER A 1 816 ? 1.035 16.609 -1.937 1 83.06 816 SER A C 1
ATOM 6532 O O . SER A 1 816 ? 0.15 16.578 -1.079 1 83.06 816 SER A O 1
ATOM 6534 N N . LYS A 1 817 ? 0.868 16.266 -3.168 1 87.69 817 LYS A N 1
ATOM 6535 C CA . LYS A 1 817 ? -0.429 15.758 -3.602 1 87.69 817 LYS A CA 1
ATOM 6536 C C . LYS A 1 817 ? -0.781 14.461 -2.873 1 87.69 817 LYS A C 1
ATOM 6538 O O . LYS A 1 817 ? -1.908 14.297 -2.402 1 87.69 817 LYS A O 1
ATOM 6543 N N . VAL A 1 818 ? 0.219 13.648 -2.758 1 87.19 818 VAL A N 1
ATOM 6544 C CA . VAL A 1 818 ? 0.013 12.367 -2.098 1 87.19 818 VAL A CA 1
ATOM 6545 C C . VAL A 1 818 ? -0.198 12.578 -0.601 1 87.19 818 VAL A C 1
ATOM 6547 O O . VAL A 1 818 ? -0.992 11.875 0.027 1 87.19 818 VAL A O 1
ATOM 6550 N N . ALA A 1 819 ? 0.433 13.555 -0.053 1 85.19 819 ALA A N 1
ATOM 6551 C CA . ALA A 1 819 ? 0.29 13.836 1.373 1 85.19 819 ALA A CA 1
ATOM 6552 C C . ALA A 1 819 ? -1.134 14.273 1.707 1 85.19 819 ALA A C 1
ATOM 6554 O O . ALA A 1 819 ? -1.704 13.836 2.711 1 85.19 819 ALA A O 1
ATOM 6555 N N . VAL A 1 820 ? -1.704 15.133 0.903 1 89.94 820 VAL A N 1
ATOM 6556 C CA . VAL A 1 820 ? -3.072 15.594 1.126 1 89.94 820 VAL A CA 1
ATOM 6557 C C . VAL A 1 820 ? -4.035 14.406 1.035 1 89.94 820 VAL A C 1
ATOM 6559 O O . VAL A 1 820 ? -4.938 14.266 1.864 1 89.94 820 VAL A O 1
ATOM 6562 N N . ARG A 1 821 ? -3.842 13.609 0.103 1 91.88 821 ARG A N 1
ATOM 6563 C CA . ARG A 1 821 ? -4.691 12.438 -0.069 1 91.88 821 ARG A CA 1
ATOM 6564 C C . ARG A 1 821 ? -4.594 11.508 1.136 1 91.88 821 ARG A C 1
ATOM 6566 O O . ARG A 1 821 ? -5.605 10.992 1.617 1 91.88 821 ARG A O 1
ATOM 6573 N N . MET A 1 822 ? -3.459 11.344 1.688 1 89.75 822 MET A N 1
ATOM 6574 C CA . MET A 1 822 ? -3.244 10.461 2.826 1 89.75 822 MET A CA 1
ATOM 6575 C C . MET A 1 822 ? -3.873 11.031 4.09 1 89.75 822 MET A C 1
ATOM 6577 O O . MET A 1 822 ? -4.391 10.281 4.926 1 89.75 822 MET A O 1
ATOM 6581 N N . ILE A 1 823 ? -3.848 12.312 4.242 1 89.19 823 ILE A N 1
ATOM 6582 C CA . ILE A 1 823 ? -4.465 12.953 5.402 1 89.19 823 ILE A CA 1
ATOM 6583 C C . ILE A 1 823 ? -5.977 12.766 5.344 1 89.19 823 ILE A C 1
ATOM 6585 O O . ILE A 1 823 ? -6.602 12.398 6.34 1 89.19 823 ILE A O 1
ATOM 6589 N N . LEU A 1 824 ? -6.535 12.992 4.184 1 92.88 824 LEU A N 1
ATOM 6590 C CA . LEU A 1 824 ? -7.98 12.859 4.031 1 92.88 824 LEU A CA 1
ATOM 6591 C C . LEU A 1 824 ? -8.414 11.414 4.258 1 92.88 824 LEU A C 1
ATOM 6593 O O . LEU A 1 824 ? -9.438 11.164 4.902 1 92.88 824 LEU A O 1
ATOM 6597 N N . SER A 1 825 ? -7.664 10.5 3.742 1 92.06 825 SER A N 1
ATOM 6598 C CA . SER A 1 825 ? -7.965 9.086 3.961 1 92.06 825 SER A CA 1
ATOM 6599 C C . SER A 1 825 ? -7.863 8.727 5.438 1 92.06 825 SER A C 1
ATOM 6601 O O . SER A 1 825 ? -8.719 8.008 5.969 1 92.06 825 SER A O 1
ATOM 6603 N N . GLY A 1 826 ? -6.867 9.266 6.082 1 89.38 826 GLY A N 1
ATOM 6604 C CA . GLY A 1 826 ? -6.684 8.992 7.5 1 89.38 826 GLY A CA 1
ATOM 6605 C C . GLY A 1 826 ? -7.793 9.562 8.367 1 89.38 826 GLY A C 1
ATOM 6606 O O . GLY A 1 826 ? -8.242 8.914 9.312 1 89.38 826 GLY A O 1
ATOM 6607 N N . VAL A 1 827 ? -8.305 10.719 8.062 1 91.56 827 VAL A N 1
ATOM 6608 C CA . VAL A 1 827 ? -9.375 11.352 8.828 1 91.56 827 VAL A CA 1
ATOM 6609 C C . VAL A 1 827 ? -10.688 10.609 8.602 1 91.56 827 VAL A C 1
ATOM 6611 O O . VAL A 1 827 ? -11.484 10.445 9.531 1 91.56 827 VAL A O 1
ATOM 6614 N N . LEU A 1 828 ? -10.898 10.156 7.41 1 92.69 828 LEU A N 1
ATOM 6615 C CA . LEU A 1 828 ? -12.109 9.398 7.109 1 92.69 828 LEU A CA 1
ATOM 6616 C C . LEU A 1 828 ? -12.141 8.086 7.883 1 92.69 828 LEU A C 1
ATOM 6618 O O . LEU A 1 828 ? -13.18 7.695 8.414 1 92.69 828 LEU A O 1
ATOM 6622 N N . GLU A 1 829 ? -11.086 7.504 7.953 1 89.19 829 GLU A N 1
ATOM 6623 C CA . GLU A 1 829 ? -11.008 6.273 8.734 1 89.19 829 GLU A CA 1
ATOM 6624 C C . GLU A 1 829 ? -11.203 6.551 10.219 1 89.19 829 GLU A C 1
ATOM 6626 O O . GLU A 1 829 ? -11.859 5.773 10.922 1 89.19 829 GLU A O 1
ATOM 6631 N N . SER A 1 830 ? -10.734 7.633 10.703 1 89.81 830 SER A N 1
ATOM 6632 C CA . SER A 1 830 ? -10.859 7.992 12.109 1 89.81 830 SER A CA 1
ATOM 6633 C C . SER A 1 830 ? -12.273 8.453 12.438 1 89.81 830 SER A C 1
ATOM 6635 O O . SER A 1 830 ? -12.672 8.477 13.602 1 89.81 830 SER A O 1
ATOM 6637 N N . SER A 1 831 ? -13.016 8.844 11.422 1 92.38 831 SER A N 1
ATOM 6638 C CA . SER A 1 831 ? -14.414 9.211 11.648 1 92.38 831 SER A CA 1
ATOM 6639 C C . SER A 1 831 ? -15.219 8.023 12.172 1 92.38 831 SER A C 1
ATOM 6641 O O . SER A 1 831 ? -16.125 8.195 12.977 1 92.38 831 SER A O 1
ATOM 6643 N N . ASN A 1 832 ? -14.859 6.793 11.773 1 91.69 832 ASN A N 1
ATOM 6644 C CA . ASN A 1 832 ? -15.523 5.598 12.273 1 91.69 832 ASN A CA 1
ATOM 6645 C C . ASN A 1 832 ? -15.172 5.32 13.734 1 91.69 832 ASN A C 1
ATOM 6647 O O . ASN A 1 832 ? -16 4.844 14.5 1 91.69 832 ASN A O 1
ATOM 6651 N N . ASP A 1 833 ? -14.008 5.688 14.078 1 88 833 ASP A N 1
ATOM 6652 C CA . ASP A 1 833 ? -13.609 5.566 15.477 1 88 833 ASP A CA 1
ATOM 6653 C C . ASP A 1 833 ? -14.359 6.566 16.359 1 88 833 ASP A C 1
ATOM 6655 O O . ASP A 1 833 ? -14.703 6.258 17.5 1 88 833 ASP A O 1
ATOM 6659 N N . MET A 1 834 ? -14.562 7.676 15.797 1 90.38 834 MET A N 1
ATOM 6660 C CA . MET A 1 834 ? -15.328 8.688 16.516 1 90.38 834 MET A CA 1
ATOM 6661 C C . MET A 1 834 ? -16.766 8.227 16.719 1 90.38 834 MET A C 1
ATOM 6663 O O . MET A 1 834 ? -17.344 8.406 17.797 1 90.38 834 MET A O 1
ATOM 6667 N N . PHE A 1 835 ? -17.359 7.668 15.734 1 92.38 835 PHE A N 1
ATOM 6668 C CA . PHE A 1 835 ? -18.703 7.121 15.836 1 92.38 835 PHE A CA 1
ATOM 6669 C C . PHE A 1 835 ? -18.781 6.074 16.938 1 92.38 835 PHE A C 1
ATOM 6671 O O . PHE A 1 835 ? -19.734 6.07 17.734 1 92.38 835 PHE A O 1
ATOM 6678 N N . SER A 1 836 ? -17.766 5.234 16.984 1 90.81 836 SER A N 1
ATOM 6679 C CA . SER A 1 836 ? -17.75 4.188 18 1 90.81 836 SER A CA 1
ATOM 6680 C C . SER A 1 836 ? -17.641 4.773 19.391 1 90.81 836 SER A C 1
ATOM 6682 O O . SER A 1 836 ? -18.297 4.309 20.328 1 90.81 836 SER A O 1
ATOM 6684 N N . LYS A 1 837 ? -16.875 5.801 19.594 1 90.69 837 LYS A N 1
ATOM 6685 C CA . LYS A 1 837 ? -16.703 6.426 20.906 1 90.69 837 LYS A CA 1
ATOM 6686 C C . LYS A 1 837 ? -17.969 7.156 21.344 1 90.69 837 LYS A C 1
ATOM 6688 O O . LYS A 1 837 ? -18.328 7.137 22.516 1 90.69 837 LYS A O 1
ATOM 6693 N N . ILE A 1 838 ? -18.656 7.773 20.422 1 94.06 838 ILE A N 1
ATOM 6694 C CA . ILE A 1 838 ? -19.891 8.5 20.75 1 94.06 838 ILE A CA 1
ATOM 6695 C C . ILE A 1 838 ? -20.984 7.504 21.109 1 94.06 838 ILE A C 1
ATOM 6697 O O . ILE A 1 838 ? -21.75 7.734 22.062 1 94.06 838 ILE A O 1
ATOM 6701 N N . SER A 1 839 ? -21.031 6.398 20.375 1 93.25 839 SER A N 1
ATOM 6702 C CA . SER A 1 839 ? -22.031 5.383 20.672 1 93.25 839 SER A CA 1
ATOM 6703 C C . SER A 1 839 ? -21.781 4.73 22.031 1 93.25 839 SER A C 1
ATOM 6705 O O . SER A 1 839 ? -22.719 4.406 22.766 1 93.25 839 SER A O 1
ATOM 6707 N N . GLU A 1 840 ? -20.578 4.559 22.375 1 90.94 840 GLU A N 1
ATOM 6708 C CA . GLU A 1 840 ? -20.219 4.008 23.672 1 90.94 840 GLU A CA 1
ATOM 6709 C C . GLU A 1 840 ? -20.578 4.977 24.797 1 90.94 840 GLU A C 1
ATOM 6711 O O . GLU A 1 840 ? -21.047 4.559 25.859 1 90.94 840 GLU A O 1
ATOM 6716 N N . PHE A 1 841 ? -20.359 6.25 24.578 1 93.06 841 PHE A N 1
ATOM 6717 C CA . PHE A 1 841 ? -20.719 7.277 25.547 1 93.06 841 PHE A CA 1
ATOM 6718 C C . PHE A 1 841 ? -22.234 7.273 25.797 1 93.06 841 PHE A C 1
ATOM 6720 O O . PHE A 1 841 ? -22.672 7.379 26.938 1 93.06 841 PHE A O 1
ATOM 6727 N N . ALA A 1 842 ? -22.969 7.094 24.703 1 94.56 842 ALA A N 1
ATOM 6728 C CA . ALA A 1 842 ? -24.422 7.055 24.828 1 94.56 842 ALA A CA 1
ATOM 6729 C C . ALA A 1 842 ? -24.875 5.844 25.656 1 94.56 842 ALA A C 1
ATOM 6731 O O . ALA A 1 842 ? -25.766 5.945 26.484 1 94.56 842 ALA A O 1
ATOM 6732 N N . LEU A 1 843 ? -24.234 4.727 25.484 1 93.5 843 LEU A N 1
ATOM 6733 C CA . LEU A 1 843 ? -24.578 3.512 26.219 1 93.5 843 LEU A CA 1
ATOM 6734 C C . LEU A 1 843 ? -24.188 3.625 27.688 1 93.5 843 LEU A C 1
ATOM 6736 O O . LEU A 1 843 ? -24.922 3.166 28.562 1 93.5 843 LEU A O 1
ATOM 6740 N N . LYS A 1 844 ? -23.094 4.25 27.938 1 92.19 844 LYS A N 1
ATOM 6741 C CA . LYS A 1 844 ? -22.656 4.449 29.312 1 92.19 844 LYS A CA 1
ATOM 6742 C C . LYS A 1 844 ? -23.625 5.375 30.062 1 92.19 844 LYS A C 1
ATOM 6744 O O . LYS A 1 844 ? -23.844 5.207 31.266 1 92.19 844 LYS A O 1
ATOM 6749 N N . ARG A 1 845 ? -24.172 6.301 29.344 1 93.94 845 ARG A N 1
ATOM 6750 C CA . ARG A 1 845 ? -25.094 7.242 29.953 1 93.94 845 ARG A CA 1
ATOM 6751 C C . ARG A 1 845 ? -26.422 6.566 30.281 1 93.94 845 ARG A C 1
ATOM 6753 O O . ARG A 1 845 ? -27.141 6.984 31.188 1 93.94 845 ARG A O 1
ATOM 6760 N N . ILE A 1 846 ? -26.797 5.543 29.484 1 92.69 846 ILE A N 1
ATOM 6761 C CA . ILE A 1 846 ? -28.016 4.789 29.781 1 92.69 846 ILE A CA 1
ATOM 6762 C C . ILE A 1 846 ? -27.844 4.031 31.109 1 92.69 846 ILE A C 1
ATOM 6764 O O . ILE A 1 846 ? -28.766 3.961 31.906 1 92.69 846 ILE A O 1
ATOM 6768 N N . GLU A 1 847 ? -26.656 3.535 31.344 1 90.19 847 GLU A N 1
ATOM 6769 C CA . GLU A 1 847 ? -26.375 2.803 32.594 1 90.19 847 GLU A CA 1
ATOM 6770 C C . GLU A 1 847 ? -26.234 3.748 33.781 1 90.19 847 GLU A C 1
ATOM 6772 O O . GLU A 1 847 ? -26.766 3.473 34.844 1 90.19 847 GLU A O 1
ATOM 6777 N N . ASN A 1 848 ? -25.422 4.828 33.469 1 91.19 848 ASN A N 1
ATOM 6778 C CA . ASN A 1 848 ? -25.203 5.832 34.5 1 91.19 848 ASN A CA 1
ATOM 6779 C C . ASN A 1 848 ? -25.453 7.242 33.969 1 91.19 848 ASN A C 1
ATOM 6781 O O . ASN A 1 848 ? -24.641 7.781 33.219 1 91.19 848 ASN A O 1
ATOM 6785 N N . SER A 1 849 ? -26.5 7.832 34.375 1 87.44 849 SER A N 1
ATOM 6786 C CA . SER A 1 849 ? -26.922 9.156 33.906 1 87.44 849 SER A CA 1
ATOM 6787 C C . SER A 1 849 ? -25.938 10.234 34.375 1 87.44 849 SER A C 1
ATOM 6789 O O . SER A 1 849 ? -25.922 11.336 33.812 1 87.44 849 SER A O 1
ATOM 6791 N N . ASN A 1 850 ? -24.984 9.945 35.312 1 87.25 850 ASN A N 1
ATOM 6792 C CA . ASN A 1 850 ? -24.125 10.977 35.844 1 87.25 850 ASN A CA 1
ATOM 6793 C C . ASN A 1 850 ? -22.828 11.109 35.062 1 87.25 850 ASN A C 1
ATOM 6795 O O . ASN A 1 850 ? -22 11.969 35.344 1 87.25 850 ASN A O 1
ATOM 6799 N N . ILE A 1 851 ? -22.766 10.336 34.031 1 90.75 851 ILE A N 1
ATOM 6800 C CA . ILE A 1 851 ? -21.578 10.445 33.188 1 90.75 851 ILE A CA 1
ATOM 6801 C C . ILE A 1 851 ? -21.75 11.586 32.219 1 90.75 851 ILE A C 1
ATOM 6803 O O . ILE A 1 851 ? -22.719 11.617 31.453 1 90.75 851 ILE A O 1
ATOM 6807 N N . HIS A 1 852 ? -20.906 12.617 32.25 1 90.81 852 HIS A N 1
ATOM 6808 C CA . HIS A 1 852 ? -20.938 13.758 31.359 1 90.81 852 HIS A CA 1
ATOM 6809 C C . HIS A 1 852 ? -19.578 13.961 30.688 1 90.81 852 HIS A C 1
ATOM 6811 O O . HIS A 1 852 ? -18.594 13.328 31.078 1 90.81 852 HIS A O 1
ATOM 6817 N N . ILE A 1 853 ? -19.625 14.75 29.625 1 90.12 853 ILE A N 1
ATOM 6818 C CA . ILE A 1 853 ? -18.391 15.102 28.938 1 90.12 853 ILE A CA 1
ATOM 6819 C C . ILE A 1 853 ? -17.484 15.898 29.859 1 90.12 853 ILE A C 1
ATOM 6821 O O . ILE A 1 853 ? -17.938 16.844 30.531 1 90.12 853 ILE A O 1
ATOM 6825 N N . LYS A 1 854 ? -16.25 15.453 29.953 1 82.69 854 LYS A N 1
ATOM 6826 C CA . LYS A 1 854 ? -15.305 16.172 30.797 1 82.69 854 LYS A CA 1
ATOM 6827 C C . LYS A 1 854 ? -14.938 17.516 30.188 1 82.69 854 LYS A C 1
ATOM 6829 O O . LYS A 1 854 ? -14.836 17.656 28.969 1 82.69 854 LYS A O 1
ATOM 6834 N N . VAL A 1 855 ? -14.859 18.438 31.062 1 73.75 855 VAL A N 1
ATOM 6835 C CA . VAL A 1 855 ? -14.539 19.797 30.609 1 73.75 855 VAL A CA 1
ATOM 6836 C C . VAL A 1 855 ? -13.156 19.812 29.969 1 73.75 855 VAL A C 1
ATOM 6838 O O . VAL A 1 855 ? -12.945 20.484 28.953 1 73.75 855 VAL A O 1
ATOM 6841 N N . ARG A 1 856 ? -12.25 19.016 30.703 1 80.56 856 ARG A N 1
ATOM 6842 C CA . ARG A 1 856 ? -10.891 18.969 30.172 1 80.56 856 ARG A CA 1
ATOM 6843 C C . ARG A 1 856 ? -10.414 17.531 29.984 1 80.56 856 ARG A C 1
ATOM 6845 O O . ARG A 1 856 ? -10.789 16.656 30.766 1 80.56 856 ARG A O 1
ATOM 6852 N N . HIS A 1 857 ? -9.68 17.391 28.906 1 78.75 857 HIS A N 1
ATOM 6853 C CA . HIS A 1 857 ? -8.977 16.141 28.625 1 78.75 857 HIS A CA 1
ATOM 6854 C C . HIS A 1 857 ? -9.961 15.016 28.328 1 78.75 857 HIS A C 1
ATOM 6856 O O . HIS A 1 857 ? -9.797 13.891 28.812 1 78.75 857 HIS A O 1
ATOM 6862 N N . ASP A 1 858 ? -11.07 15.453 27.641 1 85.38 858 ASP A N 1
ATOM 6863 C CA . ASP A 1 858 ? -11.969 14.406 27.172 1 85.38 858 ASP A CA 1
ATOM 6864 C C . ASP A 1 858 ? -11.398 13.711 25.938 1 85.38 858 ASP A C 1
ATOM 6866 O O . ASP A 1 858 ? -10.969 14.367 24.984 1 85.38 858 ASP A O 1
ATOM 6870 N N . GLU A 1 859 ? -11.383 12.438 26.016 1 80 859 GLU A N 1
ATOM 6871 C CA . GLU A 1 859 ? -10.742 11.656 24.953 1 80 859 GLU A CA 1
ATOM 6872 C C . GLU A 1 859 ? -11.414 11.898 23.609 1 80 859 GLU A C 1
ATOM 6874 O O . GLU A 1 859 ? -10.742 12.094 22.594 1 80 859 GLU A O 1
ATOM 6879 N N . ALA A 1 860 ? -12.797 11.852 23.531 1 85.44 860 ALA A N 1
ATOM 6880 C CA . ALA A 1 860 ? -13.523 12.016 22.281 1 85.44 860 ALA A CA 1
ATOM 6881 C C . ALA A 1 860 ? -13.383 13.445 21.75 1 85.44 860 ALA A C 1
ATOM 6883 O O . ALA A 1 860 ? -13.203 13.656 20.547 1 85.44 860 ALA A O 1
ATOM 6884 N N . SER A 1 861 ? -13.43 14.438 22.625 1 85.81 861 SER A N 1
ATOM 6885 C CA . SER A 1 861 ? -13.305 15.828 22.203 1 85.81 861 SER A CA 1
ATOM 6886 C C . SER A 1 861 ? -11.891 16.141 21.734 1 85.81 861 SER A C 1
ATOM 6888 O O . SER A 1 861 ? -11.703 16.891 20.781 1 85.81 861 SER A O 1
ATOM 6890 N N . ASP A 1 862 ? -10.945 15.539 22.391 1 80.44 862 ASP A N 1
ATOM 6891 C CA . ASP A 1 862 ? -9.562 15.766 22 1 80.44 862 ASP A CA 1
ATOM 6892 C C . ASP A 1 862 ? -9.273 15.109 20.641 1 80.44 862 ASP A C 1
ATOM 6894 O O . ASP A 1 862 ? -8.516 15.656 19.844 1 80.44 862 ASP A O 1
ATOM 6898 N N . LYS A 1 863 ? -9.797 13.977 20.453 1 82.38 863 LYS A N 1
ATOM 6899 C CA . LYS A 1 863 ? -9.625 13.328 19.172 1 82.38 863 LYS A CA 1
ATOM 6900 C C . LYS A 1 863 ? -10.258 14.148 18.047 1 82.38 863 LYS A C 1
ATOM 6902 O O . LYS A 1 863 ? -9.672 14.281 16.969 1 82.38 863 LYS A O 1
ATOM 6907 N N . MET A 1 864 ? -11.406 14.68 18.297 1 84.5 864 MET A N 1
ATOM 6908 C CA . MET A 1 864 ? -12.078 15.5 17.297 1 84.5 864 MET A CA 1
ATOM 6909 C C . MET A 1 864 ? -11.25 16.75 16.984 1 84.5 864 MET A C 1
ATOM 6911 O O . MET A 1 864 ? -11.117 17.125 15.812 1 84.5 864 MET A O 1
ATOM 6915 N N . ARG A 1 865 ? -10.656 17.297 17.953 1 79.31 865 ARG A N 1
ATOM 6916 C CA . ARG A 1 865 ? -9.844 18.5 17.75 1 79.31 865 ARG A CA 1
ATOM 6917 C C . ARG A 1 865 ? -8.602 18.188 16.922 1 79.31 865 ARG A C 1
ATOM 6919 O O . ARG A 1 865 ? -8.219 18.953 16.047 1 79.31 865 ARG A O 1
ATOM 6926 N N . SER A 1 866 ? -8.078 17.062 17.25 1 79.31 866 SER A N 1
ATOM 6927 C CA . SER A 1 866 ? -6.887 16.672 16.516 1 79.31 866 SER A CA 1
ATOM 6928 C C . SER A 1 866 ? -7.211 16.406 15.039 1 79.31 866 SER A C 1
ATOM 6930 O O . SER A 1 866 ? -6.41 16.734 14.156 1 79.31 866 SER A O 1
ATOM 6932 N N . LEU A 1 867 ? -8.391 15.883 14.758 1 86.19 867 LEU A N 1
ATOM 6933 C CA . LEU A 1 867 ? -8.797 15.617 13.383 1 86.19 867 LEU A CA 1
ATOM 6934 C C . LEU A 1 867 ? -9.07 16.922 12.641 1 86.19 867 LEU A C 1
ATOM 6936 O O . LEU A 1 867 ? -8.727 17.047 11.461 1 86.19 867 LEU A O 1
ATOM 6940 N N . LEU A 1 868 ? -9.586 17.875 13.312 1 82.44 868 LEU A N 1
ATOM 6941 C CA . LEU A 1 868 ? -9.891 19.156 12.672 1 82.44 868 LEU A CA 1
ATOM 6942 C C . LEU A 1 868 ? -8.609 19.922 12.367 1 82.44 868 LEU A C 1
ATOM 6944 O O . LEU A 1 868 ? -8.523 20.625 11.352 1 82.44 868 LEU A O 1
ATOM 6948 N N . ILE A 1 869 ? -7.625 19.719 13.164 1 75.94 869 ILE A N 1
ATOM 6949 C CA . ILE A 1 869 ? -6.348 20.375 12.922 1 75.94 869 ILE A CA 1
ATOM 6950 C C . ILE A 1 869 ? -5.645 19.719 11.734 1 75.94 869 ILE A C 1
ATOM 6952 O O . ILE A 1 869 ? -5.035 20.406 10.906 1 75.94 869 ILE A O 1
ATOM 6956 N N . SER A 1 870 ? -5.762 18.422 11.703 1 81.94 870 SER A N 1
ATOM 6957 C CA . SER A 1 870 ? -5.18 17.719 10.562 1 81.94 870 SER A CA 1
ATOM 6958 C C . SER A 1 870 ? -5.836 18.156 9.25 1 81.94 870 SER A C 1
ATOM 6960 O O . SER A 1 870 ? -5.164 18.266 8.227 1 81.94 870 SER A O 1
ATOM 6962 N N . LEU A 1 871 ? -7.078 18.438 9.289 1 86.81 871 LEU A N 1
ATOM 6963 C CA . LEU A 1 871 ? -7.797 18.875 8.094 1 86.81 871 LEU A CA 1
ATOM 6964 C C . LEU A 1 871 ? -7.414 20.297 7.723 1 86.81 871 LEU A C 1
ATOM 6966 O O . LEU A 1 871 ? -7.344 20.641 6.539 1 86.81 871 LEU A O 1
ATOM 6970 N N . ALA A 1 872 ? -7.141 21.047 8.688 1 77.06 872 ALA A N 1
ATOM 6971 C CA . ALA A 1 872 ? -6.699 22.422 8.422 1 77.06 872 ALA A CA 1
ATOM 6972 C C . ALA A 1 872 ? -5.305 22.438 7.801 1 77.06 872 ALA A C 1
ATOM 6974 O O . ALA A 1 872 ? -5.02 23.25 6.922 1 77.06 872 ALA A O 1
ATOM 6975 N N . ASN A 1 873 ? -4.516 21.5 8.25 1 75.19 873 ASN A N 1
ATOM 6976 C CA . ASN A 1 873 ? -3.189 21.375 7.66 1 75.19 873 ASN A CA 1
ATOM 6977 C C . ASN A 1 873 ? -3.27 20.922 6.203 1 75.19 873 ASN A C 1
ATOM 6979 O O . ASN A 1 873 ? -2.469 21.359 5.371 1 75.19 873 ASN A O 1
ATOM 6983 N N . ALA A 1 874 ? -4.176 20.062 5.918 1 83.25 874 ALA A N 1
ATOM 6984 C CA . ALA A 1 874 ? -4.367 19.641 4.535 1 83.25 874 ALA A CA 1
ATOM 6985 C C . ALA A 1 874 ? -4.773 20.812 3.645 1 83.25 874 ALA A C 1
ATOM 6987 O O . ALA A 1 874 ? -4.312 20.922 2.508 1 83.25 874 ALA A O 1
ATOM 6988 N N . ARG A 1 875 ? -5.543 21.703 4.145 1 82.38 875 ARG A N 1
ATOM 6989 C CA . ARG A 1 875 ? -5.973 22.859 3.379 1 82.38 875 ARG A CA 1
ATOM 6990 C C . ARG A 1 875 ? -4.809 23.828 3.139 1 82.38 875 ARG A C 1
ATOM 6992 O O . ARG A 1 875 ? -4.691 24.406 2.059 1 82.38 875 ARG A O 1
ATOM 6999 N N . ALA A 1 876 ? -3.945 23.891 4.094 1 74.62 876 ALA A N 1
ATOM 7000 C CA . ALA A 1 876 ? -2.771 24.75 3.949 1 74.62 876 ALA A CA 1
ATOM 7001 C C . ALA A 1 876 ? -1.801 24.188 2.918 1 74.62 876 ALA A C 1
ATOM 7003 O O . ALA A 1 876 ? -1.218 24.922 2.129 1 74.62 876 ALA A O 1
ATOM 7004 N N . MET A 1 877 ? -1.719 22.922 2.9 1 78.06 877 MET A N 1
ATOM 7005 C CA . MET A 1 877 ? -0.811 22.266 1.961 1 78.06 877 MET A CA 1
ATOM 7006 C C . MET A 1 877 ? -1.328 22.391 0.531 1 78.06 877 MET A C 1
ATOM 7008 O O . MET A 1 877 ? -0.543 22.391 -0.419 1 78.06 877 MET A O 1
ATOM 7012 N N . MET A 1 878 ? -2.605 22.469 0.37 1 83.56 878 MET A N 1
ATOM 7013 C CA . MET A 1 878 ? -3.201 22.594 -0.957 1 83.56 878 MET A CA 1
ATOM 7014 C C . MET A 1 878 ? -2.779 23.906 -1.626 1 83.56 878 MET A C 1
ATOM 7016 O O . MET A 1 878 ? -2.684 23.969 -2.854 1 83.56 878 MET A O 1
ATOM 7020 N N . ASN A 1 879 ? -2.369 24.812 -0.821 1 75.56 879 ASN A N 1
ATOM 7021 C CA . ASN A 1 879 ? -1.946 26.094 -1.381 1 75.56 879 ASN A CA 1
ATOM 7022 C C . ASN A 1 879 ? -0.544 26 -1.978 1 75.56 879 ASN A C 1
ATOM 7024 O O . ASN A 1 879 ? -0.203 26.766 -2.885 1 75.56 879 ASN A O 1
ATOM 7028 N N . PHE A 1 880 ? 0.213 25 -1.531 1 77.25 880 PHE A N 1
ATOM 7029 C CA . PHE A 1 880 ? 1.569 24.828 -2.037 1 77.25 880 PHE A CA 1
ATOM 7030 C C . PHE A 1 880 ? 1.565 24 -3.324 1 77.25 880 PHE A C 1
ATOM 7032 O O . PHE A 1 880 ? 2.508 24.078 -4.113 1 77.25 880 PHE A O 1
ATOM 7039 N N . ILE A 1 881 ? 0.576 23.234 -3.59 1 84.19 881 ILE A N 1
ATOM 7040 C CA . ILE A 1 881 ? 0.565 22.266 -4.684 1 84.19 881 ILE A CA 1
ATOM 7041 C C . ILE A 1 881 ? 0.542 23 -6.02 1 84.19 881 ILE A C 1
ATOM 7043 O O . ILE A 1 881 ? 0.993 22.469 -7.039 1 84.19 881 ILE A O 1
ATOM 7047 N N . ARG A 1 882 ? 0.189 24.281 -5.977 1 75.5 882 ARG A N 1
ATOM 7048 C CA . ARG A 1 882 ? 0.135 25.062 -7.215 1 75.5 882 ARG A CA 1
ATOM 7049 C C . ARG A 1 882 ? 1.533 25.281 -7.781 1 75.5 882 ARG A C 1
ATOM 7051 O O . ARG A 1 882 ? 1.692 25.531 -8.977 1 75.5 882 ARG A O 1
ATOM 7058 N N . TYR A 1 883 ? 2.477 25.078 -6.895 1 76.5 883 TYR A N 1
ATOM 7059 C CA . TYR A 1 883 ? 3.842 25.344 -7.34 1 76.5 883 TYR A CA 1
ATOM 7060 C C . TYR A 1 883 ? 4.523 24.047 -7.781 1 76.5 883 TYR A C 1
ATOM 7062 O O . TYR A 1 883 ? 5.621 24.078 -8.344 1 76.5 883 TYR A O 1
ATOM 7070 N N . GLU A 1 884 ? 3.844 22.922 -7.516 1 76.12 884 GLU A N 1
ATOM 7071 C CA . GLU A 1 884 ? 4.379 21.688 -8.055 1 76.12 884 GLU A CA 1
ATOM 7072 C C . GLU A 1 884 ? 4.141 21.594 -9.562 1 76.12 884 GLU A C 1
ATOM 7074 O O . GLU A 1 884 ? 3.023 21.812 -10.031 1 76.12 884 GLU A O 1
ATOM 7079 N N . THR A 1 885 ? 5.227 21.609 -10.367 1 68.81 885 THR A N 1
ATOM 7080 C CA . THR A 1 885 ? 5.098 21.578 -11.82 1 68.81 885 THR A CA 1
ATOM 7081 C C . THR A 1 885 ? 4.254 20.375 -12.258 1 68.81 885 THR A C 1
ATOM 7083 O O . THR A 1 885 ? 4.426 19.266 -11.75 1 68.81 885 THR A O 1
ATOM 7086 N N . ALA A 1 886 ? 3.227 20.797 -12.984 1 73.94 886 ALA A N 1
ATOM 7087 C CA . ALA A 1 886 ? 2.332 19.766 -13.508 1 73.94 886 ALA A CA 1
ATOM 7088 C C . ALA A 1 886 ? 2.963 19.031 -14.695 1 73.94 886 ALA A C 1
ATOM 7090 O O . ALA A 1 886 ? 2.541 19.219 -15.844 1 73.94 886 ALA A O 1
ATOM 7091 N N . TRP A 1 887 ? 3.916 18.188 -14.414 1 74.25 887 TRP A N 1
ATOM 7092 C CA . TRP A 1 887 ? 4.602 17.484 -15.492 1 74.25 887 TRP A CA 1
ATOM 7093 C C . TRP A 1 887 ? 3.646 16.531 -16.219 1 74.25 887 TRP A C 1
ATOM 7095 O O . TRP A 1 887 ? 3.689 16.422 -17.438 1 74.25 887 TRP A O 1
ATOM 7105 N N . THR A 1 888 ? 2.812 15.898 -15.516 1 76.5 888 THR A N 1
ATOM 7106 C CA . THR A 1 888 ? 1.963 14.875 -16.109 1 76.5 888 THR A CA 1
ATOM 7107 C C . THR A 1 888 ? 0.538 15.383 -16.281 1 76.5 888 THR A C 1
ATOM 7109 O O . THR A 1 888 ? -0.228 14.836 -17.078 1 76.5 888 THR A O 1
ATOM 7112 N N . GLY A 1 889 ? 0.098 16.391 -15.508 1 77.88 889 GLY A N 1
ATOM 7113 C CA . GLY A 1 889 ? -1.243 16.953 -15.539 1 77.88 889 GLY A CA 1
ATOM 7114 C C . GLY A 1 889 ? -1.545 17.828 -14.344 1 77.88 889 GLY A C 1
ATOM 7115 O O . GLY A 1 889 ? -0.801 17.828 -13.359 1 77.88 889 GLY A O 1
ATOM 7116 N N . ASN A 1 890 ? -2.65 18.516 -14.5 1 80.62 890 ASN A N 1
ATOM 7117 C CA . ASN A 1 890 ? -3.045 19.422 -13.414 1 80.62 890 ASN A CA 1
ATOM 7118 C C . ASN A 1 890 ? -3.682 18.656 -12.258 1 80.62 890 ASN A C 1
ATOM 7120 O O . ASN A 1 890 ? -4.254 17.578 -12.461 1 80.62 890 ASN A O 1
ATOM 7124 N N . TRP A 1 891 ? -3.447 19.125 -11.055 1 86.56 891 TRP A N 1
ATOM 7125 C CA . TRP A 1 891 ? -4.039 18.562 -9.852 1 86.56 891 TRP A CA 1
ATOM 7126 C C . TRP A 1 891 ? -5.504 18.969 -9.719 1 86.56 891 TRP A C 1
ATOM 7128 O O . TRP A 1 891 ? -5.852 20.141 -9.953 1 86.56 891 TRP A O 1
ATOM 7138 N N . PRO A 1 892 ? -6.422 18.031 -9.477 1 87.44 892 PRO A N 1
ATOM 7139 C CA . PRO A 1 892 ? -7.828 18.375 -9.273 1 87.44 892 PRO A CA 1
ATOM 7140 C C . PRO A 1 892 ? -8.062 19.141 -7.977 1 87.44 892 PRO A C 1
ATOM 7142 O O . PRO A 1 892 ? -8.547 18.578 -6.996 1 87.44 892 PRO A O 1
ATOM 7145 N N . THR A 1 893 ? -7.969 20.438 -7.953 1 86.25 893 THR A N 1
ATOM 7146 C CA . THR A 1 893 ? -8.016 21.266 -6.754 1 86.25 893 THR A CA 1
ATOM 7147 C C . THR A 1 893 ? -9.453 21.422 -6.258 1 86.25 893 THR A C 1
ATOM 7149 O O . THR A 1 893 ? -9.711 21.344 -5.055 1 86.25 893 THR A O 1
ATOM 7152 N N . GLU A 1 894 ? -10.438 21.562 -7.109 1 84.56 894 GLU A N 1
ATOM 7153 C CA . GLU A 1 894 ? -11.82 21.797 -6.707 1 84.56 894 GLU A CA 1
ATOM 7154 C C . GLU A 1 894 ? -12.438 20.547 -6.094 1 84.56 894 GLU A C 1
ATOM 7156 O O . GLU A 1 894 ? -13.164 20.625 -5.102 1 84.56 894 GLU A O 1
ATOM 7161 N N . THR A 1 895 ? -12.094 19.422 -6.707 1 89.06 895 THR A N 1
ATOM 7162 C CA . THR A 1 895 ? -12.656 18.188 -6.164 1 89.06 895 THR A CA 1
ATOM 7163 C C . THR A 1 895 ? -12.07 17.891 -4.785 1 89.06 895 THR A C 1
ATOM 7165 O O . THR A 1 895 ? -12.781 17.422 -3.893 1 89.06 895 THR A O 1
ATOM 7168 N N . TYR A 1 896 ? -10.82 18.172 -4.594 1 91.75 896 TYR A N 1
ATOM 7169 C CA . TYR A 1 896 ? -10.211 17.938 -3.287 1 91.75 896 TYR A CA 1
ATOM 7170 C C . TYR A 1 896 ? -10.703 18.969 -2.273 1 91.75 896 TYR A C 1
ATOM 7172 O O . TYR A 1 896 ? -10.836 18.656 -1.087 1 91.75 896 TYR A O 1
ATOM 7180 N N . ARG A 1 897 ? -11.023 20.188 -2.709 1 89.25 897 ARG A N 1
ATOM 7181 C CA . ARG A 1 897 ? -11.594 21.172 -1.807 1 89.25 897 ARG A CA 1
ATOM 7182 C C . ARG A 1 897 ? -12.992 20.781 -1.358 1 89.25 897 ARG A C 1
ATOM 7184 O O . ARG A 1 897 ? -13.352 20.953 -0.192 1 89.25 897 ARG A O 1
ATOM 7191 N N . THR A 1 898 ? -13.695 20.234 -2.285 1 89.88 898 THR A N 1
ATOM 7192 C CA . THR A 1 898 ? -15.031 19.75 -1.938 1 89.88 898 THR A CA 1
ATOM 7193 C C . THR A 1 898 ? -14.945 18.578 -0.968 1 89.88 898 THR A C 1
ATOM 7195 O O . THR A 1 898 ? -15.703 18.5 0.001 1 89.88 898 THR A O 1
ATOM 7198 N N . LEU A 1 899 ? -14.055 17.672 -1.261 1 94 899 LEU A N 1
ATOM 7199 C CA . LEU A 1 899 ? -13.898 16.516 -0.381 1 94 899 LEU A CA 1
ATOM 7200 C C . LEU A 1 899 ? -13.453 16.953 1.013 1 94 899 LEU A C 1
ATOM 7202 O O . LEU A 1 899 ? -13.945 16.438 2.016 1 94 899 LEU A O 1
ATOM 7206 N N . GLN A 1 900 ? -12.539 17.906 1.11 1 92.81 900 GLN A N 1
ATOM 7207 C CA . GLN A 1 900 ? -12.062 18.406 2.395 1 92.81 900 GLN A CA 1
ATOM 7208 C C . GLN A 1 900 ? -13.188 19.062 3.18 1 92.81 900 GLN A C 1
ATOM 7210 O O . GLN A 1 900 ? -13.281 18.891 4.398 1 92.81 900 GLN A O 1
ATOM 7215 N N . THR A 1 901 ? -14.078 19.75 2.523 1 90.38 901 THR A N 1
ATOM 7216 C CA . THR A 1 901 ? -15.203 20.406 3.186 1 90.38 901 THR A CA 1
ATOM 7217 C C . THR A 1 901 ? -16.219 19.375 3.678 1 90.38 901 THR A C 1
ATOM 7219 O O . THR A 1 901 ? -16.766 19.516 4.773 1 90.38 901 THR A O 1
ATOM 7222 N N . LEU A 1 902 ? -16.375 18.391 2.906 1 94.25 902 LEU A N 1
ATOM 7223 C CA . LEU A 1 902 ? -17.328 17.359 3.291 1 94.25 902 LEU A CA 1
ATOM 7224 C C . LEU A 1 902 ? -16.828 16.578 4.508 1 94.25 902 LEU A C 1
ATOM 7226 O O . LEU A 1 902 ? -17.594 16.297 5.434 1 94.25 902 LEU A O 1
ATOM 7230 N N . VAL A 1 903 ? -15.617 16.25 4.504 1 95.19 903 VAL A N 1
ATOM 7231 C CA . VAL A 1 903 ? -15.055 15.5 5.625 1 95.19 903 VAL A CA 1
ATOM 7232 C C . VAL A 1 903 ? -15.047 16.375 6.875 1 95.19 903 VAL A C 1
ATOM 7234 O O . VAL A 1 903 ? -15.297 15.891 7.98 1 95.19 903 VAL A O 1
ATOM 7237 N N . ASN A 1 904 ? -14.781 17.641 6.73 1 91.56 904 ASN A N 1
ATOM 7238 C CA . ASN A 1 904 ? -14.852 18.578 7.844 1 91.56 904 ASN A CA 1
ATOM 7239 C C . ASN A 1 904 ? -16.266 18.656 8.422 1 91.56 904 ASN A C 1
ATOM 7241 O O . ASN A 1 904 ? -16.438 18.672 9.641 1 91.56 904 ASN A O 1
ATOM 7245 N N . ASP A 1 905 ? -17.203 18.672 7.551 1 93 905 ASP A N 1
ATOM 7246 C CA . ASP A 1 905 ? -18.578 18.719 8 1 93 905 ASP A CA 1
ATOM 7247 C C . ASP A 1 905 ? -18.953 17.453 8.758 1 93 905 ASP A C 1
ATOM 7249 O O . ASP A 1 905 ? -19.672 17.5 9.758 1 93 905 ASP A O 1
ATOM 7253 N N . LEU A 1 906 ? -18.5 16.375 8.305 1 95.94 906 LEU A N 1
ATOM 7254 C CA . LEU A 1 906 ? -18.828 15.102 8.953 1 95.94 906 LEU A CA 1
ATOM 7255 C C . LEU A 1 906 ? -18.281 15.07 10.383 1 95.94 906 LEU A C 1
ATOM 7257 O O . LEU A 1 906 ? -19 14.695 11.312 1 95.94 906 LEU A O 1
ATOM 7261 N N . ILE A 1 907 ? -17.141 15.539 10.578 1 93.62 907 ILE A N 1
ATOM 7262 C CA . ILE A 1 907 ? -16.531 15.523 11.906 1 93.62 907 ILE A CA 1
ATOM 7263 C C . ILE A 1 907 ? -17.234 16.531 12.805 1 93.62 907 ILE A C 1
ATOM 7265 O O . ILE A 1 907 ? -17.5 16.25 13.977 1 93.62 907 ILE A O 1
ATOM 7269 N N . GLN A 1 908 ? -17.641 17.656 12.305 1 92.5 908 GLN A N 1
ATOM 7270 C CA . GLN A 1 908 ? -18.359 18.656 13.086 1 92.5 908 GLN A CA 1
ATOM 7271 C C . GLN A 1 908 ? -19.75 18.172 13.477 1 92.5 908 GLN A C 1
ATOM 7273 O O . GLN A 1 908 ? -20.219 18.422 14.586 1 92.5 908 GLN A O 1
ATOM 7278 N N . LEU A 1 909 ? -20.359 17.484 12.555 1 95.56 909 LEU A N 1
ATOM 7279 C CA . LEU A 1 909 ? -21.688 16.938 12.844 1 95.56 909 LEU A CA 1
ATOM 7280 C C . LEU A 1 909 ? -21.609 15.891 13.945 1 95.56 909 LEU A C 1
ATOM 7282 O O . LEU A 1 909 ? -22.453 15.867 14.844 1 95.56 909 LEU A O 1
ATOM 7286 N N . TYR A 1 910 ? -20.625 15.07 13.922 1 95.69 910 TYR A N 1
ATOM 7287 C CA . TYR A 1 910 ? -20.469 14.07 14.977 1 95.69 910 TYR A CA 1
ATOM 7288 C C . TYR A 1 910 ? -20.219 14.742 16.328 1 95.69 910 TYR A C 1
ATOM 7290 O O . TYR A 1 910 ? -20.703 14.281 17.359 1 95.69 910 TYR A O 1
ATOM 7298 N N . TYR A 1 911 ? -19.516 15.805 16.297 1 93.31 911 TYR A N 1
ATOM 7299 C CA . TYR A 1 911 ? -19.266 16.516 17.547 1 93.31 911 TYR A CA 1
ATOM 7300 C C . TYR A 1 911 ? -20.547 17.125 18.094 1 93.31 911 TYR A C 1
ATOM 7302 O O . TYR A 1 911 ? -20.781 17.109 19.297 1 93.31 911 TYR A O 1
ATOM 7310 N N . LEU A 1 912 ? -21.375 17.672 17.25 1 94.5 912 LEU A N 1
ATOM 7311 C CA . LEU A 1 912 ? -22.625 18.281 17.688 1 94.5 912 LEU A CA 1
ATOM 7312 C C . LEU A 1 912 ? -23.562 17.219 18.266 1 94.5 912 LEU A C 1
ATOM 7314 O O . LEU A 1 912 ? -24.281 17.469 19.234 1 94.5 912 LEU A O 1
ATOM 7318 N N . ILE A 1 913 ? -23.5 16.062 17.656 1 96.06 913 ILE A N 1
ATOM 7319 C CA . ILE A 1 913 ? -24.312 14.977 18.188 1 96.06 913 ILE A CA 1
ATOM 7320 C C . ILE A 1 913 ? -23.781 14.555 19.547 1 96.06 913 ILE A C 1
ATOM 7322 O O . ILE A 1 913 ? -24.547 14.273 20.469 1 96.06 913 ILE A O 1
ATOM 7326 N N . TYR A 1 914 ? -22.484 14.609 19.703 1 95 914 TYR A N 1
ATOM 7327 C CA . TYR A 1 914 ? -21.844 14.273 20.969 1 95 914 TYR A CA 1
ATOM 7328 C C . TYR A 1 914 ? -22.266 15.234 22.062 1 95 914 TYR A C 1
ATOM 7330 O O . TYR A 1 914 ? -22.641 14.805 23.172 1 95 914 TYR A O 1
ATOM 7338 N N . ILE A 1 915 ? -22.391 16.484 21.781 1 93 915 ILE A N 1
ATOM 7339 C CA . ILE A 1 915 ? -22.781 17.5 22.75 1 93 915 ILE A CA 1
ATOM 7340 C C . ILE A 1 915 ? -24.266 17.375 23.047 1 93 915 ILE A C 1
ATOM 7342 O O . ILE A 1 915 ? -24.703 17.594 24.188 1 93 915 ILE A O 1
ATOM 7346 N N . SER A 1 916 ? -25.016 17 22.047 1 95.12 916 SER A N 1
ATOM 7347 C CA . SER A 1 916 ? -26.453 16.844 22.234 1 95.12 916 SER A CA 1
ATOM 7348 C C . SER A 1 916 ? -26.781 15.656 23.125 1 95.12 916 SER A C 1
ATOM 7350 O O . SER A 1 916 ? -27.641 15.75 24 1 95.12 916 SER A O 1
ATOM 7352 N N . ILE A 1 917 ? -26.078 14.625 22.938 1 95.56 917 ILE A N 1
ATOM 7353 C CA . ILE A 1 917 ? -26.312 13.43 23.734 1 95.56 917 ILE A CA 1
ATOM 7354 C C . ILE A 1 917 ? -25.938 13.695 25.188 1 95.56 917 ILE A C 1
ATOM 7356 O O . ILE A 1 917 ? -26.578 13.18 26.109 1 95.56 917 ILE A O 1
ATOM 7360 N N . ASN A 1 918 ? -25.016 14.578 25.375 1 94.06 918 ASN A N 1
ATOM 7361 C CA . ASN A 1 918 ? -24.562 14.914 26.719 1 94.06 918 ASN A CA 1
ATOM 7362 C C . ASN A 1 918 ? -25.641 15.672 27.5 1 94.06 918 ASN A C 1
ATOM 7364 O O . ASN A 1 918 ? -25.672 15.625 28.734 1 94.06 918 ASN A O 1
ATOM 7368 N N . GLN A 1 919 ? -26.641 16.297 26.891 1 94.06 919 GLN A N 1
ATOM 7369 C CA . GLN A 1 919 ? -27.609 17.172 27.531 1 94.06 919 GLN A CA 1
ATOM 7370 C C . GLN A 1 919 ? -28.891 16.406 27.891 1 94.06 919 GLN A C 1
ATOM 7372 O O . GLN A 1 919 ? -29.75 16.938 28.594 1 94.06 919 GLN A O 1
ATOM 7377 N N . VAL A 1 920 ? -28.938 15.156 27.547 1 95.88 920 VAL A N 1
ATOM 7378 C CA . VAL A 1 920 ? -30.141 14.383 27.844 1 95.88 920 VAL A CA 1
ATOM 7379 C C . VAL A 1 920 ? -30.281 14.18 29.344 1 95.88 920 VAL A C 1
ATOM 7381 O O . VAL A 1 920 ? -29.312 13.828 30.016 1 95.88 920 VAL A O 1
ATOM 7384 N N . GLN A 1 921 ? -31.484 14.469 29.922 1 93.69 921 GLN A N 1
ATOM 7385 C CA . GLN A 1 921 ? -31.703 14.391 31.359 1 93.69 921 GLN A CA 1
ATOM 7386 C C . GLN A 1 921 ? -32.25 13.016 31.75 1 93.69 921 GLN A C 1
ATOM 7388 O O . GLN A 1 921 ? -31.625 12.305 32.562 1 93.69 921 GLN A O 1
ATOM 7393 N N . ASP A 1 922 ? -33.406 12.578 31.156 1 93.38 922 ASP A N 1
ATOM 7394 C CA . ASP A 1 922 ? -33.938 11.242 31.406 1 93.38 922 ASP A CA 1
ATOM 7395 C C . ASP A 1 922 ? -33.312 10.219 30.453 1 93.38 922 ASP A C 1
ATOM 7397 O O . ASP A 1 922 ? -33.938 9.836 29.453 1 93.38 922 ASP A O 1
ATOM 7401 N N . THR A 1 923 ? -32.312 9.734 30.828 1 93.44 923 THR A N 1
ATOM 7402 C CA . THR A 1 923 ? -31.516 8.891 29.938 1 93.44 923 THR A CA 1
ATOM 7403 C C . THR A 1 923 ? -32.156 7.527 29.766 1 93.44 923 THR A C 1
ATOM 7405 O O . THR A 1 923 ? -32.031 6.91 28.703 1 93.44 923 THR A O 1
ATOM 7408 N N . LYS A 1 924 ? -32.812 6.977 30.688 1 91.06 924 LYS A N 1
ATOM 7409 C CA . LYS A 1 924 ? -33.375 5.625 30.609 1 91.06 924 LYS A CA 1
ATOM 7410 C C . LYS A 1 924 ? -34.531 5.559 29.625 1 91.06 924 LYS A C 1
ATOM 7412 O O . LYS A 1 924 ? -34.656 4.59 28.875 1 91.06 924 LYS A O 1
ATOM 7417 N N . GLU A 1 925 ? -35.281 6.57 29.484 1 89.62 925 GLU A N 1
ATOM 7418 C CA . GLU A 1 925 ? -36.469 6.547 28.609 1 89.62 925 GLU A CA 1
ATOM 7419 C C . GLU A 1 925 ? -36.125 7.117 27.234 1 89.62 925 GLU A C 1
ATOM 7421 O O . GLU A 1 925 ? -36.5 6.539 26.203 1 89.62 925 GLU A O 1
ATOM 7426 N N . TRP A 1 926 ? -35.406 8.188 27.203 1 92.25 926 TRP A N 1
ATOM 7427 C CA . TRP A 1 926 ? -35.25 8.953 25.969 1 92.25 926 TRP A CA 1
ATOM 7428 C C . TRP A 1 926 ? -34.031 8.492 25.172 1 92.25 926 TRP A C 1
ATOM 7430 O O . TRP A 1 926 ? -34 8.586 23.953 1 92.25 926 TRP A O 1
ATOM 7440 N N . MET A 1 927 ? -33.062 7.957 25.812 1 93.69 927 MET A N 1
ATOM 7441 C CA . MET A 1 927 ? -31.828 7.602 25.094 1 93.69 927 MET A CA 1
ATOM 7442 C C . MET A 1 927 ? -32.094 6.48 24.094 1 93.69 927 MET A C 1
ATOM 7444 O O . MET A 1 927 ? -31.625 6.543 22.953 1 93.69 927 MET A O 1
ATOM 7448 N N . PRO A 1 928 ? -32.781 5.434 24.469 1 92.19 928 PRO A N 1
ATOM 7449 C CA . PRO A 1 928 ? -33.062 4.398 23.469 1 92.19 928 PRO A CA 1
ATOM 7450 C C . PRO A 1 928 ? -33.875 4.926 22.297 1 92.19 928 PRO A C 1
ATOM 7452 O O . PRO A 1 928 ? -33.688 4.492 21.156 1 92.19 928 PRO A O 1
ATOM 7455 N N . ILE A 1 929 ? -34.75 5.875 22.531 1 91.25 929 ILE A N 1
ATOM 7456 C CA . ILE A 1 929 ? -35.562 6.465 21.453 1 91.25 929 ILE A CA 1
ATOM 7457 C C . ILE A 1 929 ? -34.656 7.266 20.516 1 91.25 929 ILE A C 1
ATOM 7459 O O . ILE A 1 929 ? -34.781 7.172 19.297 1 91.25 929 ILE A O 1
ATOM 7463 N N . ILE A 1 930 ? -33.781 8.031 21.125 1 94.19 930 ILE A N 1
ATOM 7464 C CA . ILE A 1 930 ? -32.875 8.859 20.328 1 94.19 930 ILE A CA 1
ATOM 7465 C C . ILE A 1 930 ? -31.969 7.977 19.484 1 94.19 930 ILE A C 1
ATOM 7467 O O . ILE A 1 930 ? -31.797 8.227 18.297 1 94.19 930 ILE A O 1
ATOM 7471 N N . LEU A 1 931 ? -31.438 6.953 20.125 1 94.38 931 LEU A N 1
ATOM 7472 C CA . LEU A 1 931 ? -30.531 6.07 19.406 1 94.38 931 LEU A CA 1
ATOM 7473 C C . LEU A 1 931 ? -31.25 5.336 18.281 1 94.38 931 LEU A C 1
ATOM 7475 O O . LEU A 1 931 ? -30.672 5.059 17.234 1 94.38 931 LEU A O 1
ATOM 7479 N N . ASP A 1 932 ? -32.469 5.031 18.469 1 91.69 932 ASP A N 1
ATOM 7480 C CA . ASP A 1 932 ? -33.25 4.383 17.438 1 91.69 932 ASP A CA 1
ATOM 7481 C C . ASP A 1 932 ? -33.562 5.352 16.297 1 91.69 932 ASP A C 1
ATOM 7483 O O . ASP A 1 932 ? -33.562 4.965 15.117 1 91.69 932 ASP A O 1
ATOM 7487 N N . ARG A 1 933 ? -33.812 6.59 16.672 1 91.31 933 ARG A N 1
ATOM 7488 C CA . ARG A 1 933 ? -34.094 7.598 15.648 1 91.31 933 ARG A CA 1
ATOM 7489 C C . ARG A 1 933 ? -32.844 7.918 14.836 1 91.31 933 ARG A C 1
ATOM 7491 O O . ARG A 1 933 ? -32.938 8.297 13.664 1 91.31 933 ARG A O 1
ATOM 7498 N N . LEU A 1 934 ? -31.703 7.801 15.453 1 94.12 934 LEU A N 1
ATOM 7499 C CA . LEU A 1 934 ? -30.438 8.023 14.758 1 94.12 934 LEU A CA 1
ATOM 7500 C C . LEU A 1 934 ? -30.141 6.871 13.812 1 94.12 934 LEU A C 1
ATOM 7502 O O . LEU A 1 934 ? -29.297 7.004 12.914 1 94.12 934 LEU A O 1
ATOM 7506 N N . GLY A 1 935 ? -30.781 5.82 13.906 1 91.81 935 GLY A N 1
ATOM 7507 C CA . GLY A 1 935 ? -30.531 4.645 13.086 1 91.81 935 GLY A CA 1
ATOM 7508 C C . GLY A 1 935 ? -29.391 3.791 13.602 1 91.81 935 GLY A C 1
ATOM 7509 O O . GLY A 1 935 ? -28.891 2.922 12.883 1 91.81 935 GLY A O 1
ATOM 7510 N N . TRP A 1 936 ? -28.953 3.955 14.883 1 93.25 936 TRP A N 1
ATOM 7511 C CA . TRP A 1 936 ? -27.781 3.256 15.414 1 93.25 936 TRP A CA 1
ATOM 7512 C C . TRP A 1 936 ? -28.172 1.882 15.953 1 93.25 936 TRP A C 1
ATOM 7514 O O . TRP A 1 936 ? -27.312 1.027 16.156 1 93.25 936 TRP A O 1
ATOM 7524 N N . THR A 1 937 ? -29.453 1.651 16.172 1 92 937 THR A N 1
ATOM 7525 C CA . THR A 1 937 ? -29.922 0.362 16.688 1 92 937 THR A CA 1
ATOM 7526 C C . THR A 1 937 ? -30.078 -0.635 15.539 1 92 937 THR A C 1
ATOM 7528 O O . THR A 1 937 ? -30.219 -1.838 15.773 1 92 937 THR A O 1
ATOM 7531 N N . ASN A 1 938 ? -30.125 -0.051 14.312 1 90.19 938 ASN A N 1
ATOM 7532 C CA . ASN A 1 938 ? -30.172 -0.912 13.133 1 90.19 938 ASN A CA 1
ATOM 7533 C C . ASN A 1 938 ? -28.781 -1.382 12.727 1 90.19 938 ASN A C 1
ATOM 7535 O O . ASN A 1 938 ? -28 -0.608 12.18 1 90.19 938 ASN A O 1
ATOM 7539 N N . ALA A 1 939 ? -28.547 -2.609 12.906 1 89.31 939 ALA A N 1
ATOM 7540 C CA . ALA A 1 939 ? -27.219 -3.18 12.656 1 89.31 939 ALA A CA 1
ATOM 7541 C C . ALA A 1 939 ? -26.859 -3.092 11.172 1 89.31 939 ALA A C 1
ATOM 7543 O O . ALA A 1 939 ? -25.688 -2.906 10.828 1 89.31 939 ALA A O 1
ATOM 7544 N N . ASP A 1 940 ? -27.797 -3.238 10.25 1 88.25 940 ASP A N 1
ATOM 7545 C CA . ASP A 1 940 ? -27.531 -3.193 8.812 1 88.25 940 ASP A CA 1
ATOM 7546 C C . ASP A 1 940 ? -27.078 -1.799 8.383 1 88.25 940 ASP A C 1
ATOM 7548 O O . ASP A 1 940 ? -26.172 -1.659 7.562 1 88.25 940 ASP A O 1
ATOM 7552 N N . LEU A 1 941 ? -27.734 -0.813 8.93 1 92.19 941 LEU A N 1
ATOM 7553 C CA . LEU A 1 941 ? -27.375 0.559 8.586 1 92.19 941 LEU A CA 1
ATOM 7554 C C . LEU A 1 941 ? -26 0.916 9.117 1 92.19 941 LEU A C 1
ATOM 7556 O O . LEU A 1 941 ? -25.203 1.566 8.43 1 92.19 941 LEU A O 1
ATOM 7560 N N . VAL A 1 942 ? -25.719 0.514 10.359 1 93.44 942 VAL A N 1
ATOM 7561 C CA . VAL A 1 942 ? -24.422 0.798 10.961 1 93.44 942 VAL A CA 1
ATOM 7562 C C . VAL A 1 942 ? -23.312 0.079 10.172 1 93.44 942 VAL A C 1
ATOM 7564 O O . VAL A 1 942 ? -22.25 0.646 9.922 1 93.44 942 VAL A O 1
ATOM 7567 N N . ALA A 1 943 ? -23.547 -1.144 9.797 1 92.25 943 ALA A N 1
ATOM 7568 C CA . ALA A 1 943 ? -22.578 -1.902 9.008 1 92.25 943 ALA A CA 1
ATOM 7569 C C . ALA A 1 943 ? -22.312 -1.23 7.668 1 92.25 943 ALA A C 1
ATOM 7571 O O . ALA A 1 943 ? -21.172 -1.228 7.18 1 92.25 943 ALA A O 1
ATOM 7572 N N . GLU A 1 944 ? -23.312 -0.698 7.062 1 93.19 944 GLU A N 1
ATOM 7573 C CA . GLU A 1 944 ? -23.156 -0.03 5.773 1 93.19 944 GLU A CA 1
ATOM 7574 C C . GLU A 1 944 ? -22.344 1.255 5.914 1 93.19 944 GLU A C 1
ATOM 7576 O O . GLU A 1 944 ? -21.547 1.585 5.039 1 93.19 944 GLU A O 1
ATOM 7581 N N . VAL A 1 945 ? -22.594 1.989 6.969 1 94.44 945 VAL A N 1
ATOM 7582 C CA . VAL A 1 945 ? -21.844 3.219 7.207 1 94.44 945 VAL A CA 1
ATOM 7583 C C . VAL A 1 945 ? -20.359 2.9 7.355 1 94.44 945 VAL A C 1
ATOM 7585 O O . VAL A 1 945 ? -19.516 3.559 6.746 1 94.44 945 VAL A O 1
ATOM 7588 N N . LEU A 1 946 ? -20.047 1.866 8.141 1 93.44 946 LEU A N 1
ATOM 7589 C CA . LEU A 1 946 ? -18.656 1.48 8.375 1 93.44 946 LEU A CA 1
ATOM 7590 C C . LEU A 1 946 ? -18.016 0.96 7.09 1 93.44 946 LEU A C 1
ATOM 7592 O O . LEU A 1 946 ? -16.844 1.229 6.828 1 93.44 946 LEU A O 1
ATOM 7596 N N . ALA A 1 947 ? -18.766 0.299 6.281 1 92.31 947 ALA A N 1
ATOM 7597 C CA . ALA A 1 947 ? -18.25 -0.243 5.031 1 92.31 947 ALA A CA 1
ATOM 7598 C C . ALA A 1 947 ? -17.984 0.869 4.02 1 92.31 947 ALA A C 1
ATOM 7600 O O . ALA A 1 947 ? -16.922 0.906 3.393 1 92.31 947 ALA A O 1
ATOM 7601 N N . LEU A 1 948 ? -18.906 1.778 3.809 1 94.25 948 LEU A N 1
ATOM 7602 C CA . LEU A 1 948 ? -18.781 2.836 2.812 1 94.25 948 LEU A CA 1
ATOM 7603 C C . LEU A 1 948 ? -17.641 3.791 3.176 1 94.25 948 LEU A C 1
ATOM 7605 O O . LEU A 1 948 ? -16.844 4.164 2.316 1 94.25 948 LEU A O 1
ATOM 7609 N N . THR A 1 949 ? -17.547 4.18 4.41 1 94.12 949 THR A N 1
ATOM 7610 C CA . THR A 1 949 ? -16.469 5.078 4.832 1 94.12 949 THR A CA 1
ATOM 7611 C C . THR A 1 949 ? -15.125 4.367 4.801 1 94.12 949 THR A C 1
ATOM 7613 O O . THR A 1 949 ? -14.109 4.957 4.422 1 94.12 949 THR A O 1
ATOM 7616 N N . GLY A 1 950 ? -15.18 3.115 5.207 1 90.38 950 GLY A N 1
ATOM 7617 C CA . GLY A 1 950 ? -13.953 2.336 5.137 1 90.38 950 GLY A CA 1
ATOM 7618 C C . GLY A 1 950 ? -13.469 2.105 3.717 1 90.38 950 GLY A C 1
ATOM 7619 O O . GLY A 1 950 ? -12.273 2.223 3.432 1 90.38 950 GLY A O 1
ATOM 7620 N N . MET A 1 951 ? -14.344 1.817 2.785 1 91.38 951 MET A N 1
ATOM 7621 C CA . MET A 1 951 ? -14 1.605 1.382 1 91.38 951 MET A CA 1
ATOM 7622 C C . MET A 1 951 ? -13.516 2.9 0.738 1 91.38 951 MET A C 1
ATOM 7624 O O . MET A 1 951 ? -12.594 2.887 -0.079 1 91.38 951 MET A O 1
ATOM 7628 N N . SER A 1 952 ? -14.156 4.012 1.076 1 93.94 952 SER A N 1
ATOM 7629 C CA . SER A 1 952 ? -13.734 5.301 0.535 1 93.94 952 SER A CA 1
ATOM 7630 C C . SER A 1 952 ? -12.344 5.68 1.021 1 93.94 952 SER A C 1
ATOM 7632 O O . SER A 1 952 ? -11.516 6.172 0.246 1 93.94 952 SER A O 1
ATOM 7634 N N . ALA A 1 953 ? -12.109 5.426 2.277 1 93 953 ALA A N 1
ATOM 7635 C CA . ALA A 1 953 ? -10.789 5.703 2.828 1 93 953 ALA A CA 1
ATOM 7636 C C . ALA A 1 953 ? -9.727 4.816 2.186 1 93 953 ALA A C 1
ATOM 7638 O O . ALA A 1 953 ? -8.641 5.289 1.839 1 93 953 ALA A O 1
ATOM 7639 N N . GLY A 1 954 ? -10.062 3.551 2.014 1 89.44 954 GLY A N 1
ATOM 7640 C CA . GLY A 1 954 ? -9.133 2.633 1.375 1 89.44 954 GLY A CA 1
ATOM 7641 C C . GLY A 1 954 ? -8.883 2.957 -0.085 1 89.44 954 GLY A C 1
ATOM 7642 O O . GLY A 1 954 ? -7.758 2.826 -0.572 1 89.44 954 GLY A O 1
ATOM 7643 N N . ALA A 1 955 ? -9.883 3.387 -0.792 1 92 955 ALA A N 1
ATOM 7644 C CA . ALA A 1 955 ? -9.766 3.748 -2.201 1 92 955 ALA A CA 1
ATOM 7645 C C . ALA A 1 955 ? -8.859 4.961 -2.381 1 92 955 ALA A C 1
ATOM 7647 O O . ALA A 1 955 ? -8.07 5.023 -3.33 1 92 955 ALA A O 1
ATOM 7648 N N . LEU A 1 956 ? -8.922 5.898 -1.459 1 93.31 956 LEU A N 1
ATOM 7649 C CA . LEU A 1 956 ? -8.078 7.086 -1.521 1 93.31 956 LEU A CA 1
ATOM 7650 C C . LEU A 1 956 ? -6.625 6.742 -1.198 1 93.31 956 LEU A C 1
ATOM 7652 O O . LEU A 1 956 ? -5.703 7.258 -1.834 1 93.31 956 LEU A O 1
ATOM 7656 N N . ARG A 1 957 ? -6.48 5.887 -0.29 1 89.62 957 ARG A N 1
ATOM 7657 C CA . ARG A 1 957 ? -5.137 5.527 0.147 1 89.62 957 ARG A CA 1
ATOM 7658 C C . ARG A 1 957 ? -4.387 4.773 -0.946 1 89.62 957 ARG A C 1
ATOM 7660 O O . ARG A 1 957 ? -3.205 5.027 -1.186 1 89.62 957 ARG A O 1
ATOM 7667 N N . ARG A 1 958 ? -5.023 3.902 -1.742 1 86.5 958 ARG A N 1
ATOM 7668 C CA . ARG A 1 958 ? -4.363 3.029 -2.709 1 86.5 958 ARG A CA 1
ATOM 7669 C C . ARG A 1 958 ? -4.57 3.535 -4.133 1 86.5 958 ARG A C 1
ATOM 7671 O O . ARG A 1 958 ? -4.031 2.967 -5.082 1 86.5 958 ARG A O 1
ATOM 7678 N N . LYS A 1 959 ? -5.289 4.484 -4.32 1 89.25 959 LYS A N 1
ATOM 7679 C CA . LYS A 1 959 ? -5.645 4.949 -5.66 1 89.25 959 LYS A CA 1
ATOM 7680 C C . LYS A 1 959 ? -6.371 3.859 -6.441 1 89.25 959 LYS A C 1
ATOM 7682 O O . LYS A 1 959 ? -6.066 3.621 -7.613 1 89.25 959 LYS A O 1
ATOM 7687 N N . SER A 1 960 ? -7.207 3.066 -5.727 1 87.81 960 SER A N 1
ATOM 7688 C CA . SER A 1 960 ? -7.973 2.012 -6.387 1 87.81 960 SER A CA 1
ATOM 7689 C C . SER A 1 960 ? -9.406 2.453 -6.648 1 87.81 960 SER A C 1
ATOM 7691 O O . SER A 1 960 ? -10.008 3.152 -5.832 1 87.81 960 SER A O 1
ATOM 7693 N N . PRO A 1 961 ? -9.859 2.096 -7.754 1 90.38 961 PRO A N 1
ATOM 7694 C CA . PRO A 1 961 ? -11.234 2.48 -8.055 1 90.38 961 PRO A CA 1
ATOM 7695 C C . PRO A 1 961 ? -12.25 1.809 -7.125 1 90.38 961 PRO A C 1
ATOM 7697 O O . PRO A 1 961 ? -11.938 0.79 -6.504 1 90.38 961 PRO A O 1
ATOM 7700 N N . MET A 1 962 ? -13.406 2.418 -7.012 1 91.75 962 MET A N 1
ATOM 7701 C CA . MET A 1 962 ? -14.508 1.893 -6.207 1 91.75 962 MET A CA 1
ATOM 7702 C C . MET A 1 962 ? -15.5 1.131 -7.074 1 91.75 962 MET A C 1
ATOM 7704 O O . MET A 1 962 ? -15.555 1.33 -8.289 1 91.75 962 MET A O 1
ATOM 7708 N N . PRO A 1 963 ? -16.203 0.181 -6.453 1 90.5 963 PRO A N 1
ATOM 7709 C CA . PRO A 1 963 ? -17.219 -0.527 -7.238 1 90.5 963 PRO A CA 1
ATOM 7710 C C . PRO A 1 963 ? -18.25 0.413 -7.844 1 90.5 963 PRO A C 1
ATOM 7712 O O . PRO A 1 963 ? -18.625 1.414 -7.223 1 90.5 963 PRO A O 1
ATOM 7715 N N . LYS A 1 964 ? -18.703 0.127 -9.047 1 89.75 964 LYS A N 1
ATOM 7716 C CA . LYS A 1 964 ? -19.688 0.939 -9.75 1 89.75 964 LYS A CA 1
ATOM 7717 C C . LYS A 1 964 ? -21 1.004 -8.977 1 89.75 964 LYS A C 1
ATOM 7719 O O . LYS A 1 964 ? -21.641 2.057 -8.906 1 89.75 964 LYS A O 1
ATOM 7724 N N . ILE A 1 965 ? -21.359 -0.108 -8.336 1 91.25 965 ILE A N 1
ATOM 7725 C CA . ILE A 1 965 ? -22.609 -0.182 -7.578 1 91.25 965 ILE A CA 1
ATOM 7726 C C . ILE A 1 965 ? -22.297 -0.247 -6.086 1 91.25 965 ILE A C 1
ATOM 7728 O O . ILE A 1 965 ? -21.625 -1.167 -5.621 1 91.25 965 ILE A O 1
ATOM 7732 N N . THR A 1 966 ? -22.703 0.807 -5.395 1 90.12 966 THR A N 1
ATOM 7733 C CA . THR A 1 966 ? -22.562 0.864 -3.943 1 90.12 966 THR A CA 1
ATOM 7734 C C . THR A 1 966 ? -23.891 1.23 -3.287 1 90.12 966 THR A C 1
ATOM 7736 O O . THR A 1 966 ? -24.828 1.637 -3.969 1 90.12 966 THR A O 1
ATOM 7739 N N . ASN A 1 967 ? -23.922 0.979 -1.998 1 89.06 967 ASN A N 1
ATOM 7740 C CA . ASN A 1 967 ? -25.109 1.346 -1.229 1 89.06 967 ASN A CA 1
ATOM 7741 C C . ASN A 1 967 ? -24.984 2.748 -0.641 1 89.06 967 ASN A C 1
ATOM 7743 O O . ASN A 1 967 ? -25.297 2.967 0.53 1 89.06 967 ASN A O 1
ATOM 7747 N N . ALA A 1 968 ? -24.562 3.705 -1.508 1 89.19 968 ALA A N 1
ATOM 7748 C CA . ALA A 1 968 ? -24.453 5.082 -1.03 1 89.19 968 ALA A CA 1
ATOM 7749 C C . ALA A 1 968 ? -25.797 5.801 -1.086 1 89.19 968 ALA A C 1
ATOM 7751 O O . ALA A 1 968 ? -25.938 6.805 -1.792 1 89.19 968 ALA A O 1
ATOM 7752 N N . ASN A 1 969 ? -26.75 5.316 -0.496 1 90.06 969 ASN A N 1
ATOM 7753 C CA . ASN A 1 969 ? -28.078 5.875 -0.258 1 90.06 969 ASN A CA 1
ATOM 7754 C C . ASN A 1 969 ? -28.484 5.738 1.205 1 90.06 969 ASN A C 1
ATOM 7756 O O . ASN A 1 969 ? -29.578 5.25 1.505 1 90.06 969 ASN A O 1
ATOM 7760 N N . LEU A 1 970 ? -27.578 6.223 1.994 1 91.88 970 LEU A N 1
ATOM 7761 C CA . LEU A 1 970 ? -27.797 6.09 3.432 1 91.88 970 LEU A CA 1
ATOM 7762 C C . LEU A 1 970 ? -28.922 6.992 3.9 1 91.88 970 LEU A C 1
ATOM 7764 O O . LEU A 1 970 ? -29.656 6.652 4.84 1 91.88 970 LEU A O 1
ATOM 7768 N N . THR A 1 971 ? -29.109 8.125 3.236 1 89 971 THR A N 1
ATOM 7769 C CA . THR A 1 971 ? -30.188 9.055 3.609 1 89 971 THR A CA 1
ATOM 7770 C C . THR A 1 971 ? -31.547 8.398 3.43 1 89 971 THR A C 1
ATOM 7772 O O . THR A 1 971 ? -32.406 8.508 4.305 1 89 971 THR A O 1
ATOM 7775 N N . ALA A 1 972 ? -31.688 7.703 2.336 1 85 972 ALA A N 1
ATOM 7776 C CA . ALA A 1 972 ? -32.969 7.035 2.07 1 85 972 ALA A CA 1
ATOM 7777 C C . ALA A 1 972 ? -33.188 5.871 3.033 1 85 972 ALA A C 1
ATOM 7779 O O . ALA A 1 972 ? -34.312 5.641 3.492 1 85 972 ALA A O 1
ATOM 7780 N N . LYS A 1 973 ? -32.156 5.184 3.365 1 87.56 973 LYS A N 1
ATOM 7781 C CA . LYS A 1 973 ? -32.281 4.059 4.289 1 87.56 973 LYS A CA 1
ATOM 7782 C C . LYS A 1 973 ? -32.562 4.543 5.707 1 87.56 973 LYS A C 1
ATOM 7784 O O . LYS A 1 973 ? -33.281 3.873 6.465 1 87.56 973 LYS A O 1
ATOM 7789 N N . HIS A 1 974 ? -32 5.676 6.035 1 89.56 974 HIS A N 1
ATOM 7790 C CA . HIS A 1 974 ? -32.281 6.266 7.336 1 89.56 974 HIS A CA 1
ATOM 7791 C C . HIS A 1 974 ? -33.75 6.664 7.441 1 89.56 974 HIS A C 1
ATOM 7793 O O . HIS A 1 974 ? -34.406 6.41 8.461 1 89.56 974 HIS A O 1
ATOM 7799 N N . PHE A 1 975 ? -34.312 7.156 6.363 1 84.5 975 PHE A N 1
ATOM 7800 C CA . PHE A 1 975 ? -35.719 7.555 6.348 1 84.5 975 PHE A CA 1
ATOM 7801 C C . PHE A 1 975 ? -36.625 6.336 6.453 1 84.5 975 PHE A C 1
ATOM 7803 O O . PHE A 1 975 ? -37.656 6.383 7.117 1 84.5 975 PHE A O 1
ATOM 7810 N N . GLU A 1 976 ? -36.156 5.273 5.809 1 81.56 976 GLU A N 1
ATOM 7811 C CA . GLU A 1 976 ? -36.938 4.047 5.871 1 81.56 976 GLU A CA 1
ATOM 7812 C C . GLU A 1 976 ? -36.938 3.473 7.285 1 81.56 976 GLU A C 1
ATOM 7814 O O . GLU A 1 976 ? -37.969 3.01 7.766 1 81.56 976 GLU A O 1
ATOM 7819 N N . SER A 1 977 ? -35.844 3.592 7.918 1 83.75 977 SER A N 1
ATOM 7820 C CA . SER A 1 977 ? -35.75 3.066 9.273 1 83.75 977 SER A CA 1
ATOM 7821 C C . SER A 1 977 ? -36.594 3.904 10.242 1 83.75 977 SER A C 1
ATOM 7823 O O . SER A 1 977 ? -37.25 3.365 11.148 1 83.75 977 SER A O 1
ATOM 7825 N N . VAL A 1 978 ? -36.594 5.195 10.086 1 86.06 978 VAL A N 1
ATOM 7826 C CA . VAL A 1 978 ? -37.344 6.082 10.984 1 86.06 978 VAL A CA 1
ATOM 7827 C C . VAL A 1 978 ? -38.844 5.992 10.68 1 86.06 978 VAL A C 1
ATOM 7829 O O . VAL A 1 978 ? -39.656 6.035 11.594 1 86.06 978 VAL A O 1
ATOM 7832 N N . SER A 1 979 ? -39.156 5.793 9.406 1 80.81 979 SER A N 1
ATOM 7833 C CA . SER A 1 979 ? -40.562 5.68 9.031 1 80.81 979 SER A CA 1
ATOM 7834 C C . SER A 1 979 ? -41.188 4.391 9.578 1 80.81 979 SER A C 1
ATOM 7836 O O . SER A 1 979 ? -42.344 4.363 9.945 1 80.81 979 SER A O 1
ATOM 7838 N N . GLU A 1 980 ? -40.406 3.379 9.594 1 76.69 980 GLU A N 1
ATOM 7839 C CA . GLU A 1 980 ? -40.844 2.123 10.172 1 76.69 980 GLU A CA 1
ATOM 7840 C C . GLU A 1 980 ? -41.156 2.277 11.656 1 76.69 980 GLU A C 1
ATOM 7842 O O . GLU A 1 980 ? -42.094 1.65 12.172 1 76.69 980 GLU A O 1
ATOM 7847 N N . GLN A 1 981 ? -40.469 3.156 12.273 1 78.25 981 GLN A N 1
ATOM 7848 C CA . GLN A 1 981 ? -40.688 3.387 13.695 1 78.25 981 GLN A CA 1
ATOM 7849 C C . GLN A 1 981 ? -41.969 4.184 13.93 1 78.25 981 GLN A C 1
ATOM 7851 O O . GLN A 1 981 ? -42.688 3.971 14.93 1 78.25 981 GLN A O 1
ATOM 7856 N N . TRP A 1 982 ? -42.219 5.09 12.969 1 75.88 982 TRP A N 1
ATOM 7857 C CA . TRP A 1 982 ? -43.406 5.926 13.102 1 75.88 982 TRP A CA 1
ATOM 7858 C C . TRP A 1 982 ? -44.656 5.203 12.586 1 75.88 982 TRP A C 1
ATOM 7860 O O . TRP A 1 982 ? -45.781 5.594 12.891 1 75.88 982 TRP A O 1
ATOM 7870 N N . GLY A 1 983 ? -44.438 4.008 11.906 1 64.19 983 GLY A N 1
ATOM 7871 C CA . GLY A 1 983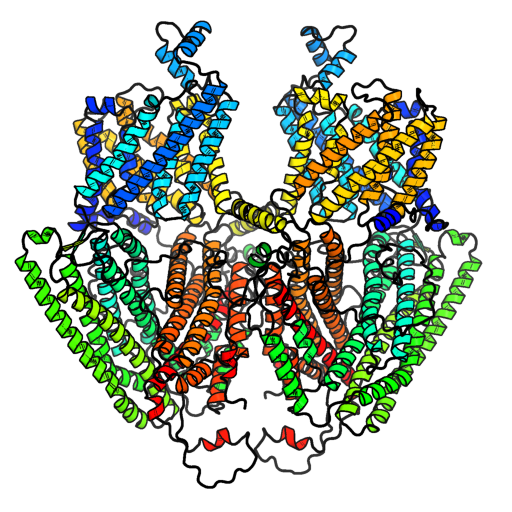 ? -45.562 3.295 11.297 1 64.19 983 GLY A CA 1
ATOM 7872 C C . GLY A 1 983 ? -46.156 4.012 10.094 1 64.19 983 GLY A C 1
ATOM 7873 O O . GLY A 1 983 ? -47.344 3.906 9.82 1 64.19 983 GLY A O 1
ATOM 7874 N N . VAL A 1 984 ? -45.375 5.027 9.562 1 63.72 984 VAL A N 1
ATOM 7875 C CA . VAL A 1 984 ? -45.844 5.789 8.406 1 63.72 984 VAL A CA 1
ATOM 7876 C C . VAL A 1 984 ? -45.094 5.34 7.156 1 63.72 984 VAL A C 1
ATOM 7878 O O . VAL A 1 984 ? -43.938 4.875 7.246 1 63.72 984 VAL A O 1
ATOM 7881 N N . SER A 1 985 ? -45.781 5.18 6.078 1 58.66 985 SER A N 1
ATOM 7882 C CA . SER A 1 985 ? -45.156 4.781 4.828 1 58.66 985 SER A CA 1
ATOM 7883 C C . SER A 1 985 ? -44.312 5.918 4.242 1 58.66 985 SER A C 1
ATOM 7885 O O . SER A 1 985 ? -43.375 5.684 3.465 1 58.66 985 SER A O 1
ATOM 7887 N N . SER A 1 986 ? -44.656 7.238 4.703 1 59.81 986 SER A N 1
ATOM 7888 C CA . SER A 1 986 ? -43.969 8.344 4.035 1 59.81 986 SER A CA 1
ATOM 7889 C C . SER A 1 986 ? -42.781 8.82 4.84 1 59.81 986 SER A C 1
ATOM 7891 O O . SER A 1 986 ? -42.781 8.82 6.074 1 59.81 986 SER A O 1
ATOM 7893 N N . ALA A 1 987 ? -41.625 8.953 4.16 1 62.53 987 ALA A N 1
ATOM 7894 C CA . ALA A 1 987 ? -40.375 9.43 4.777 1 62.53 987 ALA A CA 1
ATOM 7895 C C . ALA A 1 987 ? -40.438 10.93 5.02 1 62.53 987 ALA A C 1
ATOM 7897 O O . ALA A 1 987 ? -40.781 11.703 4.121 1 62.53 987 ALA A O 1
ATOM 7898 N N . THR A 1 988 ? -40.562 11.453 6.297 1 68.75 988 THR A N 1
ATOM 7899 C CA . THR A 1 988 ? -40.5 12.875 6.59 1 68.75 988 THR A CA 1
ATOM 7900 C C . THR A 1 988 ? -39.312 13.195 7.488 1 68.75 988 THR A C 1
ATOM 7902 O O . THR A 1 988 ? -38.75 12.297 8.125 1 68.75 988 THR A O 1
ATOM 7905 N N . LEU A 1 989 ? -38.75 14.367 7.352 1 73.69 989 LEU A N 1
ATOM 7906 C CA . LEU A 1 989 ? -37.625 14.867 8.164 1 73.69 989 LEU A CA 1
ATOM 7907 C C . LEU A 1 989 ? -38.125 15.312 9.531 1 73.69 989 LEU A C 1
ATOM 7909 O O . LEU A 1 989 ? -37.312 15.695 10.391 1 73.69 989 LEU A O 1
ATOM 7913 N N . ASN A 1 990 ? -39.406 15.102 9.773 1 79 990 ASN A N 1
ATOM 7914 C CA . ASN A 1 990 ? -39.969 15.648 11.008 1 79 990 ASN A CA 1
ATOM 7915 C C . ASN A 1 990 ? -40.344 14.539 11.992 1 79 990 ASN A C 1
ATOM 7917 O O . ASN A 1 990 ? -40.906 13.523 11.594 1 79 990 ASN A O 1
ATOM 7921 N N . GLU A 1 991 ? -39.938 14.742 13.18 1 81.19 991 GLU A N 1
ATOM 7922 C CA . GLU A 1 991 ? -40.281 13.805 14.25 1 81.19 991 GLU A CA 1
ATOM 7923 C C . GLU A 1 991 ? -41.781 13.844 14.562 1 81.19 991 GLU A C 1
ATOM 7925 O O . GLU A 1 991 ? -42.438 14.844 14.297 1 81.19 991 GLU A O 1
ATOM 7930 N N . ARG A 1 992 ? -42.281 12.641 15.062 1 80.19 992 ARG A N 1
ATOM 7931 C CA . ARG A 1 992 ? -43.719 12.57 15.375 1 80.19 992 ARG A CA 1
ATOM 7932 C C . ARG A 1 992 ? -43.938 11.711 16.625 1 80.19 992 ARG A C 1
ATOM 7934 O O . ARG A 1 992 ? -43.281 10.703 16.828 1 80.19 992 ARG A O 1
ATOM 7941 N N . PHE A 1 993 ? -44.625 12.344 17.531 1 80.06 993 PHE A N 1
ATOM 7942 C CA . PHE A 1 993 ? -45.188 11.617 18.672 1 80.06 993 PHE A CA 1
ATOM 7943 C C . PHE A 1 993 ? -46.688 11.797 18.75 1 80.06 993 PHE A C 1
ATOM 7945 O O . PHE A 1 993 ? -47.188 12.898 18.531 1 80.06 993 PHE A O 1
ATOM 7952 N N . TYR A 1 994 ? -47.469 10.719 19.016 1 75.62 994 TYR A N 1
ATOM 7953 C CA . TYR A 1 994 ? -48.906 10.812 19.062 1 75.62 994 TYR A CA 1
ATOM 7954 C C . TYR A 1 994 ? -49.438 10.391 20.438 1 75.62 994 TYR A C 1
ATOM 7956 O O . TYR A 1 994 ? -48.781 9.617 21.141 1 75.62 994 TYR A O 1
ATOM 7964 N N . ASP A 1 995 ? -50.594 11.078 21 1 67.12 995 ASP A N 1
ATOM 7965 C CA . ASP A 1 995 ? -51.25 10.766 22.266 1 67.12 995 ASP A CA 1
ATOM 7966 C C . ASP A 1 995 ? -51.969 9.422 22.188 1 67.12 995 ASP A C 1
ATOM 7968 O O . ASP A 1 995 ? -52.5 9.062 21.125 1 67.12 995 ASP A O 1
ATOM 7972 N N . GLU A 1 996 ? -51.688 8.469 23.062 1 57.16 996 GLU A N 1
ATOM 7973 C CA . GLU A 1 996 ? -52.406 7.211 23.172 1 57.16 996 GLU A CA 1
ATOM 7974 C C . GLU A 1 996 ? -53.906 7.461 23.359 1 57.16 996 GLU A C 1
ATOM 7976 O O . GLU A 1 996 ? -54.312 8.148 24.297 1 57.16 996 GLU A O 1
ATOM 7981 N N . VAL A 1 997 ? -54.781 7.703 22.547 1 48.31 997 VAL A N 1
ATOM 7982 C CA . VAL A 1 997 ? -56.219 7.707 22.844 1 48.31 997 VAL A CA 1
ATOM 7983 C C . VAL A 1 997 ? -56.562 6.496 23.719 1 48.31 997 VAL A C 1
ATOM 7985 O O . VAL A 1 997 ? -56 5.414 23.531 1 48.31 997 VAL A O 1
ATOM 7988 N N . GLU A 1 998 ? -57.219 6.719 25 1 40.31 998 GLU A N 1
ATOM 7989 C CA . GLU A 1 998 ? -57.938 5.66 25.703 1 40.31 998 GLU A CA 1
ATOM 7990 C C . GLU A 1 998 ? -58.688 4.738 24.734 1 40.31 998 GLU A C 1
ATOM 7992 O O . GLU A 1 998 ? -59.531 5.188 23.969 1 40.31 998 GLU A O 1
ATOM 7997 N N . SER A 1 999 ? -58.125 3.805 24.219 1 36.41 999 SER A N 1
ATOM 7998 C CA . SER A 1 999 ? -58.875 2.76 23.547 1 36.41 999 SER A CA 1
ATOM 7999 C C . SER A 1 999 ? -60.156 2.418 24.312 1 36.41 999 SER A C 1
ATOM 8001 O O . SER A 1 999 ? -60.094 2.027 25.484 1 36.41 999 SER A O 1
ATOM 8003 N N . SER A 1 1000 ? -61.281 3.018 24.172 1 34.31 1000 SER A N 1
ATOM 8004 C CA . SER A 1 1000 ? -62.438 2.131 24.344 1 34.31 1000 SER A CA 1
ATOM 8005 C C . SER A 1 1000 ? -62.125 0.731 23.828 1 34.31 1000 SER A C 1
ATOM 8007 O O . SER A 1 1000 ? -61.188 0.545 23.031 1 34.31 1000 SER A O 1
ATOM 8009 N N . SER A 1 1001 ? -63.156 -0.311 24.172 1 33.25 1001 SER A N 1
ATOM 8010 C CA . SER A 1 1001 ? -63.312 -1.746 23.953 1 33.25 1001 SER A CA 1
ATOM 8011 C C . SER A 1 1001 ? -62.969 -2.129 22.516 1 33.25 1001 SER A C 1
ATOM 8013 O O . SER A 1 1001 ? -63.75 -2.844 21.875 1 33.25 1001 SER A O 1
ATOM 8015 N N . ILE A 1 1002 ? -62.531 -1.397 21.672 1 32.34 1002 ILE A N 1
ATOM 8016 C CA . ILE A 1 1002 ? -62.5 -2.158 20.438 1 32.34 1002 ILE A CA 1
ATOM 8017 C C . ILE A 1 1002 ? -61.594 -3.373 20.578 1 32.34 1002 ILE A C 1
ATOM 8019 O O . ILE A 1 1002 ? -60.469 -3.248 21.062 1 32.34 1002 ILE A O 1
ATOM 8023 N N . ARG A 1 1003 ? -62.219 -4.559 20.5 1 33.5 1003 ARG A N 1
ATOM 8024 C CA . ARG A 1 1003 ? -61.844 -5.965 20.359 1 33.5 1003 ARG A CA 1
ATOM 8025 C C . ARG A 1 1003 ? -60.562 -6.113 19.531 1 33.5 1003 ARG A C 1
ATOM 8027 O O . ARG A 1 1003 ? -60.375 -5.395 18.547 1 33.5 1003 ARG A O 1
ATOM 8034 N N . SER A 1 1004 ? -59.531 -6.738 20.156 1 32.66 1004 SER A N 1
ATOM 8035 C CA . SER A 1 1004 ? -58.312 -7.387 19.734 1 32.66 1004 SER A CA 1
ATOM 8036 C C . SER A 1 1004 ? -58.469 -8.031 18.359 1 32.66 1004 SER A C 1
ATOM 8038 O O . SER A 1 1004 ? -58.531 -9.258 18.25 1 32.66 1004 SER A O 1
ATOM 8040 N N . ASP A 1 1005 ? -59.438 -7.672 17.484 1 29 1005 ASP A N 1
ATOM 8041 C CA . ASP A 1 1005 ? -59.312 -8.594 16.359 1 29 1005 ASP A CA 1
ATOM 8042 C C . ASP A 1 1005 ? -57.875 -8.609 15.805 1 29 1005 ASP A C 1
ATOM 8044 O O . ASP A 1 1005 ? -57.156 -7.625 15.945 1 29 1005 ASP A O 1
ATOM 8048 N N . GLU A 1 1006 ? -57.375 -9.859 15.383 1 31.86 1006 GLU A N 1
ATOM 8049 C CA . GLU A 1 1006 ? -56.156 -10.562 15.008 1 31.86 1006 GLU A CA 1
ATOM 8050 C C . GLU A 1 1006 ? -55.344 -9.758 14 1 31.86 1006 GLU A C 1
ATOM 8052 O O . GLU A 1 1006 ? -54.188 -10.094 13.711 1 31.86 1006 GLU A O 1
ATOM 8057 N N . ASN A 1 1007 ? -56.031 -9.023 13.055 1 32.94 1007 ASN A N 1
ATOM 8058 C CA . ASN A 1 1007 ? -55.188 -8.773 11.906 1 32.94 1007 ASN A CA 1
ATOM 8059 C C . ASN A 1 1007 ? -54.188 -7.656 12.188 1 32.94 1007 ASN A C 1
ATOM 8061 O O . ASN A 1 1007 ? -54.562 -6.488 12.305 1 32.94 1007 ASN A O 1
ATOM 8065 N N . HIS A 1 1008 ? -53.156 -7.82 12.961 1 33.34 1008 HIS A N 1
ATOM 8066 C CA . HIS A 1 1008 ? -52.062 -7.023 13.547 1 33.34 1008 HIS A CA 1
ATOM 8067 C C . HIS A 1 1008 ? -51.438 -6.125 12.5 1 33.34 1008 HIS A C 1
ATOM 8069 O O . HIS A 1 1008 ? -50.875 -5.078 12.828 1 33.34 1008 HIS A O 1
ATOM 8075 N N . ASP A 1 1009 ? -51.188 -6.637 11.32 1 34.16 1009 ASP A N 1
ATOM 8076 C CA . ASP A 1 1009 ? -50.156 -5.957 10.516 1 34.16 1009 ASP A CA 1
ATOM 8077 C C . ASP A 1 1009 ? -50.688 -4.621 10 1 34.16 1009 ASP A C 1
ATOM 8079 O O . ASP A 1 1009 ? -49.938 -3.633 9.961 1 34.16 1009 ASP A O 1
ATOM 8083 N N . ASP A 1 1010 ? -51.938 -4.59 9.391 1 34.44 1010 ASP A N 1
ATOM 8084 C CA . ASP A 1 1010 ? -52.438 -3.447 8.641 1 34.44 1010 ASP A CA 1
ATOM 8085 C C . ASP A 1 1010 ? -52.844 -2.312 9.578 1 34.44 1010 ASP A C 1
ATOM 8087 O O . ASP A 1 1010 ? -53.125 -1.201 9.125 1 34.44 1010 ASP A O 1
ATOM 8091 N N . CYS A 1 1011 ? -53.156 -2.502 10.812 1 34.19 1011 CYS A N 1
ATOM 8092 C CA . CYS A 1 1011 ? -53.875 -1.598 11.703 1 34.19 1011 CYS A CA 1
ATOM 8093 C C . CYS A 1 1011 ? -52.969 -0.476 12.188 1 34.19 1011 CYS A C 1
ATOM 8095 O O . CYS A 1 1011 ? -53.438 0.505 12.766 1 34.19 1011 CYS A O 1
ATOM 8097 N N . ALA A 1 1012 ? -51.781 -0.675 12.211 1 38.97 1012 ALA A N 1
ATOM 8098 C CA . ALA A 1 1012 ? -50.969 0.412 12.75 1 38.97 1012 ALA A CA 1
ATOM 8099 C C . ALA A 1 1012 ? -51.062 1.657 11.867 1 38.97 1012 ALA A C 1
ATOM 8101 O O . ALA A 1 1012 ? -51.062 2.783 12.375 1 38.97 1012 ALA A O 1
ATOM 8102 N N . ILE A 1 1013 ? -51.25 1.541 10.57 1 38.38 1013 ILE A N 1
ATOM 8103 C CA . ILE A 1 1013 ? -51.344 2.699 9.688 1 38.38 1013 ILE A CA 1
ATOM 8104 C C . ILE A 1 1013 ? -52.688 3.387 9.859 1 38.38 1013 ILE A C 1
ATOM 8106 O O . ILE A 1 1013 ? -52.781 4.617 9.914 1 38.38 1013 ILE A O 1
ATOM 8110 N N . THR A 1 1014 ? -53.844 2.668 9.859 1 36.47 1014 THR A N 1
ATOM 8111 C CA . THR A 1 1014 ? -55.219 3.229 9.836 1 36.47 1014 THR A CA 1
ATOM 8112 C C . THR A 1 1014 ? -55.531 3.926 11.156 1 36.47 1014 THR A C 1
ATOM 8114 O O . THR A 1 1014 ? -56.438 4.766 11.227 1 36.47 1014 THR A O 1
ATOM 8117 N N . GLN A 1 1015 ? -55.031 3.514 12.25 1 40 1015 GLN A N 1
ATOM 8118 C CA . GLN A 1 1015 ? -55.438 4.102 13.523 1 40 1015 GLN A CA 1
ATOM 8119 C C . GLN A 1 1015 ? -54.875 5.512 13.68 1 40 1015 GLN A C 1
ATOM 8121 O O . GLN A 1 1015 ? -55.188 6.195 14.664 1 40 1015 GLN A O 1
ATOM 8126 N N . ARG A 1 1016 ? -54.188 6.055 12.805 1 46.69 1016 ARG A N 1
ATOM 8127 C CA . ARG A 1 1016 ? -53.562 7.371 12.898 1 46.69 1016 ARG A CA 1
ATOM 8128 C C . ARG A 1 1016 ? -54.562 8.469 12.57 1 46.69 1016 ARG A C 1
ATOM 8130 O O . ARG A 1 1016 ? -54.406 9.617 12.992 1 46.69 1016 ARG A O 1
ATOM 8137 N N . HIS A 1 1017 ? -55.594 8.312 11.688 1 43.97 1017 HIS A N 1
ATOM 8138 C CA . HIS A 1 1017 ? -56.469 9.367 11.172 1 43.97 1017 HIS A CA 1
ATOM 8139 C C . HIS A 1 1017 ? -57.281 10.023 12.289 1 43.97 1017 HIS A C 1
ATOM 8141 O O . HIS A 1 1017 ? -57.906 11.055 12.078 1 43.97 1017 HIS A O 1
ATOM 8147 N N . GLY A 1 1018 ? -56.812 9.828 13.555 1 47.66 1018 GLY A N 1
ATOM 8148 C CA . GLY A 1 1018 ? -57.5 10.547 14.625 1 47.66 1018 GLY A CA 1
ATOM 8149 C C . GLY A 1 1018 ? -56.594 10.945 15.758 1 47.66 1018 GLY A C 1
ATOM 8150 O O . GLY A 1 1018 ? -57.031 11.508 16.766 1 47.66 1018 GLY A O 1
ATOM 8151 N N . LYS A 1 1019 ? -55.25 10.633 15.641 1 59.97 1019 LYS A N 1
ATOM 8152 C CA . LYS A 1 1019 ? -54.438 10.875 16.828 1 59.97 1019 LYS A CA 1
ATOM 8153 C C . LYS A 1 1019 ? -53.781 12.266 16.781 1 59.97 1019 LYS A C 1
ATOM 8155 O O . LYS A 1 1019 ? -53.344 12.719 15.711 1 59.97 1019 LYS A O 1
ATOM 8160 N N . THR A 1 1020 ? -54 13.07 17.719 1 66.88 1020 THR A N 1
ATOM 8161 C CA . THR A 1 1020 ? -53.469 14.414 17.859 1 66.88 1020 THR A CA 1
ATOM 8162 C C . THR A 1 1020 ? -52 14.375 18.266 1 66.88 1020 THR A C 1
ATOM 8164 O O . THR A 1 1020 ? -51.562 13.461 18.969 1 66.88 1020 THR A O 1
ATOM 8167 N N . VAL A 1 1021 ? -51.156 15.234 17.625 1 79.12 1021 VAL A N 1
ATOM 8168 C CA . VAL A 1 1021 ? -49.75 15.391 17.891 1 79.12 1021 VAL A CA 1
ATOM 8169 C C . VAL A 1 1021 ? -49.531 15.727 19.359 1 79.12 1021 VAL A C 1
ATOM 8171 O O . VAL A 1 1021 ? -50.25 16.562 19.922 1 79.12 1021 VAL A O 1
ATOM 8174 N N . ASN A 1 1022 ? -48.656 14.953 20.062 1 84.25 1022 ASN A N 1
ATOM 8175 C CA . ASN A 1 1022 ? -48.312 15.195 21.453 1 84.25 1022 ASN A CA 1
ATOM 8176 C C . ASN A 1 1022 ? -47.25 16.281 21.562 1 84.25 1022 ASN A C 1
ATOM 8178 O O . ASN A 1 1022 ? -46.031 15.992 21.609 1 84.25 1022 ASN A O 1
ATOM 8182 N N . TYR A 1 1023 ? -47.688 17.5 21.719 1 85.06 1023 TYR A N 1
ATOM 8183 C CA . TYR A 1 1023 ? -46.781 18.641 21.812 1 85.06 1023 TYR A CA 1
ATOM 8184 C C . TYR A 1 1023 ? -46 18.609 23.125 1 85.06 1023 TYR A C 1
ATOM 8186 O O . TYR A 1 1023 ? -44.875 19.094 23.203 1 85.06 1023 TYR A O 1
ATOM 8194 N N . GLN A 1 1024 ? -46.562 17.984 24.156 1 83.94 1024 GLN A N 1
ATOM 8195 C CA . GLN A 1 1024 ? -45.875 17.953 25.453 1 83.94 1024 GLN A CA 1
ATOM 8196 C C . GLN A 1 1024 ? -44.594 17.109 25.375 1 83.94 1024 GLN A C 1
ATOM 8198 O O . GLN A 1 1024 ? -43.562 17.484 25.922 1 83.94 1024 GLN A O 1
ATOM 8203 N N . LYS A 1 1025 ? -44.688 16.078 24.641 1 87.94 1025 LYS A N 1
ATOM 8204 C CA . LYS A 1 1025 ? -43.531 15.227 24.484 1 87.94 1025 LYS A CA 1
ATOM 8205 C C . LYS A 1 1025 ? -42.531 15.828 23.484 1 87.94 1025 LYS A C 1
ATOM 8207 O O . LYS A 1 1025 ? -41.312 15.773 23.703 1 87.94 1025 LYS A O 1
ATOM 8212 N N . LEU A 1 1026 ? -43.062 16.391 22.516 1 89.62 1026 LEU A N 1
ATOM 8213 C CA . LEU A 1 1026 ? -42.219 16.953 21.469 1 89.62 1026 LEU A CA 1
ATOM 8214 C C . LEU A 1 1026 ? -41.469 18.188 21.969 1 89.62 1026 LEU A C 1
ATOM 8216 O O . LEU A 1 1026 ? -40.312 18.406 21.609 1 89.62 1026 LEU A O 1
ATOM 8220 N N . LEU A 1 1027 ? -42.125 19 22.797 1 90.19 1027 LEU A N 1
ATOM 8221 C CA . LEU A 1 1027 ? -41.531 20.266 23.219 1 90.19 1027 LEU A CA 1
ATOM 8222 C C . LEU A 1 1027 ? -40.906 20.125 24.594 1 90.19 1027 LEU A C 1
ATOM 8224 O O . LEU A 1 1027 ? -40.375 21.109 25.141 1 90.19 1027 LEU A O 1
ATOM 8228 N N . SER A 1 1028 ? -40.844 18.906 25.094 1 90.25 1028 SER A N 1
ATOM 8229 C CA . SER A 1 1028 ? -40.062 18.672 26.297 1 90.25 1028 SER A CA 1
ATOM 8230 C C . SER A 1 1028 ? -38.562 18.844 26.016 1 90.25 1028 SER A C 1
ATOM 8232 O O . SER A 1 1028 ? -38.156 18.844 24.844 1 90.25 1028 SER A O 1
ATOM 8234 N N . HIS A 1 1029 ? -37.812 19.047 27 1 91.38 1029 HIS A N 1
ATOM 8235 C CA . HIS A 1 1029 ? -36.375 19.25 26.812 1 91.38 1029 HIS A CA 1
ATOM 8236 C C . HIS A 1 1029 ? -35.781 18.078 26.062 1 91.38 1029 HIS A C 1
ATOM 8238 O O . HIS A 1 1029 ? -35.031 18.281 25.078 1 91.38 1029 HIS A O 1
ATOM 8244 N N . ASP A 1 1030 ? -36.062 16.875 26.516 1 94.5 1030 ASP A N 1
ATOM 8245 C CA . ASP A 1 1030 ? -35.5 15.703 25.891 1 94.5 1030 ASP A CA 1
ATOM 8246 C C . ASP A 1 1030 ? -36.125 15.445 24.516 1 94.5 1030 ASP A C 1
ATOM 8248 O O . ASP A 1 1030 ? -35.469 14.914 23.625 1 94.5 1030 ASP A O 1
ATOM 8252 N N . GLY A 1 1031 ? -37.344 15.766 24.328 1 92.06 1031 GLY A N 1
ATOM 8253 C CA . GLY A 1 1031 ? -37.969 15.664 23.016 1 92.06 1031 GLY A CA 1
ATOM 8254 C C . GLY A 1 1031 ? -37.344 16.562 21.984 1 92.06 1031 GLY A C 1
ATOM 8255 O O . GLY A 1 1031 ? -37.188 16.188 20.812 1 92.06 1031 GLY A O 1
ATOM 8256 N N . GLN A 1 1032 ? -36.969 17.734 22.406 1 93.19 1032 GLN A N 1
ATOM 8257 C CA . GLN A 1 1032 ? -36.312 18.656 21.484 1 93.19 1032 GLN A CA 1
ATOM 8258 C C . GLN A 1 1032 ? -34.906 18.156 21.141 1 93.19 1032 GLN A C 1
ATOM 8260 O O . GLN A 1 1032 ? -34.469 18.312 20 1 93.19 1032 GLN A O 1
ATOM 8265 N N . ILE A 1 1033 ? -34.25 17.594 22.094 1 95.56 1033 ILE A N 1
ATOM 8266 C CA . ILE A 1 1033 ? -32.906 17.047 21.828 1 95.56 1033 ILE A CA 1
ATOM 8267 C C . ILE A 1 1033 ? -33.031 15.891 20.844 1 95.56 1033 ILE A C 1
ATOM 8269 O O . ILE A 1 1033 ? -32.156 15.719 19.969 1 95.56 1033 ILE A O 1
ATOM 8273 N N . ASN A 1 1034 ? -34.062 15.125 20.969 1 95 1034 ASN A N 1
ATOM 8274 C CA . ASN A 1 1034 ? -34.281 14.039 20.031 1 95 1034 ASN A CA 1
ATOM 8275 C C . ASN A 1 1034 ? -34.469 14.562 18.609 1 95 1034 ASN A C 1
ATOM 8277 O O . ASN A 1 1034 ? -33.938 14 17.656 1 95 1034 ASN A O 1
ATOM 8281 N N . ILE A 1 1035 ? -35.188 15.609 18.484 1 94.5 1035 ILE A N 1
ATOM 8282 C CA . ILE A 1 1035 ? -35.406 16.203 17.172 1 94.5 1035 ILE A CA 1
ATOM 8283 C C . ILE A 1 1035 ? -34.062 16.703 16.594 1 94.5 1035 ILE A C 1
ATOM 8285 O O . ILE A 1 1035 ? -33.781 16.516 15.414 1 94.5 1035 ILE A O 1
ATOM 8289 N N . VAL A 1 1036 ? -33.312 17.344 17.438 1 95.69 1036 VAL A N 1
ATOM 8290 C CA . VAL A 1 1036 ? -32.031 17.891 17 1 95.69 1036 VAL A CA 1
ATOM 8291 C C . VAL A 1 1036 ? -31.125 16.75 16.547 1 95.69 1036 VAL A C 1
ATOM 8293 O O . VAL A 1 1036 ? -30.5 16.844 15.492 1 95.69 1036 VAL A O 1
ATOM 8296 N N . CYS A 1 1037 ? -31.016 15.703 17.281 1 96.12 1037 CYS A N 1
ATOM 8297 C CA . CYS A 1 1037 ? -30.172 14.57 16.922 1 96.12 1037 CYS A CA 1
ATOM 8298 C C . CYS A 1 1037 ? -30.625 13.938 15.625 1 96.12 1037 CYS A C 1
ATOM 8300 O O . CYS A 1 1037 ? -29.797 13.523 14.805 1 96.12 1037 CYS A O 1
ATOM 8302 N N . LEU A 1 1038 ? -31.906 13.836 15.438 1 95.06 1038 LEU A N 1
ATOM 8303 C CA . LEU A 1 1038 ? -32.469 13.266 14.219 1 95.06 1038 LEU A CA 1
ATOM 8304 C C . LEU A 1 1038 ? -32.062 14.094 13 1 95.06 1038 LEU A C 1
ATOM 8306 O O . LEU A 1 1038 ? -31.594 13.547 12 1 95.06 1038 LEU A O 1
ATOM 8310 N N . LEU A 1 1039 ? -32.156 15.352 13.102 1 94.88 1039 LEU A N 1
ATOM 8311 C CA . LEU A 1 1039 ? -31.828 16.234 11.984 1 94.88 1039 LEU A CA 1
ATOM 8312 C C . LEU A 1 1039 ? -30.328 16.25 11.703 1 94.88 1039 LEU A C 1
ATOM 8314 O O . LEU A 1 1039 ? -29.906 16.234 10.547 1 94.88 1039 LEU A O 1
ATOM 8318 N N . LEU A 1 1040 ? -29.562 16.297 12.742 1 95.88 1040 LEU A N 1
ATOM 8319 C CA . LEU A 1 1040 ? -28.109 16.312 12.57 1 95.88 1040 LEU A CA 1
ATOM 8320 C C . LEU A 1 1040 ? -27.625 15 11.969 1 95.88 1040 LEU A C 1
ATOM 8322 O O . LEU A 1 1040 ? -26.719 15 11.133 1 95.88 1040 LEU A O 1
ATOM 8326 N N . MET A 1 1041 ? -28.141 13.906 12.359 1 95.69 1041 MET A N 1
ATOM 8327 C CA . MET A 1 1041 ? -27.719 12.617 11.82 1 95.69 1041 MET A CA 1
ATOM 8328 C C . MET A 1 1041 ? -28.125 12.477 10.359 1 95.69 1041 MET A C 1
ATOM 8330 O O . MET A 1 1041 ? -27.406 11.859 9.57 1 95.69 1041 MET A O 1
ATOM 8334 N N . HIS A 1 1042 ? -29.281 13.008 10.047 1 92.94 1042 HIS A N 1
ATOM 8335 C CA . HIS A 1 1042 ? -29.703 13.016 8.648 1 92.94 1042 HIS A CA 1
ATOM 8336 C C . HIS A 1 1042 ? -28.688 13.742 7.777 1 92.94 1042 HIS A C 1
ATOM 8338 O O . HIS A 1 1042 ? -28.312 13.258 6.707 1 92.94 1042 HIS A O 1
ATOM 8344 N N . LEU A 1 1043 ? -28.234 14.844 8.234 1 94.44 1043 LEU A N 1
ATOM 8345 C CA . LEU A 1 1043 ? -27.234 15.602 7.484 1 94.44 1043 LEU A CA 1
ATOM 8346 C C . LEU A 1 1043 ? -25.922 14.836 7.418 1 94.44 1043 LEU A C 1
ATOM 8348 O O . LEU A 1 1043 ? -25.203 14.906 6.414 1 94.44 1043 LEU A O 1
ATOM 8352 N N . ALA A 1 1044 ? -25.562 14.148 8.5 1 96.12 1044 ALA A N 1
ATOM 8353 C CA . ALA A 1 1044 ? -24.344 13.352 8.5 1 96.12 1044 ALA A CA 1
ATOM 8354 C C . ALA A 1 1044 ? -24.391 12.266 7.438 1 96.12 1044 ALA A C 1
ATOM 8356 O O . ALA A 1 1044 ? -23.422 12.039 6.719 1 96.12 1044 ALA A O 1
ATOM 8357 N N . TYR A 1 1045 ? -25.547 11.578 7.305 1 95.44 1045 TYR A N 1
ATOM 8358 C CA . TYR A 1 1045 ? -25.703 10.539 6.289 1 95.44 1045 TYR A CA 1
ATOM 8359 C C . TYR A 1 1045 ? -25.641 11.133 4.887 1 95.44 1045 TYR A C 1
ATOM 8361 O O . TYR A 1 1045 ? -25.094 10.523 3.971 1 95.44 1045 TYR A O 1
ATOM 8369 N N . GLN A 1 1046 ? -26.172 12.273 4.723 1 92.56 1046 GLN A N 1
ATOM 8370 C CA . GLN A 1 1046 ? -26.094 12.945 3.428 1 92.56 1046 GLN A CA 1
ATOM 8371 C C . GLN A 1 1046 ? -24.656 13.273 3.051 1 92.56 1046 GLN A C 1
ATOM 8373 O O . GLN A 1 1046 ? -24.266 13.133 1.888 1 92.56 1046 GLN A O 1
ATOM 8378 N N . LYS A 1 1047 ? -23.953 13.734 4.004 1 94.94 1047 LYS A N 1
ATOM 8379 C CA . LYS A 1 1047 ? -22.547 14.062 3.736 1 94.94 1047 LYS A CA 1
ATOM 8380 C C . LYS A 1 1047 ? -21.734 12.812 3.41 1 94.94 1047 LYS A C 1
ATOM 8382 O O . LYS A 1 1047 ? -20.828 12.852 2.586 1 94.94 1047 LYS A O 1
ATOM 8387 N N . ILE A 1 1048 ? -22.016 11.68 4.051 1 95.94 1048 ILE A N 1
ATOM 8388 C CA . ILE A 1 1048 ? -21.312 10.43 3.754 1 95.94 1048 ILE A CA 1
ATOM 8389 C C . ILE A 1 1048 ? -21.625 9.992 2.322 1 95.94 1048 ILE A C 1
ATOM 8391 O O . ILE A 1 1048 ? -20.734 9.562 1.593 1 95.94 1048 ILE A O 1
ATOM 8395 N N . ASP A 1 1049 ? -22.844 10.133 1.884 1 93.12 1049 ASP A N 1
ATOM 8396 C CA . ASP A 1 1049 ? -23.219 9.805 0.511 1 93.12 1049 ASP A CA 1
ATOM 8397 C C . ASP A 1 1049 ? -22.469 10.68 -0.487 1 93.12 1049 ASP A C 1
ATOM 8399 O O . ASP A 1 1049 ? -21.953 10.188 -1.497 1 93.12 1049 ASP A O 1
ATOM 8403 N N . ASP A 1 1050 ? -22.344 11.906 -0.161 1 92 1050 ASP A N 1
ATOM 8404 C CA . ASP A 1 1050 ? -21.641 12.82 -1.051 1 92 1050 ASP A CA 1
ATOM 8405 C C . ASP A 1 1050 ? -20.141 12.523 -1.068 1 92 1050 ASP A C 1
ATOM 8407 O O . ASP A 1 1050 ? -19.484 12.711 -2.092 1 92 1050 ASP A O 1
ATOM 8411 N N . ILE A 1 1051 ? -19.656 12.109 0.059 1 95.31 1051 ILE A N 1
ATOM 8412 C CA . ILE A 1 1051 ? -18.234 11.75 0.134 1 95.31 1051 ILE A CA 1
ATOM 8413 C C . ILE A 1 1051 ? -17.953 10.57 -0.792 1 95.31 1051 ILE A C 1
ATOM 8415 O O . ILE A 1 1051 ? -16.969 10.57 -1.527 1 95.31 1051 ILE A O 1
ATOM 8419 N N . VAL A 1 1052 ? -18.844 9.57 -0.806 1 94.06 1052 VAL A N 1
ATOM 8420 C CA . VAL A 1 1052 ? -18.656 8.391 -1.642 1 94.06 1052 VAL A CA 1
ATOM 8421 C C . VAL A 1 1052 ? -18.672 8.789 -3.115 1 94.06 1052 VAL A C 1
ATOM 8423 O O . VAL A 1 1052 ? -17.828 8.352 -3.895 1 94.06 1052 VAL A O 1
ATOM 8426 N N . ILE A 1 1053 ? -19.5 9.672 -3.521 1 91.25 1053 ILE A N 1
ATOM 8427 C CA . ILE A 1 1053 ? -19.625 10.102 -4.91 1 91.25 1053 ILE A CA 1
ATOM 8428 C C . ILE A 1 1053 ? -18.406 10.938 -5.301 1 91.25 1053 ILE A C 1
ATOM 8430 O O . ILE A 1 1053 ? -17.891 10.805 -6.41 1 91.25 1053 ILE A O 1
ATOM 8434 N N . THR A 1 1054 ? -17.969 11.781 -4.418 1 92.44 1054 THR A N 1
ATOM 8435 C CA . THR A 1 1054 ? -16.812 12.609 -4.707 1 92.44 1054 THR A CA 1
ATOM 8436 C C . THR A 1 1054 ? -15.547 11.758 -4.812 1 92.44 1054 THR A C 1
ATOM 8438 O O . THR A 1 1054 ? -14.688 12.016 -5.652 1 92.44 1054 THR A O 1
ATOM 8441 N N . VAL A 1 1055 ? -15.414 10.75 -3.967 1 94.25 1055 VAL A N 1
ATOM 8442 C CA . VAL A 1 1055 ? -14.266 9.859 -4.031 1 94.25 1055 VAL A CA 1
ATOM 8443 C C . VAL A 1 1055 ? -14.312 9.055 -5.328 1 94.25 1055 VAL A C 1
ATOM 8445 O O . VAL A 1 1055 ? -13.273 8.828 -5.961 1 94.25 1055 VAL A O 1
ATOM 8448 N N . LYS A 1 1056 ? -15.5 8.648 -5.781 1 91.5 1056 LYS A N 1
ATOM 8449 C CA . LYS A 1 1056 ? -15.641 7.953 -7.059 1 91.5 1056 LYS A CA 1
ATOM 8450 C C . LYS A 1 1056 ? -15.203 8.844 -8.219 1 91.5 1056 LYS A C 1
ATOM 8452 O O . LYS A 1 1056 ? -14.641 8.367 -9.203 1 91.5 1056 LYS A O 1
ATOM 8457 N N . SER A 1 1057 ? -15.422 10.102 -8.055 1 88.81 1057 SER A N 1
ATOM 8458 C CA . SER A 1 1057 ? -15.023 11.031 -9.109 1 88.81 1057 SER A CA 1
ATOM 8459 C C . SER A 1 1057 ? -13.5 11.164 -9.172 1 88.81 1057 SER A C 1
ATOM 8461 O O . SER A 1 1057 ? -12.945 11.484 -10.227 1 88.81 1057 SER A O 1
ATOM 8463 N N . LEU A 1 1058 ? -12.875 10.906 -8.141 1 91.12 1058 LEU A N 1
ATOM 8464 C CA . LEU A 1 1058 ? -11.422 11.031 -8.086 1 91.12 1058 LEU A CA 1
ATOM 8465 C C . LEU A 1 1058 ? -10.75 9.734 -8.523 1 91.12 1058 LEU A C 1
ATOM 8467 O O . LEU A 1 1058 ? -9.789 9.758 -9.289 1 91.12 1058 LEU A O 1
ATOM 8471 N N . VAL A 1 1059 ? -11.203 8.578 -8.047 1 91.94 1059 VAL A N 1
ATOM 8472 C CA . VAL A 1 1059 ? -10.492 7.316 -8.242 1 91.94 1059 VAL A CA 1
ATOM 8473 C C . VAL A 1 1059 ? -11.094 6.555 -9.414 1 91.94 1059 VAL A C 1
ATOM 8475 O O . VAL A 1 1059 ? -10.461 5.664 -9.984 1 91.94 1059 VAL A O 1
ATOM 8478 N N . GLY A 1 1060 ? -12.266 6.836 -9.805 1 89.12 1060 GLY A N 1
ATOM 8479 C CA . GLY A 1 1060 ? -12.945 6.09 -10.852 1 89.12 1060 GLY A CA 1
ATOM 8480 C C . GLY A 1 1060 ? -13.734 4.906 -10.32 1 89.12 1060 GLY A C 1
ATOM 8481 O O . GLY A 1 1060 ? -13.945 4.781 -9.117 1 89.12 1060 GLY A O 1
ATOM 8482 N N . GLU A 1 1061 ? -14.359 4.105 -11.211 1 89.25 1061 GLU A N 1
ATOM 8483 C CA . GLU A 1 1061 ? -15.188 2.953 -10.859 1 89.25 1061 GLU A CA 1
ATOM 8484 C C . GLU A 1 1061 ? -14.633 1.67 -11.477 1 89.25 1061 GLU A C 1
ATOM 8486 O O . GLU A 1 1061 ? -13.891 1.714 -12.453 1 89.25 1061 GLU A O 1
ATOM 8491 N N . LYS A 1 1062 ? -14.914 0.54 -10.711 1 87.75 1062 LYS A N 1
ATOM 8492 C CA . LYS A 1 1062 ? -14.539 -0.773 -11.227 1 87.75 1062 LYS A CA 1
ATOM 8493 C C . LYS A 1 1062 ? -15.734 -1.72 -11.242 1 87.75 1062 LYS A C 1
ATOM 8495 O O . LYS A 1 1062 ? -16.766 -1.44 -10.617 1 87.75 1062 LYS A O 1
ATOM 8500 N N . TYR A 1 1063 ? -15.797 -2.816 -11.938 1 87.62 1063 TYR A N 1
ATOM 8501 C CA . TYR A 1 1063 ? -16.828 -3.836 -12.102 1 87.62 1063 TYR A CA 1
ATOM 8502 C C . TYR A 1 1063 ? -18.016 -3.291 -12.891 1 87.62 1063 TYR A C 1
ATOM 8504 O O . TYR A 1 1063 ? -18.906 -2.652 -12.328 1 87.62 1063 TYR A O 1
ATOM 8512 N N . ASP A 1 1064 ? -18.062 -3.5 -14.055 1 85.31 1064 ASP A N 1
ATOM 8513 C CA . ASP A 1 1064 ? -19.078 -2.951 -14.945 1 85.31 1064 ASP A CA 1
ATOM 8514 C C . ASP A 1 1064 ? -20.359 -3.779 -14.898 1 85.31 1064 ASP A C 1
ATOM 8516 O O . ASP A 1 1064 ? -20.688 -4.477 -15.859 1 85.31 1064 ASP A O 1
ATOM 8520 N N . VAL A 1 1065 ? -21.094 -3.684 -13.852 1 87.88 1065 VAL A N 1
ATOM 8521 C CA . VAL A 1 1065 ? -22.406 -4.324 -13.734 1 87.88 1065 VAL A CA 1
ATOM 8522 C C . VAL A 1 1065 ? -23.453 -3.492 -14.469 1 87.88 1065 VAL A C 1
ATOM 8524 O O . VAL A 1 1065 ? -23.531 -2.275 -14.273 1 87.88 1065 VAL A O 1
ATOM 8527 N N . SER A 1 1066 ? -24.203 -4.125 -15.312 1 86 1066 SER A N 1
ATOM 8528 C CA . SER A 1 1066 ? -25.203 -3.418 -16.094 1 86 1066 SER A CA 1
ATOM 8529 C C . SER A 1 1066 ? -26.406 -3.031 -15.234 1 86 1066 SER A C 1
ATOM 8531 O O . SER A 1 1066 ? -26.891 -3.838 -14.438 1 86 1066 SER A O 1
ATOM 8533 N N . GLU A 1 1067 ? -26.875 -1.841 -15.461 1 85.06 1067 GLU A N 1
ATOM 8534 C CA . GLU A 1 1067 ? -28.016 -1.329 -14.711 1 85.06 1067 GLU A CA 1
ATOM 8535 C C . GLU A 1 1067 ? -29.312 -1.953 -15.195 1 85.06 1067 GLU A C 1
ATOM 8537 O O . GLU A 1 1067 ? -30.328 -1.897 -14.508 1 85.06 1067 GLU A O 1
ATOM 8542 N N . GLU A 1 1068 ? -29.219 -2.615 -16.328 1 85.38 1068 GLU A N 1
ATOM 8543 C CA . GLU A 1 1068 ? -30.406 -3.273 -16.859 1 85.38 1068 GLU A CA 1
ATOM 8544 C C . GLU A 1 1068 ? -30.828 -4.449 -15.984 1 85.38 1068 GLU A C 1
ATOM 8546 O O . GLU A 1 1068 ? -31.984 -4.852 -16 1 85.38 1068 GLU A O 1
ATOM 8551 N N . LEU A 1 1069 ? -29.953 -4.922 -15.219 1 89.25 1069 LEU A N 1
ATOM 8552 C CA . LEU A 1 1069 ? -30.234 -6.039 -14.328 1 89.25 1069 LEU A CA 1
ATOM 8553 C C . LEU A 1 1069 ? -31.266 -5.645 -13.273 1 89.25 1069 LEU A C 1
ATOM 8555 O O . LEU A 1 1069 ? -32.094 -6.469 -12.867 1 89.25 1069 LEU A O 1
ATOM 8559 N N . PHE A 1 1070 ? -31.281 -4.367 -12.961 1 86.62 1070 PHE A N 1
ATOM 8560 C CA . PHE A 1 1070 ? -32.125 -3.93 -11.859 1 86.62 1070 PHE A CA 1
ATOM 8561 C C . PHE A 1 1070 ? -33.5 -3.512 -12.352 1 86.62 1070 PHE A C 1
ATOM 8563 O O . PHE A 1 1070 ? -34.438 -3.389 -11.57 1 86.62 1070 PHE A O 1
ATOM 8570 N N . GLU A 1 1071 ? -33.625 -3.32 -13.672 1 83.06 1071 GLU A N 1
ATOM 8571 C CA . GLU A 1 1071 ? -34.906 -2.971 -14.258 1 83.06 1071 GLU A CA 1
ATOM 8572 C C . GLU A 1 1071 ? -35.781 -4.207 -14.445 1 83.06 1071 GLU A C 1
ATOM 8574 O O . GLU A 1 1071 ? -37 -4.094 -14.594 1 83.06 1071 GLU A O 1
ATOM 8579 N N . LEU A 1 1072 ? -35.219 -5.32 -14.328 1 79.62 1072 LEU A N 1
ATOM 8580 C CA . LEU A 1 1072 ? -35.938 -6.562 -14.539 1 79.62 1072 LEU A CA 1
ATOM 8581 C C . LEU A 1 1072 ? -36.781 -6.926 -13.312 1 79.62 1072 LEU A C 1
ATOM 8583 O O . LEU A 1 1072 ? -37.625 -7.809 -13.375 1 79.62 1072 LEU A O 1
ATOM 8587 N N . ARG A 1 1073 ? -36.562 -6.25 -12.227 1 71.12 1073 ARG A N 1
ATOM 8588 C CA . ARG A 1 1073 ? -37.281 -6.609 -11.016 1 71.12 1073 ARG A CA 1
ATOM 8589 C C . ARG A 1 1073 ? -38.75 -6.215 -11.133 1 71.12 1073 ARG A C 1
ATOM 8591 O O . ARG A 1 1073 ? -39.094 -5.047 -11.359 1 71.12 1073 ARG A O 1
ATOM 8598 N N . LYS A 1 1074 ? -39.688 -7.121 -11.539 1 55.78 1074 LYS A N 1
ATOM 8599 C CA . LYS A 1 1074 ? -41.125 -6.883 -11.727 1 55.78 1074 LYS A CA 1
ATOM 8600 C C . LYS A 1 1074 ? -41.75 -6.348 -10.445 1 55.78 1074 LYS A C 1
ATOM 8602 O O . LYS A 1 1074 ? -42.719 -5.562 -10.508 1 55.78 1074 LYS A O 1
ATOM 8607 N N . TRP A 1 1075 ? -41.656 -6.918 -9.266 1 42.59 1075 TRP A N 1
ATOM 8608 C CA . TRP A 1 1075 ? -42.719 -6.828 -8.258 1 42.59 1075 TRP A CA 1
ATOM 8609 C C . TRP A 1 1075 ? -42.75 -5.449 -7.613 1 42.59 1075 TRP A C 1
ATOM 8611 O O . TRP A 1 1075 ? -43.531 -5.195 -6.695 1 42.59 1075 TRP A O 1
ATOM 8621 N N . GLU A 1 1076 ? -41.75 -4.68 -7.668 1 40.41 1076 GLU A N 1
ATOM 8622 C CA . GLU A 1 1076 ? -42.156 -3.451 -6.98 1 40.41 1076 GLU A CA 1
ATOM 8623 C C . GLU A 1 1076 ? -43.156 -2.662 -7.797 1 40.41 1076 GLU A C 1
ATOM 8625 O O . GLU A 1 1076 ? -43.688 -1.639 -7.34 1 40.41 1076 GLU A O 1
ATOM 8630 N N . ARG A 1 1077 ? -43.531 -2.904 -9.117 1 34.75 1077 ARG A N 1
ATOM 8631 C CA . ARG A 1 1077 ? -44.688 -2.174 -9.625 1 34.75 1077 ARG A CA 1
ATOM 8632 C C . ARG A 1 1077 ? -45.969 -2.881 -9.25 1 34.75 1077 ARG A C 1
ATOM 8634 O O . ARG A 1 1077 ? -46.062 -4.105 -9.359 1 34.75 1077 ARG A O 1
ATOM 8641 N N . MET B 1 1 ? 0.282 -50.531 23.203 1 18.25 1 MET B N 1
ATOM 8642 C CA . MET B 1 1 ? 0.446 -49.188 22.656 1 18.25 1 MET B CA 1
ATOM 8643 C C . MET B 1 1 ? 0.756 -49.25 21.172 1 18.25 1 MET B C 1
ATOM 8645 O O . MET B 1 1 ? 1.896 -49.5 20.766 1 18.25 1 MET B O 1
ATOM 8649 N N . VAL B 1 2 ? -0.189 -49.719 20.219 1 20.3 2 VAL B N 1
ATOM 8650 C CA . VAL B 1 2 ? -0.171 -50.25 18.859 1 20.3 2 VAL B CA 1
ATOM 8651 C C . VAL B 1 2 ? 0.035 -49.094 17.859 1 20.3 2 VAL B C 1
ATOM 8653 O O . VAL B 1 2 ? -0.764 -48.156 17.812 1 20.3 2 VAL B O 1
ATOM 8656 N N . ALA B 1 3 ? 1.397 -48.719 17.5 1 20.92 3 ALA B N 1
ATOM 8657 C CA . ALA B 1 3 ? 2.09 -47.656 16.734 1 20.92 3 ALA B CA 1
ATOM 8658 C C . ALA B 1 3 ? 1.523 -47.562 15.328 1 20.92 3 ALA B C 1
ATOM 8660 O O . ALA B 1 3 ? 1.637 -48.469 14.523 1 20.92 3 ALA B O 1
ATOM 8661 N N . SER B 1 4 ? 0.349 -46.844 15.195 1 22.08 4 SER B N 1
ATOM 8662 C CA . SER B 1 4 ? -0.491 -46.781 14 1 22.08 4 SER B CA 1
ATOM 8663 C C . SER B 1 4 ? 0.267 -46.219 12.812 1 22.08 4 SER B C 1
ATOM 8665 O O . SER B 1 4 ? 0.84 -45.125 12.914 1 22.08 4 SER B O 1
ATOM 8667 N N . ASP B 1 5 ? 0.802 -46.969 11.844 1 21.5 5 ASP B N 1
ATOM 8668 C CA . ASP B 1 5 ? 1.627 -47 10.641 1 21.5 5 ASP B CA 1
ATOM 8669 C C . ASP B 1 5 ? 1.062 -46.062 9.57 1 21.5 5 ASP B C 1
ATOM 8671 O O . ASP B 1 5 ? 1.526 -46.062 8.43 1 21.5 5 ASP B O 1
ATOM 8675 N N . ASP B 1 6 ? -0.169 -45.5 9.742 1 23.84 6 ASP B N 1
ATOM 8676 C CA . ASP B 1 6 ? -0.881 -44.969 8.578 1 23.84 6 ASP B CA 1
ATOM 8677 C C . ASP B 1 6 ? -0.306 -43.625 8.133 1 23.84 6 ASP B C 1
ATOM 8679 O O . ASP B 1 6 ? -0.707 -43.094 7.098 1 23.84 6 ASP B O 1
ATOM 8683 N N . SER B 1 7 ? 0.269 -42.812 9.023 1 23.3 7 SER B N 1
ATOM 8684 C CA . SER B 1 7 ? 0.417 -41.406 8.688 1 23.3 7 SER B CA 1
ATOM 8685 C C . SER B 1 7 ? 1.521 -41.188 7.66 1 23.3 7 SER B C 1
ATOM 8687 O O . SER B 1 7 ? 1.828 -40.062 7.301 1 23.3 7 SER B O 1
ATOM 8689 N N . VAL B 1 8 ? 2.424 -42.188 7.492 1 22.94 8 VAL B N 1
ATOM 8690 C CA . VAL B 1 8 ? 3.682 -41.844 6.832 1 22.94 8 VAL B CA 1
ATOM 8691 C C . VAL B 1 8 ? 3.443 -41.625 5.34 1 22.94 8 VAL B C 1
ATOM 8693 O O . VAL B 1 8 ? 4.32 -41.125 4.633 1 22.94 8 VAL B O 1
ATOM 8696 N N . ASN B 1 9 ? 2.385 -42.25 4.77 1 23.2 9 ASN B N 1
ATOM 8697 C CA . ASN B 1 9 ? 2.504 -42.469 3.328 1 23.2 9 ASN B CA 1
ATOM 8698 C C . ASN B 1 9 ? 2.223 -41.188 2.559 1 23.2 9 ASN B C 1
ATOM 8700 O O . ASN B 1 9 ? 2.049 -41.188 1.34 1 23.2 9 ASN B O 1
ATOM 8704 N N . GLU B 1 10 ? 1.886 -40.125 3.287 1 23 10 GLU B N 1
ATOM 8705 C CA . GLU B 1 10 ? 1.201 -39.156 2.441 1 23 10 GLU B CA 1
ATOM 8706 C C . GLU B 1 10 ? 2.176 -38.469 1.49 1 23 10 GLU B C 1
ATOM 8708 O O . GLU B 1 10 ? 1.802 -38.062 0.38 1 23 10 GLU B O 1
ATOM 8713 N N . PHE B 1 11 ? 3.365 -38.031 1.981 1 22.77 11 PHE B N 1
ATOM 8714 C CA . PHE B 1 11 ? 3.891 -36.875 1.285 1 22.77 11 PHE B CA 1
ATOM 8715 C C . PHE B 1 11 ? 4.637 -37.281 0.023 1 22.77 11 PHE B C 1
ATOM 8717 O O . PHE B 1 11 ? 5.613 -36.625 -0.365 1 22.77 11 PHE B O 1
ATOM 8724 N N . THR B 1 12 ? 4.48 -38.562 -0.418 1 21.98 12 THR B N 1
ATOM 8725 C CA . THR B 1 12 ? 5.461 -38.781 -1.47 1 21.98 12 THR B CA 1
ATOM 8726 C C . THR B 1 12 ? 5.184 -37.906 -2.684 1 21.98 12 THR B C 1
ATOM 8728 O O . THR B 1 12 ? 4.051 -37.844 -3.166 1 21.98 12 THR B O 1
ATOM 8731 N N . PRO B 1 13 ? 5.996 -36.938 -2.914 1 23.45 13 PRO B N 1
ATOM 8732 C CA . PRO B 1 13 ? 5.816 -36.031 -4.055 1 23.45 13 PRO B CA 1
ATOM 8733 C C . PRO B 1 13 ? 5.723 -36.781 -5.387 1 23.45 13 PRO B C 1
ATOM 8735 O O . PRO B 1 13 ? 6.688 -37.406 -5.809 1 23.45 13 PRO B O 1
ATOM 8738 N N . GLN B 1 14 ? 4.652 -37.5 -5.738 1 25.03 14 GLN B N 1
ATOM 8739 C CA . GLN B 1 14 ? 4.352 -38.312 -6.906 1 25.03 14 GLN B CA 1
ATOM 8740 C C . GLN B 1 14 ? 4.43 -37.5 -8.188 1 25.03 14 GLN B C 1
ATOM 8742 O O . GLN B 1 14 ? 3.496 -36.75 -8.516 1 25.03 14 GLN B O 1
ATOM 8747 N N . ALA B 1 15 ? 5.477 -36.875 -8.508 1 25.45 15 ALA B N 1
ATOM 8748 C CA . ALA B 1 15 ? 5.285 -36.094 -9.734 1 25.45 15 ALA B CA 1
ATOM 8749 C C . ALA B 1 15 ? 4.633 -36.938 -10.82 1 25.45 15 ALA B C 1
ATOM 8751 O O . ALA B 1 15 ? 3.58 -36.594 -11.352 1 25.45 15 ALA B O 1
ATOM 8752 N N . ILE B 1 16 ? 5.547 -37.312 -12.039 1 24.66 16 ILE B N 1
ATOM 8753 C CA . ILE B 1 16 ? 4.93 -37.625 -13.336 1 24.66 16 ILE B CA 1
ATOM 8754 C C . ILE B 1 16 ? 4.117 -38.906 -13.234 1 24.66 16 ILE B C 1
ATOM 8756 O O . ILE B 1 16 ? 2.922 -38.906 -13.547 1 24.66 16 ILE B O 1
ATOM 8760 N N . TYR B 1 17 ? 4.477 -40.094 -14.266 1 24.52 17 TYR B N 1
ATOM 8761 C CA . TYR B 1 17 ? 3.693 -41.25 -14.742 1 24.52 17 TYR B CA 1
ATOM 8762 C C . TYR B 1 17 ? 3.674 -42.375 -13.719 1 24.52 17 TYR B C 1
ATOM 8764 O O . TYR B 1 17 ? 3.275 -43.5 -14.023 1 24.52 17 TYR B O 1
ATOM 8772 N N . GLY B 1 18 ? 4.25 -42.406 -12.609 1 23.78 18 GLY B N 1
ATOM 8773 C CA . GLY B 1 18 ? 4.352 -43.719 -12.023 1 23.78 18 GLY B CA 1
ATOM 8774 C C . GLY B 1 18 ? 3 -44.375 -11.797 1 23.78 18 GLY B C 1
ATOM 8775 O O . GLY B 1 18 ? 2.041 -43.719 -11.398 1 23.78 18 GLY B O 1
ATOM 8776 N N . THR B 1 19 ? 2.775 -45.531 -12.609 1 25 19 THR B N 1
ATOM 8777 C CA . THR B 1 19 ? 1.646 -46.438 -12.492 1 25 19 THR B CA 1
ATOM 8778 C C . THR B 1 19 ? 1.483 -46.938 -11.055 1 25 19 THR B C 1
ATOM 8780 O O . THR B 1 19 ? 2.258 -47.781 -10.578 1 25 19 THR B O 1
ATOM 8783 N N . GLU B 1 20 ? 1.586 -46.281 -10.078 1 26.95 20 GLU B N 1
ATOM 8784 C CA . GLU B 1 20 ? 1.382 -46.938 -8.797 1 26.95 20 GLU B CA 1
ATOM 8785 C C . GLU B 1 20 ? 0.105 -47.781 -8.812 1 26.95 20 GLU B C 1
ATOM 8787 O O . GLU B 1 20 ? -0.976 -47.281 -9.109 1 26.95 20 GLU B O 1
ATOM 8792 N N . LYS B 1 21 ? 0.291 -49.156 -9.023 1 30 21 LYS B N 1
ATOM 8793 C CA . LYS B 1 21 ? -0.766 -50.125 -8.766 1 30 21 LYS B CA 1
ATOM 8794 C C . LYS B 1 21 ? -1.409 -49.875 -7.398 1 30 21 LYS B C 1
ATOM 8796 O O . LYS B 1 21 ? -0.763 -50.031 -6.363 1 30 21 LYS B O 1
ATOM 8801 N N . GLU B 1 22 ? -2.109 -48.938 -7.32 1 27.89 22 GLU B N 1
ATOM 8802 C CA . GLU B 1 22 ? -2.932 -48.875 -6.117 1 27.89 22 GLU B CA 1
ATOM 8803 C C . GLU B 1 22 ? -3.604 -50.219 -5.84 1 27.89 22 GLU B C 1
ATOM 8805 O O . GLU B 1 22 ? -4.387 -50.719 -6.656 1 27.89 22 GLU B O 1
ATOM 8810 N N . ALA B 1 23 ? -2.889 -51.188 -5.297 1 27.2 23 ALA B N 1
ATOM 8811 C CA . ALA B 1 23 ? -3.672 -52.312 -4.746 1 27.2 23 ALA B CA 1
ATOM 8812 C C . ALA B 1 23 ? -4.957 -51.781 -4.102 1 27.2 23 ALA B C 1
ATOM 8814 O O . ALA B 1 23 ? -4.934 -50.844 -3.309 1 27.2 23 ALA B O 1
ATOM 8815 N N . LEU B 1 24 ? -5.922 -52.031 -4.824 1 27.14 24 LEU B N 1
ATOM 8816 C CA . LEU B 1 24 ? -7.305 -51.875 -4.371 1 27.14 24 LEU B CA 1
ATOM 8817 C C . LEU B 1 24 ? -7.48 -52.469 -2.977 1 27.14 24 LEU B C 1
ATOM 8819 O O . LEU B 1 24 ? -7.426 -53.688 -2.803 1 27.14 24 LEU B O 1
ATOM 8823 N N . ASP B 1 25 ? -6.684 -52.062 -2 1 25.77 25 ASP B N 1
ATOM 8824 C CA . ASP B 1 25 ? -7.199 -52.625 -0.743 1 25.77 25 ASP B CA 1
ATOM 8825 C C . ASP B 1 25 ? -8.727 -52.594 -0.719 1 25.77 25 ASP B C 1
ATOM 8827 O O . ASP B 1 25 ? -9.336 -51.531 -0.827 1 25.77 25 ASP B O 1
ATOM 8831 N N . GLU B 1 26 ? -9.422 -53.531 -1.188 1 26.69 26 GLU B N 1
ATOM 8832 C CA . GLU B 1 26 ? -10.836 -53.938 -1.126 1 26.69 26 GLU B CA 1
ATOM 8833 C C . GLU B 1 26 ? -11.438 -53.594 0.234 1 26.69 26 GLU B C 1
ATOM 8835 O O . GLU B 1 26 ? -12.633 -53.781 0.451 1 26.69 26 GLU B O 1
ATOM 8840 N N . SER B 1 27 ? -10.617 -53.969 1.317 1 25.88 27 SER B N 1
ATOM 8841 C CA . SER B 1 27 ? -11.406 -54 2.547 1 25.88 27 SER B CA 1
ATOM 8842 C C . SER B 1 27 ? -12.242 -52.719 2.707 1 25.88 27 SER B C 1
ATOM 8844 O O . SER B 1 27 ? -12.07 -51.781 1.961 1 25.88 27 SER B O 1
ATOM 8846 N N . GLN B 1 28 ? -12.273 -52.219 4.176 1 26.47 28 GLN B N 1
ATOM 8847 C CA . GLN B 1 28 ? -13.164 -51.406 5 1 26.47 28 GLN B CA 1
ATOM 8848 C C . GLN B 1 28 ? -13.195 -49.969 4.504 1 26.47 28 GLN B C 1
ATOM 8850 O O . GLN B 1 28 ? -12.188 -49.25 4.566 1 26.47 28 GLN B O 1
ATOM 8855 N N . TYR B 1 29 ? -13.797 -49.5 3.49 1 26.91 29 TYR B N 1
ATOM 8856 C CA . TYR B 1 29 ? -14.578 -48.312 3.164 1 26.91 29 TYR B CA 1
ATOM 8857 C C . TYR B 1 29 ? -14.984 -47.562 4.426 1 26.91 29 TYR B C 1
ATOM 8859 O O . TYR B 1 29 ? -15.141 -46.344 4.402 1 26.91 29 TYR B O 1
ATOM 8867 N N . ASN B 1 30 ? -15.758 -48.312 5.328 1 27.84 30 ASN B N 1
ATOM 8868 C CA . ASN B 1 30 ? -16.516 -47.719 6.426 1 27.84 30 ASN B CA 1
ATOM 8869 C C . ASN B 1 30 ? -15.602 -47.062 7.441 1 27.84 30 ASN B C 1
ATOM 8871 O O . ASN B 1 30 ? -16.031 -46.719 8.555 1 27.84 30 ASN B O 1
ATOM 8875 N N . VAL B 1 31 ? -14.406 -47.438 7.609 1 28.41 31 VAL B N 1
ATOM 8876 C CA . VAL B 1 31 ? -13.867 -47.25 8.945 1 28.41 31 VAL B CA 1
ATOM 8877 C C . VAL B 1 31 ? -13.766 -45.75 9.25 1 28.41 31 VAL B C 1
ATOM 8879 O O . VAL B 1 31 ? -13.156 -45 8.484 1 28.41 31 VAL B O 1
ATOM 8882 N N . TYR B 1 32 ? -14.703 -45.406 10.141 1 28.06 32 TYR B N 1
ATOM 8883 C CA . TYR B 1 32 ? -14.844 -44.188 10.938 1 28.06 32 TYR B CA 1
ATOM 8884 C C . TYR B 1 32 ? -13.508 -43.75 11.5 1 28.06 32 TYR B C 1
ATOM 8886 O O . TYR B 1 32 ? -13.008 -44.312 12.477 1 28.06 32 TYR B O 1
ATOM 8894 N N . ASP B 1 33 ? -12.43 -43.938 10.836 1 29.3 33 ASP B N 1
ATOM 8895 C CA . ASP B 1 33 ? -11.352 -43.5 11.719 1 29.3 33 ASP B CA 1
ATOM 8896 C C . ASP B 1 33 ? -11.773 -42.281 12.531 1 29.3 33 ASP B C 1
ATOM 8898 O O . ASP B 1 33 ? -12.695 -41.562 12.148 1 29.3 33 ASP B O 1
ATOM 8902 N N . ASP B 1 34 ? -11.117 -42.094 13.727 1 28.88 34 ASP B N 1
ATOM 8903 C CA . ASP B 1 34 ? -11.273 -41.094 14.766 1 28.88 34 ASP B CA 1
ATOM 8904 C C . ASP B 1 34 ? -11.469 -39.719 14.156 1 28.88 34 ASP B C 1
ATOM 8906 O O . ASP B 1 34 ? -10.984 -39.438 13.055 1 28.88 34 ASP B O 1
ATOM 8910 N N . LYS B 1 35 ? -12.375 -38.969 14.695 1 34.12 35 LYS B N 1
ATOM 8911 C CA . LYS B 1 35 ? -12.75 -37.562 14.641 1 34.12 35 LYS B CA 1
ATOM 8912 C C . LYS B 1 35 ? -11.531 -36.688 14.352 1 34.12 35 LYS B C 1
ATOM 8914 O O . LYS B 1 35 ? -10.625 -36.594 15.18 1 34.12 35 LYS B O 1
ATOM 8919 N N . LYS B 1 36 ? -10.906 -36.844 13.25 1 35.44 36 LYS B N 1
ATOM 8920 C CA . LYS B 1 36 ? -10.008 -35.688 13.125 1 35.44 36 LYS B CA 1
ATOM 8921 C C . LYS B 1 36 ? -10.648 -34.438 13.703 1 35.44 36 LYS B C 1
ATOM 8923 O O . LYS B 1 36 ? -11.734 -34.031 13.289 1 35.44 36 LYS B O 1
ATOM 8928 N N . ASP B 1 37 ? -10.539 -34.312 14.914 1 33.62 37 ASP B N 1
ATOM 8929 C CA . ASP B 1 37 ? -10.969 -33.062 15.57 1 33.62 37 ASP B CA 1
ATOM 8930 C C . ASP B 1 37 ? -10.641 -31.844 14.711 1 33.62 37 ASP B C 1
ATOM 8932 O O . ASP B 1 37 ? -9.469 -31.484 14.555 1 33.62 37 ASP B O 1
ATOM 8936 N N . ASP B 1 38 ? -11.078 -31.766 13.562 1 38.75 38 ASP B N 1
ATOM 8937 C CA . ASP B 1 38 ? -11.008 -30.547 12.758 1 38.75 38 ASP B CA 1
ATOM 8938 C C . ASP B 1 38 ? -11.219 -29.312 13.609 1 38.75 38 ASP B C 1
ATOM 8940 O O . ASP B 1 38 ? -12.289 -28.688 13.562 1 38.75 38 ASP B O 1
ATOM 8944 N N . SER B 1 39 ? -10.844 -29.375 14.797 1 37.31 39 SER B N 1
ATOM 8945 C CA . SER B 1 39 ? -10.969 -28.109 15.523 1 37.31 39 SER B CA 1
ATOM 8946 C C . SER B 1 39 ? -10.203 -27 14.82 1 37.31 39 SER B C 1
ATOM 8948 O O . SER B 1 39 ? -9.18 -27.25 14.18 1 37.31 39 SER B O 1
ATOM 8950 N N . GLY B 1 40 ? -10.82 -26.234 13.914 1 42.75 40 GLY B N 1
ATOM 8951 C CA . GLY B 1 40 ? -10.336 -25 13.328 1 42.75 40 GLY B CA 1
ATOM 8952 C C . GLY B 1 40 ? -9.062 -24.484 13.977 1 42.75 40 GLY B C 1
ATOM 8953 O O . GLY B 1 40 ? -8.688 -23.328 13.789 1 42.75 40 GLY B O 1
ATOM 8954 N N . ILE B 1 41 ? -8.617 -25.266 14.984 1 48.19 41 ILE B N 1
ATOM 8955 C CA . ILE B 1 41 ? -7.441 -24.797 15.703 1 48.19 41 ILE B CA 1
ATOM 8956 C C . ILE B 1 41 ? -6.176 -25.219 14.961 1 48.19 41 ILE B C 1
ATOM 8958 O O . ILE B 1 41 ? -6.098 -26.328 14.445 1 48.19 41 ILE B O 1
ATOM 8962 N N . GLU B 1 42 ? -5.391 -24.219 14.625 1 56.25 42 GLU B N 1
ATOM 8963 C CA . GLU B 1 42 ? -4.066 -24.516 14.086 1 56.25 42 GLU B CA 1
ATOM 8964 C C . GLU B 1 42 ? -3.389 -25.641 14.844 1 56.25 42 GLU B C 1
ATOM 8966 O O . GLU B 1 42 ? -3.203 -25.562 16.062 1 56.25 42 GLU B O 1
ATOM 8971 N N . LYS B 1 43 ? -3.406 -26.984 14.383 1 54.75 43 LYS B N 1
ATOM 8972 C CA . LYS B 1 43 ? -2.787 -28.125 15.047 1 54.75 43 LYS B CA 1
ATOM 8973 C C . LYS B 1 43 ? -1.268 -28.094 14.898 1 54.75 43 LYS B C 1
ATOM 8975 O O . LYS B 1 43 ? -0.749 -27.625 13.883 1 54.75 43 LYS B O 1
ATOM 8980 N N . PRO B 1 44 ? -0.551 -28.172 16.047 1 54.72 44 PRO B N 1
ATOM 8981 C CA . PRO B 1 44 ? 0.906 -28.25 15.922 1 54.72 44 PRO B CA 1
ATOM 8982 C C . PRO B 1 44 ? 1.356 -29.359 14.977 1 54.72 44 PRO B C 1
ATOM 8984 O O . PRO B 1 44 ? 0.705 -30.406 14.891 1 54.72 44 PRO B O 1
ATOM 8987 N N . GLU B 1 45 ? 2.201 -29.094 14.062 1 55.47 45 GLU B N 1
ATOM 8988 C CA . GLU B 1 45 ? 2.723 -30.094 13.125 1 55.47 45 GLU B CA 1
ATOM 8989 C C . GLU B 1 45 ? 3.256 -31.312 13.867 1 55.47 45 GLU B C 1
ATOM 8991 O O . GLU B 1 45 ? 3.982 -31.172 14.859 1 55.47 45 GLU B O 1
ATOM 8996 N N . PRO B 1 46 ? 2.668 -32.438 13.648 1 53.31 46 PRO B N 1
ATOM 8997 C CA . PRO B 1 46 ? 3.205 -33.594 14.344 1 53.31 46 PRO B CA 1
ATOM 8998 C C . PRO B 1 46 ? 4.715 -33.75 14.172 1 53.31 46 PRO B C 1
ATOM 9000 O O . PRO B 1 46 ? 5.234 -33.562 13.062 1 53.31 46 PRO B O 1
ATOM 9003 N N . LYS B 1 47 ? 5.523 -33.812 15.141 1 56.81 47 LYS B N 1
ATOM 9004 C CA . LYS B 1 47 ? 6.973 -34 15.109 1 56.81 47 LYS B CA 1
ATOM 9005 C C . LYS B 1 47 ? 7.344 -35.406 14.641 1 56.81 47 LYS B C 1
ATOM 9007 O O . LYS B 1 47 ? 6.926 -36.406 15.242 1 56.81 47 LYS B O 1
ATOM 9012 N N . SER B 1 48 ? 7.664 -35.531 13.398 1 61.91 48 SER B N 1
ATOM 9013 C CA . SER B 1 48 ? 8.094 -36.844 12.906 1 61.91 48 SER B CA 1
ATOM 9014 C C . SER B 1 48 ? 9.43 -37.25 13.523 1 61.91 48 SER B C 1
ATOM 9016 O O . SER B 1 48 ? 10.242 -36.406 13.867 1 61.91 48 SER B O 1
ATOM 9018 N N . ASN B 1 49 ? 9.617 -38.562 13.922 1 69.31 49 ASN B N 1
ATOM 9019 C CA . ASN B 1 49 ? 10.836 -39.125 14.492 1 69.31 49 ASN B CA 1
ATOM 9020 C C . ASN B 1 49 ? 12.031 -38.938 13.555 1 69.31 49 ASN B C 1
ATOM 9022 O O . ASN B 1 49 ? 11.898 -39.125 12.344 1 69.31 49 ASN B O 1
ATOM 9026 N N . LEU B 1 50 ? 13.023 -38.344 13.914 1 74.12 50 LEU B N 1
ATOM 9027 C CA . LEU B 1 50 ? 14.242 -38.031 13.18 1 74.12 50 LEU B CA 1
ATOM 9028 C C . LEU B 1 50 ? 14.773 -39.25 12.453 1 74.12 50 LEU B C 1
ATOM 9030 O O . LEU B 1 50 ? 15.273 -39.156 11.328 1 74.12 50 LEU B O 1
ATOM 9034 N N . TRP B 1 51 ? 14.672 -40.406 13.188 1 68.5 51 TRP B N 1
ATOM 9035 C CA . TRP B 1 51 ? 15.219 -41.625 12.586 1 68.5 51 TRP B CA 1
ATOM 9036 C C . TRP B 1 51 ? 14.398 -42.031 11.375 1 68.5 51 TRP B C 1
ATOM 9038 O O . TRP B 1 51 ? 14.953 -42.5 10.375 1 68.5 51 TRP B O 1
ATOM 9048 N N . ARG B 1 52 ? 13.25 -41.906 11.406 1 70.62 52 ARG B N 1
ATOM 9049 C CA . ARG B 1 52 ? 12.406 -42.25 10.266 1 70.62 52 ARG B CA 1
ATOM 9050 C C . ARG B 1 52 ? 12.617 -41.281 9.109 1 70.62 52 ARG B C 1
ATOM 9052 O O . ARG B 1 52 ? 12.609 -41.688 7.945 1 70.62 52 ARG B O 1
ATOM 9059 N N . LYS B 1 53 ? 12.875 -40.156 9.539 1 74.62 53 LYS B N 1
ATOM 9060 C CA . LYS B 1 53 ? 13.172 -39.156 8.5 1 74.62 53 LYS B CA 1
ATOM 9061 C C . LYS B 1 53 ? 14.523 -39.438 7.836 1 74.62 53 LYS B C 1
ATOM 9063 O O . LYS B 1 53 ? 14.656 -39.344 6.617 1 74.62 53 LYS B O 1
ATOM 9068 N N . ALA B 1 54 ? 15.438 -39.875 8.68 1 72.88 54 ALA B N 1
ATOM 9069 C CA . ALA B 1 54 ? 16.75 -40.219 8.148 1 72.88 54 ALA B CA 1
ATOM 9070 C C . ALA B 1 54 ? 16.688 -41.469 7.285 1 72.88 54 ALA B C 1
ATOM 9072 O O . ALA B 1 54 ? 17.312 -41.531 6.227 1 72.88 54 ALA B O 1
ATOM 9073 N N . TYR B 1 55 ? 15.953 -42.438 7.734 1 72.31 55 TYR B N 1
ATOM 9074 C CA . TYR B 1 55 ? 15.805 -43.656 6.957 1 72.31 55 TYR B CA 1
ATOM 9075 C C . TYR B 1 55 ? 15.141 -43.375 5.617 1 72.31 55 TYR B C 1
ATOM 9077 O O . TYR B 1 55 ? 15.57 -43.906 4.582 1 72.31 55 TYR B O 1
ATOM 9085 N N . SER B 1 56 ? 14.219 -42.594 5.629 1 73.88 56 SER B N 1
ATOM 9086 C CA . SER B 1 56 ? 13.516 -42.281 4.387 1 73.88 56 SER B CA 1
ATOM 9087 C C . SER B 1 56 ? 14.398 -41.469 3.447 1 73.88 56 SER B C 1
ATOM 9089 O O . SER B 1 56 ? 14.258 -41.531 2.227 1 73.88 56 SER B O 1
ATOM 9091 N N . PHE B 1 57 ? 15.273 -40.875 4.062 1 71.81 57 PHE B N 1
ATOM 9092 C CA . PHE B 1 57 ? 16.188 -40.062 3.271 1 71.81 57 PHE B CA 1
ATOM 9093 C C . PHE B 1 57 ? 17.219 -40.906 2.57 1 71.81 57 PHE B C 1
ATOM 9095 O O . PHE B 1 57 ? 17.562 -40.688 1.41 1 71.81 57 PHE B O 1
ATOM 9102 N N . PHE B 1 58 ? 17.625 -42.031 3.285 1 73.81 58 PHE B N 1
ATOM 9103 C CA . PHE B 1 58 ? 18.734 -42.812 2.748 1 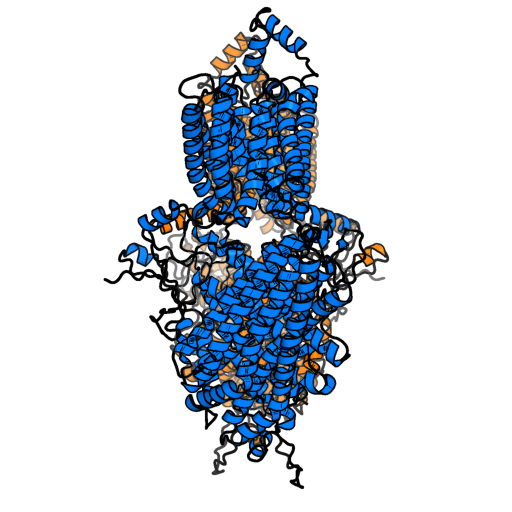73.81 58 PHE B CA 1
ATOM 9104 C C . PHE B 1 58 ? 18.219 -44.031 1.967 1 73.81 58 PHE B C 1
ATOM 9106 O O . PHE B 1 58 ? 18.953 -44.625 1.198 1 73.81 58 PHE B O 1
ATOM 9113 N N . TYR B 1 59 ? 16.922 -44.312 2.104 1 77.56 59 TYR B N 1
ATOM 9114 C CA . TYR B 1 59 ? 16.375 -45.438 1.354 1 77.56 59 TYR B CA 1
ATOM 9115 C C . TYR B 1 59 ? 16.312 -45.125 -0.135 1 77.56 59 TYR B C 1
ATOM 9117 O O . TYR B 1 59 ? 15.75 -44.094 -0.532 1 77.56 59 TYR B O 1
ATOM 9125 N N . PRO B 1 60 ? 17.047 -45.906 -0.976 1 81.94 60 PRO B N 1
ATOM 9126 C CA . PRO B 1 60 ? 17.141 -45.594 -2.4 1 81.94 60 PRO B CA 1
ATOM 9127 C C . PRO B 1 60 ? 15.859 -45.938 -3.17 1 81.94 60 PRO B C 1
ATOM 9129 O O . PRO B 1 60 ? 15.883 -46.75 -4.078 1 81.94 60 PRO B O 1
ATOM 9132 N N . ASP B 1 61 ? 14.891 -45.25 -2.908 1 82.56 61 ASP B N 1
ATOM 9133 C CA . ASP B 1 61 ? 13.625 -45.438 -3.609 1 82.56 61 ASP B CA 1
ATOM 9134 C C . ASP B 1 61 ? 13.719 -44.938 -5.051 1 82.56 61 ASP B C 1
ATOM 9136 O O . ASP B 1 61 ? 12.992 -45.406 -5.926 1 82.56 61 ASP B O 1
ATOM 9140 N N . TRP B 1 62 ? 14.75 -44.188 -5.254 1 85.94 62 TRP B N 1
ATOM 9141 C CA . TRP B 1 62 ? 14.883 -43.594 -6.57 1 85.94 62 TRP B CA 1
ATOM 9142 C C . TRP B 1 62 ? 15.414 -44.594 -7.59 1 85.94 62 TRP B C 1
ATOM 9144 O O . TRP B 1 62 ? 15.203 -44.406 -8.797 1 85.94 62 TRP B O 1
ATOM 9154 N N . ILE B 1 63 ? 15.938 -45.688 -7.137 1 87.5 63 ILE B N 1
ATOM 9155 C CA . ILE B 1 63 ? 16.422 -46.688 -8.062 1 87.5 63 ILE B CA 1
ATOM 9156 C C . ILE B 1 63 ? 15.555 -47.938 -7.969 1 87.5 63 ILE B C 1
ATOM 9158 O O . ILE B 1 63 ? 15.211 -48.531 -8.992 1 87.5 63 ILE B O 1
ATOM 9162 N N . LEU B 1 64 ? 15.055 -48.25 -6.824 1 86.75 64 LEU B N 1
ATOM 9163 C CA . LEU B 1 64 ? 14.383 -49.531 -6.598 1 86.75 64 LEU B CA 1
ATOM 9164 C C . LEU B 1 64 ? 12.961 -49.5 -7.141 1 86.75 64 LEU B C 1
ATOM 9166 O O . LEU B 1 64 ? 12.438 -50.5 -7.602 1 86.75 64 LEU B O 1
ATOM 9170 N N . LYS B 1 65 ? 12.445 -48.375 -7.148 1 86.12 65 LYS B N 1
ATOM 9171 C CA . LYS B 1 65 ? 11.062 -48.312 -7.613 1 86.12 65 LYS B CA 1
ATOM 9172 C C . LYS B 1 65 ? 11 -47.969 -9.102 1 86.12 65 LYS B C 1
ATOM 9174 O O . LYS B 1 65 ? 9.93 -48.031 -9.719 1 86.12 65 LYS B O 1
ATOM 9179 N N . HIS B 1 66 ? 12.094 -47.688 -9.711 1 88.38 66 HIS B N 1
ATOM 9180 C CA . HIS B 1 66 ? 12.102 -47.281 -11.109 1 88.38 66 HIS B CA 1
ATOM 9181 C C . HIS B 1 66 ? 13.008 -48.188 -11.945 1 88.38 66 HIS B C 1
ATOM 9183 O O . HIS B 1 66 ? 13.969 -47.688 -12.547 1 88.38 66 HIS B O 1
ATOM 9189 N N . THR B 1 67 ? 12.703 -49.406 -11.953 1 88.5 67 THR B N 1
ATOM 9190 C CA . THR B 1 67 ? 13.516 -50.375 -12.711 1 88.5 67 THR B CA 1
ATOM 9191 C C . THR B 1 67 ? 12.797 -50.781 -13.992 1 88.5 67 THR B C 1
ATOM 9193 O O . THR B 1 67 ? 13.258 -51.656 -14.703 1 88.5 67 THR B O 1
ATOM 9196 N N . SER B 1 68 ? 11.852 -50.094 -14.391 1 89.69 68 SER B N 1
ATOM 9197 C CA . SER B 1 68 ? 11.102 -50.406 -15.602 1 89.69 68 SER B CA 1
ATOM 9198 C C . SER B 1 68 ? 11.875 -49.969 -16.844 1 89.69 68 SER B C 1
ATOM 9200 O O . SER B 1 68 ? 12.789 -49.156 -16.781 1 89.69 68 SER B O 1
ATOM 9202 N N . ARG B 1 69 ? 11.516 -50.531 -18 1 90.31 69 ARG B N 1
ATOM 9203 C CA . ARG B 1 69 ? 12.18 -50.25 -19.266 1 90.31 69 ARG B CA 1
ATOM 9204 C C . ARG B 1 69 ? 11.992 -48.781 -19.656 1 90.31 69 ARG B C 1
ATOM 9206 O O . ARG B 1 69 ? 12.914 -48.156 -20.203 1 90.31 69 ARG B O 1
ATOM 9213 N N . SER B 1 70 ? 10.867 -48.312 -19.422 1 87.12 70 SER B N 1
ATOM 9214 C CA . SER B 1 70 ? 10.625 -46.938 -19.766 1 87.12 70 SER B CA 1
ATOM 9215 C C . SER B 1 70 ? 11.469 -46 -18.922 1 87.12 70 SER B C 1
ATOM 9217 O O . SER B 1 70 ? 11.961 -44.969 -19.406 1 87.12 70 SER B O 1
ATOM 9219 N N . ASP B 1 71 ? 11.641 -46.375 -17.688 1 91.25 71 ASP B N 1
ATOM 9220 C CA . ASP B 1 71 ? 12.461 -45.531 -16.812 1 91.25 71 ASP B CA 1
ATOM 9221 C C . ASP B 1 71 ? 13.938 -45.625 -17.203 1 91.25 71 ASP B C 1
ATOM 9223 O O . ASP B 1 71 ? 14.648 -44.625 -17.156 1 91.25 71 ASP B O 1
ATOM 9227 N N . LEU B 1 72 ? 14.312 -46.75 -17.609 1 92.31 72 LEU B N 1
ATOM 9228 C CA . LEU B 1 72 ? 15.703 -46.906 -18 1 92.31 72 LEU B CA 1
ATOM 9229 C C . LEU B 1 72 ? 16.016 -46.156 -19.281 1 92.31 72 LEU B C 1
ATOM 9231 O O . LEU B 1 72 ? 17.125 -45.625 -19.438 1 92.31 72 LEU B O 1
ATOM 9235 N N . LYS B 1 73 ? 15.055 -46.062 -20.156 1 91.31 73 LYS B N 1
ATOM 9236 C CA . LYS B 1 73 ? 15.258 -45.312 -21.391 1 91.31 73 LYS B CA 1
ATOM 9237 C C . LYS B 1 73 ? 15.477 -43.844 -21.078 1 91.31 73 LYS B C 1
ATOM 9239 O O . LYS B 1 73 ? 16.297 -43.188 -21.719 1 91.31 73 LYS B O 1
ATOM 9244 N N . LEU B 1 74 ? 14.758 -43.406 -20.156 1 91.56 74 LEU B N 1
ATOM 9245 C CA . LEU B 1 74 ? 14.891 -42 -19.781 1 91.56 74 LEU B CA 1
ATOM 9246 C C . LEU B 1 74 ? 16.266 -41.75 -19.156 1 91.56 74 LEU B C 1
ATOM 9248 O O . LEU B 1 74 ? 16.875 -40.688 -19.438 1 91.56 74 LEU B O 1
ATOM 9252 N N . VAL B 1 75 ? 16.703 -42.656 -18.344 1 93.94 75 VAL B N 1
ATOM 9253 C CA . VAL B 1 75 ? 18 -42.5 -17.688 1 93.94 75 VAL B CA 1
ATOM 9254 C C . VAL B 1 75 ? 19.109 -42.625 -18.719 1 93.94 75 VAL B C 1
ATOM 9256 O O . VAL B 1 75 ? 20.109 -41.906 -18.656 1 93.94 75 VAL B O 1
ATOM 9259 N N . LEU B 1 76 ? 18.969 -43.469 -19.703 1 94.56 76 LEU B N 1
ATOM 9260 C CA . LEU B 1 76 ? 19.984 -43.719 -20.719 1 94.56 76 LEU B CA 1
ATOM 9261 C C . LEU B 1 76 ? 20.156 -42.5 -21.609 1 94.56 76 LEU B C 1
ATOM 9263 O O . LEU B 1 76 ? 21.25 -42.25 -22.125 1 94.56 76 LEU B O 1
ATOM 9267 N N . GLN B 1 77 ? 19.172 -41.781 -21.812 1 94.62 77 GLN B N 1
ATOM 9268 C CA . GLN B 1 77 ? 19.297 -40.562 -22.609 1 94.62 77 GLN B CA 1
ATOM 9269 C C . GLN B 1 77 ? 20.297 -39.594 -21.984 1 94.62 77 GLN B C 1
ATOM 9271 O O . GLN B 1 77 ? 21.172 -39.062 -22.672 1 94.62 77 GLN B O 1
ATOM 9276 N N . THR B 1 78 ? 20.141 -39.375 -20.688 1 94.31 78 THR B N 1
ATOM 9277 C CA . THR B 1 78 ? 21.047 -38.469 -20 1 94.31 78 THR B CA 1
ATOM 9278 C C . THR B 1 78 ? 22.422 -39.094 -19.828 1 94.31 78 THR B C 1
ATOM 9280 O O . THR B 1 78 ? 23.453 -38.438 -19.984 1 94.31 78 THR B O 1
ATOM 9283 N N . TRP B 1 79 ? 22.469 -40.406 -19.547 1 95.81 79 TRP B N 1
ATOM 9284 C CA . TRP B 1 79 ? 23.734 -41.094 -19.312 1 95.81 79 TRP B CA 1
ATOM 9285 C C . TRP B 1 79 ? 24.594 -41.094 -20.578 1 95.81 79 TRP B C 1
ATOM 9287 O O . TRP B 1 79 ? 25.781 -40.812 -20.516 1 95.81 79 TRP B O 1
ATOM 9297 N N . VAL B 1 80 ? 24 -41.375 -21.719 1 95.56 80 VAL B N 1
ATOM 9298 C CA . VAL B 1 80 ? 24.766 -41.438 -22.969 1 95.56 80 VAL B CA 1
ATOM 9299 C C . VAL B 1 80 ? 25.219 -40.031 -23.344 1 95.56 80 VAL B C 1
ATOM 9301 O O . VAL B 1 80 ? 26.328 -39.844 -23.859 1 95.56 80 VAL B O 1
ATOM 9304 N N . GLN B 1 81 ? 24.406 -39.094 -23.109 1 95.12 81 GLN B N 1
ATOM 9305 C CA . GLN B 1 81 ? 24.781 -37.719 -23.422 1 95.12 81 GLN B CA 1
ATOM 9306 C C . GLN B 1 81 ? 26.031 -37.312 -22.672 1 95.12 81 GLN B C 1
ATOM 9308 O O . GLN B 1 81 ? 26.938 -36.688 -23.266 1 95.12 81 GLN B O 1
ATOM 9313 N N . VAL B 1 82 ? 26.141 -37.656 -21.391 1 94.88 82 VAL B N 1
ATOM 9314 C CA . VAL B 1 82 ? 27.219 -37.125 -20.562 1 94.88 82 VAL B CA 1
ATOM 9315 C C . VAL B 1 82 ? 28.422 -38.062 -20.609 1 94.88 82 VAL B C 1
ATOM 9317 O O . VAL B 1 82 ? 29.562 -37.594 -20.781 1 94.88 82 VAL B O 1
ATOM 9320 N N . TRP B 1 83 ? 28.172 -39.375 -20.562 1 94.69 83 TRP B N 1
ATOM 9321 C CA . TRP B 1 83 ? 29.297 -40.312 -20.5 1 94.69 83 TRP B CA 1
ATOM 9322 C C . TRP B 1 83 ? 30.047 -40.344 -21.812 1 94.69 83 TRP B C 1
ATOM 9324 O O . TRP B 1 83 ? 31.266 -40.531 -21.828 1 94.69 83 TRP B O 1
ATOM 9334 N N . SER B 1 84 ? 29.438 -40.125 -22.953 1 92.38 84 SER B N 1
ATOM 9335 C CA . SER B 1 84 ? 30.125 -40.125 -24.25 1 92.38 84 SER B CA 1
ATOM 9336 C C . SER B 1 84 ? 31.172 -39.031 -24.312 1 92.38 84 SER B C 1
ATOM 9338 O O . SER B 1 84 ? 32.156 -39.125 -25.047 1 92.38 84 SER B O 1
ATOM 9340 N N . THR B 1 85 ? 30.969 -38.031 -23.547 1 91.88 85 THR B N 1
ATOM 9341 C CA . THR B 1 85 ? 31.906 -36.938 -23.562 1 91.88 85 THR B CA 1
ATOM 9342 C C . THR B 1 85 ? 33.188 -37.281 -22.844 1 91.88 85 THR B C 1
ATOM 9344 O O . THR B 1 85 ? 34.25 -36.656 -23.047 1 91.88 85 THR B O 1
ATOM 9347 N N . ILE B 1 86 ? 33.188 -38.281 -21.984 1 92.06 86 ILE B N 1
ATOM 9348 C CA . ILE B 1 86 ? 34.375 -38.719 -21.266 1 92.06 86 ILE B CA 1
ATOM 9349 C C . ILE B 1 86 ? 35.406 -39.312 -22.234 1 92.06 86 ILE B C 1
ATOM 9351 O O . ILE B 1 86 ? 36.625 -39.156 -22.062 1 92.06 86 ILE B O 1
ATOM 9355 N N . PHE B 1 87 ? 34.938 -39.844 -23.328 1 90.25 87 PHE B N 1
ATOM 9356 C CA . PHE B 1 87 ? 35.844 -40.375 -24.344 1 90.25 87 PHE B CA 1
ATOM 9357 C C . PHE B 1 87 ? 36.625 -39.281 -25.031 1 90.25 87 PHE B C 1
ATOM 9359 O O . PHE B 1 87 ? 37.781 -39.438 -25.344 1 90.25 87 PHE B O 1
ATOM 9366 N N . LEU B 1 88 ? 35.906 -38.188 -25.188 1 88.56 88 LEU B N 1
ATOM 9367 C CA . LEU B 1 88 ? 36.594 -37.062 -25.828 1 88.56 88 LEU B CA 1
ATOM 9368 C C . LEU B 1 88 ? 37.625 -36.438 -24.891 1 88.56 88 LEU B C 1
ATOM 9370 O O . LEU B 1 88 ? 38.594 -35.844 -25.359 1 88.56 88 LEU B O 1
ATOM 9374 N N . CYS B 1 89 ? 37.469 -36.656 -23.594 1 87.81 89 CYS B N 1
ATOM 9375 C CA . CYS B 1 89 ? 38.375 -36.062 -22.625 1 87.81 89 CYS B CA 1
ATOM 9376 C C . CYS B 1 89 ? 39.562 -36.969 -22.375 1 87.81 89 CYS B C 1
ATOM 9378 O O . CYS B 1 89 ? 40.625 -36.5 -21.953 1 87.81 89 CYS B O 1
ATOM 9380 N N . ILE B 1 90 ? 39.469 -38.312 -22.594 1 87.06 90 ILE B N 1
ATOM 9381 C CA . ILE B 1 90 ? 40.531 -39.25 -22.266 1 87.06 90 ILE B CA 1
ATOM 9382 C C . ILE B 1 90 ? 41.5 -39.406 -23.438 1 87.06 90 ILE B C 1
ATOM 9384 O O . ILE B 1 90 ? 42.688 -39.594 -23.25 1 87.06 90 ILE B O 1
ATOM 9388 N N . VAL B 1 91 ? 41.031 -39.156 -24.656 1 88.75 91 VAL B N 1
ATOM 9389 C CA . VAL B 1 91 ? 41.875 -39.281 -25.828 1 88.75 91 VAL B CA 1
ATOM 9390 C C . VAL B 1 91 ? 42.812 -38.062 -25.922 1 88.75 91 VAL B C 1
ATOM 9392 O O . VAL B 1 91 ? 42.344 -36.938 -25.938 1 88.75 91 VAL B O 1
ATOM 9395 N N . PRO B 1 92 ? 44.156 -38.25 -25.969 1 86.19 92 PRO B N 1
ATOM 9396 C CA . PRO B 1 92 ? 45.125 -37.156 -25.891 1 86.19 92 PRO B CA 1
ATOM 9397 C C . PRO B 1 92 ? 44.969 -36.156 -27.016 1 86.19 92 PRO B C 1
ATOM 9399 O O . PRO B 1 92 ? 45.094 -34.938 -26.781 1 86.19 92 PRO B O 1
ATOM 9402 N N . ARG B 1 93 ? 44.625 -36.531 -28.203 1 88.69 93 ARG B N 1
ATOM 9403 C CA . ARG B 1 93 ? 44.5 -35.594 -29.297 1 88.69 93 ARG B CA 1
ATOM 9404 C C . ARG B 1 93 ? 43.312 -34.656 -29.109 1 88.69 93 ARG B C 1
ATOM 9406 O O . ARG B 1 93 ? 43.438 -33.438 -29.312 1 88.69 93 ARG B O 1
ATOM 9413 N N . THR B 1 94 ? 42.25 -35.219 -28.719 1 87.94 94 THR B N 1
ATOM 9414 C CA . THR B 1 94 ? 41.031 -34.406 -28.5 1 87.94 94 THR B CA 1
ATOM 9415 C C . THR B 1 94 ? 41.156 -33.594 -27.203 1 87.94 94 THR B C 1
ATOM 9417 O O . THR B 1 94 ? 40.656 -32.5 -27.109 1 87.94 94 THR B O 1
ATOM 9420 N N . ASP B 1 95 ? 41.844 -34.156 -26.281 1 85.38 95 ASP B N 1
ATOM 9421 C CA . ASP B 1 95 ? 42.031 -33.469 -25.031 1 85.38 95 ASP B CA 1
ATOM 9422 C C . ASP B 1 95 ? 42.875 -32.188 -25.219 1 85.38 95 ASP B C 1
ATOM 9424 O O . ASP B 1 95 ? 42.594 -31.156 -24.625 1 85.38 95 ASP B O 1
ATOM 9428 N N . GLU B 1 96 ? 43.875 -32.312 -26.078 1 82.75 96 GLU B N 1
ATOM 9429 C CA . GLU B 1 96 ? 44.719 -31.156 -26.375 1 82.75 96 GLU B CA 1
ATOM 9430 C C . GLU B 1 96 ? 43.938 -30.109 -27.141 1 82.75 96 GLU B C 1
ATOM 9432 O O . GLU B 1 96 ? 44.125 -28.906 -26.953 1 82.75 96 GLU B O 1
ATOM 9437 N N . TRP B 1 97 ? 42.969 -30.656 -27.906 1 86.19 97 TRP B N 1
ATOM 9438 C CA . TRP B 1 97 ? 42.156 -29.734 -28.672 1 86.19 97 TRP B CA 1
ATOM 9439 C C . TRP B 1 97 ? 41.125 -29.016 -27.781 1 86.19 97 TRP B C 1
ATOM 9441 O O . TRP B 1 97 ? 40.844 -27.828 -27.984 1 86.19 97 TRP B O 1
ATOM 9451 N N . LEU B 1 98 ? 40.562 -29.594 -26.844 1 85.19 98 LEU B N 1
ATOM 9452 C CA . LEU B 1 98 ? 39.562 -29.016 -25.938 1 85.19 98 LEU B CA 1
ATOM 9453 C C . LEU B 1 98 ? 40.219 -28.125 -24.891 1 85.19 98 LEU B C 1
ATOM 9455 O O . LEU B 1 98 ? 39.656 -27.125 -24.469 1 85.19 98 LEU B O 1
ATOM 9459 N N . GLY B 1 99 ? 41.375 -28.484 -24.562 1 77.38 99 GLY B N 1
ATOM 9460 C CA . GLY B 1 99 ? 42.062 -27.656 -23.594 1 77.38 99 GLY B CA 1
ATOM 9461 C C . GLY B 1 99 ? 41.938 -28.188 -22.172 1 77.38 99 GLY B C 1
ATOM 9462 O O . GLY B 1 99 ? 41.469 -29.297 -21.953 1 77.38 99 GLY B O 1
ATOM 9463 N N . ILE B 1 100 ? 42.188 -27.312 -21.203 1 75.06 100 ILE B N 1
ATOM 9464 C CA . ILE B 1 100 ? 42.312 -27.688 -19.797 1 75.06 100 ILE B CA 1
ATOM 9465 C C . ILE B 1 100 ? 40.938 -27.797 -19.141 1 75.06 100 ILE B C 1
ATOM 9467 O O . ILE B 1 100 ? 40.781 -28.516 -18.156 1 75.06 100 ILE B O 1
ATOM 9471 N N . ALA B 1 101 ? 39.969 -27.266 -19.703 1 81.69 101 ALA B N 1
ATOM 9472 C CA . ALA B 1 101 ? 38.656 -27.25 -19.078 1 81.69 101 ALA B CA 1
ATOM 9473 C C . ALA B 1 101 ? 37.688 -28.188 -19.781 1 81.69 101 ALA B C 1
ATOM 9475 O O . ALA B 1 101 ? 36.531 -27.844 -20 1 81.69 101 ALA B O 1
ATOM 9476 N N . CYS B 1 102 ? 38.094 -29.422 -20.047 1 86.06 102 CYS B N 1
ATOM 9477 C CA . CYS B 1 102 ? 37.25 -30.391 -20.75 1 86.06 102 CYS B CA 1
ATOM 9478 C C . CYS B 1 102 ? 36.094 -30.844 -19.875 1 86.06 102 CYS B C 1
ATOM 9480 O O . CYS B 1 102 ? 35.062 -31.281 -20.391 1 86.06 102 CYS B O 1
ATOM 9482 N N . PHE B 1 103 ? 36.281 -30.719 -18.547 1 88.44 103 PHE B N 1
ATOM 9483 C CA . PHE B 1 103 ? 35.219 -31.188 -17.641 1 88.44 103 PHE B CA 1
ATOM 9484 C C . PHE B 1 103 ? 34 -30.297 -17.719 1 88.44 103 PHE B C 1
ATOM 9486 O O . PHE B 1 103 ? 32.906 -30.672 -17.266 1 88.44 103 PHE B O 1
ATOM 9493 N N . LEU B 1 104 ? 34.062 -29.109 -18.266 1 90.12 104 LEU B N 1
ATOM 9494 C CA . LEU B 1 104 ? 32.906 -28.219 -18.422 1 90.12 104 LEU B CA 1
ATOM 9495 C C . LEU B 1 104 ? 31.875 -28.828 -19.375 1 90.12 104 LEU B C 1
ATOM 9497 O O . LEU B 1 104 ? 30.688 -28.516 -19.281 1 90.12 104 LEU B O 1
ATOM 9501 N N . PHE B 1 105 ? 32.438 -29.719 -20.203 1 91.5 105 PHE B N 1
ATOM 9502 C CA . PHE B 1 105 ? 31.547 -30.438 -21.109 1 91.5 105 PHE B CA 1
ATOM 9503 C C . PHE B 1 105 ? 30.562 -31.297 -20.328 1 91.5 105 PHE B C 1
ATOM 9505 O O . PHE B 1 105 ? 29.359 -31.25 -20.594 1 91.5 105 PHE B O 1
ATOM 9512 N N . GLN B 1 106 ? 31.016 -31.922 -19.359 1 92.88 106 GLN B N 1
ATOM 9513 C CA . GLN B 1 106 ? 30.188 -32.812 -18.562 1 92.88 106 GLN B CA 1
ATOM 9514 C C . GLN B 1 106 ? 29.312 -32.031 -17.594 1 92.88 106 GLN B C 1
ATOM 9516 O O . GLN B 1 106 ? 28.156 -32.406 -17.344 1 92.88 106 GLN B O 1
ATOM 9521 N N . ILE B 1 107 ? 29.781 -30.922 -17.078 1 93.19 107 ILE B N 1
ATOM 9522 C CA . ILE B 1 107 ? 29.016 -30.109 -16.156 1 93.19 107 ILE B CA 1
ATOM 9523 C C . ILE B 1 107 ? 27.781 -29.547 -16.859 1 93.19 107 ILE B C 1
ATOM 9525 O O . ILE B 1 107 ? 26.656 -29.672 -16.359 1 93.19 107 ILE B O 1
ATOM 9529 N N . MET B 1 108 ? 27.953 -29.031 -17.984 1 92.81 108 MET B N 1
ATOM 9530 C CA . MET B 1 108 ? 26.828 -28.469 -18.734 1 92.81 108 MET B CA 1
ATOM 9531 C C . MET B 1 108 ? 25.891 -29.578 -19.203 1 92.81 108 MET B C 1
ATOM 9533 O O . MET B 1 108 ? 24.672 -29.359 -19.328 1 92.81 108 MET B O 1
ATOM 9537 N N . GLY B 1 109 ? 26.422 -30.75 -19.391 1 92.25 109 GLY B N 1
ATOM 9538 C CA . GLY B 1 109 ? 25.594 -31.875 -19.781 1 92.25 109 GLY B CA 1
ATOM 9539 C C . GLY B 1 109 ? 24.625 -32.281 -18.688 1 92.25 109 GLY B C 1
ATOM 9540 O O . GLY B 1 109 ? 23.453 -32.594 -18.969 1 92.25 109 GLY B O 1
ATOM 9541 N N . PHE B 1 110 ? 25.094 -32.219 -17.484 1 93 110 PHE B N 1
ATOM 9542 C CA . PHE B 1 110 ? 24.219 -32.594 -16.391 1 93 110 PHE B CA 1
ATOM 9543 C C . PHE B 1 110 ? 23.266 -31.469 -16.031 1 93 110 PHE B C 1
ATOM 9545 O O . PHE B 1 110 ? 22.141 -31.719 -15.586 1 93 110 PHE B O 1
ATOM 9552 N N . ILE B 1 111 ? 23.672 -30.25 -16.219 1 92.12 111 ILE B N 1
ATOM 9553 C CA . ILE B 1 111 ? 22.781 -29.125 -15.953 1 92.12 111 ILE B CA 1
ATOM 9554 C C . ILE B 1 111 ? 21.641 -29.109 -16.969 1 92.12 111 ILE B C 1
ATOM 9556 O O . ILE B 1 111 ? 20.484 -28.906 -16.625 1 92.12 111 ILE B O 1
ATOM 9560 N N . MET B 1 112 ? 22.031 -29.391 -18.203 1 92.94 112 MET B N 1
ATOM 9561 C CA . MET B 1 112 ? 21.047 -29.438 -19.281 1 92.94 112 MET B CA 1
ATOM 9562 C C . MET B 1 112 ? 20.797 -30.859 -19.734 1 92.94 112 MET B C 1
ATOM 9564 O O . MET B 1 112 ? 21.078 -31.203 -20.891 1 92.94 112 MET B O 1
ATOM 9568 N N . ALA B 1 113 ? 20.125 -31.547 -18.875 1 92.56 113 ALA B N 1
ATOM 9569 C CA . ALA B 1 113 ? 19.922 -32.969 -19.141 1 92.56 113 ALA B CA 1
ATOM 9570 C C . ALA B 1 113 ? 18.828 -33.156 -20.188 1 92.56 113 ALA B C 1
ATOM 9572 O O . ALA B 1 113 ? 17.859 -32.406 -20.25 1 92.56 113 ALA B O 1
ATOM 9573 N N . ASN B 1 114 ? 19 -34.156 -20.969 1 92.94 114 ASN B N 1
ATOM 9574 C CA . ASN B 1 114 ? 18.047 -34.5 -22.016 1 92.94 114 ASN B CA 1
ATOM 9575 C C . ASN B 1 114 ? 16.875 -35.312 -21.484 1 92.94 114 ASN B C 1
ATOM 9577 O O . ASN B 1 114 ? 15.773 -35.25 -22.016 1 92.94 114 ASN B O 1
ATOM 9581 N N . GLY B 1 115 ? 17.141 -35.969 -20.438 1 88.5 115 GLY B N 1
ATOM 9582 C CA . GLY B 1 115 ? 16.141 -36.906 -19.984 1 88.5 115 GLY B CA 1
ATOM 9583 C C . GLY B 1 115 ? 14.844 -36.25 -19.562 1 88.5 115 GLY B C 1
ATOM 9584 O O . GLY B 1 115 ? 14.859 -35.25 -18.812 1 88.5 115 GLY B O 1
ATOM 9585 N N . GLY B 1 116 ? 13.734 -36.781 -20.141 1 85.38 116 GLY B N 1
ATOM 9586 C CA . GLY B 1 116 ? 12.406 -36.344 -19.734 1 85.38 116 GLY B CA 1
ATOM 9587 C C . GLY B 1 116 ? 11.852 -35.219 -20.578 1 85.38 116 GLY B C 1
ATOM 9588 O O . GLY B 1 116 ? 10.688 -34.844 -20.438 1 85.38 116 GLY B O 1
ATOM 9589 N N . LEU B 1 117 ? 12.633 -34.625 -21.438 1 91.75 117 LEU B N 1
ATOM 9590 C CA . LEU B 1 117 ? 12.172 -33.531 -22.297 1 91.75 117 LEU B CA 1
ATOM 9591 C C . LEU B 1 117 ? 12.07 -34 -23.75 1 91.75 117 LEU B C 1
ATOM 9593 O O . LEU B 1 117 ? 12.766 -34.938 -24.156 1 91.75 117 LEU B O 1
ATOM 9597 N N . SER B 1 118 ? 11.227 -33.406 -24.5 1 93.38 118 SER B N 1
ATOM 9598 C CA . SER B 1 118 ? 11.023 -33.75 -25.906 1 93.38 118 SER B CA 1
ATOM 9599 C C . SER B 1 118 ? 12.148 -33.188 -26.766 1 93.38 118 SER B C 1
ATOM 9601 O O . SER B 1 118 ? 12.93 -32.344 -26.312 1 93.38 118 SER B O 1
ATOM 9603 N N . VAL B 1 119 ? 12.211 -33.688 -27.984 1 94.31 119 VAL B N 1
ATOM 9604 C CA . VAL B 1 119 ? 13.266 -33.312 -28.922 1 94.31 119 VAL B CA 1
ATOM 9605 C C . VAL B 1 119 ? 13.172 -31.797 -29.188 1 94.31 119 VAL B C 1
ATOM 9607 O O . VAL B 1 119 ? 14.18 -31.094 -29.156 1 94.31 119 VAL B O 1
ATOM 9610 N N . VAL B 1 120 ? 12.008 -31.312 -29.359 1 93.44 120 VAL B N 1
ATOM 9611 C CA . VAL B 1 120 ? 11.852 -29.906 -29.688 1 93.44 120 VAL B CA 1
ATOM 9612 C C . VAL B 1 120 ? 12.227 -29.047 -28.484 1 93.44 120 VAL B C 1
ATOM 9614 O O . VAL B 1 120 ? 12.852 -28 -28.641 1 93.44 120 VAL B O 1
ATOM 9617 N N . ILE B 1 121 ? 11.883 -29.422 -27.297 1 93.31 121 ILE B N 1
ATOM 9618 C CA . ILE B 1 121 ? 12.219 -28.656 -26.109 1 93.31 121 ILE B CA 1
ATOM 9619 C C . ILE B 1 121 ? 13.727 -28.703 -25.875 1 93.31 121 ILE B C 1
ATOM 9621 O O . ILE B 1 121 ? 14.336 -27.688 -25.516 1 93.31 121 ILE B O 1
ATOM 9625 N N . ASN B 1 122 ? 14.344 -29.812 -26.094 1 95.44 122 ASN B N 1
ATOM 9626 C CA . ASN B 1 122 ? 15.797 -29.922 -25.938 1 95.44 122 ASN B CA 1
ATOM 9627 C C . ASN B 1 122 ? 16.531 -29.047 -26.938 1 95.44 122 ASN B C 1
ATOM 9629 O O . ASN B 1 122 ? 17.516 -28.391 -26.594 1 95.44 122 ASN B O 1
ATOM 9633 N N . VAL B 1 123 ? 16.062 -29.047 -28.141 1 94.75 123 VAL B N 1
ATOM 9634 C CA . VAL B 1 123 ? 16.703 -28.234 -29.172 1 94.75 123 VAL B CA 1
ATOM 9635 C C . VAL B 1 123 ? 16.516 -26.75 -28.859 1 94.75 123 VAL B C 1
ATOM 9637 O O . VAL B 1 123 ? 17.469 -25.969 -28.969 1 94.75 123 VAL B O 1
ATOM 9640 N N . SER B 1 124 ? 15.352 -26.406 -28.516 1 93.62 124 SER B N 1
ATOM 9641 C CA . SER B 1 124 ? 15.094 -25.016 -28.188 1 93.62 124 SER B CA 1
ATOM 9642 C C . SER B 1 124 ? 15.906 -24.562 -26.984 1 93.62 124 SER B C 1
ATOM 9644 O O . SER B 1 124 ? 16.422 -23.453 -26.953 1 93.62 124 SER B O 1
ATOM 9646 N N . LEU B 1 125 ? 15.977 -25.375 -25.984 1 94.44 125 LEU B N 1
ATOM 9647 C CA . LEU B 1 125 ? 16.75 -25.047 -24.797 1 94.44 125 LEU B CA 1
ATOM 9648 C C . LEU B 1 125 ? 18.234 -24.938 -25.125 1 94.44 125 LEU B C 1
ATOM 9650 O O . LEU B 1 125 ? 18.922 -24.062 -24.609 1 94.44 125 LEU B O 1
ATOM 9654 N N . ALA B 1 126 ? 18.75 -25.812 -25.922 1 96.06 126 ALA B N 1
ATOM 9655 C CA . ALA B 1 126 ? 20.156 -25.766 -26.312 1 96.06 126 ALA B CA 1
ATOM 9656 C C . ALA B 1 126 ? 20.453 -24.484 -27.094 1 96.06 126 ALA B C 1
ATOM 9658 O O . ALA B 1 126 ? 21.5 -23.859 -26.891 1 96.06 126 ALA B O 1
ATOM 9659 N N . PHE B 1 127 ? 19.578 -24.125 -27.875 1 95.31 127 PHE B N 1
ATOM 9660 C CA . PHE B 1 127 ? 19.766 -22.891 -28.656 1 95.31 127 PHE B CA 1
ATOM 9661 C C . PHE B 1 127 ? 19.734 -21.672 -27.734 1 95.31 127 PHE B C 1
ATOM 9663 O O . PHE B 1 127 ? 20.531 -20.75 -27.906 1 95.31 127 PHE B O 1
ATOM 9670 N N . MET B 1 128 ? 18.844 -21.609 -26.828 1 95.38 128 MET B N 1
ATOM 9671 C CA . MET B 1 128 ? 18.766 -20.484 -25.922 1 95.38 128 MET B CA 1
ATOM 9672 C C . MET B 1 128 ? 19.984 -20.422 -25 1 95.38 128 MET B C 1
ATOM 9674 O O . MET B 1 128 ? 20.5 -19.344 -24.703 1 95.38 128 MET B O 1
ATOM 9678 N N . CYS B 1 129 ? 20.406 -21.547 -24.547 1 95.81 129 CYS B N 1
ATOM 9679 C CA . CYS B 1 129 ? 21.609 -21.578 -23.719 1 95.81 129 CYS B CA 1
ATOM 9680 C C . CYS B 1 129 ? 22.812 -21.094 -24.516 1 95.81 129 CYS B C 1
ATOM 9682 O O . CYS B 1 129 ? 23.641 -20.328 -23.984 1 95.81 129 CYS B O 1
ATOM 9684 N N . SER B 1 130 ? 22.938 -21.516 -25.812 1 95.81 130 SER B N 1
ATOM 9685 C CA . SER B 1 130 ? 24.031 -21.062 -26.672 1 95.81 130 SER B CA 1
ATOM 9686 C C . SER B 1 130 ? 23.969 -19.562 -26.891 1 95.81 130 SER B C 1
ATOM 9688 O O . SER B 1 130 ? 25 -18.891 -26.891 1 95.81 130 SER B O 1
ATOM 9690 N N . PHE B 1 131 ? 22.812 -19.125 -26.969 1 95.62 131 PHE B N 1
ATOM 9691 C CA . PHE B 1 131 ? 22.641 -17.688 -27.156 1 95.62 131 PHE B CA 1
ATOM 9692 C C . PHE B 1 131 ? 23.094 -16.922 -25.922 1 95.62 131 PHE B C 1
ATOM 9694 O O . PHE B 1 131 ? 23.781 -15.906 -26.031 1 95.62 131 PHE B O 1
ATOM 9701 N N . TYR B 1 132 ? 22.766 -17.344 -24.75 1 95.94 132 TYR B N 1
ATOM 9702 C CA . TYR B 1 132 ? 23.172 -16.672 -23.531 1 95.94 132 TYR B CA 1
ATOM 9703 C C . TYR B 1 132 ? 24.672 -16.719 -23.328 1 95.94 132 TYR B C 1
ATOM 9705 O O . TYR B 1 132 ? 25.297 -15.75 -22.891 1 95.94 132 TYR B O 1
ATOM 9713 N N . VAL B 1 133 ? 25.281 -17.797 -23.672 1 95.25 133 VAL B N 1
ATOM 9714 C CA . VAL B 1 133 ? 26.719 -17.938 -23.562 1 95.25 133 VAL B CA 1
ATOM 9715 C C . VAL B 1 133 ? 27.422 -16.984 -24.531 1 95.25 133 VAL B C 1
ATOM 9717 O O . VAL B 1 133 ? 28.406 -16.328 -24.172 1 95.25 133 VAL B O 1
ATOM 9720 N N . CYS B 1 134 ? 26.828 -16.875 -25.703 1 94.56 134 CYS B N 1
ATOM 9721 C CA . CYS B 1 134 ? 27.406 -15.977 -26.703 1 94.56 134 CYS B CA 1
ATOM 9722 C C . CYS B 1 134 ? 27.25 -14.523 -26.281 1 94.56 134 CYS B C 1
ATOM 9724 O O . CYS B 1 134 ? 28.141 -13.703 -26.5 1 94.56 134 CYS B O 1
ATOM 9726 N N . VAL B 1 135 ? 26.188 -14.242 -25.672 1 95.12 135 VAL B N 1
ATOM 9727 C CA . VAL B 1 135 ? 25.969 -12.875 -25.203 1 95.12 135 VAL B CA 1
ATOM 9728 C C . VAL B 1 135 ? 26.922 -12.578 -24.031 1 95.12 135 VAL B C 1
ATOM 9730 O O . VAL B 1 135 ? 27.453 -11.469 -23.938 1 95.12 135 VAL B O 1
ATOM 9733 N N . ALA B 1 136 ? 27.078 -13.523 -23.141 1 95 136 ALA B N 1
ATOM 9734 C CA . ALA B 1 136 ? 28.031 -13.344 -22.062 1 95 136 ALA B CA 1
ATOM 9735 C C . ALA B 1 136 ? 29.438 -13.102 -22.609 1 95 136 ALA B C 1
ATOM 9737 O O . ALA B 1 136 ? 30.156 -12.219 -22.141 1 95 136 ALA B O 1
ATOM 9738 N N . TRP B 1 137 ? 29.797 -13.82 -23.672 1 93.12 137 TRP B N 1
ATOM 9739 C CA . TRP B 1 137 ? 31.094 -13.664 -24.328 1 93.12 137 TRP B CA 1
ATOM 9740 C C . TRP B 1 137 ? 31.219 -12.281 -24.953 1 93.12 137 TRP B C 1
ATOM 9742 O O . TRP B 1 137 ? 32.281 -11.664 -24.891 1 93.12 137 TRP B O 1
ATOM 9752 N N . LEU B 1 138 ? 30.141 -11.781 -25.453 1 93.12 138 LEU B N 1
ATOM 9753 C CA . LEU B 1 138 ? 30.141 -10.461 -26.062 1 93.12 138 LEU B CA 1
ATOM 9754 C C . LEU B 1 138 ? 30.406 -9.383 -25.016 1 93.12 138 LEU B C 1
ATOM 9756 O O . LEU B 1 138 ? 31.188 -8.453 -25.25 1 93.12 138 LEU B O 1
ATOM 9760 N N . PHE B 1 139 ? 29.812 -9.445 -23.859 1 93.88 139 PHE B N 1
ATOM 9761 C CA . PHE B 1 139 ? 30.016 -8.461 -22.812 1 93.88 139 PHE B CA 1
ATOM 9762 C C . PHE B 1 139 ? 31.469 -8.453 -22.344 1 93.88 139 PHE B C 1
ATOM 9764 O O . PHE B 1 139 ? 32.031 -7.383 -22.094 1 93.88 139 PHE B O 1
ATOM 9771 N N . ILE B 1 140 ? 32.062 -9.578 -22.297 1 90.31 140 ILE B N 1
ATOM 9772 C CA . ILE B 1 140 ? 33.406 -9.68 -21.781 1 90.31 140 ILE B CA 1
ATOM 9773 C C . ILE B 1 140 ? 34.406 -9.18 -22.844 1 90.31 140 ILE B C 1
ATOM 9775 O O . ILE B 1 140 ? 35.375 -8.523 -22.516 1 90.31 140 ILE B O 1
ATOM 9779 N N . VAL B 1 141 ? 34.094 -9.422 -24.109 1 91.44 141 VAL B N 1
ATOM 9780 C CA . VAL B 1 141 ? 34.969 -8.961 -25.188 1 91.44 141 VAL B CA 1
ATOM 9781 C C . VAL B 1 141 ? 34.938 -7.438 -25.281 1 91.44 141 VAL B C 1
ATOM 9783 O O . VAL B 1 141 ? 35.969 -6.785 -25.469 1 91.44 141 VAL B O 1
ATOM 9786 N N . VAL B 1 142 ? 33.781 -6.941 -25.078 1 92.5 142 VAL B N 1
ATOM 9787 C CA . VAL B 1 142 ? 33.625 -5.492 -25.109 1 92.5 142 VAL B CA 1
ATOM 9788 C C . VAL B 1 142 ? 34.344 -4.875 -23.922 1 92.5 142 VAL B C 1
ATOM 9790 O O . VAL B 1 142 ? 35.031 -3.85 -24.047 1 92.5 142 VAL B O 1
ATOM 9793 N N . ALA B 1 143 ? 34.281 -5.473 -22.766 1 93.88 143 ALA B N 1
ATOM 9794 C CA . ALA B 1 143 ? 35 -4.973 -21.578 1 93.88 143 ALA B CA 1
ATOM 9795 C C . ALA B 1 143 ? 36.5 -5.051 -21.766 1 93.88 143 ALA B C 1
ATOM 9797 O O . ALA B 1 143 ? 37.219 -4.133 -21.391 1 93.88 143 ALA B O 1
ATOM 9798 N N . SER B 1 144 ? 37 -6.113 -22.453 1 92.12 144 SER B N 1
ATOM 9799 C CA . SER B 1 144 ? 38.438 -6.27 -22.719 1 92.12 144 SER B CA 1
ATOM 9800 C C . SER B 1 144 ? 38.906 -5.254 -23.75 1 92.12 144 SER B C 1
ATOM 9802 O O . SER B 1 144 ? 40.031 -4.73 -23.641 1 92.12 144 SER B O 1
ATOM 9804 N N . ALA B 1 145 ? 38.062 -4.934 -24.672 1 92.38 145 ALA B N 1
ATOM 9805 C CA . ALA B 1 145 ? 38.406 -3.955 -25.688 1 92.38 145 ALA B CA 1
ATOM 9806 C C . ALA B 1 145 ? 38.5 -2.549 -25.094 1 92.38 145 ALA B C 1
ATOM 9808 O O . ALA B 1 145 ? 39.406 -1.791 -25.422 1 92.38 145 ALA B O 1
ATOM 9809 N N . ILE B 1 146 ? 37.625 -2.26 -24.188 1 94.12 146 ILE B N 1
ATOM 9810 C CA . ILE B 1 146 ? 37.625 -0.944 -23.562 1 94.12 146 ILE B CA 1
ATOM 9811 C C . ILE B 1 146 ? 38.844 -0.832 -22.625 1 94.12 146 ILE B C 1
ATOM 9813 O O . ILE B 1 146 ? 39.5 0.203 -22.594 1 94.12 146 ILE B O 1
ATOM 9817 N N . SER B 1 147 ? 39.188 -1.869 -21.922 1 92.56 147 SER B N 1
ATOM 9818 C CA . SER B 1 147 ? 40.312 -1.87 -21.016 1 92.56 147 SER B CA 1
ATOM 9819 C C . SER B 1 147 ? 41.656 -1.793 -21.781 1 92.56 147 SER B C 1
ATOM 9821 O O . SER B 1 147 ? 42.562 -1.113 -21.344 1 92.56 147 SER B O 1
ATOM 9823 N N . ALA B 1 148 ? 41.75 -2.486 -22.906 1 90.06 148 ALA B N 1
ATOM 9824 C CA . ALA B 1 148 ? 42.969 -2.447 -23.719 1 90.06 148 ALA B CA 1
ATOM 9825 C C . ALA B 1 148 ? 43.188 -1.064 -24.328 1 90.06 148 ALA B C 1
ATOM 9827 O O . ALA B 1 148 ? 44.312 -0.59 -24.453 1 90.06 148 ALA B O 1
ATOM 9828 N N . HIS B 1 149 ? 42.062 -0.454 -24.641 1 92 149 HIS B N 1
ATOM 9829 C CA . HIS B 1 149 ? 42.156 0.897 -25.188 1 92 149 HIS B CA 1
ATOM 9830 C C . HIS B 1 149 ? 42.625 1.883 -24.125 1 92 149 HIS B C 1
ATOM 9832 O O . HIS B 1 149 ? 43.406 2.785 -24.438 1 92 149 HIS B O 1
ATOM 9838 N N . LEU B 1 150 ? 42.219 1.646 -22.922 1 90.19 150 LEU B N 1
ATOM 9839 C CA . LEU B 1 150 ? 42.656 2.531 -21.844 1 90.19 150 LEU B CA 1
ATOM 9840 C C . LEU B 1 150 ? 44.125 2.352 -21.516 1 90.19 150 LEU B C 1
ATOM 9842 O O . LEU B 1 150 ? 44.781 3.301 -21.094 1 90.19 150 LEU B O 1
ATOM 9846 N N . ARG B 1 151 ? 44.719 1.136 -21.766 1 88.62 151 ARG B N 1
ATOM 9847 C CA . ARG B 1 151 ? 46.125 0.84 -21.5 1 88.62 151 ARG B CA 1
ATOM 9848 C C . ARG B 1 151 ? 47 1.12 -22.719 1 88.62 151 ARG B C 1
ATOM 9850 O O . ARG B 1 151 ? 48.219 1.009 -22.672 1 88.62 151 ARG B O 1
ATOM 9857 N N . GLY B 1 152 ? 46.5 1.542 -23.812 1 88.5 152 GLY B N 1
ATOM 9858 C CA . GLY B 1 152 ? 47.25 1.831 -25.031 1 88.5 152 GLY B CA 1
ATOM 9859 C C . GLY B 1 152 ? 47.5 0.603 -25.875 1 88.5 152 GLY B C 1
ATOM 9860 O O . GLY B 1 152 ? 48.531 0.499 -26.531 1 88.5 152 GLY B O 1
ATOM 9861 N N . TRP B 1 153 ? 46.688 -0.5 -25.859 1 88.44 153 TRP B N 1
ATOM 9862 C CA . TRP B 1 153 ? 46.75 -1.733 -26.641 1 88.44 153 TRP B CA 1
ATOM 9863 C C . TRP B 1 153 ? 48.125 -2.395 -26.516 1 88.44 153 TRP B C 1
ATOM 9865 O O . TRP B 1 153 ? 48.812 -2.6 -27.516 1 88.44 153 TRP B O 1
ATOM 9875 N N . PRO B 1 154 ? 48.438 -2.732 -25.359 1 88.75 154 PRO B N 1
ATOM 9876 C CA . PRO B 1 154 ? 49.719 -3.406 -25.188 1 88.75 154 PRO B CA 1
ATOM 9877 C C . PRO B 1 154 ? 49.719 -4.812 -25.781 1 88.75 154 PRO B C 1
ATOM 9879 O O . PRO B 1 154 ? 48.719 -5.512 -25.75 1 88.75 154 PRO B O 1
ATOM 9882 N N . THR B 1 155 ? 50.875 -5.199 -26.406 1 84.69 155 THR B N 1
ATOM 9883 C CA . THR B 1 155 ? 51.062 -6.566 -26.875 1 84.69 155 THR B CA 1
ATOM 9884 C C . THR B 1 155 ? 51.781 -7.418 -25.844 1 84.69 155 THR B C 1
ATOM 9886 O O . THR B 1 155 ? 52.406 -6.883 -24.922 1 84.69 155 THR B O 1
ATOM 9889 N N . GLN B 1 156 ? 51.719 -8.719 -25.922 1 85 156 GLN B N 1
ATOM 9890 C CA . GLN B 1 156 ? 52.375 -9.617 -24.984 1 85 156 GLN B CA 1
ATOM 9891 C C . GLN B 1 156 ? 53.875 -9.406 -25 1 85 156 GLN B C 1
ATOM 9893 O O . GLN B 1 156 ? 54.531 -9.477 -23.953 1 85 156 GLN B O 1
ATOM 9898 N N . GLU B 1 157 ? 54.438 -9.039 -26.109 1 83.94 157 GLU B N 1
ATOM 9899 C CA . GLU B 1 157 ? 55.875 -8.836 -26.25 1 83.94 157 GLU B CA 1
ATOM 9900 C C . GLU B 1 157 ? 56.312 -7.535 -25.594 1 83.94 157 GLU B C 1
ATOM 9902 O O . GLU B 1 157 ? 57.375 -7.488 -24.953 1 83.94 157 GLU B O 1
ATOM 9907 N N . SER B 1 158 ? 55.438 -6.656 -25.766 1 87.31 158 SER B N 1
ATOM 9908 C CA . SER B 1 158 ? 55.781 -5.375 -25.172 1 87.31 158 SER B CA 1
ATOM 9909 C C . SER B 1 158 ? 55.75 -5.457 -23.641 1 87.31 158 SER B C 1
ATOM 9911 O O . SER B 1 158 ? 56.594 -4.863 -22.969 1 87.31 158 SER B O 1
ATOM 9913 N N . VAL B 1 159 ? 54.875 -6.266 -23.125 1 88.44 159 VAL B N 1
ATOM 9914 C CA . VAL B 1 159 ? 54.75 -6.41 -21.688 1 88.44 159 VAL B CA 1
ATOM 9915 C C . VAL B 1 159 ? 55.938 -7.25 -21.156 1 88.44 159 VAL B C 1
ATOM 9917 O O . VAL B 1 159 ? 56.5 -6.953 -20.109 1 88.44 159 VAL B O 1
ATOM 9920 N N . ALA B 1 160 ? 56.312 -8.219 -21.891 1 87.38 160 ALA B N 1
ATOM 9921 C CA . ALA B 1 160 ? 57.438 -9.062 -21.5 1 87.38 160 ALA B CA 1
ATOM 9922 C C . ALA B 1 160 ? 58.75 -8.273 -21.516 1 87.38 160 ALA B C 1
ATOM 9924 O O . ALA B 1 160 ? 59.594 -8.422 -20.625 1 87.38 160 ALA B O 1
ATOM 9925 N N . ARG B 1 161 ? 58.906 -7.348 -22.453 1 86.19 161 ARG B N 1
ATOM 9926 C CA . ARG B 1 161 ? 60.094 -6.52 -22.547 1 86.19 161 ARG B CA 1
ATOM 9927 C C . ARG B 1 161 ? 60.188 -5.547 -21.375 1 86.19 161 ARG B C 1
ATOM 9929 O O . ARG B 1 161 ? 61.281 -5.293 -20.844 1 86.19 161 ARG B O 1
ATOM 9936 N N . SER B 1 162 ? 58.969 -5.168 -21.031 1 87.31 162 SER B N 1
ATOM 9937 C CA . SER B 1 162 ? 58.938 -4.242 -19.906 1 87.31 162 SER B CA 1
ATOM 9938 C C . SER B 1 162 ? 59.25 -4.949 -18.594 1 87.31 162 SER B C 1
ATOM 9940 O O . SER B 1 162 ? 59.906 -4.371 -17.719 1 87.31 162 SER B O 1
ATOM 9942 N N . LEU B 1 163 ? 58.969 -6.219 -18.438 1 89.81 163 LEU B N 1
ATOM 9943 C CA . LEU B 1 163 ? 59.25 -6.984 -17.219 1 89.81 163 LEU B CA 1
ATOM 9944 C C . LEU B 1 163 ? 60.75 -7.332 -17.141 1 89.81 163 LEU B C 1
ATOM 9946 O O . LEU B 1 163 ? 61.312 -7.363 -16.047 1 89.81 163 LEU B O 1
ATOM 9950 N N . ILE B 1 164 ? 61.281 -7.473 -18.281 1 89.81 164 ILE B N 1
ATOM 9951 C CA . ILE B 1 164 ? 62.719 -7.75 -18.328 1 89.81 164 ILE B CA 1
ATOM 9952 C C . ILE B 1 164 ? 63.5 -6.477 -18 1 89.81 164 ILE B C 1
ATOM 9954 O O . ILE B 1 164 ? 64.5 -6.516 -17.25 1 89.81 164 ILE B O 1
ATOM 9958 N N . ALA B 1 165 ? 63 -5.449 -18.453 1 86.81 165 ALA B N 1
ATOM 9959 C CA . ALA B 1 165 ? 63.656 -4.168 -18.203 1 86.81 165 ALA B CA 1
ATOM 9960 C C . ALA B 1 165 ? 63.562 -3.77 -16.734 1 86.81 165 ALA B C 1
ATOM 9962 O O . ALA B 1 165 ? 64.5 -3.156 -16.203 1 86.81 165 ALA B O 1
ATOM 9963 N N . ASP B 1 166 ? 62.469 -4.277 -16.109 1 84 166 ASP B N 1
ATOM 9964 C CA . ASP B 1 166 ? 62.281 -3.951 -14.703 1 84 166 ASP B CA 1
ATOM 9965 C C . ASP B 1 166 ? 63.062 -4.902 -13.805 1 84 166 ASP B C 1
ATOM 9967 O O . ASP B 1 166 ? 63.156 -4.688 -12.594 1 84 166 ASP B O 1
ATOM 9971 N N . GLY B 1 167 ? 63.719 -5.988 -14.328 1 78.69 167 GLY B N 1
ATOM 9972 C CA . GLY B 1 167 ? 64.562 -6.918 -13.602 1 78.69 167 GLY B CA 1
ATOM 9973 C C . GLY B 1 167 ? 63.781 -8.016 -12.891 1 78.69 167 GLY B C 1
ATOM 9974 O O . GLY B 1 167 ? 64.312 -8.703 -12.023 1 78.69 167 GLY B O 1
ATOM 9975 N N . ILE B 1 168 ? 62.531 -8.141 -13.156 1 84.31 168 ILE B N 1
ATOM 9976 C CA . ILE B 1 168 ? 61.688 -9.117 -12.461 1 84.31 168 ILE B CA 1
ATOM 9977 C C . ILE B 1 168 ? 61.812 -10.477 -13.141 1 84.31 168 ILE B C 1
ATOM 9979 O O . ILE B 1 168 ? 61.906 -11.508 -12.477 1 84.31 168 ILE B O 1
ATOM 9983 N N . CYS B 1 169 ? 61.75 -10.461 -14.516 1 85.94 169 CYS B N 1
ATOM 9984 C CA . CYS B 1 169 ? 61.844 -11.703 -15.273 1 85.94 169 CYS B CA 1
ATOM 9985 C C . CYS B 1 169 ? 63.156 -11.758 -16.062 1 85.94 169 CYS B C 1
ATOM 9987 O O . CYS B 1 169 ? 63.75 -10.719 -16.344 1 85.94 169 CYS B O 1
ATOM 9989 N N . THR B 1 170 ? 63.75 -13 -16.203 1 85.12 170 THR B N 1
ATOM 9990 C CA . THR B 1 170 ? 64.938 -13.211 -17.031 1 85.12 170 THR B CA 1
ATOM 9991 C C . THR B 1 170 ? 64.562 -13.68 -18.422 1 85.12 170 THR B C 1
ATOM 9993 O O . THR B 1 170 ? 63.406 -14.109 -18.641 1 85.12 170 THR B O 1
ATOM 9996 N N . SER B 1 171 ? 65.438 -13.594 -19.484 1 81.56 171 SER B N 1
ATOM 9997 C CA . SER B 1 171 ? 65.125 -13.945 -20.875 1 81.56 171 SER B CA 1
ATOM 9998 C C . SER B 1 171 ? 64.875 -15.438 -21.016 1 81.56 171 SER B C 1
ATOM 10000 O O . SER B 1 171 ? 64.125 -15.852 -21.922 1 81.56 171 SER B O 1
ATOM 10002 N N . GLU B 1 172 ? 65.375 -16.328 -20.125 1 78.94 172 GLU B N 1
ATOM 10003 C CA . GLU B 1 172 ? 65.188 -17.781 -20.234 1 78.94 172 GLU B CA 1
ATOM 10004 C C . GLU B 1 172 ? 63.844 -18.234 -19.672 1 78.94 172 GLU B C 1
ATOM 10006 O O . GLU B 1 172 ? 63.219 -19.156 -20.203 1 78.94 172 GLU B O 1
ATOM 10011 N N . ASN B 1 173 ? 63.344 -17.547 -18.703 1 83.06 173 ASN B N 1
ATOM 10012 C CA . ASN B 1 173 ? 62.125 -17.969 -18.016 1 83.06 173 ASN B CA 1
ATOM 10013 C C . ASN B 1 173 ? 61 -16.953 -18.188 1 83.06 173 ASN B C 1
ATOM 10015 O O . ASN B 1 173 ? 60.156 -16.781 -17.297 1 83.06 173 ASN B O 1
ATOM 10019 N N . VAL B 1 174 ? 60.906 -16.406 -19.359 1 85.75 174 VAL B N 1
ATOM 10020 C CA . VAL B 1 174 ? 60 -15.273 -19.547 1 85.75 174 VAL B CA 1
ATOM 10021 C C . VAL B 1 174 ? 58.562 -15.758 -19.547 1 85.75 174 VAL B C 1
ATOM 10023 O O . VAL B 1 174 ? 57.656 -15.102 -18.984 1 85.75 174 VAL B O 1
ATOM 10026 N N . SER B 1 175 ? 58.25 -16.875 -20.109 1 82.62 175 SER B N 1
ATOM 10027 C CA . SER B 1 175 ? 56.875 -17.312 -20.219 1 82.62 175 SER B CA 1
ATOM 10028 C C . SER B 1 175 ? 56.312 -17.703 -18.859 1 82.62 175 SER B C 1
ATOM 10030 O O . SER B 1 175 ? 55.188 -17.312 -18.5 1 82.62 175 SER B O 1
ATOM 10032 N N . LYS B 1 176 ? 57.031 -18.375 -18.062 1 83 176 LYS B N 1
ATOM 10033 C CA . LYS B 1 176 ? 56.562 -18.766 -16.734 1 83 176 LYS B CA 1
ATOM 10034 C C . LYS B 1 176 ? 56.5 -17.562 -15.789 1 83 176 LYS B C 1
ATOM 10036 O O . LYS B 1 176 ? 55.562 -17.438 -14.992 1 83 176 LYS B O 1
ATOM 10041 N N . CYS B 1 177 ? 57.469 -16.781 -15.945 1 85.31 177 CYS B N 1
ATOM 10042 C CA . CYS B 1 177 ? 57.469 -15.594 -15.102 1 85.31 177 CYS B CA 1
ATOM 10043 C C . CYS B 1 177 ? 56.312 -14.672 -15.438 1 85.31 177 CYS B C 1
ATOM 10045 O O . CYS B 1 177 ? 55.688 -14.086 -14.547 1 85.31 177 CYS B O 1
ATOM 10047 N N . TYR B 1 178 ? 56.031 -14.617 -16.719 1 85.12 178 TYR B N 1
ATOM 10048 C CA . TYR B 1 178 ? 54.906 -13.805 -17.156 1 85.12 178 TYR B CA 1
ATOM 10049 C C . TYR B 1 178 ? 53.594 -14.32 -16.562 1 85.12 178 TYR B C 1
ATOM 10051 O O . TYR B 1 178 ? 52.781 -13.547 -16.047 1 85.12 178 TYR B O 1
ATOM 10059 N N . GLN B 1 179 ? 53.375 -15.531 -16.531 1 83.62 179 GLN B N 1
ATOM 10060 C CA . GLN B 1 179 ? 52.125 -16.125 -16.016 1 83.62 179 GLN B CA 1
ATOM 10061 C C . GLN B 1 179 ? 52.031 -15.953 -14.508 1 83.62 179 GLN B C 1
ATOM 10063 O O . GLN B 1 179 ? 50.938 -15.742 -13.969 1 83.62 179 GLN B O 1
ATOM 10068 N N . GLU B 1 180 ? 53.062 -15.953 -13.867 1 85.19 180 GLU B N 1
ATOM 10069 C CA . GLU B 1 180 ? 53.062 -15.773 -12.414 1 85.19 180 GLU B CA 1
ATOM 10070 C C . GLU B 1 180 ? 52.75 -14.328 -12.039 1 85.19 180 GLU B C 1
ATOM 10072 O O . GLU B 1 180 ? 52.031 -14.078 -11.07 1 85.19 180 GLU B O 1
ATOM 10077 N N . GLN B 1 181 ? 53.219 -13.461 -12.859 1 87.62 181 GLN B N 1
ATOM 10078 C CA . GLN B 1 181 ? 52.969 -12.055 -12.562 1 87.62 181 GLN B CA 1
ATOM 10079 C C . GLN B 1 181 ? 51.531 -11.68 -12.883 1 87.62 181 GLN B C 1
ATOM 10081 O O . GLN B 1 181 ? 50.938 -10.828 -12.219 1 87.62 181 GLN B O 1
ATOM 10086 N N . VAL B 1 182 ? 51 -12.273 -13.852 1 86.62 182 VAL B N 1
ATOM 10087 C CA . VAL B 1 182 ? 49.594 -12.031 -14.195 1 86.62 182 VAL B CA 1
ATOM 10088 C C . VAL B 1 182 ? 48.688 -12.602 -13.102 1 86.62 182 VAL B C 1
ATOM 10090 O O . VAL B 1 182 ? 47.719 -11.969 -12.727 1 86.62 182 VAL B O 1
ATOM 10093 N N . THR B 1 183 ? 49.094 -13.711 -12.594 1 87.38 183 THR B N 1
ATOM 10094 C CA . THR B 1 183 ? 48.281 -14.359 -11.555 1 87.38 183 THR B CA 1
ATOM 10095 C C . THR B 1 183 ? 48.344 -13.578 -10.25 1 87.38 183 THR B C 1
ATOM 10097 O O . THR B 1 183 ? 47.406 -13.562 -9.469 1 87.38 183 THR B O 1
ATOM 10100 N N . ASP B 1 184 ? 49.469 -12.875 -10.055 1 87.56 184 ASP B N 1
ATOM 10101 C CA . ASP B 1 184 ? 49.625 -12.094 -8.828 1 87.56 184 ASP B CA 1
ATOM 10102 C C . ASP B 1 184 ? 49 -10.711 -8.977 1 87.56 184 ASP B C 1
ATOM 10104 O O . ASP B 1 184 ? 48.875 -9.969 -7.996 1 87.56 184 ASP B O 1
ATOM 10108 N N . GLY B 1 185 ? 48.438 -10.422 -10.062 1 88.38 185 GLY B N 1
ATOM 10109 C CA . GLY B 1 185 ? 47.656 -9.195 -10.258 1 88.38 185 GLY B CA 1
ATOM 10110 C C . GLY B 1 185 ? 48.531 -7.965 -10.406 1 88.38 185 GLY B C 1
ATOM 10111 O O . GLY B 1 185 ? 48.156 -6.867 -10 1 88.38 185 GLY B O 1
ATOM 10112 N N . ARG B 1 186 ? 49.719 -8.039 -10.875 1 86.12 186 ARG B N 1
ATOM 10113 C CA . ARG B 1 186 ? 50.625 -6.902 -11.023 1 86.12 186 ARG B CA 1
ATOM 10114 C C . ARG B 1 186 ? 50.031 -5.852 -11.961 1 86.12 186 ARG B C 1
ATOM 10116 O O . ARG B 1 186 ? 50.25 -4.652 -11.773 1 86.12 186 ARG B O 1
ATOM 10123 N N . PHE B 1 187 ? 49.25 -6.293 -12.867 1 87.06 187 PHE B N 1
ATOM 10124 C CA . PHE B 1 187 ? 48.75 -5.383 -13.898 1 87.06 187 PHE B CA 1
ATOM 10125 C C . PHE B 1 187 ? 47.312 -4.941 -13.609 1 87.06 187 PHE B C 1
ATOM 10127 O O . PHE B 1 187 ? 46.656 -4.406 -14.492 1 87.06 187 PHE B O 1
ATOM 10134 N N . LEU B 1 188 ? 46.875 -5.164 -12.484 1 88.62 188 LEU B N 1
ATOM 10135 C CA . LEU B 1 188 ? 45.531 -4.711 -12.125 1 88.62 188 LEU B CA 1
ATOM 10136 C C . LEU B 1 188 ? 45.5 -3.197 -11.93 1 88.62 188 LEU B C 1
ATOM 10138 O O . LEU B 1 188 ? 46.344 -2.643 -11.227 1 88.62 188 LEU B O 1
ATOM 10142 N N . ASP B 1 189 ? 44.625 -2.521 -12.805 1 85.62 189 ASP B N 1
ATOM 10143 C CA . ASP B 1 189 ? 44.375 -1.087 -12.711 1 85.62 189 ASP B CA 1
ATOM 10144 C C . ASP B 1 189 ? 42.938 -0.811 -12.258 1 85.62 189 ASP B C 1
ATOM 10146 O O . ASP B 1 189 ? 42 -1.473 -12.711 1 85.62 189 ASP B O 1
ATOM 10150 N N . THR B 1 190 ? 42.75 0.073 -11.383 1 79.69 190 THR B N 1
ATOM 10151 C CA . THR B 1 190 ? 41.438 0.364 -10.797 1 79.69 190 THR B CA 1
ATOM 10152 C C . THR B 1 190 ? 40.438 0.796 -11.883 1 79.69 190 THR B C 1
ATOM 10154 O O . THR B 1 190 ? 39.281 0.409 -11.852 1 79.69 190 THR B O 1
ATOM 10157 N N . ARG B 1 191 ? 40.844 1.653 -12.922 1 81.94 191 ARG B N 1
ATOM 10158 C CA . ARG B 1 191 ? 39.969 2.113 -13.984 1 81.94 191 ARG B CA 1
ATOM 10159 C C . ARG B 1 191 ? 39.469 0.943 -14.836 1 81.94 191 ARG B C 1
ATOM 10161 O O . ARG B 1 191 ? 38.312 0.889 -15.219 1 81.94 191 ARG B O 1
ATOM 10168 N N . CYS B 1 192 ? 40.375 0.047 -15.031 1 88.38 192 CYS B N 1
ATOM 10169 C CA . CYS B 1 192 ? 40.031 -1.109 -15.836 1 88.38 192 CYS B CA 1
ATOM 10170 C C . CYS B 1 192 ? 39.156 -2.078 -15.047 1 88.38 192 CYS B C 1
ATOM 10172 O O . CYS B 1 192 ? 38.188 -2.646 -15.586 1 88.38 192 CYS B O 1
ATOM 10174 N N . THR B 1 193 ? 39.406 -2.215 -13.797 1 90 193 THR B N 1
ATOM 10175 C CA . THR B 1 193 ? 38.625 -3.127 -12.961 1 90 193 THR B CA 1
ATOM 10176 C C . THR B 1 193 ? 37.188 -2.648 -12.836 1 90 193 THR B C 1
ATOM 10178 O O . THR B 1 193 ? 36.25 -3.457 -12.836 1 90 193 THR B O 1
ATOM 10181 N N . VAL B 1 194 ? 36.969 -1.35 -12.789 1 88.81 194 VAL B N 1
ATOM 10182 C CA . VAL B 1 194 ? 35.625 -0.809 -12.664 1 88.81 194 VAL B CA 1
ATOM 10183 C C . VAL B 1 194 ? 34.844 -1.131 -13.93 1 88.81 194 VAL B C 1
ATOM 10185 O O . VAL B 1 194 ? 33.625 -1.417 -13.852 1 88.81 194 VAL B O 1
ATOM 10188 N N . ILE B 1 195 ? 35.438 -1.17 -15 1 92.69 195 ILE B N 1
ATOM 10189 C CA . ILE B 1 195 ? 34.75 -1.486 -16.25 1 92.69 195 ILE B CA 1
ATOM 10190 C C . ILE B 1 195 ? 34.344 -2.955 -16.25 1 92.69 195 ILE B C 1
ATOM 10192 O O . ILE B 1 195 ? 33.219 -3.293 -16.672 1 92.69 195 ILE B O 1
ATOM 10196 N N . TRP B 1 196 ? 35.188 -3.781 -15.758 1 93 196 TRP B N 1
ATOM 10197 C CA . TRP B 1 196 ? 34.875 -5.199 -15.68 1 93 196 TRP B CA 1
ATOM 10198 C C . TRP B 1 196 ? 33.719 -5.445 -14.695 1 93 196 TRP B C 1
ATOM 10200 O O . TRP B 1 196 ? 32.844 -6.273 -14.953 1 93 196 TRP B O 1
ATOM 10210 N N . VAL B 1 197 ? 33.781 -4.719 -13.703 1 93.5 197 VAL B N 1
ATOM 10211 C CA . VAL B 1 197 ? 32.719 -4.859 -12.711 1 93.5 197 VAL B CA 1
ATOM 10212 C C . VAL B 1 197 ? 31.375 -4.41 -13.305 1 93.5 197 VAL B C 1
ATOM 10214 O O . VAL B 1 197 ? 30.359 -5.094 -13.148 1 93.5 197 VAL B O 1
ATOM 10217 N N . PHE B 1 198 ? 31.375 -3.35 -14.047 1 93.25 198 PHE B N 1
ATOM 10218 C CA . PHE B 1 198 ? 30.141 -2.854 -14.641 1 93.25 198 PHE B CA 1
ATOM 10219 C C . PHE B 1 198 ? 29.656 -3.793 -15.742 1 93.25 198 PHE B C 1
ATOM 10221 O O . PHE B 1 198 ? 28.453 -3.988 -15.906 1 93.25 198 PHE B O 1
ATOM 10228 N N . ALA B 1 199 ? 30.547 -4.363 -16.453 1 94.56 199 ALA B N 1
ATOM 10229 C CA . ALA B 1 199 ? 30.141 -5.336 -17.469 1 94.56 199 ALA B CA 1
ATOM 10230 C C . ALA B 1 199 ? 29.531 -6.574 -16.828 1 94.56 199 ALA B C 1
ATOM 10232 O O . ALA B 1 199 ? 28.516 -7.09 -17.312 1 94.56 199 ALA B O 1
ATOM 10233 N N . GLY B 1 200 ? 30.125 -6.988 -15.781 1 93.31 200 GLY B N 1
ATOM 10234 C CA . GLY B 1 200 ? 29.547 -8.125 -15.07 1 93.31 200 GLY B CA 1
ATOM 10235 C C . GLY B 1 200 ? 28.203 -7.82 -14.445 1 93.31 200 GLY B C 1
ATOM 10236 O O . GLY B 1 200 ? 27.297 -8.656 -14.461 1 93.31 200 GLY B O 1
ATOM 10237 N N . LEU B 1 201 ? 28.094 -6.625 -13.977 1 94.38 201 LEU B N 1
ATOM 10238 C CA . LEU B 1 201 ? 26.828 -6.215 -13.352 1 94.38 201 LEU B CA 1
ATOM 10239 C C . LEU B 1 201 ? 25.703 -6.148 -14.383 1 94.38 201 LEU B C 1
ATOM 10241 O O . LEU B 1 201 ? 24.609 -6.652 -14.148 1 94.38 201 LEU B O 1
ATOM 10245 N N . ILE B 1 202 ? 25.984 -5.656 -15.539 1 94.12 202 ILE B N 1
ATOM 10246 C CA . ILE B 1 202 ? 24.953 -5.492 -16.562 1 94.12 202 ILE B CA 1
ATOM 10247 C C . ILE B 1 202 ? 24.594 -6.855 -17.156 1 94.12 202 ILE B C 1
ATOM 10249 O O . ILE B 1 202 ? 23.422 -7.152 -17.375 1 94.12 202 ILE B O 1
ATOM 10253 N N . ALA B 1 203 ? 25.547 -7.637 -17.344 1 95 203 ALA B N 1
ATOM 10254 C CA . ALA B 1 203 ? 25.297 -8.953 -17.922 1 95 203 ALA B CA 1
ATOM 10255 C C . ALA B 1 203 ? 24.453 -9.812 -16.984 1 95 203 ALA B C 1
ATOM 10257 O O . ALA B 1 203 ? 23.422 -10.367 -17.391 1 95 203 ALA B O 1
ATOM 10258 N N . PHE B 1 204 ? 24.812 -9.852 -15.766 1 94.75 204 PHE B N 1
ATOM 10259 C CA . PHE B 1 204 ? 24.109 -10.688 -14.812 1 94.75 204 PHE B CA 1
ATOM 10260 C C . PHE B 1 204 ? 22.688 -10.156 -14.57 1 94.75 204 PHE B C 1
ATOM 10262 O O . PHE B 1 204 ? 21.75 -10.938 -14.453 1 94.75 204 PHE B O 1
ATOM 10269 N N . THR B 1 205 ? 22.5 -8.828 -14.523 1 93.06 205 THR B N 1
ATOM 10270 C CA . THR B 1 205 ? 21.172 -8.242 -14.336 1 93.06 205 THR B CA 1
ATOM 10271 C C . THR B 1 205 ? 20.297 -8.5 -15.555 1 93.06 205 THR B C 1
ATOM 10273 O O . THR B 1 205 ? 19.109 -8.805 -15.414 1 93.06 205 THR B O 1
ATOM 10276 N N . ALA B 1 206 ? 20.891 -8.445 -16.703 1 92.44 206 ALA B N 1
ATOM 10277 C CA . ALA B 1 206 ? 20.125 -8.695 -17.922 1 92.44 206 ALA B CA 1
ATOM 10278 C C . ALA B 1 206 ? 19.641 -10.141 -17.969 1 92.44 206 ALA B C 1
ATOM 10280 O O . ALA B 1 206 ? 18.5 -10.406 -18.344 1 92.44 206 ALA B O 1
ATOM 10281 N N . PHE B 1 207 ? 20.469 -11.055 -17.562 1 93.94 207 PHE B N 1
ATOM 10282 C CA . PHE B 1 207 ? 20.078 -12.461 -17.562 1 93.94 207 PHE B CA 1
ATOM 10283 C C . PHE B 1 207 ? 19.031 -12.734 -16.5 1 93.94 207 PHE B C 1
ATOM 10285 O O . PHE B 1 207 ? 18.094 -13.508 -16.719 1 93.94 207 PHE B O 1
ATOM 10292 N N . GLY B 1 208 ? 19.172 -12.07 -15.398 1 89.19 208 GLY B N 1
ATOM 10293 C CA . GLY B 1 208 ? 18.203 -12.258 -14.32 1 89.19 208 GLY B CA 1
ATOM 10294 C C . GLY B 1 208 ? 16.828 -11.719 -14.648 1 89.19 208 GLY B C 1
ATOM 10295 O O . GLY B 1 208 ? 15.82 -12.344 -14.32 1 89.19 208 GLY B O 1
ATOM 10296 N N . MET B 1 209 ? 16.719 -10.672 -15.328 1 87.62 209 MET B N 1
ATOM 10297 C CA . MET B 1 209 ? 15.438 -10.055 -15.664 1 87.62 209 MET B CA 1
ATOM 10298 C C . MET B 1 209 ? 14.648 -10.914 -16.641 1 87.62 209 MET B C 1
ATOM 10300 O O . MET B 1 209 ? 13.422 -10.891 -16.656 1 87.62 209 MET B O 1
ATOM 10304 N N . THR B 1 210 ? 15.242 -11.734 -17.438 1 85.38 210 THR B N 1
ATOM 10305 C CA . THR B 1 210 ? 14.57 -12.539 -18.438 1 85.38 210 THR B CA 1
ATOM 10306 C C . THR B 1 210 ? 14.062 -13.844 -17.844 1 85.38 210 THR B C 1
ATOM 10308 O O . THR B 1 210 ? 13.297 -14.57 -18.484 1 85.38 210 THR B O 1
ATOM 10311 N N . ARG B 1 211 ? 14.336 -14.078 -16.609 1 82.31 211 ARG B N 1
ATOM 10312 C CA . ARG B 1 211 ? 13.93 -15.328 -15.969 1 82.31 211 ARG B CA 1
ATOM 10313 C C . ARG B 1 211 ? 12.422 -15.375 -15.758 1 82.31 211 ARG B C 1
ATOM 10315 O O . ARG B 1 211 ? 11.828 -16.453 -15.688 1 82.31 211 ARG B O 1
ATOM 10322 N N . ARG B 1 212 ? 11.805 -14.242 -15.672 1 74.06 212 ARG B N 1
ATOM 10323 C CA . ARG B 1 212 ? 10.391 -14.18 -15.336 1 74.06 212 ARG B CA 1
ATOM 10324 C C . ARG B 1 212 ? 9.523 -14.469 -16.562 1 74.06 212 ARG B C 1
ATOM 10326 O O . ARG B 1 212 ? 8.328 -14.742 -16.438 1 74.06 212 ARG B O 1
ATOM 10333 N N . TYR B 1 213 ? 10.055 -14.578 -17.719 1 74.06 213 TYR B N 1
ATOM 10334 C CA . TYR B 1 213 ? 9.258 -14.75 -18.922 1 74.06 213 TYR B CA 1
ATOM 10335 C C . TYR B 1 213 ? 8.758 -16.188 -19.047 1 74.06 213 TYR B C 1
ATOM 10337 O O . TYR B 1 213 ? 7.617 -16.422 -19.453 1 74.06 213 TYR B O 1
ATOM 10345 N N . HIS B 1 214 ? 9.633 -17.125 -18.688 1 75.69 214 HIS B N 1
ATOM 10346 C CA . HIS B 1 214 ? 9.289 -18.547 -18.75 1 75.69 214 HIS B CA 1
ATOM 10347 C C . HIS B 1 214 ? 10.055 -19.344 -17.703 1 75.69 214 HIS B C 1
ATOM 10349 O O . HIS B 1 214 ? 11.211 -19.031 -17.391 1 75.69 214 HIS B O 1
ATOM 10355 N N . PRO B 1 215 ? 9.406 -20.297 -17.156 1 75.12 215 PRO B N 1
ATOM 10356 C CA . PRO B 1 215 ? 10.094 -21.078 -16.125 1 75.12 215 PRO B CA 1
ATOM 10357 C C . PRO B 1 215 ? 11.305 -21.844 -16.672 1 75.12 215 PRO B C 1
ATOM 10359 O O . PRO B 1 215 ? 12.242 -22.125 -15.922 1 75.12 215 PRO B O 1
ATOM 10362 N N . LEU B 1 216 ? 11.422 -22.078 -17.938 1 82.31 216 LEU B N 1
ATOM 10363 C CA . LEU B 1 216 ? 12.547 -22.797 -18.516 1 82.31 216 LEU B CA 1
ATOM 10364 C C . LEU B 1 216 ? 13.742 -21.875 -18.734 1 82.31 216 LEU B C 1
ATOM 10366 O O . LEU B 1 216 ? 14.844 -22.328 -19.031 1 82.31 216 LEU B O 1
ATOM 10370 N N . MET B 1 217 ? 13.477 -20.688 -18.484 1 87.88 217 MET B N 1
ATOM 10371 C CA . MET B 1 217 ? 14.555 -19.734 -18.719 1 87.88 217 MET B CA 1
ATOM 10372 C C . MET B 1 217 ? 15.562 -19.75 -17.578 1 87.88 217 MET B C 1
ATOM 10374 O O . MET B 1 217 ? 16.594 -19.094 -17.641 1 87.88 217 MET B O 1
ATOM 10378 N N . ARG B 1 218 ? 15.375 -20.641 -16.625 1 89.06 218 ARG B N 1
ATOM 10379 C CA . ARG B 1 218 ? 16.344 -20.766 -15.539 1 89.06 218 ARG B CA 1
ATOM 10380 C C . ARG B 1 218 ? 17.625 -21.422 -16.031 1 89.06 218 ARG B C 1
ATOM 10382 O O . ARG B 1 218 ? 18.719 -21.062 -15.578 1 89.06 218 ARG B O 1
ATOM 10389 N N . LEU B 1 219 ? 17.531 -22.297 -16.953 1 92.12 219 LEU B N 1
ATOM 10390 C CA . LEU B 1 219 ? 18.703 -23.016 -17.438 1 92.12 219 LEU B CA 1
ATOM 10391 C C . LEU B 1 219 ? 19.594 -22.094 -18.266 1 92.12 219 LEU B C 1
ATOM 10393 O O . LEU B 1 219 ? 20.812 -22.031 -18.047 1 92.12 219 LEU B O 1
ATOM 10397 N N . PRO B 1 220 ? 18.969 -21.344 -19.172 1 93.88 220 PRO B N 1
ATOM 10398 C CA . PRO B 1 220 ? 19.812 -20.375 -19.859 1 93.88 220 PRO B CA 1
ATOM 10399 C C . PRO B 1 220 ? 20.406 -19.328 -18.906 1 93.88 220 PRO B C 1
ATOM 10401 O O . PRO B 1 220 ? 21.531 -18.859 -19.125 1 93.88 220 PRO B O 1
ATOM 10404 N N . PHE B 1 221 ? 19.766 -19.047 -17.906 1 93.75 221 PHE B N 1
ATOM 10405 C CA . PHE B 1 221 ? 20.297 -18.125 -16.906 1 93.75 221 PHE B CA 1
ATOM 10406 C C . PHE B 1 221 ? 21.531 -18.719 -16.234 1 93.75 221 PHE B C 1
ATOM 10408 O O . PHE B 1 221 ? 22.531 -18.016 -16.047 1 93.75 221 PHE B O 1
ATOM 10415 N N . VAL B 1 222 ? 21.438 -19.938 -15.914 1 93.12 222 VAL B N 1
ATOM 10416 C CA . VAL B 1 222 ? 22.562 -20.578 -15.242 1 93.12 222 VAL B CA 1
ATOM 10417 C C . VAL B 1 222 ? 23.766 -20.641 -16.188 1 93.12 222 VAL B C 1
ATOM 10419 O O . VAL B 1 222 ? 24.891 -20.344 -15.789 1 93.12 222 VAL B O 1
ATOM 10422 N N . ALA B 1 223 ? 23.547 -20.938 -17.438 1 94.44 223 ALA B N 1
ATOM 10423 C CA . ALA B 1 223 ? 24.641 -21.031 -18.406 1 94.44 223 ALA B CA 1
ATOM 10424 C C . ALA B 1 223 ? 25.297 -19.672 -18.625 1 94.44 223 ALA B C 1
ATOM 10426 O O . ALA B 1 223 ? 26.516 -19.562 -18.641 1 94.44 223 ALA B O 1
ATOM 10427 N N . GLY B 1 224 ? 24.469 -18.719 -18.766 1 93.75 224 GLY B N 1
ATOM 10428 C CA . GLY B 1 224 ? 25 -17.391 -18.938 1 93.75 224 GLY B CA 1
ATOM 10429 C C . GLY B 1 224 ? 25.719 -16.859 -17.719 1 93.75 224 GLY B C 1
ATOM 10430 O O . GLY B 1 224 ? 26.766 -16.203 -17.828 1 93.75 224 GLY B O 1
ATOM 10431 N N . ALA B 1 225 ? 25.234 -17.156 -16.547 1 94.19 225 ALA B N 1
ATOM 10432 C CA . ALA B 1 225 ? 25.828 -16.688 -15.312 1 94.19 225 ALA B CA 1
ATOM 10433 C C . ALA B 1 225 ? 27.188 -17.344 -15.078 1 94.19 225 ALA B C 1
ATOM 10435 O O . ALA B 1 225 ? 28.156 -16.688 -14.703 1 94.19 225 ALA B O 1
ATOM 10436 N N . ILE B 1 226 ? 27.281 -18.625 -15.352 1 94 226 ILE B N 1
ATOM 10437 C CA . ILE B 1 226 ? 28.547 -19.344 -15.164 1 94 226 ILE B CA 1
ATOM 10438 C C . ILE B 1 226 ? 29.609 -18.797 -16.109 1 94 226 ILE B C 1
ATOM 10440 O O . ILE B 1 226 ? 30.734 -18.547 -15.711 1 94 226 ILE B O 1
ATOM 10444 N N . THR B 1 227 ? 29.219 -18.531 -17.312 1 94 227 THR B N 1
ATOM 10445 C CA . THR B 1 227 ? 30.172 -18.031 -18.297 1 94 227 THR B CA 1
ATOM 10446 C C . THR B 1 227 ? 30.656 -16.641 -17.953 1 94 227 THR B C 1
ATOM 10448 O O . THR B 1 227 ? 31.844 -16.328 -18.062 1 94 227 THR B O 1
ATOM 10451 N N . THR B 1 228 ? 29.75 -15.867 -17.484 1 93.81 228 THR B N 1
ATOM 10452 C CA . THR B 1 228 ? 30.125 -14.5 -17.125 1 93.81 228 THR B CA 1
ATOM 10453 C C . THR B 1 228 ? 31.109 -14.492 -15.961 1 93.81 228 THR B C 1
ATOM 10455 O O . THR B 1 228 ? 32.094 -13.758 -15.984 1 93.81 228 THR B O 1
ATOM 10458 N N . VAL B 1 229 ? 30.938 -15.344 -15.016 1 95 229 VAL B N 1
ATOM 10459 C CA . VAL B 1 229 ? 31.781 -15.367 -13.828 1 95 229 VAL B CA 1
ATOM 10460 C C . VAL B 1 229 ? 33.156 -15.938 -14.18 1 95 229 VAL B C 1
ATOM 10462 O O . VAL B 1 229 ? 34.188 -15.367 -13.828 1 95 229 VAL B O 1
ATOM 10465 N N . ILE B 1 230 ? 33.156 -17.047 -14.945 1 92.62 230 ILE B N 1
ATOM 10466 C CA . ILE B 1 230 ? 34.438 -17.688 -15.281 1 92.62 230 ILE B CA 1
ATOM 10467 C C . ILE B 1 230 ? 35.281 -16.75 -16.125 1 92.62 230 ILE B C 1
ATOM 10469 O O . ILE B 1 230 ? 36.469 -16.578 -15.867 1 92.62 230 ILE B O 1
ATOM 10473 N N . MET B 1 231 ? 34.688 -16.078 -16.953 1 92.31 231 MET B N 1
ATOM 10474 C CA . MET B 1 231 ? 35.438 -15.203 -17.859 1 92.31 231 MET B CA 1
ATOM 10475 C C . MET B 1 231 ? 35.875 -13.93 -17.141 1 92.31 231 MET B C 1
ATOM 10477 O O . MET B 1 231 ? 37 -13.453 -17.359 1 92.31 231 MET B O 1
ATOM 10481 N N . THR B 1 232 ? 35.094 -13.422 -16.312 1 91.94 232 THR B N 1
ATOM 10482 C CA . THR B 1 232 ? 35.469 -12.203 -15.609 1 91.94 232 THR B CA 1
ATOM 10483 C C . THR B 1 232 ? 36.625 -12.453 -14.648 1 91.94 232 THR B C 1
ATOM 10485 O O . THR B 1 232 ? 37.594 -11.703 -14.641 1 91.94 232 THR B O 1
ATOM 10488 N N . VAL B 1 233 ? 36.594 -13.531 -13.953 1 90.25 233 VAL B N 1
ATOM 10489 C CA . VAL B 1 233 ? 37.594 -13.82 -12.93 1 90.25 233 VAL B CA 1
ATOM 10490 C C . VAL B 1 233 ? 38.906 -14.195 -13.586 1 90.25 233 VAL B C 1
ATOM 10492 O O . VAL B 1 233 ? 39.969 -13.844 -13.086 1 90.25 233 VAL B O 1
ATOM 10495 N N . ASN B 1 234 ? 38.875 -14.836 -14.727 1 87.38 234 ASN B N 1
ATOM 10496 C CA . ASN B 1 234 ? 40.094 -15.312 -15.359 1 87.38 234 ASN B CA 1
ATOM 10497 C C . ASN B 1 234 ? 40.719 -14.227 -16.219 1 87.38 234 ASN B C 1
ATOM 10499 O O . ASN B 1 234 ? 41.938 -14.203 -16.391 1 87.38 234 ASN B O 1
ATOM 10503 N N . PHE B 1 235 ? 40 -13.281 -16.672 1 89.75 235 PHE B N 1
ATOM 10504 C CA . PHE B 1 235 ? 40.562 -12.391 -17.672 1 89.75 235 PHE B CA 1
ATOM 10505 C C . PHE B 1 235 ? 40.719 -10.984 -17.125 1 89.75 235 PHE B C 1
ATOM 10507 O O . PHE B 1 235 ? 41.344 -10.133 -17.75 1 89.75 235 PHE B O 1
ATOM 10514 N N . VAL B 1 236 ? 40.25 -10.703 -15.961 1 90.44 236 VAL B N 1
ATOM 10515 C CA . VAL B 1 236 ? 40.344 -9.359 -15.398 1 90.44 236 VAL B CA 1
ATOM 10516 C C . VAL B 1 236 ? 41.781 -9 -15.141 1 90.44 236 VAL B C 1
ATOM 10518 O O . VAL B 1 236 ? 42.188 -7.836 -15.242 1 90.44 236 VAL B O 1
ATOM 10521 N N . THR B 1 237 ? 42.719 -9.984 -14.938 1 89.06 237 THR B N 1
ATOM 10522 C CA . THR B 1 237 ? 44.094 -9.734 -14.578 1 89.06 237 THR B CA 1
ATOM 10523 C C . THR B 1 237 ? 44.969 -9.633 -15.82 1 89.06 237 THR B C 1
ATOM 10525 O O . THR B 1 237 ? 46.156 -9.25 -15.742 1 89.06 237 THR B O 1
ATOM 10528 N N . LEU B 1 238 ? 44.406 -9.938 -16.953 1 87.62 238 LEU B N 1
ATOM 10529 C CA . LEU B 1 238 ? 45.188 -9.93 -18.172 1 87.62 238 LEU B CA 1
ATOM 10530 C C . LEU B 1 238 ? 45.344 -8.508 -18.703 1 87.62 238 LEU B C 1
ATOM 10532 O O . LEU B 1 238 ? 44.375 -7.781 -18.859 1 87.62 238 LEU B O 1
ATOM 10536 N N . PRO B 1 239 ? 46.562 -8.117 -18.953 1 87.81 239 PRO B N 1
ATOM 10537 C CA . PRO B 1 239 ? 46.781 -6.766 -19.469 1 87.81 239 PRO B CA 1
ATOM 10538 C C . PRO B 1 239 ? 46.5 -6.641 -20.953 1 87.81 239 PRO B C 1
ATOM 10540 O O . PRO B 1 239 ? 46.312 -5.531 -21.469 1 87.81 239 PRO B O 1
ATOM 10543 N N . THR B 1 240 ? 46.469 -7.801 -21.688 1 86.12 240 THR B N 1
ATOM 10544 C CA . THR B 1 240 ? 46.344 -7.766 -23.141 1 86.12 240 THR B CA 1
ATOM 10545 C C . THR B 1 240 ? 44.875 -8.039 -23.547 1 86.12 240 THR B C 1
ATOM 10547 O O . THR B 1 240 ? 44.094 -8.508 -22.719 1 86.12 240 THR B O 1
ATOM 10550 N N . PHE B 1 241 ? 44.562 -7.625 -24.75 1 88.12 241 PHE B N 1
ATOM 10551 C CA . PHE B 1 241 ? 43.25 -7.898 -25.328 1 88.12 241 PHE B CA 1
ATOM 10552 C C . PHE B 1 241 ? 43.062 -9.398 -25.5 1 88.12 241 PHE B C 1
ATOM 10554 O O . PHE B 1 241 ? 43.938 -10.109 -25.953 1 88.12 241 PHE B O 1
ATOM 10561 N N . ILE B 1 242 ? 41.969 -9.781 -24.938 1 75.19 242 ILE B N 1
ATOM 10562 C CA . ILE B 1 242 ? 41.594 -11.195 -25 1 75.19 242 ILE B CA 1
ATOM 10563 C C . ILE B 1 242 ? 41.031 -11.531 -26.375 1 75.19 242 ILE B C 1
ATOM 10565 O O . ILE B 1 242 ? 39.938 -11.07 -26.734 1 75.19 242 ILE B O 1
ATOM 10569 N N . GLY B 1 243 ? 41.906 -12 -27.281 1 69.12 243 GLY B N 1
ATOM 10570 C CA . GLY B 1 243 ? 41.406 -12.398 -28.609 1 69.12 243 GLY B CA 1
ATOM 10571 C C . GLY B 1 243 ? 40.438 -13.57 -28.562 1 69.12 243 GLY B C 1
ATOM 10572 O O . GLY B 1 243 ? 40.156 -14.094 -27.484 1 69.12 243 GLY B O 1
ATOM 10573 N N . ALA B 1 244 ? 39.875 -13.977 -29.578 1 75.06 244 ALA B N 1
ATOM 10574 C CA . ALA B 1 244 ? 38.938 -15.086 -29.766 1 75.06 244 ALA B CA 1
ATOM 10575 C C . ALA B 1 244 ? 39.594 -16.422 -29.391 1 75.06 244 ALA B C 1
ATOM 10577 O O . ALA B 1 244 ? 38.938 -17.297 -28.844 1 75.06 244 ALA B O 1
ATOM 10578 N N . GLU B 1 245 ? 40.906 -16.547 -29.422 1 76.19 245 GLU B N 1
ATOM 10579 C CA . GLU B 1 245 ? 41.594 -17.828 -29.203 1 76.19 245 GLU B CA 1
ATOM 10580 C C . GLU B 1 245 ? 41.688 -18.156 -27.703 1 76.19 245 GLU B C 1
ATOM 10582 O O . GLU B 1 245 ? 41.5 -19.297 -27.312 1 76.19 245 GLU B O 1
ATOM 10587 N N . VAL B 1 246 ? 41.812 -17.141 -26.984 1 76.44 246 VAL B N 1
ATOM 10588 C CA . VAL B 1 246 ? 41.938 -17.391 -25.547 1 76.44 246 VAL B CA 1
ATOM 10589 C C . VAL B 1 246 ? 40.594 -17.703 -24.953 1 76.44 246 VAL B C 1
ATOM 10591 O O . VAL B 1 246 ? 40.469 -18.562 -24.078 1 76.44 246 VAL B O 1
ATOM 10594 N N . SER B 1 247 ? 39.594 -17.109 -25.469 1 83.75 247 SER B N 1
ATOM 10595 C CA . SER B 1 247 ? 38.25 -17.312 -24.922 1 83.75 247 SER B CA 1
ATOM 10596 C C . SER B 1 247 ? 37.688 -18.656 -25.375 1 83.75 247 SER B C 1
ATOM 10598 O O . SER B 1 247 ? 36.781 -19.203 -24.734 1 83.75 247 SER B O 1
ATOM 10600 N N . MET B 1 248 ? 38.281 -19.25 -26.406 1 85.88 248 MET B N 1
ATOM 10601 C CA . MET B 1 248 ? 37.75 -20.5 -26.969 1 85.88 248 MET B CA 1
ATOM 10602 C C . MET B 1 248 ? 38.062 -21.688 -26.062 1 85.88 248 MET B C 1
ATOM 10604 O O . MET B 1 248 ? 37.375 -22.719 -26.141 1 85.88 248 MET B O 1
ATOM 10608 N N . VAL B 1 249 ? 38.938 -21.469 -25.156 1 80.88 249 VAL B N 1
ATOM 10609 C CA . VAL B 1 249 ? 39.25 -22.547 -24.219 1 80.88 249 VAL B CA 1
ATOM 10610 C C . VAL B 1 249 ? 38.031 -22.797 -23.328 1 80.88 249 VAL B C 1
ATOM 10612 O O . VAL B 1 249 ? 37.75 -23.953 -22.953 1 80.88 249 VAL B O 1
ATOM 10615 N N . ILE B 1 250 ? 37.25 -21.812 -23.125 1 86 250 ILE B N 1
ATOM 10616 C CA . ILE B 1 250 ? 36.094 -21.938 -22.25 1 86 250 ILE B CA 1
ATOM 10617 C C . ILE B 1 250 ? 34.812 -22.094 -23.094 1 86 250 ILE B C 1
ATOM 10619 O O . ILE B 1 250 ? 33.938 -22.891 -22.766 1 86 250 ILE B O 1
ATOM 10623 N N . ILE B 1 251 ? 34.688 -21.531 -24.234 1 90.06 251 ILE B N 1
ATOM 10624 C CA . ILE B 1 251 ? 33.438 -21.484 -25.016 1 90.06 251 ILE B CA 1
ATOM 10625 C C . ILE B 1 251 ? 33.281 -22.781 -25.812 1 90.06 251 ILE B C 1
ATOM 10627 O O . ILE B 1 251 ? 32.156 -23.266 -26 1 90.06 251 ILE B O 1
ATOM 10631 N N . LYS B 1 252 ? 34.406 -23.438 -26.188 1 90.5 252 LYS B N 1
ATOM 10632 C CA . LYS B 1 252 ? 34.344 -24.641 -27.016 1 90.5 252 LYS B CA 1
ATOM 10633 C C . LYS B 1 252 ? 33.688 -25.781 -26.266 1 90.5 252 LYS B C 1
ATOM 10635 O O . LYS B 1 252 ? 32.719 -26.375 -26.766 1 90.5 252 LYS B O 1
ATOM 10640 N N . PRO B 1 253 ? 34.094 -25.953 -25.062 1 90.62 253 PRO B N 1
ATOM 10641 C CA . PRO B 1 253 ? 33.406 -27.031 -24.359 1 90.62 253 PRO B CA 1
ATOM 10642 C C . PRO B 1 253 ? 31.938 -26.703 -24.109 1 90.62 253 PRO B C 1
ATOM 10644 O O . PRO B 1 253 ? 31.078 -27.594 -24.125 1 90.62 253 PRO B O 1
ATOM 10647 N N . PHE B 1 254 ? 31.562 -25.516 -23.891 1 92.25 254 PHE B N 1
ATOM 10648 C CA . PHE B 1 254 ? 30.172 -25.141 -23.672 1 92.25 254 PHE B CA 1
ATOM 10649 C C . PHE B 1 254 ? 29.344 -25.375 -24.938 1 92.25 254 PHE B C 1
ATOM 10651 O O . PHE B 1 254 ? 28.297 -26.016 -24.891 1 92.25 254 PHE B O 1
ATOM 10658 N N . LEU B 1 255 ? 29.812 -24.922 -26.031 1 92.12 255 LEU B N 1
ATOM 10659 C CA . LEU B 1 255 ? 29.062 -25.031 -27.281 1 92.12 255 LEU B CA 1
ATOM 10660 C C . LEU B 1 255 ? 28.984 -26.484 -27.75 1 92.12 255 LEU B C 1
ATOM 10662 O O . LEU B 1 255 ? 27.969 -26.906 -28.297 1 92.12 255 LEU B O 1
ATOM 10666 N N . LEU B 1 256 ? 29.984 -27.234 -27.422 1 92.56 256 LEU B N 1
ATOM 10667 C CA . LEU B 1 256 ? 29.969 -28.641 -27.797 1 92.56 256 LEU B CA 1
ATOM 10668 C C . LEU B 1 256 ? 28.984 -29.422 -26.922 1 92.56 256 LEU B C 1
ATOM 10670 O O . LEU B 1 256 ? 28.359 -30.375 -27.375 1 92.56 256 LEU B O 1
ATOM 10674 N N . ALA B 1 257 ? 28.969 -29 -25.75 1 94 257 ALA B N 1
ATOM 10675 C CA . ALA B 1 257 ? 27.984 -29.641 -24.875 1 94 257 ALA B CA 1
ATOM 10676 C C . ALA B 1 257 ? 26.562 -29.438 -25.406 1 94 257 ALA B C 1
ATOM 10678 O O . ALA B 1 257 ? 25.734 -30.344 -25.344 1 94 257 ALA B O 1
ATOM 10679 N N . PHE B 1 258 ? 26.281 -28.297 -25.984 1 95.25 258 PHE B N 1
ATOM 10680 C CA . PHE B 1 258 ? 24.953 -28.016 -26.516 1 95.25 258 PHE B CA 1
ATOM 10681 C C . PHE B 1 258 ? 24.719 -28.766 -27.828 1 95.25 258 PHE B C 1
ATOM 10683 O O . PHE B 1 258 ? 23.594 -29.219 -28.078 1 95.25 258 PHE B O 1
ATOM 10690 N N . VAL B 1 259 ? 25.734 -28.953 -28.562 1 94.25 259 VAL B N 1
ATOM 10691 C CA . VAL B 1 259 ? 25.609 -29.734 -29.797 1 94.25 259 VAL B CA 1
ATOM 10692 C C . VAL B 1 259 ? 25.344 -31.188 -29.469 1 94.25 259 VAL B C 1
ATOM 10694 O O . VAL B 1 259 ? 24.5 -31.844 -30.094 1 94.25 259 VAL B O 1
ATOM 10697 N N . PHE B 1 260 ? 25.984 -31.656 -28.438 1 94.06 260 PHE B N 1
ATOM 10698 C CA . PHE B 1 260 ? 25.766 -33.031 -28.031 1 94.06 260 PHE B CA 1
ATOM 10699 C C . PHE B 1 260 ? 24.359 -33.219 -27.484 1 94.06 260 PHE B C 1
ATOM 10701 O O . PHE B 1 260 ? 23.766 -34.312 -27.641 1 94.06 260 PHE B O 1
ATOM 10708 N N . LYS B 1 261 ? 23.891 -32.219 -26.844 1 95.69 261 LYS B N 1
ATOM 10709 C CA . LYS B 1 261 ? 22.516 -32.281 -26.375 1 95.69 261 LYS B CA 1
ATOM 10710 C C . LYS B 1 261 ? 21.531 -32.406 -27.547 1 95.69 261 LYS B C 1
ATOM 10712 O O . LYS B 1 261 ? 20.594 -33.188 -27.5 1 95.69 261 LYS B O 1
ATOM 10717 N N . ILE B 1 262 ? 21.797 -31.719 -28.625 1 95.56 262 ILE B N 1
ATOM 10718 C CA . ILE B 1 262 ? 20.938 -31.766 -29.797 1 95.56 262 ILE B CA 1
ATOM 10719 C C . ILE B 1 262 ? 21.062 -33.125 -30.484 1 95.56 262 ILE B C 1
ATOM 10721 O O . ILE B 1 262 ? 20.062 -33.75 -30.812 1 95.56 262 ILE B O 1
ATOM 10725 N N . VAL B 1 263 ? 22.25 -33.656 -30.547 1 95.06 263 VAL B N 1
ATOM 10726 C CA . VAL B 1 263 ? 22.5 -34.906 -31.25 1 95.06 263 VAL B CA 1
ATOM 10727 C C . VAL B 1 263 ? 21.906 -36.062 -30.453 1 95.06 263 VAL B C 1
ATOM 10729 O O . VAL B 1 263 ? 21.25 -36.938 -31.031 1 95.06 263 VAL B O 1
ATOM 10732 N N . CYS B 1 264 ? 22.109 -36.031 -29.219 1 94.69 264 CYS B N 1
ATOM 10733 C CA . CYS B 1 264 ? 21.578 -37.094 -28.391 1 94.69 264 CYS B CA 1
ATOM 10734 C C . CYS B 1 264 ? 20.062 -37.062 -28.344 1 94.69 264 CYS B C 1
ATOM 10736 O O . CYS B 1 264 ? 19.406 -38.094 -28.234 1 94.69 264 CYS B O 1
ATOM 10738 N N . ALA B 1 265 ? 19.5 -35.906 -28.422 1 94.88 265 ALA B N 1
ATOM 10739 C CA . ALA B 1 265 ? 18.047 -35.812 -28.422 1 94.88 265 ALA B CA 1
ATOM 10740 C C . ALA B 1 265 ? 17.438 -36.438 -29.672 1 94.88 265 ALA B C 1
ATOM 10742 O O . ALA B 1 265 ? 16.344 -37 -29.609 1 94.88 265 ALA B O 1
ATOM 10743 N N . PHE B 1 266 ? 18.234 -36.5 -30.781 1 93.19 266 PHE B N 1
ATOM 10744 C CA . PHE B 1 266 ? 17.734 -37.031 -32.031 1 93.19 266 PHE B CA 1
ATOM 10745 C C . PHE B 1 266 ? 18.062 -38.531 -32.156 1 93.19 266 PHE B C 1
ATOM 10747 O O . PHE B 1 266 ? 17.312 -39.281 -32.75 1 93.19 266 PHE B O 1
ATOM 10754 N N . VAL B 1 267 ? 19.047 -38.969 -31.391 1 93.31 267 VAL B N 1
ATOM 10755 C CA . VAL B 1 267 ? 19.578 -40.312 -31.688 1 93.31 267 VAL B CA 1
ATOM 10756 C C . VAL B 1 267 ? 19.188 -41.281 -30.562 1 93.31 267 VAL B C 1
ATOM 10758 O O . VAL B 1 267 ? 18.875 -42.438 -30.828 1 93.31 267 VAL B O 1
ATOM 10761 N N . VAL B 1 268 ? 19.203 -40.75 -29.359 1 95.12 268 VAL B N 1
ATOM 10762 C CA . VAL B 1 268 ? 18.984 -41.656 -28.234 1 95.12 268 VAL B CA 1
ATOM 10763 C C . VAL B 1 268 ? 17.516 -41.656 -27.828 1 95.12 268 VAL B C 1
ATOM 10765 O O . VAL B 1 268 ? 17.078 -40.812 -27.031 1 95.12 268 VAL B O 1
ATOM 10768 N N . PHE B 1 269 ? 16.859 -42.562 -28.141 1 91.56 269 PHE B N 1
ATOM 10769 C CA . PHE B 1 269 ? 15.453 -42.812 -27.828 1 91.56 269 PHE B CA 1
ATOM 10770 C C . PHE B 1 269 ? 14.648 -41.5 -27.938 1 91.56 269 PHE B C 1
ATOM 10772 O O . PHE B 1 269 ? 14.117 -41.031 -26.938 1 91.56 269 PHE B O 1
ATOM 10779 N N . PRO B 1 270 ? 14.445 -40.938 -29.062 1 91.19 270 PRO B N 1
ATOM 10780 C CA . PRO B 1 270 ? 13.695 -39.688 -29.25 1 91.19 270 PRO B CA 1
ATOM 10781 C C . PRO B 1 270 ? 12.195 -39.875 -29.031 1 91.19 270 PRO B C 1
ATOM 10783 O O . PRO B 1 270 ? 11.656 -40.969 -29.25 1 91.19 270 PRO B O 1
ATOM 10786 N N . PHE B 1 271 ? 11.625 -38.875 -28.375 1 91.38 271 PHE B N 1
ATOM 10787 C CA . PHE B 1 271 ? 10.172 -38.844 -28.297 1 91.38 271 PHE B CA 1
ATOM 10788 C C . PHE B 1 271 ? 9.648 -37.438 -28.594 1 91.38 271 PHE B C 1
ATOM 10790 O O . PHE B 1 271 ? 10.391 -36.469 -28.484 1 91.38 271 PHE B O 1
ATOM 10797 N N . THR B 1 272 ? 8.414 -37.375 -29.016 1 92.31 272 THR B N 1
ATOM 10798 C CA . THR B 1 272 ? 7.816 -36.094 -29.391 1 92.31 272 THR B CA 1
ATOM 10799 C C . THR B 1 272 ? 6.977 -35.531 -28.25 1 92.31 272 THR B C 1
ATOM 10801 O O . THR B 1 272 ? 6.703 -36.219 -27.266 1 92.31 272 THR B O 1
ATOM 10804 N N . SER B 1 273 ? 6.688 -34.25 -28.359 1 93 273 SER B N 1
ATOM 10805 C CA . SER B 1 273 ? 5.852 -33.562 -27.375 1 93 273 SER B CA 1
ATOM 10806 C C . SER B 1 273 ? 4.41 -34.062 -27.438 1 93 273 SER B C 1
ATOM 10808 O O . SER B 1 273 ? 3.732 -34.156 -26.406 1 93 273 SER B O 1
ATOM 10810 N N . SER B 1 274 ? 3.938 -34.375 -28.562 1 93.06 274 SER B N 1
ATOM 10811 C CA . SER B 1 274 ? 2.582 -34.906 -28.719 1 93.06 274 SER B CA 1
ATOM 10812 C C . SER B 1 274 ? 2.436 -36.25 -28.031 1 93.06 274 SER B C 1
ATOM 10814 O O . SER B 1 274 ? 1.397 -36.562 -27.422 1 93.06 274 SER B O 1
ATOM 10816 N N . HIS B 1 275 ? 3.477 -37 -28.109 1 92.44 275 HIS B N 1
ATOM 10817 C CA . HIS B 1 275 ? 3.451 -38.312 -27.469 1 92.44 275 HIS B CA 1
ATOM 10818 C C . HIS B 1 275 ? 3.363 -38.188 -25.953 1 92.44 275 HIS B C 1
ATOM 10820 O O . HIS B 1 275 ? 2.559 -38.844 -25.312 1 92.44 275 HIS B O 1
ATOM 10826 N N . THR B 1 276 ? 4.176 -37.375 -25.453 1 92.19 276 THR B N 1
ATOM 10827 C CA . THR B 1 276 ? 4.203 -37.188 -24 1 92.19 276 THR B CA 1
ATOM 10828 C C . THR B 1 276 ? 2.926 -36.531 -23.516 1 92.19 276 THR B C 1
ATOM 10830 O O . THR B 1 276 ? 2.441 -36.812 -22.422 1 92.19 276 THR B O 1
ATOM 10833 N N . TYR B 1 277 ? 2.416 -35.594 -24.203 1 92.81 277 TYR B N 1
ATOM 10834 C CA . TYR B 1 277 ? 1.159 -34.969 -23.828 1 92.81 277 TYR B CA 1
ATOM 10835 C C . TYR B 1 277 ? 0.024 -35.969 -23.781 1 92.81 277 TYR B C 1
ATOM 10837 O O . TYR B 1 277 ? -0.766 -35.969 -22.828 1 92.81 277 TYR B O 1
ATOM 10845 N N . LEU B 1 278 ? -0.025 -36.844 -24.75 1 93.81 278 LEU B N 1
ATOM 10846 C CA . LEU B 1 278 ? -1.082 -37.844 -24.781 1 93.81 278 LEU B CA 1
ATOM 10847 C C . LEU B 1 278 ? -0.902 -38.875 -23.672 1 93.81 278 LEU B C 1
ATOM 10849 O O . LEU B 1 278 ? -1.884 -39.375 -23.109 1 93.81 278 LEU B O 1
ATOM 10853 N N . LYS B 1 279 ? 0.308 -39.156 -23.422 1 91.62 279 LYS B N 1
ATOM 10854 C CA . LYS B 1 279 ? 0.556 -40.031 -22.297 1 91.62 279 LYS B CA 1
ATOM 10855 C C . LYS B 1 279 ? 0.048 -39.406 -20.984 1 91.62 279 LYS B C 1
ATOM 10857 O O . LYS B 1 279 ? -0.5 -40.125 -20.141 1 91.62 279 LYS B O 1
ATOM 10862 N N . ALA B 1 280 ? 0.234 -38.156 -20.891 1 91.56 280 ALA B N 1
ATOM 10863 C CA . ALA B 1 280 ? -0.258 -37.469 -19.719 1 91.56 280 ALA B CA 1
ATOM 10864 C C . ALA B 1 280 ? -1.784 -37.438 -19.688 1 91.56 280 ALA B C 1
ATOM 10866 O O . ALA B 1 280 ? -2.395 -37.625 -18.625 1 91.56 280 ALA B O 1
ATOM 10867 N N . ILE B 1 281 ? -2.393 -37.25 -20.766 1 93.44 281 ILE B N 1
ATOM 10868 C CA . ILE B 1 281 ? -3.85 -37.188 -20.844 1 93.44 281 ILE B CA 1
ATOM 10869 C C . ILE B 1 281 ? -4.426 -38.562 -20.516 1 93.44 281 ILE B C 1
ATOM 10871 O O . ILE B 1 281 ? -5.477 -38.688 -19.875 1 93.44 281 ILE B O 1
ATOM 10875 N N . ILE B 1 282 ? -3.744 -39.594 -20.938 1 94 282 ILE B N 1
ATOM 10876 C CA . ILE B 1 282 ? -4.16 -40.969 -20.609 1 94 282 ILE B CA 1
ATOM 10877 C C . ILE B 1 282 ? -4.105 -41.156 -19.094 1 94 282 ILE B C 1
ATOM 10879 O O . ILE B 1 282 ? -5.035 -41.719 -18.5 1 94 282 ILE B O 1
ATOM 10883 N N . GLY B 1 283 ? -3.062 -40.656 -18.547 1 89.88 283 GLY B N 1
ATOM 10884 C CA . GLY B 1 283 ? -2.955 -40.719 -17.094 1 89.88 283 GLY B CA 1
ATOM 10885 C C . GLY B 1 283 ? -4.051 -39.969 -16.375 1 89.88 283 GLY B C 1
ATOM 10886 O O . GLY B 1 283 ? -4.559 -40.438 -15.344 1 89.88 283 GLY B O 1
ATOM 10887 N N . ILE B 1 284 ? -4.477 -38.875 -16.891 1 91.12 284 ILE B N 1
ATOM 10888 C CA . ILE B 1 284 ? -5.539 -38.062 -16.281 1 91.12 284 ILE B CA 1
ATOM 10889 C C . ILE B 1 284 ? -6.875 -38.781 -16.422 1 91.12 284 ILE B C 1
ATOM 10891 O O . ILE B 1 284 ? -7.672 -38.812 -15.492 1 91.12 284 ILE B O 1
ATOM 10895 N N . HIS B 1 285 ? -7.109 -39.406 -17.562 1 93.19 285 HIS B N 1
ATOM 10896 C CA . HIS B 1 285 ? -8.359 -40.125 -17.766 1 93.19 285 HIS B CA 1
ATOM 10897 C C . HIS B 1 285 ? -8.438 -41.375 -16.891 1 93.19 285 HIS B C 1
ATOM 10899 O O . HIS B 1 285 ? -9.516 -41.75 -16.406 1 93.19 285 HIS B O 1
ATOM 10905 N N . ASP B 1 286 ? -7.324 -41.938 -16.641 1 92.19 286 ASP B N 1
ATOM 10906 C CA . ASP B 1 286 ? -7.309 -43.094 -15.742 1 92.19 286 ASP B CA 1
ATOM 10907 C C . ASP B 1 286 ? -7.59 -42.656 -14.305 1 92.19 286 ASP B C 1
ATOM 10909 O O . ASP B 1 286 ? -8.328 -43.344 -13.586 1 92.19 286 ASP B O 1
ATOM 10913 N N . SER B 1 287 ? -7.008 -41.656 -13.992 1 90.5 287 SER B N 1
ATOM 10914 C CA . SER B 1 287 ? -7.262 -41.125 -12.656 1 90.5 287 SER B CA 1
ATOM 10915 C C . SER B 1 287 ? -8.703 -40.656 -12.5 1 90.5 287 SER B C 1
ATOM 10917 O O . SER B 1 287 ? -9.32 -40.844 -11.453 1 90.5 287 SER B O 1
ATOM 10919 N N . LEU B 1 288 ? -9.219 -40.062 -13.508 1 92.38 288 LEU B N 1
ATOM 10920 C CA . LEU B 1 288 ? -10.609 -39.625 -13.484 1 92.38 288 LEU B CA 1
ATOM 10921 C C . LEU B 1 288 ? -11.562 -40.812 -13.414 1 92.38 288 LEU B C 1
ATOM 10923 O O . LEU B 1 288 ? -12.578 -40.75 -12.719 1 92.38 288 LEU B O 1
ATOM 10927 N N . ALA B 1 289 ? -11.242 -41.844 -14.141 1 94.12 289 ALA B N 1
ATOM 10928 C CA . ALA B 1 289 ? -12.062 -43.062 -14.094 1 94.12 289 ALA B CA 1
ATOM 10929 C C . ALA B 1 289 ? -12.07 -43.656 -12.695 1 94.12 289 ALA B C 1
ATOM 10931 O O . ALA B 1 289 ? -13.125 -44.062 -12.203 1 94.12 289 ALA B O 1
ATOM 10932 N N . ALA B 1 290 ? -10.953 -43.625 -12.086 1 92.19 290 ALA B N 1
ATOM 10933 C CA . ALA B 1 290 ? -10.867 -44.156 -10.727 1 92.19 290 ALA B CA 1
ATOM 10934 C C . ALA B 1 290 ? -11.656 -43.281 -9.75 1 92.19 290 ALA B C 1
ATOM 10936 O O . ALA B 1 290 ? -12.32 -43.812 -8.852 1 92.19 290 ALA B O 1
ATOM 10937 N N . THR B 1 291 ? -11.57 -42.031 -9.898 1 91.94 291 THR B N 1
ATOM 10938 C CA . THR B 1 291 ? -12.305 -41.094 -9.039 1 91.94 291 THR B CA 1
ATOM 10939 C C . THR B 1 291 ? -13.812 -41.281 -9.234 1 91.94 291 THR B C 1
ATOM 10941 O O . THR B 1 291 ? -14.578 -41.219 -8.273 1 91.94 291 THR B O 1
ATOM 10944 N N . CYS B 1 292 ? -14.227 -41.375 -10.492 1 93.88 292 CYS B N 1
ATOM 10945 C CA . CYS B 1 292 ? -15.641 -41.562 -10.781 1 93.88 292 CYS B CA 1
ATOM 10946 C C . CYS B 1 292 ? -16.141 -42.906 -10.227 1 93.88 292 CYS B C 1
ATOM 10948 O O . CYS B 1 292 ? -17.297 -43 -9.805 1 93.88 292 CYS B O 1
ATOM 10950 N N . GLU B 1 293 ? -15.281 -43.938 -10.203 1 93.31 293 GLU B N 1
ATOM 10951 C CA . GLU B 1 293 ? -15.656 -45.219 -9.609 1 93.31 293 GLU B CA 1
ATOM 10952 C C . GLU B 1 293 ? -15.844 -45.094 -8.094 1 93.31 293 GLU B C 1
ATOM 10954 O O . GLU B 1 293 ? -16.797 -45.625 -7.535 1 93.31 293 GLU B O 1
ATOM 10959 N N . LYS B 1 294 ? -15.008 -44.375 -7.512 1 90.5 294 LYS B N 1
ATOM 10960 C CA . LYS B 1 294 ? -15.148 -44.125 -6.078 1 90.5 294 LYS B CA 1
ATOM 10961 C C . LYS B 1 294 ? -16.406 -43.312 -5.781 1 90.5 294 LYS B C 1
ATOM 10963 O O . LYS B 1 294 ? -17.094 -43.562 -4.801 1 90.5 294 LYS B O 1
ATOM 10968 N N . ASN B 1 295 ? -16.625 -42.344 -6.574 1 91.19 295 ASN B N 1
ATOM 10969 C CA . ASN B 1 295 ? -17.828 -41.531 -6.395 1 91.19 295 ASN B CA 1
ATOM 10970 C C . ASN B 1 295 ? -19.094 -42.375 -6.586 1 91.19 295 ASN B C 1
ATOM 10972 O O . ASN B 1 295 ? -20.078 -42.156 -5.887 1 91.19 295 ASN B O 1
ATOM 10976 N N . ALA B 1 296 ? -19.094 -43.25 -7.617 1 91.75 296 ALA B N 1
ATOM 10977 C CA . ALA B 1 296 ? -20.25 -44.094 -7.859 1 91.75 296 ALA B CA 1
ATOM 10978 C C . ALA B 1 296 ? -20.5 -45.031 -6.672 1 91.75 296 ALA B C 1
ATOM 10980 O O . ALA B 1 296 ? -21.656 -45.219 -6.273 1 91.75 296 ALA B O 1
ATOM 10981 N N . ASN B 1 297 ? -19.469 -45.531 -6.09 1 89 297 ASN B N 1
ATOM 10982 C CA . ASN B 1 297 ? -19.625 -46.375 -4.914 1 89 297 ASN B CA 1
ATOM 10983 C C . ASN B 1 297 ? -20.125 -45.594 -3.709 1 89 297 ASN B C 1
ATOM 10985 O O . ASN B 1 297 ? -20.938 -46.094 -2.926 1 89 297 ASN B O 1
ATOM 10989 N N . PHE B 1 298 ? -19.672 -44.438 -3.572 1 90 298 PHE B N 1
ATOM 10990 C CA . PHE B 1 298 ? -20.141 -43.562 -2.484 1 90 298 PHE B CA 1
ATOM 10991 C C . PHE B 1 298 ? -21.609 -43.219 -2.666 1 90 298 PHE B C 1
ATOM 10993 O O . PHE B 1 298 ? -22.375 -43.25 -1.704 1 90 298 PHE B O 1
ATOM 11000 N N . PHE B 1 299 ? -21.953 -42.875 -3.852 1 90.62 299 PHE B N 1
ATOM 11001 C CA . PHE B 1 299 ? -23.328 -42.5 -4.145 1 90.62 299 PHE B CA 1
ATOM 11002 C C . PHE B 1 299 ? -24.281 -43.656 -3.879 1 90.62 299 PHE B C 1
ATOM 11004 O O . PHE B 1 299 ? -25.391 -43.438 -3.395 1 90.62 299 PHE B O 1
ATOM 11011 N N . LYS B 1 300 ? -23.875 -44.844 -4.062 1 87.56 300 LYS B N 1
ATOM 11012 C CA . LYS B 1 300 ? -24.719 -46.031 -3.867 1 87.56 300 LYS B CA 1
ATOM 11013 C C . LYS B 1 300 ? -24.922 -46.312 -2.383 1 87.56 300 LYS B C 1
ATOM 11015 O O . LYS B 1 300 ? -25.906 -46.938 -1.998 1 87.56 300 LYS B O 1
ATOM 11020 N N . THR B 1 301 ? -24.016 -45.781 -1.577 1 86.06 301 THR B N 1
ATOM 11021 C CA . THR B 1 301 ? -24.109 -46.062 -0.149 1 86.06 301 THR B CA 1
ATOM 11022 C C . THR B 1 301 ? -24.453 -44.812 0.631 1 86.06 301 THR B C 1
ATOM 11024 O O . THR B 1 301 ? -24.266 -44.75 1.85 1 86.06 301 THR B O 1
ATOM 11027 N N . ILE B 1 302 ? -24.953 -43.844 -0.01 1 87.44 302 ILE B N 1
ATOM 11028 C CA . ILE B 1 302 ? -25.172 -42.531 0.611 1 87.44 302 ILE B CA 1
ATOM 11029 C C . ILE B 1 302 ? -26.281 -42.625 1.645 1 87.44 302 ILE B C 1
ATOM 11031 O O . ILE B 1 302 ? -27.406 -43.062 1.325 1 87.44 302 ILE B O 1
ATOM 11035 N N . LYS B 1 303 ? -25.984 -42.375 2.91 1 87.12 303 LYS B N 1
ATOM 11036 C CA . LYS B 1 303 ? -26.922 -42.219 4.023 1 87.12 303 LYS B CA 1
ATOM 11037 C C . LYS B 1 303 ? -26.5 -41.094 4.941 1 87.12 303 LYS B C 1
ATOM 11039 O O . LYS B 1 303 ? -25.672 -41.281 5.836 1 87.12 303 LYS B O 1
ATOM 11044 N N . PRO B 1 304 ? -27.172 -39.938 4.738 1 86.81 304 PRO B N 1
ATOM 11045 C CA . PRO B 1 304 ? -26.781 -38.75 5.496 1 86.81 304 PRO B CA 1
ATOM 11046 C C . PRO B 1 304 ? -26.875 -38.969 7.008 1 86.81 304 PRO B C 1
ATOM 11048 O O . PRO B 1 304 ? -26.172 -38.281 7.77 1 86.81 304 PRO B O 1
ATOM 11051 N N . SER B 1 305 ? -27.656 -39.844 7.52 1 82.31 305 SER B N 1
ATOM 11052 C CA . SER B 1 305 ? -27.812 -40.062 8.953 1 82.31 305 SER B CA 1
ATOM 11053 C C . SER B 1 305 ? -26.594 -40.719 9.547 1 82.31 305 SER B C 1
ATOM 11055 O O . SER B 1 305 ? -26.344 -40.625 10.75 1 82.31 305 SER B O 1
ATOM 11057 N N . LEU B 1 306 ? -25.797 -41.281 8.68 1 81.5 306 LEU B N 1
ATOM 11058 C CA . LEU B 1 306 ? -24.625 -42 9.156 1 81.5 306 LEU B CA 1
ATOM 11059 C C . LEU B 1 306 ? -23.375 -41.125 9.141 1 81.5 306 LEU B C 1
ATOM 11061 O O . LEU B 1 306 ? -23.297 -40.188 8.352 1 81.5 306 LEU B O 1
ATOM 11065 N N . ASP B 1 307 ? -22.469 -41.344 10.023 1 74.31 307 ASP B N 1
ATOM 11066 C CA . ASP B 1 307 ? -21.234 -40.562 10.141 1 74.31 307 ASP B CA 1
ATOM 11067 C C . ASP B 1 307 ? -20.344 -40.75 8.922 1 74.31 307 ASP B C 1
ATOM 11069 O O . ASP B 1 307 ? -19.5 -39.906 8.633 1 74.31 307 ASP B O 1
ATOM 11073 N N . ASN B 1 308 ? -20.516 -41.812 8.164 1 77 308 ASN B N 1
ATOM 11074 C CA . ASN B 1 308 ? -19.703 -42.062 6.98 1 77 308 ASN B CA 1
ATOM 11075 C C . ASN B 1 308 ? -19.984 -41.062 5.867 1 77 308 ASN B C 1
ATOM 11077 O O . ASN B 1 308 ? -19.219 -40.969 4.906 1 77 308 ASN B O 1
ATOM 11081 N N . PHE B 1 309 ? -21 -40.312 6.043 1 82.06 309 PHE B N 1
ATOM 11082 C CA . PHE B 1 309 ? -21.359 -39.344 5.035 1 82.06 309 PHE B CA 1
ATOM 11083 C C . PHE B 1 309 ? -20.312 -38.219 4.969 1 82.06 309 PHE B C 1
ATOM 11085 O O . PHE B 1 309 ? -20.125 -37.594 3.922 1 82.06 309 PHE B O 1
ATOM 11092 N N . ASN B 1 310 ? -19.516 -38.031 5.98 1 76.25 310 ASN B N 1
ATOM 11093 C CA . ASN B 1 310 ? -18.516 -36.969 6.012 1 76.25 310 ASN B CA 1
ATOM 11094 C C . ASN B 1 310 ? -17.312 -37.281 5.121 1 76.25 310 ASN B C 1
ATOM 11096 O O . ASN B 1 310 ? -16.516 -36.406 4.805 1 76.25 310 ASN B O 1
ATOM 11100 N N . ASN B 1 311 ? -17.234 -38.438 4.457 1 77.5 311 ASN B N 1
ATOM 11101 C CA . ASN B 1 311 ? -16.141 -38.812 3.59 1 77.5 311 ASN B CA 1
ATOM 11102 C C . ASN B 1 311 ? -16.281 -38.219 2.195 1 77.5 311 ASN B C 1
ATOM 11104 O O . ASN B 1 311 ? -15.406 -38.406 1.344 1 77.5 311 ASN B O 1
ATOM 11108 N N . HIS B 1 312 ? -17.328 -37.469 2.012 1 81.12 312 HIS B N 1
ATOM 11109 C CA . HIS B 1 312 ? -17.5 -36.844 0.709 1 81.12 312 HIS B CA 1
ATOM 11110 C C . HIS B 1 312 ? -16.438 -35.781 0.453 1 81.12 312 HIS B C 1
ATOM 11112 O O . HIS B 1 312 ? -16.188 -35.406 -0.696 1 81.12 312 HIS B O 1
ATOM 11118 N N . ASN B 1 313 ? -15.727 -35.406 1.538 1 77.81 313 ASN B N 1
ATOM 11119 C CA . ASN B 1 313 ? -14.703 -34.375 1.39 1 77.81 313 ASN B CA 1
ATOM 11120 C C . ASN B 1 313 ? -13.484 -34.906 0.64 1 77.81 313 ASN B C 1
ATOM 11122 O O . ASN B 1 313 ? -12.711 -34.125 0.082 1 77.81 313 ASN B O 1
ATOM 11126 N N . GLN B 1 314 ? -13.297 -36.156 0.45 1 79.94 314 GLN B N 1
ATOM 11127 C CA . GLN B 1 314 ? -12.164 -36.75 -0.254 1 79.94 314 GLN B CA 1
ATOM 11128 C C . GLN B 1 314 ? -12.328 -36.625 -1.766 1 79.94 314 GLN B C 1
ATOM 11130 O O . GLN B 1 314 ? -11.336 -36.594 -2.504 1 79.94 314 GLN B O 1
ATOM 11135 N N . LEU B 1 315 ? -13.578 -36.469 -2.189 1 85.44 315 LEU B N 1
ATOM 11136 C CA . LEU B 1 315 ? -13.828 -36.312 -3.617 1 85.44 315 LEU B CA 1
ATOM 11137 C C . LEU B 1 315 ? -13.172 -35.031 -4.141 1 85.44 315 LEU B C 1
ATOM 11139 O O . LEU B 1 315 ? -12.547 -35.031 -5.203 1 85.44 315 LEU B O 1
ATOM 11143 N N . ALA B 1 316 ? -13.305 -34.062 -3.316 1 77.81 316 ALA B N 1
ATOM 11144 C CA . ALA B 1 316 ? -12.727 -32.781 -3.738 1 77.81 316 ALA B CA 1
ATOM 11145 C C . ALA B 1 316 ? -11.211 -32.875 -3.84 1 77.81 316 ALA B C 1
ATOM 11147 O O . ALA B 1 316 ? -10.602 -32.312 -4.758 1 77.81 316 ALA B O 1
ATOM 11148 N N . SER B 1 317 ? -10.625 -33.562 -3.021 1 77 317 SER B N 1
ATOM 11149 C CA . SER B 1 317 ? -9.172 -33.688 -3.021 1 77 317 SER B CA 1
ATOM 11150 C C . SER B 1 317 ? -8.688 -34.531 -4.203 1 77 317 SER B C 1
ATOM 11152 O O . SER B 1 317 ? -7.648 -34.25 -4.797 1 77 317 SER B O 1
ATOM 11154 N N . ASP B 1 318 ? -9.422 -35.531 -4.59 1 83.06 318 ASP B N 1
ATOM 11155 C CA . ASP B 1 318 ? -9.047 -36.375 -5.719 1 83.06 318 ASP B CA 1
ATOM 11156 C C . ASP B 1 318 ? -9.164 -35.625 -7.039 1 83.06 318 ASP B C 1
ATOM 11158 O O . ASP B 1 318 ? -8.312 -35.75 -7.918 1 83.06 318 ASP B O 1
ATOM 11162 N N . VAL B 1 319 ? -10.211 -34.938 -7.156 1 83.81 319 VAL B N 1
ATOM 11163 C CA . VAL B 1 319 ? -10.391 -34.156 -8.391 1 83.81 319 VAL B CA 1
ATOM 11164 C C . VAL B 1 319 ? -9.32 -33.094 -8.492 1 83.81 319 VAL B C 1
ATOM 11166 O O . VAL B 1 319 ? -8.789 -32.812 -9.578 1 83.81 319 VAL B O 1
ATOM 11169 N N . GLN B 1 320 ? -9.039 -32.531 -7.371 1 76.94 320 GLN B N 1
ATOM 11170 C CA . GLN B 1 320 ? -8.008 -31.5 -7.379 1 76.94 320 GLN B CA 1
ATOM 11171 C C . GLN B 1 320 ? -6.641 -32.094 -7.719 1 76.94 320 GLN B C 1
ATOM 11173 O O . GLN B 1 320 ? -5.836 -31.438 -8.398 1 76.94 320 GLN B O 1
ATOM 11178 N N . ALA B 1 321 ? -6.391 -33.281 -7.305 1 75.44 321 ALA B N 1
ATOM 11179 C CA . ALA B 1 321 ? -5.129 -33.938 -7.625 1 75.44 321 ALA B CA 1
ATOM 11180 C C . ALA B 1 321 ? -4.996 -34.156 -9.125 1 75.44 321 ALA B C 1
ATOM 11182 O O . ALA B 1 321 ? -3.902 -34.062 -9.688 1 75.44 321 ALA B O 1
ATOM 11183 N N . SER B 1 322 ? -6.086 -34.469 -9.781 1 81.38 322 SER B N 1
ATOM 11184 C CA . SER B 1 322 ? -6.078 -34.656 -11.227 1 81.38 322 SER B CA 1
ATOM 11185 C C . SER B 1 322 ? -5.93 -33.312 -11.961 1 81.38 322 SER B C 1
ATOM 11187 O O . SER B 1 322 ? -5.297 -33.25 -13.016 1 81.38 322 SER B O 1
ATOM 11189 N N . ARG B 1 323 ? -6.379 -32.312 -11.367 1 79.12 323 ARG B N 1
ATOM 11190 C CA . ARG B 1 323 ? -6.309 -31 -11.984 1 79.12 323 ARG B CA 1
ATOM 11191 C C . ARG B 1 323 ? -4.883 -30.453 -11.953 1 79.12 323 ARG B C 1
ATOM 11193 O O . ARG B 1 323 ? -4.449 -29.781 -12.891 1 79.12 323 ARG B O 1
ATOM 11200 N N . VAL B 1 324 ? -4.215 -30.734 -10.914 1 72.81 324 VAL B N 1
ATOM 11201 C CA . VAL B 1 324 ? -2.854 -30.234 -10.75 1 72.81 324 VAL B CA 1
ATOM 11202 C C . VAL B 1 324 ? -1.938 -30.875 -11.789 1 72.81 324 VAL B C 1
ATOM 11204 O O . VAL B 1 324 ? -0.97 -30.25 -12.242 1 72.81 324 VAL B O 1
ATOM 11207 N N . LYS B 1 325 ? -2.27 -32 -12.305 1 75.12 325 LYS B N 1
ATOM 11208 C CA . LYS B 1 325 ? -1.455 -32.688 -13.297 1 75.12 325 LYS B CA 1
ATOM 11209 C C . LYS B 1 325 ? -1.586 -32.062 -14.672 1 75.12 325 LYS B C 1
ATOM 11211 O O . LYS B 1 325 ? -0.734 -32.25 -15.539 1 75.12 325 LYS B O 1
ATOM 11216 N N . LEU B 1 326 ? -2.547 -31.25 -14.844 1 78.5 326 LEU B N 1
ATOM 11217 C CA . LEU B 1 326 ? -2.764 -30.594 -16.125 1 78.5 326 LEU B CA 1
ATOM 11218 C C . LEU B 1 326 ? -1.796 -29.438 -16.312 1 78.5 326 LEU B C 1
ATOM 11220 O O . LEU B 1 326 ? -1.407 -29.125 -17.438 1 78.5 326 LEU B O 1
ATOM 11224 N N . GLY B 1 327 ? -1.323 -28.844 -15.297 1 74.56 327 GLY B N 1
ATOM 11225 C CA . GLY B 1 327 ? -0.458 -27.688 -15.391 1 74.56 327 GLY B CA 1
ATOM 11226 C C . GLY B 1 327 ? 0.852 -27.969 -16.094 1 74.56 327 GLY B C 1
ATOM 11227 O O . GLY B 1 327 ? 1.111 -27.438 -17.172 1 74.56 327 GLY B O 1
ATOM 11228 N N . PRO B 1 328 ? 1.571 -28.938 -15.656 1 74.56 328 PRO B N 1
ATOM 11229 C CA . PRO B 1 328 ? 2.852 -29.234 -16.312 1 74.56 328 PRO B CA 1
ATOM 11230 C C . PRO B 1 328 ? 2.682 -29.828 -17.703 1 74.56 328 PRO B C 1
ATOM 11232 O O . PRO B 1 328 ? 3.576 -29.688 -18.547 1 74.56 328 PRO B O 1
ATOM 11235 N N . SER B 1 329 ? 1.542 -30.422 -18.078 1 85.06 329 SER B N 1
ATOM 11236 C CA . SER B 1 329 ? 1.318 -31.031 -19.391 1 85.06 329 SER B CA 1
ATOM 11237 C C . SER B 1 329 ? 1.047 -29.969 -20.453 1 85.06 329 SER B C 1
ATOM 11239 O O . SER B 1 329 ? 1.208 -30.219 -21.641 1 85.06 329 SER B O 1
ATOM 11241 N N . GLU B 1 330 ? 0.814 -28.828 -20.031 1 82.62 330 GLU B N 1
ATOM 11242 C CA . GLU B 1 330 ? 0.52 -27.75 -20.984 1 82.62 330 GLU B CA 1
ATOM 11243 C C . GLU B 1 330 ? 1.779 -27.312 -21.719 1 82.62 330 GLU B C 1
ATOM 11245 O O . GLU B 1 330 ? 1.708 -26.891 -22.875 1 82.62 330 GLU B O 1
ATOM 11250 N N . MET B 1 331 ? 2.875 -27.547 -21.109 1 83.25 331 MET B N 1
ATOM 11251 C CA . MET B 1 331 ? 4.121 -27.188 -21.781 1 83.25 331 MET B CA 1
ATOM 11252 C C . MET B 1 331 ? 4.367 -28.062 -23 1 83.25 331 MET B C 1
ATOM 11254 O O . MET B 1 331 ? 4.867 -27.578 -24.016 1 83.25 331 MET B O 1
ATOM 11258 N N . PHE B 1 332 ? 3.969 -29.219 -22.906 1 89.31 332 PHE B N 1
ATOM 11259 C CA . PHE B 1 332 ? 4.152 -30.141 -24.031 1 89.31 332 PHE B CA 1
ATOM 11260 C C . PHE B 1 332 ? 3.158 -29.844 -25.141 1 89.31 332 PHE B C 1
ATOM 11262 O O . PHE B 1 332 ? 3.469 -30.016 -26.328 1 89.31 332 PHE B O 1
ATOM 11269 N N . LEU B 1 333 ? 2.047 -29.359 -24.75 1 89.5 333 LEU B N 1
ATOM 11270 C CA . LEU B 1 333 ? 1.063 -29 -25.766 1 89.5 333 LEU B CA 1
ATOM 11271 C C . LEU B 1 333 ? 1.517 -27.766 -26.547 1 89.5 333 LEU B C 1
ATOM 11273 O O . LEU B 1 333 ? 1.383 -27.719 -27.766 1 89.5 333 LEU B O 1
ATOM 11277 N N . ILE B 1 334 ? 2.09 -26.859 -25.938 1 85.12 334 ILE B N 1
ATOM 11278 C CA . ILE B 1 334 ? 2.543 -25.625 -26.594 1 85.12 334 ILE B CA 1
ATOM 11279 C C . ILE B 1 334 ? 3.697 -25.938 -27.547 1 85.12 334 ILE B C 1
ATOM 11281 O O . ILE B 1 334 ? 3.756 -25.406 -28.656 1 85.12 334 ILE B O 1
ATOM 11285 N N . SER B 1 335 ? 4.488 -26.812 -27.125 1 89.31 335 SER B N 1
ATOM 11286 C CA . SER B 1 335 ? 5.668 -27.125 -27.922 1 89.31 335 SER B CA 1
ATOM 11287 C C . SER B 1 335 ? 5.312 -28.031 -29.109 1 89.31 335 SER B C 1
ATOM 11289 O O . SER B 1 335 ? 6.074 -28.125 -30.062 1 89.31 335 SER B O 1
ATOM 11291 N N . SER B 1 336 ? 4.156 -28.656 -29.062 1 90.25 336 SER B N 1
ATOM 11292 C CA . SER B 1 336 ? 3.76 -29.562 -30.141 1 90.25 336 SER B CA 1
ATOM 11293 C C . SER B 1 336 ? 3.484 -28.781 -31.438 1 90.25 336 SER B C 1
ATOM 11295 O O . SER B 1 336 ? 3.508 -29.359 -32.531 1 90.25 336 SER B O 1
ATOM 11297 N N . ARG B 1 337 ? 3.367 -27.516 -31.375 1 88.31 337 ARG B N 1
ATOM 11298 C CA . ARG B 1 337 ? 3.107 -26.703 -32.562 1 88.31 337 ARG B CA 1
ATOM 11299 C C . ARG B 1 337 ? 4.344 -26.609 -33.438 1 88.31 337 ARG B C 1
ATOM 11301 O O . ARG B 1 337 ? 4.234 -26.438 -34.656 1 88.31 337 ARG B O 1
ATOM 11308 N N . TRP B 1 338 ? 5.445 -26.922 -32.844 1 87.94 338 TRP B N 1
ATOM 11309 C CA . TRP B 1 338 ? 6.68 -26.703 -33.594 1 87.94 338 TRP B CA 1
ATOM 11310 C C . TRP B 1 338 ? 7.383 -28.031 -33.875 1 87.94 338 TRP B C 1
ATOM 11312 O O . TRP B 1 338 ? 8.508 -28.047 -34.375 1 87.94 338 TRP B O 1
ATOM 11322 N N . GLU B 1 339 ? 6.645 -29.125 -33.656 1 90.5 339 GLU B N 1
ATOM 11323 C CA . GLU B 1 339 ? 7.332 -30.406 -33.812 1 90.5 339 GLU B CA 1
ATOM 11324 C C . GLU B 1 339 ? 6.922 -31.094 -35.125 1 90.5 339 GLU B C 1
ATOM 11326 O O . GLU B 1 339 ? 5.926 -30.719 -35.719 1 90.5 339 GLU B O 1
ATOM 11331 N N . VAL B 1 340 ? 7.816 -32 -35.594 1 88 340 VAL B N 1
ATOM 11332 C CA . VAL B 1 340 ? 7.504 -32.938 -36.656 1 88 340 VAL B CA 1
ATOM 11333 C C . VAL B 1 340 ? 7.172 -34.312 -36.094 1 88 340 VAL B C 1
ATOM 11335 O O . VAL B 1 340 ? 7.977 -34.875 -35.344 1 88 340 VAL B O 1
ATOM 11338 N N . SER B 1 341 ? 5.93 -34.656 -36.312 1 90.12 341 SER B N 1
ATOM 11339 C CA . SER B 1 341 ? 5.52 -35.906 -35.688 1 90.12 341 SER B CA 1
ATOM 11340 C C . SER B 1 341 ? 4.793 -36.812 -36.688 1 90.12 341 SER B C 1
ATOM 11342 O O . SER B 1 341 ? 4.211 -36.344 -37.656 1 90.12 341 SER B O 1
ATOM 11344 N N . PHE B 1 342 ? 5.082 -38.094 -36.438 1 91.88 342 PHE B N 1
ATOM 11345 C CA . PHE B 1 342 ? 4.312 -39.125 -37.125 1 91.88 342 PHE B CA 1
ATOM 11346 C C . PHE B 1 342 ? 3.205 -39.656 -36.219 1 91.88 342 PHE B C 1
ATOM 11348 O O . PHE B 1 342 ? 3.461 -40.469 -35.344 1 91.88 342 PHE B O 1
ATOM 11355 N N . SER B 1 343 ? 2.062 -39.062 -36.344 1 91.06 343 SER B N 1
ATOM 11356 C CA . SER B 1 343 ? 0.947 -39.375 -35.438 1 91.06 343 SER B CA 1
ATOM 11357 C C . SER B 1 343 ? -0.392 -39.156 -36.156 1 91.06 343 SER B C 1
ATOM 11359 O O . SER B 1 343 ? -0.439 -38.625 -37.25 1 91.06 343 SER B O 1
ATOM 11361 N N . ARG B 1 344 ? -1.353 -39.656 -35.5 1 91.5 344 ARG B N 1
ATOM 11362 C CA . ARG B 1 344 ? -2.719 -39.469 -35.969 1 91.5 344 ARG B CA 1
ATOM 11363 C C . ARG B 1 344 ? -3.256 -38.094 -35.531 1 91.5 344 ARG B C 1
ATOM 11365 O O . ARG B 1 344 ? -4.258 -37.625 -36.062 1 91.5 344 ARG B O 1
ATOM 11372 N N . PHE B 1 345 ? -2.508 -37.5 -34.562 1 91.69 345 PHE B N 1
ATOM 11373 C CA . PHE B 1 345 ? -2.998 -36.281 -33.969 1 91.69 345 PHE B CA 1
ATOM 11374 C C . PHE B 1 345 ? -2.227 -35.062 -34.469 1 91.69 345 PHE B C 1
ATOM 11376 O O . PHE B 1 345 ? -0.995 -35.094 -34.531 1 91.69 345 PHE B O 1
ATOM 11383 N N . ASP B 1 346 ? -3.01 -34.062 -34.844 1 89.44 346 ASP B N 1
ATOM 11384 C CA . ASP B 1 346 ? -2.406 -32.75 -35.094 1 89.44 346 ASP B CA 1
ATOM 11385 C C . ASP B 1 346 ? -2.471 -31.875 -33.844 1 89.44 346 ASP B C 1
ATOM 11387 O O . ASP B 1 346 ? -3.15 -32.219 -32.875 1 89.44 346 ASP B O 1
ATOM 11391 N N . THR B 1 347 ? -1.74 -30.828 -33.844 1 89.62 347 THR B N 1
ATOM 11392 C CA . THR B 1 347 ? -1.713 -29.953 -32.688 1 89.62 347 THR B CA 1
ATOM 11393 C C . THR B 1 347 ? -3.09 -29.344 -32.438 1 89.62 347 THR B C 1
ATOM 11395 O O . THR B 1 347 ? -3.453 -29.062 -31.281 1 89.62 347 THR B O 1
ATOM 11398 N N . GLY B 1 348 ? -3.795 -29.047 -33.406 1 87.75 348 GLY B N 1
ATOM 11399 C CA . GLY B 1 348 ? -5.152 -28.547 -33.25 1 87.75 348 GLY B CA 1
ATOM 11400 C C . GLY B 1 348 ? -6.082 -29.547 -32.594 1 87.75 348 GLY B C 1
ATOM 11401 O O . GLY B 1 348 ? -6.941 -29.172 -31.781 1 87.75 348 GLY B O 1
ATOM 11402 N N . ASP B 1 349 ? -5.914 -30.859 -32.906 1 91.31 349 ASP B N 1
ATOM 11403 C CA . ASP B 1 349 ? -6.715 -31.906 -32.281 1 91.31 349 ASP B CA 1
ATOM 11404 C C . ASP B 1 349 ? -6.402 -32.031 -30.781 1 91.31 349 ASP B C 1
ATOM 11406 O O . ASP B 1 349 ? -7.305 -32.219 -29.969 1 91.31 349 ASP B O 1
ATOM 11410 N N . LEU B 1 350 ? -5.18 -31.922 -30.531 1 91.5 350 LEU B N 1
ATOM 11411 C CA . LEU B 1 350 ? -4.781 -32 -29.125 1 91.5 350 LEU B CA 1
ATOM 11412 C C . LEU B 1 350 ? -5.344 -30.828 -28.328 1 91.5 350 LEU B C 1
ATOM 11414 O O . LEU B 1 350 ? -5.754 -31 -27.172 1 91.5 350 LEU B O 1
ATOM 11418 N N . ALA B 1 351 ? -5.324 -29.688 -28.938 1 88.56 351 ALA B N 1
ATOM 11419 C CA . ALA B 1 351 ? -5.891 -28.516 -28.281 1 88.56 351 ALA B CA 1
ATOM 11420 C C . ALA B 1 351 ? -7.395 -28.672 -28.078 1 88.56 351 ALA B C 1
ATOM 11422 O O . ALA B 1 351 ? -7.945 -28.203 -27.078 1 88.56 351 ALA B O 1
ATOM 11423 N N . GLU B 1 352 ? -8.023 -29.312 -28.969 1 89.19 352 GLU B N 1
ATOM 11424 C CA . GLU B 1 352 ? -9.461 -29.578 -28.828 1 89.19 352 GLU B CA 1
ATOM 11425 C C . GLU B 1 352 ? -9.742 -30.562 -27.719 1 89.19 352 GLU B C 1
ATOM 11427 O O . GLU B 1 352 ? -10.727 -30.422 -26.984 1 89.19 352 GLU B O 1
ATOM 11432 N N . ILE B 1 353 ? -8.922 -31.547 -27.594 1 89.88 353 ILE B N 1
ATOM 11433 C CA . ILE B 1 353 ? -9.07 -32.5 -26.516 1 89.88 353 ILE B CA 1
ATOM 11434 C C . ILE B 1 353 ? -8.883 -31.812 -25.172 1 89.88 353 ILE B C 1
ATOM 11436 O O . ILE B 1 353 ? -9.625 -32.062 -24.219 1 89.88 353 ILE B O 1
ATOM 11440 N N . ARG B 1 354 ? -7.965 -30.953 -25.141 1 87.62 354 ARG B N 1
ATOM 11441 C CA . ARG B 1 354 ? -7.715 -30.188 -23.938 1 87.62 354 ARG B CA 1
ATOM 11442 C C . ARG B 1 354 ? -8.945 -29.359 -23.547 1 87.62 354 ARG B C 1
ATOM 11444 O O . ARG B 1 354 ? -9.297 -29.297 -22.359 1 87.62 354 ARG B O 1
ATOM 11451 N N . SER B 1 355 ? -9.594 -28.719 -24.484 1 84.62 355 SER B N 1
ATOM 11452 C CA . SER B 1 355 ? -10.742 -27.844 -24.219 1 84.62 355 SER B CA 1
ATOM 11453 C C . SER B 1 355 ? -11.938 -28.641 -23.719 1 84.62 355 SER B C 1
ATOM 11455 O O . SER B 1 355 ? -12.836 -28.078 -23.094 1 84.62 355 SER B O 1
ATOM 11457 N N . LYS B 1 356 ? -11.891 -29.953 -23.938 1 88.5 356 LYS B N 1
ATOM 11458 C CA . LYS B 1 356 ? -13.016 -30.766 -23.516 1 88.5 356 LYS B CA 1
ATOM 11459 C C . LYS B 1 356 ? -12.742 -31.406 -22.156 1 88.5 356 LYS B C 1
ATOM 11461 O O . LYS B 1 356 ? -13.672 -31.703 -21.406 1 88.5 356 LYS B O 1
ATOM 11466 N N . ILE B 1 357 ? -11.562 -31.578 -21.812 1 88.5 357 ILE B N 1
ATOM 11467 C CA . ILE B 1 357 ? -11.219 -32.219 -20.547 1 88.5 357 ILE B CA 1
ATOM 11468 C C . ILE B 1 357 ? -11.383 -31.234 -19.406 1 88.5 357 ILE B C 1
ATOM 11470 O O . ILE B 1 357 ? -11.781 -31.609 -18.297 1 88.5 357 ILE B O 1
ATOM 11474 N N . LYS B 1 358 ? -11.141 -30.016 -19.594 1 83.12 358 LYS B N 1
ATOM 11475 C CA . LYS B 1 358 ? -11.156 -29.016 -18.531 1 83.12 358 LYS B CA 1
ATOM 11476 C C . LYS B 1 358 ? -12.562 -28.828 -17.969 1 83.12 358 LYS B C 1
ATOM 11478 O O . LYS B 1 358 ? -12.766 -28.891 -16.75 1 83.12 358 LYS B O 1
ATOM 11483 N N . PRO B 1 359 ? -13.547 -28.641 -18.812 1 85.31 359 PRO B N 1
ATOM 11484 C CA . PRO B 1 359 ? -14.898 -28.531 -18.25 1 85.31 359 PRO B CA 1
ATOM 11485 C C . PRO B 1 359 ? -15.367 -29.828 -17.594 1 85.31 359 PRO B C 1
ATOM 11487 O O . PRO B 1 359 ? -16.141 -29.781 -16.625 1 85.31 359 PRO B O 1
ATOM 11490 N N . LEU B 1 360 ? -14.867 -30.938 -18.094 1 89.94 360 LEU B N 1
ATOM 11491 C CA . LEU B 1 360 ? -15.234 -32.219 -17.484 1 89.94 360 LEU B CA 1
ATOM 11492 C C . LEU B 1 360 ? -14.734 -32.312 -16.047 1 89.94 360 LEU B C 1
ATOM 11494 O O . LEU B 1 360 ? -15.469 -32.75 -15.164 1 89.94 360 LEU B O 1
ATOM 11498 N N . LEU B 1 361 ? -13.586 -31.844 -15.828 1 88.12 361 LEU B N 1
ATOM 11499 C CA . LEU B 1 361 ? -13.023 -31.844 -14.484 1 88.12 361 LEU B CA 1
ATOM 11500 C C . LEU B 1 361 ? -13.82 -30.922 -13.57 1 88.12 361 LEU B C 1
ATOM 11502 O O . LEU B 1 361 ? -14.07 -31.25 -12.406 1 88.12 361 LEU B O 1
ATOM 11506 N N . THR B 1 362 ? -14.242 -29.828 -14.055 1 85.25 362 THR B N 1
ATOM 11507 C CA . THR B 1 362 ? -14.961 -28.859 -13.242 1 85.25 362 THR B CA 1
ATOM 11508 C C . THR B 1 362 ? -16.359 -29.359 -12.914 1 85.25 362 THR B C 1
ATOM 11510 O O . THR B 1 362 ? -16.859 -29.172 -11.797 1 85.25 362 THR B O 1
ATOM 11513 N N . VAL B 1 363 ? -16.969 -29.969 -13.828 1 90.31 363 VAL B N 1
ATOM 11514 C CA . VAL B 1 363 ? -18.328 -30.469 -13.602 1 90.31 363 VAL B CA 1
ATOM 11515 C C . VAL B 1 363 ? -18.281 -31.656 -12.641 1 90.31 363 VAL B C 1
ATOM 11517 O O . VAL B 1 363 ? -19.172 -31.828 -11.805 1 90.31 363 VAL B O 1
ATOM 11520 N N . LEU B 1 364 ? -17.297 -32.438 -12.742 1 90.56 364 LEU B N 1
ATOM 11521 C CA . LEU B 1 364 ? -17.156 -33.531 -11.812 1 90.56 364 LEU B CA 1
ATOM 11522 C C . LEU B 1 364 ? -16.906 -33.031 -10.391 1 90.56 364 LEU B C 1
ATOM 11524 O O . LEU B 1 364 ? -17.375 -33.656 -9.422 1 90.56 364 LEU B O 1
ATOM 11528 N N . ALA B 1 365 ? -16.234 -31.984 -10.336 1 88.56 365 ALA B N 1
ATOM 11529 C CA . ALA B 1 365 ? -16.031 -31.375 -9.023 1 88.56 365 ALA B CA 1
ATOM 11530 C C . ALA B 1 365 ? -17.344 -30.844 -8.461 1 88.56 365 ALA B C 1
ATOM 11532 O O . ALA B 1 365 ? -17.469 -30.656 -7.246 1 88.56 365 ALA B O 1
ATOM 11533 N N . GLY B 1 366 ? -18.266 -30.672 -9.289 1 89.44 366 GLY B N 1
ATOM 11534 C CA . GLY B 1 366 ? -19.562 -30.156 -8.867 1 89.44 366 GLY B CA 1
ATOM 11535 C C . GLY B 1 366 ? -20.312 -31.094 -7.938 1 89.44 366 GLY B C 1
ATOM 11536 O O . GLY B 1 366 ? -21.125 -30.656 -7.133 1 89.44 366 GLY B O 1
ATOM 11537 N N . PHE B 1 367 ? -19.969 -32.375 -7.898 1 90.94 367 PHE B N 1
ATOM 11538 C CA . PHE B 1 367 ? -20.641 -33.312 -7.012 1 90.94 367 PHE B CA 1
ATOM 11539 C C . PHE B 1 367 ? -20.344 -33 -5.551 1 90.94 367 PHE B C 1
ATOM 11541 O O . PHE B 1 367 ? -21.125 -33.344 -4.66 1 90.94 367 PHE B O 1
ATOM 11548 N N . LYS B 1 368 ? -19.25 -32.375 -5.387 1 91.62 368 LYS B N 1
ATOM 11549 C CA . LYS B 1 368 ? -18.953 -31.922 -4.031 1 91.62 368 LYS B CA 1
ATOM 11550 C C . LYS B 1 368 ? -20.047 -31 -3.508 1 91.62 368 LYS B C 1
ATOM 11552 O O . LYS B 1 368 ? -20.422 -31.078 -2.336 1 91.62 368 LYS B O 1
ATOM 11557 N N . TYR B 1 369 ? -20.562 -30.219 -4.324 1 93.5 369 TYR B N 1
ATOM 11558 C CA . TYR B 1 369 ? -21.562 -29.25 -3.906 1 93.5 369 TYR B CA 1
ATOM 11559 C C . TYR B 1 369 ? -22.922 -29.922 -3.68 1 93.5 369 TYR B C 1
ATOM 11561 O O . TYR B 1 369 ? -23.734 -29.438 -2.883 1 93.5 369 TYR B O 1
ATOM 11569 N N . LEU B 1 370 ? -23.141 -31.031 -4.383 1 92.94 370 LEU B N 1
ATOM 11570 C CA . LEU B 1 370 ? -24.328 -31.844 -4.086 1 92.94 370 LEU B CA 1
ATOM 11571 C C . LEU B 1 370 ? -24.281 -32.375 -2.656 1 92.94 370 LEU B C 1
ATOM 11573 O O . LEU B 1 370 ? -25.266 -32.281 -1.919 1 92.94 370 LEU B O 1
ATOM 11577 N N . TYR B 1 371 ? -23.125 -32.812 -2.275 1 91.75 371 TYR B N 1
ATOM 11578 C CA . TYR B 1 371 ? -22.969 -33.375 -0.941 1 91.75 371 TYR B CA 1
ATOM 11579 C C . TYR B 1 371 ? -22.953 -32.281 0.117 1 91.75 371 TYR B C 1
ATOM 11581 O O . TYR B 1 371 ? -23.422 -32.469 1.239 1 91.75 371 TYR B O 1
ATOM 11589 N N . ASP B 1 372 ? -22.422 -31.109 -0.245 1 90.06 372 ASP B N 1
ATOM 11590 C CA . ASP B 1 372 ? -22.438 -29.984 0.684 1 90.06 372 ASP B CA 1
ATOM 11591 C C . ASP B 1 372 ? -23.859 -29.547 0.993 1 90.06 372 ASP B C 1
ATOM 11593 O O . ASP B 1 372 ? -24.172 -29.172 2.127 1 90.06 372 ASP B O 1
ATOM 11597 N N . LEU B 1 373 ? -24.625 -29.531 0.015 1 91.19 373 LEU B N 1
ATOM 11598 C CA . LEU B 1 373 ? -26.016 -29.125 0.202 1 91.19 373 LEU B CA 1
ATOM 11599 C C . LEU B 1 373 ? -26.766 -30.141 1.07 1 91.19 373 LEU B C 1
ATOM 11601 O O . LEU B 1 373 ? -27.594 -29.766 1.898 1 91.19 373 LEU B O 1
ATOM 11605 N N . LEU B 1 374 ? -26.469 -31.438 0.872 1 90 374 LEU B N 1
ATOM 11606 C CA . LEU B 1 374 ? -27.078 -32.469 1.703 1 90 374 LEU B CA 1
ATOM 11607 C C . LEU B 1 374 ? -26.609 -32.344 3.148 1 90 374 LEU B C 1
ATOM 11609 O O . LEU B 1 374 ? -27.375 -32.625 4.078 1 90 374 LEU B O 1
ATOM 11613 N N . ASP B 1 375 ? -25.422 -31.969 3.254 1 86.38 375 ASP B N 1
ATOM 11614 C CA . ASP B 1 375 ? -24.875 -31.766 4.59 1 86.38 375 ASP B CA 1
ATOM 11615 C C . ASP B 1 375 ? -25.547 -30.594 5.289 1 86.38 375 ASP B C 1
ATOM 11617 O O . ASP B 1 375 ? -25.766 -30.625 6.5 1 86.38 375 ASP B O 1
ATOM 11621 N N . GLU B 1 376 ? -25.781 -29.547 4.59 1 83.62 376 GLU B N 1
ATOM 11622 C CA . GLU B 1 376 ? -26.484 -28.406 5.156 1 83.62 376 GLU B CA 1
ATOM 11623 C C . GLU B 1 376 ? -27.906 -28.766 5.57 1 83.62 376 GLU B C 1
ATOM 11625 O O . GLU B 1 376 ? -28.391 -28.328 6.613 1 83.62 376 GLU B O 1
ATOM 11630 N N . ARG B 1 377 ? -28.578 -29.547 4.746 1 84.56 377 ARG B N 1
ATOM 11631 C CA . ARG B 1 377 ? -29.922 -29.984 5.066 1 84.56 377 ARG B CA 1
ATOM 11632 C C . ARG B 1 377 ? -29.922 -30.906 6.281 1 84.56 377 ARG B C 1
ATOM 11634 O O . ARG B 1 377 ? -30.875 -30.891 7.074 1 84.56 377 ARG B O 1
ATOM 11641 N N . LYS B 1 378 ? -28.875 -31.719 6.391 1 84.38 378 LYS B N 1
ATOM 11642 C CA . LYS B 1 378 ? -28.719 -32.562 7.578 1 84.38 378 LYS B CA 1
ATOM 11643 C C . LYS B 1 378 ? -28.594 -31.703 8.836 1 84.38 378 LYS B C 1
ATOM 11645 O O . LYS B 1 378 ? -29.203 -32 9.867 1 84.38 378 LYS B O 1
ATOM 11650 N N . ASP B 1 379 ? -27.875 -30.625 8.719 1 79.31 379 ASP B N 1
ATOM 11651 C CA . ASP B 1 379 ? -27.688 -29.734 9.859 1 79.31 379 ASP B CA 1
ATOM 11652 C C . ASP B 1 379 ? -28.984 -29.031 10.219 1 79.31 379 ASP B C 1
ATOM 11654 O O . ASP B 1 379 ? -29.266 -28.797 11.398 1 79.31 379 ASP B O 1
ATOM 11658 N N . VAL B 1 380 ? -29.719 -28.656 9.242 1 77 380 VAL B N 1
ATOM 11659 C CA . VAL B 1 380 ? -31.016 -28.016 9.484 1 77 380 VAL B CA 1
ATOM 11660 C C . VAL B 1 380 ? -31.969 -29 10.133 1 77 380 VAL B C 1
ATOM 11662 O O . VAL B 1 380 ? -32.719 -28.641 11.039 1 77 380 VAL B O 1
ATOM 11665 N N . ALA B 1 381 ? -31.875 -30.266 9.703 1 77.56 381 ALA B N 1
ATOM 11666 C CA . ALA B 1 381 ? -32.75 -31.297 10.25 1 77.56 381 ALA B CA 1
ATOM 11667 C C . ALA B 1 381 ? -32.406 -31.594 11.703 1 77.56 381 ALA B C 1
ATOM 11669 O O . ALA B 1 381 ? -33.281 -31.922 12.508 1 77.56 381 ALA B O 1
ATOM 11670 N N . ARG B 1 382 ? -31.156 -31.516 12.039 1 76.44 382 ARG B N 1
ATOM 11671 C CA . ARG B 1 382 ? -30.688 -31.766 13.398 1 76.44 382 ARG B CA 1
ATOM 11672 C C . ARG B 1 382 ? -30.797 -30.516 14.258 1 76.44 382 ARG B C 1
ATOM 11674 O O . ARG B 1 382 ? -30.516 -30.547 15.461 1 76.44 382 ARG B O 1
ATOM 11681 N N . ASP B 1 383 ? -31.344 -29.375 13.836 1 68.38 383 ASP B N 1
ATOM 11682 C CA . ASP B 1 383 ? -31.375 -28.094 14.523 1 68.38 383 ASP B CA 1
ATOM 11683 C C . ASP B 1 383 ? -30 -27.719 15.062 1 68.38 383 ASP B C 1
ATOM 11685 O O . ASP B 1 383 ? -29.875 -27.219 16.172 1 68.38 383 ASP B O 1
ATOM 11689 N N . ALA B 1 384 ? -29 -28.344 14.531 1 61.09 384 ALA B N 1
ATOM 11690 C CA . ALA B 1 384 ? -27.641 -28.062 14.961 1 61.09 384 ALA B CA 1
ATOM 11691 C C . ALA B 1 384 ? -27.047 -26.891 14.18 1 61.09 384 ALA B C 1
ATOM 11693 O O . ALA B 1 384 ? -26.312 -27.078 13.219 1 61.09 384 ALA B O 1
ATOM 11694 N N . TYR B 1 385 ? -27.719 -25.75 14.375 1 56.91 385 TYR B N 1
ATOM 11695 C CA . TYR B 1 385 ? -27.125 -24.578 13.719 1 56.91 385 TYR B CA 1
ATOM 11696 C C . TYR B 1 385 ? -25.797 -24.219 14.359 1 56.91 385 TYR B C 1
ATOM 11698 O O . TYR B 1 385 ? -25.156 -23.234 13.961 1 56.91 385 TYR B O 1
ATOM 11706 N N . ALA B 1 386 ? -25.344 -24.984 15.539 1 46.91 386 ALA B N 1
ATOM 11707 C CA . ALA B 1 386 ? -24.266 -24.734 16.5 1 46.91 386 ALA B CA 1
ATOM 11708 C C . ALA B 1 386 ? -22.906 -24.703 15.812 1 46.91 386 ALA B C 1
ATOM 11710 O O . ALA B 1 386 ? -22 -23.984 16.234 1 46.91 386 ALA B O 1
ATOM 11711 N N . PRO B 1 387 ? -22.641 -25.562 14.984 1 45.75 387 PRO B N 1
ATOM 11712 C CA . PRO B 1 387 ? -21.219 -25.688 14.633 1 45.75 387 PRO B CA 1
ATOM 11713 C C . PRO B 1 387 ? -20.641 -24.406 14.047 1 45.75 387 PRO B C 1
ATOM 11715 O O . PRO B 1 387 ? -19.422 -24.281 13.898 1 45.75 387 PRO B O 1
ATOM 11718 N N . LEU B 1 388 ? -21.469 -23.719 13.516 1 46.94 388 LEU B N 1
ATOM 11719 C CA . LEU B 1 388 ? -21.047 -22.438 12.953 1 46.94 388 LEU B CA 1
ATOM 11720 C C . LEU B 1 388 ? -20.391 -21.562 14.023 1 46.94 388 LEU B C 1
ATOM 11722 O O . LEU B 1 388 ? -19.547 -20.719 13.711 1 46.94 388 LEU B O 1
ATOM 11726 N N . LYS B 1 389 ? -21.031 -21.688 15.352 1 43.34 389 LYS B N 1
ATOM 11727 C CA . LYS B 1 389 ? -20.578 -20.953 16.531 1 43.34 389 LYS B CA 1
ATOM 11728 C C . LYS B 1 389 ? -19.094 -21.156 16.781 1 43.34 389 LYS B C 1
ATOM 11730 O O . LYS B 1 389 ? -18.391 -20.219 17.188 1 43.34 389 LYS B O 1
ATOM 11735 N N . ARG B 1 390 ? -18.734 -22.516 16.625 1 41.28 390 ARG B N 1
ATOM 11736 C CA . ARG B 1 390 ? -17.391 -22.812 17.094 1 41.28 390 ARG B CA 1
ATOM 11737 C C . ARG B 1 390 ? -16.344 -22.266 16.141 1 41.28 390 ARG B C 1
ATOM 11739 O O . ARG B 1 390 ? -15.18 -22.078 16.516 1 41.28 390 ARG B O 1
ATOM 11746 N N . LYS B 1 391 ? -16.688 -22.25 14.969 1 44.84 391 LYS B N 1
ATOM 11747 C CA . LYS B 1 391 ? -15.688 -21.812 13.984 1 44.84 391 LYS B CA 1
ATOM 11748 C C . LYS B 1 391 ? -15.43 -20.312 14.086 1 44.84 391 LYS B C 1
ATOM 11750 O O . LYS B 1 391 ? -14.375 -19.844 13.648 1 44.84 391 LYS B O 1
ATOM 11755 N N . GLY B 1 392 ? -16.453 -19.562 14.406 1 43.62 392 GLY B N 1
ATOM 11756 C CA . GLY B 1 392 ? -16.375 -18.109 14.398 1 43.62 392 GLY B CA 1
ATOM 11757 C C . GLY B 1 392 ? -15.328 -17.562 15.344 1 43.62 392 GLY B C 1
ATOM 11758 O O . GLY B 1 392 ? -14.789 -16.484 15.125 1 43.62 392 GLY B O 1
ATOM 11759 N N . SER B 1 393 ? -15.562 -17.922 16.625 1 45.88 393 SER B N 1
ATOM 11760 C CA . SER B 1 393 ? -14.633 -17.297 17.547 1 45.88 393 SER B CA 1
ATOM 11761 C C . SER B 1 393 ? -13.211 -17.797 17.344 1 45.88 393 SER B C 1
ATOM 11763 O O . SER B 1 393 ? -12.867 -18.906 17.75 1 45.88 393 SER B O 1
ATOM 11765 N N . LEU B 1 394 ? -12.75 -17.656 16.219 1 49 394 LEU B N 1
ATOM 11766 C CA . LEU B 1 394 ? -11.383 -18.094 15.961 1 49 394 LEU B CA 1
ATOM 11767 C C . LEU B 1 394 ? -10.414 -17.453 16.953 1 49 394 LEU B C 1
ATOM 11769 O O . LEU B 1 394 ? -10.094 -16.266 16.828 1 49 394 LEU B O 1
ATOM 11773 N N . SER B 1 395 ? -10.719 -17.625 18.25 1 48.28 395 SER B N 1
ATOM 11774 C CA . SER B 1 395 ? -9.602 -17.25 19.125 1 48.28 395 SER B CA 1
ATOM 11775 C C . SER B 1 395 ? -8.352 -18.062 18.797 1 48.28 395 SER B C 1
ATOM 11777 O O . SER B 1 395 ? -8.422 -19.281 18.625 1 48.28 395 SER B O 1
ATOM 11779 N N . ASN B 1 396 ? -7.59 -17.672 18 1 46.41 396 ASN B N 1
ATOM 11780 C CA . ASN B 1 396 ? -6.332 -18.406 17.938 1 46.41 396 ASN B CA 1
ATOM 11781 C C . ASN B 1 396 ? -5.773 -18.672 19.344 1 46.41 396 ASN B C 1
ATOM 11783 O O . ASN B 1 396 ? -5.23 -17.766 19.969 1 46.41 396 ASN B O 1
ATOM 11787 N N . GLN B 1 397 ? -6.488 -19.344 20.234 1 42.47 397 GLN B N 1
ATOM 11788 C CA . GLN B 1 397 ? -5.809 -19.703 21.469 1 42.47 397 GLN B CA 1
ATOM 11789 C C . GLN B 1 397 ? -4.395 -20.219 21.188 1 42.47 397 GLN B C 1
ATOM 11791 O O . GLN B 1 397 ? -4.215 -21.234 20.516 1 42.47 397 GLN B O 1
ATOM 11796 N N . SER B 1 398 ? -3.629 -19.344 20.875 1 43.53 398 SER B N 1
ATOM 11797 C CA . SER B 1 398 ? -2.273 -19.875 20.984 1 43.53 398 SER B CA 1
ATOM 11798 C C . SER B 1 398 ? -2.125 -20.766 22.203 1 43.53 398 SER B C 1
ATOM 11800 O O . SER B 1 398 ? -2.752 -20.531 23.234 1 43.53 398 SER B O 1
ATOM 11802 N N . PHE B 1 399 ? -1.808 -22.062 22.016 1 40.5 399 PHE B N 1
ATOM 11803 C CA . PHE B 1 399 ? -1.464 -23.109 22.969 1 40.5 399 PHE B CA 1
ATOM 11804 C C . PHE B 1 399 ? -0.708 -22.547 24.156 1 40.5 399 PHE B C 1
ATOM 11806 O O . PHE B 1 399 ? 0.496 -22.297 24.078 1 40.5 399 PHE B O 1
ATOM 11813 N N . SER B 1 400 ? -1.173 -21.578 24.797 1 41.41 400 SER B N 1
ATOM 11814 C CA . SER B 1 400 ? -0.415 -21.109 25.953 1 41.41 400 SER B CA 1
ATOM 11815 C C . SER B 1 400 ? -0.15 -22.234 26.938 1 41.41 400 SER B C 1
ATOM 11817 O O . SER B 1 400 ? -0.748 -22.281 28.016 1 41.41 400 SER B O 1
ATOM 11819 N N . ASP B 1 401 ? -0.341 -23.438 26.625 1 41.28 401 ASP B N 1
ATOM 11820 C CA . ASP B 1 401 ? 0.093 -24.203 27.797 1 41.28 401 ASP B CA 1
ATOM 11821 C C . ASP B 1 401 ? 1.511 -23.828 28.203 1 41.28 401 ASP B C 1
ATOM 11823 O O . ASP B 1 401 ? 2.184 -24.578 28.906 1 41.28 401 ASP B O 1
ATOM 11827 N N . SER B 1 402 ? 2.146 -22.984 27.406 1 43.44 402 SER B N 1
ATOM 11828 C CA . SER B 1 402 ? 3.488 -22.938 27.984 1 43.44 402 SER B CA 1
ATOM 11829 C C . SER B 1 402 ? 3.486 -22.25 29.344 1 43.44 402 SER B C 1
ATOM 11831 O O . SER B 1 402 ? 2.869 -21.188 29.5 1 43.44 402 SER B O 1
ATOM 11833 N N . HIS B 1 403 ? 3.68 -22.906 30.312 1 46.25 403 HIS B N 1
ATOM 11834 C CA . HIS B 1 403 ? 3.891 -22.672 31.734 1 46.25 403 HIS B CA 1
ATOM 11835 C C . HIS B 1 403 ? 4.773 -21.453 31.969 1 46.25 403 HIS B C 1
ATOM 11837 O O . HIS B 1 403 ? 5.074 -21.094 33.094 1 46.25 403 HIS B O 1
ATOM 11843 N N . ASN B 1 404 ? 5.465 -20.953 30.953 1 48.72 404 ASN B N 1
ATOM 11844 C CA . ASN B 1 404 ? 6.328 -19.875 31.438 1 48.72 404 ASN B CA 1
ATOM 11845 C C . ASN B 1 404 ? 5.574 -18.547 31.531 1 48.72 404 ASN B C 1
ATOM 11847 O O . ASN B 1 404 ? 4.949 -18.109 30.578 1 48.72 404 ASN B O 1
ATOM 11851 N N . LYS B 1 405 ? 5.332 -18.031 32.625 1 55.34 405 LYS B N 1
ATOM 11852 C CA . LYS B 1 405 ? 4.629 -16.828 33.062 1 55.34 405 LYS B CA 1
ATOM 11853 C C . LYS B 1 405 ? 5.07 -15.617 32.25 1 55.34 405 LYS B C 1
ATOM 11855 O O . LYS B 1 405 ? 4.258 -14.734 31.938 1 55.34 405 LYS B O 1
ATOM 11860 N N . LEU B 1 406 ? 6.305 -15.562 31.922 1 58.03 406 LEU B N 1
ATOM 11861 C CA . LEU B 1 406 ? 6.781 -14.398 31.188 1 58.03 406 LEU B CA 1
ATOM 11862 C C . LEU B 1 406 ? 6.211 -14.375 29.766 1 58.03 406 LEU B C 1
ATOM 11864 O O . LEU B 1 406 ? 5.836 -13.32 29.266 1 58.03 406 LEU B O 1
ATOM 11868 N N . LEU B 1 407 ? 6.164 -15.445 29.219 1 60.53 407 LEU B N 1
ATOM 11869 C CA . LEU B 1 407 ? 5.641 -15.531 27.859 1 60.53 407 LEU B CA 1
ATOM 11870 C C . LEU B 1 407 ? 4.137 -15.281 27.844 1 60.53 407 LEU B C 1
ATOM 11872 O O . LEU B 1 407 ? 3.604 -14.758 26.859 1 60.53 407 LEU B O 1
ATOM 11876 N N . ALA B 1 408 ? 3.576 -15.664 28.922 1 59.16 408 ALA B N 1
ATOM 11877 C CA . ALA B 1 408 ? 2.133 -15.453 29.016 1 59.16 408 ALA B CA 1
ATOM 11878 C C . ALA B 1 408 ? 1.799 -13.961 29.016 1 59.16 408 ALA B C 1
ATOM 11880 O O . ALA B 1 408 ? 0.732 -13.562 28.547 1 59.16 408 ALA B O 1
ATOM 11881 N N . SER B 1 409 ? 2.773 -13.203 29.594 1 56.09 409 SER B N 1
ATOM 11882 C CA . SER B 1 409 ? 2.502 -11.766 29.672 1 56.09 409 SER B CA 1
ATOM 11883 C C . SER B 1 409 ? 2.605 -11.117 28.297 1 56.09 409 SER B C 1
ATOM 11885 O O . SER B 1 409 ? 1.996 -10.078 28.047 1 56.09 409 SER B O 1
ATOM 11887 N N . PHE B 1 410 ? 3.416 -11.812 27.531 1 56.97 410 PHE B N 1
ATOM 11888 C CA . PHE B 1 410 ? 3.586 -11.219 26.203 1 56.97 410 PHE B CA 1
ATOM 11889 C C . PHE B 1 410 ? 2.557 -11.781 25.219 1 56.97 410 PHE B C 1
ATOM 11891 O O . PHE B 1 410 ? 2.379 -11.234 24.125 1 56.97 410 PHE B O 1
ATOM 11898 N N . ARG B 1 411 ? 1.994 -12.727 25.766 1 56.03 411 ARG B N 1
ATOM 11899 C CA . ARG B 1 411 ? 1.023 -13.344 24.859 1 56.03 411 ARG B CA 1
ATOM 11900 C C . ARG B 1 411 ? -0.288 -12.57 24.859 1 56.03 411 ARG B C 1
ATOM 11902 O O . ARG B 1 411 ? -0.847 -12.273 25.906 1 56.03 411 ARG B O 1
ATOM 11909 N N . HIS B 1 412 ? -0.501 -11.93 23.875 1 55.84 412 HIS B N 1
ATOM 11910 C CA . HIS B 1 412 ? -1.785 -11.266 23.703 1 55.84 412 HIS B CA 1
ATOM 11911 C C . HIS B 1 412 ? -2.854 -12.242 23.219 1 55.84 412 HIS B C 1
ATOM 11913 O O . HIS B 1 412 ? -2.613 -13.031 22.312 1 55.84 412 HIS B O 1
ATOM 11919 N N . THR B 1 413 ? -3.707 -12.82 24.156 1 58.31 413 THR B N 1
ATOM 11920 C CA . THR B 1 413 ? -4.855 -13.586 23.703 1 58.31 413 THR B CA 1
ATOM 11921 C C . THR B 1 413 ? -5.707 -12.766 22.734 1 58.31 413 THR B C 1
ATOM 11923 O O . THR B 1 413 ? -6.098 -11.641 23.047 1 58.31 413 THR B O 1
ATOM 11926 N N . TYR B 1 414 ? -5.621 -13.273 21.453 1 66 414 TYR B N 1
ATOM 11927 C CA . TYR B 1 414 ? -6.449 -12.562 20.5 1 66 414 TYR B CA 1
ATOM 11928 C C . TYR B 1 414 ? -7.93 -12.695 20.844 1 66 414 TYR B C 1
ATOM 11930 O O . TYR B 1 414 ? -8.367 -13.75 21.312 1 66 414 TYR B O 1
ATOM 11938 N N . ALA B 1 415 ? -8.609 -11.609 20.859 1 70.25 415 ALA B N 1
ATOM 11939 C CA . ALA B 1 415 ? -10.055 -11.594 21.047 1 70.25 415 ALA B CA 1
ATOM 11940 C C . ALA B 1 415 ? -10.773 -12.383 19.969 1 70.25 415 ALA B C 1
ATOM 11942 O O . ALA B 1 415 ? -10.234 -12.578 18.875 1 70.25 415 ALA B O 1
ATOM 11943 N N . LYS B 1 416 ? -11.906 -13.086 20.266 1 76.19 416 LYS B N 1
ATOM 11944 C CA . LYS B 1 416 ? -12.742 -13.773 19.281 1 76.19 416 LYS B CA 1
ATOM 11945 C C . LYS B 1 416 ? -13.203 -12.812 18.188 1 76.19 416 LYS B C 1
ATOM 11947 O O . LYS B 1 416 ? -13.484 -11.648 18.453 1 76.19 416 LYS B O 1
ATOM 11952 N N . VAL B 1 417 ? -13.07 -13.289 16.984 1 83.56 417 VAL B N 1
ATOM 11953 C CA . VAL B 1 417 ? -13.445 -12.469 15.836 1 83.56 417 VAL B CA 1
ATOM 11954 C C . VAL B 1 417 ? -14.672 -13.055 15.156 1 83.56 417 VAL B C 1
ATOM 11956 O O . VAL B 1 417 ? -14.969 -14.242 15.312 1 83.56 417 VAL B O 1
ATOM 11959 N N . GLY B 1 418 ? -15.531 -12.328 14.469 1 81.38 418 GLY B N 1
ATOM 11960 C CA . GLY B 1 418 ? -16.703 -12.75 13.711 1 81.38 418 GLY B CA 1
ATOM 11961 C C . GLY B 1 418 ? -17.844 -13.234 14.594 1 81.38 418 GLY B C 1
ATOM 11962 O O . GLY B 1 418 ? -18.625 -14.086 14.18 1 81.38 418 GLY B O 1
ATOM 11963 N N . VAL B 1 419 ? -17.875 -12.75 15.812 1 81.19 419 VAL B N 1
ATOM 11964 C CA . VAL B 1 419 ? -18.891 -13.203 16.75 1 81.19 419 VAL B CA 1
ATOM 11965 C C . VAL B 1 419 ? -20.25 -12.602 16.359 1 81.19 419 VAL B C 1
ATOM 11967 O O . VAL B 1 419 ? -21.266 -13.305 16.344 1 81.19 419 VAL B O 1
ATOM 11970 N N . PHE B 1 420 ? -20.266 -11.414 15.953 1 83.56 420 PHE B N 1
ATOM 11971 C CA . PHE B 1 420 ? -21.516 -10.742 15.594 1 83.56 420 PHE B CA 1
ATOM 11972 C C . PHE B 1 420 ? -22.125 -11.383 14.352 1 83.56 420 PHE B C 1
ATOM 11974 O O . PHE B 1 420 ? -23.328 -11.664 14.32 1 83.56 420 PHE B O 1
ATOM 11981 N N . GLU B 1 421 ? -21.359 -11.633 13.406 1 86.31 421 GLU B N 1
ATOM 11982 C CA . GLU B 1 421 ? -21.875 -12.188 12.156 1 86.31 421 GLU B CA 1
ATOM 11983 C C . GLU B 1 421 ? -22.391 -13.609 12.352 1 86.31 421 GLU B C 1
ATOM 11985 O O . GLU B 1 421 ? -23.422 -13.984 11.781 1 86.31 421 GLU B O 1
ATOM 11990 N N . THR B 1 422 ? -21.672 -14.336 13.141 1 81.25 422 THR B N 1
ATOM 11991 C CA . THR B 1 422 ? -22.109 -15.711 13.375 1 81.25 422 THR B CA 1
ATOM 11992 C C . THR B 1 422 ? -23.391 -15.742 14.195 1 81.25 422 THR B C 1
ATOM 11994 O O . THR B 1 422 ? -24.281 -16.547 13.93 1 81.25 422 THR B O 1
ATOM 11997 N N . GLN B 1 423 ? -23.484 -14.82 15.148 1 81.12 423 GLN B N 1
ATOM 11998 C CA . GLN B 1 423 ? -24.688 -14.758 15.961 1 81.12 423 GLN B CA 1
ATOM 11999 C C . GLN B 1 423 ? -25.875 -14.273 15.133 1 81.12 423 GLN B C 1
ATOM 12001 O O . GLN B 1 423 ? -26.984 -14.805 15.25 1 81.12 423 GLN B O 1
ATOM 12006 N N . MET B 1 424 ? -25.609 -13.344 14.281 1 82.56 424 MET B N 1
ATOM 12007 C CA . MET B 1 424 ? -26.688 -12.828 13.43 1 82.56 424 MET B CA 1
ATOM 12008 C C . MET B 1 424 ? -27.141 -13.875 12.422 1 82.56 424 MET B C 1
ATOM 12010 O O . MET B 1 424 ? -28.328 -13.992 12.133 1 82.56 424 MET B O 1
ATOM 12014 N N . ARG B 1 425 ? -26.234 -14.633 11.961 1 78.69 425 ARG B N 1
ATOM 12015 C CA . ARG B 1 425 ? -26.562 -15.68 11.008 1 78.69 425 ARG B CA 1
ATOM 12016 C C . ARG B 1 425 ? -27.391 -16.781 11.656 1 78.69 425 ARG B C 1
ATOM 12018 O O . ARG B 1 425 ? -28.391 -17.234 11.094 1 78.69 425 ARG B O 1
ATOM 12025 N N . VAL B 1 426 ? -27 -17.141 12.852 1 75.56 426 VAL B N 1
ATOM 12026 C CA . VAL B 1 426 ? -27.719 -18.188 13.562 1 75.56 426 VAL B CA 1
ATOM 12027 C C . VAL B 1 426 ? -29.109 -17.703 13.938 1 75.56 426 VAL B C 1
ATOM 12029 O O . VAL B 1 426 ? -30.094 -18.422 13.781 1 75.56 426 VAL B O 1
ATOM 12032 N N . GLN B 1 427 ? -29.203 -16.484 14.312 1 76.75 427 GLN B N 1
ATOM 12033 C CA . GLN B 1 427 ? -30.5 -15.945 14.711 1 76.75 427 GLN B CA 1
ATOM 12034 C C . GLN B 1 427 ? -31.422 -15.805 13.508 1 76.75 427 GLN B C 1
ATOM 12036 O O . GLN B 1 427 ? -32.594 -16.172 13.578 1 76.75 427 GLN B O 1
ATOM 12041 N N . LYS B 1 428 ? -30.875 -15.305 12.414 1 76.81 428 LYS B N 1
ATOM 12042 C CA . LYS B 1 428 ? -31.703 -15.117 11.219 1 76.81 428 LYS B CA 1
ATOM 12043 C C . LYS B 1 428 ? -32.125 -16.469 10.633 1 76.81 428 LYS B C 1
ATOM 12045 O O . LYS B 1 428 ? -33.25 -16.594 10.125 1 76.81 428 LYS B O 1
ATOM 12050 N N . LEU B 1 429 ? -31.25 -17.438 10.734 1 72.06 429 LEU B N 1
ATOM 12051 C CA . LEU B 1 429 ? -31.594 -18.766 10.219 1 72.06 429 LEU B CA 1
ATOM 12052 C C . LEU B 1 429 ? -32.625 -19.453 11.109 1 72.06 429 LEU B C 1
ATOM 12054 O O . LEU B 1 429 ? -33.5 -20.141 10.617 1 72.06 429 LEU B O 1
ATOM 12058 N N . LYS B 1 430 ? -32.5 -19.234 12.43 1 70.69 430 LYS B N 1
ATOM 12059 C CA . LYS B 1 430 ? -33.5 -19.797 13.352 1 70.69 430 LYS B CA 1
ATOM 12060 C C . LYS B 1 430 ? -34.844 -19.156 13.148 1 70.69 430 LYS B C 1
ATOM 12062 O O . LYS B 1 430 ? -35.875 -19.844 13.156 1 70.69 430 LYS B O 1
ATOM 12067 N N . ASP B 1 431 ? -34.812 -17.875 12.938 1 70.56 431 ASP B N 1
ATOM 12068 C CA . ASP B 1 431 ? -36.062 -17.172 12.734 1 70.56 431 ASP B CA 1
ATOM 12069 C C . ASP B 1 431 ? -36.75 -17.609 11.438 1 70.56 431 ASP B C 1
ATOM 12071 O O . ASP B 1 431 ? -37.969 -17.734 11.383 1 70.56 431 ASP B O 1
ATOM 12075 N N . HIS B 1 432 ? -35.938 -17.859 10.523 1 67.5 432 HIS B N 1
ATOM 12076 C CA . HIS B 1 432 ? -36.5 -18.234 9.227 1 67.5 432 HIS B CA 1
ATOM 12077 C C . HIS B 1 432 ? -37 -19.672 9.234 1 67.5 432 HIS B C 1
ATOM 12079 O O . HIS B 1 432 ? -38 -20 8.602 1 67.5 432 HIS B O 1
ATOM 12085 N N . PHE B 1 433 ? -36.344 -20.578 10.023 1 63.06 433 PHE B N 1
ATOM 12086 C CA . PHE B 1 433 ? -36.719 -21.984 9.969 1 63.06 433 PHE B CA 1
ATOM 12087 C C . PHE B 1 433 ? -37.75 -22.312 11.047 1 63.06 433 PHE B C 1
ATOM 12089 O O . PHE B 1 433 ? -38.5 -23.281 10.922 1 63.06 433 PHE B O 1
ATOM 12096 N N . LYS B 1 434 ? -37.875 -21.656 12.234 1 58.03 434 LYS B N 1
ATOM 12097 C CA . LYS B 1 434 ? -38.875 -21.906 13.281 1 58.03 434 LYS B CA 1
ATOM 12098 C C . LYS B 1 434 ? -40.281 -21.688 12.75 1 58.03 434 LYS B C 1
ATOM 12100 O O . LYS B 1 434 ? -41.219 -22.391 13.156 1 58.03 434 LYS B O 1
ATOM 12105 N N . GLU B 1 435 ? -40.531 -20.656 12.023 1 52.91 435 GLU B N 1
ATOM 12106 C CA . GLU B 1 435 ? -41.906 -20.375 11.617 1 52.91 435 GLU B CA 1
ATOM 12107 C C . GLU B 1 435 ? -42.469 -21.484 10.742 1 52.91 435 GLU B C 1
ATOM 12109 O O . GLU B 1 435 ? -43.688 -21.578 10.539 1 52.91 435 GLU B O 1
ATOM 12114 N N . THR B 1 436 ? -41.562 -22.25 10.164 1 50.5 436 THR B N 1
ATOM 12115 C CA . THR B 1 436 ? -42.125 -23.266 9.281 1 50.5 436 THR B CA 1
ATOM 12116 C C . THR B 1 436 ? -42.562 -24.484 10.086 1 50.5 436 THR B C 1
ATOM 12118 O O . THR B 1 436 ? -41.844 -24.953 10.969 1 50.5 436 THR B O 1
ATOM 12121 N N . GLY B 1 437 ? -43.688 -24.656 10.414 1 48.69 437 GLY B N 1
ATOM 12122 C CA . GLY B 1 437 ? -44.219 -25.891 10.961 1 48.69 437 GLY B CA 1
ATOM 12123 C C . GLY B 1 437 ? -43.281 -27.078 10.758 1 48.69 437 GLY B C 1
ATOM 12124 O O . GLY B 1 437 ? -42.25 -27.188 11.422 1 48.69 437 GLY B O 1
ATOM 12125 N N . LYS B 1 438 ? -43.688 -28.078 9.664 1 56.78 438 LYS B N 1
ATOM 12126 C CA . LYS B 1 438 ? -43.219 -29.453 9.5 1 56.78 438 LYS B CA 1
ATOM 12127 C C . LYS B 1 438 ? -41.844 -29.484 8.812 1 56.78 438 LYS B C 1
ATOM 12129 O O . LYS B 1 438 ? -41.75 -29.469 7.582 1 56.78 438 LYS B O 1
ATOM 12134 N N . ALA B 1 439 ? -40.625 -29.109 9.414 1 64.5 439 ALA B N 1
ATOM 12135 C CA . ALA B 1 439 ? -39.25 -29.188 8.961 1 64.5 439 ALA B CA 1
ATOM 12136 C C . ALA B 1 439 ? -38.906 -30.609 8.523 1 64.5 439 ALA B C 1
ATOM 12138 O O . ALA B 1 439 ? -39.562 -31.578 8.922 1 64.5 439 ALA B O 1
ATOM 12139 N N . ILE B 1 440 ? -38.031 -30.781 7.402 1 76.56 440 ILE B N 1
ATOM 12140 C CA . ILE B 1 440 ? -37.531 -32.062 6.887 1 76.56 440 ILE B CA 1
ATOM 12141 C C . ILE B 1 440 ? -36.781 -32.781 7.977 1 76.56 440 ILE B C 1
ATOM 12143 O O . ILE B 1 440 ? -35.906 -32.219 8.641 1 76.56 440 ILE B O 1
ATOM 12147 N N . SER B 1 441 ? -37.219 -34.031 8.297 1 80.38 441 SER B N 1
ATOM 12148 C CA . SER B 1 441 ? -36.531 -34.875 9.289 1 80.38 441 SER B CA 1
ATOM 12149 C C . SER B 1 441 ? -35.375 -35.625 8.664 1 80.38 441 SER B C 1
ATOM 12151 O O . SER B 1 441 ? -35.219 -35.688 7.438 1 80.38 441 SER B O 1
ATOM 12153 N N . LEU B 1 442 ? -34.5 -36.219 9.477 1 85.88 442 LEU B N 1
ATOM 12154 C CA . LEU B 1 442 ? -33.344 -37.031 9.023 1 85.88 442 LEU B CA 1
ATOM 12155 C C . LEU B 1 442 ? -33.812 -38.281 8.289 1 85.88 442 LEU B C 1
ATOM 12157 O O . LEU B 1 442 ? -33.188 -38.719 7.344 1 85.88 442 LEU B O 1
ATOM 12161 N N . HIS B 1 443 ? -34.906 -38.781 8.719 1 84.62 443 HIS B N 1
ATOM 12162 C CA . HIS B 1 443 ? -35.438 -39.969 8.07 1 84.62 443 HIS B CA 1
ATOM 12163 C C . HIS B 1 443 ? -35.938 -39.656 6.664 1 84.62 443 HIS B C 1
ATOM 12165 O O . HIS B 1 443 ? -35.781 -40.469 5.746 1 84.62 443 HIS B O 1
ATOM 12171 N N . ASP B 1 444 ? -36.5 -38.531 6.516 1 85 444 ASP B N 1
ATOM 12172 C CA . ASP B 1 444 ? -36.969 -38.125 5.191 1 85 444 ASP B CA 1
ATOM 12173 C C . ASP B 1 444 ? -35.781 -37.938 4.227 1 85 444 ASP B C 1
ATOM 12175 O O . ASP B 1 444 ? -35.906 -38.281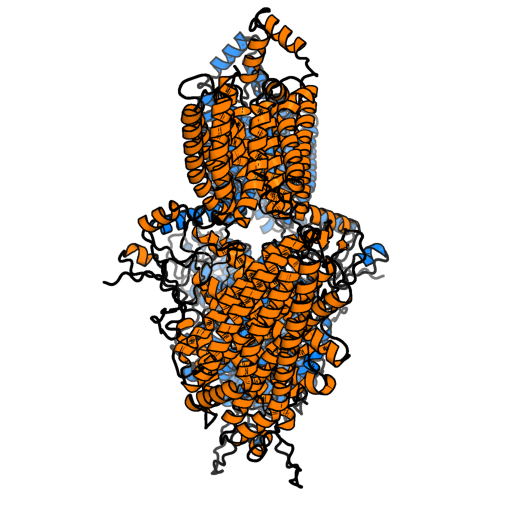 3.043 1 85 444 ASP B O 1
ATOM 12179 N N . LEU B 1 445 ? -34.75 -37.5 4.742 1 89.44 445 LEU B N 1
ATOM 12180 C CA . LEU B 1 445 ? -33.562 -37.312 3.898 1 89.44 445 LEU B CA 1
ATOM 12181 C C . LEU B 1 445 ? -33 -38.625 3.447 1 89.44 445 LEU B C 1
ATOM 12183 O O . LEU B 1 445 ? -32.5 -38.75 2.318 1 89.44 445 LEU B O 1
ATOM 12187 N N . ASP B 1 446 ? -33.031 -39.625 4.277 1 89.44 446 ASP B N 1
ATOM 12188 C CA . ASP B 1 446 ? -32.562 -40.969 3.908 1 89.44 446 ASP B CA 1
ATOM 12189 C C . ASP B 1 446 ? -33.438 -41.594 2.842 1 89.44 446 ASP B C 1
ATOM 12191 O O . ASP B 1 446 ? -32.969 -42.281 1.947 1 89.44 446 ASP B O 1
ATOM 12195 N N . VAL B 1 447 ? -34.719 -41.375 2.934 1 87.94 447 VAL B N 1
ATOM 12196 C CA . VAL B 1 447 ? -35.656 -41.906 1.946 1 87.94 447 VAL B CA 1
ATOM 12197 C C . VAL B 1 447 ? -35.438 -41.25 0.595 1 87.94 447 VAL B C 1
ATOM 12199 O O . VAL B 1 447 ? -35.438 -41.906 -0.446 1 87.94 447 VAL B O 1
ATOM 12202 N N . ILE B 1 448 ? -35.188 -39.969 0.648 1 89 448 ILE B N 1
ATOM 12203 C CA . ILE B 1 448 ? -34.938 -39.219 -0.583 1 89 448 ILE B CA 1
ATOM 12204 C C . ILE B 1 448 ? -33.656 -39.75 -1.223 1 89 448 ILE B C 1
ATOM 12206 O O . ILE B 1 448 ? -33.594 -39.969 -2.436 1 89 448 ILE B O 1
ATOM 12210 N N . CYS B 1 449 ? -32.625 -40 -0.46 1 90.69 449 CYS B N 1
ATOM 12211 C CA . CYS B 1 449 ? -31.359 -40.469 -0.978 1 90.69 449 CYS B CA 1
ATOM 12212 C C . CYS B 1 449 ? -31.5 -41.906 -1.51 1 90.69 449 CYS B C 1
ATOM 12214 O O . CYS B 1 449 ? -30.844 -42.281 -2.49 1 90.69 449 CYS B O 1
ATOM 12216 N N . SER B 1 450 ? -32.344 -42.688 -0.876 1 88.94 450 SER B N 1
ATOM 12217 C CA . SER B 1 450 ? -32.562 -44.062 -1.367 1 88.94 450 SER B CA 1
ATOM 12218 C C . SER B 1 450 ? -33.25 -44.031 -2.732 1 88.94 450 SER B C 1
ATOM 12220 O O . SER B 1 450 ? -32.938 -44.844 -3.598 1 88.94 450 SER B O 1
ATOM 12222 N N . PHE B 1 451 ? -34.094 -43.094 -2.912 1 86.69 451 PHE B N 1
ATOM 12223 C CA . PHE B 1 451 ? -34.719 -42.969 -4.211 1 86.69 451 PHE B CA 1
ATOM 12224 C C . PHE B 1 451 ? -33.719 -42.531 -5.27 1 86.69 451 PHE B C 1
ATOM 12226 O O . PHE B 1 451 ? -33.719 -43.031 -6.391 1 86.69 451 PHE B O 1
ATOM 12233 N N . MET B 1 452 ? -32.938 -41.656 -4.91 1 88.75 452 MET B N 1
ATOM 12234 C CA . MET B 1 452 ? -31.938 -41.156 -5.859 1 88.75 452 MET B CA 1
ATOM 12235 C C . MET B 1 452 ? -30.953 -42.281 -6.242 1 88.75 452 MET B C 1
ATOM 12237 O O . MET B 1 452 ? -30.578 -42.406 -7.406 1 88.75 452 MET B O 1
ATOM 12241 N N . LYS B 1 453 ? -30.594 -43.125 -5.328 1 88.81 453 LYS B N 1
ATOM 12242 C CA . LYS B 1 453 ? -29.688 -44.219 -5.586 1 88.81 453 LYS B CA 1
ATOM 12243 C C . LYS B 1 453 ? -30.281 -45.219 -6.57 1 88.81 453 LYS B C 1
ATOM 12245 O O . LYS B 1 453 ? -29.594 -45.75 -7.449 1 88.81 453 LYS B O 1
ATOM 12250 N N . GLU B 1 454 ? -31.453 -45.406 -6.422 1 84.75 454 GLU B N 1
ATOM 12251 C CA . GLU B 1 454 ? -32.125 -46.438 -7.227 1 84.75 454 GLU B CA 1
ATOM 12252 C C . GLU B 1 454 ? -32.344 -45.969 -8.664 1 84.75 454 GLU B C 1
ATOM 12254 O O . GLU B 1 454 ? -32.219 -46.75 -9.602 1 84.75 454 GLU B O 1
ATOM 12259 N N . HIS B 1 455 ? -32.469 -44.688 -8.852 1 84.19 455 HIS B N 1
ATOM 12260 C CA . HIS B 1 455 ? -32.812 -44.219 -10.18 1 84.19 455 HIS B CA 1
ATOM 12261 C C . HIS B 1 455 ? -31.609 -43.656 -10.914 1 84.19 455 HIS B C 1
ATOM 12263 O O . HIS B 1 455 ? -31.594 -43.625 -12.148 1 84.19 455 HIS B O 1
ATOM 12269 N N . TYR B 1 456 ? -30.688 -43.156 -10.219 1 88.12 456 TYR B N 1
ATOM 12270 C CA . TYR B 1 456 ? -29.578 -42.469 -10.891 1 88.12 456 TYR B CA 1
ATOM 12271 C C . TYR B 1 456 ? -28.281 -43.25 -10.711 1 88.12 456 TYR B C 1
ATOM 12273 O O . TYR B 1 456 ? -27.25 -42.906 -11.289 1 88.12 456 TYR B O 1
ATOM 12281 N N . GLY B 1 457 ? -28.172 -44.312 -10.016 1 88.19 457 GLY B N 1
ATOM 12282 C CA . GLY B 1 457 ? -26.984 -45.094 -9.711 1 88.19 457 GLY B CA 1
ATOM 12283 C C . GLY B 1 457 ? -26.391 -45.781 -10.93 1 88.19 457 GLY B C 1
ATOM 12284 O O . GLY B 1 457 ? -25.172 -45.906 -11.062 1 88.19 457 GLY B O 1
ATOM 12285 N N . GLU B 1 458 ? -27.219 -46.125 -11.914 1 89.56 458 GLU B N 1
ATOM 12286 C CA . GLU B 1 458 ? -26.734 -46.844 -13.086 1 89.56 458 GLU B CA 1
ATOM 12287 C C . GLU B 1 458 ? -25.922 -45.938 -14.008 1 89.56 458 GLU B C 1
ATOM 12289 O O . GLU B 1 458 ? -24.953 -46.375 -14.617 1 89.56 458 GLU B O 1
ATOM 12294 N N . PHE B 1 459 ? -26.359 -44.781 -14.141 1 93 459 PHE B N 1
ATOM 12295 C CA . PHE B 1 459 ? -25.609 -43.812 -14.938 1 93 459 PHE B CA 1
ATOM 12296 C C . PHE B 1 459 ? -24.203 -43.625 -14.367 1 93 459 PHE B C 1
ATOM 12298 O O . PHE B 1 459 ? -23.219 -43.625 -15.117 1 93 459 PHE B O 1
ATOM 12305 N N . LEU B 1 460 ? -24.094 -43.531 -13.023 1 93.88 460 LEU B N 1
ATOM 12306 C CA . LEU B 1 460 ? -22.812 -43.25 -12.375 1 93.88 460 LEU B CA 1
ATOM 12307 C C . LEU B 1 460 ? -21.891 -44.469 -12.469 1 93.88 460 LEU B C 1
ATOM 12309 O O . LEU B 1 460 ? -20.672 -44.312 -12.391 1 93.88 460 LEU B O 1
ATOM 12313 N N . GLU B 1 461 ? -22.453 -45.594 -12.75 1 92.5 461 GLU B N 1
ATOM 12314 C CA . GLU B 1 461 ? -21.641 -46.781 -12.914 1 92.5 461 GLU B CA 1
ATOM 12315 C C . GLU B 1 461 ? -21.109 -46.906 -14.344 1 92.5 461 GLU B C 1
ATOM 12317 O O . GLU B 1 461 ? -20.047 -47.5 -14.562 1 92.5 461 GLU B O 1
ATOM 12322 N N . GLU B 1 462 ? -21.812 -46.312 -15.266 1 94.56 462 GLU B N 1
ATOM 12323 C CA . GLU B 1 462 ? -21.406 -46.438 -16.656 1 94.56 462 GLU B CA 1
ATOM 12324 C C . GLU B 1 462 ? -20.359 -45.375 -17.016 1 94.56 462 GLU B C 1
ATOM 12326 O O . GLU B 1 462 ? -19.594 -45.531 -17.969 1 94.56 462 GLU B O 1
ATOM 12331 N N . VAL B 1 463 ? -20.281 -44.344 -16.266 1 95.5 463 VAL B N 1
ATOM 12332 C CA . VAL B 1 463 ? -19.375 -43.25 -16.578 1 95.5 463 VAL B CA 1
ATOM 12333 C C . VAL B 1 463 ? -17.922 -43.719 -16.469 1 95.5 463 VAL B C 1
ATOM 12335 O O . VAL B 1 463 ? -17.141 -43.531 -17.391 1 95.5 463 VAL B O 1
ATOM 12338 N N . PRO B 1 464 ? -17.531 -44.406 -15.336 1 95.44 464 PRO B N 1
ATOM 12339 C CA . PRO B 1 464 ? -16.156 -44.844 -15.266 1 95.44 464 PRO B CA 1
ATOM 12340 C C . PRO B 1 464 ? -15.812 -45.875 -16.344 1 95.44 464 PRO B C 1
ATOM 12342 O O . PRO B 1 464 ? -14.688 -45.906 -16.844 1 95.44 464 PRO B O 1
ATOM 12345 N N . LYS B 1 465 ? -16.734 -46.625 -16.844 1 95.19 465 LYS B N 1
ATOM 12346 C CA . LYS B 1 465 ? -16.5 -47.594 -17.906 1 95.19 465 LYS B CA 1
ATOM 12347 C C . LYS B 1 465 ? -16.25 -46.906 -19.234 1 95.19 465 LYS B C 1
ATOM 12349 O O . LYS B 1 465 ? -15.391 -47.312 -20.016 1 95.19 465 LYS B O 1
ATOM 12354 N N . THR B 1 466 ? -16.984 -45.906 -19.469 1 96.19 466 THR B N 1
ATOM 12355 C CA . THR B 1 466 ? -16.797 -45.156 -20.688 1 96.19 466 THR B CA 1
ATOM 12356 C C . THR B 1 466 ? -15.461 -44.406 -20.672 1 96.19 466 THR B C 1
ATOM 12358 O O . THR B 1 466 ? -14.773 -44.344 -21.688 1 96.19 466 THR B O 1
ATOM 12361 N N . LEU B 1 467 ? -15.117 -43.906 -19.531 1 95.81 467 LEU B N 1
ATOM 12362 C CA . LEU B 1 467 ? -13.836 -43.219 -19.422 1 95.81 467 LEU B CA 1
ATOM 12363 C C . LEU B 1 467 ? -12.672 -44.188 -19.594 1 95.81 467 LEU B C 1
ATOM 12365 O O . LEU B 1 467 ? -11.648 -43.844 -20.172 1 95.81 467 LEU B O 1
ATOM 12369 N N . LYS B 1 468 ? -12.805 -45.375 -19.109 1 95.75 468 LYS B N 1
ATOM 12370 C CA . LYS B 1 468 ? -11.781 -46.406 -19.344 1 95.75 468 LYS B CA 1
ATOM 12371 C C . LYS B 1 468 ? -11.688 -46.75 -20.812 1 95.75 468 LYS B C 1
ATOM 12373 O O . LYS B 1 468 ? -10.594 -47.031 -21.328 1 95.75 468 LYS B O 1
ATOM 12378 N N . ALA B 1 469 ? -12.828 -46.75 -21.5 1 96.5 469 ALA B N 1
ATOM 12379 C CA . ALA B 1 469 ? -12.82 -46.969 -22.938 1 96.5 469 ALA B CA 1
ATOM 12380 C C . ALA B 1 469 ? -12.109 -45.844 -23.672 1 96.5 469 ALA B C 1
ATOM 12382 O O . ALA B 1 469 ? -11.391 -46.094 -24.656 1 96.5 469 ALA B O 1
ATOM 12383 N N . VAL B 1 470 ? -12.328 -44.656 -23.25 1 96.31 470 VAL B N 1
ATOM 12384 C CA . VAL B 1 470 ? -11.641 -43.531 -23.844 1 96.31 470 VAL B CA 1
ATOM 12385 C C . VAL B 1 470 ? -10.133 -43.656 -23.625 1 96.31 470 VAL B C 1
ATOM 12387 O O . VAL B 1 470 ? -9.336 -43.406 -24.531 1 96.31 470 VAL B O 1
ATOM 12390 N N . SER B 1 471 ? -9.773 -44.062 -22.375 1 95.81 471 SER B N 1
ATOM 12391 C CA . SER B 1 471 ? -8.359 -44.219 -22.078 1 95.81 471 SER B CA 1
ATOM 12392 C C . SER B 1 471 ? -7.738 -45.312 -22.938 1 95.81 471 SER B C 1
ATOM 12394 O O . SER B 1 471 ? -6.613 -45.188 -23.422 1 95.81 471 SER B O 1
ATOM 12396 N N . ALA B 1 472 ? -8.453 -46.344 -23.172 1 95.88 472 ALA B N 1
ATOM 12397 C CA . ALA B 1 472 ? -7.953 -47.438 -24 1 95.88 472 ALA B CA 1
ATOM 12398 C C . ALA B 1 472 ? -7.812 -47 -25.453 1 95.88 472 ALA B C 1
ATOM 12400 O O . ALA B 1 472 ? -6.859 -47.375 -26.141 1 95.88 472 ALA B O 1
ATOM 12401 N N . TRP B 1 473 ? -8.766 -46.281 -25.906 1 96.12 473 TRP B N 1
ATOM 12402 C CA . TRP B 1 473 ? -8.695 -45.719 -27.25 1 96.12 473 TRP B CA 1
ATOM 12403 C C . TRP B 1 473 ? -7.469 -44.844 -27.422 1 96.12 473 TRP B C 1
ATOM 12405 O O . TRP B 1 473 ? -6.742 -44.969 -28.406 1 96.12 473 TRP B O 1
ATOM 12415 N N . LEU B 1 474 ? -7.227 -44 -26.469 1 95.88 474 LEU B N 1
ATOM 12416 C CA . LEU B 1 474 ? -6.09 -43.062 -26.531 1 95.88 474 LEU B CA 1
ATOM 12417 C C . LEU B 1 474 ? -4.777 -43.844 -26.438 1 95.88 474 LEU B C 1
ATOM 12419 O O . LEU B 1 474 ? -3.793 -43.469 -27.094 1 95.88 474 LEU B O 1
ATOM 12423 N N . LYS B 1 475 ? -4.75 -44.844 -25.594 1 94.81 475 LYS B N 1
ATOM 12424 C CA . LYS B 1 475 ? -3.547 -45.656 -25.484 1 94.81 475 LYS B CA 1
ATOM 12425 C C . LYS B 1 475 ? -3.211 -46.344 -26.812 1 94.81 475 LYS B C 1
ATOM 12427 O O . LYS B 1 475 ? -2.049 -46.375 -27.219 1 94.81 475 LYS B O 1
ATOM 12432 N N . ALA B 1 476 ? -4.188 -46.812 -27.5 1 94.19 476 ALA B N 1
ATOM 12433 C CA . ALA B 1 476 ? -3.984 -47.469 -28.797 1 94.19 476 ALA B CA 1
ATOM 12434 C C . ALA B 1 476 ? -3.529 -46.438 -29.844 1 94.19 476 ALA B C 1
ATOM 12436 O O . ALA B 1 476 ? -2.658 -46.719 -30.672 1 94.19 476 ALA B O 1
ATOM 12437 N N . ALA B 1 477 ? -4.125 -45.312 -29.828 1 93.88 477 ALA B N 1
ATOM 12438 C CA . ALA B 1 477 ? -3.754 -44.281 -30.766 1 93.88 477 ALA B CA 1
ATOM 12439 C C . ALA B 1 477 ? -2.336 -43.781 -30.516 1 93.88 477 ALA B C 1
ATOM 12441 O O . ALA B 1 477 ? -1.613 -43.438 -31.453 1 93.88 477 ALA B O 1
ATOM 12442 N N . ASN B 1 478 ? -1.957 -43.75 -29.281 1 93.44 478 ASN B N 1
ATOM 12443 C CA . ASN B 1 478 ? -0.629 -43.25 -28.938 1 93.44 478 ASN B CA 1
ATOM 12444 C C . ASN B 1 478 ? 0.452 -44.281 -29.234 1 93.44 478 ASN B C 1
ATOM 12446 O O . ASN B 1 478 ? 1.623 -43.938 -29.391 1 93.44 478 ASN B O 1
ATOM 12450 N N . SER B 1 479 ? 0.075 -45.5 -29.266 1 90.44 479 SER B N 1
ATOM 12451 C CA . SER B 1 479 ? 1.041 -46.531 -29.594 1 90.44 479 SER B CA 1
ATOM 12452 C C . SER B 1 479 ? 1.181 -46.719 -31.109 1 90.44 479 SER B C 1
ATOM 12454 O O . SER B 1 479 ? 2.164 -47.281 -31.594 1 90.44 479 SER B O 1
ATOM 12456 N N . PHE B 1 480 ? 0.28 -46.188 -31.875 1 92.56 480 PHE B N 1
ATOM 12457 C CA . PHE B 1 480 ? 0.296 -46.25 -33.344 1 92.56 480 PHE B CA 1
ATOM 12458 C C . PHE B 1 480 ? 1.157 -45.125 -33.906 1 92.56 480 PHE B C 1
ATOM 12460 O O . PHE B 1 480 ? 0.638 -44.156 -34.5 1 92.56 480 PHE B O 1
ATOM 12467 N N . ARG B 1 481 ? 2.408 -45.25 -33.75 1 91.38 481 ARG B N 1
ATOM 12468 C CA . ARG B 1 481 ? 3.32 -44.219 -34.219 1 91.38 481 ARG B CA 1
ATOM 12469 C C . ARG B 1 481 ? 4.414 -44.812 -35.094 1 91.38 481 ARG B C 1
ATOM 12471 O O . ARG B 1 481 ? 4.168 -45.75 -35.875 1 91.38 481 ARG B O 1
ATOM 12478 N N . THR B 1 482 ? 5.613 -44.312 -35.031 1 85.19 482 THR B N 1
ATOM 12479 C CA . THR B 1 482 ? 6.66 -44.656 -36 1 85.19 482 THR B CA 1
ATOM 12480 C C . THR B 1 482 ? 7.07 -46.094 -35.844 1 85.19 482 THR B C 1
ATOM 12482 O O . THR B 1 482 ? 7.309 -46.781 -36.844 1 85.19 482 THR B O 1
ATOM 12485 N N . TYR B 1 483 ? 7.094 -46.625 -34.656 1 82.25 483 TYR B N 1
ATOM 12486 C CA . TYR B 1 483 ? 7.562 -48 -34.469 1 82.25 483 TYR B CA 1
ATOM 12487 C C . TYR B 1 483 ? 6.52 -49.031 -34.906 1 82.25 483 TYR B C 1
ATOM 12489 O O . TYR B 1 483 ? 6.816 -50.219 -35.031 1 82.25 483 TYR B O 1
ATOM 12497 N N . SER B 1 484 ? 5.398 -48.531 -35.25 1 84.75 484 SER B N 1
ATOM 12498 C CA . SER B 1 484 ? 4.32 -49.406 -35.688 1 84.75 484 SER B CA 1
ATOM 12499 C C . SER B 1 484 ? 4.48 -49.781 -37.156 1 84.75 484 SER B C 1
ATOM 12501 O O . SER B 1 484 ? 3.812 -50.688 -37.656 1 84.75 484 SER B O 1
ATOM 12503 N N . LEU B 1 485 ? 5.41 -49.188 -37.812 1 86 485 LEU B N 1
ATOM 12504 C CA . LEU B 1 485 ? 5.645 -49.531 -39.219 1 86 485 LEU B CA 1
ATOM 12505 C C . LEU B 1 485 ? 6.105 -50.969 -39.344 1 86 485 LEU B C 1
ATOM 12507 O O . LEU B 1 485 ? 5.891 -51.594 -40.406 1 86 485 LEU B O 1
ATOM 12511 N N . LEU B 1 486 ? 6.703 -51.594 -38.312 1 87 486 LEU B N 1
ATOM 12512 C CA . LEU B 1 486 ? 7.164 -52.969 -38.312 1 87 486 LEU B CA 1
ATOM 12513 C C . LEU B 1 486 ? 5.988 -53.938 -38.188 1 87 486 LEU B C 1
ATOM 12515 O O . LEU B 1 486 ? 6.078 -55.094 -38.594 1 87 486 LEU B O 1
ATOM 12519 N N . ARG B 1 487 ? 4.895 -53.594 -37.531 1 91.69 487 ARG B N 1
ATOM 12520 C CA . ARG B 1 487 ? 3.693 -54.406 -37.312 1 91.69 487 ARG B CA 1
ATOM 12521 C C . ARG B 1 487 ? 2.438 -53.625 -37.656 1 91.69 487 ARG B C 1
ATOM 12523 O O . ARG B 1 487 ? 1.543 -53.438 -36.844 1 91.69 487 ARG B O 1
ATOM 12530 N N . TRP B 1 488 ? 2.316 -53.219 -38.812 1 90.5 488 TRP B N 1
ATOM 12531 C CA . TRP B 1 488 ? 1.295 -52.312 -39.281 1 90.5 488 TRP B CA 1
ATOM 12532 C C . TRP B 1 488 ? -0.096 -52.906 -39.188 1 90.5 488 TRP B C 1
ATOM 12534 O O . TRP B 1 488 ? -1.026 -52.281 -38.688 1 90.5 488 TRP B O 1
ATOM 12544 N N . SER B 1 489 ? -0.318 -54.25 -39.5 1 90.06 489 SER B N 1
ATOM 12545 C CA . SER B 1 489 ? -1.629 -54.875 -39.531 1 90.06 489 SER B CA 1
ATOM 12546 C C . SER B 1 489 ? -2.178 -55.062 -38.094 1 90.06 489 SER B C 1
ATOM 12548 O O . SER B 1 489 ? -3.385 -54.938 -37.875 1 90.06 489 SER B O 1
ATOM 12550 N N . LYS B 1 490 ? -1.339 -55.219 -37.125 1 91.94 490 LYS B N 1
ATOM 12551 C CA . LYS B 1 490 ? -1.77 -55.375 -35.75 1 91.94 490 LYS B CA 1
ATOM 12552 C C . LYS B 1 490 ? -2.326 -54.062 -35.188 1 91.94 490 LYS B C 1
ATOM 12554 O O . LYS B 1 490 ? -3.33 -54.094 -34.469 1 91.94 490 LYS B O 1
ATOM 12559 N N . HIS B 1 491 ? -1.667 -53.031 -35.562 1 93.06 491 HIS B N 1
ATOM 12560 C CA . HIS B 1 491 ? -2.107 -51.75 -35.031 1 93.06 491 HIS B CA 1
ATOM 12561 C C . HIS B 1 491 ? -3.385 -51.281 -35.719 1 93.06 491 HIS B C 1
ATOM 12563 O O . HIS B 1 491 ? -4.223 -50.594 -35.125 1 93.06 491 HIS B O 1
ATOM 12569 N N . VAL B 1 492 ? -3.557 -51.594 -36.906 1 93.44 492 VAL B N 1
ATOM 12570 C CA . VAL B 1 492 ? -4.785 -51.25 -37.625 1 93.44 492 VAL B CA 1
ATOM 12571 C C . VAL B 1 492 ? -5.953 -52.031 -37.062 1 93.44 492 VAL B C 1
ATOM 12573 O O . VAL B 1 492 ? -7.047 -51.5 -36.875 1 93.44 492 VAL B O 1
ATOM 12576 N N . ASN B 1 493 ? -5.723 -53.344 -36.688 1 92.94 493 ASN B N 1
ATOM 12577 C CA . ASN B 1 493 ? -6.77 -54.156 -36.094 1 92.94 493 ASN B CA 1
ATOM 12578 C C . ASN B 1 493 ? -7.125 -53.688 -34.688 1 92.94 493 ASN B C 1
ATOM 12580 O O . ASN B 1 493 ? -8.289 -53.719 -34.281 1 92.94 493 ASN B O 1
ATOM 12584 N N . GLU B 1 494 ? -6.145 -53.312 -34.031 1 93.88 494 GLU B N 1
ATOM 12585 C CA . GLU B 1 494 ? -6.391 -52.781 -32.688 1 93.88 494 GLU B CA 1
ATOM 12586 C C . GLU B 1 494 ? -7.18 -51.469 -32.719 1 93.88 494 GLU B C 1
ATOM 12588 O O . GLU B 1 494 ? -8.016 -51.219 -31.859 1 93.88 494 GLU B O 1
ATOM 12593 N N . GLN B 1 495 ? -6.852 -50.625 -33.656 1 93.5 495 GLN B N 1
ATOM 12594 C CA . GLN B 1 495 ? -7.59 -49.375 -33.844 1 93.5 495 GLN B CA 1
ATOM 12595 C C . GLN B 1 495 ? -9.07 -49.656 -34.125 1 93.5 495 GLN B C 1
ATOM 12597 O O . GLN B 1 495 ? -9.938 -49 -33.562 1 93.5 495 GLN B O 1
ATOM 12602 N N . LYS B 1 496 ? -9.414 -50.625 -34.875 1 93.44 496 LYS B N 1
ATOM 12603 C CA . LYS B 1 496 ? -10.805 -50.969 -35.219 1 93.44 496 LYS B CA 1
ATOM 12604 C C . LYS B 1 496 ? -11.516 -51.594 -34 1 93.44 496 LYS B C 1
ATOM 12606 O O . LYS B 1 496 ? -12.68 -51.281 -33.75 1 93.44 496 LYS B O 1
ATOM 12611 N N . LYS B 1 497 ? -10.789 -52.375 -33.312 1 94.5 497 LYS B N 1
ATOM 12612 C CA . LYS B 1 497 ? -11.359 -53 -32.094 1 94.5 497 LYS B CA 1
ATOM 12613 C C . LYS B 1 497 ? -11.703 -51.938 -31.062 1 94.5 497 LYS B C 1
ATOM 12615 O O . LYS B 1 497 ? -12.781 -52 -30.453 1 94.5 497 LYS B O 1
ATOM 12620 N N . GLN B 1 498 ? -10.812 -51.031 -30.891 1 95 498 GLN B N 1
ATOM 12621 C CA . GLN B 1 498 ? -11.055 -50.031 -29.875 1 95 498 GLN B CA 1
ATOM 12622 C C . GLN B 1 498 ? -12.125 -49.031 -30.328 1 95 498 GLN B C 1
ATOM 12624 O O . GLN B 1 498 ? -12.852 -48.469 -29.5 1 95 498 GLN B O 1
ATOM 12629 N N . ASN B 1 499 ? -12.195 -48.812 -31.594 1 94.5 499 ASN B N 1
ATOM 12630 C CA . ASN B 1 499 ? -13.289 -47.969 -32.094 1 94.5 499 ASN B CA 1
ATOM 12631 C C . ASN B 1 499 ? -14.641 -48.625 -31.844 1 94.5 499 ASN B C 1
ATOM 12633 O O . ASN B 1 499 ? -15.602 -47.938 -31.469 1 94.5 499 ASN B O 1
ATOM 12637 N N . GLU B 1 500 ? -14.734 -49.938 -32 1 94.56 500 GLU B N 1
ATOM 12638 C CA . GLU B 1 500 ? -15.984 -50.656 -31.734 1 94.56 500 GLU B CA 1
ATOM 12639 C C . GLU B 1 500 ? -16.312 -50.656 -30.25 1 94.56 500 GLU B C 1
ATOM 12641 O O . GLU B 1 500 ? -17.469 -50.5 -29.859 1 94.56 500 GLU B O 1
ATOM 12646 N N . ASN B 1 501 ? -15.32 -50.812 -29.469 1 95.25 501 ASN B N 1
ATOM 12647 C CA . ASN B 1 501 ? -15.508 -50.781 -28.031 1 95.25 501 ASN B CA 1
ATOM 12648 C C . ASN B 1 501 ? -15.992 -49.406 -27.562 1 95.25 501 ASN B C 1
ATOM 12650 O O . ASN B 1 501 ? -16.875 -49.312 -26.688 1 95.25 501 ASN B O 1
ATOM 12654 N N . LEU B 1 502 ? -15.383 -48.344 -28.062 1 96.31 502 LEU B N 1
ATOM 12655 C CA . LEU B 1 502 ? -15.797 -46.969 -27.703 1 96.31 502 LEU B CA 1
ATOM 12656 C C . LEU B 1 502 ? -17.234 -46.719 -28.109 1 96.31 502 LEU B C 1
ATOM 12658 O O . LEU B 1 502 ? -18.016 -46.188 -27.344 1 96.31 502 LEU B O 1
ATOM 12662 N N . LEU B 1 503 ? -17.609 -47.094 -29.312 1 95.44 503 LEU B N 1
ATOM 12663 C CA . LEU B 1 503 ? -18.969 -46.875 -29.797 1 95.44 503 LEU B CA 1
ATOM 12664 C C . LEU B 1 503 ? -19.969 -47.688 -28.984 1 95.44 503 LEU B C 1
ATOM 12666 O O . LEU B 1 503 ? -21.094 -47.219 -28.75 1 95.44 503 LEU B O 1
ATOM 12670 N N . HIS B 1 504 ? -19.562 -48.812 -28.484 1 95.12 504 HIS B N 1
ATOM 12671 C CA . HIS B 1 504 ? -20.438 -49.625 -27.641 1 95.12 504 HIS B CA 1
ATOM 12672 C C . HIS B 1 504 ? -20.75 -48.938 -26.328 1 95.12 504 HIS B C 1
ATOM 12674 O O . HIS B 1 504 ? -21.922 -48.844 -25.922 1 95.12 504 HIS B O 1
ATOM 12680 N N . HIS B 1 505 ? -19.766 -48.406 -25.703 1 95.44 505 HIS B N 1
ATOM 12681 C CA . HIS B 1 505 ? -19.969 -47.75 -24.422 1 95.44 505 HIS B CA 1
ATOM 12682 C C . HIS B 1 505 ? -20.656 -46.406 -24.609 1 95.44 505 HIS B C 1
ATOM 12684 O O . HIS B 1 505 ? -21.422 -45.969 -23.734 1 95.44 505 HIS B O 1
ATOM 12690 N N . VAL B 1 506 ? -20.375 -45.719 -25.688 1 96.5 506 VAL B N 1
ATOM 12691 C CA . VAL B 1 506 ? -21.062 -44.469 -25.969 1 96.5 506 VAL B CA 1
ATOM 12692 C C . VAL B 1 506 ? -22.547 -44.719 -26.172 1 96.5 506 VAL B C 1
ATOM 12694 O O . VAL B 1 506 ? -23.391 -43.969 -25.703 1 96.5 506 VAL B O 1
ATOM 12697 N N . LYS B 1 507 ? -22.891 -45.812 -26.828 1 95.56 507 LYS B N 1
ATOM 12698 C CA . LYS B 1 507 ? -24.297 -46.156 -27.031 1 95.56 507 LYS B CA 1
ATOM 12699 C C . LYS B 1 507 ? -24.969 -46.5 -25.703 1 95.56 507 LYS B C 1
ATOM 12701 O O . LYS B 1 507 ? -26.109 -46.125 -25.469 1 95.56 507 LYS B O 1
ATOM 12706 N N . LYS B 1 508 ? -24.266 -47.188 -24.875 1 95.25 508 LYS B N 1
ATOM 12707 C CA . LYS B 1 508 ? -24.828 -47.5 -23.562 1 95.25 508 LYS B CA 1
ATOM 12708 C C . LYS B 1 508 ? -25.016 -46.25 -22.719 1 95.25 508 LYS B C 1
ATOM 12710 O O . LYS B 1 508 ? -26.016 -46.125 -22 1 95.25 508 LYS B O 1
ATOM 12715 N N . LEU B 1 509 ? -24.031 -45.406 -22.781 1 96 509 LEU B N 1
ATOM 12716 C CA . LEU B 1 509 ? -24.156 -44.156 -22.031 1 96 509 LEU B CA 1
ATOM 12717 C C . LEU B 1 509 ? -25.297 -43.312 -22.562 1 96 509 LEU B C 1
ATOM 12719 O O . LEU B 1 509 ? -26 -42.656 -21.797 1 96 509 LEU B O 1
ATOM 12723 N N . ARG B 1 510 ? -25.469 -43.281 -23.844 1 95.5 510 ARG B N 1
ATOM 12724 C CA . ARG B 1 510 ? -26.578 -42.531 -24.438 1 95.5 510 ARG B CA 1
ATOM 12725 C C . ARG B 1 510 ? -27.922 -43.125 -23.984 1 95.5 510 ARG B C 1
ATOM 12727 O O . ARG B 1 510 ? -28.875 -42.375 -23.781 1 95.5 510 ARG B O 1
ATOM 12734 N N . ALA B 1 511 ? -28 -44.406 -23.812 1 94.06 511 ALA B N 1
ATOM 12735 C CA . ALA B 1 511 ? -29.219 -45.062 -23.312 1 94.06 511 ALA B CA 1
ATOM 12736 C C . ALA B 1 511 ? -29.5 -44.656 -21.875 1 94.06 511 ALA B C 1
ATOM 12738 O O . ALA B 1 511 ? -30.656 -44.438 -21.5 1 94.06 511 ALA B O 1
ATOM 12739 N N . GLU B 1 512 ? -28.438 -44.562 -21.094 1 93.94 512 GLU B N 1
ATOM 12740 C CA . GLU B 1 512 ? -28.625 -44.125 -19.719 1 93.94 512 GLU B CA 1
ATOM 12741 C C . GLU B 1 512 ? -29.047 -42.688 -19.641 1 93.94 512 GLU B C 1
ATOM 12743 O O . GLU B 1 512 ? -29.812 -42.281 -18.75 1 93.94 512 GLU B O 1
ATOM 12748 N N . VAL B 1 513 ? -28.547 -41.844 -20.5 1 94.31 513 VAL B N 1
ATOM 12749 C CA . VAL B 1 513 ? -28.938 -40.438 -20.516 1 94.31 513 VAL B CA 1
ATOM 12750 C C . VAL B 1 513 ? -30.406 -40.312 -20.891 1 94.31 513 VAL B C 1
ATOM 12752 O O . VAL B 1 513 ? -31.125 -39.469 -20.375 1 94.31 513 VAL B O 1
ATOM 12755 N N . GLN B 1 514 ? -30.906 -41.125 -21.781 1 90.44 514 GLN B N 1
ATOM 12756 C CA . GLN B 1 514 ? -32.312 -41.125 -22.156 1 90.44 514 GLN B CA 1
ATOM 12757 C C . GLN B 1 514 ? -33.188 -41.531 -21 1 90.44 514 GLN B C 1
ATOM 12759 O O . GLN B 1 514 ? -34.312 -41 -20.828 1 90.44 514 GLN B O 1
ATOM 12764 N N . LYS B 1 515 ? -32.656 -42.406 -20.156 1 88.94 515 LYS B N 1
ATOM 12765 C CA . LYS B 1 515 ? -33.406 -42.75 -18.953 1 88.94 515 LYS B CA 1
ATOM 12766 C C . LYS B 1 515 ? -33.531 -41.594 -17.984 1 88.94 515 LYS B C 1
ATOM 12768 O O . LYS B 1 515 ? -34.531 -41.438 -17.297 1 88.94 515 LYS B O 1
ATOM 12773 N N . LEU B 1 516 ? -32.531 -40.812 -17.984 1 89 516 LEU B N 1
ATOM 12774 C CA . LEU B 1 516 ? -32.562 -39.625 -17.109 1 89 516 LEU B CA 1
ATOM 12775 C C . LEU B 1 516 ? -33.594 -38.625 -17.578 1 89 516 LEU B C 1
ATOM 12777 O O . LEU B 1 516 ? -34.188 -37.906 -16.766 1 89 516 LEU B O 1
ATOM 12781 N N . ASP B 1 517 ? -33.812 -38.562 -18.875 1 82 517 ASP B N 1
ATOM 12782 C CA . ASP B 1 517 ? -34.812 -37.625 -19.406 1 82 517 ASP B CA 1
ATOM 12783 C C . ASP B 1 517 ? -36.219 -38.094 -19.047 1 82 517 ASP B C 1
ATOM 12785 O O . ASP B 1 517 ? -37.125 -37.25 -18.875 1 82 517 ASP B O 1
ATOM 12789 N N . GLU B 1 518 ? -36.375 -39.375 -18.812 1 80.88 518 GLU B N 1
ATOM 12790 C CA . GLU B 1 518 ? -37.688 -39.906 -18.484 1 80.88 518 GLU B CA 1
ATOM 12791 C C . GLU B 1 518 ? -37.906 -39.938 -16.969 1 80.88 518 GLU B C 1
ATOM 12793 O O . GLU B 1 518 ? -39 -40.281 -16.5 1 80.88 518 GLU B O 1
ATOM 12798 N N . ALA B 1 519 ? -36.875 -39.562 -16.312 1 81.75 519 ALA B N 1
ATOM 12799 C CA . ALA B 1 519 ? -36.906 -39.594 -14.852 1 81.75 519 ALA B CA 1
ATOM 12800 C C . ALA B 1 519 ? -37.906 -38.562 -14.305 1 81.75 519 ALA B C 1
ATOM 12802 O O . ALA B 1 519 ? -38.344 -38.656 -13.164 1 81.75 519 ALA B O 1
ATOM 12803 N N . ASN B 1 520 ? -38.281 -37.594 -15.148 1 83.69 520 ASN B N 1
ATOM 12804 C CA . ASN B 1 520 ? -39.188 -36.562 -14.68 1 83.69 520 ASN B CA 1
ATOM 12805 C C . ASN B 1 520 ? -40.531 -37.125 -14.234 1 83.69 520 ASN B C 1
ATOM 12807 O O . ASN B 1 520 ? -41.094 -36.719 -13.227 1 83.69 520 ASN B O 1
ATOM 12811 N N . GLU B 1 521 ? -40.969 -38.125 -14.914 1 82 521 GLU B N 1
ATOM 12812 C CA . GLU B 1 521 ? -42.219 -38.75 -14.547 1 82 521 GLU B CA 1
ATOM 12813 C C . GLU B 1 521 ? -42.094 -39.562 -13.258 1 82 521 GLU B C 1
ATOM 12815 O O . GLU B 1 521 ? -43 -39.594 -12.438 1 82 521 GLU B O 1
ATOM 12820 N N . THR B 1 522 ? -41 -40.062 -13.117 1 83.19 522 THR B N 1
ATOM 12821 C CA . THR B 1 522 ? -40.75 -40.812 -11.891 1 83.19 522 THR B CA 1
ATOM 12822 C C . THR B 1 522 ? -40.625 -39.875 -10.695 1 83.19 522 THR B C 1
ATOM 12824 O O . THR B 1 522 ? -41.125 -40.188 -9.602 1 83.19 522 THR B O 1
ATOM 12827 N N . ILE B 1 523 ? -40 -38.781 -10.883 1 87.25 523 ILE B N 1
ATOM 12828 C CA . ILE B 1 523 ? -39.875 -37.812 -9.805 1 87.25 523 ILE B CA 1
ATOM 12829 C C . ILE B 1 523 ? -41.25 -37.312 -9.375 1 87.25 523 ILE B C 1
ATOM 12831 O O . ILE B 1 523 ? -41.531 -37.188 -8.18 1 87.25 523 ILE B O 1
ATOM 12835 N N . LYS B 1 524 ? -42.094 -37.062 -10.367 1 83.75 524 LYS B N 1
ATOM 12836 C CA . LYS B 1 524 ? -43.438 -36.625 -10.07 1 83.75 524 LYS B CA 1
ATOM 12837 C C . LYS B 1 524 ? -44.219 -37.688 -9.305 1 83.75 524 LYS B C 1
ATOM 12839 O O . LYS B 1 524 ? -44.906 -37.375 -8.312 1 83.75 524 LYS B O 1
ATOM 12844 N N . SER B 1 525 ? -44.094 -38.906 -9.711 1 81.81 525 SER B N 1
ATOM 12845 C CA . SER B 1 525 ? -44.812 -40 -9.07 1 81.81 525 SER B CA 1
ATOM 12846 C C . SER B 1 525 ? -44.312 -40.219 -7.641 1 81.81 525 SER B C 1
ATOM 12848 O O . SER B 1 525 ? -45.094 -40.5 -6.742 1 81.81 525 SER B O 1
ATOM 12850 N N . LEU B 1 526 ? -43.094 -40.062 -7.441 1 80.44 526 LEU B N 1
ATOM 12851 C CA . LEU B 1 526 ? -42.531 -40.25 -6.113 1 80.44 526 LEU B CA 1
ATOM 12852 C C . LEU B 1 526 ? -42.875 -39.062 -5.203 1 80.44 526 LEU B C 1
ATOM 12854 O O . LEU B 1 526 ? -43.094 -39.25 -4.004 1 80.44 526 LEU B O 1
ATOM 12858 N N . ALA B 1 527 ? -42.781 -37.906 -5.816 1 83.19 527 ALA B N 1
ATOM 12859 C CA . ALA B 1 527 ? -43.125 -36.719 -5.039 1 83.19 527 ALA B CA 1
ATOM 12860 C C . ALA B 1 527 ? -44.531 -36.812 -4.488 1 83.19 527 ALA B C 1
ATOM 12862 O O . ALA B 1 527 ? -44.812 -36.344 -3.379 1 83.19 527 ALA B O 1
ATOM 12863 N N . ASN B 1 528 ? -45.406 -37.438 -5.199 1 78.44 528 ASN B N 1
ATOM 12864 C CA . ASN B 1 528 ? -46.812 -37.531 -4.785 1 78.44 528 ASN B CA 1
ATOM 12865 C C . ASN B 1 528 ? -47 -38.562 -3.662 1 78.44 528 ASN B C 1
ATOM 12867 O O . ASN B 1 528 ? -48.031 -38.562 -2.977 1 78.44 528 ASN B O 1
ATOM 12871 N N . ARG B 1 529 ? -45.969 -39.281 -3.344 1 76.56 529 ARG B N 1
ATOM 12872 C CA . ARG B 1 529 ? -46.031 -40.25 -2.262 1 76.56 529 ARG B CA 1
ATOM 12873 C C . ARG B 1 529 ? -45.781 -39.594 -0.911 1 76.56 529 ARG B C 1
ATOM 12875 O O . ARG B 1 529 ? -46.156 -40.125 0.131 1 76.56 529 ARG B O 1
ATOM 12882 N N . PHE B 1 530 ? -45.188 -38.5 -1.033 1 80 530 PHE B N 1
ATOM 12883 C CA . PHE B 1 530 ? -44.906 -37.781 0.206 1 80 530 PHE B CA 1
ATOM 12884 C C . PHE B 1 530 ? -46.094 -36.906 0.603 1 80 530 PHE B C 1
ATOM 12886 O O . PHE B 1 530 ? -46.812 -36.406 -0.26 1 80 530 PHE B O 1
ATOM 12893 N N . ASP B 1 531 ? -46.344 -36.781 1.902 1 72.31 531 ASP B N 1
ATOM 12894 C CA . ASP B 1 531 ? -47.438 -35.969 2.404 1 72.31 531 ASP B CA 1
ATOM 12895 C C . ASP B 1 531 ? -47.031 -34.531 2.594 1 72.31 531 ASP B C 1
ATOM 12897 O O . ASP B 1 531 ? -47.781 -33.594 2.303 1 72.31 531 ASP B O 1
ATOM 12901 N N . GLY B 1 532 ? -45.719 -34.312 2.975 1 75.94 532 GLY B N 1
ATOM 12902 C CA . GLY B 1 532 ? -45.312 -32.969 3.26 1 75.94 532 GLY B CA 1
ATOM 12903 C C . GLY B 1 532 ? -44.812 -32.219 2.029 1 75.94 532 GLY B C 1
ATOM 12904 O O . GLY B 1 532 ? -44.188 -32.812 1.146 1 75.94 532 GLY B O 1
ATOM 12905 N N . GLU B 1 533 ? -45.188 -30.953 1.885 1 79.19 533 GLU B N 1
ATOM 12906 C CA . GLU B 1 533 ? -44.781 -30.125 0.751 1 79.19 533 GLU B CA 1
ATOM 12907 C C . GLU B 1 533 ? -43.25 -29.938 0.727 1 79.19 533 GLU B C 1
ATOM 12909 O O . GLU B 1 533 ? -42.656 -29.969 -0.34 1 79.19 533 GLU B O 1
ATOM 12914 N N . GLU B 1 534 ? -42.719 -29.734 1.907 1 80.88 534 GLU B N 1
ATOM 12915 C CA . GLU B 1 534 ? -41.281 -29.516 1.961 1 80.88 534 GLU B CA 1
ATOM 12916 C C . GLU B 1 534 ? -40.531 -30.781 1.554 1 80.88 534 GLU B C 1
ATOM 12918 O O . GLU B 1 534 ? -39.438 -30.703 0.945 1 80.88 534 GLU B O 1
ATOM 12923 N N . GLN B 1 535 ? -41.031 -31.922 1.842 1 83.31 535 GLN B N 1
ATOM 12924 C CA . GLN B 1 535 ? -40.375 -33.188 1.439 1 83.31 535 GLN B CA 1
ATOM 12925 C C . GLN B 1 535 ? -40.469 -33.375 -0.073 1 83.31 535 GLN B C 1
ATOM 12927 O O . GLN B 1 535 ? -39.5 -33.812 -0.694 1 83.31 535 GLN B O 1
ATOM 12932 N N . LYS B 1 536 ? -41.594 -32.969 -0.604 1 85.56 536 LYS B N 1
ATOM 12933 C CA . LYS B 1 536 ? -41.75 -33.062 -2.051 1 85.56 536 LYS B CA 1
ATOM 12934 C C . LYS B 1 536 ? -40.781 -32.156 -2.785 1 85.56 536 LYS B C 1
ATOM 12936 O O . LYS B 1 536 ? -40.125 -32.594 -3.734 1 85.56 536 LYS B O 1
ATOM 12941 N N . LEU B 1 537 ? -40.688 -30.984 -2.273 1 86.69 537 LEU B N 1
ATOM 12942 C CA . LEU B 1 537 ? -39.875 -30 -2.938 1 86.69 537 LEU B CA 1
ATOM 12943 C C . LEU B 1 537 ? -38.375 -30.297 -2.723 1 86.69 537 LEU B C 1
ATOM 12945 O O . LEU B 1 537 ? -37.562 -30.016 -3.592 1 86.69 537 LEU B O 1
ATOM 12949 N N . CYS B 1 538 ? -38.062 -30.844 -1.627 1 88.56 538 CYS B N 1
ATOM 12950 C CA . CYS B 1 538 ? -36.656 -31.25 -1.387 1 88.56 538 CYS B CA 1
ATOM 12951 C C . CYS B 1 538 ? -36.25 -32.344 -2.348 1 88.56 538 CYS B C 1
ATOM 12953 O O . CYS B 1 538 ? -35.125 -32.344 -2.867 1 88.56 538 CYS B O 1
ATOM 12955 N N . LEU B 1 539 ? -37.094 -33.312 -2.559 1 89.19 539 LEU B N 1
ATOM 12956 C CA . LEU B 1 539 ? -36.812 -34.375 -3.51 1 89.19 539 LEU B CA 1
ATOM 12957 C C . LEU B 1 539 ? -36.656 -33.812 -4.918 1 89.19 539 LEU B C 1
ATOM 12959 O O . LEU B 1 539 ? -35.719 -34.219 -5.641 1 89.19 539 LEU B O 1
ATOM 12963 N N . VAL B 1 540 ? -37.438 -32.875 -5.281 1 90 540 VAL B N 1
ATOM 12964 C CA . VAL B 1 540 ? -37.375 -32.281 -6.605 1 90 540 VAL B CA 1
ATOM 12965 C C . VAL B 1 540 ? -36.062 -31.484 -6.734 1 90 540 VAL B C 1
ATOM 12967 O O . VAL B 1 540 ? -35.375 -31.562 -7.762 1 90 540 VAL B O 1
ATOM 12970 N N . SER B 1 541 ? -35.781 -30.703 -5.73 1 91.75 541 SER B N 1
ATOM 12971 C CA . SER B 1 541 ? -34.594 -29.875 -5.777 1 91.75 541 SER B CA 1
ATOM 12972 C C . SER B 1 541 ? -33.344 -30.719 -5.832 1 91.75 541 SER B C 1
ATOM 12974 O O . SER B 1 541 ? -32.469 -30.484 -6.668 1 91.75 541 SER B O 1
ATOM 12976 N N . GLN B 1 542 ? -33.188 -31.719 -5.07 1 91.44 542 GLN B N 1
ATOM 12977 C CA . GLN B 1 542 ? -32 -32.562 -5.043 1 91.44 542 GLN B CA 1
ATOM 12978 C C . GLN B 1 542 ? -31.906 -33.438 -6.297 1 91.44 542 GLN B C 1
ATOM 12980 O O . GLN B 1 542 ? -30.812 -33.656 -6.812 1 91.44 542 GLN B O 1
ATOM 12985 N N . SER B 1 543 ? -32.969 -33.906 -6.742 1 91.38 543 SER B N 1
ATOM 12986 C CA . SER B 1 543 ? -32.969 -34.719 -7.961 1 91.38 543 SER B CA 1
ATOM 12987 C C . SER B 1 543 ? -32.625 -33.875 -9.18 1 91.38 543 SER B C 1
ATOM 12989 O O . SER B 1 543 ? -31.906 -34.344 -10.078 1 91.38 543 SER B O 1
ATOM 12991 N N . SER B 1 544 ? -33.125 -32.656 -9.172 1 92.12 544 SER B N 1
ATOM 12992 C CA . SER B 1 544 ? -32.812 -31.766 -10.281 1 92.12 544 SER B CA 1
ATOM 12993 C C . SER B 1 544 ? -31.297 -31.453 -10.312 1 92.12 544 SER B C 1
ATOM 12995 O O . SER B 1 544 ? -30.703 -31.344 -11.383 1 92.12 544 SER B O 1
ATOM 12997 N N . LEU B 1 545 ? -30.734 -31.328 -9.203 1 93.75 545 LEU B N 1
ATOM 12998 C CA . LEU B 1 545 ? -29.297 -31.062 -9.125 1 93.75 545 LEU B CA 1
ATOM 12999 C C . LEU B 1 545 ? -28.484 -32.25 -9.602 1 93.75 545 LEU B C 1
ATOM 13001 O O . LEU B 1 545 ? -27.531 -32.094 -10.359 1 93.75 545 LEU B O 1
ATOM 13005 N N . VAL B 1 546 ? -28.812 -33.469 -9.234 1 93.19 546 VAL B N 1
ATOM 13006 C CA . VAL B 1 546 ? -28.109 -34.688 -9.641 1 93.19 546 VAL B CA 1
ATOM 13007 C C . VAL B 1 546 ? -28.266 -34.875 -11.148 1 93.19 546 VAL B C 1
ATOM 13009 O O . VAL B 1 546 ? -27.281 -35.188 -11.836 1 93.19 546 VAL B O 1
ATOM 13012 N N . VAL B 1 547 ? -29.469 -34.688 -11.609 1 92.75 547 VAL B N 1
ATOM 13013 C CA . VAL B 1 547 ? -29.719 -34.875 -13.031 1 92.75 547 VAL B CA 1
ATOM 13014 C C . VAL B 1 547 ? -28.922 -33.875 -13.844 1 92.75 547 VAL B C 1
ATOM 13016 O O . VAL B 1 547 ? -28.391 -34.188 -14.906 1 92.75 547 VAL B O 1
ATOM 13019 N N . PHE B 1 548 ? -28.859 -32.719 -13.305 1 92.94 548 PHE B N 1
ATOM 13020 C CA . PHE B 1 548 ? -28.078 -31.703 -13.984 1 92.94 548 PHE B CA 1
ATOM 13021 C C . PHE B 1 548 ? -26.609 -32.125 -14.102 1 92.94 548 PHE B C 1
ATOM 13023 O O . PHE B 1 548 ? -26.016 -32.062 -15.18 1 92.94 548 PHE B O 1
ATOM 13030 N N . PHE B 1 549 ? -26 -32.5 -13.047 1 94 549 PHE B N 1
ATOM 13031 C CA . PHE B 1 549 ? -24.594 -32.906 -13.062 1 94 549 PHE B CA 1
ATOM 13032 C C . PHE B 1 549 ? -24.375 -34.125 -13.945 1 94 549 PHE B C 1
ATOM 13034 O O . PHE B 1 549 ? -23.406 -34.219 -14.688 1 94 549 PHE B O 1
ATOM 13041 N N . CYS B 1 550 ? -25.266 -35.031 -13.922 1 93.69 550 CYS B N 1
ATOM 13042 C CA . CYS B 1 550 ? -25.156 -36.25 -14.75 1 93.69 550 CYS B CA 1
ATOM 13043 C C . CYS B 1 550 ? -25.25 -35.875 -16.234 1 93.69 550 CYS B C 1
ATOM 13045 O O . CYS B 1 550 ? -24.438 -36.344 -17.031 1 93.69 550 CYS B O 1
ATOM 13047 N N . LYS B 1 551 ? -26.172 -35.031 -16.547 1 92.94 551 LYS B N 1
ATOM 13048 C CA . LYS B 1 551 ? -26.344 -34.656 -17.938 1 92.94 551 LYS B CA 1
ATOM 13049 C C . LYS B 1 551 ? -25.141 -33.844 -18.438 1 92.94 551 LYS B C 1
ATOM 13051 O O . LYS B 1 551 ? -24.703 -34.031 -19.578 1 92.94 551 LYS B O 1
ATOM 13056 N N . GLU B 1 552 ? -24.672 -33.031 -17.609 1 93.19 552 GLU B N 1
ATOM 13057 C CA . GLU B 1 552 ? -23.516 -32.219 -18 1 93.19 552 GLU B CA 1
ATOM 13058 C C . GLU B 1 552 ? -22.281 -33.062 -18.172 1 93.19 552 GLU B C 1
ATOM 13060 O O . GLU B 1 552 ? -21.469 -32.844 -19.062 1 93.19 552 GLU B O 1
ATOM 13065 N N . ILE B 1 553 ? -22.062 -34.031 -17.328 1 94.31 553 ILE B N 1
ATOM 13066 C CA . ILE B 1 553 ? -20.938 -34.938 -17.453 1 94.31 553 ILE B CA 1
ATOM 13067 C C . ILE B 1 553 ? -21.047 -35.719 -18.75 1 94.31 553 ILE B C 1
ATOM 13069 O O . ILE B 1 553 ? -20.078 -35.875 -19.484 1 94.31 553 ILE B O 1
ATOM 13073 N N . ALA B 1 554 ? -22.234 -36.156 -19.031 1 94.88 554 ALA B N 1
ATOM 13074 C CA . ALA B 1 554 ? -22.469 -36.938 -20.266 1 94.88 554 ALA B CA 1
ATOM 13075 C C . ALA B 1 554 ? -22.219 -36.062 -21.5 1 94.88 554 ALA B C 1
ATOM 13077 O O . ALA B 1 554 ? -21.578 -36.531 -22.453 1 94.88 554 ALA B O 1
ATOM 13078 N N . GLN B 1 555 ? -22.672 -34.906 -21.406 1 92.81 555 GLN B N 1
ATOM 13079 C CA . GLN B 1 555 ? -22.469 -34 -22.547 1 92.81 555 GLN B CA 1
ATOM 13080 C C . GLN B 1 555 ? -20.984 -33.75 -22.812 1 92.81 555 GLN B C 1
ATOM 13082 O O . GLN B 1 555 ? -20.547 -33.719 -23.969 1 92.81 555 GLN B O 1
ATOM 13087 N N . GLN B 1 556 ? -20.266 -33.594 -21.812 1 92.94 556 GLN B N 1
ATOM 13088 C CA . GLN B 1 556 ? -18.844 -33.375 -21.984 1 92.94 556 GLN B CA 1
ATOM 13089 C C . GLN B 1 556 ? -18.141 -34.625 -22.5 1 92.94 556 GLN B C 1
ATOM 13091 O O . GLN B 1 556 ? -17.234 -34.562 -23.328 1 92.94 556 GLN B O 1
ATOM 13096 N N . ILE B 1 557 ? -18.516 -35.781 -22.047 1 95.19 557 ILE B N 1
ATOM 13097 C CA . ILE B 1 557 ? -17.938 -37.031 -22.516 1 95.19 557 ILE B CA 1
ATOM 13098 C C . ILE B 1 557 ? -18.328 -37.25 -23.969 1 95.19 557 ILE B C 1
ATOM 13100 O O . ILE B 1 557 ? -17.5 -37.688 -24.781 1 95.19 557 ILE B O 1
ATOM 13104 N N . PHE B 1 558 ? -19.594 -36.906 -24.328 1 95.12 558 PHE B N 1
ATOM 13105 C CA . PHE B 1 558 ? -20.031 -37.062 -25.703 1 95.12 558 PHE B CA 1
ATOM 13106 C C . PHE B 1 558 ? -19.234 -36.156 -26.625 1 95.12 558 PHE B C 1
ATOM 13108 O O . PHE B 1 558 ? -18.844 -36.562 -27.734 1 95.12 558 PHE B O 1
ATOM 13115 N N . SER B 1 559 ? -19.031 -35 -26.156 1 92.69 559 SER B N 1
ATOM 13116 C CA . SER B 1 559 ? -18.25 -34.062 -26.953 1 92.69 559 SER B CA 1
ATOM 13117 C C . SER B 1 559 ? -16.828 -34.562 -27.156 1 92.69 559 SER B C 1
ATOM 13119 O O . SER B 1 559 ? -16.25 -34.406 -28.234 1 92.69 559 SER B O 1
ATOM 13121 N N . LEU B 1 560 ? -16.266 -35.125 -26.156 1 94.19 560 LEU B N 1
ATOM 13122 C CA . LEU B 1 560 ? -14.93 -35.688 -26.266 1 94.19 560 LEU B CA 1
ATOM 13123 C C . LEU B 1 560 ? -14.93 -36.906 -27.203 1 94.19 560 LEU B C 1
ATOM 13125 O O . LEU B 1 560 ? -14.055 -37.031 -28.062 1 94.19 560 LEU B O 1
ATOM 13129 N N . CYS B 1 561 ? -15.906 -37.75 -27.109 1 95.25 561 CYS B N 1
ATOM 13130 C CA . CYS B 1 561 ? -15.992 -38.969 -27.938 1 95.25 561 CYS B CA 1
ATOM 13131 C C . CYS B 1 561 ? -16.266 -38.594 -29.391 1 95.25 561 CYS B C 1
ATOM 13133 O O . CYS B 1 561 ? -15.797 -39.281 -30.297 1 95.25 561 CYS B O 1
ATOM 13135 N N . SER B 1 562 ? -16.953 -37.5 -29.562 1 93 562 SER B N 1
ATOM 13136 C CA . SER B 1 562 ? -17.188 -37.031 -30.922 1 93 562 SER B CA 1
ATOM 13137 C C . SER B 1 562 ? -15.883 -36.625 -31.609 1 93 562 SER B C 1
ATOM 13139 O O . SER B 1 562 ? -15.695 -36.844 -32.812 1 93 562 SER B O 1
ATOM 13141 N N . VAL B 1 563 ? -15.047 -36.062 -30.891 1 92.62 563 VAL B N 1
ATOM 13142 C CA . VAL B 1 563 ? -13.75 -35.656 -31.438 1 92.62 563 VAL B CA 1
ATOM 13143 C C . VAL B 1 563 ? -12.945 -36.906 -31.781 1 92.62 563 VAL B C 1
ATOM 13145 O O . VAL B 1 563 ? -12.289 -36.969 -32.812 1 92.62 563 VAL B O 1
ATOM 13148 N N . LEU B 1 564 ? -13 -37.906 -30.953 1 94.88 564 LEU B N 1
ATOM 13149 C CA . LEU B 1 564 ? -12.25 -39.156 -31.188 1 94.88 564 LEU B CA 1
ATOM 13150 C C . LEU B 1 564 ? -12.82 -39.906 -32.375 1 94.88 564 LEU B C 1
ATOM 13152 O O . LEU B 1 564 ? -12.062 -40.438 -33.188 1 94.88 564 LEU B O 1
ATOM 13156 N N . SER B 1 565 ? -14.141 -39.906 -32.469 1 92.81 565 SER B N 1
ATOM 13157 C CA . SER B 1 565 ? -14.773 -40.594 -33.594 1 92.81 565 SER B CA 1
ATOM 13158 C C . SER B 1 565 ? -14.5 -39.844 -34.906 1 92.81 565 SER B C 1
ATOM 13160 O O . SER B 1 565 ? -14.359 -40.5 -35.969 1 92.81 565 SER B O 1
ATOM 13162 N N . ASP B 1 566 ? -14.461 -38.625 -34.812 1 92 566 ASP B N 1
ATOM 13163 C CA . ASP B 1 566 ? -14.133 -37.844 -36 1 92 566 ASP B CA 1
ATOM 13164 C C . ASP B 1 566 ? -12.703 -38.125 -36.469 1 92 566 ASP B C 1
ATOM 13166 O O . ASP B 1 566 ? -12.438 -38.156 -37.688 1 92 566 ASP B O 1
ATOM 13170 N N . LEU B 1 567 ? -11.844 -38.312 -35.594 1 93.25 567 LEU B N 1
ATOM 13171 C CA . LEU B 1 567 ? -10.461 -38.625 -35.938 1 93.25 567 LEU B CA 1
ATOM 13172 C C . LEU B 1 567 ? -10.352 -40.031 -36.562 1 93.25 567 LEU B C 1
ATOM 13174 O O . LEU B 1 567 ? -9.5 -40.25 -37.406 1 93.25 567 LEU B O 1
ATOM 13178 N N . ASP B 1 568 ? -11.141 -40.969 -36.156 1 93.69 568 ASP B N 1
ATOM 13179 C CA . ASP B 1 568 ? -11.133 -42.312 -36.719 1 93.69 568 ASP B CA 1
ATOM 13180 C C . ASP B 1 568 ? -11.664 -42.312 -38.156 1 93.69 568 ASP B C 1
ATOM 13182 O O . ASP B 1 568 ? -11.281 -43.156 -38.938 1 93.69 568 ASP B O 1
ATOM 13186 N N . GLU B 1 569 ? -12.484 -41.344 -38.469 1 91.06 569 GLU B N 1
ATOM 13187 C CA . GLU B 1 569 ? -13.039 -41.25 -39.812 1 91.06 569 GLU B CA 1
ATOM 13188 C C . GLU B 1 569 ? -12.109 -40.5 -40.75 1 91.06 569 GLU B C 1
ATOM 13190 O O . GLU B 1 569 ? -11.898 -40.906 -41.906 1 91.06 569 GLU B O 1
ATOM 13195 N N . THR B 1 570 ? -11.469 -39.469 -40.281 1 90 570 THR B N 1
ATOM 13196 C CA . THR B 1 570 ? -10.664 -38.594 -41.125 1 90 570 THR B CA 1
ATOM 13197 C C . THR B 1 570 ? -9.234 -39.125 -41.25 1 90 570 THR B C 1
ATOM 13199 O O . THR B 1 570 ? -8.617 -39.031 -42.312 1 90 570 THR B O 1
ATOM 13202 N N . ARG B 1 571 ? -8.719 -39.656 -40.094 1 92 571 ARG B N 1
ATOM 13203 C CA . ARG B 1 571 ? -7.332 -40.094 -40.062 1 92 571 ARG B CA 1
ATOM 13204 C C . ARG B 1 571 ? -7.195 -41.438 -39.344 1 92 571 ARG B C 1
ATOM 13206 O O . ARG B 1 571 ? -6.574 -41.5 -38.281 1 92 571 ARG B O 1
ATOM 13213 N N . PRO B 1 572 ? -7.602 -42.469 -39.844 1 90.25 572 PRO B N 1
ATOM 13214 C CA . PRO B 1 572 ? -7.5 -43.75 -39.188 1 90.25 572 PRO B CA 1
ATOM 13215 C C . PRO B 1 572 ? -6.059 -44.25 -39.062 1 90.25 572 PRO B C 1
ATOM 13217 O O . PRO B 1 572 ? -5.75 -45.062 -38.188 1 90.25 572 PRO B O 1
ATOM 13220 N N . THR B 1 573 ? -5.137 -43.812 -40 1 91 573 THR B N 1
ATOM 13221 C CA . THR B 1 573 ? -3.721 -44.156 -39.938 1 91 573 THR B CA 1
ATOM 13222 C C . THR B 1 573 ? -2.861 -42.906 -39.75 1 91 573 THR B C 1
ATOM 13224 O O . THR B 1 573 ? -3.268 -41.812 -40.125 1 91 573 THR B O 1
ATOM 13227 N N . PRO B 1 574 ? -1.73 -43.125 -39.125 1 93.06 574 PRO B N 1
ATOM 13228 C CA . PRO B 1 574 ? -0.874 -41.969 -38.844 1 93.06 574 PRO B CA 1
ATOM 13229 C C . PRO B 1 574 ? -0.271 -41.344 -40.094 1 93.06 574 PRO B C 1
ATOM 13231 O O . PRO B 1 574 ? -0.073 -42.031 -41.094 1 93.06 574 PRO B O 1
ATOM 13234 N N . LYS B 1 575 ? -0.051 -40.094 -40.062 1 90 575 LYS B N 1
ATOM 13235 C CA . LYS B 1 575 ? 0.594 -39.312 -41.125 1 90 575 LYS B CA 1
ATOM 13236 C C . LYS B 1 575 ? 1.695 -38.406 -40.562 1 90 575 LYS B C 1
ATOM 13238 O O . LYS B 1 575 ? 1.771 -38.219 -39.344 1 90 575 LYS B O 1
ATOM 13243 N N . VAL B 1 576 ? 2.525 -38 -41.469 1 90.75 576 VAL B N 1
ATOM 13244 C CA . VAL B 1 576 ? 3.576 -37.094 -41.031 1 90.75 576 VAL B CA 1
ATOM 13245 C C . VAL B 1 576 ? 2.996 -35.688 -40.875 1 90.75 576 VAL B C 1
ATOM 13247 O O . VAL B 1 576 ? 2.424 -35.125 -41.812 1 90.75 576 VAL B O 1
ATOM 13250 N N . ILE B 1 577 ? 3.064 -35.219 -39.656 1 90.94 577 ILE B N 1
ATOM 13251 C CA . ILE B 1 577 ? 2.537 -33.906 -39.312 1 90.94 577 ILE B CA 1
ATOM 13252 C C . ILE B 1 577 ? 3.689 -32.938 -39.031 1 90.94 577 ILE B C 1
ATOM 13254 O O . ILE B 1 577 ? 4.586 -33.25 -38.25 1 90.94 577 ILE B O 1
ATOM 13258 N N . THR B 1 578 ? 3.643 -31.844 -39.75 1 88.12 578 THR B N 1
ATOM 13259 C CA . THR B 1 578 ? 4.652 -30.797 -39.562 1 88.12 578 THR B CA 1
ATOM 13260 C C . THR B 1 578 ? 4.008 -29.5 -39.125 1 88.12 578 THR B C 1
ATOM 13262 O O . THR B 1 578 ? 2.785 -29.406 -38.969 1 88.12 578 THR B O 1
ATOM 13265 N N . MET B 1 579 ? 4.863 -28.484 -38.844 1 83.94 579 MET B N 1
ATOM 13266 C CA . MET B 1 579 ? 4.402 -27.156 -38.406 1 83.94 579 MET B CA 1
ATOM 13267 C C . MET B 1 579 ? 3.598 -26.484 -39.531 1 83.94 579 MET B C 1
ATOM 13269 O O . MET B 1 579 ? 2.771 -25.609 -39.25 1 83.94 579 MET B O 1
ATOM 13273 N N . PHE B 1 580 ? 3.699 -26.953 -40.75 1 81.44 580 PHE B N 1
ATOM 13274 C CA . PHE B 1 580 ? 3.062 -26.297 -41.875 1 81.44 580 PHE B CA 1
ATOM 13275 C C . PHE B 1 580 ? 1.826 -27.062 -42.344 1 81.44 580 PHE B C 1
ATOM 13277 O O . PHE B 1 580 ? 1.095 -26.625 -43.219 1 81.44 580 PHE B O 1
ATOM 13284 N N . SER B 1 581 ? 1.618 -28.156 -41.656 1 84.56 581 SER B N 1
ATOM 13285 C CA . SER B 1 581 ? 0.462 -28.938 -42.062 1 84.56 581 SER B CA 1
ATOM 13286 C C . SER B 1 581 ? -0.844 -28.234 -41.719 1 84.56 581 SER B C 1
ATOM 13288 O O . SER B 1 581 ? -0.912 -27.516 -40.719 1 84.56 581 SER B O 1
ATOM 13290 N N . SER B 1 582 ? -1.809 -28.25 -42.594 1 79.38 582 SER B N 1
ATOM 13291 C CA . SER B 1 582 ? -3.119 -27.656 -42.344 1 79.38 582 SER B CA 1
ATOM 13292 C C . SER B 1 582 ? -3.867 -28.391 -41.25 1 79.38 582 SER B C 1
ATOM 13294 O O . SER B 1 582 ? -3.812 -29.609 -41.156 1 79.38 582 SER B O 1
ATOM 13296 N N . THR B 1 583 ? -4.367 -27.641 -40.312 1 80.19 583 THR B N 1
ATOM 13297 C CA . THR B 1 583 ? -5.078 -28.219 -39.188 1 80.19 583 THR B CA 1
ATOM 13298 C C . THR B 1 583 ? -6.574 -27.922 -39.281 1 80.19 583 THR B C 1
ATOM 13300 O O . THR B 1 583 ? -6.98 -26.891 -39.812 1 80.19 583 THR B O 1
ATOM 13303 N N . ARG B 1 584 ? -7.316 -28.844 -39 1 78.94 584 ARG B N 1
ATOM 13304 C CA . ARG B 1 584 ? -8.766 -28.688 -38.969 1 78.94 584 ARG B CA 1
ATOM 13305 C C . ARG B 1 584 ? -9.188 -27.75 -37.844 1 78.94 584 ARG B C 1
ATOM 13307 O O . ARG B 1 584 ? -10.117 -26.953 -38 1 78.94 584 ARG B O 1
ATOM 13314 N N . HIS B 1 585 ? -8.469 -27.984 -36.75 1 82.69 585 HIS B N 1
ATOM 13315 C CA . HIS B 1 585 ? -8.789 -27.172 -35.594 1 82.69 585 HIS B CA 1
ATOM 13316 C C . HIS B 1 585 ? -7.707 -26.125 -35.344 1 82.69 585 HIS B C 1
ATOM 13318 O O . HIS B 1 585 ? -6.566 -26.297 -35.781 1 82.69 585 HIS B O 1
ATOM 13324 N N . ASP B 1 586 ? -8.117 -25 -34.656 1 79 586 ASP B N 1
ATOM 13325 C CA . ASP B 1 586 ? -7.191 -23.906 -34.375 1 79 586 ASP B CA 1
ATOM 13326 C C . ASP B 1 586 ? -6.055 -24.375 -33.469 1 79 586 ASP B C 1
ATOM 13328 O O . ASP B 1 586 ? -6.289 -25.062 -32.469 1 79 586 ASP B O 1
ATOM 13332 N N . LYS B 1 587 ? -4.852 -24 -33.812 1 75.88 587 LYS B N 1
ATOM 13333 C CA . LYS B 1 587 ? -3.637 -24.422 -33.125 1 75.88 587 LYS B CA 1
ATOM 13334 C C . LYS B 1 587 ? -3.334 -23.531 -31.922 1 75.88 587 LYS B C 1
ATOM 13336 O O . LYS B 1 587 ? -2.535 -23.891 -31.062 1 75.88 587 LYS B O 1
ATOM 13341 N N . ARG B 1 588 ? -3.939 -22.281 -31.703 1 74.75 588 ARG B N 1
ATOM 13342 C CA . ARG B 1 588 ? -3.502 -21.281 -30.75 1 74.75 588 ARG B CA 1
ATOM 13343 C C . ARG B 1 588 ? -3.943 -21.641 -29.328 1 74.75 588 ARG B C 1
ATOM 13345 O O . ARG B 1 588 ? -5.129 -21.891 -29.094 1 74.75 588 ARG B O 1
ATOM 13352 N N . VAL B 1 589 ? -2.812 -21.984 -28.547 1 68.69 589 VAL B N 1
ATOM 13353 C CA . VAL B 1 589 ? -3.074 -22.188 -27.125 1 68.69 589 VAL B CA 1
ATOM 13354 C C . VAL B 1 589 ? -2.676 -20.938 -26.344 1 68.69 589 VAL B C 1
ATOM 13356 O O . VAL B 1 589 ? -1.537 -20.469 -26.438 1 68.69 589 VAL B O 1
ATOM 13359 N N . THR B 1 590 ? -3.635 -20.047 -25.891 1 59.88 590 THR B N 1
ATOM 13360 C CA . THR B 1 590 ? -3.369 -18.766 -25.219 1 59.88 590 THR B CA 1
ATOM 13361 C C . THR B 1 590 ? -2.969 -19 -23.766 1 59.88 590 THR B C 1
ATOM 13363 O O . THR B 1 590 ? -3.645 -19.719 -23.047 1 59.88 590 THR B O 1
ATOM 13366 N N . ILE B 1 591 ? -1.627 -19.062 -23.469 1 57.84 591 ILE B N 1
ATOM 13367 C CA . ILE B 1 591 ? -1.261 -19 -22.062 1 57.84 591 ILE B CA 1
ATOM 13368 C C . ILE B 1 591 ? -1.166 -17.562 -21.609 1 57.84 591 ILE B C 1
ATOM 13370 O O . ILE B 1 591 ? -0.486 -16.734 -22.234 1 57.84 591 ILE B O 1
ATOM 13374 N N . ASN B 1 592 ? -2.086 -17.078 -20.719 1 54.16 592 ASN B N 1
ATOM 13375 C CA . ASN B 1 592 ? -2.027 -15.711 -20.234 1 54.16 592 ASN B CA 1
ATOM 13376 C C . ASN B 1 592 ? -0.688 -15.414 -19.562 1 54.16 592 ASN B C 1
ATOM 13378 O O . ASN B 1 592 ? -0.193 -16.219 -18.766 1 54.16 592 ASN B O 1
ATOM 13382 N N . ARG B 1 593 ? 0.075 -14.547 -20.156 1 52.56 593 ARG B N 1
ATOM 13383 C CA . ARG B 1 593 ? 1.364 -14.016 -19.719 1 52.56 593 ARG B CA 1
ATOM 13384 C C . ARG B 1 593 ? 1.385 -13.797 -18.219 1 52.56 593 ARG B C 1
ATOM 13386 O O . ARG B 1 593 ? 2.439 -13.891 -17.578 1 52.56 593 ARG B O 1
ATOM 13393 N N . ASP B 1 594 ? 0.254 -13.461 -17.594 1 52.75 594 ASP B N 1
ATOM 13394 C CA . ASP B 1 594 ? 0.28 -13.008 -16.219 1 52.75 594 ASP B CA 1
ATOM 13395 C C . ASP B 1 594 ? 0.21 -14.195 -15.25 1 52.75 594 ASP B C 1
ATOM 13397 O O . ASP B 1 594 ? -0.023 -14.008 -14.055 1 52.75 594 ASP B O 1
ATOM 13401 N N . MET B 1 595 ? 0.405 -15.344 -15.828 1 51.88 595 MET B N 1
ATOM 13402 C CA . MET B 1 595 ? 0.227 -16.547 -15.016 1 51.88 595 MET B CA 1
ATOM 13403 C C . MET B 1 595 ? 1.234 -16.578 -13.875 1 51.88 595 MET B C 1
ATOM 13405 O O . MET B 1 595 ? 0.93 -17.078 -12.789 1 51.88 595 MET B O 1
ATOM 13409 N N . TYR B 1 596 ? 2.383 -15.977 -14.156 1 53.94 596 TYR B N 1
ATOM 13410 C CA . TYR B 1 596 ? 3.385 -16.188 -13.117 1 53.94 596 TYR B CA 1
ATOM 13411 C C . TYR B 1 596 ? 3.631 -14.906 -12.328 1 53.94 596 TYR B C 1
ATOM 13413 O O . TYR B 1 596 ? 4.598 -14.812 -11.57 1 53.94 596 TYR B O 1
ATOM 13421 N N . ASN B 1 597 ? 2.656 -13.984 -12.516 1 56.19 597 ASN B N 1
ATOM 13422 C CA . ASN B 1 597 ? 2.824 -12.766 -11.727 1 56.19 597 ASN B CA 1
ATOM 13423 C C . ASN B 1 597 ? 2.098 -12.859 -10.391 1 56.19 597 ASN B C 1
ATOM 13425 O O . ASN B 1 597 ? 1.016 -13.438 -10.305 1 56.19 597 ASN B O 1
ATOM 13429 N N . ASP B 1 598 ? 2.801 -12.641 -9.305 1 53.03 598 ASP B N 1
ATOM 13430 C CA . ASP B 1 598 ? 2.277 -12.672 -7.941 1 53.03 598 ASP B CA 1
ATOM 13431 C C . ASP B 1 598 ? 1.047 -11.781 -7.801 1 53.03 598 ASP B C 1
ATOM 13433 O O . ASP B 1 598 ? 0.187 -12.023 -6.953 1 53.03 598 ASP B O 1
ATOM 13437 N N . ASP B 1 599 ? 0.941 -10.633 -8.445 1 54.59 599 ASP B N 1
ATOM 13438 C CA . ASP B 1 599 ? -0.251 -9.805 -8.336 1 54.59 599 ASP B CA 1
ATOM 13439 C C . ASP B 1 599 ? -1.039 -9.789 -9.641 1 54.59 599 ASP B C 1
ATOM 13441 O O . ASP B 1 599 ? -0.742 -9.008 -10.547 1 54.59 599 ASP B O 1
ATOM 13445 N N . PRO B 1 600 ? -1.951 -10.805 -9.742 1 48.91 600 PRO B N 1
ATOM 13446 C CA . PRO B 1 600 ? -2.707 -10.883 -10.992 1 48.91 600 PRO B CA 1
ATOM 13447 C C . PRO B 1 600 ? -3.416 -9.578 -11.336 1 48.91 600 PRO B C 1
ATOM 13449 O O . PRO B 1 600 ? -3.764 -9.344 -12.5 1 48.91 600 PRO B O 1
ATOM 13452 N N . VAL B 1 601 ? -3.875 -8.664 -10.398 1 49.84 601 VAL B N 1
ATOM 13453 C CA . VAL B 1 601 ? -4.719 -7.5 -10.648 1 49.84 601 VAL B CA 1
ATOM 13454 C C . VAL B 1 601 ? -3.861 -6.328 -11.117 1 49.84 601 VAL B C 1
ATOM 13456 O O . VAL B 1 601 ? -4.305 -5.508 -11.922 1 49.84 601 VAL B O 1
ATOM 13459 N N . GLY B 1 602 ? -2.729 -6.035 -10.523 1 47.03 602 GLY B N 1
ATOM 13460 C CA . GLY B 1 602 ? -2.041 -4.785 -10.805 1 47.03 602 GLY B CA 1
ATOM 13461 C C . GLY B 1 602 ? -1.854 -4.527 -12.289 1 47.03 602 GLY B C 1
ATOM 13462 O O . GLY B 1 602 ? -1.845 -3.375 -12.727 1 47.03 602 GLY B O 1
ATOM 13463 N N . ASN B 1 603 ? -1.472 -5.469 -13.148 1 45.88 603 ASN B N 1
ATOM 13464 C CA . ASN B 1 603 ? -1.019 -5.195 -14.508 1 45.88 603 ASN B CA 1
ATOM 13465 C C . ASN B 1 603 ? -2.162 -5.305 -15.508 1 45.88 603 ASN B C 1
ATOM 13467 O O . ASN B 1 603 ? -1.932 -5.301 -16.719 1 45.88 603 ASN B O 1
ATOM 13471 N N . ALA B 1 604 ? -3.35 -5.461 -15.227 1 44.91 604 ALA B N 1
ATOM 13472 C CA . ALA B 1 604 ? -4.352 -5.68 -16.266 1 44.91 604 ALA B CA 1
ATOM 13473 C C . ALA B 1 604 ? -4.801 -4.359 -16.875 1 44.91 604 ALA B C 1
ATOM 13475 O O . ALA B 1 604 ? -5.938 -3.928 -16.688 1 44.91 604 ALA B O 1
ATOM 13476 N N . GLU B 1 605 ? -4.156 -3.301 -16.969 1 43.78 605 GLU B N 1
ATOM 13477 C CA . GLU B 1 605 ? -4.688 -2.084 -17.562 1 43.78 605 GLU B CA 1
ATOM 13478 C C . GLU B 1 605 ? -5.312 -2.373 -18.938 1 43.78 605 GLU B C 1
ATOM 13480 O O . GLU B 1 605 ? -5.992 -1.519 -19.5 1 43.78 605 GLU B O 1
ATOM 13485 N N . GLY B 1 606 ? -4.816 -3.16 -19.859 1 38.66 606 GLY B N 1
ATOM 13486 C CA . GLY B 1 606 ? -5.062 -2.92 -21.281 1 38.66 606 GLY B CA 1
ATOM 13487 C C . GLY B 1 606 ? -6.492 -3.207 -21.688 1 38.66 606 GLY B C 1
ATOM 13488 O O . GLY B 1 606 ? -6.91 -2.852 -22.797 1 38.66 606 GLY B O 1
ATOM 13489 N N . SER B 1 607 ? -7.023 -4.363 -21.531 1 40.78 607 SER B N 1
ATOM 13490 C CA . SER B 1 607 ? -7.723 -4.836 -22.719 1 40.78 607 SER B CA 1
ATOM 13491 C C . SER B 1 607 ? -9.055 -4.113 -22.906 1 40.78 607 SER B C 1
ATOM 13493 O O . SER B 1 607 ? -9.422 -3.758 -24.016 1 40.78 607 SER B O 1
ATOM 13495 N N . SER B 1 608 ? -10.172 -4.523 -22.172 1 43.12 608 SER B N 1
ATOM 13496 C CA . SER B 1 608 ? -11.5 -4.395 -22.781 1 43.12 608 SER B CA 1
ATOM 13497 C C . SER B 1 608 ? -12.031 -2.975 -22.625 1 43.12 608 SER B C 1
ATOM 13499 O O . SER B 1 608 ? -11.789 -2.311 -21.625 1 43.12 608 SER B O 1
ATOM 13501 N N . PRO B 1 609 ? -12.406 -2.385 -23.656 1 48.94 609 PRO B N 1
ATOM 13502 C CA . PRO B 1 609 ? -13.086 -1.088 -23.703 1 48.94 609 PRO B CA 1
ATOM 13503 C C . PRO B 1 609 ? -14.156 -0.944 -22.625 1 48.94 609 PRO B C 1
ATOM 13505 O O . PRO B 1 609 ? -15.344 -1.114 -22.906 1 48.94 609 PRO B O 1
ATOM 13508 N N . ASN B 1 610 ? -13.797 -1.262 -21.375 1 58.03 610 ASN B N 1
ATOM 13509 C CA . ASN B 1 610 ? -14.844 -1.162 -20.359 1 58.03 610 ASN B CA 1
ATOM 13510 C C . ASN B 1 610 ? -15.227 0.291 -20.094 1 58.03 610 ASN B C 1
ATOM 13512 O O . ASN B 1 610 ? -14.398 1.191 -20.234 1 58.03 610 ASN B O 1
ATOM 13516 N N . ILE B 1 611 ? -16.484 0.609 -20.031 1 65.06 611 ILE B N 1
ATOM 13517 C CA . ILE B 1 611 ? -17.078 1.902 -19.703 1 65.06 611 ILE B CA 1
ATOM 13518 C C . ILE B 1 611 ? -16.5 2.434 -18.406 1 65.06 611 ILE B C 1
ATOM 13520 O O . ILE B 1 611 ? -16.188 3.621 -18.281 1 65.06 611 ILE B O 1
ATOM 13524 N N . VAL B 1 612 ? -16.188 1.391 -17.484 1 79.56 612 VAL B N 1
ATOM 13525 C CA . VAL B 1 612 ? -15.648 1.815 -16.203 1 79.56 612 VAL B CA 1
ATOM 13526 C C . VAL B 1 612 ? -14.125 1.771 -16.234 1 79.56 612 VAL B C 1
ATOM 13528 O O . VAL B 1 612 ? -13.531 0.819 -16.766 1 79.56 612 VAL B O 1
ATOM 13531 N N . ARG B 1 613 ? -13.539 3.006 -15.961 1 76.75 613 ARG B N 1
ATOM 13532 C CA . ARG B 1 613 ? -12.078 3.082 -16.016 1 76.75 613 ARG B CA 1
ATOM 13533 C C . ARG B 1 613 ? -11.5 3.615 -14.711 1 76.75 613 ARG B C 1
ATOM 13535 O O . ARG B 1 613 ? -12.164 4.371 -14 1 76.75 613 ARG B O 1
ATOM 13542 N N . HIS B 1 614 ? -10.289 3.15 -14.414 1 81.62 614 HIS B N 1
ATOM 13543 C CA . HIS B 1 614 ? -9.508 3.646 -13.281 1 81.62 614 HIS B CA 1
ATOM 13544 C C . HIS B 1 614 ? -8.992 5.059 -13.547 1 81.62 614 HIS B C 1
ATOM 13546 O O . HIS B 1 614 ? -8.617 5.383 -14.68 1 81.62 614 HIS B O 1
ATOM 13552 N N . ARG B 1 615 ? -9.164 5.922 -12.594 1 80.56 615 ARG B N 1
ATOM 13553 C CA . ARG B 1 615 ? -8.656 7.289 -12.672 1 80.56 615 ARG B CA 1
ATOM 13554 C C . ARG B 1 615 ? -7.531 7.512 -11.664 1 80.56 615 ARG B C 1
ATOM 13556 O O . ARG B 1 615 ? -7.562 6.961 -10.562 1 80.56 615 ARG B O 1
ATOM 13563 N N . ASP B 1 616 ? -6.508 8.25 -12.125 1 83 616 ASP B N 1
ATOM 13564 C CA . ASP B 1 616 ? -5.5 8.672 -11.164 1 83 616 ASP B CA 1
ATOM 13565 C C . ASP B 1 616 ? -5.973 9.898 -10.383 1 83 616 ASP B C 1
ATOM 13567 O O . ASP B 1 616 ? -6.191 10.969 -10.961 1 83 616 ASP B O 1
ATOM 13571 N N . PRO B 1 617 ? -6.117 9.727 -9.086 1 88 617 PRO B N 1
ATOM 13572 C CA . PRO B 1 617 ? -6.66 10.828 -8.289 1 88 617 PRO B CA 1
ATOM 13573 C C . PRO B 1 617 ? -5.711 12.023 -8.203 1 88 617 PRO B C 1
ATOM 13575 O O . PRO B 1 617 ? -6.129 13.125 -7.852 1 88 617 PRO B O 1
ATOM 13578 N N . ASP B 1 618 ? -4.465 11.922 -8.523 1 86.44 618 ASP B N 1
ATOM 13579 C CA . ASP B 1 618 ? -3.504 12.992 -8.312 1 86.44 618 ASP B CA 1
ATOM 13580 C C . ASP B 1 618 ? -3.289 13.805 -9.586 1 86.44 618 ASP B C 1
ATOM 13582 O O . ASP B 1 618 ? -2.652 14.859 -9.562 1 86.44 618 ASP B O 1
ATOM 13586 N N . VAL B 1 619 ? -3.783 13.32 -10.758 1 83.62 619 VAL B N 1
ATOM 13587 C CA . VAL B 1 619 ? -3.5 14.023 -12.008 1 83.62 619 VAL B CA 1
ATOM 13588 C C . VAL B 1 619 ? -4.723 13.969 -12.922 1 83.62 619 VAL B C 1
ATOM 13590 O O . VAL B 1 619 ? -5.391 12.938 -13.016 1 83.62 619 VAL B O 1
ATOM 13593 N N . LEU B 1 620 ? -5.066 15.078 -13.453 1 81.44 620 LEU B N 1
ATOM 13594 C CA . LEU B 1 620 ? -6.086 15.148 -14.5 1 81.44 620 LEU B CA 1
ATOM 13595 C C . LEU B 1 620 ? -5.504 14.758 -15.852 1 81.44 620 LEU B C 1
ATOM 13597 O O . LEU B 1 620 ? -4.293 14.555 -15.977 1 81.44 620 LEU B O 1
ATOM 13601 N N . ASP B 1 621 ? -6.277 14.516 -16.812 1 75.12 621 ASP B N 1
ATOM 13602 C CA . ASP B 1 621 ? -5.816 14.156 -18.156 1 75.12 621 ASP B CA 1
ATOM 13603 C C . ASP B 1 621 ? -4.906 15.242 -18.734 1 75.12 621 ASP B C 1
ATOM 13605 O O . ASP B 1 621 ? -5.086 16.422 -18.438 1 75.12 621 ASP B O 1
ATOM 13609 N N . PRO B 1 622 ? -3.916 14.82 -19.438 1 77.38 622 PRO B N 1
ATOM 13610 C CA . PRO B 1 622 ? -2.951 15.773 -20 1 77.38 622 PRO B CA 1
ATOM 13611 C C . PRO B 1 622 ? -3.592 16.766 -20.969 1 77.38 622 PRO B C 1
ATOM 13613 O O . PRO B 1 622 ? -4.504 16.406 -21.719 1 77.38 622 PRO B O 1
ATOM 13616 N N . GLU B 1 623 ? -3.279 18.031 -20.828 1 73.25 623 GLU B N 1
ATOM 13617 C CA . GLU B 1 623 ? -3.814 19.109 -21.656 1 73.25 623 GLU B CA 1
ATOM 13618 C C . GLU B 1 623 ? -2.904 19.391 -22.844 1 73.25 623 GLU B C 1
ATOM 13620 O O . GLU B 1 623 ? -3.375 19.797 -23.906 1 73.25 623 GLU B O 1
ATOM 13625 N N . ASN B 1 624 ? -1.538 19.125 -22.656 1 76.5 624 ASN B N 1
ATOM 13626 C CA . ASN B 1 624 ? -0.56 19.469 -23.672 1 76.5 624 ASN B CA 1
ATOM 13627 C C . ASN B 1 624 ? 0.249 18.266 -24.125 1 76.5 624 ASN B C 1
ATOM 13629 O O . ASN B 1 624 ? 0.234 17.219 -23.453 1 76.5 624 ASN B O 1
ATOM 13633 N N . LEU B 1 625 ? 0.828 18.328 -25.312 1 75.19 625 LEU B N 1
ATOM 13634 C CA . LEU B 1 625 ? 1.655 17.266 -25.859 1 75.19 625 LEU B CA 1
ATOM 13635 C C . LEU B 1 625 ? 2.875 17.016 -24.984 1 75.19 625 LEU B C 1
ATOM 13637 O O . LEU B 1 625 ? 3.344 15.875 -24.875 1 75.19 625 LEU B O 1
ATOM 13641 N N . TYR B 1 626 ? 3.33 18.094 -24.5 1 81.06 626 TYR B N 1
ATOM 13642 C CA . TYR B 1 626 ? 4.465 17.938 -23.594 1 81.06 626 TYR B CA 1
ATOM 13643 C C . TYR B 1 626 ? 4.117 17.016 -22.438 1 81.06 626 TYR B C 1
ATOM 13645 O O . TYR B 1 626 ? 4.922 16.172 -22.047 1 81.06 626 TYR B O 1
ATOM 13653 N N . GLN B 1 627 ? 2.945 17.188 -22.047 1 82.94 627 GLN B N 1
ATOM 13654 C CA . GLN B 1 627 ? 2.539 16.375 -20.906 1 82.94 627 GLN B CA 1
ATOM 13655 C C . GLN B 1 627 ? 2.367 14.914 -21.312 1 82.94 627 GLN B C 1
ATOM 13657 O O . GLN B 1 627 ? 2.621 14.016 -20.5 1 82.94 627 GLN B O 1
ATOM 13662 N N . VAL B 1 628 ? 2.049 14.688 -22.531 1 81.44 628 VAL B N 1
ATOM 13663 C CA . VAL B 1 628 ? 1.866 13.312 -22.984 1 81.44 628 VAL B CA 1
ATOM 13664 C C . VAL B 1 628 ? 3.223 12.617 -23.094 1 81.44 628 VAL B C 1
ATOM 13666 O O . VAL B 1 628 ? 3.363 11.453 -22.719 1 81.44 628 VAL B O 1
ATOM 13669 N N . VAL B 1 629 ? 4.164 13.289 -23.562 1 82.56 629 VAL B N 1
ATOM 13670 C CA . VAL B 1 629 ? 5.5 12.711 -23.688 1 82.56 629 VAL B CA 1
ATOM 13671 C C . VAL B 1 629 ? 6.09 12.469 -22.297 1 82.56 629 VAL B C 1
ATOM 13673 O O . VAL B 1 629 ? 6.723 11.438 -22.062 1 82.56 629 VAL B O 1
ATOM 13676 N N . VAL B 1 630 ? 5.789 13.406 -21.484 1 84.25 630 VAL B N 1
ATOM 13677 C CA . VAL B 1 630 ? 6.336 13.281 -20.141 1 84.25 630 VAL B CA 1
ATOM 13678 C C . VAL B 1 630 ? 5.648 12.133 -19.406 1 84.25 630 VAL B C 1
ATOM 13680 O O . VAL B 1 630 ? 6.281 11.43 -18.609 1 84.25 630 VAL B O 1
ATOM 13683 N N . ILE B 1 631 ? 4.41 11.914 -19.75 1 81.44 631 ILE B N 1
ATOM 13684 C CA . ILE B 1 631 ? 3.689 10.812 -19.141 1 81.44 631 ILE B CA 1
ATOM 13685 C C . ILE B 1 631 ? 4.301 9.484 -19.562 1 81.44 631 ILE B C 1
ATOM 13687 O O . ILE B 1 631 ? 4.488 8.578 -18.75 1 81.44 631 ILE B O 1
ATOM 13691 N N . ASN B 1 632 ? 4.676 9.398 -20.734 1 80.56 632 ASN B N 1
ATOM 13692 C CA . ASN B 1 632 ? 5.266 8.156 -21.234 1 80.56 632 ASN B CA 1
ATOM 13693 C C . ASN B 1 632 ? 6.68 7.957 -20.688 1 80.56 632 ASN B C 1
ATOM 13695 O O . ASN B 1 632 ? 7.078 6.832 -20.375 1 80.56 632 ASN B O 1
ATOM 13699 N N . LEU B 1 633 ? 7.328 9.023 -20.531 1 82.12 633 LEU B N 1
ATOM 13700 C CA . LEU B 1 633 ? 8.672 8.938 -19.969 1 82.12 633 LEU B CA 1
ATOM 13701 C C . LEU B 1 633 ? 8.625 8.578 -18.484 1 82.12 633 LEU B C 1
ATOM 13703 O O . LEU B 1 633 ? 9.43 7.77 -18.016 1 82.12 633 LEU B O 1
ATOM 13707 N N . PHE B 1 634 ? 7.672 9.164 -17.969 1 77.56 634 PHE B N 1
ATOM 13708 C CA . PHE B 1 634 ? 7.531 8.875 -16.547 1 77.56 634 PHE B CA 1
ATOM 13709 C C . PHE B 1 634 ? 7 7.457 -16.344 1 77.56 634 PHE B C 1
ATOM 13711 O O . PHE B 1 634 ? 7.367 6.789 -15.375 1 77.56 634 PHE B O 1
ATOM 13718 N N . SER B 1 635 ? 6.172 7.078 -17.188 1 78.31 635 SER B N 1
ATOM 13719 C CA . SER B 1 635 ? 5.688 5.703 -17.078 1 78.31 635 SER B CA 1
ATOM 13720 C C . SER B 1 635 ? 6.812 4.699 -17.312 1 78.31 635 SER B C 1
ATOM 13722 O O . SER B 1 635 ? 6.902 3.686 -16.625 1 78.31 635 SER B O 1
ATOM 13724 N N . PHE B 1 636 ? 7.672 5.059 -18.219 1 77.5 636 PHE B N 1
ATOM 13725 C CA . PHE B 1 636 ? 8.828 4.215 -18.484 1 77.5 636 PHE B CA 1
ATOM 13726 C C . PHE B 1 636 ? 9.781 4.207 -17.297 1 77.5 636 PHE B C 1
ATOM 13728 O O . PHE B 1 636 ? 10.258 3.148 -16.891 1 77.5 636 PHE B O 1
ATOM 13735 N N . TYR B 1 637 ? 9.984 5.348 -16.797 1 77.25 637 TYR B N 1
ATOM 13736 C CA . TYR B 1 637 ? 10.852 5.477 -15.625 1 77.25 637 TYR B CA 1
ATOM 13737 C C . TYR B 1 637 ? 10.258 4.742 -14.43 1 77.25 637 TYR B C 1
ATOM 13739 O O . TYR B 1 637 ? 10.969 4.043 -13.703 1 77.25 637 TYR B O 1
ATOM 13747 N N . ARG B 1 638 ? 8.992 4.891 -14.32 1 74.31 638 ARG B N 1
ATOM 13748 C CA . ARG B 1 638 ? 8.32 4.258 -13.195 1 74.31 638 ARG B CA 1
ATOM 13749 C C . ARG B 1 638 ? 8.336 2.738 -13.328 1 74.31 638 ARG B C 1
ATOM 13751 O O . ARG B 1 638 ? 8.562 2.021 -12.359 1 74.31 638 ARG B O 1
ATOM 13758 N N . ASN B 1 639 ? 8.172 2.318 -14.469 1 73.69 639 ASN B N 1
ATOM 13759 C CA . ASN B 1 639 ? 8.18 0.876 -14.688 1 73.69 639 ASN B CA 1
ATOM 13760 C C . ASN B 1 639 ? 9.57 0.287 -14.492 1 73.69 639 ASN B C 1
ATOM 13762 O O . ASN B 1 639 ? 9.711 -0.853 -14.047 1 73.69 639 ASN B O 1
ATOM 13766 N N . LEU B 1 640 ? 10.461 1.07 -14.758 1 73.94 640 LEU B N 1
ATOM 13767 C CA . LEU B 1 640 ? 11.836 0.6 -14.602 1 73.94 640 LEU B CA 1
ATOM 13768 C C . LEU B 1 640 ? 12.289 0.714 -13.156 1 73.94 640 LEU B C 1
ATOM 13770 O O . LEU B 1 640 ? 12.828 -0.243 -12.594 1 73.94 640 LEU B O 1
ATOM 13774 N N . TYR B 1 641 ? 11.906 1.822 -12.562 1 74.19 641 TYR B N 1
ATOM 13775 C CA . TYR B 1 641 ? 12.398 2.07 -11.219 1 74.19 641 TYR B CA 1
ATOM 13776 C C . TYR B 1 641 ? 11.539 1.358 -10.18 1 74.19 641 TYR B C 1
ATOM 13778 O O . TYR B 1 641 ? 12.039 0.928 -9.141 1 74.19 641 TYR B O 1
ATOM 13786 N N . GLU B 1 642 ? 10.289 1.312 -10.523 1 68.19 642 GLU B N 1
ATOM 13787 C CA . GLU B 1 642 ? 9.406 0.728 -9.516 1 68.19 642 GLU B CA 1
ATOM 13788 C C . GLU B 1 642 ? 9.328 -0.789 -9.664 1 68.19 642 GLU B C 1
ATOM 13790 O O . GLU B 1 642 ? 8.711 -1.468 -8.844 1 68.19 642 GLU B O 1
ATOM 13795 N N . SER B 1 643 ? 10.102 -1.301 -10.594 1 75.69 643 SER B N 1
ATOM 13796 C CA . SER B 1 643 ? 10.086 -2.754 -10.727 1 75.69 643 SER B CA 1
ATOM 13797 C C . SER B 1 643 ? 10.914 -3.422 -9.633 1 75.69 643 SER B C 1
ATOM 13799 O O . SER B 1 643 ? 12.117 -3.203 -9.539 1 75.69 643 SER B O 1
ATOM 13801 N N . GLU B 1 644 ? 10.281 -4.086 -8.719 1 74.56 644 GLU B N 1
ATOM 13802 C CA . GLU B 1 644 ? 10.961 -4.812 -7.648 1 74.56 644 GLU B CA 1
ATOM 13803 C C . GLU B 1 644 ? 11.898 -5.879 -8.211 1 74.56 644 GLU B C 1
ATOM 13805 O O . GLU B 1 644 ? 12.906 -6.211 -7.594 1 74.56 644 GLU B O 1
ATOM 13810 N N . ASN B 1 645 ? 11.609 -6.285 -9.43 1 79.5 645 ASN B N 1
ATOM 13811 C CA . ASN B 1 645 ? 12.438 -7.312 -10.055 1 79.5 645 ASN B CA 1
ATOM 13812 C C . ASN B 1 645 ? 13.781 -6.746 -10.508 1 79.5 645 ASN B C 1
ATOM 13814 O O . ASN B 1 645 ? 14.82 -7.391 -10.344 1 79.5 645 ASN B O 1
ATOM 13818 N N . LEU B 1 646 ? 13.734 -5.605 -11.047 1 84.19 646 LEU B N 1
ATOM 13819 C CA . LEU B 1 646 ? 14.984 -4.992 -11.5 1 84.19 646 LEU B CA 1
ATOM 13820 C C . LEU B 1 646 ? 15.906 -4.707 -10.32 1 84.19 646 LEU B C 1
ATOM 13822 O O . LEU B 1 646 ? 17.094 -5.031 -10.375 1 84.19 646 LEU B O 1
ATOM 13826 N N . TRP B 1 647 ? 15.336 -4.203 -9.305 1 82.31 647 TRP B N 1
ATOM 13827 C CA . TRP B 1 647 ? 16.172 -3.855 -8.156 1 82.31 647 TRP B CA 1
ATOM 13828 C C . TRP B 1 647 ? 16.672 -5.109 -7.457 1 82.31 647 TRP B C 1
ATOM 13830 O O . TRP B 1 647 ? 17.766 -5.109 -6.887 1 82.31 647 TRP B O 1
ATOM 13840 N N . PHE B 1 648 ? 15.984 -6.113 -7.426 1 85.06 648 PHE B N 1
ATOM 13841 C CA . PHE B 1 648 ? 16.469 -7.359 -6.844 1 85.06 648 PHE B CA 1
ATOM 13842 C C . PHE B 1 648 ? 17.688 -7.879 -7.598 1 85.06 648 PHE B C 1
ATOM 13844 O O . PHE B 1 648 ? 18.672 -8.273 -6.988 1 85.06 648 PHE B O 1
ATOM 13851 N N . TRP B 1 649 ? 17.578 -7.82 -8.891 1 89.38 649 TRP B N 1
ATOM 13852 C CA . TRP B 1 649 ? 18.672 -8.391 -9.672 1 89.38 649 TRP B CA 1
ATOM 13853 C C . TRP B 1 649 ? 19.875 -7.441 -9.695 1 89.38 649 TRP B C 1
ATOM 13855 O O . TRP B 1 649 ? 21.016 -7.883 -9.805 1 89.38 649 TRP B O 1
ATOM 13865 N N . VAL B 1 650 ? 19.594 -6.168 -9.57 1 88.69 650 VAL B N 1
ATOM 13866 C CA . VAL B 1 650 ? 20.719 -5.246 -9.453 1 88.69 650 VAL B CA 1
ATOM 13867 C C . VAL B 1 650 ? 21.438 -5.48 -8.125 1 88.69 650 VAL B C 1
ATOM 13869 O O . VAL B 1 650 ? 22.672 -5.547 -8.078 1 88.69 650 VAL B O 1
ATOM 13872 N N . ARG B 1 651 ? 20.703 -5.676 -7.133 1 87.81 651 ARG B N 1
ATOM 13873 C CA . ARG B 1 651 ? 21.297 -5.973 -5.832 1 87.81 651 ARG B CA 1
ATOM 13874 C C . ARG B 1 651 ? 22 -7.324 -5.844 1 87.81 651 ARG B C 1
ATOM 13876 O O . ARG B 1 651 ? 23.078 -7.48 -5.258 1 87.81 651 ARG B O 1
ATOM 13883 N N . SER B 1 652 ? 21.406 -8.25 -6.434 1 89.75 652 SER B N 1
ATOM 13884 C CA . SER B 1 652 ? 22.016 -9.57 -6.539 1 89.75 652 SER B CA 1
ATOM 13885 C C . SER B 1 652 ? 23.312 -9.516 -7.348 1 89.75 652 SER B C 1
ATOM 13887 O O . SER B 1 652 ? 24.266 -10.219 -7.039 1 89.75 652 SER B O 1
ATOM 13889 N N . SER B 1 653 ? 23.281 -8.695 -8.344 1 92.38 653 SER B N 1
ATOM 13890 C CA . SER B 1 653 ? 24.484 -8.555 -9.148 1 92.38 653 SER B CA 1
ATOM 13891 C C . SER B 1 653 ? 25.594 -7.848 -8.367 1 92.38 653 SER B C 1
ATOM 13893 O O . SER B 1 653 ? 26.766 -8.188 -8.508 1 92.38 653 SER B O 1
ATOM 13895 N N . MET B 1 654 ? 25.219 -6.941 -7.547 1 90.25 654 MET B N 1
ATOM 13896 C CA . MET B 1 654 ? 26.203 -6.285 -6.695 1 90.25 654 MET B CA 1
ATOM 13897 C C . MET B 1 654 ? 26.797 -7.27 -5.691 1 90.25 654 MET B C 1
ATOM 13899 O O . MET B 1 654 ? 28 -7.234 -5.414 1 90.25 654 MET B O 1
ATOM 13903 N N . LEU B 1 655 ? 26.016 -8.117 -5.254 1 89.75 655 LEU B N 1
ATOM 13904 C CA . LEU B 1 655 ? 26.5 -9.117 -4.316 1 89.75 655 LEU B CA 1
ATOM 13905 C C . LEU B 1 655 ? 27.391 -10.141 -5.02 1 89.75 655 LEU B C 1
ATOM 13907 O O . LEU B 1 655 ? 28.359 -10.633 -4.434 1 89.75 655 LEU B O 1
ATOM 13911 N N . LEU B 1 656 ? 27.031 -10.43 -6.199 1 92.56 656 LEU B N 1
ATOM 13912 C CA . LEU B 1 656 ? 27.906 -11.305 -6.984 1 92.56 656 LEU B CA 1
ATOM 13913 C C . LEU B 1 656 ? 29.266 -10.664 -7.195 1 92.56 656 LEU B C 1
ATOM 13915 O O . LEU B 1 656 ? 30.297 -11.336 -7.086 1 92.56 656 LEU B O 1
ATOM 13919 N N . GLN B 1 657 ? 29.203 -9.398 -7.422 1 91.5 657 GLN B N 1
ATOM 13920 C CA . GLN B 1 657 ? 30.484 -8.711 -7.602 1 91.5 657 GLN B CA 1
ATOM 13921 C C . GLN B 1 657 ? 31.266 -8.633 -6.293 1 91.5 657 GLN B C 1
ATOM 13923 O O . GLN B 1 657 ? 32.5 -8.625 -6.297 1 91.5 657 GLN B O 1
ATOM 13928 N N . PHE B 1 658 ? 30.5 -8.695 -5.254 1 89.25 658 PHE B N 1
ATOM 13929 C CA . PHE B 1 658 ? 31.156 -8.766 -3.957 1 89.25 658 PHE B CA 1
ATOM 13930 C C . PHE B 1 658 ? 31.859 -10.109 -3.779 1 89.25 658 PHE B C 1
ATOM 13932 O O . PHE B 1 658 ? 32.938 -10.188 -3.166 1 89.25 658 PHE B O 1
ATOM 13939 N N . CYS B 1 659 ? 31.297 -11.125 -4.316 1 91.56 659 CYS B N 1
ATOM 13940 C CA . CYS B 1 659 ? 31.922 -12.438 -4.262 1 91.56 659 CYS B CA 1
ATOM 13941 C C . CYS B 1 659 ? 33.156 -12.484 -5.16 1 91.56 659 CYS B C 1
ATOM 13943 O O . CYS B 1 659 ? 34.062 -13.273 -4.922 1 91.56 659 CYS B O 1
ATOM 13945 N N . CYS B 1 660 ? 33.219 -11.594 -6.125 1 92.75 660 CYS B N 1
ATOM 13946 C CA . CYS B 1 660 ? 34.344 -11.547 -7.043 1 92.75 660 CYS B CA 1
ATOM 13947 C C . CYS B 1 660 ? 35.375 -10.539 -6.566 1 92.75 660 CYS B C 1
ATOM 13949 O O . CYS B 1 660 ? 36.438 -10.406 -7.176 1 92.75 660 CYS B O 1
ATOM 13951 N N . PHE B 1 661 ? 35.188 -9.938 -5.438 1 88.38 661 PHE B N 1
ATOM 13952 C CA . PHE B 1 661 ? 36 -8.836 -4.945 1 88.38 661 PHE B CA 1
ATOM 13953 C C . PHE B 1 661 ? 37.438 -9.289 -4.734 1 88.38 661 PHE B C 1
ATOM 13955 O O . PHE B 1 661 ? 38.375 -8.555 -5.043 1 88.38 661 PHE B O 1
ATOM 13962 N N . PRO B 1 662 ? 37.625 -10.555 -4.273 1 87.62 662 PRO B N 1
ATOM 13963 C CA . PRO B 1 662 ? 39 -10.953 -4.039 1 87.62 662 PRO B CA 1
ATOM 13964 C C . PRO B 1 662 ? 39.844 -11.047 -5.328 1 87.62 662 PRO B C 1
ATOM 13966 O O . PRO B 1 662 ? 41.062 -10.977 -5.293 1 87.62 662 PRO B O 1
ATOM 13969 N N . TYR B 1 663 ? 39.219 -11.086 -6.418 1 91.56 663 TYR B N 1
ATOM 13970 C CA . TYR B 1 663 ? 39.906 -11.188 -7.695 1 91.56 663 TYR B CA 1
ATOM 13971 C C . TYR B 1 663 ? 40.219 -9.805 -8.258 1 91.56 663 TYR B C 1
ATOM 13973 O O . TYR B 1 663 ? 41 -9.68 -9.203 1 91.56 663 TYR B O 1
ATOM 13981 N N . TYR B 1 664 ? 39.656 -8.766 -7.617 1 89.88 664 TYR B N 1
ATOM 13982 C CA . TYR B 1 664 ? 39.812 -7.418 -8.141 1 89.88 664 TYR B CA 1
ATOM 13983 C C . TYR B 1 664 ? 40.969 -6.684 -7.43 1 89.88 664 TYR B C 1
ATOM 13985 O O . TYR B 1 664 ? 41.344 -5.59 -7.84 1 89.88 664 TYR B O 1
ATOM 13993 N N . PHE B 1 665 ? 41.594 -7.418 -6.406 1 85.81 665 PHE B N 1
ATOM 13994 C CA . PHE B 1 665 ? 42.625 -6.766 -5.641 1 85.81 665 PHE B CA 1
ATOM 13995 C C . PHE B 1 665 ? 43.938 -7.523 -5.773 1 85.81 665 PHE B C 1
ATOM 13997 O O . PHE B 1 665 ? 43.969 -8.758 -5.777 1 85.81 665 PHE B O 1
ATOM 14004 N N . ARG B 1 666 ? 45.094 -6.816 -5.75 1 85.5 666 ARG B N 1
ATOM 14005 C CA . ARG B 1 666 ? 46.438 -7.363 -5.992 1 85.5 666 ARG B CA 1
ATOM 14006 C C . ARG B 1 666 ? 46.844 -8.289 -4.855 1 85.5 666 ARG B C 1
ATOM 14008 O O . ARG B 1 666 ? 47.312 -9.414 -5.098 1 85.5 666 ARG B O 1
ATOM 14015 N N . PRO B 1 667 ? 46.469 -7.938 -3.686 1 81.81 667 PRO B N 1
ATOM 14016 C CA . PRO B 1 667 ? 47 -8.812 -2.625 1 81.81 667 PRO B CA 1
ATOM 14017 C C . PRO B 1 667 ? 46.219 -10.125 -2.518 1 81.81 667 PRO B C 1
ATOM 14019 O O . PRO B 1 667 ? 46.75 -11.109 -2.002 1 81.81 667 PRO B O 1
ATOM 14022 N N . SER B 1 668 ? 45.031 -10.203 -2.932 1 87.25 668 SER B N 1
ATOM 14023 C CA . SER B 1 668 ? 44.219 -11.383 -2.723 1 87.25 668 SER B CA 1
ATOM 14024 C C . SER B 1 668 ? 44.062 -12.195 -4.004 1 87.25 668 SER B C 1
ATOM 14026 O O . SER B 1 668 ? 43.781 -13.391 -3.959 1 87.25 668 SER B O 1
ATOM 14028 N N . THR B 1 669 ? 44.312 -11.641 -5.109 1 90 669 THR B N 1
ATOM 14029 C CA . THR B 1 669 ? 44.094 -12.312 -6.379 1 90 669 THR B CA 1
ATOM 14030 C C . THR B 1 669 ? 45 -13.539 -6.52 1 90 669 THR B C 1
ATOM 14032 O O . THR B 1 669 ? 44.562 -14.586 -7.008 1 90 669 THR B O 1
ATOM 14035 N N . GLY B 1 670 ? 46.281 -13.43 -6.02 1 88.19 670 GLY B N 1
ATOM 14036 C CA . GLY B 1 670 ? 47.188 -14.555 -6.109 1 88.19 670 GLY B CA 1
ATOM 14037 C C . GLY B 1 670 ? 46.75 -15.742 -5.27 1 88.19 670 GLY B C 1
ATOM 14038 O O . GLY B 1 670 ? 46.781 -16.875 -5.738 1 88.19 670 GLY B O 1
ATOM 14039 N N . PHE B 1 671 ? 46.219 -15.492 -4.141 1 88.12 671 PHE B N 1
ATOM 14040 C CA . PHE B 1 671 ? 45.75 -16.547 -3.242 1 88.12 671 PHE B CA 1
ATOM 14041 C C . PHE B 1 671 ? 44.5 -17.234 -3.785 1 88.12 671 PHE B C 1
ATOM 14043 O O . PHE B 1 671 ? 44.438 -18.469 -3.795 1 88.12 671 PHE B O 1
ATOM 14050 N N . PHE B 1 672 ? 43.625 -16.531 -4.309 1 89.94 672 PHE B N 1
ATOM 14051 C CA . PHE B 1 672 ? 42.344 -17.078 -4.77 1 89.94 672 PHE B CA 1
ATOM 14052 C C . PHE B 1 672 ? 42.531 -17.859 -6.07 1 89.94 672 PHE B C 1
ATOM 14054 O O . PHE B 1 672 ? 41.844 -18.844 -6.316 1 89.94 672 PHE B O 1
ATOM 14061 N N . THR B 1 673 ? 43.469 -17.422 -6.871 1 87.88 673 THR B N 1
ATOM 14062 C CA . THR B 1 673 ? 43.719 -18.125 -8.117 1 87.88 673 THR B CA 1
ATOM 14063 C C . THR B 1 673 ? 44.531 -19.406 -7.855 1 87.88 673 THR B C 1
ATOM 14065 O O . THR B 1 673 ? 44.281 -20.453 -8.445 1 87.88 673 THR B O 1
ATOM 14068 N N . ARG B 1 674 ? 45.5 -19.344 -6.883 1 86.38 674 ARG B N 1
ATOM 14069 C CA . ARG B 1 674 ? 46.344 -20.5 -6.598 1 86.38 674 ARG B CA 1
ATOM 14070 C C . ARG B 1 674 ? 45.562 -21.594 -5.914 1 86.38 674 ARG B C 1
ATOM 14072 O O . ARG B 1 674 ? 45.812 -22.781 -6.117 1 86.38 674 ARG B O 1
ATOM 14079 N N . HIS B 1 675 ? 44.438 -21.203 -5.223 1 88.12 675 HIS B N 1
ATOM 14080 C CA . HIS B 1 675 ? 43.625 -22.188 -4.531 1 88.12 675 HIS B CA 1
ATOM 14081 C C . HIS B 1 675 ? 42.312 -22.438 -5.281 1 88.12 675 HIS B C 1
ATOM 14083 O O . HIS B 1 675 ? 41.406 -23.109 -4.762 1 88.12 675 HIS B O 1
ATOM 14089 N N . ARG B 1 676 ? 42.156 -22.047 -6.461 1 87.5 676 ARG B N 1
ATOM 14090 C CA . ARG B 1 676 ? 41.031 -22.266 -7.348 1 87.5 676 ARG B CA 1
ATOM 14091 C C . ARG B 1 676 ? 39.719 -22.016 -6.617 1 87.5 676 ARG B C 1
ATOM 14093 O O . ARG B 1 676 ? 38.812 -22.859 -6.613 1 87.5 676 ARG B O 1
ATOM 14100 N N . LEU B 1 677 ? 39.562 -20.891 -6.062 1 90.75 677 LEU B N 1
ATOM 14101 C CA . LEU B 1 677 ? 38.344 -20.531 -5.344 1 90.75 677 LEU B CA 1
ATOM 14102 C C . LEU B 1 677 ? 37.344 -19.875 -6.273 1 90.75 677 LEU B C 1
ATOM 14104 O O . LEU B 1 677 ? 36.531 -19.062 -5.832 1 90.75 677 LEU B O 1
ATOM 14108 N N . LEU B 1 678 ? 37.438 -20.281 -7.523 1 90.44 678 LEU B N 1
ATOM 14109 C CA . LEU B 1 678 ? 36.5 -19.781 -8.539 1 90.44 678 LEU B CA 1
ATOM 14110 C C . LEU B 1 678 ? 35.094 -20.328 -8.305 1 90.44 678 LEU B C 1
ATOM 14112 O O . LEU B 1 678 ? 34.125 -19.719 -8.75 1 90.44 678 LEU B O 1
ATOM 14116 N N . TRP B 1 679 ? 35 -21.406 -7.633 1 93.25 679 TRP B N 1
ATOM 14117 C CA . TRP B 1 679 ? 33.688 -22.047 -7.406 1 93.25 679 TRP B CA 1
ATOM 14118 C C . TRP B 1 679 ? 32.844 -21.219 -6.461 1 93.25 679 TRP B C 1
ATOM 14120 O O . TRP B 1 679 ? 31.609 -21.375 -6.438 1 93.25 679 TRP B O 1
ATOM 14130 N N . LEU B 1 680 ? 33.438 -20.344 -5.777 1 93.81 680 LEU B N 1
ATOM 14131 C CA . LEU B 1 680 ? 32.719 -19.5 -4.832 1 93.81 680 LEU B CA 1
ATOM 14132 C C . LEU B 1 680 ? 31.797 -18.531 -5.562 1 93.81 680 LEU B C 1
ATOM 14134 O O . LEU B 1 680 ? 30.578 -18.547 -5.371 1 93.81 680 LEU B O 1
ATOM 14138 N N . PRO B 1 681 ? 32.344 -17.719 -6.438 1 94.75 681 PRO B N 1
ATOM 14139 C CA . PRO B 1 681 ? 31.438 -16.797 -7.141 1 94.75 681 PRO B CA 1
ATOM 14140 C C . PRO B 1 681 ? 30.453 -17.516 -8.055 1 94.75 681 PRO B C 1
ATOM 14142 O O . PRO B 1 681 ? 29.328 -17.031 -8.273 1 94.75 681 PRO B O 1
ATOM 14145 N N . ILE B 1 682 ? 30.781 -18.688 -8.539 1 93.75 682 ILE B N 1
ATOM 14146 C CA . ILE B 1 682 ? 29.859 -19.422 -9.406 1 93.75 682 ILE B CA 1
ATOM 14147 C C . ILE B 1 682 ? 28.656 -19.891 -8.602 1 93.75 682 ILE B C 1
ATOM 14149 O O . ILE B 1 682 ? 27.516 -19.734 -9.039 1 93.75 682 ILE B O 1
ATOM 14153 N N . THR B 1 683 ? 28.953 -20.469 -7.512 1 92.94 683 THR B N 1
ATOM 14154 C CA . THR B 1 683 ? 27.859 -20.953 -6.672 1 92.94 683 THR B CA 1
ATOM 14155 C C . THR B 1 683 ? 27 -19.797 -6.188 1 92.94 683 THR B C 1
ATOM 14157 O O . THR B 1 683 ? 25.781 -19.938 -6.078 1 92.94 683 THR B O 1
ATOM 14160 N N . CYS B 1 684 ? 27.625 -18.719 -5.934 1 92.5 684 CYS B N 1
ATOM 14161 C CA . CYS B 1 684 ? 26.875 -17.547 -5.523 1 92.5 684 CYS B CA 1
ATOM 14162 C C . CYS B 1 684 ? 25.906 -17.094 -6.621 1 92.5 684 CYS B C 1
ATOM 14164 O O . CYS B 1 684 ? 24.75 -16.812 -6.352 1 92.5 684 CYS B O 1
ATOM 14166 N N . ALA B 1 685 ? 26.328 -17.109 -7.805 1 92.56 685 ALA B N 1
ATOM 14167 C CA . ALA B 1 685 ? 25.531 -16.641 -8.938 1 92.56 685 ALA B CA 1
ATOM 14168 C C . ALA B 1 685 ? 24.359 -17.562 -9.203 1 92.56 685 ALA B C 1
ATOM 14170 O O . ALA B 1 685 ? 23.234 -17.109 -9.445 1 92.56 685 ALA B O 1
ATOM 14171 N N . VAL B 1 686 ? 24.531 -18.812 -9.055 1 90.25 686 VAL B N 1
ATOM 14172 C CA . VAL B 1 686 ? 23.516 -19.766 -9.477 1 90.25 686 VAL B CA 1
ATOM 14173 C C . VAL B 1 686 ? 22.516 -19.984 -8.352 1 90.25 686 VAL B C 1
ATOM 14175 O O . VAL B 1 686 ? 21.375 -20.422 -8.602 1 90.25 686 VAL B O 1
ATOM 14178 N N . SER B 1 687 ? 22.891 -19.625 -7.191 1 89.88 687 SER B N 1
ATOM 14179 C CA . SER B 1 687 ? 22.031 -19.953 -6.055 1 89.88 687 SER B CA 1
ATOM 14180 C C . SER B 1 687 ? 21.156 -18.766 -5.68 1 89.88 687 SER B C 1
ATOM 14182 O O . SER B 1 687 ? 20.328 -18.859 -4.77 1 89.88 687 SER B O 1
ATOM 14184 N N . ILE B 1 688 ? 21.188 -17.734 -6.32 1 86.69 688 ILE B N 1
ATOM 14185 C CA . ILE B 1 688 ? 20.406 -16.562 -5.988 1 86.69 688 ILE B CA 1
ATOM 14186 C C . ILE B 1 688 ? 18.953 -16.766 -6.453 1 86.69 688 ILE B C 1
ATOM 14188 O O . ILE B 1 688 ? 18.719 -17.125 -7.605 1 86.69 688 ILE B O 1
ATOM 14192 N N . SER B 1 689 ? 18.078 -16.766 -5.473 1 81.25 689 SER B N 1
ATOM 14193 C CA . SER B 1 689 ? 16.656 -16.828 -5.773 1 81.25 689 SER B CA 1
ATOM 14194 C C . SER B 1 689 ? 15.906 -15.656 -5.137 1 81.25 689 SER B C 1
ATOM 14196 O O . SER B 1 689 ? 16.375 -15.055 -4.172 1 81.25 689 SER B O 1
ATOM 14198 N N . GLU B 1 690 ? 14.75 -15.297 -5.719 1 78 690 GLU B N 1
ATOM 14199 C CA . GLU B 1 690 ? 14.023 -14.102 -5.32 1 78 690 GLU B CA 1
ATOM 14200 C C . GLU B 1 690 ? 13.305 -14.305 -3.99 1 78 690 GLU B C 1
ATOM 14202 O O . GLU B 1 690 ? 13.242 -13.398 -3.16 1 78 690 GLU B O 1
ATOM 14207 N N . TYR B 1 691 ? 12.797 -15.516 -3.695 1 77.62 691 TYR B N 1
ATOM 14208 C CA . TYR B 1 691 ? 12 -15.734 -2.498 1 77.62 691 TYR B CA 1
ATOM 14209 C C . TYR B 1 691 ? 12.828 -16.391 -1.397 1 77.62 691 TYR B C 1
ATOM 14211 O O . TYR B 1 691 ? 13.617 -17.297 -1.663 1 77.62 691 TYR B O 1
ATOM 14219 N N . THR B 1 692 ? 12.625 -15.953 -0.205 1 80.88 692 THR B N 1
ATOM 14220 C CA . THR B 1 692 ? 13.453 -16.375 0.922 1 80.88 692 THR B CA 1
ATOM 14221 C C . THR B 1 692 ? 13.234 -17.844 1.231 1 80.88 692 THR B C 1
ATOM 14223 O O . THR B 1 692 ? 14.18 -18.562 1.553 1 80.88 692 THR B O 1
ATOM 14226 N N . ALA B 1 693 ? 11.969 -18.297 1.179 1 81.19 693 ALA B N 1
ATOM 14227 C CA . ALA B 1 693 ? 11.711 -19.703 1.493 1 81.19 693 ALA B CA 1
ATOM 14228 C C . ALA B 1 693 ? 12.406 -20.625 0.496 1 81.19 693 ALA B C 1
ATOM 14230 O O . ALA B 1 693 ? 12.984 -21.641 0.882 1 81.19 693 ALA B O 1
ATOM 14231 N N . GLU B 1 694 ? 12.406 -20.266 -0.7 1 80.56 694 GLU B N 1
ATOM 14232 C CA . GLU B 1 694 ? 13.07 -21.062 -1.734 1 80.56 694 GLU B CA 1
ATOM 14233 C C . GLU B 1 694 ? 14.586 -21 -1.579 1 80.56 694 GLU B C 1
ATOM 14235 O O . GLU B 1 694 ? 15.281 -21.984 -1.824 1 80.56 694 GLU B O 1
ATOM 14240 N N . THR B 1 695 ? 15.055 -19.891 -1.106 1 84.19 695 THR B N 1
ATOM 14241 C CA . THR B 1 695 ? 16.5 -19.734 -0.939 1 84.19 695 THR B CA 1
ATOM 14242 C C . THR B 1 695 ? 17 -20.562 0.237 1 84.19 695 THR B C 1
ATOM 14244 O O . THR B 1 695 ? 18.078 -21.172 0.165 1 84.19 695 THR B O 1
ATOM 14247 N N . VAL B 1 696 ? 16.219 -20.656 1.249 1 85.06 696 VAL B N 1
ATOM 14248 C CA . VAL B 1 696 ? 16.641 -21.422 2.414 1 85.06 696 VAL B CA 1
ATOM 14249 C C . VAL B 1 696 ? 16.594 -22.922 2.088 1 85.06 696 VAL B C 1
ATOM 14251 O O . VAL B 1 696 ? 17.5 -23.672 2.469 1 85.06 696 VAL B O 1
ATOM 14254 N N . TYR B 1 697 ? 15.594 -23.281 1.402 1 85.44 697 TYR B N 1
ATOM 14255 C CA . TYR B 1 697 ? 15.531 -24.688 0.973 1 85.44 697 TYR B CA 1
ATOM 14256 C C . TYR B 1 697 ? 16.703 -25.016 0.061 1 85.44 697 TYR B C 1
ATOM 14258 O O . TYR B 1 697 ? 17.344 -26.062 0.227 1 85.44 697 TYR B O 1
ATOM 14266 N N . SER B 1 698 ? 16.938 -24.156 -0.845 1 86 698 SER B N 1
ATOM 14267 C CA . SER B 1 698 ? 18.031 -24.391 -1.778 1 86 698 SER B CA 1
ATOM 14268 C C . SER B 1 698 ? 19.375 -24.375 -1.068 1 86 698 SER B C 1
ATOM 14270 O O . SER B 1 698 ? 20.281 -25.125 -1.416 1 86 698 SER B O 1
ATOM 14272 N N . PHE B 1 699 ? 19.5 -23.562 -0.039 1 89.19 699 PHE B N 1
ATOM 14273 C CA . PHE B 1 699 ? 20.719 -23.469 0.747 1 89.19 699 PHE B CA 1
ATOM 14274 C C . PHE B 1 699 ? 21 -24.781 1.469 1 89.19 699 PHE B C 1
ATOM 14276 O O . PHE B 1 699 ? 22.094 -25.344 1.36 1 89.19 699 PHE B O 1
ATOM 14283 N N . LEU B 1 700 ? 19.969 -25.328 2.059 1 87.12 700 LEU B N 1
ATOM 14284 C CA . LEU B 1 700 ? 20.125 -26.562 2.816 1 87.12 700 LEU B CA 1
ATOM 14285 C C . LEU B 1 700 ? 20.344 -27.75 1.884 1 87.12 700 LEU B C 1
ATOM 14287 O O . LEU B 1 700 ? 21.172 -28.609 2.152 1 87.12 700 LEU B O 1
ATOM 14291 N N . SER B 1 701 ? 19.656 -27.688 0.858 1 89.56 701 SER B N 1
ATOM 14292 C CA . SER B 1 701 ? 19.766 -28.781 -0.101 1 89.56 701 SER B CA 1
ATOM 14293 C C . SER B 1 701 ? 21.141 -28.781 -0.789 1 89.56 701 SER B C 1
ATOM 14295 O O . SER B 1 701 ? 21.766 -29.828 -0.956 1 89.56 701 SER B O 1
ATOM 14297 N N . LYS B 1 702 ? 21.594 -27.625 -1.12 1 92.38 702 LYS B N 1
ATOM 14298 C CA . LYS B 1 702 ? 22.875 -27.547 -1.814 1 92.38 702 LYS B CA 1
ATOM 14299 C C . LYS B 1 702 ? 24.031 -27.953 -0.893 1 92.38 702 LYS B C 1
ATOM 14301 O O . LYS B 1 702 ? 25.016 -28.531 -1.342 1 92.38 702 LYS B O 1
ATOM 14306 N N . ILE B 1 703 ? 23.875 -27.641 0.34 1 92.62 703 ILE B N 1
ATOM 14307 C CA . ILE B 1 703 ? 24.922 -28.016 1.282 1 92.62 703 ILE B CA 1
ATOM 14308 C C . ILE B 1 703 ? 24.953 -29.531 1.445 1 92.62 703 ILE B C 1
ATOM 14310 O O . ILE B 1 703 ? 26.016 -30.156 1.324 1 92.62 703 ILE B O 1
ATOM 14314 N N . ILE B 1 704 ? 23.844 -30.141 1.612 1 89.56 704 ILE B N 1
ATOM 14315 C CA . ILE B 1 704 ? 23.766 -31.578 1.868 1 89.56 704 ILE B CA 1
ATOM 14316 C C . ILE B 1 704 ? 24.156 -32.344 0.61 1 89.56 704 ILE B C 1
ATOM 14318 O O . ILE B 1 704 ? 24.984 -33.25 0.668 1 89.56 704 ILE B O 1
ATOM 14322 N N . TYR B 1 705 ? 23.688 -31.906 -0.443 1 92.25 705 TYR B N 1
ATOM 14323 C CA . TYR B 1 705 ? 23.891 -32.719 -1.649 1 92.25 705 TYR B CA 1
ATOM 14324 C C . TYR B 1 705 ? 25.25 -32.406 -2.277 1 92.25 705 TYR B C 1
ATOM 14326 O O . TYR B 1 705 ? 25.781 -33.219 -3.039 1 92.25 705 TYR B O 1
ATOM 14334 N N . SER B 1 706 ? 25.734 -31.219 -2.027 1 93.69 706 SER B N 1
ATOM 14335 C CA . SER B 1 706 ? 27.125 -31 -2.42 1 93.69 706 SER B CA 1
ATOM 14336 C C . SER B 1 706 ? 28.078 -31.859 -1.591 1 93.69 706 SER B C 1
ATOM 14338 O O . SER B 1 706 ? 29.094 -32.344 -2.1 1 93.69 706 SER B O 1
ATOM 14340 N N . PHE B 1 707 ? 27.734 -32.031 -0.329 1 94.25 707 PHE B N 1
ATOM 14341 C CA . PHE B 1 707 ? 28.547 -32.875 0.523 1 94.25 707 PHE B CA 1
ATOM 14342 C C . PHE B 1 707 ? 28.547 -34.312 0.018 1 94.25 707 PHE B C 1
ATOM 14344 O O . PHE B 1 707 ? 29.594 -34.938 -0.096 1 94.25 707 PHE B O 1
ATOM 14351 N N . ILE B 1 708 ? 27.375 -34.781 -0.369 1 91.56 708 ILE B N 1
ATOM 14352 C CA . ILE B 1 708 ? 27.234 -36.125 -0.895 1 91.56 708 ILE B CA 1
ATOM 14353 C C . ILE B 1 708 ? 27.938 -36.25 -2.24 1 91.56 708 ILE B C 1
ATOM 14355 O O . ILE B 1 708 ? 28.594 -37.25 -2.525 1 91.56 708 ILE B O 1
ATOM 14359 N N . GLY B 1 709 ? 27.844 -35.281 -3.016 1 94.25 709 GLY B N 1
ATOM 14360 C CA . GLY B 1 709 ? 28.531 -35.25 -4.297 1 94.25 709 GLY B CA 1
ATOM 14361 C C . GLY B 1 709 ? 30.047 -35.25 -4.164 1 94.25 709 GLY B C 1
ATOM 14362 O O . GLY B 1 709 ? 30.734 -35.969 -4.91 1 94.25 709 GLY B O 1
ATOM 14363 N N . CYS B 1 710 ? 30.516 -34.469 -3.217 1 95.25 710 CYS B N 1
ATOM 14364 C CA . CYS B 1 710 ? 31.953 -34.438 -2.98 1 95.25 710 CYS B CA 1
ATOM 14365 C C . CYS B 1 710 ? 32.438 -35.812 -2.506 1 95.25 710 CYS B C 1
ATOM 14367 O O . CYS B 1 710 ? 33.5 -36.25 -2.934 1 95.25 710 CYS B O 1
ATOM 14369 N N . LEU B 1 711 ? 31.672 -36.406 -1.695 1 93.94 711 LEU B N 1
ATOM 14370 C CA . LEU B 1 711 ? 32.031 -37.75 -1.198 1 93.94 711 LEU B CA 1
ATOM 14371 C C . LEU B 1 711 ? 32.031 -38.781 -2.328 1 93.94 711 LEU B C 1
ATOM 14373 O O . LEU B 1 711 ? 32.969 -39.594 -2.424 1 93.94 711 LEU B O 1
ATOM 14377 N N . ALA B 1 712 ? 31.078 -38.688 -3.197 1 93.62 712 ALA B N 1
ATOM 14378 C CA . ALA B 1 712 ? 30.984 -39.594 -4.332 1 93.62 712 ALA B CA 1
ATOM 14379 C C . ALA B 1 712 ? 32.156 -39.375 -5.305 1 93.62 712 ALA B C 1
ATOM 14381 O O . ALA B 1 712 ? 32.719 -40.344 -5.84 1 93.62 712 ALA B O 1
ATOM 14382 N N . GLY B 1 713 ? 32.438 -38.156 -5.559 1 93.38 713 GLY B N 1
ATOM 14383 C CA . GLY B 1 713 ? 33.562 -37.844 -6.434 1 93.38 713 GLY B CA 1
ATOM 14384 C C . GLY B 1 713 ? 34.906 -38.281 -5.871 1 93.38 713 GLY B C 1
ATOM 14385 O O . GLY B 1 713 ? 35.75 -38.812 -6.605 1 93.38 713 GLY B O 1
ATOM 14386 N N . MET B 1 714 ? 35.125 -38.125 -4.562 1 92.69 714 MET B N 1
ATOM 14387 C CA . MET B 1 714 ? 36.344 -38.5 -3.912 1 92.69 714 MET B CA 1
ATOM 14388 C C . MET B 1 714 ? 36.531 -40.031 -3.943 1 92.69 714 MET B C 1
ATOM 14390 O O . MET B 1 714 ? 37.625 -40.531 -4.27 1 92.69 714 MET B O 1
ATOM 14394 N N . ILE B 1 715 ? 35.438 -40.719 -3.699 1 91.12 715 ILE B N 1
ATOM 14395 C CA . ILE B 1 715 ? 35.5 -42.156 -3.725 1 91.12 715 ILE B CA 1
ATOM 14396 C C . ILE B 1 715 ? 35.75 -42.656 -5.148 1 91.12 715 ILE B C 1
ATOM 14398 O O . ILE B 1 715 ? 36.531 -43.562 -5.359 1 91.12 715 ILE B O 1
ATOM 14402 N N . GLY B 1 716 ? 35.125 -42.031 -6.117 1 92.25 716 GLY B N 1
ATOM 14403 C CA . GLY B 1 716 ? 35.344 -42.406 -7.508 1 92.25 716 GLY B CA 1
ATOM 14404 C C . GLY B 1 716 ? 36.781 -42.219 -7.945 1 92.25 716 GLY B C 1
ATOM 14405 O O . GLY B 1 716 ? 37.312 -43 -8.711 1 92.25 716 GLY B O 1
ATOM 14406 N N . TRP B 1 717 ? 37.406 -41.125 -7.438 1 91.94 717 TRP B N 1
ATOM 14407 C CA . TRP B 1 717 ? 38.781 -40.875 -7.805 1 91.94 717 TRP B CA 1
ATOM 14408 C C . TRP B 1 717 ? 39.719 -41.938 -7.246 1 91.94 717 TRP B C 1
ATOM 14410 O O . TRP B 1 717 ? 40.562 -42.469 -7.969 1 91.94 717 TRP B O 1
ATOM 14420 N N . TYR B 1 718 ? 39.531 -42.344 -5.973 1 89.44 718 TYR B N 1
ATOM 14421 C CA . TYR B 1 718 ? 40.438 -43.281 -5.336 1 89.44 718 TYR B CA 1
ATOM 14422 C C . TYR B 1 718 ? 40.219 -44.688 -5.859 1 89.44 718 TYR B C 1
ATOM 14424 O O . TYR B 1 718 ? 41.156 -45.5 -5.902 1 89.44 718 TYR B O 1
ATOM 14432 N N . ILE B 1 719 ? 39.062 -44.938 -6.398 1 88.44 719 ILE B N 1
ATOM 14433 C CA . ILE B 1 719 ? 38.781 -46.25 -7.008 1 88.44 719 ILE B CA 1
ATOM 14434 C C . ILE B 1 719 ? 39.406 -46.312 -8.398 1 88.44 719 ILE B C 1
ATOM 14436 O O . ILE B 1 719 ? 39.969 -47.344 -8.805 1 88.44 719 ILE B O 1
ATOM 14440 N N . SER B 1 720 ? 39.312 -45.281 -9.227 1 84.25 720 SER B N 1
ATOM 14441 C CA . SER B 1 720 ? 39.75 -45.25 -10.609 1 84.25 720 SER B CA 1
ATOM 14442 C C . SER B 1 720 ? 41.281 -45.188 -10.703 1 84.25 720 SER B C 1
ATOM 14444 O O . SER B 1 720 ? 41.906 -45.875 -11.516 1 84.25 720 SER B O 1
ATOM 14446 N N . THR B 1 721 ? 42 -44.188 -10.047 1 75.69 721 THR B N 1
ATOM 14447 C CA . THR B 1 721 ? 43.406 -43.875 -10.305 1 75.69 721 THR B CA 1
ATOM 14448 C C . THR B 1 721 ? 44.281 -44.312 -9.117 1 75.69 721 THR B C 1
ATOM 14450 O O . THR B 1 721 ? 45.5 -44.188 -9.164 1 75.69 721 THR B O 1
ATOM 14453 N N . GLY B 1 722 ? 43.719 -45.094 -8.148 1 61.28 722 GLY B N 1
ATOM 14454 C CA . GLY B 1 722 ? 44.5 -45.469 -6.992 1 61.28 722 GLY B CA 1
ATOM 14455 C C . GLY B 1 722 ? 45.344 -44.312 -6.449 1 61.28 722 GLY B C 1
ATOM 14456 O O . GLY B 1 722 ? 44.906 -43.156 -6.43 1 61.28 722 GLY B O 1
ATOM 14457 N N . SER B 1 723 ? 46.625 -44.375 -5.891 1 59.38 723 SER B N 1
ATOM 14458 C CA . SER B 1 723 ? 47.5 -43.375 -5.328 1 59.38 723 SER B CA 1
ATOM 14459 C C . SER B 1 723 ? 48.25 -42.625 -6.426 1 59.38 723 SER B C 1
ATOM 14461 O O . SER B 1 723 ? 48.906 -41.625 -6.156 1 59.38 723 SER B O 1
ATOM 14463 N N . GLY B 1 724 ? 48.156 -42.969 -7.895 1 58.22 724 GLY B N 1
ATOM 14464 C CA . GLY B 1 724 ? 49.125 -42.438 -8.852 1 58.22 724 GLY B CA 1
ATOM 14465 C C . GLY B 1 724 ? 48.5 -41.656 -9.977 1 58.22 724 GLY B C 1
ATOM 14466 O O . GLY B 1 724 ? 47.406 -41.125 -9.828 1 58.22 724 GLY B O 1
ATOM 14467 N N . ASN B 1 725 ? 49.188 -41.469 -11.336 1 60.97 725 ASN B N 1
ATOM 14468 C CA . ASN B 1 725 ? 49.031 -40.594 -12.5 1 60.97 725 ASN B CA 1
ATOM 14469 C C . ASN B 1 725 ? 47.844 -41 -13.359 1 60.97 725 ASN B C 1
ATOM 14471 O O . ASN B 1 725 ? 47.969 -41.219 -14.562 1 60.97 725 ASN B O 1
ATOM 14475 N N . GLY B 1 726 ? 46.656 -41.531 -12.961 1 63.34 726 GLY B N 1
ATOM 14476 C CA . GLY B 1 726 ? 45.312 -41.625 -13.508 1 63.34 726 GLY B CA 1
ATOM 14477 C C . GLY B 1 726 ? 45.219 -42.594 -14.672 1 63.34 726 GLY B C 1
ATOM 14478 O O . GLY B 1 726 ? 45.969 -42.5 -15.648 1 63.34 726 GLY B O 1
ATOM 14479 N N . ASN B 1 727 ? 44.938 -43.969 -14.602 1 78.94 727 ASN B N 1
ATOM 14480 C CA . ASN B 1 727 ? 44.656 -44.906 -15.68 1 78.94 727 ASN B CA 1
ATOM 14481 C C . ASN B 1 727 ? 43.406 -44.5 -16.453 1 78.94 727 ASN B C 1
ATOM 14483 O O . ASN B 1 727 ? 42.312 -44.406 -15.883 1 78.94 727 ASN B O 1
ATOM 14487 N N . PRO B 1 728 ? 43.594 -44.156 -17.828 1 84.88 728 PRO B N 1
ATOM 14488 C CA . PRO B 1 728 ? 42.438 -43.688 -18.625 1 84.88 728 PRO B CA 1
ATOM 14489 C C . PRO B 1 728 ? 41.312 -44.688 -18.672 1 84.88 728 PRO B C 1
ATOM 14491 O O . PRO B 1 728 ? 40.125 -44.312 -18.688 1 84.88 728 PRO B O 1
ATOM 14494 N N . TYR B 1 729 ? 41.531 -46.031 -18.625 1 85.62 729 TYR B N 1
ATOM 14495 C CA . TYR B 1 729 ? 40.5 -47.031 -18.688 1 85.62 729 TYR B CA 1
ATOM 14496 C C . TYR B 1 729 ? 39.75 -47.125 -17.375 1 85.62 729 TYR B C 1
ATOM 14498 O O . TYR B 1 729 ? 38.5 -47.25 -17.359 1 85.62 729 TYR B O 1
ATOM 14506 N N . GLY B 1 730 ? 40.469 -47.094 -16.25 1 87.12 730 GLY B N 1
ATOM 14507 C CA . GLY B 1 730 ? 39.781 -47.062 -14.953 1 87.12 730 GLY B CA 1
ATOM 14508 C C . GLY B 1 730 ? 38.906 -45.844 -14.758 1 87.12 730 GLY B C 1
ATOM 14509 O O . GLY B 1 730 ? 37.812 -45.938 -14.195 1 87.12 730 GLY B O 1
ATOM 14510 N N . TYR B 1 731 ? 39.406 -44.75 -15.266 1 90.56 731 TYR B N 1
ATOM 14511 C CA . TYR B 1 731 ? 38.656 -43.5 -15.18 1 90.56 731 TYR B CA 1
ATOM 14512 C C . TYR B 1 731 ? 37.344 -43.594 -15.977 1 90.56 731 TYR B C 1
ATOM 14514 O O . TYR B 1 731 ? 36.312 -43.125 -15.523 1 90.56 731 TYR B O 1
ATOM 14522 N N . ALA B 1 732 ? 37.344 -44.188 -17.125 1 91.5 732 ALA B N 1
ATOM 14523 C CA . ALA B 1 732 ? 36.156 -44.312 -17.984 1 91.5 732 ALA B CA 1
ATOM 14524 C C . ALA B 1 732 ? 35.125 -45.25 -17.375 1 91.5 732 ALA B C 1
ATOM 14526 O O . ALA B 1 732 ? 33.938 -45 -17.438 1 91.5 732 ALA B O 1
ATOM 14527 N N . ILE B 1 733 ? 35.531 -46.312 -16.734 1 92.62 733 ILE B N 1
ATOM 14528 C CA . ILE B 1 733 ? 34.625 -47.281 -16.172 1 92.62 733 ILE B CA 1
ATOM 14529 C C . ILE B 1 733 ? 33.969 -46.75 -14.906 1 92.62 733 ILE B C 1
ATOM 14531 O O . ILE B 1 733 ? 32.75 -46.875 -14.711 1 92.62 733 ILE B O 1
ATOM 14535 N N . VAL B 1 734 ? 34.75 -46.156 -14.078 1 93.25 734 VAL B N 1
ATOM 14536 C CA . VAL B 1 734 ? 34.219 -45.656 -12.828 1 93.25 734 VAL B CA 1
ATOM 14537 C C . VAL B 1 734 ? 33.25 -44.5 -13.117 1 93.25 734 VAL B C 1
ATOM 14539 O O . VAL B 1 734 ? 32.219 -44.375 -12.484 1 93.25 734 VAL B O 1
ATOM 14542 N N . THR B 1 735 ? 33.625 -43.656 -14.039 1 93.94 735 THR B N 1
ATOM 14543 C CA . THR B 1 735 ? 32.75 -42.562 -14.383 1 93.94 735 THR B CA 1
ATOM 14544 C C . THR B 1 735 ? 31.453 -43.094 -15.016 1 93.94 735 THR B C 1
ATOM 14546 O O . THR B 1 735 ? 30.375 -42.5 -14.828 1 93.94 735 THR B O 1
ATOM 14549 N N . ALA B 1 736 ? 31.5 -44.156 -15.703 1 95.25 736 ALA B N 1
ATOM 14550 C CA . ALA B 1 736 ? 30.297 -44.75 -16.297 1 95.25 736 ALA B CA 1
ATOM 14551 C C . ALA B 1 736 ? 29.312 -45.188 -15.211 1 95.25 736 ALA B C 1
ATOM 14553 O O . ALA B 1 736 ? 28.109 -44.969 -15.32 1 95.25 736 ALA B O 1
ATOM 14554 N N . VAL B 1 737 ? 29.828 -45.719 -14.188 1 94.75 737 VAL B N 1
ATOM 14555 C CA . VAL B 1 737 ? 28.984 -46.25 -13.117 1 94.75 737 VAL B CA 1
ATOM 14556 C C . VAL B 1 737 ? 28.438 -45.094 -12.289 1 94.75 737 VAL B C 1
ATOM 14558 O O . VAL B 1 737 ? 27.234 -45.031 -12.016 1 94.75 737 VAL B O 1
ATOM 14561 N N . ILE B 1 738 ? 29.234 -44.156 -11.922 1 94.69 738 ILE B N 1
ATOM 14562 C CA . ILE B 1 738 ? 28.812 -43.031 -11.094 1 94.69 738 ILE B CA 1
ATOM 14563 C C . ILE B 1 738 ? 27.812 -42.156 -11.859 1 94.69 738 ILE B C 1
ATOM 14565 O O . ILE B 1 738 ? 26.781 -41.75 -11.312 1 94.69 738 ILE B O 1
ATOM 14569 N N . TYR B 1 739 ? 28.141 -41.938 -13.133 1 95.56 739 TYR B N 1
ATOM 14570 C CA . TYR B 1 739 ? 27.25 -41.094 -13.93 1 95.56 739 TYR B CA 1
ATOM 14571 C C . TYR B 1 739 ? 25.906 -41.812 -14.172 1 95.56 739 TYR B C 1
ATOM 14573 O O . TYR B 1 739 ? 24.875 -41.156 -14.281 1 95.56 739 TYR B O 1
ATOM 14581 N N . PHE B 1 740 ? 25.922 -43.062 -14.211 1 94.75 740 PHE B N 1
ATOM 14582 C CA . PHE B 1 740 ? 24.688 -43.844 -14.352 1 94.75 740 PHE B CA 1
ATOM 14583 C C . PHE B 1 740 ? 23.828 -43.719 -13.102 1 94.75 740 PHE B C 1
ATOM 14585 O O . PHE B 1 740 ? 22.625 -43.469 -13.18 1 94.75 740 PHE B O 1
ATOM 14592 N N . LEU B 1 741 ? 24.438 -43.812 -11.977 1 92.31 741 LEU B N 1
ATOM 14593 C CA . LEU B 1 741 ? 23.719 -43.719 -10.711 1 92.31 741 LEU B CA 1
ATOM 14594 C C . LEU B 1 741 ? 23.219 -42.281 -10.477 1 92.31 741 LEU B C 1
ATOM 14596 O O . LEU B 1 741 ? 22.109 -42.094 -9.977 1 92.31 741 LEU B O 1
ATOM 14600 N N . THR B 1 742 ? 24.016 -41.375 -10.844 1 92.75 742 THR B N 1
ATOM 14601 C CA . THR B 1 742 ? 23.594 -40 -10.656 1 92.75 742 THR B CA 1
ATOM 14602 C C . THR B 1 742 ? 22.484 -39.625 -11.633 1 92.75 742 THR B C 1
ATOM 14604 O O . THR B 1 742 ? 21.609 -38.812 -11.305 1 92.75 742 THR B O 1
ATOM 14607 N N . ALA B 1 743 ? 22.516 -40.125 -12.797 1 93.12 743 ALA B N 1
ATOM 14608 C CA . ALA B 1 743 ? 21.438 -39.875 -13.742 1 93.12 743 ALA B CA 1
ATOM 14609 C C . ALA B 1 743 ? 20.109 -40.438 -13.219 1 93.12 743 ALA B C 1
ATOM 14611 O O . ALA B 1 743 ? 19.062 -39.844 -13.398 1 93.12 743 ALA B O 1
ATOM 14612 N N . TYR B 1 744 ? 20.203 -41.625 -12.547 1 92.38 744 TYR B N 1
ATOM 14613 C CA . TYR B 1 744 ? 19.031 -42.219 -11.914 1 92.38 744 TYR B CA 1
ATOM 14614 C C . TYR B 1 744 ? 18.5 -41.312 -10.805 1 92.38 744 TYR B C 1
ATOM 14616 O O . TYR B 1 744 ? 17.281 -41.094 -10.695 1 92.38 744 TYR B O 1
ATOM 14624 N N . TYR B 1 745 ? 19.375 -40.781 -10.109 1 90.5 745 TYR B N 1
ATOM 14625 C CA . TYR B 1 745 ? 18.984 -39.906 -8.992 1 90.5 745 TYR B CA 1
ATOM 14626 C C . TYR B 1 745 ? 18.375 -38.625 -9.492 1 90.5 745 TYR B C 1
ATOM 14628 O O . TYR B 1 745 ? 17.391 -38.125 -8.938 1 90.5 745 TYR B O 1
ATOM 14636 N N . ARG B 1 746 ? 18.906 -38.031 -10.406 1 90.75 746 ARG B N 1
ATOM 14637 C CA . ARG B 1 746 ? 18.438 -36.75 -10.938 1 90.75 746 ARG B CA 1
ATOM 14638 C C . ARG B 1 746 ? 17.031 -36.875 -11.508 1 90.75 746 ARG B C 1
ATOM 14640 O O . ARG B 1 746 ? 16.219 -35.938 -11.367 1 90.75 746 ARG B O 1
ATOM 14647 N N . GLN B 1 747 ? 16.781 -37.969 -12.055 1 88.62 747 GLN B N 1
ATOM 14648 C CA . GLN B 1 747 ? 15.516 -38.125 -12.766 1 88.62 747 GLN B CA 1
ATOM 14649 C C . GLN B 1 747 ? 14.391 -38.5 -11.805 1 88.62 747 GLN B C 1
ATOM 14651 O O . GLN B 1 747 ? 13.266 -38.031 -11.938 1 88.62 747 GLN B O 1
ATOM 14656 N N . PHE B 1 748 ? 14.703 -39.344 -10.82 1 88.06 748 PHE B N 1
ATOM 14657 C CA . PHE B 1 748 ? 13.578 -39.969 -10.125 1 88.06 748 PHE B CA 1
ATOM 14658 C C . PHE B 1 748 ? 13.562 -39.531 -8.656 1 88.06 748 PHE B C 1
ATOM 14660 O O . PHE B 1 748 ? 12.594 -39.812 -7.945 1 88.06 748 PHE B O 1
ATOM 14667 N N . ALA B 1 749 ? 14.57 -38.875 -8.203 1 84.81 749 ALA B N 1
ATOM 14668 C CA . ALA B 1 749 ? 14.523 -38.438 -6.812 1 84.81 749 ALA B CA 1
ATOM 14669 C C . ALA B 1 749 ? 13.484 -37.344 -6.613 1 84.81 749 ALA B C 1
ATOM 14671 O O . ALA B 1 749 ? 13.328 -36.469 -7.469 1 84.81 749 ALA B O 1
ATOM 14672 N N . VAL B 1 750 ? 12.672 -37.562 -5.594 1 77.5 750 VAL B N 1
ATOM 14673 C CA . VAL B 1 750 ? 11.555 -36.656 -5.363 1 77.5 750 VAL B CA 1
ATOM 14674 C C . VAL B 1 750 ? 11.992 -35.5 -4.445 1 77.5 750 VAL B C 1
ATOM 14676 O O . VAL B 1 750 ? 12.305 -35.719 -3.273 1 77.5 750 VAL B O 1
ATOM 14679 N N . HIS B 1 751 ? 12.258 -34.375 -5.074 1 81.06 751 HIS B N 1
ATOM 14680 C CA . HIS B 1 751 ? 12.539 -33.156 -4.344 1 81.06 751 HIS B CA 1
ATOM 14681 C C . HIS B 1 751 ? 11.562 -32.031 -4.73 1 81.06 751 HIS B C 1
ATOM 14683 O O . HIS B 1 751 ? 10.836 -32.156 -5.719 1 81.06 751 HIS B O 1
ATOM 14689 N N . ILE B 1 752 ? 11.492 -31.016 -3.898 1 74.44 752 ILE B N 1
ATOM 14690 C CA . ILE B 1 752 ? 10.602 -29.891 -4.188 1 74.44 752 ILE B CA 1
ATOM 14691 C C . ILE B 1 752 ? 11.086 -29.156 -5.438 1 74.44 752 ILE B C 1
ATOM 14693 O O . ILE B 1 752 ? 10.273 -28.75 -6.281 1 74.44 752 ILE B O 1
ATOM 14697 N N . THR B 1 753 ? 12.414 -29.031 -5.469 1 78.69 753 THR B N 1
ATOM 14698 C CA . THR B 1 753 ? 13 -28.406 -6.645 1 78.69 753 THR B CA 1
ATOM 14699 C C . THR B 1 753 ? 14.008 -29.344 -7.309 1 78.69 753 THR B C 1
ATOM 14701 O O . THR B 1 753 ? 14.391 -30.359 -6.73 1 78.69 753 THR B O 1
ATOM 14704 N N . LYS B 1 754 ? 14.328 -29.078 -8.531 1 81 754 LYS B N 1
ATOM 14705 C CA . LYS B 1 754 ? 15.273 -29.906 -9.273 1 81 754 LYS B CA 1
ATOM 14706 C C . LYS B 1 754 ? 16.719 -29.578 -8.883 1 81 754 LYS B C 1
ATOM 14708 O O . LYS B 1 754 ? 17.641 -30.281 -9.273 1 81 754 LYS B O 1
ATOM 14713 N N . VAL B 1 755 ? 16.922 -28.719 -7.98 1 84.12 755 VAL B N 1
ATOM 14714 C CA . VAL B 1 755 ? 18.25 -28.203 -7.676 1 84.12 755 VAL B CA 1
ATOM 14715 C C . VAL B 1 755 ? 19.078 -29.281 -6.977 1 84.12 755 VAL B C 1
ATOM 14717 O O . VAL B 1 755 ? 20.234 -29.531 -7.348 1 84.12 755 VAL B O 1
ATOM 14720 N N . PRO B 1 756 ? 18.5 -30.031 -6.039 1 85.69 756 PRO B N 1
ATOM 14721 C CA . PRO B 1 756 ? 19.312 -31.078 -5.41 1 85.69 756 PRO B CA 1
ATOM 14722 C C . PRO B 1 756 ? 19.766 -32.156 -6.402 1 85.69 756 PRO B C 1
ATOM 14724 O O . PRO B 1 756 ? 20.891 -32.656 -6.312 1 85.69 756 PRO B O 1
ATOM 14727 N N . GLY B 1 757 ? 18.969 -32.469 -7.324 1 87.69 757 GLY B N 1
ATOM 14728 C CA . GLY B 1 757 ? 19.328 -33.469 -8.336 1 87.69 757 GLY B CA 1
ATOM 14729 C C . GLY B 1 757 ? 20.469 -33 -9.234 1 87.69 757 GLY B C 1
ATOM 14730 O O . GLY B 1 757 ? 21.328 -33.781 -9.602 1 87.69 757 GLY B O 1
ATOM 14731 N N . ILE B 1 758 ? 20.484 -31.766 -9.461 1 88.62 758 ILE B N 1
ATOM 14732 C CA . ILE B 1 758 ? 21.531 -31.203 -10.312 1 88.62 758 ILE B CA 1
ATOM 14733 C C . ILE B 1 758 ? 22.844 -31.109 -9.531 1 88.62 758 ILE B C 1
ATOM 14735 O O . ILE B 1 758 ? 23.906 -31.406 -10.07 1 88.62 758 ILE B O 1
ATOM 14739 N N . MET B 1 759 ? 22.734 -30.828 -8.289 1 89.75 759 MET B N 1
ATOM 14740 C CA . MET B 1 759 ? 23.938 -30.641 -7.488 1 89.75 759 MET B CA 1
ATOM 14741 C C . MET B 1 759 ? 24.641 -31.984 -7.23 1 89.75 759 MET B C 1
ATOM 14743 O O . MET B 1 759 ? 25.875 -32.062 -7.262 1 89.75 759 MET B O 1
ATOM 14747 N N . VAL B 1 760 ? 23.859 -33 -7.07 1 90.88 760 VAL B N 1
ATOM 14748 C CA . VAL B 1 760 ? 24.438 -34.312 -6.805 1 90.88 760 VAL B CA 1
ATOM 14749 C C . VAL B 1 760 ? 25.109 -34.844 -8.07 1 90.88 760 VAL B C 1
ATOM 14751 O O . VAL B 1 760 ? 26.016 -35.656 -7.992 1 90.88 760 VAL B O 1
ATOM 14754 N N . SER B 1 761 ? 24.75 -34.312 -9.164 1 93.06 761 SER B N 1
ATOM 14755 C CA . SER B 1 761 ? 25.328 -34.781 -10.422 1 93.06 761 SER B CA 1
ATOM 14756 C C . SER B 1 761 ? 26.531 -33.938 -10.82 1 93.06 761 SER B C 1
ATOM 14758 O O . SER B 1 761 ? 27.531 -34.469 -11.305 1 93.06 761 SER B O 1
ATOM 14760 N N . VAL B 1 762 ? 26.5 -32.688 -10.555 1 93.5 762 VAL B N 1
ATOM 14761 C CA . VAL B 1 762 ? 27.516 -31.766 -11.023 1 93.5 762 VAL B CA 1
ATOM 14762 C C . VAL B 1 762 ? 28.75 -31.844 -10.117 1 93.5 762 VAL B C 1
ATOM 14764 O O . VAL B 1 762 ? 29.875 -31.75 -10.586 1 93.5 762 VAL B O 1
ATOM 14767 N N . THR B 1 763 ? 28.578 -32.062 -8.875 1 95 763 THR B N 1
ATOM 14768 C CA . THR B 1 763 ? 29.688 -32 -7.914 1 95 763 THR B CA 1
ATOM 14769 C C . THR B 1 763 ? 30.641 -33.156 -8.117 1 95 763 THR B C 1
ATOM 14771 O O . THR B 1 763 ? 31.859 -32.969 -8.133 1 95 763 THR B O 1
ATOM 14774 N N . PRO B 1 764 ? 30.203 -34.375 -8.344 1 94.62 764 PRO B N 1
ATOM 14775 C CA . PRO B 1 764 ? 31.156 -35.438 -8.641 1 94.62 764 PRO B CA 1
ATOM 14776 C C . PRO B 1 764 ? 31.938 -35.188 -9.93 1 94.62 764 PRO B C 1
ATOM 14778 O O . PRO B 1 764 ? 33.125 -35.562 -10.016 1 94.62 764 PRO B O 1
ATOM 14781 N N . VAL B 1 765 ? 31.297 -34.594 -10.875 1 94 765 VAL B N 1
ATOM 14782 C CA . VAL B 1 765 ? 31.969 -34.281 -12.133 1 94 765 VAL B CA 1
ATOM 14783 C C . VAL B 1 765 ? 33.094 -33.281 -11.891 1 94 765 VAL B C 1
ATOM 14785 O O . VAL B 1 765 ? 34.188 -33.406 -12.461 1 94 765 VAL B O 1
ATOM 14788 N N . LEU B 1 766 ? 32.781 -32.344 -11.102 1 92.94 766 LEU B N 1
ATOM 14789 C CA . LEU B 1 766 ? 33.781 -31.297 -10.82 1 92.94 766 LEU B CA 1
ATOM 14790 C C . LEU B 1 766 ? 34.969 -31.875 -10.047 1 92.94 766 LEU B C 1
ATOM 14792 O O . LEU B 1 766 ? 36.094 -31.547 -10.32 1 92.94 766 LEU B O 1
ATOM 14796 N N . VAL B 1 767 ? 34.719 -32.75 -9.109 1 92.94 767 VAL B N 1
ATOM 14797 C CA . VAL B 1 767 ? 35.812 -33.312 -8.305 1 92.94 767 VAL B CA 1
ATOM 14798 C C . VAL B 1 767 ? 36.625 -34.281 -9.164 1 92.94 767 VAL B C 1
ATOM 14800 O O . VAL B 1 767 ? 37.844 -34.188 -9.188 1 92.94 767 VAL B O 1
ATOM 14803 N N . LEU B 1 768 ? 36.031 -35.094 -9.922 1 91.88 768 LEU B N 1
ATOM 14804 C CA . LEU B 1 768 ? 36.719 -36.062 -10.773 1 91.88 768 LEU B CA 1
ATOM 14805 C C . LEU B 1 768 ? 37.406 -35.375 -11.938 1 91.88 768 LEU B C 1
ATOM 14807 O O . LEU B 1 768 ? 38.562 -35.688 -12.258 1 91.88 768 LEU B O 1
ATOM 14811 N N . GLY B 1 769 ? 36.688 -34.469 -12.578 1 89.06 769 GLY B N 1
ATOM 14812 C CA . GLY B 1 769 ? 37.25 -33.75 -13.727 1 89.06 769 GLY B CA 1
ATOM 14813 C C . GLY B 1 769 ? 38.438 -32.875 -13.391 1 89.06 769 GLY B C 1
ATOM 14814 O O . GLY B 1 769 ? 39.438 -32.875 -14.117 1 89.06 769 GLY B O 1
ATOM 14815 N N . THR B 1 770 ? 38.312 -32.125 -12.289 1 88.81 770 THR B N 1
ATOM 14816 C CA . THR B 1 770 ? 39.438 -31.297 -11.867 1 88.81 770 THR B CA 1
ATOM 14817 C C . THR B 1 770 ? 40.625 -32.156 -11.438 1 88.81 770 THR B C 1
ATOM 14819 O O . THR B 1 770 ? 41.781 -31.812 -11.711 1 88.81 770 THR B O 1
ATOM 14822 N N . SER B 1 771 ? 40.375 -33.25 -10.773 1 88.44 771 SER B N 1
ATOM 14823 C CA . SER B 1 771 ? 41.438 -34.156 -10.375 1 88.44 771 SER B CA 1
ATOM 14824 C C . SER B 1 771 ? 42.156 -34.75 -11.594 1 88.44 771 SER B C 1
ATOM 14826 O O . SER B 1 771 ? 43.375 -34.906 -11.602 1 88.44 771 SER B O 1
ATOM 14828 N N . TRP B 1 772 ? 41.375 -35.031 -12.594 1 87.5 772 TRP B N 1
ATOM 14829 C CA . TRP B 1 772 ? 41.938 -35.562 -13.828 1 87.5 772 TRP B CA 1
ATOM 14830 C C . TRP B 1 772 ? 42.781 -34.531 -14.562 1 87.5 772 TRP B C 1
ATOM 14832 O O . TRP B 1 772 ? 43.906 -34.844 -15 1 87.5 772 TRP B O 1
ATOM 14842 N N . SER B 1 773 ? 42.312 -33.344 -14.656 1 83.56 773 SER B N 1
ATOM 14843 C CA . SER B 1 773 ? 43.031 -32.281 -15.375 1 83.56 773 SER B CA 1
ATOM 14844 C C . SER B 1 773 ? 44.281 -31.844 -14.617 1 83.56 773 SER B C 1
ATOM 14846 O O . SER B 1 773 ? 45.312 -31.578 -15.227 1 83.56 773 SER B O 1
ATOM 14848 N N . ASP B 1 774 ? 44.188 -31.766 -13.305 1 85.38 774 ASP B N 1
ATOM 14849 C CA . ASP B 1 774 ? 45.312 -31.281 -12.5 1 85.38 774 ASP B CA 1
ATOM 14850 C C . ASP B 1 774 ? 46.406 -32.344 -12.422 1 85.38 774 ASP B C 1
ATOM 14852 O O . ASP B 1 774 ? 47.594 -32.031 -12.203 1 85.38 774 ASP B O 1
ATOM 14856 N N . SER B 1 775 ? 46.125 -33.562 -12.586 1 81.88 775 SER B N 1
ATOM 14857 C CA . SER B 1 775 ? 47.125 -34.625 -12.578 1 81.88 775 SER B CA 1
ATOM 14858 C C . SER B 1 775 ? 47.969 -34.594 -13.859 1 81.88 775 SER B C 1
ATOM 14860 O O . SER B 1 775 ? 49.094 -35.125 -13.883 1 81.88 775 SER B O 1
ATOM 14862 N N . ARG B 1 776 ? 47.625 -34 -14.891 1 77.38 776 ARG B N 1
ATOM 14863 C CA . ARG B 1 776 ? 48.281 -34.062 -16.188 1 77.38 776 ARG B CA 1
ATOM 14864 C C . ARG B 1 776 ? 48.938 -32.75 -16.547 1 77.38 776 ARG B C 1
ATOM 14866 O O . ARG B 1 776 ? 49.875 -32.688 -17.359 1 77.38 776 ARG B O 1
ATOM 14873 N N . SER B 1 777 ? 48.406 -31.672 -16.047 1 72.19 777 SER B N 1
ATOM 14874 C CA . SER B 1 777 ? 48.938 -30.375 -16.469 1 72.19 777 SER B CA 1
ATOM 14875 C C . SER B 1 777 ? 49.406 -29.562 -15.281 1 72.19 777 SER B C 1
ATOM 14877 O O . SER B 1 777 ? 48.906 -29.734 -14.172 1 72.19 777 SER B O 1
ATOM 14879 N N . SER B 1 778 ? 50.594 -28.922 -15.492 1 66.94 778 SER B N 1
ATOM 14880 C CA . SER B 1 778 ? 51.156 -28.078 -14.445 1 66.94 778 SER B CA 1
ATOM 14881 C C . SER B 1 778 ? 50.656 -26.641 -14.586 1 66.94 778 SER B C 1
ATOM 14883 O O . SER B 1 778 ? 51.25 -25.844 -15.336 1 66.94 778 SER B O 1
ATOM 14885 N N . PHE B 1 779 ? 49.406 -26.344 -14.266 1 70.62 779 PHE B N 1
ATOM 14886 C CA . PHE B 1 779 ? 48.906 -24.984 -14.281 1 70.62 779 PHE B CA 1
ATOM 14887 C C . PHE B 1 779 ? 49.062 -24.328 -12.922 1 70.62 779 PHE B C 1
ATOM 14889 O O . PHE B 1 779 ? 49.156 -25.016 -11.898 1 70.62 779 PHE B O 1
ATOM 14896 N N . PRO B 1 780 ? 49.219 -23.031 -12.93 1 68.75 780 PRO B N 1
ATOM 14897 C CA . PRO B 1 780 ? 49.406 -22.328 -11.656 1 68.75 780 PRO B CA 1
ATOM 14898 C C . PRO B 1 780 ? 48.25 -22.578 -10.68 1 68.75 780 PRO B C 1
ATOM 14900 O O . PRO B 1 780 ? 48.438 -22.484 -9.469 1 68.75 780 PRO B O 1
ATOM 1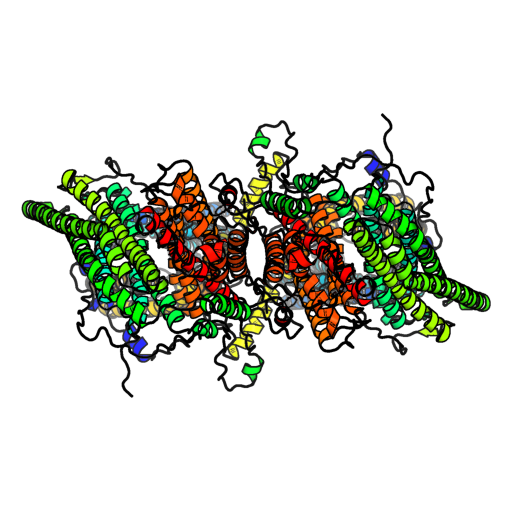4903 N N . SER B 1 781 ? 47.094 -22.984 -11.117 1 76.44 781 SER B N 1
ATOM 14904 C CA . SER B 1 781 ? 45.938 -23.203 -10.242 1 76.44 781 SER B CA 1
ATOM 14905 C C . SER B 1 781 ? 45.781 -24.672 -9.906 1 76.44 781 SER B C 1
ATOM 14907 O O . SER B 1 781 ? 44.656 -25.141 -9.688 1 76.44 781 SER B O 1
ATOM 14909 N N . ASN B 1 782 ? 46.844 -25.391 -9.805 1 77.94 782 ASN B N 1
ATOM 14910 C CA . ASN B 1 782 ? 46.812 -26.828 -9.539 1 77.94 782 ASN B CA 1
ATOM 14911 C C . ASN B 1 782 ? 46.688 -27.125 -8.047 1 77.94 782 ASN B C 1
ATOM 14913 O O . ASN B 1 782 ? 47.531 -26.719 -7.25 1 77.94 782 ASN B O 1
ATOM 14917 N N . ILE B 1 783 ? 45.531 -27.594 -7.586 1 82.5 783 ILE B N 1
ATOM 14918 C CA . ILE B 1 783 ? 45.25 -27.828 -6.172 1 82.5 783 ILE B CA 1
ATOM 14919 C C . ILE B 1 783 ? 45.5 -29.297 -5.832 1 82.5 783 ILE B C 1
ATOM 14921 O O . ILE B 1 783 ? 45.406 -29.703 -4.668 1 82.5 783 ILE B O 1
ATOM 14925 N N . GLY B 1 784 ? 45.812 -30.047 -6.672 1 81.88 784 GLY B N 1
ATOM 14926 C CA . GLY B 1 784 ? 46.094 -31.438 -6.379 1 81.88 784 GLY B CA 1
ATOM 14927 C C . GLY B 1 784 ? 45 -32.375 -6.824 1 81.88 784 GLY B C 1
ATOM 14928 O O . GLY B 1 784 ? 44.344 -32.125 -7.824 1 81.88 784 GLY B O 1
ATOM 14929 N N . VAL B 1 785 ? 45 -33.594 -6.059 1 85.88 785 VAL B N 1
ATOM 14930 C CA . VAL B 1 785 ? 44.062 -34.625 -6.535 1 85.88 785 VAL B CA 1
ATOM 14931 C C . VAL B 1 785 ? 43.281 -35.219 -5.359 1 85.88 785 VAL B C 1
ATOM 14933 O O . VAL B 1 785 ? 43.75 -35.156 -4.215 1 85.88 785 VAL B O 1
ATOM 14936 N N . GLY B 1 786 ? 41.938 -35.562 -5.605 1 86.56 786 GLY B N 1
ATOM 14937 C CA . GLY B 1 786 ? 41.125 -36.344 -4.707 1 86.56 786 GLY B CA 1
ATOM 14938 C C . GLY B 1 786 ? 40.594 -35.562 -3.525 1 86.56 786 GLY B C 1
ATOM 14939 O O . GLY B 1 786 ? 39.719 -34.719 -3.691 1 86.56 786 GLY B O 1
ATOM 14940 N N . TRP B 1 787 ? 41.25 -35.656 -2.34 1 89.69 787 TRP B N 1
ATOM 14941 C CA . TRP B 1 787 ? 40.781 -35.062 -1.084 1 89.69 787 TRP B CA 1
ATOM 14942 C C . TRP B 1 787 ? 40.906 -33.562 -1.092 1 89.69 787 TRP B C 1
ATOM 14944 O O . TRP B 1 787 ? 40 -32.844 -0.668 1 89.69 787 TRP B O 1
ATOM 14954 N N . ARG B 1 788 ? 41.906 -32.969 -1.566 1 90.81 788 ARG B N 1
ATOM 14955 C CA . ARG B 1 788 ? 42.094 -31.531 -1.566 1 90.81 788 ARG B CA 1
ATOM 14956 C C . ARG B 1 788 ? 41.094 -30.844 -2.477 1 90.81 788 ARG B C 1
ATOM 14958 O O . ARG B 1 788 ? 40.594 -29.766 -2.145 1 90.81 788 ARG B O 1
ATOM 14965 N N . VAL B 1 789 ? 40.812 -31.484 -3.533 1 91.94 789 VAL B N 1
ATOM 14966 C CA . VAL B 1 789 ? 39.844 -30.891 -4.461 1 91.94 789 VAL B CA 1
ATOM 14967 C C . VAL B 1 789 ? 38.469 -30.922 -3.852 1 91.94 789 VAL B C 1
ATOM 14969 O O . VAL B 1 789 ? 37.719 -29.938 -3.924 1 91.94 789 VAL B O 1
ATOM 14972 N N . ALA B 1 790 ? 38.094 -32 -3.207 1 94.75 790 ALA B N 1
ATOM 14973 C CA . ALA B 1 790 ? 36.781 -32.156 -2.615 1 94.75 790 ALA B CA 1
ATOM 14974 C C . ALA B 1 790 ? 36.562 -31.172 -1.472 1 94.75 790 ALA B C 1
ATOM 14976 O O . ALA B 1 790 ? 35.5 -30.547 -1.364 1 94.75 790 ALA B O 1
ATOM 14977 N N . VAL B 1 791 ? 37.531 -30.984 -0.682 1 94.19 791 VAL B N 1
ATOM 14978 C CA . VAL B 1 791 ? 37.406 -30.094 0.466 1 94.19 791 VAL B CA 1
ATOM 14979 C C . VAL B 1 791 ? 37.375 -28.641 -0.009 1 94.19 791 VAL B C 1
ATOM 14981 O O . VAL B 1 791 ? 36.594 -27.828 0.504 1 94.19 791 VAL B O 1
ATOM 14984 N N . THR B 1 792 ? 38.188 -28.312 -0.965 1 93.31 792 THR B N 1
ATOM 14985 C CA . THR B 1 792 ? 38.188 -26.953 -1.478 1 93.31 792 THR B CA 1
ATOM 14986 C C . THR B 1 792 ? 36.844 -26.609 -2.131 1 93.31 792 THR B C 1
ATOM 14988 O O . THR B 1 792 ? 36.344 -25.5 -1.97 1 93.31 792 THR B O 1
ATOM 14991 N N . ARG B 1 793 ? 36.312 -27.547 -2.855 1 93.62 793 ARG B N 1
ATOM 14992 C CA . ARG B 1 793 ? 35.031 -27.328 -3.488 1 93.62 793 ARG B CA 1
ATOM 14993 C C . ARG B 1 793 ? 33.938 -27.156 -2.443 1 93.62 793 ARG B C 1
ATOM 14995 O O . ARG B 1 793 ? 33.125 -26.234 -2.535 1 93.62 793 ARG B O 1
ATOM 15002 N N . PHE B 1 794 ? 33.969 -28 -1.485 1 94.88 794 PHE B N 1
ATOM 15003 C CA . PHE B 1 794 ? 32.938 -27.953 -0.47 1 94.88 794 PHE B CA 1
ATOM 15004 C C . PHE B 1 794 ? 33 -26.656 0.309 1 94.88 794 PHE B C 1
ATOM 15006 O O . PHE B 1 794 ? 31.953 -26.016 0.549 1 94.88 794 PHE B O 1
ATOM 15013 N N . VAL B 1 795 ? 34.125 -26.234 0.671 1 93.75 795 VAL B N 1
ATOM 15014 C CA . VAL B 1 795 ? 34.25 -25 1.439 1 93.75 795 VAL B CA 1
ATOM 15015 C C . VAL B 1 795 ? 33.875 -23.797 0.58 1 93.75 795 VAL B C 1
ATOM 15017 O O . VAL B 1 795 ? 33.219 -22.875 1.061 1 93.75 795 VAL B O 1
ATOM 15020 N N . SER B 1 796 ? 34.25 -23.844 -0.631 1 93.56 796 SER B N 1
ATOM 15021 C CA . SER B 1 796 ? 33.906 -22.75 -1.531 1 93.56 796 SER B CA 1
ATOM 15022 C C . SER B 1 796 ? 32.375 -22.672 -1.749 1 93.56 796 SER B C 1
ATOM 15024 O O . SER B 1 796 ? 31.828 -21.578 -1.833 1 93.56 796 SER B O 1
ATOM 15026 N N . VAL B 1 797 ? 31.828 -23.766 -1.835 1 94.12 797 VAL B N 1
ATOM 15027 C CA . VAL B 1 797 ? 30.391 -23.812 -2.049 1 94.12 797 VAL B CA 1
ATOM 15028 C C . VAL B 1 797 ? 29.672 -23.266 -0.813 1 94.12 797 VAL B C 1
ATOM 15030 O O . VAL B 1 797 ? 28.734 -22.484 -0.929 1 94.12 797 VAL B O 1
ATOM 15033 N N . VAL B 1 798 ? 30.125 -23.625 0.32 1 94.25 798 VAL B N 1
ATOM 15034 C CA . VAL B 1 798 ? 29.484 -23.203 1.562 1 94.25 798 VAL B CA 1
ATOM 15035 C C . VAL B 1 798 ? 29.609 -21.688 1.713 1 94.25 798 VAL B C 1
ATOM 15037 O O . VAL B 1 798 ? 28.641 -21.016 2.061 1 94.25 798 VAL B O 1
ATOM 15040 N N . ILE B 1 799 ? 30.656 -21.125 1.348 1 92.31 799 ILE B N 1
ATOM 15041 C CA . ILE B 1 799 ? 30.844 -19.688 1.466 1 92.31 799 ILE B CA 1
ATOM 15042 C C . ILE B 1 799 ? 30 -18.953 0.421 1 92.31 799 ILE B C 1
ATOM 15044 O O . ILE B 1 799 ? 29.359 -17.953 0.723 1 92.31 799 ILE B O 1
ATOM 15048 N N . GLY B 1 800 ? 30.094 -19.516 -0.738 1 91.44 800 GLY B N 1
ATOM 15049 C CA . GLY B 1 800 ? 29.266 -18.922 -1.777 1 91.44 800 GLY B CA 1
ATOM 15050 C C . GLY B 1 800 ? 27.797 -18.938 -1.443 1 91.44 800 GLY B C 1
ATOM 15051 O O . GLY B 1 800 ? 27.078 -17.969 -1.719 1 91.44 800 GLY B O 1
ATOM 15052 N N . LEU B 1 801 ? 27.344 -19.969 -0.838 1 92.75 801 LEU B N 1
ATOM 15053 C CA . LEU B 1 801 ? 25.938 -20.109 -0.462 1 92.75 801 LEU B CA 1
ATOM 15054 C C . LEU B 1 801 ? 25.594 -19.125 0.654 1 92.75 801 LEU B C 1
ATOM 15056 O O . LEU B 1 801 ? 24.484 -18.578 0.68 1 92.75 801 LEU B O 1
ATOM 15060 N N . PHE B 1 802 ? 26.484 -18.906 1.491 1 90.56 802 PHE B N 1
ATOM 15061 C CA . PHE B 1 802 ? 26.234 -17.969 2.578 1 90.56 802 PHE B CA 1
ATOM 15062 C C . PHE B 1 802 ? 26.062 -16.547 2.041 1 90.56 802 PHE B C 1
ATOM 15064 O O . PHE B 1 802 ? 25.219 -15.797 2.521 1 90.56 802 PHE B O 1
ATOM 15071 N N . VAL B 1 803 ? 26.781 -16.219 1.064 1 87.88 803 VAL B N 1
ATOM 15072 C CA . VAL B 1 803 ? 26.656 -14.883 0.477 1 87.88 803 VAL B CA 1
ATOM 15073 C C . VAL B 1 803 ? 25.344 -14.773 -0.296 1 87.88 803 VAL B C 1
ATOM 15075 O O . VAL B 1 803 ? 24.688 -13.734 -0.268 1 87.88 803 VAL B O 1
ATOM 15078 N N . SER B 1 804 ? 25.047 -15.844 -0.96 1 88.38 804 SER B N 1
ATOM 15079 C CA . SER B 1 804 ? 23.797 -15.836 -1.696 1 88.38 804 SER B CA 1
ATOM 15080 C C . SER B 1 804 ? 22.609 -15.688 -0.754 1 88.38 804 SER B C 1
ATOM 15082 O O . SER B 1 804 ? 21.609 -15.031 -1.089 1 88.38 804 SER B O 1
ATOM 15084 N N . LEU B 1 805 ? 22.656 -16.312 0.366 1 86.44 805 LEU B N 1
ATOM 15085 C CA . LEU B 1 805 ? 21.594 -16.188 1.362 1 86.44 805 LEU B CA 1
ATOM 15086 C C . LEU B 1 805 ? 21.453 -14.75 1.833 1 86.44 805 LEU B C 1
ATOM 15088 O O . LEU B 1 805 ? 20.328 -14.289 2.09 1 86.44 805 LEU B O 1
ATOM 15092 N N . LEU B 1 806 ? 22.484 -14.016 1.833 1 80.5 806 LEU B N 1
ATOM 15093 C CA . LEU B 1 806 ? 22.453 -12.617 2.256 1 80.5 806 LEU B CA 1
ATOM 15094 C C . LEU B 1 806 ? 21.781 -11.75 1.206 1 80.5 806 LEU B C 1
ATOM 15096 O O . LEU B 1 806 ? 21.125 -10.758 1.544 1 80.5 806 LEU B O 1
ATOM 15100 N N . ALA B 1 807 ? 21.922 -12.125 0.025 1 78.69 807 ALA B N 1
ATOM 15101 C CA . ALA B 1 807 ? 21.312 -11.359 -1.054 1 78.69 807 ALA B CA 1
ATOM 15102 C C . ALA B 1 807 ? 19.781 -11.445 -0.985 1 78.69 807 ALA B C 1
ATOM 15104 O O . ALA B 1 807 ? 19.094 -10.477 -1.312 1 78.69 807 ALA B O 1
ATOM 15105 N N . SER B 1 808 ? 19.266 -12.547 -0.587 1 78.62 808 SER B N 1
ATOM 15106 C CA . SER B 1 808 ? 17.812 -12.727 -0.568 1 78.62 808 SER B CA 1
ATOM 15107 C C . SER B 1 808 ? 17.219 -12.266 0.757 1 78.62 808 SER B C 1
ATOM 15109 O O . SER B 1 808 ? 16.031 -11.953 0.83 1 78.62 808 SER B O 1
ATOM 15111 N N . SER B 1 809 ? 18.047 -12.227 1.814 1 74.75 809 SER B N 1
ATOM 15112 C CA . SER B 1 809 ? 17.531 -11.914 3.141 1 74.75 809 SER B CA 1
ATOM 15113 C C . SER B 1 809 ? 17.719 -10.438 3.475 1 74.75 809 SER B C 1
ATOM 15115 O O . SER B 1 809 ? 16.984 -9.883 4.305 1 74.75 809 SER B O 1
ATOM 15117 N N . PHE B 1 810 ? 18.703 -9.711 2.869 1 73.06 810 PHE B N 1
ATOM 15118 C CA . PHE B 1 810 ? 19.016 -8.328 3.207 1 73.06 810 PHE B CA 1
ATOM 15119 C C . PHE B 1 810 ? 18.953 -7.441 1.969 1 73.06 810 PHE B C 1
ATOM 15121 O O . PHE B 1 810 ? 19.328 -7.863 0.873 1 73.06 810 PHE B O 1
ATOM 15128 N N . PRO B 1 811 ? 18.344 -6.266 2.104 1 69.06 811 PRO B N 1
ATOM 15129 C CA . PRO B 1 811 ? 17.781 -5.52 3.23 1 69.06 811 PRO B CA 1
ATOM 15130 C C . PRO B 1 811 ? 16.281 -5.762 3.408 1 69.06 811 PRO B C 1
ATOM 15132 O O . PRO B 1 811 ? 15.758 -5.609 4.512 1 69.06 811 PRO B O 1
ATOM 15135 N N . LYS B 1 812 ? 15.602 -6.027 2.285 1 73.75 812 LYS B N 1
ATOM 15136 C CA . LYS B 1 812 ? 14.172 -6.305 2.387 1 73.75 812 LYS B CA 1
ATOM 15137 C C . LYS B 1 812 ? 13.836 -7.688 1.834 1 73.75 812 LYS B C 1
ATOM 15139 O O . LYS B 1 812 ? 13.781 -7.879 0.617 1 73.75 812 LYS B O 1
ATOM 15144 N N . PRO B 1 813 ? 13.672 -8.617 2.746 1 72.88 813 PRO B N 1
ATOM 15145 C CA . PRO B 1 813 ? 13.375 -9.969 2.271 1 72.88 813 PRO B CA 1
ATOM 15146 C C . PRO B 1 813 ? 11.984 -10.086 1.656 1 72.88 813 PRO B C 1
ATOM 15148 O O . PRO B 1 813 ? 11.039 -9.453 2.133 1 72.88 813 PRO B O 1
ATOM 15151 N N . ARG B 1 814 ? 11.961 -10.633 0.443 1 78.56 814 ARG B N 1
ATOM 15152 C CA . ARG B 1 814 ? 10.672 -10.969 -0.159 1 78.56 814 ARG B CA 1
ATOM 15153 C C . ARG B 1 814 ? 10.148 -12.297 0.376 1 78.56 814 ARG B C 1
ATOM 15155 O O . ARG B 1 814 ? 10.594 -13.367 -0.047 1 78.56 814 ARG B O 1
ATOM 15162 N N . SER B 1 815 ? 9.188 -12.227 1.261 1 80.62 815 SER B N 1
ATOM 15163 C CA . SER B 1 815 ? 8.672 -13.414 1.925 1 80.62 815 SER B CA 1
ATOM 15164 C C . SER B 1 815 ? 7.617 -14.109 1.068 1 80.62 815 SER B C 1
ATOM 15166 O O . SER B 1 815 ? 6.855 -13.453 0.355 1 80.62 815 SER B O 1
ATOM 15168 N N . SER B 1 816 ? 7.668 -15.5 1 1 83.06 816 SER B N 1
ATOM 15169 C CA . SER B 1 816 ? 6.648 -16.297 0.327 1 83.06 816 SER B CA 1
ATOM 15170 C C . SER B 1 816 ? 5.293 -16.156 1.003 1 83.06 816 SER B C 1
ATOM 15172 O O . SER B 1 816 ? 4.254 -16.344 0.369 1 83.06 816 SER B O 1
ATOM 15174 N N . LYS B 1 817 ? 5.328 -15.828 2.254 1 87.88 817 LYS B N 1
ATOM 15175 C CA . LYS B 1 817 ? 4.082 -15.625 2.984 1 87.88 817 LYS B CA 1
ATOM 15176 C C . LYS B 1 817 ? 3.283 -14.469 2.393 1 87.88 817 LYS B C 1
ATOM 15178 O O . LYS B 1 817 ? 2.072 -14.578 2.188 1 87.88 817 LYS B O 1
ATOM 15183 N N . VAL B 1 818 ? 4.016 -13.445 2.076 1 87.12 818 VAL B N 1
ATOM 15184 C CA . VAL B 1 818 ? 3.377 -12.258 1.519 1 87.12 818 VAL B CA 1
ATOM 15185 C C . VAL B 1 818 ? 2.889 -12.555 0.101 1 87.12 818 VAL B C 1
ATOM 15187 O O . VAL B 1 818 ? 1.832 -12.07 -0.311 1 87.12 818 VAL B O 1
ATOM 15190 N N . ALA B 1 819 ? 3.594 -13.359 -0.603 1 85.25 819 ALA B N 1
ATOM 15191 C CA . ALA B 1 819 ? 3.201 -13.695 -1.969 1 85.25 819 ALA B CA 1
ATOM 15192 C C . ALA B 1 819 ? 1.883 -14.469 -1.985 1 85.25 819 ALA B C 1
ATOM 15194 O O . ALA B 1 819 ? 1.016 -14.203 -2.822 1 85.25 819 ALA B O 1
ATOM 15195 N N . VAL B 1 820 ? 1.716 -15.422 -1.1 1 89.94 820 VAL B N 1
ATOM 15196 C CA . VAL B 1 820 ? 0.479 -16.188 -1.021 1 89.94 820 VAL B CA 1
ATOM 15197 C C . VAL B 1 820 ? -0.687 -15.266 -0.682 1 89.94 820 VAL B C 1
ATOM 15199 O O . VAL B 1 820 ? -1.76 -15.359 -1.282 1 89.94 820 VAL B O 1
ATOM 15202 N N . ARG B 1 821 ? -0.476 -14.422 0.208 1 91.88 821 ARG B N 1
ATOM 15203 C CA . ARG B 1 821 ? -1.516 -13.477 0.601 1 91.88 821 ARG B CA 1
ATOM 15204 C C . ARG B 1 821 ? -1.908 -12.578 -0.567 1 91.88 821 ARG B C 1
ATOM 15206 O O . ARG B 1 821 ? -3.094 -12.328 -0.796 1 91.88 821 ARG B O 1
ATOM 15213 N N . MET B 1 822 ? -0.997 -12.172 -1.359 1 89.75 822 MET B N 1
ATOM 15214 C CA . MET B 1 822 ? -1.258 -11.289 -2.492 1 89.75 822 MET B CA 1
ATOM 15215 C C . MET B 1 822 ? -2.006 -12.023 -3.598 1 89.75 822 MET B C 1
ATOM 15217 O O . MET B 1 822 ? -2.863 -11.445 -4.266 1 89.75 822 MET B O 1
ATOM 15221 N N . ILE B 1 823 ? -1.707 -13.266 -3.783 1 89.19 823 ILE B N 1
ATOM 15222 C CA . ILE B 1 823 ? -2.402 -14.055 -4.789 1 89.19 823 ILE B CA 1
ATOM 15223 C C . ILE B 1 823 ? -3.863 -14.242 -4.387 1 89.19 823 ILE B C 1
ATOM 15225 O O . ILE B 1 823 ? -4.77 -14.055 -5.207 1 89.19 823 ILE B O 1
ATOM 15229 N N . LEU B 1 824 ? -4.078 -14.562 -3.141 1 92.88 824 LEU B N 1
ATOM 15230 C CA . LEU B 1 824 ? -5.441 -14.766 -2.664 1 92.88 824 LEU B CA 1
ATOM 15231 C C . LEU B 1 824 ? -6.246 -13.477 -2.744 1 92.88 824 LEU B C 1
ATOM 15233 O O . LEU B 1 824 ? -7.414 -13.484 -3.137 1 92.88 824 LEU B O 1
ATOM 15237 N N . SER B 1 825 ? -5.633 -12.391 -2.381 1 91.94 825 SER B N 1
ATOM 15238 C CA . SER B 1 825 ? -6.297 -11.094 -2.488 1 91.94 825 SER B CA 1
ATOM 15239 C C . SER B 1 825 ? -6.617 -10.758 -3.939 1 91.94 825 SER B C 1
ATOM 15241 O O . SER B 1 825 ? -7.715 -10.281 -4.242 1 91.94 825 SER B O 1
ATOM 15243 N N . GLY B 1 826 ? -5.707 -11.062 -4.812 1 89.44 826 GLY B N 1
ATOM 15244 C CA . GLY B 1 826 ? -5.918 -10.789 -6.227 1 89.44 826 GLY B CA 1
ATOM 15245 C C . GLY B 1 826 ? -7.023 -11.633 -6.836 1 89.44 826 GLY B C 1
ATOM 15246 O O . GLY B 1 826 ? -7.816 -11.133 -7.637 1 89.44 826 GLY B O 1
ATOM 15247 N N . VAL B 1 827 ? -7.172 -12.859 -6.445 1 91.62 827 VAL B N 1
ATOM 15248 C CA . VAL B 1 827 ? -8.203 -13.742 -6.969 1 91.62 827 VAL B CA 1
ATOM 15249 C C . VAL B 1 827 ? -9.57 -13.32 -6.438 1 91.62 827 VAL B C 1
ATOM 15251 O O . VAL B 1 827 ? -10.57 -13.367 -7.16 1 91.62 827 VAL B O 1
ATOM 15254 N N . LEU B 1 828 ? -9.609 -12.906 -5.211 1 92.62 828 LEU B N 1
ATOM 15255 C CA . LEU B 1 828 ? -10.867 -12.445 -4.629 1 92.62 828 LEU B CA 1
ATOM 15256 C C . LEU B 1 828 ? -11.375 -11.195 -5.34 1 92.62 828 LEU B C 1
ATOM 15258 O O . LEU B 1 828 ? -12.57 -11.07 -5.613 1 92.62 828 LEU B O 1
ATOM 15262 N N . GLU B 1 829 ? -10.523 -10.383 -5.637 1 89.25 829 GLU B N 1
ATOM 15263 C CA . GLU B 1 829 ? -10.906 -9.188 -6.383 1 89.25 829 GLU B CA 1
ATOM 15264 C C . GLU B 1 829 ? -11.367 -9.539 -7.793 1 89.25 829 GLU B C 1
ATOM 15266 O O . GLU B 1 829 ? -12.328 -8.953 -8.305 1 89.25 829 GLU B O 1
ATOM 15271 N N . SER B 1 830 ? -10.781 -10.508 -8.391 1 89.81 830 SER B N 1
ATOM 15272 C CA . SER B 1 830 ? -11.133 -10.922 -9.742 1 89.81 830 SER B CA 1
ATOM 15273 C C . SER B 1 830 ? -12.438 -11.711 -9.75 1 89.81 830 SER B C 1
ATOM 15275 O O . SER B 1 830 ? -13.078 -11.859 -10.797 1 89.81 830 SER B O 1
ATOM 15277 N N . SER B 1 831 ? -12.828 -12.242 -8.609 1 92.25 831 SER B N 1
ATOM 15278 C CA . SER B 1 831 ? -14.117 -12.922 -8.523 1 92.25 831 SER B CA 1
ATOM 15279 C C . SER B 1 831 ? -15.266 -11.969 -8.812 1 92.25 831 SER B C 1
ATOM 15281 O O . SER B 1 831 ? -16.281 -12.367 -9.398 1 92.25 831 SER B O 1
ATOM 15283 N N . ASN B 1 832 ? -15.117 -10.68 -8.477 1 91.62 832 ASN B N 1
ATOM 15284 C CA . ASN B 1 832 ? -16.141 -9.68 -8.781 1 91.62 832 ASN B CA 1
ATOM 15285 C C . ASN B 1 832 ? -16.203 -9.375 -10.273 1 91.62 832 ASN B C 1
ATOM 15287 O O . ASN B 1 832 ? -17.281 -9.117 -10.82 1 91.62 832 ASN B O 1
ATOM 15291 N N . ASP B 1 833 ? -15.094 -9.477 -10.891 1 87.94 833 ASP B N 1
ATOM 15292 C CA . ASP B 1 833 ? -15.062 -9.305 -12.336 1 87.94 833 ASP B CA 1
ATOM 15293 C C . ASP B 1 833 ? -15.742 -10.469 -13.047 1 87.94 833 ASP B C 1
ATOM 15295 O O . ASP B 1 833 ? -16.391 -10.289 -14.07 1 87.94 833 ASP B O 1
ATOM 15299 N N . MET B 1 834 ? -15.555 -11.586 -12.477 1 90.31 834 MET B N 1
ATOM 15300 C CA . MET B 1 834 ? -16.219 -12.766 -13.031 1 90.31 834 MET B CA 1
ATOM 15301 C C . MET B 1 834 ? -17.734 -12.656 -12.891 1 90.31 834 MET B C 1
ATOM 15303 O O . MET B 1 834 ? -18.469 -12.984 -13.82 1 90.31 834 MET B O 1
ATOM 15307 N N . PHE B 1 835 ? -18.188 -12.219 -11.789 1 92.06 835 PHE B N 1
ATOM 15308 C CA . PHE B 1 835 ? -19.625 -12 -11.57 1 92.06 835 PHE B CA 1
ATOM 15309 C C . PHE B 1 835 ? -20.188 -11.031 -12.602 1 92.06 835 PHE B C 1
ATOM 15311 O O . PHE B 1 835 ? -21.266 -11.266 -13.156 1 92.06 835 PHE B O 1
ATOM 15318 N N . SER B 1 836 ? -19.422 -9.984 -12.836 1 90.56 836 SER B N 1
ATOM 15319 C CA . SER B 1 836 ? -19.891 -8.984 -13.805 1 90.56 836 SER B CA 1
ATOM 15320 C C . SER B 1 836 ? -19.953 -9.57 -15.211 1 90.56 836 SER B C 1
ATOM 15322 O O . SER B 1 836 ? -20.906 -9.297 -15.953 1 90.56 836 SER B O 1
ATOM 15324 N N . LYS B 1 837 ? -19.047 -10.406 -15.594 1 90.5 837 LYS B N 1
ATOM 15325 C CA . LYS B 1 837 ? -19.031 -11.008 -16.922 1 90.5 837 LYS B CA 1
ATOM 15326 C C . LYS B 1 837 ? -20.156 -12.023 -17.094 1 90.5 837 LYS B C 1
ATOM 15328 O O . LYS B 1 837 ? -20.766 -12.117 -18.156 1 90.5 837 LYS B O 1
ATOM 15333 N N . ILE B 1 838 ? -20.453 -12.766 -16.062 1 93.75 838 ILE B N 1
ATOM 15334 C CA . ILE B 1 838 ? -21.516 -13.758 -16.125 1 93.75 838 ILE B CA 1
ATOM 15335 C C . ILE B 1 838 ? -22.875 -13.055 -16.203 1 93.75 838 ILE B C 1
ATOM 15337 O O . ILE B 1 838 ? -23.75 -13.477 -16.969 1 93.75 838 ILE B O 1
ATOM 15341 N N . SER B 1 839 ? -23.016 -11.977 -15.445 1 93.25 839 SER B N 1
ATOM 15342 C CA . SER B 1 839 ? -24.266 -11.227 -15.477 1 93.25 839 SER B CA 1
ATOM 15343 C C . SER B 1 839 ? -24.484 -10.57 -16.844 1 93.25 839 SER B C 1
ATOM 15345 O O . SER B 1 839 ? -25.609 -10.5 -17.328 1 93.25 839 SER B O 1
ATOM 15347 N N . GLU B 1 840 ? -23.453 -10.133 -17.438 1 90.81 840 GLU B N 1
ATOM 15348 C CA . GLU B 1 840 ? -23.547 -9.547 -18.781 1 90.81 840 GLU B CA 1
ATOM 15349 C C . GLU B 1 840 ? -23.922 -10.602 -19.812 1 90.81 840 GLU B C 1
ATOM 15351 O O . GLU B 1 840 ? -24.688 -10.328 -20.734 1 90.81 840 GLU B O 1
ATOM 15356 N N . PHE B 1 841 ? -23.359 -11.781 -19.688 1 92.88 841 PHE B N 1
ATOM 15357 C CA . PHE B 1 841 ? -23.688 -12.891 -20.578 1 92.88 841 PHE B CA 1
ATOM 15358 C C . PHE B 1 841 ? -25.172 -13.242 -20.484 1 92.88 841 PHE B C 1
ATOM 15360 O O . PHE B 1 841 ? -25.828 -13.477 -21.5 1 92.88 841 PHE B O 1
ATOM 15367 N N . ALA B 1 842 ? -25.656 -13.227 -19.234 1 94.38 842 ALA B N 1
ATOM 15368 C CA . ALA B 1 842 ? -27.078 -13.523 -19.031 1 94.38 842 ALA B CA 1
ATOM 15369 C C . ALA B 1 842 ? -27.953 -12.477 -19.703 1 94.38 842 ALA B C 1
ATOM 15371 O O . ALA B 1 842 ? -28.969 -12.805 -20.328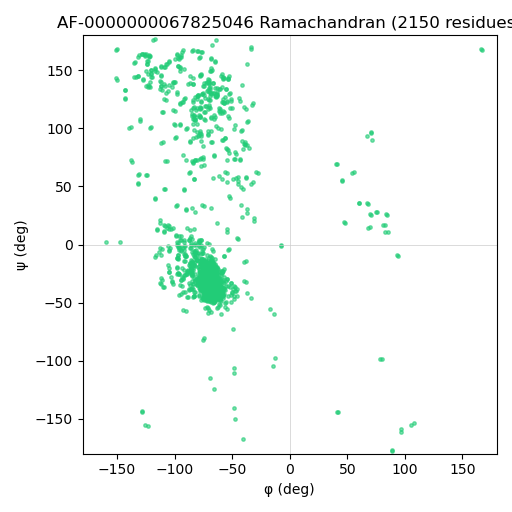 1 94.38 842 ALA B O 1
ATOM 15372 N N . LEU B 1 843 ? -27.578 -11.227 -19.656 1 93.44 843 LEU B N 1
ATOM 15373 C CA . LEU B 1 843 ? -28.359 -10.148 -20.266 1 93.44 843 LEU B CA 1
ATOM 15374 C C . LEU B 1 843 ? -28.297 -10.203 -21.781 1 93.44 843 LEU B C 1
ATOM 15376 O O . LEU B 1 843 ? -29.297 -9.953 -22.469 1 93.44 843 LEU B O 1
ATOM 15380 N N . LYS B 1 844 ? -27.172 -10.562 -22.281 1 92 844 LYS B N 1
ATOM 15381 C CA . LYS B 1 844 ? -27.031 -10.688 -23.734 1 92 844 LYS B CA 1
ATOM 15382 C C . LYS B 1 844 ? -27.875 -11.828 -24.281 1 92 844 LYS B C 1
ATOM 15384 O O . LYS B 1 844 ? -28.406 -11.75 -25.391 1 92 844 LYS B O 1
ATOM 15389 N N . ARG B 1 845 ? -28.016 -12.852 -23.469 1 93.88 845 ARG B N 1
ATOM 15390 C CA . ARG B 1 845 ? -28.828 -13.992 -23.891 1 93.88 845 ARG B CA 1
ATOM 15391 C C . ARG B 1 845 ? -30.312 -13.656 -23.891 1 93.88 845 ARG B C 1
ATOM 15393 O O . ARG B 1 845 ? -31.094 -14.25 -24.625 1 93.88 845 ARG B O 1
ATOM 15400 N N . ILE B 1 846 ? -30.719 -12.734 -23.016 1 92.62 846 ILE B N 1
ATOM 15401 C CA . ILE B 1 846 ? -32.125 -12.289 -23 1 92.62 846 ILE B CA 1
ATOM 15402 C C . ILE B 1 846 ? -32.406 -11.547 -24.312 1 92.62 846 ILE B C 1
ATOM 15404 O O . ILE B 1 846 ? -33.5 -11.719 -24.891 1 92.62 846 ILE B O 1
ATOM 15408 N N . GLU B 1 847 ? -31.453 -10.789 -24.797 1 90.06 847 GLU B N 1
ATOM 15409 C CA . GLU B 1 847 ? -31.641 -10.047 -26.047 1 90.06 847 GLU B CA 1
ATOM 15410 C C . GLU B 1 847 ? -31.562 -10.961 -27.25 1 90.06 847 GLU B C 1
ATOM 15412 O O . GLU B 1 847 ? -32.375 -10.844 -28.188 1 90.06 847 GLU B O 1
ATOM 15417 N N . ASN B 1 848 ? -30.469 -11.82 -27.172 1 91 848 ASN B N 1
ATOM 15418 C CA . ASN B 1 848 ? -30.25 -12.766 -28.266 1 91 848 ASN B CA 1
ATOM 15419 C C . ASN B 1 848 ? -30.047 -14.18 -27.734 1 91 848 ASN B C 1
ATOM 15421 O O . ASN B 1 848 ? -28.984 -14.5 -27.203 1 91 848 ASN B O 1
ATOM 15425 N N . SER B 1 849 ? -31 -15.016 -27.891 1 87.31 849 SER B N 1
ATOM 15426 C CA . SER B 1 849 ? -30.984 -16.391 -27.391 1 87.31 849 SER B CA 1
ATOM 15427 C C . SER B 1 849 ? -29.906 -17.219 -28.062 1 87.31 849 SER B C 1
ATOM 15429 O O . SER B 1 849 ? -29.516 -18.281 -27.562 1 87.31 849 SER B O 1
ATOM 15431 N N . ASN B 1 850 ? -29.281 -16.75 -29.172 1 86.94 850 ASN B N 1
ATOM 15432 C CA . ASN B 1 850 ? -28.344 -17.562 -29.938 1 86.94 850 ASN B CA 1
ATOM 15433 C C . ASN B 1 850 ? -26.922 -17.359 -29.453 1 86.94 850 ASN B C 1
ATOM 15435 O O . ASN B 1 850 ? -26 -18.016 -29.953 1 86.94 850 ASN B O 1
ATOM 15439 N N . ILE B 1 851 ? -26.828 -16.578 -28.469 1 90.56 851 ILE B N 1
ATOM 15440 C CA . ILE B 1 851 ? -25.484 -16.375 -27.922 1 90.56 851 ILE B CA 1
ATOM 15441 C C . ILE B 1 851 ? -25.156 -17.5 -26.938 1 90.56 851 ILE B C 1
ATOM 15443 O O . ILE B 1 851 ? -25.891 -17.734 -25.984 1 90.56 851 ILE B O 1
ATOM 15447 N N . HIS B 1 852 ? -24.141 -18.312 -27.219 1 90.69 852 HIS B N 1
ATOM 15448 C CA . HIS B 1 852 ? -23.688 -19.406 -26.359 1 90.69 852 HIS B CA 1
ATOM 15449 C C . HIS B 1 852 ? -22.203 -19.281 -26.016 1 90.69 852 HIS B C 1
ATOM 15451 O O . HIS B 1 852 ? -21.516 -18.438 -26.594 1 90.69 852 HIS B O 1
ATOM 15457 N N . ILE B 1 853 ? -21.828 -20.031 -24.984 1 89.88 853 ILE B N 1
ATOM 15458 C CA . ILE B 1 853 ? -20.422 -20.062 -24.594 1 89.88 853 ILE B CA 1
ATOM 15459 C C . ILE B 1 853 ? -19.594 -20.656 -25.734 1 89.88 853 ILE B C 1
ATOM 15461 O O . ILE B 1 853 ? -19.938 -21.688 -26.312 1 89.88 853 ILE B O 1
ATOM 15465 N N . LYS B 1 854 ? -18.547 -19.938 -26.078 1 82.12 854 LYS B N 1
ATOM 15466 C CA . LYS B 1 854 ? -17.672 -20.422 -27.125 1 82.12 854 LYS B CA 1
ATOM 15467 C C . LYS B 1 854 ? -16.875 -21.641 -26.656 1 82.12 854 LYS B C 1
ATOM 15469 O O . LYS B 1 854 ? -16.469 -21.719 -25.5 1 82.12 854 LYS B O 1
ATOM 15474 N N . VAL B 1 855 ? -16.781 -22.562 -27.562 1 73.06 855 VAL B N 1
ATOM 15475 C CA . VAL B 1 855 ? -16.062 -23.781 -27.234 1 73.06 855 VAL B CA 1
ATOM 15476 C C . VAL B 1 855 ? -14.602 -23.469 -26.922 1 73.06 855 VAL B C 1
ATOM 15478 O O . VAL B 1 855 ? -14.016 -24.031 -26 1 73.06 855 VAL B O 1
ATOM 15481 N N . ARG B 1 856 ? -14.086 -22.5 -27.828 1 79.88 856 ARG B N 1
ATOM 15482 C CA . ARG B 1 856 ? -12.688 -22.125 -27.625 1 79.88 856 ARG B CA 1
ATOM 15483 C C . ARG B 1 856 ? -12.531 -20.609 -27.516 1 79.88 856 ARG B C 1
ATOM 15485 O O . ARG B 1 856 ? -13.273 -19.859 -28.156 1 79.88 856 ARG B O 1
ATOM 15492 N N . HIS B 1 857 ? -11.625 -20.25 -26.609 1 77.94 857 HIS B N 1
ATOM 15493 C CA . HIS B 1 857 ? -11.195 -18.859 -26.469 1 77.94 857 HIS B CA 1
ATOM 15494 C C . HIS B 1 857 ? -12.32 -17.984 -25.938 1 77.94 857 HIS B C 1
ATOM 15496 O O . HIS B 1 857 ? -12.531 -16.875 -26.422 1 77.94 857 HIS B O 1
ATOM 15502 N N . ASP B 1 858 ? -13.117 -18.656 -25.031 1 84.81 858 ASP B N 1
ATOM 15503 C CA . ASP B 1 858 ? -14.109 -17.828 -24.344 1 84.81 858 ASP B CA 1
ATOM 15504 C C . ASP B 1 858 ? -13.453 -16.984 -23.25 1 84.81 858 ASP B C 1
ATOM 15506 O O . ASP B 1 858 ? -12.672 -17.484 -22.453 1 84.81 858 ASP B O 1
ATOM 15510 N N . GLU B 1 859 ? -13.75 -15.75 -23.297 1 78.88 859 GLU B N 1
ATOM 15511 C CA . GLU B 1 859 ? -13.094 -14.812 -22.391 1 78.88 859 GLU B CA 1
ATOM 15512 C C . GLU B 1 859 ? -13.367 -15.164 -20.938 1 78.88 859 GLU B C 1
ATOM 15514 O O . GLU B 1 859 ? -12.445 -15.172 -20.109 1 78.88 859 GLU B O 1
ATOM 15519 N N . ALA B 1 860 ? -14.664 -15.438 -20.547 1 84.69 860 ALA B N 1
ATOM 15520 C CA . ALA B 1 860 ? -15.023 -15.734 -19.156 1 84.69 860 ALA B CA 1
ATOM 15521 C C . ALA B 1 860 ? -14.438 -17.062 -18.719 1 84.69 860 ALA B C 1
ATOM 15523 O O . ALA B 1 860 ? -13.938 -17.203 -17.594 1 84.69 860 ALA B O 1
ATOM 15524 N N . SER B 1 861 ? -14.438 -18.062 -19.578 1 85.38 861 SER B N 1
ATOM 15525 C CA . SER B 1 861 ? -13.898 -19.391 -19.25 1 85.38 861 SER B CA 1
ATOM 15526 C C . SER B 1 861 ? -12.383 -19.344 -19.109 1 85.38 861 SER B C 1
ATOM 15528 O O . SER B 1 861 ? -11.812 -20 -18.234 1 85.38 861 SER B O 1
ATOM 15530 N N . ASP B 1 862 ? -11.781 -18.547 -19.953 1 79.94 862 ASP B N 1
ATOM 15531 C CA . ASP B 1 862 ? -10.328 -18.438 -19.875 1 79.94 862 ASP B CA 1
ATOM 15532 C C . ASP B 1 862 ? -9.906 -17.688 -18.609 1 79.94 862 ASP B C 1
ATOM 15534 O O . ASP B 1 862 ? -8.883 -18.016 -18.016 1 79.94 862 ASP B O 1
ATOM 15538 N N . LYS B 1 863 ? -10.633 -16.703 -18.281 1 81.88 863 LYS B N 1
ATOM 15539 C CA . LYS B 1 863 ? -10.336 -15.992 -17.031 1 81.88 863 LYS B CA 1
ATOM 15540 C C . LYS B 1 863 ? -10.477 -16.906 -15.828 1 81.88 863 LYS B C 1
ATOM 15542 O O . LYS B 1 863 ? -9.648 -16.875 -14.914 1 81.88 863 LYS B O 1
ATOM 15547 N N . MET B 1 864 ? -11.492 -17.703 -15.852 1 83.81 864 MET B N 1
ATOM 15548 C CA . MET B 1 864 ? -11.703 -18.625 -14.75 1 83.81 864 MET B CA 1
ATOM 15549 C C . MET B 1 864 ? -10.562 -19.641 -14.656 1 83.81 864 MET B C 1
ATOM 15551 O O . MET B 1 864 ? -10.086 -19.938 -13.562 1 83.81 864 MET B O 1
ATOM 15555 N N . ARG B 1 865 ? -10.086 -20.062 -15.742 1 78.81 865 ARG B N 1
ATOM 15556 C CA . ARG B 1 865 ? -8.992 -21.016 -15.766 1 78.81 865 ARG B CA 1
ATOM 15557 C C . ARG B 1 865 ? -7.703 -20.406 -15.234 1 78.81 865 ARG B C 1
ATOM 15559 O O . ARG B 1 865 ? -6.969 -21.031 -14.477 1 78.81 865 ARG B O 1
ATOM 15566 N N . SER B 1 866 ? -7.551 -19.203 -15.648 1 78.94 866 SER B N 1
ATOM 15567 C CA . SER B 1 866 ? -6.352 -18.516 -15.188 1 78.94 866 SER B CA 1
ATOM 15568 C C . SER B 1 866 ? -6.387 -18.312 -13.672 1 78.94 866 SER B C 1
ATOM 15570 O O . SER B 1 866 ? -5.359 -18.406 -13.008 1 78.94 866 SER B O 1
ATOM 15572 N N . LEU B 1 867 ? -7.555 -18.062 -13.109 1 85.75 867 LEU B N 1
ATOM 15573 C CA . LEU B 1 867 ? -7.695 -17.859 -11.672 1 85.75 867 LEU B CA 1
ATOM 15574 C C . LEU B 1 867 ? -7.477 -19.172 -10.922 1 85.75 867 LEU B C 1
ATOM 15576 O O . LEU B 1 867 ? -6.852 -19.188 -9.859 1 85.75 867 LEU B O 1
ATOM 15580 N N . LEU B 1 868 ? -7.891 -20.25 -11.484 1 82 868 LEU B N 1
ATOM 15581 C CA . LEU B 1 868 ? -7.73 -21.547 -10.836 1 82 868 LEU B CA 1
ATOM 15582 C C . LEU B 1 868 ? -6.27 -21.984 -10.852 1 82 868 LEU B C 1
ATOM 15584 O O . LEU B 1 868 ? -5.797 -22.609 -9.898 1 82 868 LEU B O 1
ATOM 15588 N N . ILE B 1 869 ? -5.57 -21.578 -11.844 1 75.5 869 ILE B N 1
ATOM 15589 C CA . ILE B 1 869 ? -4.148 -21.906 -11.914 1 75.5 869 ILE B CA 1
ATOM 15590 C C . ILE B 1 869 ? -3.377 -21.078 -10.891 1 75.5 869 ILE B C 1
ATOM 15592 O O . ILE B 1 869 ? -2.453 -21.578 -10.242 1 75.5 869 ILE B O 1
ATOM 15596 N N . SER B 1 870 ? -3.781 -19.844 -10.797 1 81.81 870 SER B N 1
ATOM 15597 C CA . SER B 1 870 ? -3.139 -19 -9.797 1 81.81 870 SER B CA 1
ATOM 15598 C C . SER B 1 870 ? -3.363 -19.531 -8.391 1 81.81 870 SER B C 1
ATOM 15600 O O . SER B 1 870 ? -2.471 -19.469 -7.543 1 81.81 870 SER B O 1
ATOM 15602 N N . LEU B 1 871 ? -4.48 -20.094 -8.148 1 86.56 871 LEU B N 1
ATOM 15603 C CA . LEU B 1 871 ? -4.789 -20.656 -6.84 1 86.56 871 LEU B CA 1
ATOM 15604 C C . LEU B 1 871 ? -4.008 -21.953 -6.605 1 86.56 871 LEU B C 1
ATOM 15606 O O . LEU B 1 871 ? -3.586 -22.234 -5.48 1 86.56 871 LEU B O 1
ATOM 15610 N N . ALA B 1 872 ? -3.779 -22.641 -7.629 1 76.81 872 ALA B N 1
ATOM 15611 C CA . ALA B 1 872 ? -2.98 -23.859 -7.512 1 76.81 872 ALA B CA 1
ATOM 15612 C C . ALA B 1 872 ? -1.52 -23.531 -7.219 1 76.81 872 ALA B C 1
ATOM 15614 O O . ALA B 1 872 ? -0.858 -24.234 -6.453 1 76.81 872 ALA B O 1
ATOM 15615 N N . ASN B 1 873 ? -1.101 -22.453 -7.801 1 75.19 873 ASN B N 1
ATOM 15616 C CA . ASN B 1 873 ? 0.254 -22 -7.516 1 75.19 873 ASN B CA 1
ATOM 15617 C C . ASN B 1 873 ? 0.4 -21.547 -6.066 1 75.19 873 ASN B C 1
ATOM 15619 O O . ASN B 1 873 ? 1.445 -21.766 -5.449 1 75.19 873 ASN B O 1
ATOM 15623 N N . ALA B 1 874 ? -0.594 -20.922 -5.559 1 83.44 874 ALA B N 1
ATOM 15624 C CA . ALA B 1 874 ? -0.565 -20.516 -4.156 1 83.44 874 ALA B CA 1
ATOM 15625 C C . ALA B 1 874 ? -0.474 -21.719 -3.234 1 83.44 874 ALA B C 1
ATOM 15627 O O . ALA B 1 874 ? 0.249 -21.703 -2.236 1 83.44 874 ALA B O 1
ATOM 15628 N N . ARG B 1 875 ? -1.097 -22.781 -3.58 1 82.12 875 ARG B N 1
ATOM 15629 C CA . ARG B 1 875 ? -1.058 -24 -2.77 1 82.12 875 ARG B CA 1
ATOM 15630 C C . ARG B 1 875 ? 0.323 -24.641 -2.82 1 82.12 875 ARG B C 1
ATOM 15632 O O . ARG B 1 875 ? 0.819 -25.141 -1.807 1 82.12 875 ARG B O 1
ATOM 15639 N N . ALA B 1 876 ? 0.948 -24.531 -3.955 1 74.88 876 ALA B N 1
ATOM 15640 C CA . ALA B 1 876 ? 2.291 -25.078 -4.102 1 74.88 876 ALA B CA 1
ATOM 15641 C C . ALA B 1 876 ? 3.307 -24.266 -3.293 1 74.88 876 ALA B C 1
ATOM 15643 O O . ALA B 1 876 ? 4.211 -24.844 -2.676 1 74.88 876 ALA B O 1
ATOM 15644 N N . MET B 1 877 ? 3.092 -23.031 -3.26 1 77.94 877 MET B N 1
ATOM 15645 C CA . MET B 1 877 ? 4.004 -22.156 -2.523 1 77.94 877 MET B CA 1
ATOM 15646 C C . MET B 1 877 ? 3.859 -22.359 -1.02 1 77.94 877 MET B C 1
ATOM 15648 O O . MET B 1 877 ? 4.812 -22.156 -0.267 1 77.94 877 MET B O 1
ATOM 15652 N N . MET B 1 878 ? 2.703 -22.75 -0.582 1 83.62 878 MET B N 1
ATOM 15653 C CA . MET B 1 878 ? 2.463 -22.969 0.84 1 83.62 878 MET B CA 1
ATOM 15654 C C . MET B 1 878 ? 3.312 -24.125 1.358 1 83.62 878 MET B C 1
ATOM 15656 O O . MET B 1 878 ? 3.697 -24.141 2.529 1 83.62 878 MET B O 1
ATOM 15660 N N . ASN B 1 879 ? 3.74 -24.938 0.457 1 75.75 879 ASN B N 1
ATOM 15661 C CA . ASN B 1 879 ? 4.566 -26.078 0.866 1 75.75 879 ASN B CA 1
ATOM 15662 C C . ASN B 1 879 ? 6.008 -25.656 1.134 1 75.75 879 ASN B C 1
ATOM 15664 O O . ASN B 1 879 ? 6.715 -26.281 1.916 1 75.75 879 ASN B O 1
ATOM 15668 N N . PHE B 1 880 ? 6.383 -24.5 0.554 1 77.31 880 PHE B N 1
ATOM 15669 C CA . PHE B 1 880 ? 7.738 -24 0.749 1 77.31 880 PHE B CA 1
ATOM 15670 C C . PHE B 1 880 ? 7.832 -23.188 2.029 1 77.31 880 PHE B C 1
ATOM 15672 O O . PHE B 1 880 ? 8.922 -23.016 2.586 1 77.31 880 PHE B O 1
ATOM 15679 N N . ILE B 1 881 ? 6.773 -22.656 2.525 1 84.31 881 ILE B N 1
ATOM 15680 C CA . ILE B 1 881 ? 6.785 -21.688 3.623 1 84.31 881 ILE B CA 1
ATOM 15681 C C . ILE B 1 881 ? 7.227 -22.391 4.91 1 84.31 881 ILE B C 1
ATOM 15683 O O . ILE B 1 881 ? 7.762 -21.75 5.816 1 84.31 881 ILE B O 1
ATOM 15687 N N . ARG B 1 882 ? 7.16 -23.719 4.91 1 75.56 882 ARG B N 1
ATOM 15688 C CA . ARG B 1 882 ? 7.559 -24.453 6.109 1 75.56 882 ARG B CA 1
ATOM 15689 C C . ARG B 1 882 ? 9.062 -24.344 6.344 1 75.56 882 ARG B C 1
ATOM 15691 O O . ARG B 1 882 ? 9.531 -24.516 7.473 1 75.56 882 ARG B O 1
ATOM 15698 N N . TYR B 1 883 ? 9.711 -23.953 5.289 1 76.88 883 TYR B N 1
ATOM 15699 C CA . TYR B 1 883 ? 11.164 -23.875 5.41 1 76.88 883 TYR B CA 1
ATOM 15700 C C . TYR B 1 883 ? 11.617 -22.453 5.719 1 76.88 883 TYR B C 1
ATOM 15702 O O . TYR B 1 883 ? 12.789 -22.219 6.02 1 76.88 883 TYR B O 1
ATOM 15710 N N . GLU B 1 884 ? 10.656 -21.531 5.633 1 75.88 884 GLU B N 1
ATOM 15711 C CA . GLU B 1 884 ? 11.008 -20.188 6.074 1 75.88 884 GLU B CA 1
ATOM 15712 C C . GLU B 1 884 ? 11.086 -20.109 7.598 1 75.88 884 GLU B C 1
ATOM 15714 O O . GLU B 1 884 ? 10.18 -20.562 8.297 1 75.88 884 GLU B O 1
ATOM 15719 N N . THR B 1 885 ? 12.305 -19.859 8.148 1 68.75 885 THR B N 1
ATOM 15720 C CA . THR B 1 885 ? 12.492 -19.812 9.594 1 68.75 885 THR B CA 1
ATOM 15721 C C . THR B 1 885 ? 11.523 -18.828 10.234 1 68.75 885 THR B C 1
ATOM 15723 O O . THR B 1 885 ? 11.328 -17.719 9.727 1 68.75 885 THR B O 1
ATOM 15726 N N . ALA B 1 886 ? 10.781 -19.438 11.148 1 73.94 886 ALA B N 1
ATOM 15727 C CA . ALA B 1 886 ? 9.82 -18.609 11.883 1 73.94 886 ALA B CA 1
ATOM 15728 C C . ALA B 1 886 ? 10.516 -17.75 12.922 1 73.94 886 ALA B C 1
ATOM 15730 O O . ALA B 1 886 ? 10.406 -18 14.125 1 73.94 886 ALA B O 1
ATOM 15731 N N . TRP B 1 887 ? 11.18 -16.703 12.477 1 74.06 887 TRP B N 1
ATOM 15732 C CA . TRP B 1 887 ? 11.906 -15.836 13.406 1 74.06 887 TRP B CA 1
ATOM 15733 C C . TRP B 1 887 ? 10.945 -15.117 14.344 1 74.06 887 TRP B C 1
ATOM 15735 O O . TRP B 1 887 ? 11.227 -14.977 15.539 1 74.06 887 TRP B O 1
ATOM 15745 N N . THR B 1 888 ? 9.859 -14.711 13.859 1 76.19 888 THR B N 1
ATOM 15746 C CA . THR B 1 888 ? 8.953 -13.891 14.656 1 76.19 888 THR B CA 1
ATOM 15747 C C . THR B 1 888 ? 7.758 -14.711 15.125 1 76.19 888 THR B C 1
ATOM 15749 O O . THR B 1 888 ? 7.086 -14.336 16.094 1 76.19 888 THR B O 1
ATOM 15752 N N . GLY B 1 889 ? 7.398 -15.789 14.445 1 77.56 889 GLY B N 1
ATOM 15753 C CA . GLY B 1 889 ? 6.258 -16.641 14.758 1 77.56 889 GLY B CA 1
ATOM 15754 C C . GLY B 1 889 ? 5.906 -17.609 13.633 1 77.56 889 GLY B C 1
ATOM 15755 O O . GLY B 1 889 ? 6.395 -17.469 12.516 1 77.56 889 GLY B O 1
ATOM 15756 N N . ASN B 1 890 ? 5.062 -18.531 14.023 1 80.56 890 ASN B N 1
ATOM 15757 C CA . ASN B 1 890 ? 4.652 -19.516 13.031 1 80.56 890 ASN B CA 1
ATOM 15758 C C . ASN B 1 890 ? 3.611 -18.953 12.07 1 80.56 890 ASN B C 1
ATOM 15760 O O . ASN B 1 890 ? 2.865 -18.047 12.422 1 80.56 890 ASN B O 1
ATOM 15764 N N . TRP B 1 891 ? 3.686 -19.375 10.828 1 86.56 891 TRP B N 1
ATOM 15765 C CA . TRP B 1 891 ? 2.725 -19 9.805 1 86.56 891 TRP B CA 1
ATOM 15766 C C . TRP B 1 891 ? 1.404 -19.734 9.984 1 86.56 891 TRP B C 1
ATOM 15768 O O . TRP B 1 891 ? 1.395 -20.938 10.266 1 86.56 891 TRP B O 1
ATOM 15778 N N . PRO B 1 892 ? 0.261 -19.031 10 1 87.44 892 PRO B N 1
ATOM 15779 C CA . PRO B 1 892 ? -1.034 -19.719 10.109 1 87.44 892 PRO B CA 1
ATOM 15780 C C . PRO B 1 892 ? -1.371 -20.547 8.875 1 87.44 892 PRO B C 1
ATOM 15782 O O . PRO B 1 892 ? -2.186 -20.125 8.047 1 87.44 892 PRO B O 1
ATOM 15785 N N . THR B 1 893 ? -0.979 -21.781 8.797 1 86.5 893 THR B N 1
ATOM 15786 C CA . THR B 1 893 ? -1.104 -22.625 7.617 1 86.5 893 THR B CA 1
ATOM 15787 C C . THR B 1 893 ? -2.539 -23.125 7.453 1 86.5 893 THR B C 1
ATOM 15789 O O . THR B 1 893 ? -3.078 -23.125 6.348 1 86.5 893 THR B O 1
ATOM 15792 N N . GLU B 1 894 ? -3.238 -23.484 8.5 1 84.56 894 GLU B N 1
ATOM 15793 C CA . GLU B 1 894 ? -4.582 -24.047 8.414 1 84.56 894 GLU B CA 1
ATOM 15794 C C . GLU B 1 894 ? -5.594 -22.984 7.992 1 84.56 894 GLU B C 1
ATOM 15796 O O . GLU B 1 894 ? -6.488 -23.25 7.188 1 84.56 894 GLU B O 1
ATOM 15801 N N . THR B 1 895 ? -5.395 -21.781 8.547 1 89.12 895 THR B N 1
ATOM 15802 C CA . THR B 1 895 ? -6.332 -20.719 8.172 1 89.12 895 THR B CA 1
ATOM 15803 C C . THR B 1 895 ? -6.164 -20.328 6.707 1 89.12 895 THR B C 1
ATOM 15805 O O . THR B 1 895 ? -7.148 -20.078 6.008 1 89.12 895 THR B O 1
ATOM 15808 N N . TYR B 1 896 ? -4.961 -20.328 6.23 1 91.69 896 TYR B N 1
ATOM 15809 C CA . TYR B 1 896 ? -4.738 -20.016 4.824 1 91.69 896 TYR B CA 1
ATOM 15810 C C . TYR B 1 896 ? -5.188 -21.156 3.924 1 91.69 896 TYR B C 1
ATOM 15812 O O . TYR B 1 896 ? -5.66 -20.922 2.807 1 91.69 896 TYR B O 1
ATOM 15820 N N . ARG B 1 897 ? -5.105 -22.391 4.379 1 89.19 897 ARG B N 1
ATOM 15821 C CA . ARG B 1 897 ? -5.617 -23.516 3.607 1 89.19 897 ARG B CA 1
ATOM 15822 C C . ARG B 1 897 ? -7.137 -23.469 3.496 1 89.19 897 ARG B C 1
ATOM 15824 O O . ARG B 1 897 ? -7.699 -23.734 2.432 1 89.19 897 ARG B O 1
ATOM 15831 N N . THR B 1 898 ? -7.723 -23.078 4.574 1 89.88 898 THR B N 1
ATOM 15832 C CA . THR B 1 898 ? -9.172 -22.938 4.547 1 89.88 898 THR B CA 1
ATOM 15833 C C . THR B 1 898 ? -9.586 -21.797 3.613 1 89.88 898 THR B C 1
ATOM 15835 O O . THR B 1 898 ? -10.531 -21.938 2.836 1 89.88 898 THR B O 1
ATOM 15838 N N . LEU B 1 899 ? -8.883 -20.688 3.725 1 93.94 899 LEU B N 1
ATOM 15839 C CA . LEU B 1 899 ? -9.203 -19.562 2.861 1 93.94 899 LEU B CA 1
ATOM 15840 C C . LEU B 1 899 ? -9 -19.922 1.395 1 93.94 899 LEU B C 1
ATOM 15842 O O . LEU B 1 899 ? -9.812 -19.562 0.543 1 93.94 899 LEU B O 1
ATOM 15846 N N . GLN B 1 900 ? -7.941 -20.641 1.079 1 92.88 900 GLN B N 1
ATOM 15847 C CA . GLN B 1 900 ? -7.66 -21.047 -0.293 1 92.88 900 GLN B CA 1
ATOM 15848 C C . GLN B 1 900 ? -8.75 -21.984 -0.821 1 92.88 900 GLN B C 1
ATOM 15850 O O . GLN B 1 900 ? -9.156 -21.875 -1.979 1 92.88 900 GLN B O 1
ATOM 15855 N N . THR B 1 901 ? -9.273 -22.844 -0 1 90.31 901 THR B N 1
ATOM 15856 C CA . THR B 1 901 ? -10.336 -23.766 -0.408 1 90.31 901 THR B CA 1
ATOM 15857 C C . THR B 1 901 ? -11.641 -23.016 -0.631 1 90.31 901 THR B C 1
ATOM 15859 O O . THR B 1 901 ? -12.375 -23.297 -1.58 1 90.31 901 THR B O 1
ATOM 15862 N N . LEU B 1 902 ? -11.859 -22.062 0.19 1 94.12 902 LEU B N 1
ATOM 15863 C CA . LEU B 1 902 ? -13.086 -21.281 0.056 1 94.12 902 LEU B CA 1
ATOM 15864 C C . LEU B 1 902 ? -13.062 -20.453 -1.219 1 94.12 902 LEU B C 1
ATOM 15866 O O . LEU B 1 902 ? -14.062 -20.391 -1.94 1 94.12 902 LEU B O 1
ATOM 15870 N N . VAL B 1 903 ? -11.992 -19.844 -1.489 1 95.12 903 VAL B N 1
ATOM 15871 C CA . VAL B 1 903 ? -11.891 -19.016 -2.688 1 95.12 903 VAL B CA 1
ATOM 15872 C C . VAL B 1 903 ? -11.953 -19.891 -3.932 1 95.12 903 VAL B C 1
ATOM 15874 O O . VAL B 1 903 ? -12.562 -19.516 -4.938 1 95.12 903 VAL B O 1
ATOM 15877 N N . ASN B 1 904 ? -11.383 -21.062 -3.879 1 91.38 904 ASN B N 1
ATOM 15878 C CA . ASN B 1 904 ? -11.484 -22.016 -4.973 1 91.38 904 ASN B CA 1
ATOM 15879 C C . ASN B 1 904 ? -12.93 -22.438 -5.215 1 91.38 904 ASN B C 1
ATOM 15881 O O . ASN B 1 904 ? -13.367 -22.531 -6.363 1 91.38 904 ASN B O 1
ATOM 15885 N N . ASP B 1 905 ? -13.609 -22.656 -4.16 1 93 905 ASP B N 1
ATOM 15886 C CA . ASP B 1 905 ? -15.016 -23.031 -4.281 1 93 905 ASP B CA 1
ATOM 15887 C C . ASP B 1 905 ? -15.836 -21.906 -4.902 1 93 905 ASP B C 1
ATOM 15889 O O . ASP B 1 905 ? -16.719 -22.156 -5.719 1 93 905 ASP B O 1
ATOM 15893 N N . LEU B 1 906 ? -15.555 -20.734 -4.535 1 95.81 906 LEU B N 1
ATOM 15894 C CA . LEU B 1 906 ? -16.297 -19.609 -5.062 1 95.81 906 LEU B CA 1
ATOM 15895 C C . LEU B 1 906 ? -16.125 -19.484 -6.574 1 95.81 906 LEU B C 1
ATOM 15897 O O . LEU B 1 906 ? -17.109 -19.312 -7.305 1 95.81 906 LEU B O 1
ATOM 15901 N N . ILE B 1 907 ? -14.977 -19.672 -7.035 1 93.56 907 ILE B N 1
ATOM 15902 C CA . ILE B 1 907 ? -14.703 -19.562 -8.461 1 93.56 907 ILE B CA 1
ATOM 15903 C C . ILE B 1 907 ? -15.344 -20.734 -9.203 1 93.56 907 ILE B C 1
ATOM 15905 O O . ILE B 1 907 ? -15.922 -20.547 -10.281 1 93.56 907 ILE B O 1
ATOM 15909 N N . GLN B 1 908 ? -15.344 -21.906 -8.648 1 92.25 908 GLN B N 1
ATOM 15910 C CA . GLN B 1 908 ? -15.969 -23.062 -9.273 1 92.25 908 GLN B CA 1
ATOM 15911 C C . GLN B 1 908 ? -17.484 -22.922 -9.328 1 92.25 908 GLN B C 1
ATOM 15913 O O . GLN B 1 908 ? -18.109 -23.312 -10.312 1 92.25 908 GLN B O 1
ATOM 15918 N N . LEU B 1 909 ? -18.016 -22.375 -8.281 1 95.5 909 LEU B N 1
ATOM 15919 C CA . LEU B 1 909 ? -19.469 -22.172 -8.25 1 95.5 909 LEU B CA 1
ATOM 15920 C C . LEU B 1 909 ? -19.891 -21.156 -9.305 1 95.5 909 LEU B C 1
ATOM 15922 O O . LEU B 1 909 ? -20.891 -21.359 -9.992 1 95.5 909 LEU B O 1
ATOM 15926 N N . TYR B 1 910 ? -19.141 -20.125 -9.477 1 95.56 910 TYR B N 1
ATOM 15927 C CA . TYR B 1 910 ? -19.453 -19.156 -10.516 1 95.56 910 TYR B CA 1
ATOM 15928 C C . TYR B 1 910 ? -19.359 -19.781 -11.898 1 95.56 910 TYR B C 1
ATOM 15930 O O . TYR B 1 910 ? -20.172 -19.484 -12.773 1 95.56 910 TYR B O 1
ATOM 15938 N N . TYR B 1 911 ? -18.453 -20.656 -12.055 1 93.12 911 TYR B N 1
ATOM 15939 C CA . TYR B 1 911 ? -18.328 -21.312 -13.352 1 93.12 911 TYR B CA 1
ATOM 15940 C C . TYR B 1 911 ? -19.516 -22.234 -13.617 1 93.12 911 TYR B C 1
ATOM 15942 O O . TYR B 1 911 ? -20.016 -22.297 -14.742 1 93.12 911 TYR B O 1
ATOM 15950 N N . LEU B 1 912 ? -19.984 -22.922 -12.617 1 94.31 912 LEU B N 1
ATOM 15951 C CA . LEU B 1 912 ? -21.141 -23.812 -12.781 1 94.31 912 LEU B CA 1
ATOM 15952 C C . LEU B 1 912 ? -22.391 -23.016 -13.102 1 94.31 912 LEU B C 1
ATOM 15954 O O . LEU B 1 912 ? -23.234 -23.453 -13.883 1 94.31 912 LEU B O 1
ATOM 15958 N N . ILE B 1 913 ? -22.469 -21.875 -12.484 1 95.94 913 ILE B N 1
ATOM 15959 C CA . ILE B 1 913 ? -23.609 -21.016 -12.789 1 95.94 913 ILE B CA 1
ATOM 15960 C C . ILE B 1 913 ? -23.516 -20.516 -14.227 1 95.94 913 ILE B C 1
ATOM 15962 O O . ILE B 1 913 ? -24.516 -20.453 -14.938 1 95.94 913 ILE B O 1
ATOM 15966 N N . TYR B 1 914 ? -22.312 -20.281 -14.672 1 95 914 TYR B N 1
ATOM 15967 C CA . TYR B 1 914 ? -22.062 -19.844 -16.047 1 95 914 TYR B CA 1
ATOM 15968 C C . TYR B 1 914 ? -22.516 -20.906 -17.047 1 95 914 TYR B C 1
ATOM 15970 O O . TYR B 1 914 ? -23.203 -20.594 -18.016 1 95 914 TYR B O 1
ATOM 15978 N N . ILE B 1 915 ? -22.25 -22.125 -16.781 1 92.81 915 ILE B N 1
ATOM 15979 C CA . ILE B 1 915 ? -22.609 -23.234 -17.656 1 92.81 915 ILE B CA 1
ATOM 15980 C C . ILE B 1 915 ? -24.109 -23.469 -17.609 1 92.81 915 ILE B C 1
ATOM 15982 O O . ILE B 1 915 ? -24.719 -23.812 -18.609 1 92.81 915 ILE B O 1
ATOM 15986 N N . SER B 1 916 ? -24.672 -23.266 -16.453 1 95 916 SER B N 1
ATOM 15987 C CA . SER B 1 916 ? -26.109 -23.453 -16.297 1 95 916 SER B CA 1
ATOM 15988 C C . SER B 1 916 ? -26.906 -22.391 -17.062 1 95 916 SER B C 1
ATOM 15990 O O . SER B 1 916 ? -27.906 -22.703 -17.719 1 95 916 SER B O 1
ATOM 15992 N N . ILE B 1 917 ? -26.438 -21.219 -17.016 1 95.56 917 ILE B N 1
ATOM 15993 C CA . ILE B 1 917 ? -27.109 -20.125 -17.703 1 95.56 917 ILE B CA 1
ATOM 15994 C C . ILE B 1 917 ? -27.016 -20.344 -19.219 1 95.56 917 ILE B C 1
ATOM 15996 O O . ILE B 1 917 ? -27.953 -20.016 -19.953 1 95.56 917 ILE B O 1
ATOM 16000 N N . ASN B 1 918 ? -25.984 -20.984 -19.641 1 94 918 ASN B N 1
ATOM 16001 C CA . ASN B 1 918 ? -25.797 -21.25 -21.062 1 94 918 ASN B CA 1
ATOM 16002 C C . ASN B 1 918 ? -26.812 -22.266 -21.594 1 94 918 ASN B C 1
ATOM 16004 O O . ASN B 1 918 ? -27.141 -22.25 -22.781 1 94 918 ASN B O 1
ATOM 16008 N N . GLN B 1 919 ? -27.469 -23.094 -20.781 1 94 919 GLN B N 1
ATOM 16009 C CA . GLN B 1 919 ? -28.344 -24.172 -21.219 1 94 919 GLN B CA 1
ATOM 16010 C C . GLN B 1 919 ? -29.797 -23.734 -21.25 1 94 919 GLN B C 1
ATOM 16012 O O . GLN B 1 919 ? -30.656 -24.469 -21.734 1 94 919 GLN B O 1
ATOM 16017 N N . VAL B 1 920 ? -30.062 -22.531 -20.859 1 95.81 920 VAL B N 1
ATOM 16018 C CA . VAL B 1 920 ? -31.453 -22.062 -20.844 1 95.81 920 VAL B CA 1
ATOM 16019 C C . VAL B 1 920 ? -31.969 -21.938 -22.266 1 95.81 920 VAL B C 1
ATOM 16021 O O . VAL B 1 920 ? -31.281 -21.391 -23.141 1 95.81 920 VAL B O 1
ATOM 16024 N N . GLN B 1 921 ? -33.156 -22.531 -22.578 1 93.56 921 GLN B N 1
ATOM 16025 C CA . GLN B 1 921 ? -33.719 -22.531 -23.922 1 93.56 921 GLN B CA 1
ATOM 16026 C C . GLN B 1 921 ? -34.625 -21.328 -24.156 1 93.56 921 GLN B C 1
ATOM 16028 O O . GLN B 1 921 ? -34.406 -20.516 -25.047 1 93.56 921 GLN B O 1
ATOM 16033 N N . ASP B 1 922 ? -35.688 -21.172 -23.297 1 93.12 922 ASP B N 1
ATOM 16034 C CA . ASP B 1 922 ? -36.562 -20 -23.391 1 93.12 922 ASP B CA 1
ATOM 16035 C C . ASP B 1 922 ? -36 -18.828 -22.562 1 93.12 922 ASP B C 1
ATOM 16037 O O . ASP B 1 922 ? -36.469 -18.578 -21.453 1 93.12 922 ASP B O 1
ATOM 16041 N N . THR B 1 923 ? -35.25 -18.125 -23.156 1 93.38 923 THR B N 1
ATOM 16042 C CA . THR B 1 923 ? -34.5 -17.094 -22.453 1 93.38 923 THR B CA 1
ATOM 16043 C C . THR B 1 923 ? -35.406 -15.922 -22.094 1 93.38 923 THR B C 1
ATOM 16045 O O . THR B 1 923 ? -35.188 -15.258 -21.078 1 93.38 923 THR B O 1
ATOM 16048 N N . LYS B 1 924 ? -36.375 -15.57 -22.828 1 91 924 LYS B N 1
ATOM 16049 C CA . LYS B 1 924 ? -37.188 -14.383 -22.609 1 91 924 LYS B CA 1
ATOM 16050 C C . LYS B 1 924 ? -38.062 -14.562 -21.375 1 91 924 LYS B C 1
ATOM 16052 O O . LYS B 1 924 ? -38.25 -13.633 -20.594 1 91 924 LYS B O 1
ATOM 16057 N N . GLU B 1 925 ? -38.531 -15.711 -21.094 1 89.5 925 GLU B N 1
ATOM 16058 C CA . GLU B 1 925 ? -39.438 -15.938 -19.969 1 89.5 925 GLU B CA 1
ATOM 16059 C C . GLU B 1 925 ? -38.656 -16.375 -18.719 1 89.5 925 GLU B C 1
ATOM 16061 O O . GLU B 1 925 ? -38.906 -15.875 -17.625 1 89.5 925 GLU B O 1
ATOM 16066 N N . TRP B 1 926 ? -37.719 -17.234 -18.906 1 92.44 926 TRP B N 1
ATOM 16067 C CA . TRP B 1 926 ? -37.125 -17.906 -17.75 1 92.44 926 TRP B CA 1
ATOM 16068 C C . TRP B 1 926 ? -35.906 -17.156 -17.25 1 92.44 926 TRP B C 1
ATOM 16070 O O . TRP B 1 926 ? -35.594 -17.219 -16.062 1 92.44 926 TRP B O 1
ATOM 16080 N N . MET B 1 927 ? -35.25 -16.438 -18.062 1 93.69 927 MET B N 1
ATOM 16081 C CA . MET B 1 927 ? -34 -15.781 -17.625 1 93.69 927 MET B CA 1
ATOM 16082 C C . MET B 1 927 ? -34.281 -14.727 -16.562 1 93.69 927 MET B C 1
ATOM 16084 O O . MET B 1 927 ? -33.594 -14.648 -15.562 1 93.69 927 MET B O 1
ATOM 16088 N N . PRO B 1 928 ? -35.281 -13.867 -16.75 1 91.94 928 PRO B N 1
ATOM 16089 C CA . PRO B 1 928 ? -35.562 -12.906 -15.688 1 91.94 928 PRO B CA 1
ATOM 16090 C C . PRO B 1 928 ? -35.938 -13.578 -14.375 1 91.94 928 PRO B C 1
ATOM 16092 O O . PRO B 1 928 ? -35.594 -13.078 -13.297 1 91.94 928 PRO B O 1
ATOM 16095 N N . ILE B 1 929 ? -36.594 -14.711 -14.414 1 91.25 929 ILE B N 1
ATOM 16096 C CA . ILE B 1 929 ? -37 -15.438 -13.211 1 91.25 929 ILE B CA 1
ATOM 16097 C C . ILE B 1 929 ? -35.75 -15.984 -12.523 1 91.25 929 ILE B C 1
ATOM 16099 O O . ILE B 1 929 ? -35.594 -15.891 -11.297 1 91.25 929 ILE B O 1
ATOM 16103 N N . ILE B 1 930 ? -34.875 -16.531 -13.328 1 94.19 930 ILE B N 1
ATOM 16104 C CA . ILE B 1 930 ? -33.656 -17.109 -12.789 1 94.19 930 ILE B CA 1
ATOM 16105 C C . ILE B 1 930 ? -32.781 -16.016 -12.148 1 94.19 930 ILE B C 1
ATOM 16107 O O . ILE B 1 930 ? -32.281 -16.188 -11.039 1 94.19 930 ILE B O 1
ATOM 16111 N N . LEU B 1 931 ? -32.688 -14.914 -12.859 1 94.44 931 LEU B N 1
ATOM 16112 C CA . LEU B 1 931 ? -31.859 -13.828 -12.336 1 94.44 931 LEU B CA 1
ATOM 16113 C C . LEU B 1 931 ? -32.469 -13.25 -11.062 1 94.44 931 LEU B C 1
ATOM 16115 O O . LEU B 1 931 ? -31.734 -12.812 -10.172 1 94.44 931 LEU B O 1
ATOM 16119 N N . ASP B 1 932 ? -33.719 -13.242 -10.961 1 91.56 932 ASP B N 1
ATOM 16120 C CA . ASP B 1 932 ? -34.375 -12.773 -9.75 1 91.56 932 ASP B CA 1
ATOM 16121 C C . ASP B 1 932 ? -34.188 -13.758 -8.594 1 91.56 932 ASP B C 1
ATOM 16123 O O . ASP B 1 932 ? -34 -13.352 -7.449 1 91.56 932 ASP B O 1
ATOM 16127 N N . ARG B 1 933 ? -34.219 -15.039 -8.93 1 91.25 933 ARG B N 1
ATOM 16128 C CA . ARG B 1 933 ? -34.031 -16.047 -7.906 1 91.25 933 ARG B CA 1
ATOM 16129 C C . ARG B 1 933 ? -32.594 -16.047 -7.414 1 91.25 933 ARG B C 1
ATOM 16131 O O . ARG B 1 933 ? -32.312 -16.391 -6.262 1 91.25 933 ARG B O 1
ATOM 16138 N N . LEU B 1 934 ? -31.672 -15.68 -8.281 1 94.12 934 LEU B N 1
ATOM 16139 C CA . LEU B 1 934 ? -30.266 -15.578 -7.898 1 94.12 934 LEU B CA 1
ATOM 16140 C C . LEU B 1 934 ? -30.016 -14.367 -7.012 1 94.12 934 LEU B C 1
ATOM 16142 O O . LEU B 1 934 ? -28.984 -14.273 -6.34 1 94.12 934 LEU B O 1
ATOM 16146 N N . GLY B 1 935 ? -30.906 -13.5 -6.914 1 91.81 935 GLY B N 1
ATOM 16147 C CA . GLY B 1 935 ? -30.75 -12.273 -6.145 1 91.81 935 GLY B CA 1
ATOM 16148 C C . GLY B 1 935 ? -29.984 -11.195 -6.879 1 91.81 935 GLY B C 1
ATOM 16149 O O . GLY B 1 935 ? -29.531 -10.219 -6.27 1 91.81 935 GLY B O 1
ATOM 16150 N N . TRP B 1 936 ? -29.828 -11.289 -8.234 1 93.25 936 TRP B N 1
ATOM 16151 C CA . TRP B 1 936 ? -29.016 -10.359 -9 1 93.25 936 TRP B CA 1
ATOM 16152 C C . TRP B 1 936 ? -29.812 -9.125 -9.398 1 93.25 936 TRP B C 1
ATOM 16154 O O . TRP B 1 936 ? -29.234 -8.102 -9.773 1 93.25 936 TRP B O 1
ATOM 16164 N N . THR B 1 937 ? -31.125 -9.195 -9.328 1 91.88 937 THR B N 1
ATOM 16165 C CA . THR B 1 937 ? -31.984 -8.055 -9.672 1 91.88 937 THR B CA 1
ATOM 16166 C C . THR B 1 937 ? -32.094 -7.102 -8.492 1 91.88 937 THR B C 1
ATOM 16168 O O . THR B 1 937 ? -32.562 -5.969 -8.648 1 91.88 937 THR B O 1
ATOM 16171 N N . ASN B 1 938 ? -31.75 -7.648 -7.309 1 90.19 938 ASN B N 1
ATOM 16172 C CA . ASN B 1 938 ? -31.719 -6.793 -6.125 1 90.19 938 ASN B CA 1
ATOM 16173 C C . ASN B 1 938 ? -30.422 -6 -6.035 1 90.19 938 ASN B C 1
ATOM 16175 O O . ASN B 1 938 ? -29.375 -6.555 -5.691 1 90.19 938 ASN B O 1
ATOM 16179 N N . ALA B 1 939 ? -30.516 -4.758 -6.23 1 89.44 939 ALA B N 1
ATOM 16180 C CA . ALA B 1 939 ? -29.344 -3.889 -6.27 1 89.44 939 ALA B CA 1
ATOM 16181 C C . ALA B 1 939 ? -28.641 -3.848 -4.914 1 89.44 939 ALA B C 1
ATOM 16183 O O . ALA B 1 939 ? -27.422 -3.746 -4.844 1 89.44 939 ALA B O 1
ATOM 16184 N N . ASP B 1 940 ? -29.359 -3.896 -3.785 1 88.25 940 ASP B N 1
ATOM 16185 C CA . ASP B 1 940 ? -28.766 -3.84 -2.451 1 88.25 940 ASP B CA 1
ATOM 16186 C C . ASP B 1 940 ? -27.922 -5.078 -2.174 1 88.25 940 ASP B C 1
ATOM 16188 O O . ASP B 1 940 ? -26.828 -4.977 -1.589 1 88.25 940 ASP B O 1
ATOM 16192 N N . LEU B 1 941 ? -28.438 -6.199 -2.592 1 92.19 941 LEU B N 1
ATOM 16193 C CA . LEU B 1 941 ? -27.703 -7.441 -2.369 1 92.19 941 LEU B CA 1
ATOM 16194 C C . LEU B 1 941 ? -26.438 -7.484 -3.215 1 92.19 941 LEU B C 1
ATOM 16196 O O . LEU B 1 941 ? -25.375 -7.914 -2.74 1 92.19 941 LEU B O 1
ATOM 16200 N N . VAL B 1 942 ? -26.547 -7.059 -4.48 1 93.44 942 VAL B N 1
ATOM 16201 C CA . VAL B 1 942 ? -25.391 -7.051 -5.363 1 93.44 942 VAL B CA 1
ATOM 16202 C C . VAL B 1 942 ? -24.344 -6.074 -4.832 1 93.44 942 VAL B C 1
ATOM 16204 O O . VAL B 1 942 ? -23.141 -6.371 -4.844 1 93.44 942 VAL B O 1
ATOM 16207 N N . ALA B 1 943 ? -24.75 -4.934 -4.375 1 92.25 943 ALA B N 1
ATOM 16208 C CA . ALA B 1 943 ? -23.828 -3.949 -3.811 1 92.25 943 ALA B CA 1
ATOM 16209 C C . ALA B 1 943 ? -23.125 -4.504 -2.578 1 92.25 943 ALA B C 1
ATOM 16211 O O . ALA B 1 943 ? -21.938 -4.23 -2.361 1 92.25 943 ALA B O 1
ATOM 16212 N N . GLU B 1 944 ? -23.812 -5.242 -1.776 1 93.25 944 GLU B N 1
ATOM 16213 C CA . GLU B 1 944 ? -23.219 -5.82 -0.575 1 93.25 944 GLU B CA 1
ATOM 16214 C C . GLU B 1 944 ? -22.172 -6.883 -0.928 1 93.25 944 GLU B C 1
ATOM 16216 O O . GLU B 1 944 ? -21.141 -6.996 -0.266 1 93.25 944 GLU B O 1
ATOM 16221 N N . VAL B 1 945 ? -22.484 -7.68 -1.921 1 94.5 945 VAL B N 1
ATOM 16222 C CA . VAL B 1 945 ? -21.531 -8.703 -2.354 1 94.5 945 VAL B CA 1
ATOM 16223 C C . VAL B 1 945 ? -20.234 -8.047 -2.826 1 94.5 945 VAL B C 1
ATOM 16225 O O . VAL B 1 945 ? -19.141 -8.477 -2.445 1 94.5 945 VAL B O 1
ATOM 16228 N N . LEU B 1 946 ? -20.359 -6.992 -3.643 1 93.5 946 LEU B N 1
ATOM 16229 C CA . LEU B 1 946 ? -19.203 -6.297 -4.176 1 93.5 946 LEU B CA 1
ATOM 16230 C C . LEU B 1 946 ? -18.422 -5.605 -3.062 1 93.5 946 LEU B C 1
ATOM 16232 O O . LEU B 1 946 ? -17.188 -5.582 -3.08 1 93.5 946 LEU B O 1
ATOM 16236 N N . ALA B 1 947 ? -19.094 -5.121 -2.088 1 92.19 947 ALA B N 1
ATOM 16237 C CA . ALA B 1 947 ? -18.438 -4.434 -0.977 1 92.19 947 ALA B CA 1
ATOM 16238 C C . ALA B 1 947 ? -17.703 -5.426 -0.079 1 92.19 947 ALA B C 1
ATOM 16240 O O . ALA B 1 947 ? -16.547 -5.195 0.288 1 92.19 947 ALA B O 1
ATOM 16241 N N . LEU B 1 948 ? -18.328 -6.52 0.32 1 94.19 948 LEU B N 1
ATOM 16242 C CA . LEU B 1 948 ? -17.734 -7.488 1.236 1 94.19 948 LEU B CA 1
ATOM 16243 C C . LEU B 1 948 ? -16.516 -8.164 0.603 1 94.19 948 LEU B C 1
ATOM 16245 O O . LEU B 1 948 ? -15.477 -8.32 1.248 1 94.19 948 LEU B O 1
ATOM 16249 N N . THR B 1 949 ? -16.609 -8.555 -0.642 1 94.19 949 THR B N 1
ATOM 16250 C CA . THR B 1 949 ? -15.484 -9.188 -1.319 1 94.19 949 THR B CA 1
ATOM 16251 C C . THR B 1 949 ? -14.367 -8.18 -1.571 1 94.19 949 THR B C 1
ATOM 16253 O O . THR B 1 949 ? -13.188 -8.508 -1.439 1 94.19 949 THR B O 1
ATOM 16256 N N . GLY B 1 950 ? -14.797 -6.984 -1.917 1 90.38 950 GLY B N 1
ATOM 16257 C CA . GLY B 1 950 ? -13.805 -5.938 -2.105 1 90.38 950 GLY B CA 1
ATOM 16258 C C . GLY B 1 950 ? -13.086 -5.562 -0.824 1 90.38 950 GLY B C 1
ATOM 16259 O O . GLY B 1 950 ? -11.859 -5.391 -0.82 1 90.38 950 GLY B O 1
ATOM 16260 N N . MET B 1 951 ? -13.766 -5.461 0.293 1 91.44 951 MET B N 1
ATOM 16261 C CA . MET B 1 951 ? -13.172 -5.141 1.589 1 91.44 951 MET B CA 1
ATOM 16262 C C . MET B 1 951 ? -12.266 -6.266 2.07 1 91.44 951 MET B C 1
ATOM 16264 O O . MET B 1 951 ? -11.211 -6.016 2.656 1 91.44 951 MET B O 1
ATOM 16268 N N . SER B 1 952 ? -12.688 -7.504 1.849 1 93.88 952 SER B N 1
ATOM 16269 C CA . SER B 1 952 ? -11.867 -8.641 2.246 1 93.88 952 SER B CA 1
ATOM 16270 C C . SER B 1 952 ? -10.578 -8.695 1.443 1 93.88 952 SER B C 1
ATOM 16272 O O . SER B 1 952 ? -9.508 -8.961 1.998 1 93.88 952 SER B O 1
ATOM 16274 N N . ALA B 1 953 ? -10.703 -8.438 0.177 1 93 953 ALA B N 1
ATOM 16275 C CA . ALA B 1 953 ? -9.516 -8.422 -0.669 1 93 953 ALA B CA 1
ATOM 16276 C C . ALA B 1 953 ? -8.57 -7.293 -0.261 1 93 953 ALA B C 1
ATOM 16278 O O . ALA B 1 953 ? -7.355 -7.488 -0.183 1 93 953 ALA B O 1
ATOM 16279 N N . GLY B 1 954 ? -9.133 -6.129 0.018 1 89.31 954 GLY B N 1
ATOM 16280 C CA . GLY B 1 954 ? -8.328 -5 0.452 1 89.31 954 GLY B CA 1
ATOM 16281 C C . GLY B 1 954 ? -7.684 -5.215 1.809 1 89.31 954 GLY B C 1
ATOM 16282 O O . GLY B 1 954 ? -6.535 -4.816 2.027 1 89.31 954 GLY B O 1
ATOM 16283 N N . ALA B 1 955 ? -8.367 -5.859 2.715 1 92 955 ALA B N 1
ATOM 16284 C CA . ALA B 1 955 ? -7.852 -6.141 4.051 1 92 955 ALA B CA 1
ATOM 16285 C C . ALA B 1 955 ? -6.672 -7.109 3.986 1 92 955 ALA B C 1
ATOM 16287 O O . ALA B 1 955 ? -5.695 -6.957 4.727 1 92 955 ALA B O 1
ATOM 16288 N N . LEU B 1 956 ? -6.723 -8.055 3.076 1 93.25 956 LEU B N 1
ATOM 16289 C CA . LEU B 1 956 ? -5.637 -9.016 2.912 1 93.25 956 LEU B CA 1
ATOM 16290 C C . LEU B 1 956 ? -4.418 -8.352 2.279 1 93.25 956 LEU B C 1
ATOM 16292 O O . LEU B 1 956 ? -3.281 -8.617 2.68 1 93.25 956 LEU B O 1
ATOM 16296 N N . ARG B 1 957 ? -4.672 -7.52 1.384 1 89.75 957 ARG B N 1
ATOM 16297 C CA . ARG B 1 957 ? -3.58 -6.871 0.665 1 89.75 957 ARG B CA 1
ATOM 16298 C C . ARG B 1 957 ? -2.803 -5.934 1.58 1 89.75 957 ARG B C 1
ATOM 16300 O O . ARG B 1 957 ? -1.571 -5.898 1.541 1 89.75 957 ARG B O 1
ATOM 16307 N N . ARG B 1 958 ? -3.434 -5.207 2.529 1 86.5 958 ARG B N 1
ATOM 16308 C CA . ARG B 1 958 ? -2.797 -4.18 3.346 1 86.5 958 ARG B CA 1
ATOM 16309 C C . ARG B 1 958 ? -2.545 -4.684 4.762 1 86.5 958 ARG B C 1
ATOM 16311 O O . ARG B 1 958 ? -1.941 -3.98 5.578 1 86.5 958 ARG B O 1
ATOM 16318 N N . LYS B 1 959 ? -2.959 -5.766 5.086 1 89.12 959 LYS B N 1
ATOM 16319 C CA . LYS B 1 959 ? -2.879 -6.262 6.457 1 89.12 959 LYS B CA 1
ATOM 16320 C C . LYS B 1 959 ? -3.641 -5.352 7.414 1 89.12 959 LYS B C 1
ATOM 16322 O O . LYS B 1 959 ? -3.143 -5.02 8.492 1 89.12 959 LYS B O 1
ATOM 16327 N N . SER B 1 960 ? -4.789 -4.797 6.926 1 87.88 960 SER B N 1
ATOM 16328 C CA . SER B 1 960 ? -5.605 -3.932 7.773 1 87.88 960 SER B CA 1
ATOM 16329 C C . SER B 1 960 ? -6.801 -4.688 8.344 1 87.88 960 SER B C 1
ATOM 16331 O O . SER B 1 960 ? -7.387 -5.539 7.664 1 87.88 960 SER B O 1
ATOM 16333 N N . PRO B 1 961 ? -7.062 -4.422 9.539 1 90.31 961 PRO B N 1
ATOM 16334 C CA . PRO B 1 961 ? -8.211 -5.109 10.125 1 90.31 961 PRO B CA 1
ATOM 16335 C C . PRO B 1 961 ? -9.539 -4.719 9.469 1 90.31 961 PRO B C 1
ATOM 16337 O O . PRO B 1 961 ? -9.617 -3.674 8.812 1 90.31 961 PRO B O 1
ATOM 16340 N N . MET B 1 962 ? -10.516 -5.586 9.602 1 91.75 962 MET B N 1
ATOM 16341 C CA . MET B 1 962 ? -11.859 -5.355 9.078 1 91.75 962 MET B CA 1
ATOM 16342 C C . MET B 1 962 ? -12.781 -4.82 10.164 1 91.75 962 MET B C 1
ATOM 16344 O O . MET B 1 962 ? -12.516 -4.992 11.352 1 91.75 962 MET B O 1
ATOM 16348 N N . PRO B 1 963 ? -13.805 -4.07 9.742 1 90.62 963 PRO B N 1
ATOM 16349 C CA . PRO B 1 963 ? -14.742 -3.594 10.758 1 90.62 963 PRO B CA 1
ATOM 16350 C C . PRO B 1 963 ? -15.375 -4.73 11.555 1 90.62 963 PRO B C 1
ATOM 16352 O O . PRO B 1 963 ? -15.641 -5.805 11.008 1 90.62 963 PRO B O 1
ATOM 16355 N N . LYS B 1 964 ? -15.594 -4.523 12.836 1 89.81 964 LYS B N 1
ATOM 16356 C CA . LYS B 1 964 ? -16.188 -5.52 13.727 1 89.81 964 LYS B CA 1
ATOM 16357 C C . LYS B 1 964 ? -17.594 -5.906 13.266 1 89.81 964 LYS B C 1
ATOM 16359 O O . LYS B 1 964 ? -17.969 -7.082 13.32 1 89.81 964 LYS B O 1
ATOM 16364 N N . ILE B 1 965 ? -18.328 -4.934 12.742 1 91.31 965 ILE B N 1
ATOM 16365 C CA . ILE B 1 965 ? -19.703 -5.172 12.297 1 91.31 965 ILE B CA 1
ATOM 16366 C C . ILE B 1 965 ? -19.766 -5.07 10.773 1 91.31 965 ILE B C 1
ATOM 16368 O O . ILE B 1 965 ? -19.438 -4.031 10.195 1 91.31 965 ILE B O 1
ATOM 16372 N N . THR B 1 966 ? -20.062 -6.211 10.164 1 90.38 966 THR B N 1
ATOM 16373 C CA . THR B 1 966 ? -20.234 -6.27 8.719 1 90.38 966 THR B CA 1
ATOM 16374 C C . THR B 1 966 ? -21.562 -6.953 8.367 1 90.38 966 THR B C 1
ATOM 16376 O O . THR B 1 966 ? -22.203 -7.551 9.234 1 90.38 966 THR B O 1
ATOM 16379 N N . ASN B 1 967 ? -21.938 -6.754 7.121 1 89.31 967 ASN B N 1
ATOM 16380 C CA . ASN B 1 967 ? -23.156 -7.402 6.629 1 89.31 967 ASN B CA 1
ATOM 16381 C C . ASN B 1 967 ? -22.844 -8.758 5.996 1 89.31 967 ASN B C 1
ATOM 16383 O O . ASN B 1 967 ? -23.359 -9.078 4.926 1 89.31 967 ASN B O 1
ATOM 16387 N N . ALA B 1 968 ? -22.031 -9.555 6.719 1 89.31 968 ALA B N 1
ATOM 16388 C CA . ALA B 1 968 ? -21.703 -10.875 6.195 1 89.31 968 ALA B CA 1
ATOM 16389 C C . ALA B 1 968 ? -22.797 -11.891 6.535 1 89.31 968 ALA B C 1
ATOM 16391 O O . ALA B 1 968 ? -22.547 -12.875 7.227 1 89.31 968 ALA B O 1
ATOM 16392 N N . ASN B 1 969 ? -23.953 -11.672 6.191 1 90.06 969 ASN B N 1
ATOM 16393 C CA . ASN B 1 969 ? -25.141 -12.531 6.246 1 90.06 969 ASN B CA 1
ATOM 16394 C C . ASN B 1 969 ? -25.891 -12.539 4.918 1 90.06 969 ASN B C 1
ATOM 16396 O O . ASN B 1 969 ? -27.109 -12.352 4.891 1 90.06 969 ASN B O 1
ATOM 16400 N N . LEU B 1 970 ? -25.094 -12.812 3.934 1 91.88 970 LEU B N 1
ATOM 16401 C CA . LEU B 1 970 ? -25.656 -12.773 2.586 1 91.88 970 LEU B CA 1
ATOM 16402 C C . LEU B 1 970 ? -26.609 -13.938 2.363 1 91.88 970 LEU B C 1
ATOM 16404 O O . LEU B 1 970 ? -27.594 -13.805 1.62 1 91.88 970 LEU B O 1
ATOM 16408 N N . THR B 1 971 ? -26.359 -15.055 3.018 1 89 971 THR B N 1
ATOM 16409 C CA . THR B 1 971 ? -27.234 -16.219 2.871 1 89 971 THR B CA 1
ATOM 16410 C C . THR B 1 971 ? -28.641 -15.906 3.377 1 89 971 THR B C 1
ATOM 16412 O O . THR B 1 971 ? -29.625 -16.234 2.719 1 89 971 THR B O 1
ATOM 16415 N N . ALA B 1 972 ? -28.703 -15.227 4.492 1 85.06 972 ALA B N 1
ATOM 16416 C CA . ALA B 1 972 ? -30 -14.875 5.059 1 85.06 972 ALA B CA 1
ATOM 16417 C C . ALA B 1 972 ? -30.703 -13.82 4.207 1 85.06 972 ALA B C 1
ATOM 16419 O O . ALA B 1 972 ? -31.922 -13.883 4.016 1 85.06 972 ALA B O 1
ATOM 16420 N N . LYS B 1 973 ? -29.969 -12.922 3.674 1 87.5 973 LYS B N 1
ATOM 16421 C CA . LYS B 1 973 ? -30.562 -11.883 2.836 1 87.5 973 LYS B CA 1
ATOM 16422 C C . LYS B 1 973 ? -31.047 -12.453 1.507 1 87.5 973 LYS B C 1
ATOM 16424 O O . LYS B 1 973 ? -32.031 -11.992 0.949 1 87.5 973 LYS B O 1
ATOM 16429 N N . HIS B 1 974 ? -30.312 -13.422 1.023 1 89.5 974 HIS B N 1
ATOM 16430 C CA . HIS B 1 974 ? -30.75 -14.094 -0.194 1 89.5 974 HIS B CA 1
ATOM 16431 C C . HIS B 1 974 ? -32.062 -14.836 0.025 1 89.5 974 HIS B C 1
ATOM 16433 O O . HIS B 1 974 ? -32.969 -14.766 -0.814 1 89.5 974 HIS B O 1
ATOM 16439 N N . PHE B 1 975 ? -32.188 -15.414 1.182 1 84.31 975 PHE B N 1
ATOM 16440 C CA . PHE B 1 975 ? -33.438 -16.125 1.501 1 84.31 975 PHE B CA 1
ATOM 16441 C C . PHE B 1 975 ? -34.594 -15.164 1.639 1 84.31 975 PHE B C 1
ATOM 16443 O O . PHE B 1 975 ? -35.719 -15.469 1.218 1 84.31 975 PHE B O 1
ATOM 16450 N N . GLU B 1 976 ? -34.25 -14 2.188 1 81.56 976 GLU B N 1
ATOM 16451 C CA . GLU B 1 976 ? -35.312 -12.992 2.336 1 81.56 976 GLU B CA 1
ATOM 16452 C C . GLU B 1 976 ? -35.781 -12.477 0.977 1 81.56 976 GLU B C 1
ATOM 16454 O O . GLU B 1 976 ? -36.969 -12.289 0.756 1 81.56 976 GLU B O 1
ATOM 16459 N N . SER B 1 977 ? -34.875 -12.359 0.109 1 83.62 977 SER B N 1
ATOM 16460 C CA . SER B 1 977 ? -35.219 -11.867 -1.221 1 83.62 977 SER B CA 1
ATOM 16461 C C . SER B 1 977 ? -36 -12.906 -2 1 83.62 977 SER B C 1
ATOM 16463 O O . SER B 1 977 ? -36.938 -12.562 -2.721 1 83.62 977 SER B O 1
ATOM 16465 N N . VAL B 1 978 ? -35.688 -14.141 -1.877 1 86.06 978 VAL B N 1
ATOM 16466 C CA . VAL B 1 978 ? -36.375 -15.203 -2.605 1 86.06 978 VAL B CA 1
ATOM 16467 C C . VAL B 1 978 ? -37.75 -15.469 -1.971 1 86.06 978 VAL B C 1
ATOM 16469 O O . VAL B 1 978 ? -38.719 -15.727 -2.674 1 86.06 978 VAL B O 1
ATOM 16472 N N . SER B 1 979 ? -37.812 -15.328 -0.642 1 80.69 979 SER B N 1
ATOM 16473 C CA . SER B 1 979 ? -39.094 -15.547 0.039 1 80.69 979 SER B CA 1
ATOM 16474 C C . SER B 1 979 ? -40.094 -14.453 -0.313 1 80.69 979 SER B C 1
ATOM 16476 O O . SER B 1 979 ? -41.281 -14.711 -0.402 1 80.69 979 SER B O 1
ATOM 16478 N N . GLU B 1 980 ? -39.594 -13.281 -0.468 1 76.56 980 GLU B N 1
ATOM 16479 C CA . GLU B 1 980 ? -40.438 -12.18 -0.887 1 76.56 980 GLU B CA 1
ATOM 16480 C C . GLU B 1 980 ? -41.031 -12.445 -2.268 1 76.56 980 GLU B C 1
ATOM 16482 O O . GLU B 1 980 ? -42.188 -12.078 -2.539 1 76.56 980 GLU B O 1
ATOM 16487 N N . GLN B 1 981 ? -40.344 -13.164 -3.053 1 78.19 981 GLN B N 1
ATOM 16488 C CA . GLN B 1 981 ? -40.812 -13.484 -4.395 1 78.19 981 GLN B CA 1
ATOM 16489 C C . GLN B 1 981 ? -41.875 -14.57 -4.352 1 78.19 981 GLN B C 1
ATOM 16491 O O . GLN B 1 981 ? -42.812 -14.562 -5.16 1 78.19 981 GLN B O 1
ATOM 16496 N N . TRP B 1 982 ? -41.688 -15.484 -3.383 1 75.81 982 TRP B N 1
ATOM 16497 C CA . TRP B 1 982 ? -42.625 -16.578 -3.264 1 75.81 982 TRP B CA 1
ATOM 16498 C C . TRP B 1 982 ? -43.844 -16.172 -2.447 1 75.81 982 TRP B C 1
ATOM 16500 O O . TRP B 1 982 ? -44.875 -16.828 -2.488 1 75.81 982 TRP B O 1
ATOM 16510 N N . GLY B 1 983 ? -43.812 -14.938 -1.808 1 64 983 GLY B N 1
ATOM 16511 C CA . GLY B 1 983 ? -44.875 -14.492 -0.94 1 64 983 GLY B CA 1
ATOM 16512 C C . GLY B 1 983 ? -44.969 -15.289 0.347 1 64 983 GLY B C 1
ATOM 16513 O O . GLY B 1 983 ? -46.062 -15.461 0.894 1 64 983 GLY B O 1
ATOM 16514 N N . VAL B 1 984 ? -43.906 -16.078 0.657 1 63.56 984 VAL B N 1
ATOM 16515 C CA . VAL B 1 984 ? -43.875 -16.891 1.869 1 63.56 984 VAL B CA 1
ATOM 16516 C C . VAL B 1 984 ? -43 -16.234 2.916 1 63.56 984 VAL B C 1
ATOM 16518 O O . VAL B 1 984 ? -42.031 -15.523 2.574 1 63.56 984 VAL B O 1
ATOM 16521 N N . SER B 1 985 ? -43.438 -16.188 4.133 1 58.25 985 SER B N 1
ATOM 16522 C CA . SER B 1 985 ? -42.656 -15.609 5.203 1 58.25 985 SER B CA 1
ATOM 16523 C C . SER B 1 985 ? -41.469 -16.516 5.566 1 58.25 985 SER B C 1
ATOM 16525 O O . SER B 1 985 ? -40.469 -16.047 6.113 1 58.25 985 SER B O 1
ATOM 16527 N N . SER B 1 986 ? -41.594 -17.891 5.168 1 59.19 986 SER B N 1
ATOM 16528 C CA . SER B 1 986 ? -40.531 -18.797 5.648 1 59.19 986 SER B CA 1
ATOM 16529 C C . SER B 1 986 ? -39.469 -19.016 4.59 1 59.19 986 SER B C 1
ATOM 16531 O O . SER B 1 986 ? -39.75 -19.047 3.395 1 59.19 986 SER B O 1
ATOM 16533 N N . ALA B 1 987 ? -38.188 -18.828 4.992 1 62.31 987 ALA B N 1
ATOM 16534 C CA . ALA B 1 987 ? -37.062 -19.016 4.109 1 62.31 987 ALA B CA 1
ATOM 16535 C C . ALA B 1 987 ? -36.812 -20.5 3.842 1 62.31 987 ALA B C 1
ATOM 16537 O O . ALA B 1 987 ? -36.75 -21.297 4.777 1 62.31 987 ALA B O 1
ATOM 16538 N N . THR B 1 988 ? -37.125 -21.062 2.613 1 68.06 988 THR B N 1
ATOM 16539 C CA . THR B 1 988 ? -36.812 -22.438 2.271 1 68.06 988 THR B CA 1
ATOM 16540 C C . THR B 1 988 ? -35.812 -22.5 1.129 1 68.06 988 THR B C 1
ATOM 16542 O O . THR B 1 988 ? -35.625 -21.516 0.408 1 68.06 988 THR B O 1
ATOM 16545 N N . LEU B 1 989 ? -34.969 -23.516 1.106 1 72.81 989 LEU B N 1
ATOM 16546 C CA . LEU B 1 989 ? -33.969 -23.766 0.066 1 72.81 989 LEU B CA 1
ATOM 16547 C C . LEU B 1 989 ? -34.625 -24.344 -1.182 1 72.81 989 LEU B C 1
ATOM 16549 O O . LEU B 1 989 ? -33.969 -24.562 -2.195 1 72.81 989 LEU B O 1
ATOM 16553 N N . ASN B 1 990 ? -35.938 -24.438 -1.153 1 79.06 990 ASN B N 1
ATOM 16554 C CA . ASN B 1 990 ? -36.594 -25.125 -2.252 1 79.06 990 ASN B CA 1
ATOM 16555 C C . ASN B 1 990 ? -37.438 -24.172 -3.098 1 79.06 990 ASN B C 1
ATOM 16557 O O . ASN B 1 990 ? -38.125 -23.297 -2.561 1 79.06 990 ASN B O 1
ATOM 16561 N N . GLU B 1 991 ? -37.281 -24.297 -4.352 1 80.75 991 GLU B N 1
ATOM 16562 C CA . GLU B 1 991 ? -38.062 -23.516 -5.297 1 80.75 991 GLU B CA 1
ATOM 16563 C C . GLU B 1 991 ? -39.531 -23.906 -5.262 1 80.75 991 GLU B C 1
ATOM 16565 O O . GLU B 1 991 ? -39.875 -25.031 -4.883 1 80.75 991 GLU B O 1
ATOM 16570 N N . ARG B 1 992 ? -40.438 -22.859 -5.594 1 79.94 992 ARG B N 1
ATOM 16571 C CA . ARG B 1 992 ? -41.875 -23.141 -5.578 1 79.94 992 ARG B CA 1
ATOM 16572 C C . ARG B 1 992 ? -42.562 -22.391 -6.699 1 79.94 992 ARG B C 1
ATOM 16574 O O . ARG B 1 992 ? -42.219 -21.25 -7.02 1 79.94 992 ARG B O 1
ATOM 16581 N N . PHE B 1 993 ? -43.25 -23.188 -7.461 1 79.69 993 PHE B N 1
ATOM 16582 C CA . PHE B 1 993 ? -44.219 -22.641 -8.414 1 79.69 993 PHE B CA 1
ATOM 16583 C C . PHE B 1 993 ? -45.625 -23.172 -8.148 1 79.69 993 PHE B C 1
ATOM 16585 O O . PHE B 1 993 ? -45.781 -24.344 -7.859 1 79.69 993 PHE B O 1
ATOM 16592 N N . TYR B 1 994 ? -46.656 -22.297 -8.172 1 75.38 994 TYR B N 1
ATOM 16593 C CA . TYR B 1 994 ? -48.031 -22.734 -7.887 1 75.38 994 TYR B CA 1
ATOM 16594 C C . TYR B 1 994 ? -48.938 -22.484 -9.078 1 75.38 994 TYR B C 1
ATOM 16596 O O . TYR B 1 994 ? -48.656 -21.594 -9.898 1 75.38 994 TYR B O 1
ATOM 16604 N N . ASP B 1 995 ? -50 -23.438 -9.391 1 67.19 995 ASP B N 1
ATOM 16605 C CA . ASP B 1 995 ? -50.969 -23.312 -10.453 1 67.19 995 ASP B CA 1
ATOM 16606 C C . ASP B 1 995 ? -51.969 -22.188 -10.164 1 67.19 995 ASP B C 1
ATOM 16608 O O . ASP B 1 995 ? -52.312 -21.922 -9.008 1 67.19 995 ASP B O 1
ATOM 16612 N N . GLU B 1 996 ? -52.125 -21.203 -11.055 1 56.62 996 GLU B N 1
ATOM 16613 C CA . GLU B 1 996 ? -53.125 -20.156 -10.938 1 56.62 996 GLU B CA 1
ATOM 16614 C C . GLU B 1 996 ? -54.531 -20.75 -10.789 1 56.62 996 GLU B C 1
ATOM 16616 O O . GLU B 1 996 ? -54.969 -21.531 -11.633 1 56.62 996 GLU B O 1
ATOM 16621 N N . VAL B 1 997 ? -55.125 -21.172 -9.797 1 48.06 997 VAL B N 1
ATOM 16622 C CA . VAL B 1 997 ? -56.531 -21.516 -9.758 1 48.06 997 VAL B CA 1
ATOM 16623 C C . VAL B 1 997 ? -57.344 -20.438 -10.484 1 48.06 997 VAL B C 1
ATOM 16625 O O . VAL B 1 997 ? -57.031 -19.25 -10.406 1 48.06 997 VAL B O 1
ATOM 16628 N N . GLU B 1 998 ? -58.25 -20.859 -11.555 1 40.28 998 GLU B N 1
ATOM 16629 C CA . GLU B 1 998 ? -59.312 -20.016 -12.039 1 40.28 998 GLU B CA 1
ATOM 16630 C C . GLU B 1 998 ? -60 -19.25 -10.898 1 40.28 998 GLU B C 1
ATOM 16632 O O . GLU B 1 998 ? -60.5 -19.844 -9.961 1 40.28 998 GLU B O 1
ATOM 16637 N N . SER B 1 999 ? -59.562 -18.188 -10.508 1 36.31 999 SER B N 1
ATOM 16638 C CA . SER B 1 999 ? -60.375 -17.312 -9.656 1 36.31 999 SER B CA 1
ATOM 16639 C C . SER B 1 999 ? -61.844 -17.312 -10.086 1 36.31 999 SER B C 1
ATOM 16641 O O . SER B 1 999 ? -62.156 -16.984 -11.234 1 36.31 999 SER B O 1
ATOM 16643 N N . SER B 1 1000 ? -62.719 -18.172 -9.711 1 34.28 1000 SER B N 1
ATOM 16644 C CA . SER B 1 1000 ? -64 -17.562 -9.57 1 34.28 1000 SER B CA 1
ATOM 16645 C C . SER B 1 1000 ? -63.938 -16.109 -9.094 1 34.28 1000 SER B C 1
ATOM 16647 O O . SER B 1 1000 ? -62.906 -15.719 -8.531 1 34.28 1000 SER B O 1
ATOM 16649 N N . SER B 1 1001 ? -65.188 -15.336 -9.18 1 33.25 1001 SER B N 1
ATOM 16650 C CA . SER B 1 1001 ? -65.562 -13.961 -8.898 1 33.25 1001 SER B CA 1
ATOM 16651 C C . SER B 1 1001 ? -65 -13.477 -7.566 1 33.25 1001 SER B C 1
ATOM 16653 O O . SER B 1 1001 ? -65.75 -12.867 -6.77 1 33.25 1001 SER B O 1
ATOM 16655 N N . ILE B 1 1002 ? -64.25 -14.102 -6.867 1 32.22 1002 ILE B N 1
ATOM 16656 C CA . ILE B 1 1002 ? -64.125 -13.312 -5.648 1 32.22 1002 ILE B CA 1
ATOM 16657 C C . ILE B 1 1002 ? -63.531 -11.945 -5.988 1 32.22 1002 ILE B C 1
ATOM 16659 O O . ILE B 1 1002 ? -62.531 -11.852 -6.695 1 32.22 1002 ILE B O 1
ATOM 16663 N N . ARG B 1 1003 ? -64.312 -10.93 -5.781 1 33.59 1003 ARG B N 1
ATOM 16664 C CA . ARG B 1 1003 ? -64.25 -9.477 -5.715 1 33.59 1003 ARG B CA 1
ATOM 16665 C C . ARG B 1 1003 ? -62.906 -9.016 -5.164 1 33.59 1003 ARG B C 1
ATOM 16667 O O . ARG B 1 1003 ? -62.375 -9.633 -4.242 1 33.59 1003 ARG B O 1
ATOM 16674 N N . SER B 1 1004 ? -62.188 -8.234 -6.008 1 32.66 1004 SER B N 1
ATOM 16675 C CA . SER B 1 1004 ? -61.062 -7.312 -5.848 1 32.66 1004 SER B CA 1
ATOM 16676 C C . SER B 1 1004 ? -61.094 -6.641 -4.48 1 32.66 1004 SER B C 1
ATOM 16678 O O . SER B 1 1004 ? -61.469 -5.473 -4.363 1 32.66 1004 SER B O 1
ATOM 16680 N N . ASP B 1 1005 ? -61.75 -7.18 -3.406 1 29.06 1005 ASP B N 1
ATOM 16681 C CA . ASP B 1 1005 ? -61.594 -6.199 -2.336 1 29.06 1005 ASP B CA 1
ATOM 16682 C C . ASP B 1 1005 ? -60.094 -5.848 -2.146 1 29.06 1005 ASP B C 1
ATOM 16684 O O . ASP B 1 1005 ? -59.219 -6.641 -2.484 1 29.06 1005 ASP B O 1
ATOM 16688 N N . GLU B 1 1006 ? -59.812 -4.512 -1.794 1 31.8 1006 GLU B N 1
ATOM 16689 C CA . GLU B 1 1006 ? -58.719 -3.543 -1.702 1 31.8 1006 GLU B CA 1
ATOM 16690 C C . GLU B 1 1006 ? -57.531 -4.133 -0.967 1 31.8 1006 GLU B C 1
ATOM 16692 O O . GLU B 1 1006 ? -56.438 -3.551 -0.981 1 31.8 1006 GLU B O 1
ATOM 16697 N N . ASN B 1 1007 ? -57.781 -4.965 0.116 1 33 1007 ASN B N 1
ATOM 16698 C CA . ASN B 1 1007 ? -56.625 -4.984 0.997 1 33 1007 ASN B CA 1
ATOM 16699 C C . ASN B 1 1007 ? -55.5 -5.871 0.44 1 33 1007 ASN B C 1
ATOM 16701 O O . ASN B 1 1007 ? -55.656 -7.094 0.401 1 33 1007 ASN B O 1
ATOM 16705 N N . HIS B 1 1008 ? -54.75 -5.504 -0.561 1 33.31 1008 HIS B N 1
ATOM 16706 C CA . HIS B 1 1008 ? -53.719 -6.078 -1.415 1 33.31 1008 HIS B CA 1
ATOM 16707 C C . HIS B 1 1008 ? -52.656 -6.789 -0.589 1 33.31 1008 HIS B C 1
ATOM 16709 O O . HIS B 1 1008 ? -52 -7.703 -1.081 1 33.31 1008 HIS B O 1
ATOM 16715 N N . ASP B 1 1009 ? -52.219 -6.188 0.478 1 34.28 1009 ASP B N 1
ATOM 16716 C CA . ASP B 1 1009 ? -50.938 -6.629 0.986 1 34.28 1009 ASP B CA 1
ATOM 16717 C C . ASP B 1 1009 ? -51.031 -8.031 1.588 1 34.28 1009 ASP B C 1
ATOM 16719 O O . ASP B 1 1009 ? -50.125 -8.844 1.41 1 34.28 1009 ASP B O 1
ATOM 16723 N N . ASP B 1 1010 ? -52.062 -8.281 2.488 1 34.25 1010 ASP B N 1
ATOM 16724 C CA . ASP B 1 1010 ? -52.125 -9.492 3.297 1 34.25 1010 ASP B CA 1
ATOM 16725 C C . ASP B 1 1010 ? -52.531 -10.695 2.447 1 34.25 1010 ASP B C 1
ATOM 16727 O O . ASP B 1 1010 ? -52.469 -11.844 2.9 1 34.25 1010 ASP B O 1
ATOM 16731 N N . CYS B 1 1011 ? -53.188 -10.562 1.346 1 34.44 1011 CYS B N 1
ATOM 16732 C CA . CYS B 1 1011 ? -53.875 -11.609 0.606 1 34.44 1011 CYS B CA 1
ATOM 16733 C C . CYS B 1 1011 ? -52.875 -12.516 -0.108 1 34.44 1011 CYS B C 1
ATOM 16735 O O . CYS B 1 1011 ? -53.25 -13.617 -0.537 1 34.44 1011 CYS B O 1
ATOM 16737 N N . ALA B 1 1012 ? -51.812 -12.039 -0.432 1 38.12 1012 ALA B N 1
ATOM 16738 C CA . ALA B 1 1012 ? -50.906 -12.93 -1.166 1 38.12 1012 ALA B CA 1
ATOM 16739 C C . ALA B 1 1012 ? -50.5 -14.117 -0.304 1 38.12 1012 ALA B C 1
ATOM 16741 O O . ALA B 1 1012 ? -50.344 -15.234 -0.808 1 38.12 1012 ALA B O 1
ATOM 16742 N N . ILE B 1 1013 ? -50.438 -13.977 1.02 1 38.53 1013 ILE B N 1
ATOM 16743 C CA . ILE B 1 1013 ? -50.031 -15.086 1.88 1 38.53 1013 ILE B CA 1
ATOM 16744 C C . ILE B 1 1013 ? -51.188 -16.062 2.025 1 38.53 1013 ILE B C 1
ATOM 16746 O O . ILE B 1 1013 ? -51 -17.281 1.979 1 38.53 1013 ILE B O 1
ATOM 16750 N N . THR B 1 1014 ? -52.438 -15.633 2.32 1 37 1014 THR B N 1
ATOM 16751 C CA . THR B 1 1014 ? -53.594 -16.484 2.654 1 37 1014 THR B CA 1
ATOM 16752 C C . THR B 1 1014 ? -54.031 -17.297 1.438 1 37 1014 THR B C 1
ATOM 16754 O O . THR B 1 1014 ? -54.688 -18.328 1.58 1 37 1014 THR B O 1
ATOM 16757 N N . GLN B 1 1015 ? -53.938 -16.812 0.259 1 40.72 1015 GLN B N 1
ATOM 16758 C CA . GLN B 1 1015 ? -54.469 -17.547 -0.887 1 40.72 1015 GLN B CA 1
ATOM 16759 C C . GLN B 1 1015 ? -53.625 -18.797 -1.17 1 40.72 1015 GLN B C 1
ATOM 16761 O O . GLN B 1 1015 ? -53.969 -19.578 -2.07 1 40.72 1015 GLN B O 1
ATOM 16766 N N . ARG B 1 1016 ? -52.625 -19.094 -0.473 1 46.78 1016 ARG B N 1
ATOM 16767 C CA . ARG B 1 1016 ? -51.781 -20.25 -0.716 1 46.78 1016 ARG B CA 1
ATOM 16768 C C . ARG B 1 1016 ? -52.406 -21.531 -0.172 1 46.78 1016 ARG B C 1
ATOM 16770 O O . ARG B 1 1016 ? -52.125 -22.625 -0.647 1 46.78 1016 ARG B O 1
ATOM 16777 N N . HIS B 1 1017 ? -53.281 -21.562 0.926 1 43.72 1017 HIS B N 1
ATOM 16778 C CA . HIS B 1 1017 ? -53.75 -22.75 1.612 1 43.72 1017 HIS B CA 1
ATOM 16779 C C . HIS B 1 1017 ? -54.688 -23.562 0.711 1 43.72 1017 HIS B C 1
ATOM 16781 O O . HIS B 1 1017 ? -55.094 -24.672 1.073 1 43.72 1017 HIS B O 1
ATOM 16787 N N . GLY B 1 1018 ? -54.438 -23.5 -0.651 1 48.03 1018 GLY B N 1
ATOM 16788 C CA . GLY B 1 1018 ? -55.156 -24.391 -1.549 1 48.03 1018 GLY B CA 1
ATOM 16789 C C . GLY B 1 1018 ? -54.469 -24.578 -2.885 1 48.03 1018 GLY B C 1
ATOM 16790 O O . GLY B 1 1018 ? -55 -25.266 -3.77 1 48.03 1018 GLY B O 1
ATOM 16791 N N . LYS B 1 1019 ? -53.25 -23.953 -3.09 1 60.16 1019 LYS B N 1
ATOM 16792 C CA . LYS B 1 1019 ? -52.688 -24.016 -4.434 1 60.16 1019 LYS B CA 1
ATOM 16793 C C . LYS B 1 1019 ? -51.75 -25.219 -4.578 1 60.16 1019 LYS B C 1
ATOM 16795 O O . LYS B 1 1019 ? -51 -25.531 -3.658 1 60.16 1019 LYS B O 1
ATOM 16800 N N . THR B 1 1020 ? -51.969 -26.094 -5.477 1 67.12 1020 THR B N 1
ATOM 16801 C CA . THR B 1 1020 ? -51.188 -27.281 -5.777 1 67.12 1020 THR B CA 1
ATOM 16802 C C . THR B 1 1020 ? -49.906 -26.906 -6.512 1 67.12 1020 THR B C 1
ATOM 16804 O O . THR B 1 1020 ? -49.875 -25.938 -7.273 1 67.12 1020 THR B O 1
ATOM 16807 N N . VAL B 1 1021 ? -48.781 -27.531 -6.113 1 78.75 1021 VAL B N 1
ATOM 16808 C CA . VAL B 1 1021 ? -47.469 -27.344 -6.707 1 78.75 1021 VAL B CA 1
ATOM 16809 C C . VAL B 1 1021 ? -47.5 -27.672 -8.195 1 78.75 1021 VAL B C 1
ATOM 16811 O O . VAL B 1 1021 ? -48.125 -28.672 -8.602 1 78.75 1021 VAL B O 1
ATOM 16814 N N . ASN B 1 1022 ? -47.062 -26.734 -9.062 1 84.12 1022 ASN B N 1
ATOM 16815 C CA . ASN B 1 1022 ? -47 -26.938 -10.508 1 84.12 1022 ASN B CA 1
ATOM 16816 C C . ASN B 1 1022 ? -45.75 -27.75 -10.898 1 84.12 1022 ASN B C 1
ATOM 16818 O O . ASN B 1 1022 ? -44.719 -27.188 -11.195 1 84.12 1022 ASN B O 1
ATOM 16822 N N . TYR B 1 1023 ? -45.938 -29.031 -10.984 1 85 1023 TYR B N 1
ATOM 16823 C CA . TYR B 1 1023 ? -44.844 -29.938 -11.32 1 85 1023 TYR B CA 1
ATOM 16824 C C . TYR B 1 1023 ? -44.406 -29.75 -12.773 1 85 1023 TYR B C 1
ATOM 16826 O O . TYR B 1 1023 ? -43.25 -29.969 -13.117 1 85 1023 TYR B O 1
ATOM 16834 N N . GLN B 1 1024 ? -45.312 -29.297 -13.625 1 83.81 1024 GLN B N 1
ATOM 16835 C CA . GLN B 1 1024 ? -44.969 -29.141 -15.039 1 83.81 1024 GLN B CA 1
ATOM 16836 C C . GLN B 1 1024 ? -43.938 -28.031 -15.227 1 83.81 1024 GLN B C 1
ATOM 16838 O O . GLN B 1 1024 ? -43 -28.172 -16.016 1 83.81 1024 GLN B O 1
ATOM 16843 N N . LYS B 1 1025 ? -44.094 -27.031 -14.477 1 87.81 1025 LYS B N 1
ATOM 16844 C CA . LYS B 1 1025 ? -43.156 -25.922 -14.562 1 87.81 1025 LYS B CA 1
ATOM 16845 C C . LYS B 1 1025 ? -41.844 -26.25 -13.836 1 87.81 1025 LYS B C 1
ATOM 16847 O O . LYS B 1 1025 ? -40.75 -25.938 -14.32 1 87.81 1025 LYS B O 1
ATOM 16852 N N . LEU B 1 1026 ? -42 -26.906 -12.773 1 89.5 1026 LEU B N 1
ATOM 16853 C CA . LEU B 1 1026 ? -40.812 -27.234 -11.961 1 89.5 1026 LEU B CA 1
ATOM 16854 C C . LEU B 1 1026 ? -39.938 -28.266 -12.664 1 89.5 1026 LEU B C 1
ATOM 16856 O O . LEU B 1 1026 ? -38.719 -28.203 -12.578 1 89.5 1026 LEU B O 1
ATOM 16860 N N . LEU B 1 1027 ? -40.562 -29.219 -13.344 1 90.19 1027 LEU B N 1
ATOM 16861 C CA . LEU B 1 1027 ? -39.812 -30.328 -13.93 1 90.19 1027 LEU B CA 1
ATOM 16862 C C . LEU B 1 1027 ? -39.562 -30.078 -15.406 1 90.19 1027 LEU B C 1
ATOM 16864 O O . LEU B 1 1027 ? -38.969 -30.922 -16.078 1 90.19 1027 LEU B O 1
ATOM 16868 N N . SER B 1 1028 ? -39.906 -28.891 -15.875 1 89.94 1028 SER B N 1
ATOM 16869 C CA . SER B 1 1028 ? -39.469 -28.516 -17.219 1 89.94 1028 SER B CA 1
ATOM 16870 C C . SER B 1 1028 ? -37.969 -28.312 -17.281 1 89.94 1028 SER B C 1
ATOM 16872 O O . SER B 1 1028 ? -37.312 -28.203 -16.25 1 89.94 1028 SER B O 1
ATOM 16874 N N . HIS B 1 1029 ? -37.438 -28.375 -18.422 1 91.12 1029 HIS B N 1
ATOM 16875 C CA . HIS B 1 1029 ? -36 -28.234 -18.578 1 91.12 1029 HIS B CA 1
ATOM 16876 C C . HIS B 1 1029 ? -35.5 -26.922 -17.953 1 91.12 1029 HIS B C 1
ATOM 16878 O O . HIS B 1 1029 ? -34.531 -26.938 -17.172 1 91.12 1029 HIS B O 1
ATOM 16884 N N . ASP B 1 1030 ? -36.188 -25.844 -18.312 1 94.31 1030 ASP B N 1
ATOM 16885 C CA . ASP B 1 1030 ? -35.75 -24.547 -17.781 1 94.31 1030 ASP B CA 1
ATOM 16886 C C . ASP B 1 1030 ? -36.094 -24.406 -16.312 1 94.31 1030 ASP B C 1
ATOM 16888 O O . ASP B 1 1030 ? -35.406 -23.719 -15.562 1 94.31 1030 ASP B O 1
ATOM 16892 N N . GLY B 1 1031 ? -37.156 -25 -15.859 1 92.06 1031 GLY B N 1
ATOM 16893 C CA . GLY B 1 1031 ? -37.469 -25.016 -14.438 1 92.06 1031 GLY B CA 1
ATOM 16894 C C . GLY B 1 1031 ? -36.438 -25.719 -13.594 1 92.06 1031 GLY B C 1
ATOM 16895 O O . GLY B 1 1031 ? -36.125 -25.281 -12.484 1 92.06 1031 GLY B O 1
ATOM 16896 N N . GLN B 1 1032 ? -35.906 -26.766 -14.117 1 93.12 1032 GLN B N 1
ATOM 16897 C CA . GLN B 1 1032 ? -34.844 -27.484 -13.398 1 93.12 1032 GLN B CA 1
ATOM 16898 C C . GLN B 1 1032 ? -33.562 -26.672 -13.359 1 93.12 1032 GLN B C 1
ATOM 16900 O O . GLN B 1 1032 ? -32.844 -26.688 -12.352 1 93.12 1032 GLN B O 1
ATOM 16905 N N . ILE B 1 1033 ? -33.281 -26 -14.43 1 95.44 1033 ILE B N 1
ATOM 16906 C CA . ILE B 1 1033 ? -32.094 -25.141 -14.453 1 95.44 1033 ILE B CA 1
ATOM 16907 C C . ILE B 1 1033 ? -32.25 -24.016 -13.43 1 95.44 1033 ILE B C 1
ATOM 16909 O O . ILE B 1 1033 ? -31.266 -23.625 -12.781 1 95.44 1033 ILE B O 1
ATOM 16913 N N . ASN B 1 1034 ? -33.438 -23.516 -13.312 1 94.94 1034 ASN B N 1
ATOM 16914 C CA . ASN B 1 1034 ? -33.688 -22.484 -12.305 1 94.94 1034 ASN B CA 1
ATOM 16915 C C . ASN B 1 1034 ? -33.406 -23 -10.898 1 94.94 1034 ASN B C 1
ATOM 16917 O O . ASN B 1 1034 ? -32.812 -22.297 -10.078 1 94.94 1034 ASN B O 1
ATOM 16921 N N . ILE B 1 1035 ? -33.812 -24.172 -10.648 1 94.44 1035 ILE B N 1
ATOM 16922 C CA . ILE B 1 1035 ? -33.594 -24.781 -9.336 1 94.44 1035 ILE B CA 1
ATOM 16923 C C . ILE B 1 1035 ? -32.094 -24.938 -9.094 1 94.44 1035 ILE B C 1
ATOM 16925 O O . ILE B 1 1035 ? -31.594 -24.641 -8.008 1 94.44 1035 ILE B O 1
ATOM 16929 N N . VAL B 1 1036 ? -31.422 -25.422 -10.086 1 95.69 1036 VAL B N 1
ATOM 16930 C CA . VAL B 1 1036 ? -29.969 -25.641 -9.969 1 95.69 1036 VAL B CA 1
ATOM 16931 C C . VAL B 1 1036 ? -29.266 -24.312 -9.711 1 95.69 1036 VAL B C 1
ATOM 16933 O O . VAL B 1 1036 ? -28.406 -24.219 -8.828 1 95.69 1036 VAL B O 1
ATOM 16936 N N . CYS B 1 1037 ? -29.578 -23.266 -10.414 1 96.06 1037 CYS B N 1
ATOM 16937 C CA . CYS B 1 1037 ? -28.953 -21.969 -10.234 1 96.06 1037 CYS B CA 1
ATOM 16938 C C . CYS B 1 1037 ? -29.234 -21.422 -8.844 1 96.06 1037 CYS B C 1
ATOM 16940 O O . CYS B 1 1037 ? -28.359 -20.797 -8.227 1 96.06 1037 CYS B O 1
ATOM 16942 N N . LEU B 1 1038 ? -30.438 -21.609 -8.375 1 94.94 1038 LEU B N 1
ATOM 16943 C CA . LEU B 1 1038 ? -30.812 -21.141 -7.043 1 94.94 1038 LEU B CA 1
ATOM 16944 C C . LEU B 1 1038 ? -29.969 -21.828 -5.973 1 94.94 1038 LEU B C 1
ATOM 16946 O O . LEU B 1 1038 ? -29.422 -21.156 -5.09 1 94.94 1038 LEU B O 1
ATOM 16950 N N . LEU B 1 1039 ? -29.781 -23.062 -6.082 1 94.81 1039 LEU B N 1
ATOM 16951 C CA . LEU B 1 1039 ? -29.031 -23.812 -5.086 1 94.81 1039 LEU B CA 1
ATOM 16952 C C . LEU B 1 1039 ? -27.547 -23.484 -5.156 1 94.81 1039 LEU B C 1
ATOM 16954 O O . LEU B 1 1039 ? -26.891 -23.328 -4.121 1 94.81 1039 LEU B O 1
ATOM 16958 N N . LEU B 1 1040 ? -27.047 -23.375 -6.344 1 95.81 1040 LEU B N 1
ATOM 16959 C CA . LEU B 1 1040 ? -25.625 -23.047 -6.508 1 95.81 1040 LEU B CA 1
ATOM 16960 C C . LEU B 1 1040 ? -25.328 -21.641 -6 1 95.81 1040 LEU B C 1
ATOM 16962 O O . LEU B 1 1040 ? -24.281 -21.406 -5.383 1 95.81 1040 LEU B O 1
ATOM 16966 N N . MET B 1 1041 ? -26.172 -20.703 -6.234 1 95.69 1041 MET B N 1
ATOM 16967 C CA . MET B 1 1041 ? -25.938 -19.344 -5.777 1 95.69 1041 MET B CA 1
ATOM 16968 C C . MET B 1 1041 ? -26.031 -19.25 -4.258 1 95.69 1041 MET B C 1
ATOM 16970 O O . MET B 1 1041 ? -25.312 -18.469 -3.631 1 95.69 1041 MET B O 1
ATOM 16974 N N . HIS B 1 1042 ? -26.922 -20.047 -3.697 1 92.81 1042 HIS B N 1
ATOM 16975 C CA . HIS B 1 1042 ? -27 -20.109 -2.242 1 92.81 1042 HIS B CA 1
ATOM 16976 C C . HIS B 1 1042 ? -25.672 -20.547 -1.642 1 92.81 1042 HIS B C 1
ATOM 16978 O O . HIS B 1 1042 ? -25.203 -19.969 -0.669 1 92.81 1042 HIS B O 1
ATOM 16984 N N . LEU B 1 1043 ? -25.094 -21.531 -2.215 1 94.31 1043 LEU B N 1
ATOM 16985 C CA . LEU B 1 1043 ? -23.812 -22.016 -1.733 1 94.31 1043 LEU B CA 1
ATOM 16986 C C . LEU B 1 1043 ? -22.734 -20.953 -1.943 1 94.31 1043 LEU B C 1
ATOM 16988 O O . LEU B 1 1043 ? -21.812 -20.828 -1.126 1 94.31 1043 LEU B O 1
ATOM 16992 N N . ALA B 1 1044 ? -22.812 -20.234 -3.061 1 96 1044 ALA B N 1
ATOM 16993 C CA . ALA B 1 1044 ? -21.828 -19.188 -3.32 1 96 1044 ALA B CA 1
ATOM 16994 C C . ALA B 1 1044 ? -21.891 -18.094 -2.242 1 96 1044 ALA B C 1
ATOM 16996 O O . ALA B 1 1044 ? -20.859 -17.641 -1.758 1 96 1044 ALA B O 1
ATOM 16997 N N . TYR B 1 1045 ? -23.109 -17.703 -1.832 1 95.38 1045 TYR B N 1
ATOM 16998 C CA . TYR B 1 1045 ? -23.266 -16.688 -0.784 1 95.38 1045 TYR B CA 1
ATOM 16999 C C . TYR B 1 1045 ? -22.75 -17.219 0.552 1 95.38 1045 TYR B C 1
ATOM 17001 O O . TYR B 1 1045 ? -22.156 -16.469 1.333 1 95.38 1045 TYR B O 1
ATOM 17009 N N . GLN B 1 1046 ? -22.953 -18.438 0.798 1 92.38 1046 GLN B N 1
ATOM 17010 C CA . GLN B 1 1046 ? -22.438 -19.047 2.025 1 92.38 1046 GLN B CA 1
ATOM 17011 C C . GLN B 1 1046 ? -20.922 -19.016 2.059 1 92.38 1046 GLN B C 1
ATOM 17013 O O . GLN B 1 1046 ? -20.312 -18.766 3.105 1 92.38 1046 GLN B O 1
ATOM 17018 N N . LYS B 1 1047 ? -20.344 -19.328 0.959 1 94.88 1047 LYS B N 1
ATOM 17019 C CA . LYS B 1 1047 ? -18.891 -19.312 0.895 1 94.88 1047 LYS B CA 1
ATOM 17020 C C . LYS B 1 1047 ? -18.344 -17.906 1.062 1 94.88 1047 LYS B C 1
ATOM 17022 O O . LYS B 1 1047 ? -17.281 -17.703 1.661 1 94.88 1047 LYS B O 1
ATOM 17027 N N . ILE B 1 1048 ? -19.016 -16.875 0.526 1 95.81 1048 ILE B N 1
ATOM 17028 C CA . ILE B 1 1048 ? -18.578 -15.492 0.689 1 95.81 1048 ILE B CA 1
ATOM 17029 C C . ILE B 1 1048 ? -18.641 -15.102 2.164 1 95.81 1048 ILE B C 1
ATOM 17031 O O . ILE B 1 1048 ? -17.734 -14.453 2.682 1 95.81 1048 ILE B O 1
ATOM 17035 N N . ASP B 1 1049 ? -19.672 -15.516 2.871 1 93.06 1049 ASP B N 1
ATOM 17036 C CA . ASP B 1 1049 ? -19.781 -15.234 4.301 1 93.06 1049 ASP B CA 1
ATOM 17037 C C . ASP B 1 1049 ? -18.641 -15.883 5.078 1 93.06 1049 ASP B C 1
ATOM 17039 O O . ASP B 1 1049 ? -18.047 -15.258 5.957 1 93.06 1049 ASP B O 1
ATOM 17043 N N . ASP B 1 1050 ? -18.312 -17.062 4.703 1 91.94 1050 ASP B N 1
ATOM 17044 C CA . ASP B 1 1050 ? -17.234 -17.766 5.387 1 91.94 1050 ASP B CA 1
ATOM 17045 C C . ASP B 1 1050 ? -15.883 -17.125 5.07 1 91.94 1050 ASP B C 1
ATOM 17047 O O . ASP B 1 1050 ? -14.977 -17.125 5.91 1 91.94 1050 ASP B O 1
ATOM 17051 N N . ILE B 1 1051 ? -15.766 -16.641 3.863 1 95.25 1051 ILE B N 1
ATOM 17052 C CA . ILE B 1 1051 ? -14.531 -15.969 3.48 1 95.25 1051 ILE B CA 1
ATOM 17053 C C . ILE B 1 1051 ? -14.328 -14.727 4.348 1 95.25 1051 ILE B C 1
ATOM 17055 O O . ILE B 1 1051 ? -13.227 -14.477 4.84 1 95.25 1051 ILE B O 1
ATOM 17059 N N . VAL B 1 1052 ? -15.398 -13.961 4.594 1 94 1052 VAL B N 1
ATOM 17060 C CA . VAL B 1 1052 ? -15.297 -12.75 5.391 1 94 1052 VAL B CA 1
ATOM 17061 C C . VAL B 1 1052 ? -14.891 -13.102 6.82 1 94 1052 VAL B C 1
ATOM 17063 O O . VAL B 1 1052 ? -14.016 -12.453 7.398 1 94 1052 VAL B O 1
ATOM 17066 N N . ILE B 1 1053 ? -15.398 -14.141 7.383 1 91.19 1053 ILE B N 1
ATOM 17067 C CA . ILE B 1 1053 ? -15.102 -14.547 8.75 1 91.19 1053 ILE B CA 1
ATOM 17068 C C . ILE B 1 1053 ? -13.664 -15.062 8.836 1 91.19 1053 ILE B C 1
ATOM 17070 O O . ILE B 1 1053 ? -12.953 -14.773 9.797 1 91.19 1053 ILE B O 1
ATOM 17074 N N . THR B 1 1054 ? -13.242 -15.805 7.848 1 92.31 1054 THR B N 1
ATOM 17075 C CA . THR B 1 1054 ? -11.883 -16.328 7.844 1 92.31 1054 THR B CA 1
ATOM 17076 C C . THR B 1 1054 ? -10.867 -15.203 7.684 1 92.31 1054 THR B C 1
ATOM 17078 O O . THR B 1 1054 ? -9.797 -15.234 8.297 1 92.31 1054 THR B O 1
ATOM 17081 N N . VAL B 1 1055 ? -11.172 -14.227 6.855 1 94.25 1055 VAL B N 1
ATOM 17082 C CA . VAL B 1 1055 ? -10.273 -13.086 6.684 1 94.25 1055 VAL B CA 1
ATOM 17083 C C . VAL B 1 1055 ? -10.211 -12.281 7.977 1 94.25 1055 VAL B C 1
ATOM 17085 O O . VAL B 1 1055 ? -9.141 -11.805 8.367 1 94.25 1055 VAL B O 1
ATOM 17088 N N . LYS B 1 1056 ? -11.32 -12.148 8.703 1 91.44 1056 LYS B N 1
ATOM 17089 C CA . LYS B 1 1056 ? -11.328 -11.477 9.992 1 91.44 1056 LYS B CA 1
ATOM 17090 C C . LYS B 1 1056 ? -10.445 -12.211 11 1 91.44 1056 LYS B C 1
ATOM 17092 O O . LYS B 1 1056 ? -9.805 -11.586 11.844 1 91.44 1056 LYS B O 1
ATOM 17097 N N . SER B 1 1057 ? -10.414 -13.484 10.859 1 88.75 1057 SER B N 1
ATOM 17098 C CA . SER B 1 1057 ? -9.578 -14.266 11.766 1 88.75 1057 SER B CA 1
ATOM 17099 C C . SER B 1 1057 ? -8.094 -14.047 11.484 1 88.75 1057 SER B C 1
ATOM 17101 O O . SER B 1 1057 ? -7.258 -14.203 12.375 1 88.75 1057 SER B O 1
ATOM 17103 N N . LEU B 1 1058 ? -7.793 -13.672 10.344 1 91.06 1058 LEU B N 1
ATOM 17104 C CA . LEU B 1 1058 ? -6.398 -13.453 9.961 1 91.06 1058 LEU B CA 1
ATOM 17105 C C . LEU B 1 1058 ? -5.969 -12.023 10.266 1 91.06 1058 LEU B C 1
ATOM 17107 O O . LEU B 1 1058 ? -4.879 -11.797 10.805 1 91.06 1058 LEU B O 1
ATOM 17111 N N . VAL B 1 1059 ? -6.77 -11.031 9.93 1 91.81 1059 VAL B N 1
ATOM 17112 C CA . VAL B 1 1059 ? -6.352 -9.633 9.992 1 91.81 1059 VAL B CA 1
ATOM 17113 C C . VAL B 1 1059 ? -6.84 -9 11.297 1 91.81 1059 VAL B C 1
ATOM 17115 O O . VAL B 1 1059 ? -6.316 -7.973 11.727 1 91.81 1059 VAL B O 1
ATOM 17118 N N . GLY B 1 1060 ? -7.785 -9.539 11.93 1 89.12 1060 GLY B N 1
ATOM 17119 C CA . GLY B 1 1060 ? -8.367 -8.945 13.125 1 89.12 1060 GLY B CA 1
ATOM 17120 C C . GLY B 1 1060 ? -9.5 -7.988 12.828 1 89.12 1060 GLY B C 1
ATOM 17121 O O . GLY B 1 1060 ? -10.008 -7.949 11.703 1 89.12 1060 GLY B O 1
ATOM 17122 N N . GLU B 1 1061 ? -10.078 -7.336 13.859 1 89.25 1061 GLU B N 1
ATOM 17123 C CA . GLU B 1 1061 ? -11.203 -6.414 13.734 1 89.25 1061 GLU B CA 1
ATOM 17124 C C . GLU B 1 1061 ? -10.844 -5.023 14.242 1 89.25 1061 GLU B C 1
ATOM 17126 O O . GLU B 1 1061 ? -9.906 -4.871 15.039 1 89.25 1061 GLU B O 1
ATOM 17131 N N . LYS B 1 1062 ? -11.531 -3.996 13.602 1 87.94 1062 LYS B N 1
ATOM 17132 C CA . LYS B 1 1062 ? -11.367 -2.623 14.07 1 87.94 1062 LYS B CA 1
ATOM 17133 C C . LYS B 1 1062 ? -12.719 -1.98 14.375 1 87.94 1062 LYS B C 1
ATOM 17135 O O . LYS B 1 1062 ? -13.766 -2.51 13.992 1 87.94 1062 LYS B O 1
ATOM 17140 N N . TYR B 1 1063 ? -12.875 -0.924 15.086 1 87.81 1063 TYR B N 1
ATOM 17141 C CA . TYR B 1 1063 ? -14.047 -0.169 15.508 1 87.81 1063 TYR B CA 1
ATOM 17142 C C . TYR B 1 1063 ? -14.859 -0.951 16.531 1 87.81 1063 TYR B C 1
ATOM 17144 O O . TYR B 1 1063 ? -15.68 -1.803 16.172 1 87.81 1063 TYR B O 1
ATOM 17152 N N . ASP B 1 1064 ? -14.695 -0.717 17.672 1 85.44 1064 ASP B N 1
ATOM 17153 C CA . ASP B 1 1064 ? -15.336 -1.459 18.766 1 85.44 1064 ASP B CA 1
ATOM 17154 C C . ASP B 1 1064 ? -16.75 -0.95 19.016 1 85.44 1064 ASP B C 1
ATOM 17156 O O . ASP B 1 1064 ? -17.016 -0.325 20.047 1 85.44 1064 ASP B O 1
ATOM 17160 N N . VAL B 1 1065 ? -17.656 -1.244 18.156 1 88.38 1065 VAL B N 1
ATOM 17161 C CA . VAL B 1 1065 ? -19.062 -0.924 18.359 1 88.38 1065 VAL B CA 1
ATOM 17162 C C . VAL B 1 1065 ? -19.703 -1.956 19.281 1 88.38 1065 VAL B C 1
ATOM 17164 O O . VAL B 1 1065 ? -19.547 -3.162 19.094 1 88.38 1065 VAL B O 1
ATOM 17167 N N . SER B 1 1066 ? -20.359 -1.487 20.297 1 86.44 1066 SER B N 1
ATOM 17168 C CA . SER B 1 1066 ? -20.984 -2.389 21.266 1 86.44 1066 SER B CA 1
ATOM 17169 C C . SER B 1 1066 ? -22.219 -3.068 20.672 1 86.44 1066 SER B C 1
ATOM 17171 O O . SER B 1 1066 ? -23.031 -2.424 20.016 1 86.44 1066 SER B O 1
ATOM 17173 N N . GLU B 1 1067 ? -22.328 -4.328 20.984 1 85.44 1067 GLU B N 1
ATOM 17174 C CA . GLU B 1 1067 ? -23.453 -5.117 20.5 1 85.44 1067 GLU B CA 1
ATOM 17175 C C . GLU B 1 1067 ? -24.734 -4.801 21.281 1 85.44 1067 GLU B C 1
ATOM 17177 O O . GLU B 1 1067 ? -25.828 -5.113 20.828 1 85.44 1067 GLU B O 1
ATOM 17182 N N . GLU B 1 1068 ? -24.531 -4.098 22.375 1 85.69 1068 GLU B N 1
ATOM 17183 C CA . GLU B 1 1068 ? -25.703 -3.725 23.188 1 85.69 1068 GLU B CA 1
ATOM 17184 C C . GLU B 1 1068 ? -26.562 -2.703 22.453 1 85.69 1068 GLU B C 1
ATOM 17186 O O . GLU B 1 1068 ? -27.766 -2.584 22.734 1 85.69 1068 GLU B O 1
ATOM 17191 N N . LEU B 1 1069 ? -26.016 -2.064 21.531 1 89.38 1069 LEU B N 1
ATOM 17192 C CA . LEU B 1 1069 ? -26.75 -1.069 20.75 1 89.38 1069 LEU B CA 1
ATOM 17193 C C . LEU B 1 1069 ? -27.875 -1.72 19.953 1 89.38 1069 LEU B C 1
ATOM 17195 O O . LEU B 1 1069 ? -28.938 -1.12 19.766 1 89.38 1069 LEU B O 1
ATOM 17199 N N . PHE B 1 1070 ? -27.656 -2.969 19.609 1 86.88 1070 PHE B N 1
ATOM 17200 C CA . PHE B 1 1070 ? -28.609 -3.621 18.719 1 86.88 1070 PHE B CA 1
ATOM 17201 C C . PHE B 1 1070 ? -29.703 -4.332 19.5 1 86.88 1070 PHE B C 1
ATOM 17203 O O . PHE B 1 1070 ? -30.734 -4.699 18.953 1 86.88 1070 PHE B O 1
ATOM 17210 N N . GLU B 1 1071 ? -29.453 -4.5 20.812 1 83 1071 GLU B N 1
ATOM 17211 C CA . GLU B 1 1071 ? -30.469 -5.117 21.656 1 83 1071 GLU B CA 1
ATOM 17212 C C . GLU B 1 1071 ? -31.547 -4.109 22.062 1 83 1071 GLU B C 1
ATOM 17214 O O . GLU B 1 1071 ? -32.625 -4.492 22.484 1 83 1071 GLU B O 1
ATOM 17219 N N . LEU B 1 1072 ? -31.281 -2.887 21.844 1 79.06 1072 LEU B N 1
ATOM 17220 C CA . LEU B 1 1072 ? -32.219 -1.84 22.266 1 79.06 1072 LEU B CA 1
ATOM 17221 C C . LEU B 1 1072 ? -33.344 -1.708 21.266 1 79.06 1072 LEU B C 1
ATOM 17223 O O . LEU B 1 1072 ? -34.344 -1.046 21.547 1 79.06 1072 LEU B O 1
ATOM 17227 N N . ARG B 1 1073 ? -33.25 -2.357 20.125 1 70.25 1073 ARG B N 1
ATOM 17228 C CA . ARG B 1 1073 ? -34.312 -2.213 19.141 1 70.25 1073 ARG B CA 1
ATOM 17229 C C . ARG B 1 1073 ? -35.594 -2.92 19.578 1 70.25 1073 ARG B C 1
ATOM 17231 O O . ARG B 1 1073 ? -35.562 -4.125 19.828 1 70.25 1073 ARG B O 1
ATOM 17238 N N . LYS B 1 1074 ? -36.562 -2.217 20.234 1 55.31 1074 LYS B N 1
ATOM 17239 C CA . LYS B 1 1074 ? -37.812 -2.773 20.75 1 55.31 1074 LYS B CA 1
ATOM 17240 C C . LYS B 1 1074 ? -38.562 -3.48 19.641 1 55.31 1074 LYS B C 1
ATOM 17242 O O . LYS B 1 1074 ? -39.281 -4.453 19.906 1 55.31 1074 LYS B O 1
ATOM 17247 N N . TRP B 1 1075 ? -38.906 -2.92 18.5 1 42.53 1075 TRP B N 1
ATOM 17248 C CA . TRP B 1 1075 ? -40.125 -3.262 17.766 1 42.53 1075 TRP B CA 1
ATOM 17249 C C . TRP B 1 1075 ? -40 -4.633 17.109 1 42.53 1075 TRP B C 1
ATOM 17251 O O . TRP B 1 1075 ? -40.875 -5.074 16.391 1 42.53 1075 TRP B O 1
ATOM 17261 N N . GLU B 1 1076 ? -38.844 -5.156 16.922 1 40.41 1076 GLU B N 1
ATOM 17262 C CA . GLU B 1 1076 ? -39.125 -6.441 16.281 1 40.41 1076 GLU B CA 1
ATOM 17263 C C . GLU B 1 1076 ? -39.781 -7.418 17.281 1 40.41 1076 GLU B C 1
ATOM 17265 O O . GLU B 1 1076 ? -40.156 -8.523 16.906 1 40.41 1076 GLU B O 1
ATOM 17270 N N . ARG B 1 1077 ? -39.844 -7.203 18.625 1 34.56 1077 ARG B N 1
ATOM 17271 C CA . ARG B 1 1077 ? -40.656 -8.188 19.344 1 34.56 1077 ARG B CA 1
ATOM 17272 C C . ARG B 1 1077 ? -42.156 -7.816 19.266 1 34.56 1077 ARG B C 1
ATOM 17274 O O . ARG B 1 1077 ? -42.5 -6.652 19.453 1 34.56 1077 ARG B O 1
#

Solvent-accessible surface area (backbone atoms only — not comparable to full-atom values): 114944 Å² total; per-residue (Å²): 137,85,81,77,77,75,77,72,72,68,74,67,66,74,71,90,77,83,77,69,76,68,74,71,74,76,68,82,83,72,72,71,69,78,77,72,74,73,56,87,55,77,70,78,75,81,81,74,61,66,64,59,52,50,49,61,65,67,52,63,57,36,54,70,73,48,74,47,70,70,48,46,52,36,32,44,35,32,29,52,53,32,52,58,50,50,56,49,53,64,38,67,72,48,23,65,68,42,38,82,48,46,47,48,24,43,41,50,28,54,69,57,51,51,46,91,55,28,39,60,57,45,42,51,51,32,50,48,27,52,49,31,37,50,50,34,50,49,46,51,47,51,40,34,50,55,38,15,59,74,67,67,60,51,48,75,62,57,53,50,51,50,35,41,72,71,65,79,33,52,91,87,48,39,70,64,44,50,53,51,41,38,47,36,21,74,60,58,47,71,76,46,49,51,46,48,50,51,38,50,33,51,51,46,25,55,46,52,64,52,34,79,79,37,84,74,35,51,58,28,34,43,46,19,44,46,47,40,48,55,51,47,67,67,47,65,32,49,67,46,61,71,50,74,72,68,52,40,42,62,48,48,29,50,52,48,30,37,50,44,45,40,50,36,35,68,67,44,80,58,51,52,29,59,58,53,32,50,52,49,50,38,51,44,34,50,51,48,20,52,50,37,44,52,48,34,55,46,54,65,64,58,38,76,84,42,80,69,48,69,60,56,63,53,55,53,55,53,51,49,57,54,52,59,58,51,60,72,43,46,58,29,55,64,49,28,54,72,33,77,41,53,30,60,67,50,52,13,53,53,48,50,50,51,58,37,49,54,58,40,54,54,52,60,51,45,54,47,54,56,51,50,51,51,49,51,52,50,30,60,39,64,68,47,70,52,68,60,56,70,59,30,44,42,39,62,69,64,79,66,72,62,79,51,67,71,58,52,71,68,45,73,78,52,54,61,27,43,54,60,39,45,50,50,42,48,49,50,51,46,58,26,50,63,74,43,78,86,70,63,47,61,66,56,53,40,53,47,42,52,50,48,30,72,71,51,42,63,52,41,57,45,48,24,54,38,34,50,37,51,31,49,38,50,51,52,54,67,61,40,31,74,79,28,71,84,48,48,70,61,50,54,51,49,51,53,50,38,51,53,52,36,54,51,42,52,52,51,48,52,53,42,52,54,50,57,68,55,39,54,61,53,51,52,58,51,34,67,70,45,86,50,67,63,55,25,32,46,46,50,48,54,48,36,41,51,50,47,51,52,52,53,49,47,50,37,51,48,56,45,48,49,55,53,52,49,39,54,71,77,36,72,58,58,42,83,39,45,66,80,52,88,60,94,40,72,67,82,75,86,72,69,83,57,63,81,44,55,53,62,58,82,74,66,78,74,75,76,91,52,74,51,48,77,31,60,56,69,40,41,78,52,90,47,68,68,18,49,54,43,40,52,50,48,50,50,49,42,56,55,69,66,28,66,63,52,54,51,30,48,51,41,24,51,49,41,50,56,55,44,44,51,64,76,36,46,86,40,16,34,57,42,46,40,60,55,51,63,52,16,39,41,40,22,58,65,54,54,45,74,37,37,20,60,33,46,47,49,48,55,37,48,53,55,26,35,50,52,9,29,51,51,12,35,51,45,37,50,68,27,26,54,100,63,88,54,46,67,68,38,44,53,53,44,50,48,52,52,44,44,53,34,34,37,38,42,70,50,48,72,59,96,55,70,59,45,33,38,35,38,40,36,34,22,45,52,32,38,36,48,24,56,43,37,66,76,42,94,51,82,50,51,64,48,58,39,65,53,41,28,53,50,49,50,54,24,38,53,52,13,43,53,53,24,51,43,53,22,54,51,90,72,55,41,52,54,64,57,41,39,41,32,37,55,19,29,48,43,47,46,49,50,48,48,52,27,52,48,54,49,50,54,54,49,23,49,78,36,70,83,62,63,81,53,82,69,89,29,68,71,62,49,50,51,52,53,50,52,50,46,50,51,49,40,57,57,51,57,68,42,47,76,53,37,79,56,56,49,22,52,64,58,58,57,62,52,51,50,49,52,51,40,55,52,47,43,56,50,41,52,49,52,46,48,57,49,62,56,67,53,74,62,27,74,70,48,43,58,53,38,40,46,54,56,37,60,25,39,62,68,56,47,18,48,53,52,47,54,42,45,51,48,20,51,24,51,62,67,54,36,43,40,64,54,58,58,78,52,44,47,47,58,50,47,32,52,56,41,15,61,72,69,49,40,92,46,46,66,94,49,77,86,51,66,51,80,70,83,73,68,83,75,74,82,70,79,72,66,79,72,48,63,54,68,66,49,89,74,52,53,73,32,58,69,56,48,65,29,75,58,34,29,47,39,45,40,43,38,51,48,44,47,52,38,33,45,41,52,30,50,46,48,43,52,48,28,56,35,15,17,28,35,54,71,64,65,70,66,44,48,69,61,51,62,77,86,109,137,86,81,77,78,74,77,71,72,68,76,67,70,74,72,88,76,81,77,70,76,67,72,72,74,75,69,83,84,72,69,72,65,77,75,70,72,73,54,89,56,78,70,78,76,80,82,74,61,64,65,60,52,50,48,63,66,68,52,62,56,36,54,71,72,48,73,47,70,71,49,47,52,37,32,45,34,32,29,53,53,33,51,57,50,51,57,48,52,62,39,67,71,49,24,65,69,43,37,84,48,47,47,48,25,43,40,50,27,54,71,58,51,52,46,90,55,29,39,63,56,44,42,52,50,33,51,48,26,50,48,31,37,50,50,34,50,48,46,51,46,52,38,32,50,54,37,17,58,73,68,67,60,50,49,73,63,59,53,51,52,50,36,41,73,70,66,78,34,52,91,89,47,40,70,62,43,50,54,52,43,37,48,36,21,72,59,59,46,72,76,46,49,52,45,47,50,50,41,51,34,50,52,45,26,55,44,52,64,53,34,78,79,38,85,71,36,51,58,28,34,43,45,20,45,45,49,41,48,54,49,48,67,68,48,64,31,49,66,48,60,69,53,72,71,68,54,38,39,61,47,48,29,50,53,48,31,36,50,44,47,44,50,36,35,67,66,43,80,58,51,52,30,60,56,54,32,49,52,49,50,38,51,43,34,49,50,48,21,51,51,38,44,51,49,32,56,47,53,65,65,55,39,76,84,42,80,73,48,69,59,56,64,54,55,52,55,54,52,49,57,52,52,60,59,50,60,72,44,47,58,28,55,62,51,29,54,74,34,76,41,54,30,61,68,50,51,12,53,53,50,51,50,52,58,37,50,54,58,41,55,54,50,60,50,47,53,46,55,56,51,49,52,52,49,51,51,52,31,61,38,65,68,49,69,56,66,56,58,66,60,28,42,40,39,63,71,64,80,65,74,61,79,52,65,70,56,54,71,67,44,72,78,54,53,62,27,42,52,61,39,44,51,50,41,47,50,50,50,47,60,25,49,64,73,41,76,88,70,64,47,60,66,55,52,40,53,46,42,51,51,47,31,72,72,52,42,63,51,42,57,45,50,25,54,38,34,48,36,51,30,50,39,50,52,52,54,68,61,41,32,74,80,28,72,83,48,48,71,60,50,55,52,49,52,53,51,37,50,52,51,37,52,51,41,51,52,52,48,52,53,43,52,54,50,57,68,55,39,53,60,51,51,54,57,54,34,67,71,45,87,49,68,63,55,27,32,47,47,50,48,54,48,38,43,52,51,48,48,51,51,53,48,48,50,35,50,49,55,46,49,50,55,54,53,48,41,54,71,75,37,71,60,58,42,83,38,44,65,81,52,87,60,96,41,73,66,84,76,86,72,68,82,59,64,81,44,57,53,62,58,82,75,65,76,72,75,75,89,53,76,52,48,78,30,60,57,68,40,41,76,52,89,47,70,67,19,50,54,42,38,52,49,47,50,51,47,42,56,55,68,67,27,68,64,54,52,49,30,48,51,42,26,51,49,41,49,56,54,45,43,51,64,76,36,46,86,40,16,34,58,42,46,39,60,55,49,62,51,16,39,41,39,21,57,65,56,56,44,74,36,37,20,61,33,46,47,49,48,54,36,47,54,54,28,35,51,52,8,29,52,51,13,33,52,46,36,50,68,28,27,54,99,62,89,56,45,67,67,38,44,55,54,45,48,48,54,53,44,45,53,32,32,36,38,43,71,50,47,76,58,96,55,70,60,45,34,41,36,37,41,36,34,22,46,52,35,39,36,47,25,55,44,36,66,75,42,94,52,82,49,49,63,48,58,37,64,52,40,29,50,52,50,51,53,24,37,54,53,13,43,54,53,24,52,44,53,22,53,51,88,72,54,40,52,53,64,58,44,40,40,33,37,54,21,30,48,44,47,46,50,51,47,49,52,27,52,47,54,50,52,54,54,49,23,47,78,37,71,85,63,63,80,53,83,69,88,28,69,70,61,50,51,50,50,52,49,52,50,46,52,51,49,39,57,57,52,57,67,40,46,76,54,36,79,57,56,49,21,52,63,57,60,57,63,50,50,52,48,52,52,39,55,51,49,44,54,51,42,52,49,52,44,48,58,50,63,56,66,52,73,63,27,74,71,46,45,60,52,39,39,46,54,56,37,61,24,39,61,67,57,46,17,48,51,53,47,54,41,46,50,48,19,50,24,52,62,66,53,36,45,38,64,54,59,56,78,53,44,47,46,60,52,46,33,52,56,40,15,62,72,68,48,40,91,46,47,65,95,49,77,84,54,66,51,81,70,82,72,67,86,74,73,82,70,79,72,65,81,70,47,62,51,66,66,48,90,75,52,54,74,33,58,71,56,48,64,29,74,57,34,29,46,39,44,39,42,38,50,48,44,47,54,39,33,44,40,53,30,50,46,50,43,52,49,28,55,35,14,16,29,37,55,73,63,66,71,67,44,48,68,62,53,62,77,86,110

Nearest PDB structures (foldseek):
  7w6k-assembly1_B  TM=6.703E-01  e=3.154E-05  Glycine max
  6jb3-assembly1_B  TM=1.206E-01  e=6.233E+00  Mesocricetus auratus
  7w6k-assembly1_B  TM=6.706E-01  e=2.083E-05  Glycine max
  8d9p-assembly1_A  TM=2.686E-01  e=9.451E+00  synthetic construct
  6jb3-assembly1_B  TM=1.206E-01  e=9.451E+00  Mesocricetus auratus

Foldseek 3Di:
DPPPPPPPPPPFCPPDDPPPPPPPPVDDLQPPPDDPVVQLFLDDDPDDDPVVVVCVVPPPCLPVSQPDPVSLLLLVLLLCLQLVLLVLCLDPVSVVVLDLPSLVLNLLSLLLDLGPDALLVLLVLLVLLLVLLVVLVVLLLVLLVVLCVVVVADDPVNVLVVCVVVVQDDPVCSVVSVQLCLLLLVPFDPVSLVSLLVSLLVSLLVLLVCCLQDVSSLSSSLSNNLSNLVSSLVPNSPNHRDDPVNSCSPSVSSNVSSVSSNVSCVPRPHDALVLVLLSLVLVLLLLVLVLLQVVLVCLLVDALVDPSLVCLVVSLVSLVVSVLSVVVSVVSLLSQLADKFFALDHSQLSVLLVLLVVVLSLLSSCVSLLSVVLNVLQCVQVVVLPVLQSSQQPQNPPPPPPPPPVVVVVDDRFGGACNVVSVVQSVLQCVQSVVPPPRQHSVLSRVLSNVCSVQQSVLSNLLSVLSVLVSQLSVLRSVQGDVCVVVVVVSLVSNVVSLVVNVVSLVVNVVSLVSLLVCLVVLVVVLVVDPDPQSSLVSLLSSLQSNVSSNSSSVSSVSSVVSSVVSCVPRVHTDTDRSPDDDPGDNDDDDPSCLPPLFSPPPPQDDDPDPDHDDDPVDDDDPDPVVVVVVVVVVVVCCCVVPPSSVLSSLLSVLLVVQSVLSSDSNRSSVCQQQVLSLQSSLLSSLADQALLSSLVLLVLLLVLLLLLLVLLLVLQCQQQPPALGDSVSNSVSCSVLLSVLSSCLVRPRDLDSNSSSNNNSNSSQQNSLQNSLSPDDDSNRQHHRPRSSVSNSVSNNNSSVSSSCSQVPPDHDYLLLSLLSLLLNLLLCLLVLVVVLVVQLVVCLVPVPDAQDSPDGPSVVSLVSSLSSLVVSVSSLVSNVSVDPPPDDDSSSLSVLLSVLSNLLSSLSVVLSNLSRPARNSNPLSVVLCQLLVVVPPVLSVLLNVLSNQLSVCSNVLAAAASDHPLNSLSVSQVSNCVVQVHSRRDLGDFDWDPPPDDPPDPDDPPPPPSHVVPVDTDTDSVQCSDPSNSSSSNSNSSSSVSSVSSSVSSSSSCSRSPHDDDDDPVVVVPPPPVD/DPPPPPPPPPDFQPAADPPPPPPPPPDDLPDPPDCPVVQVFLDDDPDDDPVVVVCVVPPPCLPVVQPDPVSLLLLVLLLCLQLVLLVLCLDVVSVVVLDLPSLVLNLLSLLLDLGPDALLVLLVLLVLLLVLLVVLVVLLLVLLVVLCVVVVADDPVNVLVVCVVVVQDDPVCSVVSVQLCLLLLVPFDPVSLVSLLVSLLVSLLVLLVCCLQDVSSLSSSLSNNLSNLVSSLVPNSPNHRDDPVNSCSPSVSSNVSSVSSSVSCVPRPHDALVLSLLSLVLVLLLLVLVLLQVVLVCLLVDALVDPSLVVLVVSLVSLVVSVLSVVVSVVSLLSQLADKFFALDHSQLSVLLVLLVVVLSLLSSCVSLLSVVLNVLQCVQVVVLPVLQSSQQPQNPPPPPPPPPVVVVVDDRFGGACNVVSVVQSVLQCVQSVVDPPRDHSVLSRVLSNVCSVQQSVLSVLLSVLSVLVSQLSVLRSVQGDVCVVVVVVSLVSNVVSLVVNVVSLVVNVVSLVSLLVCLVVLVVVLVVDDDPQSSQVSLLSSLQSNVSSNSSSVSSVSSVVSSVVSCVPRVHTDTDRSPDDDPGDNDDDDPSCLSPLFSPPPPQDDDPDPDHDDDPVDDDDPDPVVVVVVVVVVVVCCCVVPPSSVLSSLLSVLLVVQSVLSSDSNRSSVCQQQVLSLQSSLLSSLADQALLSSLVLLVLLLVLLLVLLVLLLVLQCQQQPPALGDSVSNSVSCSVLLSVLSSCLVRPDDLDSNSSSSNNSNSSQQNSLQNSLSPDDDSNRQHHRPRSSVSNSVSNNNSSVSSSCSQVPDDHDYLLLSLLSLLLNLLLCLLVLVVVLVVQLVVCLVPVPDAQDSPDGPSVVSLVSSLSSLVVSVSSLVSNVSVDPPPDDDSSSLSVLLSVLSNLLSSLSVVLSNLSRPARNSNPLSVVLCQLLVVVPPVLSVLLNVLSNQLSVCSNVLAAAASDHPLNSLSVSQVSNCVVQVHSRRDLGDFDWDDPPDDPPDPDPPPPPPSHVVPVDTDTDSVQCSDPSNSSSSNSNSSSSVSSVSSSVSSSSSCSRSPHDDDDDPVVVVPPPPVD

pLDDT: mean 81.62, std 17.18, range [18.0, 96.5]